Protein 8Z1Y (pdb70)

Solvent-accessible surface area: 65391 Å² total; per-residue (Å²): 218,197,214,37,38,59,84,135,85,12,44,65,20,6,4,80,74,2,6,20,36,1,38,92,7,25,8,33,13,10,19,24,40,3,11,25,30,6,10,33,87,137,26,30,61,102,18,29,51,80,78,16,33,100,74,72,75,170,61,19,19,96,118,28,14,167,22,22,131,132,71,88,23,21,96,1,37,27,18,25,34,71,0,134,87,2,2,45,43,9,29,30,0,4,59,13,2,7,76,28,0,15,113,58,0,38,66,58,0,23,68,34,0,13,73,0,4,46,98,93,48,39,152,69,6,107,68,14,17,28,121,6,3,46,12,12,2,26,14,30,40,40,57,0,10,94,18,0,40,77,20,0,36,135,135,105,128,11,27,1,4,8,29,6,31,13,118,56,20,12,100,112,109,55,105,61,55,23,42,20,38,80,2,3,61,107,70,23,120,155,35,6,86,123,38,3,60,26,12,8,78,6,4,8,46,1,7,0,14,43,0,25,0,4,0,0,9,0,0,10,8,8,0,28,49,12,35,39,46,18,26,0,58,11,1,88,8,11,24,13,87,83,127,61,1,14,99,25,3,0,16,58,30,0,46,8,19,0,14,0,2,38,1,1,17,36,1,56,5,8,17,43,6,45,35,0,1,23,0,1,3,1,7,1,0,0,27,22,4,27,37,5,2,60,70,2,2,11,19,2,1,10,0,0,2,21,25,2,0,36,54,0,4,75,39,5,63,100,8,62,84,61,1,6,63,16,16,8,80,42,121,143,62,94,126,115,97,67,108,136,81,20,69,103,56,40,3,113,148,26,158,15,0,37,72,0,52,96,36,19,82,96,16,98,103,44,7,102,85,0,87,203,72,21,62,70,84,18,36,87,19,56,61,144,22,43,41,16,19,0,31,157,70,171,76,23,60,142,53,13,67,29,0,0,7,1,0,0,6,4,1,38,1,5,18,16,40,0,1,98,42,0,18,101,6,0,51,74,5,21,74,65,0,49,81,61,0,11,69,54,0,0,49,0,3,51,106,21,51,115,58,16,79,82,19,18,29,58,0,6,18,47,14,2,10,15,41,10,0,15,2,9,4,14,23,43,97,127,26,92,64,51,29,13,4,11,60,1,4,3,59,40,23,5,0,22,2,0,5,1,0,6,0,13,0,29,41,14,41,63,77,63,2,8,16,4,9,98,2,2,20,10,46,36,143,50,2,7,70,75,3,0,48,34,22,0,39,10,9,1,16,1,19,23,8,1,8,5,1,43,1,0,23,47,0,5,32,7,5,62,25,14,11,25,16,85,23,16,58,11,0,6,0,20,12,0,9,36,6,22,55,4,19,64,34,15,88,18,3,2,31,27,0,6,71,16,0,40,77,0,0,25,24,45,3,41,44,6,18,0,66,17,9,2,70,10,2,41,60,42,87,3,2,39,1,20,86,0,1,0,18,60,32,87,124,96,44,22,43,96,10,0,3,117,0,42,16,36,0,113,90,14,27,0,0,0,0,1,1,8,6,31,1,8,12,24,27,0,1,22,0,6,14,28,13,29,76,175,39,11,81,52,96,25,105,76,0,54,4,52,71,63,24,1,80,187,46,56,102,142,98,30,122,110,25,7,8,56,40,7,3,15,1,9,33,17,1,66,32,2,1,3,46,3,27,31,0,3,72,4,0,25,10,0,3,95,59,39,63,55,25,101,150,85,68,47,134,115,65,0,37,43,1,1,82,61,0,2,3,15,30,20,72,24,16,6,40,5,28,4,65,67,11,40,7,4,3,0,4,0,1,2,0,0,9,4,9,0,7,118,9,79,0,0,0,0,2,12,1,10,21,3,1,1,4,9,6,11,20,41,0,12,72,18,0,46,82,24,16,138,148,74,94,4,0,0,0,2,0,6,11,33,4,8,11,0,13,87,8,11,89,44,0,0,0,0,1,13,1,14,3,10,0,20,7,76,2,149,22,0,22,161,11,17,24,3,6,0,0,19,10,2,18,121,2,20,15,63,133,36,139,94,85,98,108,10,55,44,10,118,33,63,24,19,8,69,94,86,77,27,104,10,22,8,4,15,101,15,27,85,49,22,59,101,114,14,123,72,76,101,4,76,54,64,124,33,121,81,46,14,47,0,34,17,29,72,37,2,64,107,86,13,158,74,209,110,12,11,0,42,0,61,78,0,79,28,29,53,78,23,75,154,26,50,175,24,121,117,129,71,16,61,13,2,34,4,19,44,5,74,4,77,155,28,86,0,2,0,0,1,2,24,2,26,2,9,12,32,9,7,0,73,0,0,0,28,21,48,120,23,78,23,32,85,0,63,12,89,34,81,28,9,41,137,136,51,103,133,15,44,157,97,11,23,41,50,0,5,15,0,21,40,22,8,26,28,2,2,7,30,52,34,46,0,1,92,10,0,18,18,0,3,81,56,37,56,118,49,46,153,120,84,34,98,119,73,0,34,54,14,1,62,101,0,10,7,27,82,30,7,33,86,41,24,0,36,53,17,30,10,2,17,31,8,5,0,1,0,0,24,1,5,1,19,79,2,22,0,0,0,0,5,8,0,4,24,7,0,2,4,4,5,16,0,58,0,0,25,11,0,11,58,16,18,131,146,71,15,1,0,0,1,0,1,4,16,38,4,32,0,0,72,7,2,1,36,46,0,2,0,2,6,20,2,53,3,13,0,31,4,59,21,84,46,0,34,116,77,30,60,3,5,2,0,49,3,3,24,16,12,33,25,92,17,63,100,118,65,83,161,147,42,72,114,27,89,42,144,43,14,11,9,13,101,47,38,105,8,21,18,6,18,42,32,26,143,78,143,81,48,43,16,60,145,110,82,8,131,51,115,81,50,64,42,7,48,0,4,17,34,5,1,73,113,86,118,132,36,0,6,3,0,4,70,19,8,7,5,15,9,0,0,1,0,7,30,26,31,35,0,9,9,0,0,0,10,6,0,1,4,19,0,0,44,36,84,52,13,41,30,101,41,60,59,0,0,0,63,114,66,94,73,37,184,89,13,86,29,13,21,0,62,1,51,140,34,0,98,5,2,73,38,179,85,14,160,38,126,64,84,5,31,0,38,0,0,28,52,2,1,36,5,3,76,50,66,158,14,71,6,28,135,18,10,44,13,18,0,5,24,0,41,23,35,16,0,46,108,1,1,50,92,24,86,84,79,70,83,46,8,0,38,0,38,4,79,99,38,14,28,5,0,34,12,5,0,5,6,7,1,0,0,0,8,1,54,35,1,5,58,23,8,83,175,58,58,53,30,75,54,3,4,59,50,11,0,0,0,0,3,2,21,42,89,42,62,52,34,16,15,6,0,74,0,75,2,21,95,31,34,68,28,107,90,3,116,0,73,29,0,2,2,3,1,0,30,20,21,20,0,1,7,0,1,0,47,63,69,34,0,20,0,0,1,86,14,11,24,8,4,9,63,67,2,121,124,32,166,40,8,59,26,44,97,45,62,2,3,3,0,1,1,0,0,0,2,31,134,68,164,27,0,71,38,46,54,1,4,35,0,0,5,28,1,2,33,14,95,15,0,20,138,1,8,2,49,51,9,7,63,51,2,46,3,0,0,0,55,76,9,60,7,40,8,96,126,19,142,32,22,94,98,48,23,122,99,0,105,58,30,5,128,127,29,38,45,136,172,20,28,82,2,38,0,8,0,1,14,33,112,63,49,4,1,25,39,2,35,10,0,0,9,0,0,35,13,3,0,58,133,13,39,1,130,8,107,4,25,22,27,7,26,0,10,0,0,86,74,0,24,118,14,92,0,34,0,0,0,0,1,10,46,2,13,3,0,7,0,17,5,0,0,12,34,0,1,4,54,64,3,29,131,70,8,3,0,2,0,47,6,56,75,120,63,0,13,101,30,0,97,59,0,53,44,40,128,71,93,111,96,11,34,103,21,0,76,94,0,0,53,24,5,27,79,40,5,2,7,0,15,2,0,4,10,24,22,16,11,0,0,41,108,84,5,102,48,16,66,9,10,7,7,20,32,9,40,6,34,78,2,24,19,133

InterPro domains:
  IPR000515 ABC transporter type 1, transmembrane domain MetI-like [PF00528] (114-337)
  IPR000515 ABC transporter type 1, transmembrane domain MetI-like [PS50928] (96-328)
  IPR000515 ABC transporter type 1, transmembrane domain MetI-like [cd06261] (96-326)
  IPR035906 MetI-like superfamily [G3DSA:1.10.3720.10] (88-330)
  IPR035906 MetI-like superfamily [SSF161098] (89-322)
  IPR045621 ABC transporter type 1, GsiC-like, N-terminal domain [PF19300] (1-83)

GO terms:
  GO:0005886 plasma membrane (C, IDA)

Sequence (1773 aa):
LRRLGLVIPTFIGITLLTFAFVHMIPGDPVMIMAGERGISPERHAQLLAELGLDKPMWQQYLHYIWGVMHGDLGISMKSRIPVWEEFVPRFQATLELGVCAMIFATAVGIPVGVLAAVKRGSIFDHTAVGLALTGYSMPIFWWGMMLIMLVSVHWNLTPVSGRVSDMVFLDDSNPLTGFMLIDTAIWGEDGNFIDAVAHMILPAIVLGTIPLAVIVRMTRSSMLEVLGEDYIRTARAKGLTRMRVIIVHALRNAMLPVVTVIGLQVGTLLAGAILTETIFSWPGLGRWLIDALQRRDYPVVQGGVLLVATMIILVNLLVDLLYGVVNPRIRSAPVPMTPLQEFWHYFKRNKGAVVGLVYVVIVLFIAIFANWIAPYNPAEQFRDALLAPPAWQEGGSMAHLLGTDDVGRDVLSRLMYGARLSLLVGCLVVVLSLIMGVILGLIAGYFGGLVDNIIMRVVDIMLALPSLLLALVLVAIFGPSIGNAALALTFVALPHYVRLTRAAVLVEVNRDYVTASRVAGAGAMRQMFINIFPNCLAPLIVQASLGFSNAILDMAALGFLGMGAQPPTPEWGTMLSDVLQFAQSAWWVVTFPGLAILLTVALFNLMGDGLRDALDPKLKALLNVDKLSVHFGDESAPFRAVDRISYSVKQGEVVGIVGESGSGKSVSSLAIMGLIDYPGRVMAEKLEFNGQDLQRISEKERRNLVGAEVAMIFQDPMTSLNPCYTVGFQIMEAIKVHQGGNKSTRRQRAIDLLNQVGIPDPASRLDVYPHQLSGGMSQRVMIAMAIACRPKLLIADQPTTALDVTIQAQIIELLLELQQKENMALVLITHDLALVAEAAHKIIVMYAGQVVETGDAHAIFHAPRHPYTQALLRALPEFAQDKERLASLPGVVPGKYDRPNGCLLNPRCPYATDRCRAEEPALNMLADGRQSKCHYPLDDAGRPQQPLLQAIDLKKHYPVKKGMFAPERLVKALDGVSFNLERGKTLAVVGESGCGKSTLGRLLTMIEMPTGGELYYQGQDLLKHDPQAQKLRRQKIQIVFQNPYGSLNPRKKVGQILEEPLLINTSLSKEQRREKALSMMAKVGLKTEHYDRYPHMFSGGQRQRIAIARGLMLDPDVVIADQPVSALDVSVRAQVLNLMMDLQQELGLSYVFISHDLSVVEHIADEVMVMYLGRCVEKGTKDQIFNNPRHPYTQALLSATPRLNPDDRRERIKLSGELPSPLNPPPGCAFNARCRRRFGPCTQLQPQLKDYGGQLVACFAVDQDEKTLVYCSEGSPEGFNPQLFTSGTTYDASSVPLYNRLVEFKIGTTEVIPGLAEKWEVSEDGKTYTFHLRKGVKWHDNKEFKPTRELNADDVVFSFDRQKNAQNPYHKVSGGSYEYFEGMGLPELISEVKKVDDNTVQFVLTRPEAPFLADLAMDFASILSKEYADAMMKAGTPEKLDLNPIGTGPFQLQQYQKDSRIRYKAFDGYWGTKPQIDTLVFSITPDASVRYAKLQKNECQVMPYPNPADIARMKQDKSINLMEMPGLNVGYLSYNVQKKPLDDVKVRQALTYAVNKDAIIKAVYQGAGVSAKNLIPPTMWGYNDDVQDYTYDPEKAKALLKEAGLEKGFSIDLWAMPVQRPYNPNARRMAEMIQADWAKVGVQAKIVTYEWGEYLKRAKDGEHQTVMMGWTGDNGDPDNFFATLFSCAASEQGSNYSKWCYKPFEDLIQPARATDDHNKRVELYKQAQVVMHDQAPALIIAHSTVFEPVRKEVKGYVVDPLGKHHFENVSIE

Foldseek 3Di:
DDDLPPVVVLLCVLQVVLLVVLVVDDDDLVRVVCPPHDDDPVVVVVVCVVVPNVDDSVVVSCVQVVCVVVPALDAFPVPRHGLVVLAPLFLLLLCLLLVLLLCVLCVPLQVLLLVLQVVPPDPSVCVSLVVLVVLQPDDLLVVLVVCLCPCCVPVVNAPRADQFDPPADFDPVPPAPNNQCVRCVVGNDPCRNVRRVRLSVSLSCNLSSNSNSVSSNQLNVLLNVQCPDPVLVVCVVVVDDPCCSRVPPRSLRSCLVNLVSSLVSSLCSQAPSVSSCVRRVGSHLNVVLVVCSVSVSSSNVSVVSVVSVVVSSVSVVVSLVVSCVSPVVSD/DDDDDADLVRLLVVLLVVQVLQVVLVVVVVVLVCLQVCLVVPPLDDFVDAPQVFALQAACPDVSHNPSAHRGAHRRHGRLRSLVSPQSHLLVVLLVLLLVLLLVLLLVLLLQLQQPDDPSVVVSLVVLVVLCVDDLLNQLVVLCVVPNADQVSNSVSSNSNLNSQSSVLSNVQSNVVCPDVVLVVVVVVPDDSCCSRPVPRVLRRCLVSLVSSLVSSLCSQQVLLVCLVDDHHDDPSRHHLSNQLSVCVVCCVPSPSSNVPSVVSSVSNSSSSNSSSVSSCSSSDPVND/DQWWFFQKWKFADDPVQTWTLAGGATDDWDQLFEEEEAEDDSQNQQVVVCLLLVNDDDRMDIDGPATDGRPDRLPPDDPVVSNVVCLLAEFEQDDFLLVVDDQPAFLLVLQLVLLCVHPNDDPVVSLVLQLVQCVLLPPPDRVVRSRDGSVPDDRLSSLSSRLSSRVSSVHQEYEYAASCPPHDPVSSVSSLVSVNVSSVPSRHYYYHYHNPLVSCLVRGQKYFYTASNYTFKIDGSVPCQQAHFGQRSVQSNQQDCVNDDDPDDGGHQPDDFDTSPRQADADRCQVRGPPHDVCRSHHHADQDQDPNRMTGRDPRTDDSVGHD/DAAQKKWAQFWAWDWDAPDPPGDTFIFRQASEGIDGHHFLFEEEEEEDDSQNLVVVLCCQLVVDPTPDTFMDGVNHTPNDDDPVCCLPVNLQEFEQDDQCLVVFDQPDALLCLLLVSCVSNHPDDPVRSSVLSQVLCVLLPHHPVRRGDGSVPDDSQVSLSSSLSNRPRRLHQEYEYAQSPVSDDPVSSVSSLVVVNVSSVPSRHYYHHYHHQVVVCLPNHQKYWYGDNNYTFKIAGSCCLQVPNDRVSSVLSSLPHDDDDPVPHDDHPPFDFDQAGSRQQAAAARCQRRDPLDDDCRNHHHFFFDQPPPITGRDVVVVVVD/DEAEEAAQWDAPFAQLQQDDDQSNCQQHFFFFFWFQWADDFADLDIAGIQFNDWDADPQQFKIKGFGDPQQAKDDDPQDDDPDHDWLVQLQCLVCLLQPPPDPNCCPPHNRSPLCVVVPVNQFFPDWDRPDGGMIMTGTPAHFQCVSLVSRFRSNTGFDPVVQVSCVVVVHNNCCTHQDMYRGQWHWDDDDDRAKTKIAGDPSHPPQRFQHRIYMHGHDNDLVVSVVCCVVVVHFKYFDRPLVCVVVLVVDPQWDKDWDQFFKFKWKFAACVDPQNVDLLLLLLLQLLAALVVCCCPFVVVQWDWDAFATGPPFFLDQPVDDHSHHDLPSSLVSCVVVVQNQEDEFEGEFECDADLHGRGRVVVQVRSQVSVVSSRYHYDYHYDHPVVLLVVLLVLVHRMYIDMDQARSRACLSTCVCAADVVVNVVSNPSLNDHDPLLCVLSVVLGRDNPVVSVSVSSNSNRVVCSSSNSINTRTGGIIIMIGGPQKPQFGHHSSRHGHRRRIHGD

B-factor: mean 113.59, std 14.84, range [30.0, 185.63]

Organism: Escherichia coli (strain K12) (NCBI:txid83333)

Radius of gyration: 43.97 Å; Cα contacts (8 Å, |Δi|>4): 3605; chains: 5; bounding box: 71×75×145 Å

Secondary structure (DSSP, 8-state):
--TTS-HHHHHHHHHHHHHHHHHHSS--HHHHHHTTS---HHHHHHHHHHHTTTS-HHHHHHHHHHHHHTT---B-TTTSSBHHHHHHHHHHHHHHHHHHHHHHHHHHHHHHHHHHHHTTTSHHHHHHHHHHHHHHHS-HHHHHHHHIIIIIIIS--S--SSSS-TT----TTS---S-HHHHHHHH--TTHHHHHHHTTHHHHHHHHHHHHHHHHHHHHHHHHHHTTSHHHHHHHHTT--HHHIIIIIIHHHHHHHHHHHHHHHHHHHHH--HHHHHHTT---HHHHHHHHHHHT-HHHHHHHHHHHHHHHHHHHHHHHHHHHHH-GGG-/-PPPPPPHHHHHHHHHHT-HHHHHHHHHHHHHHHHHHTHHHH-SS-TT---GGGTT---TTSTT--TTSTT-B-TT--BHHHHHHHHHHHHHHHHHHHHHHHHHHHHHHHHHHHHH-HHHHHHHHHHHHHHHHS-HHHHHHHHHHHH-S-HHHHHHHHHHHHHHHHHHHHHHHHHHHTTSHHHHHHHHHT--HHIIIIIIIGGGSHHHHHHHHHHHHHHHHHHHHHHHTTT-SS-TTS--HHHHHHTTTTSSSSSTHHHHHHHHHHHHHHHHHHHHHHHHHHHH-GGG-/--EEEEEEEEEES-TTS-EEEEEEEEEEE-TT-EEEEEE-TTSSHHHHHHHTTT---TTEEEE-SEEEETTEETTTS-HHHHHHHHHHHEEEE-S-HHHHS-TTS-HHHHHHHHHHHHT---HHHHHHHHHHHHHHTT-S-HHHHTT--GGGS-HHHHHHHHHHHHHHT--SEEEEESTTTT--HHHHHHHHHHHHHHHHHH--EEEEE-S-HHHHHHH-SEEEEEETTEEEEEEEHHHHTTS-SSHHHHHHHTTSGGGS-TTPPPP--SS----SSSPPSS-TTTTT-TT--TTTTTS----EEPTTS-EE-SSSPPPTTS--/---SEEEEEEEEEEEE-SSTTS--EEEEEEE---EEE-TT-EEEEEE-TTSSHHHHHHHHTTSS--SEEEEEETTEETTS--HHHHHHHHHHEEEE-SSGGGGS-TTS-HHHHHHHHHHHH----HHHHHHHHHHHHHHTT--TTTTT--TTSS-HHHHHHHHHHHHHTT--SEEEEESTTTTS-HHHHHHHHHHHHHHHHHH--EEEEE-S-HHHHHHH-SEEEEEETTEEEEEEEHHHHHHS--SHHHHHHHTT---SSTTT--------SPPPPTTSPPSS-TTTTT-SS--GGGGTS----B-TTT-EE--HHHHHH-/-EEEE--SS--S-S-GGG---HHHHHHHTTTT--BSEEEPTTSS-EEESSEEEEEE-TTS-EEEEEEPTT-B---BTTB--SSB--HHHHHHHHHHHH-TTSTTTTGGG---HHHHHTTHHHHEEEEEEEETTEEEEEESS--TTHHHHTTSGGGB---HHHHHHHHHTT-TTHHHHS---SSSEEEEEEETTTEEEEEE-TT-SSPPPSSSEEEEE----HHHHHHHHHTTS-SB-S---GGGHHHHHT-TTEEEEEEE-SEEEEEEE-TTSTTTTSHHHHHHHHHT--HHHHHHHTSTT-EEE-SSSS-TTSTT--TTS----S-HHHHHHHHHHTT-TT-EEEEEE--SS--SS-S-HHHHHHHHHHHHHTTTEEEEEE---HHHHHHHHHTT--SEEEEEEE-SSS-THHHHHHHHSHHHHHHT--TT----HHHHHHHTHHHH---HHHHHHHHHHHHHHHHHH--EEEEEEEEEEEEEETTEES----TTS----TT-EE-

Structure (mmCIF, N/CA/C/O backbone):
data_8Z1Y
#
_entry.id   8Z1Y
#
loop_
_entity.id
_entity.type
_entity.pdbx_description
1 polymer 'Dipeptide transport system permease protein DppB'
2 polymer 'Dipeptide transport system permease protein DppC'
3 polymer 'Dipeptide transport ATP-binding protein DppD'
4 polymer 'Dipeptide transport ATP-binding protein DppF'
5 polymer 'Dipeptide-binding protein'
6 non-polymer 'PHOSPHOTHIOPHOSPHORIC ACID-ADENYLATE ESTER'
7 non-polymer 'IRON/SULFUR CLUSTER'
#
loop_
_atom_site.group_PDB
_atom_site.id
_atom_site.type_symbol
_atom_site.label_atom_id
_atom_site.label_alt_id
_atom_site.label_comp_id
_atom_site.label_asym_id
_atom_site.label_entity_id
_atom_site.label_seq_id
_atom_site.pdbx_PDB_ins_code
_atom_site.Cartn_x
_atom_site.Cartn_y
_atom_site.Cartn_z
_atom_site.occupancy
_atom_site.B_iso_or_equiv
_atom_site.auth_seq_id
_atom_site.auth_comp_id
_atom_site.auth_asym_id
_atom_site.auth_atom_id
_atom_site.pdbx_PDB_model_num
ATOM 1 N N . LEU A 1 6 ? 213.585 228.154 197.871 1.00 170.90 6 LEU A N 1
ATOM 2 C CA . LEU A 1 6 ? 213.635 227.040 198.657 1.00 172.41 6 LEU A CA 1
ATOM 3 C C . LEU A 1 6 ? 212.419 226.165 198.523 1.00 170.34 6 LEU A C 1
ATOM 4 O O . LEU A 1 6 ? 211.320 226.701 198.378 1.00 167.15 6 LEU A O 1
ATOM 9 N N . ARG A 1 7 ? 212.543 224.833 198.631 1.00 158.87 7 ARG A N 1
ATOM 10 C CA . ARG A 1 7 ? 211.420 223.877 198.513 1.00 156.07 7 ARG A CA 1
ATOM 11 C C . ARG A 1 7 ? 211.532 222.713 199.513 1.00 153.41 7 ARG A C 1
ATOM 12 O O . ARG A 1 7 ? 212.625 222.344 199.934 1.00 149.66 7 ARG A O 1
ATOM 20 N N . ARG A 1 8 ? 210.389 222.138 199.907 1.00 156.02 8 ARG A N 1
ATOM 21 C CA . ARG A 1 8 ? 210.252 221.164 201.016 1.00 157.30 8 ARG A CA 1
ATOM 22 C C . ARG A 1 8 ? 210.659 219.717 200.689 1.00 155.48 8 ARG A C 1
ATOM 23 O O . ARG A 1 8 ? 210.720 218.897 201.603 1.00 152.42 8 ARG A O 1
ATOM 31 N N . LEU A 1 9 ? 210.936 219.381 199.425 1.00 140.02 9 LEU A N 1
ATOM 32 C CA . LEU A 1 9 ? 211.166 217.999 198.984 1.00 135.59 9 LEU A CA 1
ATOM 33 C C . LEU A 1 9 ? 212.409 217.335 199.612 1.00 137.23 9 LEU A C 1
ATOM 34 O O . LEU A 1 9 ? 212.389 216.129 199.848 1.00 137.57 9 LEU A O 1
ATOM 39 N N . GLY A 1 10 ? 213.482 218.085 199.870 1.00 130.71 10 GLY A N 1
ATOM 40 C CA . GLY A 1 10 ? 214.770 217.549 200.333 1.00 126.52 10 GLY A CA 1
ATOM 41 C C . GLY A 1 10 ? 215.539 216.781 199.255 1.00 127.82 10 GLY A C 1
ATOM 42 O O . GLY A 1 10 ? 214.949 216.294 198.295 1.00 126.25 10 GLY A O 1
ATOM 43 N N . LEU A 1 11 ? 216.864 216.673 199.386 1.00 120.89 11 LEU A N 1
ATOM 44 C CA . LEU A 1 11 ? 217.763 215.986 198.441 1.00 116.24 11 LEU A CA 1
ATOM 45 C C . LEU A 1 11 ? 217.559 216.392 196.968 1.00 116.35 11 LEU A C 1
ATOM 46 O O . LEU A 1 11 ? 217.619 215.541 196.073 1.00 121.00 11 LEU A O 1
ATOM 51 N N . VAL A 1 12 ? 217.275 217.666 196.690 1.00 111.96 12 VAL A N 1
ATOM 52 C CA . VAL A 1 12 ? 216.751 218.103 195.384 1.00 110.41 12 VAL A CA 1
ATOM 53 C C . VAL A 1 12 ? 217.721 217.845 194.232 1.00 108.14 12 VAL A C 1
ATOM 54 O O . VAL A 1 12 ? 217.322 217.265 193.223 1.00 115.36 12 VAL A O 1
ATOM 58 N N . ILE A 1 13 ? 219.003 218.156 194.392 1.00 104.84 13 ILE A N 1
ATOM 59 C CA . ILE A 1 13 ? 220.028 217.879 193.370 1.00 111.61 13 ILE A CA 1
ATOM 60 C C . ILE A 1 13 ? 220.241 216.369 193.139 1.00 113.14 13 ILE A C 1
ATOM 61 O O . ILE A 1 13 ? 220.045 215.932 192.001 1.00 119.18 13 ILE A O 1
ATOM 66 N N . PRO A 1 14 ? 220.565 215.521 194.138 1.00 109.94 14 PRO A N 1
ATOM 67 C CA . PRO A 1 14 ? 220.693 214.083 193.911 1.00 106.32 14 PRO A CA 1
ATOM 68 C C . PRO A 1 14 ? 219.437 213.404 193.354 1.00 107.14 14 PRO A C 1
ATOM 69 O O . PRO A 1 14 ? 219.547 212.503 192.528 1.00 113.96 14 PRO A O 1
ATOM 73 N N . THR A 1 15 ? 218.248 213.858 193.745 1.00 102.85 15 THR A N 1
ATOM 74 C CA . THR A 1 15 ? 216.972 213.349 193.231 1.00 101.09 15 THR A CA 1
ATOM 75 C C . THR A 1 15 ? 216.864 213.587 191.736 1.00 111.91 15 THR A C 1
ATOM 76 O O . THR A 1 15 ? 216.588 212.663 190.975 1.00 119.23 15 THR A O 1
ATOM 80 N N . PHE A 1 16 ? 217.099 214.826 191.301 1.00 109.11 16 PHE A N 1
ATOM 81 C CA . PHE A 1 16 ? 217.041 215.236 189.905 1.00 102.97 16 PHE A CA 1
ATOM 82 C C . PHE A 1 16 ? 218.059 214.475 189.057 1.00 106.02 16 PHE A C 1
ATOM 83 O O . PHE A 1 16 ? 217.690 213.885 188.042 1.00 117.49 16 PHE A O 1
ATOM 91 N N . ILE A 1 17 ? 219.316 214.405 189.493 1.00 105.50 17 ILE A N 1
ATOM 92 C CA . ILE A 1 17 ? 220.371 213.659 188.806 1.00 101.64 17 ILE A CA 1
ATOM 93 C C . ILE A 1 17 ? 220.040 212.168 188.747 1.00 103.97 17 ILE A C 1
ATOM 94 O O . ILE A 1 17 ? 220.225 211.556 187.708 1.00 111.90 17 ILE A O 1
ATOM 99 N N . GLY A 1 18 ? 219.471 211.576 189.792 1.00 108.81 18 GLY A N 1
ATOM 100 C CA . GLY A 1 18 ? 219.044 210.181 189.802 1.00 108.67 18 GLY A CA 1
ATOM 101 C C . GLY A 1 18 ? 217.900 209.894 188.844 1.00 113.46 18 GLY A C 1
ATOM 102 O O . GLY A 1 18 ? 218.066 209.066 187.955 1.00 122.50 18 GLY A O 1
ATOM 103 N N . ILE A 1 19 ? 216.761 210.591 188.951 1.00 109.09 19 ILE A N 1
ATOM 104 C CA . ILE A 1 19 ? 215.632 210.413 188.027 1.00 107.42 19 ILE A CA 1
ATOM 105 C C . ILE A 1 19 ? 216.087 210.554 186.579 1.00 113.64 19 ILE A C 1
ATOM 106 O O . ILE A 1 19 ? 215.820 209.689 185.741 1.00 111.13 19 ILE A O 1
ATOM 111 N N . THR A 1 20 ? 216.759 211.662 186.276 1.00 112.26 20 THR A N 1
ATOM 112 C CA . THR A 1 20 ? 217.107 212.002 184.903 1.00 103.95 20 THR A CA 1
ATOM 113 C C . THR A 1 20 ? 218.215 211.119 184.358 1.00 109.84 20 THR A C 1
ATOM 114 O O . THR A 1 20 ? 218.040 210.599 183.262 1.00 121.95 20 THR A O 1
ATOM 118 N N . LEU A 1 21 ? 219.297 210.832 185.089 1.00 104.56 21 LEU A N 1
ATOM 119 C CA . LEU A 1 21 ? 220.362 209.972 184.575 1.00 107.42 21 LEU A CA 1
ATOM 120 C C . LEU A 1 21 ? 219.906 208.528 184.411 1.00 111.49 21 LEU A C 1
ATOM 121 O O . LEU A 1 21 ? 220.256 207.901 183.417 1.00 111.81 21 LEU A O 1
ATOM 126 N N . LEU A 1 22 ? 219.089 207.998 185.323 1.00 120.66 22 LEU A N 1
ATOM 127 C CA . LEU A 1 22 ? 218.515 206.665 185.157 1.00 120.76 22 LEU A CA 1
ATOM 128 C C . LEU A 1 22 ? 217.576 206.609 183.957 1.00 122.69 22 LEU A C 1
ATOM 129 O O . LEU A 1 22 ? 217.783 205.778 183.078 1.00 130.34 22 LEU A O 1
ATOM 134 N N . THR A 1 23 ? 216.597 207.510 183.856 1.00 115.40 23 THR A N 1
ATOM 135 C CA . THR A 1 23 ? 215.668 207.507 182.716 1.00 115.27 23 THR A CA 1
ATOM 136 C C . THR A 1 23 ? 216.396 207.701 181.388 1.00 115.78 23 THR A C 1
ATOM 137 O O . THR A 1 23 ? 216.123 206.978 180.437 1.00 118.35 23 THR A O 1
ATOM 141 N N . PHE A 1 24 ? 217.362 208.621 181.319 1.00 104.85 24 PHE A N 1
ATOM 142 C CA . PHE A 1 24 ? 218.173 208.848 180.131 1.00 103.16 24 PHE A CA 1
ATOM 143 C C . PHE A 1 24 ? 218.961 207.597 179.743 1.00 110.06 24 PHE A C 1
ATOM 144 O O . PHE A 1 24 ? 218.862 207.147 178.602 1.00 120.35 24 PHE A O 1
ATOM 152 N N . ALA A 1 25 ? 219.718 207.004 180.668 1.00 108.60 25 ALA A N 1
ATOM 153 C CA . ALA A 1 25 ? 220.529 205.830 180.372 1.00 112.00 25 ALA A CA 1
ATOM 154 C C . ALA A 1 25 ? 219.666 204.625 180.007 1.00 113.20 25 ALA A C 1
ATOM 155 O O . ALA A 1 25 ? 220.008 203.880 179.097 1.00 116.63 25 ALA A O 1
ATOM 157 N N . PHE A 1 26 ? 218.517 204.457 180.655 1.00 115.80 26 PHE A N 1
ATOM 158 C CA . PHE A 1 26 ? 217.562 203.414 180.337 1.00 113.91 26 PHE A CA 1
ATOM 159 C C . PHE A 1 26 ? 216.995 203.550 178.926 1.00 118.81 26 PHE A C 1
ATOM 160 O O . PHE A 1 26 ? 217.163 202.618 178.145 1.00 123.82 26 PHE A O 1
ATOM 168 N N . VAL A 1 27 ? 216.407 204.684 178.529 1.00 109.24 27 VAL A N 1
ATOM 169 C CA . VAL A 1 27 ? 215.855 204.780 177.171 1.00 106.21 27 VAL A CA 1
ATOM 170 C C . VAL A 1 27 ? 216.926 204.681 176.091 1.00 104.72 27 VAL A C 1
ATOM 171 O O . VAL A 1 27 ? 216.649 204.155 175.019 1.00 109.14 27 VAL A O 1
ATOM 175 N N . HIS A 1 28 ? 218.160 205.094 176.369 1.00 103.36 28 HIS A N 1
ATOM 176 C CA . HIS A 1 28 ? 219.276 204.961 175.442 1.00 102.94 28 HIS A CA 1
ATOM 177 C C . HIS A 1 28 ? 219.982 203.597 175.478 1.00 110.15 28 HIS A C 1
ATOM 178 O O . HIS A 1 28 ? 220.821 203.341 174.618 1.00 109.60 28 HIS A O 1
ATOM 185 N N . MET A 1 29 ? 219.646 202.695 176.405 1.00 125.49 29 MET A N 1
ATOM 186 C CA . MET A 1 29 ? 220.078 201.289 176.355 1.00 121.50 29 MET A CA 1
ATOM 187 C C . MET A 1 29 ? 219.147 200.411 175.514 1.00 122.59 29 MET A C 1
ATOM 188 O O . MET A 1 29 ? 219.591 199.375 175.020 1.00 126.17 29 MET A O 1
ATOM 193 N N . ILE A 1 30 ? 217.867 200.769 175.371 1.00 116.22 30 ILE A N 1
ATOM 194 C CA . ILE A 1 30 ? 216.925 199.978 174.575 1.00 116.79 30 ILE A CA 1
ATOM 195 C C . ILE A 1 30 ? 217.393 199.993 173.109 1.00 120.98 30 ILE A C 1
ATOM 196 O O . ILE A 1 30 ? 217.592 201.083 172.570 1.00 117.69 30 ILE A O 1
ATOM 201 N N . PRO A 1 31 ? 217.553 198.840 172.434 1.00 120.67 31 PRO A N 1
ATOM 202 C CA . PRO A 1 31 ? 217.892 198.799 171.022 1.00 114.80 31 PRO A CA 1
ATOM 203 C C . PRO A 1 31 ? 216.867 199.515 170.142 1.00 115.29 31 PRO A C 1
ATOM 204 O O . PRO A 1 31 ? 215.680 199.592 170.462 1.00 116.15 31 PRO A O 1
ATOM 208 N N . GLY A 1 32 ? 217.328 200.012 169.002 1.00 115.59 32 GLY A N 1
ATOM 209 C CA . GLY A 1 32 ? 216.528 200.806 168.072 1.00 115.37 32 GLY A CA 1
ATOM 210 C C . GLY A 1 32 ? 216.664 202.312 168.281 1.00 116.03 32 GLY A C 1
ATOM 211 O O . GLY A 1 32 ? 217.278 202.784 169.228 1.00 120.50 32 GLY A O 1
ATOM 212 N N . ASP A 1 33 ? 216.085 203.073 167.364 1.00 123.21 33 ASP A N 1
ATOM 213 C CA . ASP A 1 33 ? 216.162 204.531 167.268 1.00 120.19 33 ASP A CA 1
ATOM 214 C C . ASP A 1 33 ? 214.819 205.072 166.747 1.00 123.72 33 ASP A C 1
ATOM 215 O O . ASP A 1 33 ? 214.113 204.354 166.031 1.00 133.18 33 ASP A O 1
ATOM 220 N N . PRO A 1 34 ? 214.440 206.328 167.021 1.00 102.75 34 PRO A N 1
ATOM 221 C CA . PRO A 1 34 ? 213.151 206.857 166.579 1.00 110.44 34 PRO A CA 1
ATOM 222 C C . PRO A 1 34 ? 213.029 206.935 165.056 1.00 114.79 34 PRO A C 1
ATOM 223 O O . PRO A 1 34 ? 211.954 206.724 164.504 1.00 115.87 34 PRO A O 1
ATOM 227 N N . VAL A 1 35 ? 214.147 207.162 164.365 1.00 116.92 35 VAL A N 1
ATOM 228 C CA . VAL A 1 35 ? 214.234 207.189 162.902 1.00 112.75 35 VAL A CA 1
ATOM 229 C C . VAL A 1 35 ? 213.969 205.805 162.300 1.00 116.46 35 VAL A C 1
ATOM 230 O O . VAL A 1 35 ? 213.159 205.656 161.392 1.00 121.37 35 VAL A O 1
ATOM 234 N N . MET A 1 36 ? 214.589 204.772 162.866 1.00 118.33 36 MET A N 1
ATOM 235 C CA . MET A 1 36 ? 214.437 203.370 162.476 1.00 116.29 36 MET A CA 1
ATOM 236 C C . MET A 1 36 ? 212.983 202.902 162.564 1.00 117.64 36 MET A C 1
ATOM 237 O O . MET A 1 36 ? 212.485 202.237 161.662 1.00 122.78 36 MET A O 1
ATOM 242 N N . ILE A 1 37 ? 212.288 203.268 163.637 1.00 113.32 37 ILE A N 1
ATOM 243 C CA . ILE A 1 37 ? 210.891 202.900 163.877 1.00 114.35 37 ILE A CA 1
ATOM 244 C C . ILE A 1 37 ? 209.927 203.745 163.033 1.00 115.57 37 ILE A C 1
ATOM 245 O O . ILE A 1 37 ? 208.950 203.212 162.513 1.00 121.60 37 ILE A O 1
ATOM 250 N N . MET A 1 38 ? 210.206 205.034 162.812 1.00 123.10 38 MET A N 1
ATOM 251 C CA . MET A 1 38 ? 209.450 205.898 161.891 1.00 123.12 38 MET A CA 1
ATOM 252 C C . MET A 1 38 ? 209.449 205.349 160.456 1.00 124.09 38 MET A C 1
ATOM 253 O O . MET A 1 38 ? 208.421 205.391 159.783 1.00 122.53 38 MET A O 1
ATOM 258 N N . ALA A 1 39 ? 210.584 204.803 160.004 1.00 121.01 39 ALA A N 1
ATOM 259 C CA . ALA A 1 39 ? 210.732 204.136 158.714 1.00 120.36 39 ALA A CA 1
ATOM 260 C C . ALA A 1 39 ? 209.962 202.806 158.613 1.00 122.64 39 ALA A C 1
ATOM 261 O O . ALA A 1 39 ? 209.536 202.428 157.525 1.00 122.06 39 ALA A O 1
ATOM 263 N N . GLY A 1 40 ? 209.742 202.102 159.723 1.00 114.70 40 GLY A N 1
ATOM 264 C CA . GLY A 1 40 ? 208.952 200.872 159.762 1.00 109.64 40 GLY A CA 1
ATOM 265 C C . GLY A 1 40 ? 209.606 199.718 159.004 1.00 111.16 40 GLY A C 1
ATOM 266 O O . GLY A 1 40 ? 210.826 199.544 159.045 1.00 110.65 40 GLY A O 1
ATOM 267 N N . GLU A 1 41 ? 208.797 198.923 158.302 1.00 114.17 41 GLU A N 1
ATOM 268 C CA . GLU A 1 41 ? 209.254 197.806 157.472 1.00 112.40 41 GLU A CA 1
ATOM 269 C C . GLU A 1 41 ? 210.121 198.261 156.291 1.00 112.64 41 GLU A C 1
ATOM 270 O O . GLU A 1 41 ? 210.947 197.484 155.814 1.00 108.73 41 GLU A O 1
ATOM 276 N N . ARG A 1 42 ? 209.969 199.511 155.831 1.00 117.90 42 ARG A N 1
ATOM 277 C CA . ARG A 1 42 ? 210.834 200.117 154.808 1.00 111.18 42 ARG A CA 1
ATOM 278 C C . ARG A 1 42 ? 212.258 200.254 155.325 1.00 112.23 42 ARG A C 1
ATOM 279 O O . ARG A 1 42 ? 212.518 200.304 156.528 1.00 114.93 42 ARG A O 1
ATOM 287 N N . GLY A 1 43 ? 213.203 200.374 154.416 1.00 118.53 43 GLY A N 1
ATOM 288 C CA . GLY A 1 43 ? 214.564 200.724 154.781 1.00 123.35 43 GLY A CA 1
ATOM 289 C C . GLY A 1 43 ? 214.737 202.230 154.977 1.00 124.02 43 GLY A C 1
ATOM 290 O O . GLY A 1 43 ? 214.081 203.025 154.312 1.00 129.14 43 GLY A O 1
ATOM 291 N N . ILE A 1 44 ? 215.667 202.618 155.848 1.00 124.91 44 ILE A N 1
ATOM 292 C CA . ILE A 1 44 ? 216.346 203.916 155.757 1.00 123.90 44 ILE A CA 1
ATOM 293 C C . ILE A 1 44 ? 217.792 203.651 155.349 1.00 126.68 44 ILE A C 1
ATOM 294 O O . ILE A 1 44 ? 218.464 202.818 155.953 1.00 128.59 44 ILE A O 1
ATOM 299 N N . SER A 1 45 ? 218.272 204.307 154.296 1.00 125.62 45 SER A N 1
ATOM 300 C CA . SER A 1 45 ? 219.637 204.118 153.812 1.00 130.16 45 SER A CA 1
ATOM 301 C C . SER A 1 45 ? 220.662 204.526 154.876 1.00 130.29 45 SER A C 1
ATOM 302 O O . SER A 1 45 ? 220.417 205.486 155.616 1.00 130.53 45 SER A O 1
ATOM 305 N N . PRO A 1 46 ? 221.812 203.840 154.991 1.00 130.50 46 PRO A N 1
ATOM 306 C CA . PRO A 1 46 ? 222.802 204.134 156.020 1.00 126.17 46 PRO A CA 1
ATOM 307 C C . PRO A 1 46 ? 223.212 205.607 156.091 1.00 127.35 46 PRO A C 1
ATOM 308 O O . PRO A 1 46 ? 223.350 206.160 157.183 1.00 132.42 46 PRO A O 1
ATOM 312 N N . GLU A 1 47 ? 223.355 206.271 154.940 1.00 133.12 47 GLU A N 1
ATOM 313 C CA . GLU A 1 47 ? 223.813 207.660 154.882 1.00 133.50 47 GLU A CA 1
ATOM 314 C C . GLU A 1 47 ? 222.762 208.632 155.421 1.00 131.37 47 GLU A C 1
ATOM 315 O O . GLU A 1 47 ? 223.104 209.610 156.087 1.00 134.24 47 GLU A O 1
ATOM 321 N N . ARG A 1 48 ? 221.477 208.340 155.207 1.00 116.54 48 ARG A N 1
ATOM 322 C CA . ARG A 1 48 ? 220.376 209.139 155.744 1.00 115.73 48 ARG A CA 1
ATOM 323 C C . ARG A 1 48 ? 220.079 208.830 157.205 1.00 115.07 48 ARG A C 1
ATOM 324 O O . ARG A 1 48 ? 219.706 209.730 157.949 1.00 119.24 48 ARG A O 1
ATOM 332 N N . HIS A 1 49 ? 220.307 207.600 157.659 1.00 120.44 49 HIS A N 1
ATOM 333 C CA . HIS A 1 49 ? 220.181 207.251 159.075 1.00 119.02 49 HIS A CA 1
ATOM 334 C C . HIS A 1 49 ? 221.217 207.994 159.929 1.00 124.45 49 HIS A C 1
ATOM 335 O O . HIS A 1 49 ? 220.859 208.642 160.911 1.00 133.86 49 HIS A O 1
ATOM 342 N N . ALA A 1 50 ? 222.483 207.997 159.508 1.00 121.57 50 ALA A N 1
ATOM 343 C CA . ALA A 1 50 ? 223.538 208.765 160.168 1.00 116.47 50 ALA A CA 1
ATOM 344 C C . ALA A 1 50 ? 223.251 210.278 160.191 1.00 115.78 50 ALA A C 1
ATOM 345 O O . ALA A 1 50 ? 223.428 210.919 161.223 1.00 119.20 50 ALA A O 1
ATOM 347 N N . GLN A 1 51 ? 222.754 210.845 159.088 1.00 112.00 51 GLN A N 1
ATOM 348 C CA . GLN A 1 51 ? 222.353 212.251 159.009 1.00 111.40 51 GLN A CA 1
ATOM 349 C C . GLN A 1 51 ? 221.258 212.601 160.020 1.00 108.40 51 GLN A C 1
ATOM 350 O O . GLN A 1 51 ? 221.407 213.562 160.772 1.00 115.28 51 GLN A O 1
ATOM 356 N N . LEU A 1 52 ? 220.158 211.850 160.054 1.00 110.96 52 LEU A N 1
ATOM 357 C CA . LEU A 1 52 ? 219.014 212.169 160.905 1.00 112.24 52 LEU A CA 1
ATOM 358 C C . LEU A 1 52 ? 219.324 211.948 162.391 1.00 116.40 52 LEU A C 1
ATOM 359 O O . LEU A 1 52 ? 218.863 212.726 163.221 1.00 117.89 52 LEU A O 1
ATOM 364 N N . LEU A 1 53 ? 220.155 210.968 162.751 1.00 124.37 53 LEU A N 1
ATOM 365 C CA . LEU A 1 53 ? 220.632 210.831 164.128 1.00 118.45 53 LEU A CA 1
ATOM 366 C C . LEU A 1 53 ? 221.500 212.025 164.536 1.00 121.03 53 LEU A C 1
ATOM 367 O O . LEU A 1 53 ? 221.268 212.609 165.590 1.00 127.04 53 LEU A O 1
ATOM 372 N N . ALA A 1 54 ? 222.452 212.442 163.701 1.00 117.29 54 ALA A N 1
ATOM 373 C CA . ALA A 1 54 ? 223.275 213.617 163.965 1.00 117.70 54 ALA A CA 1
ATOM 374 C C . ALA A 1 54 ? 222.466 214.928 164.041 1.00 117.52 54 ALA A C 1
ATOM 375 O O . ALA A 1 54 ? 222.786 215.805 164.839 1.00 115.13 54 ALA A O 1
ATOM 377 N N . GLU A 1 55 ? 221.392 215.068 163.266 1.00 125.10 55 GLU A N 1
ATOM 378 C CA . GLU A 1 55 ? 220.472 216.207 163.316 1.00 120.43 55 GLU A CA 1
ATOM 379 C C . GLU A 1 55 ? 219.632 216.260 164.601 1.00 121.28 55 GLU A C 1
ATOM 380 O O . GLU A 1 55 ? 219.439 217.336 165.164 1.00 121.11 55 GLU A O 1
ATOM 386 N N . LEU A 1 56 ? 219.161 215.116 165.105 1.00 124.87 56 LEU A N 1
ATOM 387 C CA . LEU A 1 56 ? 218.477 215.021 166.403 1.00 125.73 56 LEU A CA 1
ATOM 388 C C . LEU A 1 56 ? 219.452 215.113 167.593 1.00 123.84 56 LEU A C 1
ATOM 389 O O . LEU A 1 56 ? 219.046 215.468 168.695 1.00 119.49 56 LEU A O 1
ATOM 394 N N . GLY A 1 57 ? 220.734 214.800 167.384 1.00 123.95 57 GLY A N 1
ATOM 395 C CA . GLY A 1 57 ? 221.800 214.872 168.386 1.00 118.11 57 GLY A CA 1
ATOM 396 C C . GLY A 1 57 ? 222.247 213.526 168.950 1.00 121.74 57 GLY A C 1
ATOM 397 O O . GLY A 1 57 ? 222.962 213.491 169.948 1.00 129.14 57 GLY A O 1
ATOM 398 N N . LEU A 1 58 ? 221.820 212.424 168.340 1.00 116.49 58 LEU A N 1
ATOM 399 C CA . LEU A 1 58 ? 221.954 211.053 168.826 1.00 117.11 58 LEU A CA 1
ATOM 400 C C . LEU A 1 58 ? 223.303 210.386 168.496 1.00 118.68 58 LEU A C 1
ATOM 401 O O . LEU A 1 58 ? 223.553 209.278 168.961 1.00 119.82 58 LEU A O 1
ATOM 406 N N . ASP A 1 59 ? 224.190 211.007 167.716 1.00 123.67 59 ASP A N 1
ATOM 407 C CA . ASP A 1 59 ? 225.513 210.446 167.393 1.00 124.58 59 ASP A CA 1
ATOM 408 C C . ASP A 1 59 ? 226.576 210.699 168.480 1.00 129.33 59 ASP A C 1
ATOM 409 O O . ASP A 1 59 ? 227.581 209.990 168.545 1.00 129.67 59 ASP A O 1
ATOM 414 N N . LYS A 1 60 ? 226.361 211.698 169.339 1.00 133.45 60 LYS A N 1
ATOM 415 C CA . LYS A 1 60 ? 227.233 212.095 170.456 1.00 128.12 60 LYS A CA 1
ATOM 416 C C . LYS A 1 60 ? 227.268 211.033 171.562 1.00 129.08 60 LYS A C 1
ATOM 417 O O . LYS A 1 60 ? 226.286 210.310 171.730 1.00 128.60 60 LYS A O 1
ATOM 423 N N . PRO A 1 61 ? 228.327 210.937 172.377 1.00 125.81 61 PRO A N 1
ATOM 424 C CA . PRO A 1 61 ? 228.381 209.963 173.459 1.00 126.05 61 PRO A CA 1
ATOM 425 C C . PRO A 1 61 ? 227.365 210.291 174.550 1.00 125.10 61 PRO A C 1
ATOM 426 O O . PRO A 1 61 ? 227.016 211.457 174.754 1.00 128.01 61 PRO A O 1
ATOM 430 N N . MET A 1 62 ? 226.883 209.279 175.273 1.00 126.58 62 MET A N 1
ATOM 431 C CA . MET A 1 62 ? 225.778 209.438 176.229 1.00 130.91 62 MET A CA 1
ATOM 432 C C . MET A 1 62 ? 226.056 210.452 177.348 1.00 134.50 62 MET A C 1
ATOM 433 O O . MET A 1 62 ? 225.126 211.120 177.792 1.00 137.75 62 MET A O 1
ATOM 438 N N . TRP A 1 63 ? 227.311 210.652 177.764 1.00 131.26 63 TRP A N 1
ATOM 439 C CA . TRP A 1 63 ? 227.652 211.695 178.734 1.00 131.70 63 TRP A CA 1
ATOM 440 C C . TRP A 1 63 ? 227.384 213.105 178.199 1.00 131.89 63 TRP A C 1
ATOM 441 O O . TRP A 1 63 ? 226.845 213.942 178.922 1.00 130.06 63 TRP A O 1
ATOM 452 N N . GLN A 1 64 ? 227.695 213.380 176.931 1.00 129.09 64 GLN A N 1
ATOM 453 C CA . GLN A 1 64 ? 227.459 214.693 176.337 1.00 127.04 64 GLN A CA 1
ATOM 454 C C . GLN A 1 64 ? 225.966 214.920 176.138 1.00 126.10 64 GLN A C 1
ATOM 455 O O . GLN A 1 64 ? 225.438 215.963 176.514 1.00 127.08 64 GLN A O 1
ATOM 461 N N . GLN A 1 65 ? 225.257 213.910 175.636 1.00 116.68 65 GLN A N 1
ATOM 462 C CA . GLN A 1 65 ? 223.813 213.981 175.440 1.00 117.13 65 GLN A CA 1
ATOM 463 C C . GLN A 1 65 ? 223.052 214.214 176.747 1.00 115.74 65 GLN A C 1
ATOM 464 O O . GLN A 1 65 ? 222.112 215.004 176.778 1.00 119.37 65 GLN A O 1
ATOM 470 N N . TYR A 1 66 ? 223.466 213.570 177.837 1.00 112.15 66 TYR A N 1
ATOM 471 C CA . TYR A 1 66 ? 222.867 213.788 179.145 1.00 113.67 66 TYR A CA 1
ATOM 472 C C . TYR A 1 66 ? 223.091 215.209 179.644 1.00 116.08 66 TYR A C 1
ATOM 473 O O . TYR A 1 66 ? 222.126 215.866 180.035 1.00 116.34 66 TYR A O 1
ATOM 482 N N . LEU A 1 67 ? 224.327 215.721 179.586 1.00 116.52 67 LEU A N 1
ATOM 483 C CA . LEU A 1 67 ? 224.616 217.091 179.998 1.00 111.43 67 LEU A CA 1
ATOM 484 C C . LEU A 1 67 ? 223.828 218.106 179.178 1.00 111.76 67 LEU A C 1
ATOM 485 O O . LEU A 1 67 ? 223.249 219.014 179.756 1.00 113.01 67 LEU A O 1
ATOM 490 N N . HIS A 1 68 ? 223.727 217.940 177.863 1.00 118.76 68 HIS A N 1
ATOM 491 C CA . HIS A 1 68 ? 222.890 218.801 177.035 1.00 117.53 68 HIS A CA 1
ATOM 492 C C . HIS A 1 68 ? 221.418 218.758 177.447 1.00 116.84 68 HIS A C 1
ATOM 493 O O . HIS A 1 68 ? 220.777 219.804 177.513 1.00 118.28 68 HIS A O 1
ATOM 500 N N . TYR A 1 69 ? 220.873 217.583 177.765 1.00 102.36 69 TYR A N 1
ATOM 501 C CA . TYR A 1 69 ? 219.492 217.473 178.213 1.00 103.47 69 TYR A CA 1
ATOM 502 C C . TYR A 1 69 ? 219.272 218.178 179.549 1.00 111.46 69 TYR A C 1
ATOM 503 O O . TYR A 1 69 ? 218.416 219.060 179.635 1.00 118.39 69 TYR A O 1
ATOM 512 N N . ILE A 1 70 ? 220.042 217.858 180.593 1.00 111.06 70 ILE A N 1
ATOM 513 C CA . ILE A 1 70 ? 219.813 218.466 181.909 1.00 106.60 70 ILE A CA 1
ATOM 514 C C . ILE A 1 70 ? 220.164 219.948 181.943 1.00 110.08 70 ILE A C 1
ATOM 515 O O . ILE A 1 70 ? 219.523 220.693 182.677 1.00 111.75 70 ILE A O 1
ATOM 520 N N . TRP A 1 71 ? 221.095 220.419 181.108 1.00 119.92 71 TRP A N 1
ATOM 521 C CA . TRP A 1 71 ? 221.351 221.846 180.924 1.00 119.06 71 TRP A CA 1
ATOM 522 C C . TRP A 1 71 ? 220.098 222.554 180.410 1.00 119.39 71 TRP A C 1
ATOM 523 O O . TRP A 1 71 ? 219.662 223.550 180.985 1.00 120.89 71 TRP A O 1
ATOM 534 N N . GLY A 1 72 ? 219.439 221.994 179.399 1.00 114.88 72 GLY A N 1
ATOM 535 C CA . GLY A 1 72 ? 218.154 222.487 178.919 1.00 113.59 72 GLY A CA 1
ATOM 536 C C . GLY A 1 72 ? 217.075 222.485 180.003 1.00 114.61 72 GLY A C 1
ATOM 537 O O . GLY A 1 72 ? 216.416 223.505 180.200 1.00 116.58 72 GLY A O 1
ATOM 538 N N . VAL A 1 73 ? 216.925 221.389 180.754 1.00 115.21 73 VAL A N 1
ATOM 539 C CA . VAL A 1 73 ? 215.888 221.292 181.800 1.00 116.20 73 VAL A CA 1
ATOM 540 C C . VAL A 1 73 ? 216.141 222.263 182.951 1.00 119.47 73 VAL A C 1
ATOM 541 O O . VAL A 1 73 ? 215.199 222.891 183.436 1.00 121.51 73 VAL A O 1
ATOM 545 N N . MET A 1 74 ? 217.394 222.477 183.354 1.00 121.62 74 MET A N 1
ATOM 546 C CA . MET A 1 74 ? 217.743 223.473 184.366 1.00 121.93 74 MET A CA 1
ATOM 547 C C . MET A 1 74 ? 217.401 224.899 183.939 1.00 121.43 74 MET A C 1
ATOM 548 O O . MET A 1 74 ? 216.977 225.701 184.769 1.00 118.63 74 MET A O 1
ATOM 553 N N . HIS A 1 75 ? 217.523 225.220 182.652 1.00 124.18 75 HIS A N 1
ATOM 554 C CA . HIS A 1 75 ? 217.096 226.496 182.076 1.00 121.18 75 HIS A CA 1
ATOM 555 C C . HIS A 1 75 ? 215.608 226.531 181.680 1.00 121.94 75 HIS A C 1
ATOM 556 O O . HIS A 1 75 ? 215.169 227.461 181.010 1.00 120.56 75 HIS A O 1
ATOM 563 N N . GLY A 1 76 ? 214.806 225.552 182.105 1.00 117.71 76 GLY A N 1
ATOM 564 C CA . GLY A 1 76 ? 213.351 225.540 181.968 1.00 113.78 76 GLY A CA 1
ATOM 565 C C . GLY A 1 76 ? 212.786 224.855 180.724 1.00 118.10 76 GLY A C 1
ATOM 566 O O . GLY A 1 76 ? 211.594 224.996 180.468 1.00 117.72 76 GLY A O 1
ATOM 567 N N . ASP A 1 77 ? 213.578 224.121 179.940 1.00 129.51 77 ASP A N 1
ATOM 568 C CA . ASP A 1 77 ? 213.140 223.488 178.687 1.00 129.49 77 ASP A CA 1
ATOM 569 C C . ASP A 1 77 ? 213.152 221.949 178.756 1.00 127.74 77 ASP A C 1
ATOM 570 O O . ASP A 1 77 ? 214.213 221.334 178.845 1.00 126.82 77 ASP A O 1
ATOM 575 N N . LEU A 1 78 ? 211.976 221.316 178.673 1.00 111.26 78 LEU A N 1
ATOM 576 C CA . LEU A 1 78 ? 211.835 219.855 178.606 1.00 109.98 78 LEU A CA 1
ATOM 577 C C . LEU A 1 78 ? 212.086 219.254 177.211 1.00 112.91 78 LEU A C 1
ATOM 578 O O . LEU A 1 78 ? 212.171 218.032 177.089 1.00 113.37 78 LEU A O 1
ATOM 583 N N . GLY A 1 79 ? 212.214 220.067 176.164 1.00 112.07 79 GLY A N 1
ATOM 584 C CA . GLY A 1 79 ? 212.441 219.620 174.790 1.00 110.07 79 GLY A CA 1
ATOM 585 C C . GLY A 1 79 ? 211.170 219.490 173.955 1.00 112.12 79 GLY A C 1
ATOM 586 O O . GLY A 1 79 ? 210.063 219.801 174.401 1.00 109.96 79 GLY A O 1
ATOM 587 N N . ILE A 1 80 ? 211.338 219.030 172.716 1.00 110.92 80 ILE A N 1
ATOM 588 C CA . ILE A 1 80 ? 210.280 218.869 171.711 1.00 108.62 80 ILE A CA 1
ATOM 589 C C . ILE A 1 80 ? 209.969 217.387 171.517 1.00 111.46 80 ILE A C 1
ATOM 590 O O . ILE A 1 80 ? 210.871 216.588 171.305 1.00 117.62 80 ILE A O 1
ATOM 595 N N . SER A 1 81 ? 208.691 217.008 171.571 1.00 104.89 81 SER A N 1
ATOM 596 C CA . SER A 1 81 ? 208.250 215.638 171.299 1.00 101.74 81 SER A CA 1
ATOM 597 C C . SER A 1 81 ? 208.530 215.246 169.851 1.00 107.78 81 SER A C 1
ATOM 598 O O . SER A 1 81 ? 208.124 215.934 168.907 1.00 113.55 81 SER A O 1
ATOM 601 N N . MET A 1 82 ? 209.210 214.126 169.644 1.00 111.06 82 MET A N 1
ATOM 602 C CA . MET A 1 82 ? 209.577 213.630 168.318 1.00 110.23 82 MET A CA 1
ATOM 603 C C . MET A 1 82 ? 208.380 213.075 167.536 1.00 108.91 82 MET A C 1
ATOM 604 O O . MET A 1 82 ? 208.398 213.112 166.308 1.00 110.03 82 MET A O 1
ATOM 609 N N . LYS A 1 83 ? 207.311 212.636 168.212 1.00 105.43 83 LYS A N 1
ATOM 610 C CA . LYS A 1 83 ? 206.019 212.313 167.591 1.00 102.57 83 LYS A CA 1
ATOM 611 C C . LYS A 1 83 ? 205.268 213.575 167.164 1.00 108.64 83 LYS A C 1
ATOM 612 O O . LYS A 1 83 ? 205.047 213.760 165.977 1.00 117.43 83 LYS A O 1
ATOM 618 N N . SER A 1 84 ? 204.873 214.440 168.102 1.00 107.36 84 SER A N 1
ATOM 619 C CA . SER A 1 84 ? 203.915 215.522 167.839 1.00 101.04 84 SER A CA 1
ATOM 620 C C . SER A 1 84 ? 204.532 216.814 167.299 1.00 104.06 84 SER A C 1
ATOM 621 O O . SER A 1 84 ? 203.788 217.667 166.816 1.00 110.25 84 SER A O 1
ATOM 624 N N . ARG A 1 85 ? 205.857 217.017 167.409 1.00 107.39 85 ARG A N 1
ATOM 625 C CA . ARG A 1 85 ? 206.581 218.267 167.068 1.00 105.93 85 ARG A CA 1
ATOM 626 C C . ARG A 1 85 ? 206.145 219.493 167.884 1.00 108.07 85 ARG A C 1
ATOM 627 O O . ARG A 1 85 ? 206.331 220.633 167.473 1.00 108.89 85 ARG A O 1
ATOM 635 N N . ILE A 1 86 ? 205.589 219.247 169.067 1.00 116.77 86 ILE A N 1
ATOM 636 C CA . ILE A 1 86 ? 205.103 220.233 170.039 1.00 113.99 86 ILE A CA 1
ATOM 637 C C . ILE A 1 86 ? 205.924 220.070 171.324 1.00 111.89 86 ILE A C 1
ATOM 638 O O . ILE A 1 86 ? 206.331 218.941 171.619 1.00 114.67 86 ILE A O 1
ATOM 643 N N . PRO A 1 87 ? 206.226 221.133 172.089 1.00 109.56 87 PRO A N 1
ATOM 644 C CA . PRO A 1 87 ? 206.989 221.015 173.320 1.00 108.48 87 PRO A CA 1
ATOM 645 C C . PRO A 1 87 ? 206.397 219.991 174.283 1.00 111.71 87 PRO A C 1
ATOM 646 O O . PRO A 1 87 ? 205.177 219.902 174.424 1.00 110.78 87 PRO A O 1
ATOM 650 N N . VAL A 1 88 ? 207.241 219.233 174.984 1.00 108.37 88 VAL A N 1
ATOM 651 C CA . VAL A 1 88 ? 206.797 218.150 175.878 1.00 100.39 88 VAL A CA 1
ATOM 652 C C . VAL A 1 88 ? 205.832 218.648 176.949 1.00 97.46 88 VAL A C 1
ATOM 653 O O . VAL A 1 88 ? 204.914 217.926 177.320 1.00 105.89 88 VAL A O 1
ATOM 657 N N . TRP A 1 89 ? 205.964 219.891 177.407 1.00 95.56 89 TRP A N 1
ATOM 658 C CA . TRP A 1 89 ? 205.068 220.475 178.402 1.00 96.59 89 TRP A CA 1
ATOM 659 C C . TRP A 1 89 ? 203.649 220.703 177.890 1.00 98.41 89 TRP A C 1
ATOM 660 O O . TRP A 1 89 ? 202.680 220.321 178.540 1.00 107.91 89 TRP A O 1
ATOM 671 N N . GLU A 1 90 ? 203.513 221.288 176.708 1.00 106.73 90 GLU A N 1
ATOM 672 C CA . GLU A 1 90 ? 202.225 221.538 176.059 1.00 116.28 90 GLU A CA 1
ATOM 673 C C . GLU A 1 90 ? 201.538 220.223 175.649 1.00 116.61 90 GLU A C 1
ATOM 674 O O . GLU A 1 90 ? 200.317 220.159 175.550 1.00 108.27 90 GLU A O 1
ATOM 680 N N . GLU A 1 91 ? 202.299 219.146 175.450 1.00 114.93 91 GLU A N 1
ATOM 681 C CA . GLU A 1 91 ? 201.773 217.785 175.344 1.00 107.78 91 GLU A CA 1
ATOM 682 C C . GLU A 1 91 ? 201.378 217.182 176.698 1.00 107.49 91 GLU A C 1
ATOM 683 O O . GLU A 1 91 ? 200.356 216.511 176.770 1.00 108.59 91 GLU A O 1
ATOM 689 N N . PHE A 1 92 ? 202.144 217.407 177.763 1.00 102.28 92 PHE A N 1
ATOM 690 C CA . PHE A 1 92 ? 201.905 216.854 179.096 1.00 93.99 92 PHE A CA 1
ATOM 691 C C . PHE A 1 92 ? 200.624 217.367 179.738 1.00 94.94 92 PHE A C 1
ATOM 692 O O . PHE A 1 92 ? 199.796 216.580 180.192 1.00 105.68 92 PHE A O 1
ATOM 700 N N . VAL A 1 93 ? 200.437 218.684 179.792 1.00 94.31 93 VAL A N 1
ATOM 701 C CA . VAL A 1 93 ? 199.413 219.301 180.634 1.00 91.09 93 VAL A CA 1
ATOM 702 C C . VAL A 1 93 ? 197.990 218.805 180.340 1.00 97.36 93 VAL A C 1
ATOM 703 O O . VAL A 1 93 ? 197.341 218.345 181.284 1.00 108.83 93 VAL A O 1
ATOM 707 N N . PRO A 1 94 ? 197.482 218.793 179.089 1.00 96.76 94 PRO A N 1
ATOM 708 C CA . PRO A 1 94 ? 196.129 218.315 178.799 1.00 97.91 94 PRO A CA 1
ATOM 709 C C . PRO A 1 94 ? 195.860 216.869 179.222 1.00 99.46 94 PRO A C 1
ATOM 710 O O . PRO A 1 94 ? 194.728 216.501 179.511 1.00 100.97 94 PRO A O 1
ATOM 714 N N . ARG A 1 95 ? 196.908 216.047 179.264 1.00 100.91 95 ARG A N 1
ATOM 715 C CA . ARG A 1 95 ? 196.875 214.625 179.594 1.00 94.31 95 ARG A CA 1
ATOM 716 C C . ARG A 1 95 ? 196.987 214.380 181.089 1.00 98.68 95 ARG A C 1
ATOM 717 O O . ARG A 1 95 ? 196.212 213.607 181.640 1.00 109.03 95 ARG A O 1
ATOM 725 N N . PHE A 1 96 ? 197.869 215.106 181.771 1.00 102.02 96 PHE A N 1
ATOM 726 C CA . PHE A 1 96 ? 197.929 215.131 183.230 1.00 102.12 96 PHE A CA 1
ATOM 727 C C . PHE A 1 96 ? 196.598 215.547 183.845 1.00 102.39 96 PHE A C 1
ATOM 728 O O . PHE A 1 96 ? 196.135 214.904 184.781 1.00 115.04 96 PHE A O 1
ATOM 736 N N . GLN A 1 97 ? 195.934 216.547 183.278 1.00 97.94 97 GLN A N 1
ATOM 737 C CA . GLN A 1 97 ? 194.626 216.971 183.746 1.00 103.72 97 GLN A CA 1
ATOM 738 C C . GLN A 1 97 ? 193.566 215.875 183.623 1.00 107.38 97 GLN A C 1
ATOM 739 O O . GLN A 1 97 ? 192.885 215.570 184.599 1.00 113.24 97 GLN A O 1
ATOM 745 N N . ALA A 1 98 ? 193.460 215.212 182.473 1.00 103.37 98 ALA A N 1
ATOM 746 C CA . ALA A 1 98 ? 192.539 214.095 182.285 1.00 98.43 98 ALA A CA 1
ATOM 747 C C . ALA A 1 98 ? 192.879 212.892 183.181 1.00 101.94 98 ALA A C 1
ATOM 748 O O . ALA A 1 98 ? 191.975 212.244 183.707 1.00 111.76 98 ALA A O 1
ATOM 750 N N . THR A 1 99 ? 194.158 212.590 183.393 1.00 107.33 99 THR A N 1
ATOM 751 C CA . THR A 1 99 ? 194.620 211.571 184.340 1.00 104.24 99 THR A CA 1
ATOM 752 C C . THR A 1 99 ? 194.316 211.907 185.799 1.00 104.58 99 THR A C 1
ATOM 753 O O . THR A 1 99 ? 193.838 211.024 186.505 1.00 112.73 99 THR A O 1
ATOM 757 N N . LEU A 1 100 ? 194.512 213.142 186.275 1.00 111.73 100 LEU A N 1
ATOM 758 C CA . LEU A 1 100 ? 194.075 213.520 187.618 1.00 104.84 100 LEU A CA 1
ATOM 759 C C . LEU A 1 100 ? 192.573 213.365 187.778 1.00 102.04 100 LEU A C 1
ATOM 760 O O . LEU A 1 100 ? 192.131 212.767 188.753 1.00 112.87 100 LEU A O 1
ATOM 765 N N . GLU A 1 101 ? 191.781 213.880 186.849 1.00 104.38 101 GLU A N 1
ATOM 766 C CA . GLU A 1 101 ? 190.324 213.845 186.932 1.00 108.97 101 GLU A CA 1
ATOM 767 C C . GLU A 1 101 ? 189.778 212.421 187.080 1.00 109.84 101 GLU A C 1
ATOM 768 O O . GLU A 1 101 ? 188.883 212.175 187.885 1.00 117.05 101 GLU A O 1
ATOM 774 N N . LEU A 1 102 ? 190.358 211.465 186.350 1.00 105.63 102 LEU A N 1
ATOM 775 C CA . LEU A 1 102 ? 190.025 210.052 186.467 1.00 100.88 102 LEU A CA 1
ATOM 776 C C . LEU A 1 102 ? 190.599 209.403 187.731 1.00 105.73 102 LEU A C 1
ATOM 777 O O . LEU A 1 102 ? 189.871 208.710 188.434 1.00 108.60 102 LEU A O 1
ATOM 782 N N . GLY A 1 103 ? 191.873 209.625 188.053 1.00 111.42 103 GLY A N 1
ATOM 783 C CA . GLY A 1 103 ? 192.516 209.065 189.243 1.00 104.85 103 GLY A CA 1
ATOM 784 C C . GLY A 1 103 ? 191.877 209.527 190.553 1.00 102.99 103 GLY A C 1
ATOM 785 O O . GLY A 1 103 ? 191.711 208.727 191.467 1.00 109.50 103 GLY A O 1
ATOM 786 N N . VAL A 1 104 ? 191.414 210.772 190.620 1.00 109.06 104 VAL A N 1
ATOM 787 C CA . VAL A 1 104 ? 190.621 211.317 191.728 1.00 105.20 104 VAL A CA 1
ATOM 788 C C . VAL A 1 104 ? 189.236 210.691 191.802 1.00 108.61 104 VAL A C 1
ATOM 789 O O . VAL A 1 104 ? 188.859 210.229 192.875 1.00 113.99 104 VAL A O 1
ATOM 793 N N . CYS A 1 105 ? 188.486 210.573 190.703 1.00 118.32 105 CYS A N 1
ATOM 794 C CA . CYS A 1 105 ? 187.187 209.896 190.739 1.00 116.13 105 CYS A CA 1
ATOM 795 C C . CYS A 1 105 ? 187.305 208.412 191.100 1.00 117.36 105 CYS A C 1
ATOM 796 O O . CYS A 1 105 ? 186.535 207.914 191.912 1.00 120.79 105 CYS A O 1
ATOM 799 N N . ALA A 1 106 ? 188.301 207.711 190.568 1.00 112.62 106 ALA A N 1
ATOM 800 C CA . ALA A 1 106 ? 188.591 206.339 190.931 1.00 105.47 106 ALA A CA 1
ATOM 801 C C . ALA A 1 106 ? 188.935 206.189 192.413 1.00 114.06 106 ALA A C 1
ATOM 802 O O . ALA A 1 106 ? 188.438 205.267 193.047 1.00 124.65 106 ALA A O 1
ATOM 804 N N . MET A 1 107 ? 189.736 207.092 192.990 1.00 119.27 107 MET A N 1
ATOM 805 C CA . MET A 1 107 ? 190.081 207.058 194.412 1.00 110.98 107 MET A CA 1
ATOM 806 C C . MET A 1 107 ? 188.955 207.487 195.335 1.00 110.30 107 MET A C 1
ATOM 807 O O . MET A 1 107 ? 188.797 206.889 196.393 1.00 114.47 107 MET A O 1
ATOM 812 N N . ILE A 1 108 ? 188.143 208.466 194.949 1.00 107.89 108 ILE A N 1
ATOM 813 C CA . ILE A 1 108 ? 186.933 208.823 195.677 1.00 107.48 108 ILE A CA 1
ATOM 814 C C . ILE A 1 108 ? 185.988 207.637 195.674 1.00 109.08 108 ILE A C 1
ATOM 815 O O . ILE A 1 108 ? 185.576 207.232 196.756 1.00 114.29 108 ILE A O 1
ATOM 820 N N . PHE A 1 109 ? 185.699 206.971 194.552 1.00 113.57 109 PHE A N 1
ATOM 821 C CA . PHE A 1 109 ? 184.915 205.723 194.572 1.00 109.80 109 PHE A CA 1
ATOM 822 C C . PHE A 1 109 ? 185.588 204.623 195.406 1.00 106.82 109 PHE A C 1
ATOM 823 O O . PHE A 1 109 ? 184.967 204.067 196.309 1.00 114.52 109 PHE A O 1
ATOM 831 N N . ALA A 1 110 ? 186.855 204.311 195.143 1.00 104.89 110 ALA A N 1
ATOM 832 C CA . ALA A 1 110 ? 187.540 203.213 195.807 1.00 103.25 110 ALA A CA 1
ATOM 833 C C . ALA A 1 110 ? 187.691 203.427 197.310 1.00 111.07 110 ALA A C 1
ATOM 834 O O . ALA A 1 110 ? 187.679 202.451 198.055 1.00 113.89 110 ALA A O 1
ATOM 836 N N . THR A 1 111 ? 187.775 204.674 197.792 1.00 118.56 111 THR A N 1
ATOM 837 C CA . THR A 1 111 ? 187.840 204.926 199.242 1.00 112.88 111 THR A CA 1
ATOM 838 C C . THR A 1 111 ? 186.441 205.008 199.851 1.00 111.65 111 THR A C 1
ATOM 839 O O . THR A 1 111 ? 186.209 204.409 200.895 1.00 118.94 111 THR A O 1
ATOM 843 N N . ALA A 1 112 ? 185.468 205.659 199.211 1.00 107.25 112 ALA A N 1
ATOM 844 C CA . ALA A 1 112 ? 184.137 205.789 199.656 1.00 107.58 112 ALA A CA 1
ATOM 845 C C . ALA A 1 112 ? 183.416 204.471 199.716 1.00 110.25 112 ALA A C 1
ATOM 846 O O . ALA A 1 112 ? 182.443 204.305 200.459 1.00 113.08 112 ALA A O 1
ATOM 848 N N . VAL A 1 113 ? 183.813 203.459 198.935 1.00 117.17 113 VAL A N 1
ATOM 849 C CA . VAL A 1 113 ? 183.290 202.087 199.063 1.00 113.32 113 VAL A CA 1
ATOM 850 C C . VAL A 1 113 ? 184.213 201.223 199.916 1.00 111.60 113 VAL A C 1
ATOM 851 O O . VAL A 1 113 ? 183.755 200.526 200.818 1.00 117.38 113 VAL A O 1
ATOM 855 N N . GLY A 1 114 ? 185.521 201.292 199.702 1.00 107.14 114 GLY A N 1
ATOM 856 C CA . GLY A 1 114 ? 186.483 200.418 200.361 1.00 109.69 114 GLY A CA 1
ATOM 857 C C . GLY A 1 114 ? 186.716 200.658 201.852 1.00 109.24 114 GLY A C 1
ATOM 858 O O . GLY A 1 114 ? 187.077 199.710 202.541 1.00 111.85 114 GLY A O 1
ATOM 859 N N . ILE A 1 115 ? 186.469 201.861 202.382 1.00 111.48 115 ILE A N 1
ATOM 860 C CA . ILE A 1 115 ? 186.495 202.092 203.832 1.00 111.95 115 ILE A CA 1
ATOM 861 C C . ILE A 1 115 ? 185.257 201.486 204.512 1.00 113.36 115 ILE A C 1
ATOM 862 O O . ILE A 1 115 ? 185.458 200.586 205.330 1.00 116.14 115 ILE A O 1
ATOM 867 N N . PRO A 1 116 ? 183.992 201.807 204.199 1.00 108.23 116 PRO A N 1
ATOM 868 C CA . PRO A 1 116 ? 182.860 201.129 204.831 1.00 110.15 116 PRO A CA 1
ATOM 869 C C . PRO A 1 116 ? 182.890 199.602 204.730 1.00 107.24 116 PRO A C 1
ATOM 870 O O . PRO A 1 116 ? 182.670 198.900 205.714 1.00 108.49 116 PRO A O 1
ATOM 874 N N . VAL A 1 117 ? 183.175 199.064 203.545 1.00 114.47 117 VAL A N 1
ATOM 875 C CA . VAL A 1 117 ? 183.078 197.624 203.284 1.00 113.22 117 VAL A CA 1
ATOM 876 C C . VAL A 1 117 ? 184.151 196.835 204.022 1.00 111.14 117 VAL A C 1
ATOM 877 O O . VAL A 1 117 ? 183.851 195.802 204.616 1.00 122.32 117 VAL A O 1
ATOM 881 N N . GLY A 1 118 ? 185.389 197.319 204.073 1.00 101.52 118 GLY A N 1
ATOM 882 C CA . GLY A 1 118 ? 186.458 196.623 204.789 1.00 99.98 118 GLY A CA 1
ATOM 883 C C . GLY A 1 118 ? 186.399 196.781 206.308 1.00 108.66 118 GLY A C 1
ATOM 884 O O . GLY A 1 118 ? 186.884 195.918 207.028 1.00 111.97 118 GLY A O 1
ATOM 885 N N . VAL A 1 119 ? 185.752 197.829 206.823 1.00 117.17 119 VAL A N 1
ATOM 886 C CA . VAL A 1 119 ? 185.365 197.934 208.242 1.00 113.88 119 VAL A CA 1
ATOM 887 C C . VAL A 1 119 ? 184.292 196.906 208.596 1.00 112.51 119 VAL A C 1
ATOM 888 O O . VAL A 1 119 ? 184.489 196.133 209.528 1.00 117.39 119 VAL A O 1
ATOM 892 N N . LEU A 1 120 ? 183.195 196.817 207.837 1.00 111.12 120 LEU A N 1
ATOM 893 C CA . LEU A 1 120 ? 182.143 195.822 208.070 1.00 105.84 120 LEU A CA 1
ATOM 894 C C . LEU A 1 120 ? 182.669 194.391 207.992 1.00 103.12 120 LEU A C 1
ATOM 895 O O . LEU A 1 120 ? 182.313 193.573 208.832 1.00 112.35 120 LEU A O 1
ATOM 900 N N . ALA A 1 121 ? 183.552 194.075 207.052 1.00 105.37 121 ALA A N 1
ATOM 901 C CA . ALA A 1 121 ? 184.161 192.756 206.954 1.00 107.16 121 ALA A CA 1
ATOM 902 C C . ALA A 1 121 ? 185.017 192.378 208.185 1.00 111.30 121 ALA A C 1
ATOM 903 O O . ALA A 1 121 ? 185.140 191.196 208.491 1.00 125.16 121 ALA A O 1
ATOM 905 N N . ALA A 1 122 ? 185.567 193.344 208.934 1.00 105.32 122 ALA A N 1
ATOM 906 C CA . ALA A 1 122 ? 186.253 193.085 210.203 1.00 105.34 122 ALA A CA 1
ATOM 907 C C . ALA A 1 122 ? 185.285 193.001 211.396 1.00 111.78 122 ALA A C 1
ATOM 908 O O . ALA A 1 122 ? 185.411 192.135 212.254 1.00 107.66 122 ALA A O 1
ATOM 910 N N . VAL A 1 123 ? 184.278 193.872 211.438 1.00 121.59 123 VAL A N 1
ATOM 911 C CA . VAL A 1 123 ? 183.222 193.871 212.458 1.00 110.31 123 VAL A CA 1
ATOM 912 C C . VAL A 1 123 ? 182.389 192.584 212.417 1.00 114.77 123 VAL A C 1
ATOM 913 O O . VAL A 1 123 ? 182.006 192.070 213.468 1.00 119.73 123 VAL A O 1
ATOM 917 N N . LYS A 1 124 ? 182.136 192.035 211.225 1.00 122.21 124 LYS A N 1
ATOM 918 C CA . LYS A 1 124 ? 181.331 190.833 210.969 1.00 115.49 124 LYS A CA 1
ATOM 919 C C . LYS A 1 124 ? 182.194 189.660 210.487 1.00 117.02 124 LYS A C 1
ATOM 920 O O . LYS A 1 124 ? 181.845 188.988 209.518 1.00 120.25 124 LYS A O 1
ATOM 926 N N . ARG A 1 125 ? 183.344 189.410 211.112 1.00 125.76 125 ARG A N 1
ATOM 927 C CA . ARG A 1 125 ? 184.329 188.415 210.656 1.00 127.98 125 ARG A CA 1
ATOM 928 C C . ARG A 1 125 ? 183.740 187.009 210.514 1.00 131.05 125 ARG A C 1
ATOM 929 O O . ARG A 1 125 ? 183.048 186.527 211.409 1.00 130.99 125 ARG A O 1
ATOM 937 N N . GLY A 1 126 ? 184.020 186.347 209.395 1.00 125.48 126 GLY A N 1
ATOM 938 C CA . GLY A 1 126 ? 183.548 185.004 209.053 1.00 122.35 126 GLY A CA 1
ATOM 939 C C . GLY A 1 126 ? 182.132 184.931 208.474 1.00 124.83 126 GLY A C 1
ATOM 940 O O . GLY A 1 126 ? 181.708 183.857 208.053 1.00 123.97 126 GLY A O 1
ATOM 941 N N . SER A 1 127 ? 181.394 186.040 208.439 1.00 131.89 127 SER A N 1
ATOM 942 C CA . SER A 1 127 ? 180.030 186.124 207.927 1.00 132.35 127 SER A CA 1
ATOM 943 C C . SER A 1 127 ? 179.951 185.942 206.409 1.00 132.54 127 SER A C 1
ATOM 944 O O . SER A 1 127 ? 180.935 186.120 205.693 1.00 133.78 127 SER A O 1
ATOM 947 N N . ILE A 1 128 ? 178.749 185.694 205.887 1.00 129.37 128 ILE A N 1
ATOM 948 C CA . ILE A 1 128 ? 178.464 185.722 204.445 1.00 130.41 128 ILE A CA 1
ATOM 949 C C . ILE A 1 128 ? 178.895 187.067 203.841 1.00 129.03 128 ILE A C 1
ATOM 950 O O . ILE A 1 128 ? 179.433 187.096 202.736 1.00 128.72 128 ILE A O 1
ATOM 955 N N . PHE A 1 129 ? 178.735 188.173 204.577 1.00 121.48 129 PHE A N 1
ATOM 956 C CA . PHE A 1 129 ? 179.198 189.490 204.150 1.00 124.37 129 PHE A CA 1
ATOM 957 C C . PHE A 1 129 ? 180.718 189.552 203.982 1.00 121.86 129 PHE A C 1
ATOM 958 O O . PHE A 1 129 ? 181.187 190.013 202.955 1.00 124.73 129 PHE A O 1
ATOM 966 N N . ASP A 1 130 ? 181.492 189.091 204.959 1.00 126.63 130 ASP A N 1
ATOM 967 C CA . ASP A 1 130 ? 182.958 189.072 204.911 1.00 131.57 130 ASP A CA 1
ATOM 968 C C . ASP A 1 130 ? 183.469 188.322 203.673 1.00 129.95 130 ASP A C 1
ATOM 969 O O . ASP A 1 130 ? 184.193 188.873 202.845 1.00 131.69 130 ASP A O 1
ATOM 974 N N . HIS A 1 131 ? 182.999 187.090 203.468 1.00 119.33 131 HIS A N 1
ATOM 975 C CA . HIS A 1 131 ? 183.397 186.281 202.315 1.00 120.11 131 HIS A CA 1
ATOM 976 C C . HIS A 1 131 ? 182.896 186.840 200.985 1.00 122.89 131 HIS A C 1
ATOM 977 O O . HIS A 1 131 ? 183.625 186.796 200.001 1.00 118.92 131 HIS A O 1
ATOM 984 N N . THR A 1 132 ? 181.689 187.402 200.926 1.00 124.38 132 THR A N 1
ATOM 985 C CA . THR A 1 132 ? 181.172 188.023 199.698 1.00 120.16 132 THR A CA 1
ATOM 986 C C . THR A 1 132 ? 181.932 189.297 199.356 1.00 121.03 132 THR A C 1
ATOM 987 O O . THR A 1 132 ? 182.440 189.420 198.246 1.00 122.74 132 THR A O 1
ATOM 991 N N . ALA A 1 133 ? 182.082 190.230 200.292 1.00 119.94 133 ALA A N 1
ATOM 992 C CA . ALA A 1 133 ? 182.790 191.479 200.066 1.00 116.64 133 ALA A CA 1
ATOM 993 C C . ALA A 1 133 ? 184.250 191.253 199.661 1.00 117.56 133 ALA A C 1
ATOM 994 O O . ALA A 1 133 ? 184.705 191.832 198.676 1.00 127.72 133 ALA A O 1
ATOM 996 N N . VAL A 1 134 ? 184.975 190.386 200.363 1.00 115.35 134 VAL A N 1
ATOM 997 C CA . VAL A 1 134 ? 186.353 190.068 199.993 1.00 117.90 134 VAL A CA 1
ATOM 998 C C . VAL A 1 134 ? 186.435 189.240 198.710 1.00 120.76 134 VAL A C 1
ATOM 999 O O . VAL A 1 134 ? 187.342 189.487 197.915 1.00 122.55 134 VAL A O 1
ATOM 1003 N N . GLY A 1 135 ? 185.497 188.333 198.407 1.00 111.61 135 GLY A N 1
ATOM 1004 C CA . GLY A 1 135 ? 185.474 187.659 197.209 1.00 110.24 135 GLY A CA 1
ATOM 1005 C C . GLY A 1 135 ? 185.226 188.460 196.002 1.00 113.43 135 GLY A C 1
ATOM 1006 O O . GLY A 1 135 ? 185.902 188.353 194.980 1.00 114.54 135 GLY A O 1
ATOM 1007 N N . LEU A 1 136 ? 184.278 189.338 196.047 1.00 112.83 136 LEU A N 1
ATOM 1008 C CA . LEU A 1 136 ? 183.972 190.305 195.064 1.00 109.91 136 LEU A CA 1
ATOM 1009 C C . LEU A 1 136 ? 185.144 191.212 194.798 1.00 113.66 136 LEU A C 1
ATOM 1010 O O . LEU A 1 136 ? 185.508 191.525 193.656 1.00 119.99 136 LEU A O 1
ATOM 1015 N N . ALA A 1 137 ? 185.810 191.675 195.853 1.00 115.71 137 ALA A N 1
ATOM 1016 C CA . ALA A 1 137 ? 186.985 192.529 195.735 1.00 110.68 137 ALA A CA 1
ATOM 1017 C C . ALA A 1 137 ? 188.144 191.820 195.032 1.00 115.18 137 ALA A C 1
ATOM 1018 O O . ALA A 1 137 ? 188.673 192.326 194.042 1.00 122.12 137 ALA A O 1
ATOM 1020 N N . LEU A 1 138 ? 188.509 190.610 195.460 1.00 115.56 138 LEU A N 1
ATOM 1021 C CA . LEU A 1 138 ? 189.563 189.827 194.807 1.00 115.18 138 LEU A CA 1
ATOM 1022 C C . LEU A 1 138 ? 189.194 189.337 193.397 1.00 118.10 138 LEU A C 1
ATOM 1023 O O . LEU A 1 138 ? 190.085 189.143 192.573 1.00 126.30 138 LEU A O 1
ATOM 1028 N N . THR A 1 139 ? 187.908 189.214 193.069 1.00 114.90 139 THR A N 1
ATOM 1029 C CA . THR A 1 139 ? 187.450 188.981 191.694 1.00 116.36 139 THR A CA 1
ATOM 1030 C C . THR A 1 139 ? 187.808 190.152 190.802 1.00 118.52 139 THR A C 1
ATOM 1031 O O . THR A 1 139 ? 188.547 189.981 189.834 1.00 122.60 139 THR A O 1
ATOM 1035 N N . GLY A 1 140 ? 187.393 191.367 191.157 1.00 109.37 140 GLY A N 1
ATOM 1036 C CA . GLY A 1 140 ? 187.763 192.557 190.397 1.00 107.93 140 GLY A CA 1
ATOM 1037 C C . GLY A 1 140 ? 189.275 192.787 190.327 1.00 109.96 140 GLY A C 1
ATOM 1038 O O . GLY A 1 140 ? 189.787 193.255 189.318 1.00 114.96 140 GLY A O 1
ATOM 1039 N N . TYR A 1 141 ? 190.028 192.401 191.357 1.00 118.96 141 TYR A N 1
ATOM 1040 C CA . TYR A 1 141 ? 191.485 192.524 191.410 1.00 120.39 141 TYR A CA 1
ATOM 1041 C C . TYR A 1 141 ? 192.258 191.553 190.493 1.00 125.98 141 TYR A C 1
ATOM 1042 O O . TYR A 1 141 ? 193.431 191.782 190.196 1.00 130.57 141 TYR A O 1
ATOM 1051 N N . SER A 1 142 ? 191.644 190.447 190.076 1.00 122.34 142 SER A N 1
ATOM 1052 C CA . SER A 1 142 ? 192.308 189.359 189.340 1.00 119.90 142 SER A CA 1
ATOM 1053 C C . SER A 1 142 ? 191.726 189.102 187.950 1.00 125.68 142 SER A C 1
ATOM 1054 O O . SER A 1 142 ? 192.219 188.240 187.223 1.00 131.15 142 SER A O 1
ATOM 1057 N N . MET A 1 143 ? 190.740 189.887 187.520 1.00 125.75 143 MET A N 1
ATOM 1058 C CA . MET A 1 143 ? 190.411 190.043 186.107 1.00 124.38 143 MET A CA 1
ATOM 1059 C C . MET A 1 143 ? 191.367 191.031 185.434 1.00 128.53 143 MET A C 1
ATOM 1060 O O . MET A 1 143 ? 191.582 192.114 185.981 1.00 132.72 143 MET A O 1
ATOM 1065 N N . PRO A 1 144 ? 191.897 190.744 184.233 1.00 123.16 144 PRO A N 1
ATOM 1066 C CA . PRO A 1 144 ? 192.479 191.761 183.374 1.00 123.25 144 PRO A CA 1
ATOM 1067 C C . PRO A 1 144 ? 191.490 192.897 183.106 1.00 121.71 144 PRO A C 1
ATOM 1068 O O . PRO A 1 144 ? 190.302 192.664 182.887 1.00 122.65 144 PRO A O 1
ATOM 1072 N N . ILE A 1 145 ? 191.988 194.134 183.068 1.00 121.79 145 ILE A N 1
ATOM 1073 C CA . ILE A 1 145 ? 191.161 195.338 182.892 1.00 122.00 145 ILE A CA 1
ATOM 1074 C C . ILE A 1 145 ? 190.416 195.327 181.554 1.00 120.02 145 ILE A C 1
ATOM 1075 O O . ILE A 1 145 ? 189.282 195.786 181.491 1.00 118.14 145 ILE A O 1
ATOM 1080 N N . PHE A 1 146 ? 190.997 194.741 180.502 1.00 126.80 146 PHE A N 1
ATOM 1081 C CA . PHE A 1 146 ? 190.345 194.588 179.204 1.00 126.46 146 PHE A CA 1
ATOM 1082 C C . PHE A 1 146 ? 189.074 193.741 179.281 1.00 127.14 146 PHE A C 1
ATOM 1083 O O . PHE A 1 146 ? 188.039 194.144 178.760 1.00 130.44 146 PHE A O 1
ATOM 1091 N N . TRP A 1 147 ? 189.117 192.600 179.970 1.00 116.72 147 TRP A N 1
ATOM 1092 C CA . TRP A 1 147 ? 187.952 191.733 180.130 1.00 112.61 147 TRP A CA 1
ATOM 1093 C C . TRP A 1 147 ? 186.909 192.366 181.047 1.00 111.59 147 TRP A C 1
ATOM 1094 O O . TRP A 1 147 ? 185.740 192.462 180.677 1.00 115.60 147 TRP A O 1
ATOM 1105 N N . TRP A 1 148 ? 187.325 192.863 182.210 1.00 113.36 148 TRP A N 1
ATOM 1106 C CA . TRP A 1 148 ? 186.432 193.517 183.171 1.00 120.03 148 TRP A CA 1
ATOM 1107 C C . TRP A 1 148 ? 185.761 194.763 182.584 1.00 115.26 148 TRP A C 1
ATOM 1108 O O . TRP A 1 148 ? 184.550 194.931 182.697 1.00 115.81 148 TRP A O 1
ATOM 1119 N N . GLY A 1 149 ? 186.508 195.591 181.859 1.00 111.87 149 GLY A N 1
ATOM 1120 C CA . GLY A 1 149 ? 185.995 196.778 181.191 1.00 112.82 149 GLY A CA 1
ATOM 1121 C C . GLY A 1 149 ? 185.012 196.457 180.078 1.00 117.77 149 GLY A C 1
ATOM 1122 O O . GLY A 1 149 ? 183.941 197.056 180.029 1.00 122.71 149 GLY A O 1
ATOM 1123 N N . MET A 1 150 ? 185.303 195.472 179.227 1.00 117.58 150 MET A N 1
ATOM 1124 C CA . MET A 1 150 ? 184.345 195.024 178.220 1.00 111.18 150 MET A CA 1
ATOM 1125 C C . MET A 1 150 ? 183.115 194.352 178.824 1.00 113.35 150 MET A C 1
ATOM 1126 O O . MET A 1 150 ? 182.029 194.577 178.310 1.00 111.67 150 MET A O 1
ATOM 1131 N N . MET A 1 151 ? 183.204 193.609 179.928 1.00 119.45 151 MET A N 1
ATOM 1132 C CA . MET A 1 151 ? 182.007 193.128 180.615 1.00 116.07 151 MET A CA 1
ATOM 1133 C C . MET A 1 151 ? 181.111 194.278 181.069 1.00 116.47 151 MET A C 1
ATOM 1134 O O . MET A 1 151 ? 179.910 194.238 180.807 1.00 120.51 151 MET A O 1
ATOM 1139 N N . LEU A 1 152 ? 181.659 195.321 181.697 1.00 112.74 152 LEU A N 1
ATOM 1140 C CA . LEU A 1 152 ? 180.877 196.496 182.081 1.00 113.12 152 LEU A CA 1
ATOM 1141 C C . LEU A 1 152 ? 180.319 197.252 180.874 1.00 112.16 152 LEU A C 1
ATOM 1142 O O . LEU A 1 152 ? 179.155 197.620 180.896 1.00 110.84 152 LEU A O 1
ATOM 1147 N N . ILE A 1 153 ? 181.099 197.475 179.812 1.00 110.53 153 ILE A N 1
ATOM 1148 C CA . ILE A 1 153 ? 180.619 198.139 178.595 1.00 102.73 153 ILE A CA 1
ATOM 1149 C C . ILE A 1 153 ? 179.476 197.343 177.974 1.00 107.47 153 ILE A C 1
ATOM 1150 O O . ILE A 1 153 ? 178.432 197.911 177.671 1.00 109.85 153 ILE A O 1
ATOM 1155 N N . MET A 1 154 ? 179.634 196.032 177.799 1.00 113.65 154 MET A N 1
ATOM 1156 C CA . MET A 1 154 ? 178.627 195.193 177.159 1.00 108.14 154 MET A CA 1
ATOM 1157 C C . MET A 1 154 ? 177.366 195.052 178.003 1.00 108.68 154 MET A C 1
ATOM 1158 O O . MET A 1 154 ? 176.268 195.101 177.460 1.00 115.27 154 MET A O 1
ATOM 1163 N N . LEU A 1 155 ? 177.482 194.925 179.322 1.00 105.97 155 LEU A N 1
ATOM 1164 C CA . LEU A 1 155 ? 176.332 194.863 180.208 1.00 108.87 155 LEU A CA 1
ATOM 1165 C C . LEU A 1 155 ? 175.652 196.229 180.392 1.00 113.71 155 LEU A C 1
ATOM 1166 O O . LEU A 1 155 ? 174.478 196.394 180.082 1.00 113.70 155 LEU A O 1
ATOM 1171 N N . VAL A 1 156 ? 176.366 197.220 180.919 1.00 116.55 156 VAL A N 1
ATOM 1172 C CA . VAL A 1 156 ? 175.771 198.475 181.388 1.00 117.46 156 VAL A CA 1
ATOM 1173 C C . VAL A 1 156 ? 175.522 199.444 180.239 1.00 116.50 156 VAL A C 1
ATOM 1174 O O . VAL A 1 156 ? 174.435 200.012 180.145 1.00 118.21 156 VAL A O 1
ATOM 1178 N N . SER A 1 157 ? 176.489 199.616 179.332 1.00 113.66 157 SER A N 1
ATOM 1179 C CA . SER A 1 157 ? 176.343 200.554 178.223 1.00 111.81 157 SER A CA 1
ATOM 1180 C C . SER A 1 157 ? 175.551 199.951 177.076 1.00 114.26 157 SER A C 1
ATOM 1181 O O . SER A 1 157 ? 174.570 200.548 176.649 1.00 120.16 157 SER A O 1
ATOM 1184 N N . VAL A 1 158 ? 175.928 198.781 176.564 1.00 114.62 158 VAL A N 1
ATOM 1185 C CA . VAL A 1 158 ? 175.299 198.210 175.364 1.00 115.30 158 VAL A CA 1
ATOM 1186 C C . VAL A 1 158 ? 173.975 197.506 175.657 1.00 115.65 158 VAL A C 1
ATOM 1187 O O . VAL A 1 158 ? 172.983 197.820 175.007 1.00 117.47 158 VAL A O 1
ATOM 1191 N N . HIS A 1 159 ? 173.904 196.582 176.621 1.00 121.92 159 HIS A N 1
ATOM 1192 C CA . HIS A 1 159 ? 172.666 195.858 176.927 1.00 117.14 159 HIS A CA 1
ATOM 1193 C C . HIS A 1 159 ? 171.664 196.694 177.712 1.00 123.04 159 HIS A C 1
ATOM 1194 O O . HIS A 1 159 ? 170.547 196.895 177.247 1.00 127.36 159 HIS A O 1
ATOM 1201 N N . TRP A 1 160 ? 172.034 197.211 178.883 1.00 120.77 160 TRP A N 1
ATOM 1202 C CA . TRP A 1 160 ? 171.110 197.965 179.735 1.00 123.00 160 TRP A CA 1
ATOM 1203 C C . TRP A 1 160 ? 170.846 199.407 179.281 1.00 128.12 160 TRP A C 1
ATOM 1204 O O . TRP A 1 160 ? 169.872 199.999 179.743 1.00 126.70 160 TRP A O 1
ATOM 1215 N N . ASN A 1 161 ? 171.665 199.987 178.395 1.00 132.56 161 ASN A N 1
ATOM 1216 C CA . ASN A 1 161 ? 171.543 201.377 177.931 1.00 132.21 161 ASN A CA 1
ATOM 1217 C C . ASN A 1 161 ? 171.605 202.416 179.072 1.00 133.97 161 ASN A C 1
ATOM 1218 O O . ASN A 1 161 ? 170.970 203.466 179.007 1.00 134.35 161 ASN A O 1
ATOM 1223 N N . LEU A 1 162 ? 172.356 202.135 180.143 1.00 126.53 162 LEU A N 1
ATOM 1224 C CA . LEU A 1 162 ? 172.467 203.009 181.319 1.00 125.89 162 LEU A CA 1
ATOM 1225 C C . LEU A 1 162 ? 173.620 204.007 181.244 1.00 129.78 162 LEU A C 1
ATOM 1226 O O . LEU A 1 162 ? 173.583 205.035 181.918 1.00 133.27 162 LEU A O 1
ATOM 1231 N N . THR A 1 163 ? 174.633 203.748 180.430 1.00 122.54 163 THR A N 1
ATOM 1232 C CA . THR A 1 163 ? 175.847 204.568 180.336 1.00 118.09 163 THR A CA 1
ATOM 1233 C C . THR A 1 163 ? 176.328 204.729 178.896 1.00 114.31 163 THR A C 1
ATOM 1234 O O . THR A 1 163 ? 176.038 203.886 178.047 1.00 121.73 163 THR A O 1
ATOM 1238 N N . PRO A 1 164 ? 177.112 205.779 178.602 1.00 102.41 164 PRO A N 1
ATOM 1239 C CA . PRO A 1 164 ? 177.877 205.875 177.372 1.00 105.47 164 PRO A CA 1
ATOM 1240 C C . PRO A 1 164 ? 179.020 204.853 177.336 1.00 102.94 164 PRO A C 1
ATOM 1241 O O . PRO A 1 164 ? 179.448 204.351 178.371 1.00 97.07 164 PRO A O 1
ATOM 1245 N N . VAL A 1 165 ? 179.496 204.475 176.155 1.00 104.67 165 VAL A N 1
ATOM 1246 C CA . VAL A 1 165 ? 180.431 203.352 175.983 1.00 102.12 165 VAL A CA 1
ATOM 1247 C C . VAL A 1 165 ? 181.857 203.714 176.363 1.00 107.93 165 VAL A C 1
ATOM 1248 O O . VAL A 1 165 ? 182.436 203.082 177.236 1.00 111.42 165 VAL A O 1
ATOM 1252 N N . SER A 1 166 ? 182.461 204.685 175.685 1.00 105.97 166 SER A N 1
ATOM 1253 C CA . SER A 1 166 ? 183.888 204.987 175.801 1.00 107.11 166 SER A CA 1
ATOM 1254 C C . SER A 1 166 ? 184.164 206.397 175.277 1.00 107.55 166 SER A C 1
ATOM 1255 O O . SER A 1 166 ? 183.501 206.844 174.340 1.00 103.33 166 SER A O 1
ATOM 1258 N N . GLY A 1 167 ? 185.133 207.100 175.859 1.00 104.31 167 GLY A N 1
ATOM 1259 C CA . GLY A 1 167 ? 185.434 208.506 175.595 1.00 95.33 167 GLY A CA 1
ATOM 1260 C C . GLY A 1 167 ? 185.290 209.380 176.838 1.00 100.28 167 GLY A C 1
ATOM 1261 O O . GLY A 1 167 ? 184.803 208.931 177.871 1.00 109.72 167 GLY A O 1
ATOM 1262 N N . ARG A 1 168 ? 185.717 210.640 176.742 1.00 103.23 168 ARG A N 1
ATOM 1263 C CA . ARG A 1 168 ? 185.704 211.607 177.852 1.00 100.66 168 ARG A CA 1
ATOM 1264 C C . ARG A 1 168 ? 184.399 212.398 177.975 1.00 96.64 168 ARG A C 1
ATOM 1265 O O . ARG A 1 168 ? 183.954 212.629 179.088 1.00 100.63 168 ARG A O 1
ATOM 1273 N N . VAL A 1 169 ? 183.787 212.795 176.859 1.00 108.22 169 VAL A N 1
ATOM 1274 C CA . VAL A 1 169 ? 182.478 213.470 176.736 1.00 107.99 169 VAL A CA 1
ATOM 1275 C C . VAL A 1 169 ? 181.809 213.048 175.414 1.00 110.43 169 VAL A C 1
ATOM 1276 O O . VAL A 1 169 ? 182.499 212.556 174.524 1.00 114.05 169 VAL A O 1
ATOM 1280 N N . SER A 1 170 ? 180.493 213.199 175.258 1.00 107.05 170 SER A N 1
ATOM 1281 C CA . SER A 1 170 ? 179.747 212.813 174.056 1.00 105.23 170 SER A CA 1
ATOM 1282 C C . SER A 1 170 ? 180.356 213.375 172.782 1.00 110.30 170 SER A C 1
ATOM 1283 O O . SER A 1 170 ? 180.595 214.578 172.665 1.00 118.28 170 SER A O 1
ATOM 1286 N N . ASP A 1 171 ? 180.621 212.501 171.813 1.00 116.60 171 ASP A N 1
ATOM 1287 C CA . ASP A 1 171 ? 181.526 212.800 170.700 1.00 109.23 171 ASP A CA 1
ATOM 1288 C C . ASP A 1 171 ? 181.093 213.980 169.839 1.00 109.20 171 ASP A C 1
ATOM 1289 O O . ASP A 1 171 ? 181.950 214.729 169.387 1.00 119.99 171 ASP A O 1
ATOM 1294 N N . MET A 1 172 ? 179.794 214.202 169.667 1.00 111.42 172 MET A N 1
ATOM 1295 C CA . MET A 1 172 ? 179.260 215.313 168.886 1.00 118.48 172 MET A CA 1
ATOM 1296 C C . MET A 1 172 ? 178.821 216.528 169.717 1.00 118.10 172 MET A C 1
ATOM 1297 O O . MET A 1 172 ? 178.237 217.457 169.164 1.00 120.62 172 MET A O 1
ATOM 1302 N N . VAL A 1 173 ? 179.115 216.565 171.020 1.00 109.31 173 VAL A N 1
ATOM 1303 C CA . VAL A 1 173 ? 178.899 217.737 171.892 1.00 112.31 173 VAL A CA 1
ATOM 1304 C C . VAL A 1 173 ? 180.242 218.371 172.287 1.00 115.21 173 VAL A C 1
ATOM 1305 O O . VAL A 1 173 ? 181.053 217.737 172.960 1.00 115.37 173 VAL A O 1
ATOM 1309 N N . PHE A 1 174 ? 180.487 219.623 171.883 1.00 112.14 174 PHE A N 1
ATOM 1310 C CA . PHE A 1 174 ? 181.770 220.333 172.034 1.00 110.59 174 PHE A CA 1
ATOM 1311 C C . PHE A 1 174 ? 181.615 221.656 172.788 1.00 114.01 174 PHE A C 1
ATOM 1312 O O . PHE A 1 174 ? 180.686 222.413 172.521 1.00 114.82 174 PHE A O 1
ATOM 1320 N N . LEU A 1 175 ? 182.554 221.964 173.688 1.00 130.97 175 LEU A N 1
ATOM 1321 C CA . LEU A 1 175 ? 182.646 223.267 174.354 1.00 129.37 175 LEU A CA 1
ATOM 1322 C C . LEU A 1 175 ? 183.266 224.324 173.437 1.00 131.95 175 LEU A C 1
ATOM 1323 O O . LEU A 1 175 ? 184.108 224.019 172.591 1.00 131.92 175 LEU A O 1
ATOM 1328 N N . ASP A 1 176 ? 182.880 225.581 173.636 1.00 146.83 176 ASP A N 1
ATOM 1329 C CA . ASP A 1 176 ? 183.512 226.721 172.979 1.00 148.08 176 ASP A CA 1
ATOM 1330 C C . ASP A 1 176 ? 184.893 227.007 173.567 1.00 145.64 176 ASP A C 1
ATOM 1331 O O . ASP A 1 176 ? 185.053 227.126 174.779 1.00 146.52 176 ASP A O 1
ATOM 1336 N N . ASP A 1 177 ? 185.893 227.182 172.707 1.00 144.64 177 ASP A N 1
ATOM 1337 C CA . ASP A 1 177 ? 187.257 227.537 173.112 1.00 146.07 177 ASP A CA 1
ATOM 1338 C C . ASP A 1 177 ? 187.409 229.026 173.491 1.00 145.79 177 ASP A C 1
ATOM 1339 O O . ASP A 1 177 ? 188.485 229.462 173.897 1.00 143.86 177 ASP A O 1
ATOM 1344 N N . SER A 1 178 ? 186.354 229.837 173.327 1.00 147.97 178 SER A N 1
ATOM 1345 C CA . SER A 1 178 ? 186.352 231.261 173.682 1.00 150.50 178 SER A CA 1
ATOM 1346 C C . SER A 1 178 ? 186.150 231.518 175.176 1.00 150.02 178 SER A C 1
ATOM 1347 O O . SER A 1 178 ? 186.639 232.522 175.693 1.00 148.66 178 SER A O 1
ATOM 1350 N N . ASN A 1 179 ? 185.479 230.618 175.896 1.00 140.36 179 ASN A N 1
ATOM 1351 C CA . ASN A 1 179 ? 185.459 230.610 177.357 1.00 137.80 179 ASN A CA 1
ATOM 1352 C C . ASN A 1 179 ? 186.828 230.177 177.914 1.00 137.25 179 ASN A C 1
ATOM 1353 O O . ASN A 1 179 ? 187.544 229.424 177.260 1.00 136.97 179 ASN A O 1
ATOM 1358 N N . PRO A 1 180 ? 187.227 230.619 179.113 1.00 137.89 180 PRO A N 1
ATOM 1359 C CA . PRO A 1 180 ? 188.540 230.332 179.678 1.00 139.83 180 PRO A CA 1
ATOM 1360 C C . PRO A 1 180 ? 188.638 228.913 180.255 1.00 138.29 180 PRO A C 1
ATOM 1361 O O . PRO A 1 180 ? 188.818 228.739 181.465 1.00 137.44 180 PRO A O 1
ATOM 1365 N N . LEU A 1 181 ? 188.498 227.884 179.415 1.00 133.30 181 LEU A N 1
ATOM 1366 C CA . LEU A 1 181 ? 188.446 226.481 179.842 1.00 130.34 181 LEU A CA 1
ATOM 1367 C C . LEU A 1 181 ? 189.683 226.091 180.656 1.00 128.90 181 LEU A C 1
ATOM 1368 O O . LEU A 1 181 ? 190.796 226.485 180.320 1.00 126.92 181 LEU A O 1
ATOM 1373 N N . THR A 1 182 ? 189.506 225.296 181.711 1.00 137.53 182 THR A N 1
ATOM 1374 C CA . THR A 1 182 ? 190.606 224.825 182.557 1.00 140.34 182 THR A CA 1
ATOM 1375 C C . THR A 1 182 ? 191.168 223.484 182.093 1.00 137.13 182 THR A C 1
ATOM 1376 O O . THR A 1 182 ? 192.347 223.216 182.301 1.00 137.92 182 THR A O 1
ATOM 1380 N N . GLY A 1 183 ? 190.380 222.671 181.390 1.00 126.00 183 GLY A N 1
ATOM 1381 C CA . GLY A 1 183 ? 190.818 221.396 180.810 1.00 126.22 183 GLY A CA 1
ATOM 1382 C C . GLY A 1 183 ? 190.444 220.164 181.641 1.00 127.60 183 GLY A C 1
ATOM 1383 O O . GLY A 1 183 ? 190.863 219.046 181.339 1.00 125.27 183 GLY A O 1
ATOM 1384 N N . PHE A 1 184 ? 189.629 220.358 182.676 1.00 127.76 184 PHE A N 1
ATOM 1385 C CA . PHE A 1 184 ? 188.968 219.304 183.433 1.00 124.77 184 PHE A CA 1
ATOM 1386 C C . PHE A 1 184 ? 187.487 219.312 183.045 1.00 124.05 184 PHE A C 1
ATOM 1387 O O . PHE A 1 184 ? 186.788 220.265 183.368 1.00 127.12 184 PHE A O 1
ATOM 1395 N N . MET A 1 185 ? 186.980 218.289 182.348 1.00 123.70 185 MET A N 1
ATOM 1396 C CA . MET A 1 185 ? 185.633 218.350 181.772 1.00 124.68 185 MET A CA 1
ATOM 1397 C C . MET A 1 185 ? 184.527 218.483 182.819 1.00 124.07 185 MET A C 1
ATOM 1398 O O . MET A 1 185 ? 183.531 219.145 182.547 1.00 123.98 185 MET A O 1
ATOM 1403 N N . LEU A 1 186 ? 184.684 217.920 184.019 1.00 124.12 186 LEU A N 1
ATOM 1404 C CA . LEU A 1 186 ? 183.721 218.079 185.110 1.00 123.70 186 LEU A CA 1
ATOM 1405 C C . LEU A 1 186 ? 183.649 219.529 185.602 1.00 128.43 186 LEU A C 1
ATOM 1406 O O . LEU A 1 186 ? 182.592 219.970 186.037 1.00 127.34 186 LEU A O 1
ATOM 1411 N N . ILE A 1 187 ? 184.749 220.283 185.527 1.00 128.10 187 ILE A N 1
ATOM 1412 C CA . ILE A 1 187 ? 184.770 221.713 185.847 1.00 120.98 187 ILE A CA 1
ATOM 1413 C C . ILE A 1 187 ? 184.267 222.500 184.636 1.00 121.64 187 ILE A C 1
ATOM 1414 O O . ILE A 1 187 ? 183.300 223.248 184.737 1.00 122.91 187 ILE A O 1
ATOM 1419 N N . ASP A 1 188 ? 184.874 222.276 183.470 1.00 126.99 188 ASP A N 1
ATOM 1420 C CA . ASP A 1 188 ? 184.590 222.987 182.232 1.00 128.39 188 ASP A CA 1
ATOM 1421 C C . ASP A 1 188 ? 183.108 222.945 181.867 1.00 127.80 188 ASP A C 1
ATOM 1422 O O . ASP A 1 188 ? 182.510 223.976 181.576 1.00 130.88 188 ASP A O 1
ATOM 1427 N N . THR A 1 189 ? 182.483 221.769 181.911 1.00 127.49 189 THR A N 1
ATOM 1428 C CA . THR A 1 189 ? 181.075 221.603 181.539 1.00 129.24 189 THR A CA 1
ATOM 1429 C C . THR A 1 189 ? 180.117 222.089 182.614 1.00 129.54 189 THR A C 1
ATOM 1430 O O . THR A 1 189 ? 179.036 222.555 182.277 1.00 127.26 189 THR A O 1
ATOM 1434 N N . ALA A 1 190 ? 180.503 222.052 183.890 1.00 130.16 190 ALA A N 1
ATOM 1435 C CA . ALA A 1 190 ? 179.705 222.584 184.985 1.00 126.37 190 ALA A CA 1
ATOM 1436 C C . ALA A 1 190 ? 179.587 224.106 184.923 1.00 128.32 190 ALA A C 1
ATOM 1437 O O . ALA A 1 190 ? 178.514 224.646 185.184 1.00 126.40 190 ALA A O 1
ATOM 1439 N N . ILE A 1 191 ? 180.677 224.802 184.576 1.00 127.65 191 ILE A N 1
ATOM 1440 C CA . ILE A 1 191 ? 180.714 226.264 184.499 1.00 125.41 191 ILE A CA 1
ATOM 1441 C C . ILE A 1 191 ? 180.224 226.759 183.131 1.00 128.75 191 ILE A C 1
ATOM 1442 O O . ILE A 1 191 ? 179.338 227.609 183.087 1.00 130.17 191 ILE A O 1
ATOM 1447 N N . TRP A 1 192 ? 180.770 226.237 182.023 1.00 130.68 192 TRP A N 1
ATOM 1448 C CA . TRP A 1 192 ? 180.572 226.775 180.664 1.00 128.24 192 TRP A CA 1
ATOM 1449 C C . TRP A 1 192 ? 179.779 225.879 179.705 1.00 127.22 192 TRP A C 1
ATOM 1450 O O . TRP A 1 192 ? 179.555 226.271 178.559 1.00 127.30 192 TRP A O 1
ATOM 1461 N N . GLY A 1 193 ? 179.322 224.701 180.121 1.00 137.02 193 GLY A N 1
ATOM 1462 C CA . GLY A 1 193 ? 178.475 223.836 179.298 1.00 139.63 193 GLY A CA 1
ATOM 1463 C C . GLY A 1 193 ? 177.006 224.273 179.251 1.00 140.46 193 GLY A C 1
ATOM 1464 O O . GLY A 1 193 ? 176.510 224.944 180.156 1.00 139.95 193 GLY A O 1
ATOM 1465 N N . GLU A 1 194 ? 176.289 223.878 178.204 1.00 149.16 194 GLU A N 1
ATOM 1466 C CA . GLU A 1 194 ? 174.844 224.058 178.078 1.00 146.16 194 GLU A CA 1
ATOM 1467 C C . GLU A 1 194 ? 174.065 223.046 178.933 1.00 144.05 194 GLU A C 1
ATOM 1468 O O . GLU A 1 194 ? 174.638 222.233 179.662 1.00 144.67 194 GLU A O 1
ATOM 1474 N N . ASP A 1 195 ? 172.735 223.058 178.827 1.00 141.53 195 ASP A N 1
ATOM 1475 C CA . ASP A 1 195 ? 171.845 222.122 179.518 1.00 145.52 195 ASP A CA 1
ATOM 1476 C C . ASP A 1 195 ? 172.237 220.657 179.256 1.00 145.21 195 ASP A C 1
ATOM 1477 O O . ASP A 1 195 ? 172.413 220.237 178.114 1.00 141.01 195 ASP A O 1
ATOM 1482 N N . GLY A 1 196 ? 172.389 219.865 180.313 1.00 129.66 196 GLY A N 1
ATOM 1483 C CA . GLY A 1 196 ? 172.722 218.442 180.245 1.00 123.23 196 GLY A CA 1
ATOM 1484 C C . GLY A 1 196 ? 174.192 218.118 179.983 1.00 121.10 196 GLY A C 1
ATOM 1485 O O . GLY A 1 196 ? 174.596 216.965 180.125 1.00 121.76 196 GLY A O 1
ATOM 1486 N N . ASN A 1 197 ? 175.029 219.097 179.662 1.00 123.23 197 ASN A N 1
ATOM 1487 C CA . ASN A 1 197 ? 176.423 218.853 179.293 1.00 123.65 197 ASN A CA 1
ATOM 1488 C C . ASN A 1 197 ? 177.267 218.353 180.491 1.00 122.70 197 ASN A C 1
ATOM 1489 O O . ASN A 1 197 ? 178.136 217.503 180.331 1.00 127.33 197 ASN A O 1
ATOM 1494 N N . PHE A 1 198 ? 176.978 218.790 181.724 1.00 121.22 198 PHE A N 1
ATOM 1495 C CA . PHE A 1 198 ? 177.643 218.264 182.927 1.00 122.57 198 PHE A CA 1
ATOM 1496 C C . PHE A 1 198 ? 177.220 216.832 183.248 1.00 119.68 198 PHE A C 1
ATOM 1497 O O . PHE A 1 198 ? 178.058 215.993 183.574 1.00 121.36 198 PHE A O 1
ATOM 1505 N N . ILE A 1 199 ? 175.923 216.535 183.127 1.00 119.64 199 ILE A N 1
ATOM 1506 C CA . ILE A 1 199 ? 175.376 215.195 183.366 1.00 120.75 199 ILE A CA 1
ATOM 1507 C C . ILE A 1 199 ? 176.038 214.199 182.414 1.00 117.21 199 ILE A C 1
ATOM 1508 O O . ILE A 1 199 ? 176.438 213.113 182.823 1.00 114.93 199 ILE A O 1
ATOM 1513 N N . ASP A 1 200 ? 176.251 214.595 181.160 1.00 116.69 200 ASP A N 1
ATOM 1514 C CA . ASP A 1 200 ? 177.007 213.824 180.181 1.00 115.80 200 ASP A CA 1
ATOM 1515 C C . ASP A 1 200 ? 178.481 213.623 180.573 1.00 114.68 200 ASP A C 1
ATOM 1516 O O . ASP A 1 200 ? 178.991 212.510 180.485 1.00 117.96 200 ASP A O 1
ATOM 1521 N N . ALA A 1 201 ? 179.167 214.641 181.079 1.00 112.64 201 ALA A N 1
ATOM 1522 C CA . ALA A 1 201 ? 180.558 214.525 181.504 1.00 110.06 201 ALA A CA 1
ATOM 1523 C C . ALA A 1 201 ? 180.754 213.611 182.712 1.00 110.08 201 ALA A C 1
ATOM 1524 O O . ALA A 1 201 ? 181.741 212.879 182.750 1.00 115.98 201 ALA A O 1
ATOM 1526 N N . VAL A 1 202 ? 179.830 213.598 183.680 1.00 112.52 202 VAL A N 1
ATOM 1527 C CA . VAL A 1 202 ? 179.860 212.614 184.778 1.00 115.37 202 VAL A CA 1
ATOM 1528 C C . VAL A 1 202 ? 179.396 211.234 184.317 1.00 112.66 202 VAL A C 1
ATOM 1529 O O . VAL A 1 202 ? 179.989 210.246 184.736 1.00 109.31 202 VAL A O 1
ATOM 1533 N N . ALA A 1 203 ? 178.438 211.114 183.393 1.00 101.28 203 ALA A N 1
ATOM 1534 C CA . ALA A 1 203 ? 178.022 209.822 182.852 1.00 97.98 203 ALA A CA 1
ATOM 1535 C C . ALA A 1 203 ? 179.156 209.065 182.147 1.00 98.62 203 ALA A C 1
ATOM 1536 O O . ALA A 1 203 ? 179.252 207.847 182.246 1.00 100.31 203 ALA A O 1
ATOM 1538 N N . HIS A 1 204 ? 180.074 209.774 181.497 1.00 99.20 204 HIS A N 1
ATOM 1539 C CA . HIS A 1 204 ? 181.290 209.191 180.931 1.00 96.04 204 HIS A CA 1
ATOM 1540 C C . HIS A 1 204 ? 182.355 208.848 181.970 1.00 97.96 204 HIS A C 1
ATOM 1541 O O . HIS A 1 204 ? 183.274 208.108 181.651 1.00 101.02 204 HIS A O 1
ATOM 1548 N N . MET A 1 205 ? 182.248 209.323 183.210 1.00 107.99 205 MET A N 1
ATOM 1549 C CA . MET A 1 205 ? 183.212 209.034 184.270 1.00 106.09 205 MET A CA 1
ATOM 1550 C C . MET A 1 205 ? 182.917 207.735 185.028 1.00 102.04 205 MET A C 1
ATOM 1551 O O . MET A 1 205 ? 183.843 207.122 185.554 1.00 105.15 205 MET A O 1
ATOM 1556 N N . ILE A 1 206 ? 181.656 207.282 185.072 1.00 102.11 206 ILE A N 1
ATOM 1557 C CA . ILE A 1 206 ? 181.210 206.173 185.931 1.00 103.91 206 ILE A CA 1
ATOM 1558 C C . ILE A 1 206 ? 182.001 204.900 185.661 1.00 100.92 206 ILE A C 1
ATOM 1559 O O . ILE A 1 206 ? 182.674 204.401 186.559 1.00 105.29 206 ILE A O 1
ATOM 1564 N N . LEU A 1 207 ? 181.963 204.365 184.442 1.00 103.61 207 LEU A N 1
ATOM 1565 C CA . LEU A 1 207 ? 182.625 203.098 184.146 1.00 101.25 207 LEU A CA 1
ATOM 1566 C C . LEU A 1 207 ? 184.152 203.172 184.232 1.00 96.28 207 LEU A C 1
ATOM 1567 O O . LEU A 1 207 ? 184.726 202.288 184.866 1.00 97.25 207 LEU A O 1
ATOM 1572 N N . PRO A 1 208 ? 184.845 204.201 183.716 1.00 94.91 208 PRO A N 1
ATOM 1573 C CA . PRO A 1 208 ? 186.275 204.367 183.931 1.00 96.59 208 PRO A CA 1
ATOM 1574 C C . PRO A 1 208 ? 186.675 204.403 185.405 1.00 103.60 208 PRO A C 1
ATOM 1575 O O . PRO A 1 208 ? 187.628 203.738 185.796 1.00 101.74 208 PRO A O 1
ATOM 1579 N N . ALA A 1 209 ? 185.944 205.141 186.245 1.00 115.81 209 ALA A N 1
ATOM 1580 C CA . ALA A 1 209 ? 186.219 205.233 187.669 1.00 106.78 209 ALA A CA 1
ATOM 1581 C C . ALA A 1 209 ? 185.992 203.902 188.382 1.00 104.98 209 ALA A C 1
ATOM 1582 O O . ALA A 1 209 ? 186.813 203.512 189.209 1.00 112.91 209 ALA A O 1
ATOM 1584 N N . ILE A 1 210 ? 184.929 203.170 188.046 1.00 101.57 210 ILE A N 1
ATOM 1585 C CA . ILE A 1 210 ? 184.704 201.821 188.553 1.00 99.21 210 ILE A CA 1
ATOM 1586 C C . ILE A 1 210 ? 185.857 200.904 188.163 1.00 97.86 210 ILE A C 1
ATOM 1587 O O . ILE A 1 210 ? 186.441 200.250 189.024 1.00 105.21 210 ILE A O 1
ATOM 1592 N N . VAL A 1 211 ? 186.243 200.854 186.893 1.00 104.34 211 VAL A N 1
ATOM 1593 C CA . VAL A 1 211 ? 187.268 199.916 186.423 1.00 101.71 211 VAL A CA 1
ATOM 1594 C C . VAL A 1 211 ? 188.641 200.255 186.979 1.00 99.88 211 VAL A C 1
ATOM 1595 O O . VAL A 1 211 ? 189.335 199.368 187.462 1.00 98.90 211 VAL A O 1
ATOM 1599 N N . LEU A 1 212 ? 189.039 201.522 186.979 1.00 109.06 212 LEU A N 1
ATOM 1600 C CA . LEU A 1 212 ? 190.343 201.923 187.496 1.00 107.91 212 LEU A CA 1
ATOM 1601 C C . LEU A 1 212 ? 190.384 201.876 189.023 1.00 113.44 212 LEU A C 1
ATOM 1602 O O . LEU A 1 212 ? 191.408 201.524 189.588 1.00 114.23 212 LEU A O 1
ATOM 1607 N N . GLY A 1 213 ? 189.271 202.182 189.693 1.00 119.33 213 GLY A N 1
ATOM 1608 C CA . GLY A 1 213 ? 189.131 202.129 191.145 1.00 113.80 213 GLY A CA 1
ATOM 1609 C C . GLY A 1 213 ? 188.939 200.723 191.708 1.00 109.66 213 GLY A C 1
ATOM 1610 O O . GLY A 1 213 ? 189.160 200.518 192.894 1.00 118.69 213 GLY A O 1
ATOM 1611 N N . THR A 1 214 ? 188.607 199.729 190.888 1.00 117.19 214 THR A N 1
ATOM 1612 C CA . THR A 1 214 ? 188.514 198.329 191.316 1.00 112.89 214 THR A CA 1
ATOM 1613 C C . THR A 1 214 ? 189.840 197.806 191.840 1.00 113.87 214 THR A C 1
ATOM 1614 O O . THR A 1 214 ? 189.862 197.149 192.878 1.00 120.66 214 THR A O 1
ATOM 1618 N N . ILE A 1 215 ? 190.959 198.101 191.182 1.00 113.90 215 ILE A N 1
ATOM 1619 C CA . ILE A 1 215 ? 192.256 197.603 191.644 1.00 115.54 215 ILE A CA 1
ATOM 1620 C C . ILE A 1 215 ? 192.744 198.275 192.952 1.00 115.48 215 ILE A C 1
ATOM 1621 O O . ILE A 1 215 ? 193.195 197.535 193.815 1.00 112.22 215 ILE A O 1
ATOM 1626 N N . PRO A 1 216 ? 192.538 199.584 193.242 1.00 118.86 216 PRO A N 1
ATOM 1627 C CA . PRO A 1 216 ? 192.619 200.137 194.595 1.00 115.41 216 PRO A CA 1
ATOM 1628 C C . PRO A 1 216 ? 191.610 199.590 195.613 1.00 113.88 216 PRO A C 1
ATOM 1629 O O . PRO A 1 216 ? 191.982 199.374 196.762 1.00 121.33 216 PRO A O 1
ATOM 1633 N N . LEU A 1 217 ? 190.346 199.368 195.239 1.00 113.30 217 LEU A N 1
ATOM 1634 C CA . LEU A 1 217 ? 189.284 198.965 196.164 1.00 107.28 217 LEU A CA 1
ATOM 1635 C C . LEU A 1 217 ? 189.615 197.676 196.897 1.00 107.42 217 LEU A C 1
ATOM 1636 O O . LEU A 1 217 ? 189.419 197.614 198.102 1.00 115.99 217 LEU A O 1
ATOM 1641 N N . ALA A 1 218 ? 190.187 196.674 196.239 1.00 108.11 218 ALA A N 1
ATOM 1642 C CA . ALA A 1 218 ? 190.563 195.443 196.916 1.00 106.42 218 ALA A CA 1
ATOM 1643 C C . ALA A 1 218 ? 191.729 195.622 197.886 1.00 113.03 218 ALA A C 1
ATOM 1644 O O . ALA A 1 218 ? 191.718 195.022 198.962 1.00 123.57 218 ALA A O 1
ATOM 1646 N N . VAL A 1 219 ? 192.697 196.485 197.574 1.00 116.56 219 VAL A N 1
ATOM 1647 C CA . VAL A 1 219 ? 193.790 196.808 198.501 1.00 114.24 219 VAL A CA 1
ATOM 1648 C C . VAL A 1 219 ? 193.250 197.565 199.709 1.00 113.92 219 VAL A C 1
ATOM 1649 O O . VAL A 1 219 ? 193.557 197.202 200.835 1.00 119.21 219 VAL A O 1
ATOM 1653 N N . ILE A 1 220 ? 192.395 198.569 199.512 1.00 103.86 220 ILE A N 1
ATOM 1654 C CA . ILE A 1 220 ? 191.792 199.343 200.597 1.00 102.77 220 ILE A CA 1
ATOM 1655 C C . ILE A 1 220 ? 190.901 198.450 201.465 1.00 108.43 220 ILE A C 1
ATOM 1656 O O . ILE A 1 220 ? 191.084 198.448 202.681 1.00 117.74 220 ILE A O 1
ATOM 1661 N N . VAL A 1 221 ? 190.012 197.631 200.879 1.00 104.80 221 VAL A N 1
ATOM 1662 C CA . VAL A 1 221 ? 189.159 196.676 201.615 1.00 98.93 221 VAL A CA 1
ATOM 1663 C C . VAL A 1 221 ? 189.992 195.695 202.420 1.00 99.14 221 VAL A C 1
ATOM 1664 O O . VAL A 1 221 ? 189.772 195.578 203.620 1.00 110.19 221 VAL A O 1
ATOM 1668 N N . ARG A 1 222 ? 190.972 195.011 201.829 1.00 108.54 222 ARG A N 1
ATOM 1669 C CA . ARG A 1 222 ? 191.778 194.061 202.599 1.00 107.44 222 ARG A CA 1
ATOM 1670 C C . ARG A 1 222 ? 192.674 194.720 203.633 1.00 114.41 222 ARG A C 1
ATOM 1671 O O . ARG A 1 222 ? 192.762 194.227 204.755 1.00 118.59 222 ARG A O 1
ATOM 1679 N N . MET A 1 223 ? 193.328 195.824 203.299 1.00 115.11 223 MET A N 1
ATOM 1680 C CA . MET A 1 223 ? 194.243 196.497 204.217 1.00 112.26 223 MET A CA 1
ATOM 1681 C C . MET A 1 223 ? 193.505 197.107 205.396 1.00 117.85 223 MET A C 1
ATOM 1682 O O . MET A 1 223 ? 193.972 196.987 206.531 1.00 123.71 223 MET A O 1
ATOM 1687 N N . THR A 1 224 ? 192.336 197.716 205.177 1.00 110.40 224 THR A N 1
ATOM 1688 C CA . THR A 1 224 ? 191.544 198.246 206.286 1.00 107.91 224 THR A CA 1
ATOM 1689 C C . THR A 1 224 ? 191.015 197.128 207.172 1.00 108.62 224 THR A C 1
ATOM 1690 O O . THR A 1 224 ? 191.112 197.227 208.392 1.00 116.99 224 THR A O 1
ATOM 1694 N N . ARG A 1 225 ? 190.579 195.998 206.595 1.00 116.47 225 ARG A N 1
ATOM 1695 C CA . ARG A 1 225 ? 190.097 194.837 207.351 1.00 115.12 225 ARG A CA 1
ATOM 1696 C C . ARG A 1 225 ? 191.191 194.213 208.210 1.00 112.40 225 ARG A C 1
ATOM 1697 O O . ARG A 1 225 ? 190.990 194.012 209.400 1.00 123.67 225 ARG A O 1
ATOM 1705 N N . SER A 1 226 ? 192.372 193.959 207.650 1.00 104.89 226 SER A N 1
ATOM 1706 C CA . SER A 1 226 ? 193.521 193.423 208.386 1.00 108.94 226 SER A CA 1
ATOM 1707 C C . SER A 1 226 ? 193.940 194.349 209.525 1.00 118.25 226 SER A C 1
ATOM 1708 O O . SER A 1 226 ? 194.066 193.922 210.673 1.00 122.04 226 SER A O 1
ATOM 1711 N N . SER A 1 227 ? 194.053 195.650 209.256 1.00 115.62 227 SER A N 1
ATOM 1712 C CA . SER A 1 227 ? 194.404 196.637 210.275 1.00 112.49 227 SER A CA 1
ATOM 1713 C C . SER A 1 227 ? 193.345 196.743 211.377 1.00 113.02 227 SER A C 1
ATOM 1714 O O . SER A 1 227 ? 193.687 196.847 212.551 1.00 117.75 227 SER A O 1
ATOM 1717 N N . MET A 1 228 ? 192.058 196.654 211.048 1.00 106.62 228 MET A N 1
ATOM 1718 C CA . MET A 1 228 ? 190.972 196.612 212.030 1.00 105.70 228 MET A CA 1
ATOM 1719 C C . MET A 1 228 ? 191.052 195.405 212.957 1.00 106.49 228 MET A C 1
ATOM 1720 O O . MET A 1 228 ? 190.857 195.553 214.159 1.00 113.73 228 MET A O 1
ATOM 1725 N N . LEU A 1 229 ? 191.350 194.218 212.442 1.00 110.59 229 LEU A N 1
ATOM 1726 C CA . LEU A 1 229 ? 191.458 193.019 213.264 1.00 110.31 229 LEU A CA 1
ATOM 1727 C C . LEU A 1 229 ? 192.646 193.071 214.235 1.00 112.51 229 LEU A C 1
ATOM 1728 O O . LEU A 1 229 ? 192.560 192.510 215.324 1.00 116.73 229 LEU A O 1
ATOM 1733 N N . GLU A 1 230 ? 193.727 193.776 213.904 1.00 122.04 230 GLU A N 1
ATOM 1734 C CA . GLU A 1 230 ? 194.822 194.045 214.848 1.00 121.76 230 GLU A CA 1
ATOM 1735 C C . GLU A 1 230 ? 194.418 195.027 215.956 1.00 117.03 230 GLU A C 1
ATOM 1736 O O . GLU A 1 230 ? 194.917 194.930 217.069 1.00 113.37 230 GLU A O 1
ATOM 1742 N N . VAL A 1 231 ? 193.510 195.964 215.672 1.00 115.62 231 VAL A N 1
ATOM 1743 C CA . VAL A 1 231 ? 193.086 197.033 216.583 1.00 111.28 231 VAL A CA 1
ATOM 1744 C C . VAL A 1 231 ? 191.936 196.637 217.508 1.00 109.22 231 VAL A C 1
ATOM 1745 O O . VAL A 1 231 ? 191.964 196.967 218.692 1.00 109.98 231 VAL A O 1
ATOM 1749 N N . LEU A 1 232 ? 190.913 195.935 217.016 1.00 112.49 232 LEU A N 1
ATOM 1750 C CA . LEU A 1 232 ? 189.680 195.662 217.762 1.00 110.25 232 LEU A CA 1
ATOM 1751 C C . LEU A 1 232 ? 189.876 194.835 219.047 1.00 112.76 232 LEU A C 1
ATOM 1752 O O . LEU A 1 232 ? 188.979 194.790 219.883 1.00 115.70 232 LEU A O 1
ATOM 1757 N N . GLY A 1 233 ? 191.026 194.193 219.228 1.00 113.92 233 GLY A N 1
ATOM 1758 C CA . GLY A 1 233 ? 191.381 193.462 220.444 1.00 111.01 233 GLY A CA 1
ATOM 1759 C C . GLY A 1 233 ? 192.235 194.241 221.446 1.00 115.70 233 GLY A C 1
ATOM 1760 O O . GLY A 1 233 ? 192.736 193.637 222.396 1.00 119.56 233 GLY A O 1
ATOM 1761 N N . GLU A 1 234 ? 192.502 195.528 221.231 1.00 123.86 234 GLU A N 1
ATOM 1762 C CA . GLU A 1 234 ? 193.384 196.328 222.093 1.00 121.08 234 GLU A CA 1
ATOM 1763 C C . GLU A 1 234 ? 192.666 196.931 223.298 1.00 117.10 234 GLU A C 1
ATOM 1764 O O . GLU A 1 234 ? 191.471 197.224 223.263 1.00 120.79 234 GLU A O 1
ATOM 1770 N N . ASP A 1 235 ? 193.411 197.152 224.384 1.00 109.31 235 ASP A N 1
ATOM 1771 C CA . ASP A 1 235 ? 192.855 197.513 225.684 1.00 112.97 235 ASP A CA 1
ATOM 1772 C C . ASP A 1 235 ? 192.084 198.837 225.674 1.00 109.97 235 ASP A C 1
ATOM 1773 O O . ASP A 1 235 ? 191.117 198.988 226.411 1.00 113.55 235 ASP A O 1
ATOM 1778 N N . TYR A 1 236 ? 192.406 199.781 224.794 1.00 102.75 236 TYR A N 1
ATOM 1779 C CA . TYR A 1 236 ? 191.643 201.027 224.673 1.00 103.16 236 TYR A CA 1
ATOM 1780 C C . TYR A 1 236 ? 190.308 200.864 223.945 1.00 102.92 236 TYR A C 1
ATOM 1781 O O . TYR A 1 236 ? 189.389 201.641 224.189 1.00 103.99 236 TYR A O 1
ATOM 1790 N N . ILE A 1 237 ? 190.145 199.833 223.117 1.00 111.47 237 ILE A N 1
ATOM 1791 C CA . ILE A 1 237 ? 188.841 199.475 222.537 1.00 112.85 237 ILE A CA 1
ATOM 1792 C C . ILE A 1 237 ? 187.956 198.835 223.605 1.00 112.22 237 ILE A C 1
ATOM 1793 O O . ILE A 1 237 ? 186.765 199.135 223.657 1.00 117.57 237 ILE A O 1
ATOM 1798 N N . ARG A 1 238 ? 188.525 198.059 224.535 1.00 108.69 238 ARG A N 1
ATOM 1799 C CA . ARG A 1 238 ? 187.823 197.623 225.756 1.00 103.84 238 ARG A CA 1
ATOM 1800 C C . ARG A 1 238 ? 187.317 198.821 226.559 1.00 102.73 238 ARG A C 1
ATOM 1801 O O . ARG A 1 238 ? 186.149 198.849 226.930 1.00 106.18 238 ARG A O 1
ATOM 1809 N N . THR A 1 239 ? 188.142 199.850 226.758 1.00 99.03 239 THR A N 1
ATOM 1810 C CA . THR A 1 239 ? 187.726 201.086 227.434 1.00 104.09 239 THR A CA 1
ATOM 1811 C C . THR A 1 239 ? 186.597 201.786 226.697 1.00 102.87 239 THR A C 1
ATOM 1812 O O . THR A 1 239 ? 185.640 202.200 227.331 1.00 106.85 239 THR A O 1
ATOM 1816 N N . ALA A 1 240 ? 186.634 201.885 225.372 1.00 100.39 240 ALA A N 1
ATOM 1817 C CA . ALA A 1 240 ? 185.581 202.535 224.601 1.00 96.91 240 ALA A CA 1
ATOM 1818 C C . ALA A 1 240 ? 184.251 201.769 224.667 1.00 102.30 240 ALA A C 1
ATOM 1819 O O . ALA A 1 240 ? 183.201 202.384 224.805 1.00 106.64 240 ALA A O 1
ATOM 1821 N N . ARG A 1 241 ? 184.280 200.428 224.666 1.00 112.81 241 ARG A N 1
ATOM 1822 C CA . ARG A 1 241 ? 183.106 199.577 224.933 1.00 106.42 241 ARG A CA 1
ATOM 1823 C C . ARG A 1 241 ? 182.546 199.805 226.339 1.00 108.08 241 ARG A C 1
ATOM 1824 O O . ARG A 1 241 ? 181.340 199.909 226.507 1.00 107.30 241 ARG A O 1
ATOM 1832 N N . ALA A 1 242 ? 183.413 199.917 227.342 1.00 101.36 242 ALA A N 1
ATOM 1833 C CA . ALA A 1 242 ? 183.045 200.121 228.745 1.00 97.73 242 ALA A CA 1
ATOM 1834 C C . ALA A 1 242 ? 182.541 201.532 229.081 1.00 100.17 242 ALA A C 1
ATOM 1835 O O . ALA A 1 242 ? 181.774 201.697 230.022 1.00 104.14 242 ALA A O 1
ATOM 1837 N N . LYS A 1 243 ? 182.936 202.545 228.308 1.00 108.19 243 LYS A N 1
ATOM 1838 C CA . LYS A 1 243 ? 182.546 203.959 228.480 1.00 105.66 243 LYS A CA 1
ATOM 1839 C C . LYS A 1 243 ? 181.107 204.276 228.051 1.00 102.92 243 LYS A C 1
ATOM 1840 O O . LYS A 1 243 ? 180.656 205.408 228.161 1.00 104.83 243 LYS A O 1
ATOM 1846 N N . GLY A 1 244 ? 180.371 203.293 227.553 1.00 107.93 244 GLY A N 1
ATOM 1847 C CA . GLY A 1 244 ? 178.959 203.389 227.178 1.00 110.43 244 GLY A CA 1
ATOM 1848 C C . GLY A 1 244 ? 178.695 203.906 225.770 1.00 112.31 244 GLY A C 1
ATOM 1849 O O . GLY A 1 244 ? 177.544 204.156 225.420 1.00 114.18 244 GLY A O 1
ATOM 1850 N N . LEU A 1 245 ? 179.736 204.070 224.957 1.00 114.57 245 LEU A N 1
ATOM 1851 C CA . LEU A 1 245 ? 179.644 204.527 223.573 1.00 111.22 245 LEU A CA 1
ATOM 1852 C C . LEU A 1 245 ? 178.886 203.518 222.705 1.00 113.52 245 LEU A C 1
ATOM 1853 O O . LEU A 1 245 ? 179.046 202.307 222.855 1.00 116.10 245 LEU A O 1
ATOM 1858 N N . THR A 1 246 ? 178.093 204.000 221.751 1.00 122.79 246 THR A N 1
ATOM 1859 C CA . THR A 1 246 ? 177.472 203.146 220.729 1.00 123.80 246 THR A CA 1
ATOM 1860 C C . THR A 1 246 ? 178.525 202.467 219.858 1.00 124.20 246 THR A C 1
ATOM 1861 O O . THR A 1 246 ? 179.597 203.032 219.622 1.00 132.69 246 THR A O 1
ATOM 1865 N N . ARG A 1 247 ? 178.252 201.266 219.345 1.00 120.80 247 ARG A N 1
ATOM 1866 C CA . ARG A 1 247 ? 179.210 200.467 218.565 1.00 121.49 247 ARG A CA 1
ATOM 1867 C C . ARG A 1 247 ? 179.763 201.217 217.358 1.00 125.77 247 ARG A C 1
ATOM 1868 O O . ARG A 1 247 ? 180.959 201.133 217.102 1.00 127.67 247 ARG A O 1
ATOM 1876 N N . MET A 1 248 ? 178.950 202.042 216.697 1.00 125.16 248 MET A N 1
ATOM 1877 C CA . MET A 1 248 ? 179.411 202.917 215.616 1.00 122.87 248 MET A CA 1
ATOM 1878 C C . MET A 1 248 ? 180.564 203.835 216.035 1.00 124.48 248 MET A C 1
ATOM 1879 O O . MET A 1 248 ? 181.507 204.000 215.267 1.00 124.02 248 MET A O 1
ATOM 1884 N N . ARG A 1 249 ? 180.576 204.389 217.254 1.00 114.96 249 ARG A N 1
ATOM 1885 C CA . ARG A 1 249 ? 181.686 205.221 217.733 1.00 113.72 249 ARG A CA 1
ATOM 1886 C C . ARG A 1 249 ? 182.920 204.409 218.086 1.00 107.41 249 ARG A C 1
ATOM 1887 O O . ARG A 1 249 ? 184.020 204.796 217.721 1.00 111.21 249 ARG A O 1
ATOM 1895 N N . VAL A 1 250 ? 182.773 203.256 218.707 1.00 103.20 250 VAL A N 1
ATOM 1896 C CA . VAL A 1 250 ? 183.907 202.362 218.974 1.00 102.75 250 VAL A CA 1
ATOM 1897 C C . VAL A 1 250 ? 184.578 201.936 217.670 1.00 106.63 250 VAL A C 1
ATOM 1898 O O . VAL A 1 250 ? 185.800 201.894 217.588 1.00 113.06 250 VAL A O 1
ATOM 1902 N N . ILE A 1 251 ? 183.801 201.693 216.622 1.00 119.38 251 ILE A N 1
ATOM 1903 C CA . ILE A 1 251 ? 184.292 201.307 215.298 1.00 116.93 251 ILE A CA 1
ATOM 1904 C C . ILE A 1 251 ? 184.900 202.504 214.548 1.00 118.61 251 ILE A C 1
ATOM 1905 O O . ILE A 1 251 ? 186.070 202.466 214.188 1.00 115.00 251 ILE A O 1
ATOM 1910 N N . ILE A 1 252 ? 184.135 203.574 214.325 1.00 117.33 252 ILE A N 1
ATOM 1911 C CA . ILE A 1 252 ? 184.510 204.700 213.454 1.00 113.83 252 ILE A CA 1
ATOM 1912 C C . ILE A 1 252 ? 185.481 205.665 214.140 1.00 114.73 252 ILE A C 1
ATOM 1913 O O . ILE A 1 252 ? 186.411 206.160 213.510 1.00 118.77 252 ILE A O 1
ATOM 1918 N N . VAL A 1 253 ? 185.277 205.965 215.420 1.00 106.19 253 VAL A N 1
ATOM 1919 C CA . VAL A 1 253 ? 186.117 206.912 216.158 1.00 98.91 253 VAL A CA 1
ATOM 1920 C C . VAL A 1 253 ? 187.320 206.199 216.749 1.00 99.23 253 VAL A C 1
ATOM 1921 O O . VAL A 1 253 ? 188.448 206.610 216.498 1.00 109.07 253 VAL A O 1
ATOM 1925 N N . HIS A 1 254 ? 187.128 205.123 217.506 1.00 92.82 254 HIS A N 1
ATOM 1926 C CA . HIS A 1 254 ? 188.218 204.519 218.275 1.00 96.95 254 HIS A CA 1
ATOM 1927 C C . HIS A 1 254 ? 189.074 203.549 217.474 1.00 103.04 254 HIS A C 1
ATOM 1928 O O . HIS A 1 254 ? 190.288 203.722 217.413 1.00 117.60 254 HIS A O 1
ATOM 1935 N N . ALA A 1 255 ? 188.483 202.538 216.848 1.00 104.67 255 ALA A N 1
ATOM 1936 C CA . ALA A 1 255 ? 189.240 201.534 216.119 1.00 109.68 255 ALA A CA 1
ATOM 1937 C C . ALA A 1 255 ? 189.777 202.054 214.782 1.00 111.86 255 ALA A C 1
ATOM 1938 O O . ALA A 1 255 ? 190.979 201.982 214.536 1.00 114.42 255 ALA A O 1
ATOM 1940 N N . LEU A 1 256 ? 188.931 202.639 213.931 1.00 106.49 256 LEU A N 1
ATOM 1941 C CA . LEU A 1 256 ? 189.323 203.022 212.579 1.00 107.27 256 LEU A CA 1
ATOM 1942 C C . LEU A 1 256 ? 190.470 204.037 212.560 1.00 108.49 256 LEU A C 1
ATOM 1943 O O . LEU A 1 256 ? 191.400 203.880 211.777 1.00 114.82 256 LEU A O 1
ATOM 1948 N N . ARG A 1 257 ? 190.484 205.003 213.477 1.00 99.62 257 ARG A N 1
ATOM 1949 C CA . ARG A 1 257 ? 191.582 205.967 213.661 1.00 101.98 257 ARG A CA 1
ATOM 1950 C C . ARG A 1 257 ? 192.946 205.302 213.850 1.00 106.82 257 ARG A C 1
ATOM 1951 O O . ARG A 1 257 ? 193.935 205.803 213.334 1.00 112.17 257 ARG A O 1
ATOM 1959 N N . ASN A 1 258 ? 193.015 204.172 214.540 1.00 100.91 258 ASN A N 1
ATOM 1960 C CA . ASN A 1 258 ? 194.244 203.410 214.741 1.00 99.52 258 ASN A CA 1
ATOM 1961 C C . ASN A 1 258 ? 194.541 202.443 213.582 1.00 96.00 258 ASN A C 1
ATOM 1962 O O . ASN A 1 258 ? 195.690 202.065 213.374 1.00 89.91 258 ASN A O 1
ATOM 1967 N N . ALA A 1 259 ? 193.526 202.051 212.807 1.00 113.27 259 ALA A N 1
ATOM 1968 C CA . ALA A 1 259 ? 193.663 201.228 211.613 1.00 114.15 259 ALA A CA 1
ATOM 1969 C C . ALA A 1 259 ? 194.087 202.019 210.362 1.00 116.22 259 ALA A C 1
ATOM 1970 O O . ALA A 1 259 ? 194.584 201.421 209.411 1.00 116.66 259 ALA A O 1
ATOM 1972 N N . MET A 1 260 ? 193.902 203.341 210.324 1.00 120.59 260 MET A N 1
ATOM 1973 C CA . MET A 1 260 ? 194.101 204.150 209.120 1.00 117.24 260 MET A CA 1
ATOM 1974 C C . MET A 1 260 ? 195.542 204.227 208.614 1.00 115.25 260 MET A C 1
ATOM 1975 O O . MET A 1 260 ? 195.745 204.545 207.451 1.00 123.00 260 MET A O 1
ATOM 1980 N N . LEU A 1 261 ? 196.561 203.940 209.411 1.00 109.35 261 LEU A N 1
ATOM 1981 C CA . LEU A 1 261 ? 197.950 204.201 209.024 1.00 113.39 261 LEU A CA 1
ATOM 1982 C C . LEU A 1 261 ? 198.452 203.342 207.840 1.00 119.53 261 LEU A C 1
ATOM 1983 O O . LEU A 1 261 ? 199.003 203.903 206.885 1.00 129.73 261 LEU A O 1
ATOM 1988 N N . PRO A 1 262 ? 198.275 202.007 207.808 1.00 108.16 262 PRO A N 1
ATOM 1989 C CA . PRO A 1 262 ? 198.494 201.229 206.591 1.00 110.08 262 PRO A CA 1
ATOM 1990 C C . PRO A 1 262 ? 197.513 201.594 205.470 1.00 113.77 262 PRO A C 1
ATOM 1991 O O . PRO A 1 262 ? 197.867 201.521 204.298 1.00 117.29 262 PRO A O 1
ATOM 1995 N N . VAL A 1 263 ? 196.299 202.040 205.790 1.00 113.72 263 VAL A N 1
ATOM 1996 C CA . VAL A 1 263 ? 195.285 202.414 204.794 1.00 107.52 263 VAL A CA 1
ATOM 1997 C C . VAL A 1 263 ? 195.655 203.670 203.999 1.00 111.85 263 VAL A C 1
ATOM 1998 O O . VAL A 1 263 ? 195.677 203.636 202.774 1.00 118.92 263 VAL A O 1
ATOM 2002 N N . VAL A 1 264 ? 196.062 204.752 204.673 1.00 106.72 264 VAL A N 1
ATOM 2003 C CA . VAL A 1 264 ? 196.605 205.955 204.017 1.00 104.50 264 VAL A CA 1
ATOM 2004 C C . VAL A 1 264 ? 197.939 205.690 203.327 1.00 102.07 264 VAL A C 1
ATOM 2005 O O . VAL A 1 264 ? 198.257 206.350 202.342 1.00 111.52 264 VAL A O 1
ATOM 2009 N N . THR A 1 265 ? 198.693 204.679 203.753 1.00 98.21 265 THR A N 1
ATOM 2010 C CA . THR A 1 265 ? 199.873 204.204 203.015 1.00 104.08 265 THR A CA 1
ATOM 2011 C C . THR A 1 265 ? 199.507 203.584 201.666 1.00 107.78 265 THR A C 1
ATOM 2012 O O . THR A 1 265 ? 200.097 203.954 200.651 1.00 107.40 265 THR A O 1
ATOM 2016 N N . VAL A 1 266 ? 198.506 202.700 201.603 1.00 114.72 266 VAL A N 1
ATOM 2017 C CA . VAL A 1 266 ? 198.059 202.098 200.336 1.00 109.57 266 VAL A CA 1
ATOM 2018 C C . VAL A 1 266 ? 197.328 203.085 199.445 1.00 111.18 266 VAL A C 1
ATOM 2019 O O . VAL A 1 266 ? 197.538 203.037 198.237 1.00 118.88 266 VAL A O 1
ATOM 2023 N N . ILE A 1 267 ? 196.558 204.030 199.981 1.00 104.45 267 ILE A N 1
ATOM 2024 C CA . ILE A 1 267 ? 195.965 205.111 199.186 1.00 102.60 267 ILE A CA 1
ATOM 2025 C C . ILE A 1 267 ? 197.066 205.920 198.483 1.00 107.13 267 ILE A C 1
ATOM 2026 O O . ILE A 1 267 ? 196.982 206.152 197.281 1.00 111.87 267 ILE A O 1
ATOM 2031 N N . GLY A 1 268 ? 198.143 206.280 199.181 1.00 107.06 268 GLY A N 1
ATOM 2032 C CA . GLY A 1 268 ? 199.279 206.995 198.598 1.00 103.71 268 GLY A CA 1
ATOM 2033 C C . GLY A 1 268 ? 200.017 206.204 197.518 1.00 104.83 268 GLY A C 1
ATOM 2034 O O . GLY A 1 268 ? 200.236 206.717 196.423 1.00 113.48 268 GLY A O 1
ATOM 2035 N N . LEU A 1 269 ? 200.350 204.937 197.777 1.00 103.52 269 LEU A N 1
ATOM 2036 C CA . LEU A 1 269 ? 200.954 204.041 196.780 1.00 101.33 269 LEU A CA 1
ATOM 2037 C C . LEU A 1 269 ? 200.073 203.873 195.538 1.00 103.83 269 LEU A C 1
ATOM 2038 O O . LEU A 1 269 ? 200.553 203.972 194.411 1.00 110.28 269 LEU A O 1
ATOM 2043 N N . GLN A 1 270 ? 198.776 203.669 195.721 1.00 120.11 270 GLN A N 1
ATOM 2044 C CA . GLN A 1 270 ? 197.840 203.482 194.628 1.00 119.90 270 GLN A CA 1
ATOM 2045 C C . GLN A 1 270 ? 197.618 204.774 193.838 1.00 118.33 270 GLN A C 1
ATOM 2046 O O . GLN A 1 270 ? 197.560 204.702 192.618 1.00 127.87 270 GLN A O 1
ATOM 2052 N N . VAL A 1 271 ? 197.613 205.962 194.451 1.00 111.02 271 VAL A N 1
ATOM 2053 C CA . VAL A 1 271 ? 197.648 207.230 193.690 1.00 112.02 271 VAL A CA 1
ATOM 2054 C C . VAL A 1 271 ? 198.882 207.313 192.791 1.00 111.59 271 VAL A C 1
ATOM 2055 O O . VAL A 1 271 ? 198.762 207.746 191.650 1.00 112.94 271 VAL A O 1
ATOM 2059 N N . GLY A 1 272 ? 200.040 206.823 193.223 1.00 119.18 272 GLY A N 1
ATOM 2060 C CA . GLY A 1 272 ? 201.219 206.725 192.362 1.00 115.29 272 GLY A CA 1
ATOM 2061 C C . GLY A 1 272 ? 200.993 205.885 191.099 1.00 116.45 272 GLY A C 1
ATOM 2062 O O . GLY A 1 272 ? 201.310 206.321 189.994 1.00 118.33 272 GLY A O 1
ATOM 2063 N N . THR A 1 273 ? 200.361 204.722 191.232 1.00 125.63 273 THR A N 1
ATOM 2064 C CA . THR A 1 273 ? 199.951 203.877 190.099 1.00 127.71 273 THR A CA 1
ATOM 2065 C C . THR A 1 273 ? 198.934 204.558 189.184 1.00 125.94 273 THR A C 1
ATOM 2066 O O . THR A 1 273 ? 199.030 204.458 187.969 1.00 126.43 273 THR A O 1
ATOM 2070 N N . LEU A 1 274 ? 197.969 205.288 189.741 1.00 122.89 274 LEU A N 1
ATOM 2071 C CA . LEU A 1 274 ? 196.905 205.949 188.988 1.00 118.39 274 LEU A CA 1
ATOM 2072 C C . LEU A 1 274 ? 197.391 207.111 188.123 1.00 124.24 274 LEU A C 1
ATOM 2073 O O . LEU A 1 274 ? 196.740 207.423 187.127 1.00 125.96 274 LEU A O 1
ATOM 2078 N N . LEU A 1 275 ? 198.518 207.751 188.452 1.00 126.32 275 LEU A N 1
ATOM 2079 C CA . LEU A 1 275 ? 199.166 208.718 187.558 1.00 125.91 275 LEU A CA 1
ATOM 2080 C C . LEU A 1 275 ? 199.931 208.024 186.421 1.00 131.26 275 LEU A C 1
ATOM 2081 O O . LEU A 1 275 ? 199.700 208.296 185.247 1.00 130.22 275 LEU A O 1
ATOM 2086 N N . ALA A 1 276 ? 200.849 207.119 186.754 1.00 132.59 276 ALA A N 1
ATOM 2087 C CA . ALA A 1 276 ? 201.766 206.522 185.788 1.00 128.18 276 ALA A CA 1
ATOM 2088 C C . ALA A 1 276 ? 201.138 205.447 184.872 1.00 129.42 276 ALA A C 1
ATOM 2089 O O . ALA A 1 276 ? 201.504 205.349 183.706 1.00 125.74 276 ALA A O 1
ATOM 2091 N N . GLY A 1 277 ? 200.260 204.597 185.407 1.00 137.24 277 GLY A N 1
ATOM 2092 C CA . GLY A 1 277 ? 200.035 203.231 184.907 1.00 135.11 277 GLY A CA 1
ATOM 2093 C C . GLY A 1 277 ? 198.612 202.871 184.478 1.00 135.37 277 GLY A C 1
ATOM 2094 O O . GLY A 1 277 ? 198.309 201.687 184.325 1.00 135.37 277 GLY A O 1
ATOM 2095 N N . ALA A 1 278 ? 197.733 203.840 184.261 1.00 123.06 278 ALA A N 1
ATOM 2096 C CA . ALA A 1 278 ? 196.332 203.606 183.913 1.00 120.84 278 ALA A CA 1
ATOM 2097 C C . ALA A 1 278 ? 196.085 203.084 182.475 1.00 120.31 278 ALA A C 1
ATOM 2098 O O . ALA A 1 278 ? 194.930 203.001 182.051 1.00 121.11 278 ALA A O 1
ATOM 2100 N N . ILE A 1 279 ? 197.120 202.730 181.701 1.00 111.96 279 ILE A N 1
ATOM 2101 C CA . ILE A 1 279 ? 197.055 202.488 180.251 1.00 109.87 279 ILE A CA 1
ATOM 2102 C C . ILE A 1 279 ? 195.937 201.556 179.779 1.00 115.40 279 ILE A C 1
ATOM 2103 O O . ILE A 1 279 ? 195.301 201.834 178.762 1.00 116.44 279 ILE A O 1
ATOM 2108 N N . LEU A 1 280 ? 195.674 200.452 180.479 1.00 116.47 280 LEU A N 1
ATOM 2109 C CA . LEU A 1 280 ? 194.662 199.500 180.045 1.00 111.16 280 LEU A CA 1
ATOM 2110 C C . LEU A 1 280 ? 193.269 200.128 180.112 1.00 111.39 280 LEU A C 1
ATOM 2111 O O . LEU A 1 280 ? 192.494 200.008 179.163 1.00 122.86 280 LEU A O 1
ATOM 2116 N N . THR A 1 281 ? 192.964 200.872 181.169 1.00 93.17 281 THR A N 1
ATOM 2117 C CA . THR A 1 281 ? 191.689 201.589 181.295 1.00 94.39 281 THR A CA 1
ATOM 2118 C C . THR A 1 281 ? 191.613 202.722 180.290 1.00 100.55 281 THR A C 1
ATOM 2119 O O . THR A 1 281 ? 190.595 202.894 179.633 1.00 109.80 281 THR A O 1
ATOM 2123 N N . GLU A 1 282 ? 192.702 203.460 180.099 1.00 108.68 282 GLU A N 1
ATOM 2124 C CA . GLU A 1 282 ? 192.755 204.529 179.109 1.00 109.68 282 GLU A CA 1
ATOM 2125 C C . GLU A 1 282 ? 192.546 204.017 177.681 1.00 113.03 282 GLU A C 1
ATOM 2126 O O . GLU A 1 282 ? 191.938 204.710 176.872 1.00 115.35 282 GLU A O 1
ATOM 2132 N N . THR A 1 283 ? 193.008 202.808 177.366 1.00 104.20 283 THR A N 1
ATOM 2133 C CA . THR A 1 283 ? 192.794 202.167 176.069 1.00 100.42 283 THR A CA 1
ATOM 2134 C C . THR A 1 283 ? 191.338 201.767 175.885 1.00 100.80 283 THR A C 1
ATOM 2135 O O . THR A 1 283 ? 190.719 202.146 174.899 1.00 109.72 283 THR A O 1
ATOM 2139 N N . ILE A 1 284 ? 190.740 201.061 176.844 1.00 101.20 284 ILE A N 1
ATOM 2140 C CA . ILE A 1 284 ? 189.345 200.624 176.751 1.00 102.66 284 ILE A CA 1
ATOM 2141 C C . ILE A 1 284 ? 188.404 201.820 176.716 1.00 106.30 284 ILE A C 1
ATOM 2142 O O . ILE A 1 284 ? 187.559 201.942 175.831 1.00 112.69 284 ILE A O 1
ATOM 2147 N N . PHE A 1 285 ? 188.546 202.749 177.652 1.00 97.05 285 PHE A N 1
ATOM 2148 C CA . PHE A 1 285 ? 187.638 203.875 177.787 1.00 92.39 285 PHE A CA 1
ATOM 2149 C C . PHE A 1 285 ? 188.061 205.106 176.985 1.00 99.79 285 PHE A C 1
ATOM 2150 O O . PHE A 1 285 ? 187.503 206.181 177.180 1.00 103.69 285 PHE A O 1
ATOM 2158 N N . SER A 1 286 ? 188.996 204.955 176.044 1.00 99.06 286 SER A N 1
ATOM 2159 C CA . SER A 1 286 ? 189.405 206.003 175.103 1.00 93.19 286 SER A CA 1
ATOM 2160 C C . SER A 1 286 ? 189.788 207.306 175.798 1.00 98.58 286 SER A C 1
ATOM 2161 O O . SER A 1 286 ? 189.460 208.404 175.352 1.00 101.47 286 SER A O 1
ATOM 2164 N N . TRP A 1 287 ? 190.454 207.188 176.939 1.00 99.86 287 TRP A N 1
ATOM 2165 C CA . TRP A 1 287 ? 190.749 208.308 177.818 1.00 98.89 287 TRP A CA 1
ATOM 2166 C C . TRP A 1 287 ? 192.064 208.971 177.379 1.00 100.49 287 TRP A C 1
ATOM 2167 O O . TRP A 1 287 ? 193.042 208.254 177.141 1.00 107.95 287 TRP A O 1
ATOM 2178 N N . PRO A 1 288 ? 192.141 210.300 177.212 1.00 86.66 288 PRO A N 1
ATOM 2179 C CA . PRO A 1 288 ? 193.344 211.010 176.793 1.00 87.09 288 PRO A CA 1
ATOM 2180 C C . PRO A 1 288 ? 194.339 211.232 177.942 1.00 92.77 288 PRO A C 1
ATOM 2181 O O . PRO A 1 288 ? 194.651 212.364 178.289 1.00 104.19 288 PRO A O 1
ATOM 2185 N N . GLY A 1 289 ? 194.823 210.168 178.572 1.00 96.09 289 GLY A N 1
ATOM 2186 C CA . GLY A 1 289 ? 195.663 210.244 179.768 1.00 95.82 289 GLY A CA 1
ATOM 2187 C C . GLY A 1 289 ? 197.158 210.070 179.525 1.00 94.32 289 GLY A C 1
ATOM 2188 O O . GLY A 1 289 ? 197.603 209.916 178.392 1.00 101.00 289 GLY A O 1
ATOM 2189 N N . LEU A 1 290 ? 197.958 210.133 180.582 1.00 97.84 290 LEU A N 1
ATOM 2190 C CA . LEU A 1 290 ? 199.417 210.008 180.507 1.00 103.91 290 LEU A CA 1
ATOM 2191 C C . LEU A 1 290 ? 199.898 208.593 180.193 1.00 109.56 290 LEU A C 1
ATOM 2192 O O . LEU A 1 290 ? 201.000 208.462 179.668 1.00 112.26 290 LEU A O 1
ATOM 2197 N N . GLY A 1 291 ? 199.142 207.541 180.488 1.00 106.02 291 GLY A N 1
ATOM 2198 C CA . GLY A 1 291 ? 199.597 206.164 180.306 1.00 105.85 291 GLY A CA 1
ATOM 2199 C C . GLY A 1 291 ? 199.742 205.785 178.839 1.00 102.45 291 GLY A C 1
ATOM 2200 O O . GLY A 1 291 ? 200.808 205.328 178.433 1.00 102.57 291 GLY A O 1
ATOM 2201 N N . ARG A 1 292 ? 198.719 206.030 178.017 1.00 100.93 292 ARG A N 1
ATOM 2202 C CA . ARG A 1 292 ? 198.816 205.857 176.565 1.00 99.38 292 ARG A CA 1
ATOM 2203 C C . ARG A 1 292 ? 199.955 206.677 175.984 1.00 103.08 292 ARG A C 1
ATOM 2204 O O . ARG A 1 292 ? 200.761 206.151 175.223 1.00 105.83 292 ARG A O 1
ATOM 2212 N N . TRP A 1 293 ? 200.059 207.939 176.387 1.00 103.98 293 TRP A N 1
ATOM 2213 C CA . TRP A 1 293 ? 201.106 208.849 175.924 1.00 98.61 293 TRP A CA 1
ATOM 2214 C C . TRP A 1 293 ? 202.522 208.343 176.220 1.00 103.74 293 TRP A C 1
ATOM 2215 O O . TRP A 1 293 ? 203.334 208.258 175.301 1.00 114.46 293 TRP A O 1
ATOM 2226 N N . LEU A 1 294 ? 202.835 207.949 177.455 1.00 102.53 294 LEU A N 1
ATOM 2227 C CA . LEU A 1 294 ? 204.177 207.477 177.814 1.00 103.24 294 LEU A CA 1
ATOM 2228 C C . LEU A 1 294 ? 204.551 206.159 177.144 1.00 106.51 294 LEU A C 1
ATOM 2229 O O . LEU A 1 294 ? 205.688 205.998 176.710 1.00 107.24 294 LEU A O 1
ATOM 2234 N N . ILE A 1 295 ? 203.632 205.201 177.046 1.00 111.33 295 ILE A N 1
ATOM 2235 C CA . ILE A 1 295 ? 203.929 203.902 176.435 1.00 107.10 295 ILE A CA 1
ATOM 2236 C C . ILE A 1 295 ? 204.071 204.025 174.917 1.00 112.44 295 ILE A C 1
ATOM 2237 O O . ILE A 1 295 ? 204.993 203.448 174.355 1.00 120.20 295 ILE A O 1
ATOM 2242 N N . ASP A 1 296 ? 203.256 204.842 174.247 1.00 110.10 296 ASP A N 1
ATOM 2243 C CA . ASP A 1 296 ? 203.454 205.171 172.834 1.00 107.07 296 ASP A CA 1
ATOM 2244 C C . ASP A 1 296 ? 204.805 205.861 172.604 1.00 99.49 296 ASP A C 1
ATOM 2245 O O . ASP A 1 296 ? 205.541 205.503 171.690 1.00 103.94 296 ASP A O 1
ATOM 2250 N N . ALA A 1 297 ? 205.203 206.786 173.476 1.00 100.60 297 ALA A N 1
ATOM 2251 C CA . ALA A 1 297 ? 206.506 207.419 173.396 1.00 103.73 297 ALA A CA 1
ATOM 2252 C C . ALA A 1 297 ? 207.652 206.424 173.549 1.00 105.36 297 ALA A C 1
ATOM 2253 O O . ALA A 1 297 ? 208.600 206.441 172.764 1.00 112.75 297 ALA A O 1
ATOM 2255 N N . LEU A 1 298 ? 207.569 205.526 174.522 1.00 110.24 298 LEU A N 1
ATOM 2256 C CA . LEU A 1 298 ? 208.551 204.484 174.767 1.00 110.23 298 LEU A CA 1
ATOM 2257 C C . LEU A 1 298 ? 208.658 203.516 173.581 1.00 107.08 298 LEU A C 1
ATOM 2258 O O . LEU A 1 298 ? 209.763 203.203 173.139 1.00 105.33 298 LEU A O 1
ATOM 2263 N N . GLN A 1 299 ? 207.537 203.122 172.985 1.00 111.03 299 GLN A N 1
ATOM 2264 C CA . GLN A 1 299 ? 207.485 202.295 171.778 1.00 107.15 299 GLN A CA 1
ATOM 2265 C C . GLN A 1 299 ? 208.030 203.003 170.531 1.00 110.00 299 GLN A C 1
ATOM 2266 O O . GLN A 1 299 ? 208.667 202.367 169.699 1.00 109.72 299 GLN A O 1
ATOM 2272 N N . ARG A 1 300 ? 207.812 204.313 170.377 1.00 111.57 300 ARG A N 1
ATOM 2273 C CA . ARG A 1 300 ? 208.336 205.138 169.270 1.00 104.88 300 ARG A CA 1
ATOM 2274 C C . ARG A 1 300 ? 209.753 205.670 169.480 1.00 109.88 300 ARG A C 1
ATOM 2275 O O . ARG A 1 300 ? 210.291 206.301 168.578 1.00 110.67 300 ARG A O 1
ATOM 2283 N N . ARG A 1 301 ? 210.349 205.462 170.655 1.00 109.41 301 ARG A N 1
ATOM 2284 C CA . ARG A 1 301 ? 211.600 206.089 171.099 1.00 102.63 301 ARG A CA 1
ATOM 2285 C C . ARG A 1 301 ? 211.545 207.623 171.056 1.00 105.65 301 ARG A C 1
ATOM 2286 O O . ARG A 1 301 ? 212.520 208.280 170.712 1.00 116.73 301 ARG A O 1
ATOM 2294 N N . ASP A 1 302 ? 210.408 208.208 171.418 1.00 101.86 302 ASP A N 1
ATOM 2295 C CA . ASP A 1 302 ? 210.251 209.648 171.606 1.00 104.42 302 ASP A CA 1
ATOM 2296 C C . ASP A 1 302 ? 210.909 210.048 172.928 1.00 110.43 302 ASP A C 1
ATOM 2297 O O . ASP A 1 302 ? 210.257 210.222 173.959 1.00 117.47 302 ASP A O 1
ATOM 2302 N N . TYR A 1 303 ? 212.242 210.073 172.918 1.00 96.09 303 TYR A N 1
ATOM 2303 C CA . TYR A 1 303 ? 213.061 210.177 174.109 1.00 90.95 303 TYR A CA 1
ATOM 2304 C C . TYR A 1 303 ? 212.697 211.378 174.990 1.00 96.52 303 TYR A C 1
ATOM 2305 O O . TYR A 1 303 ? 212.568 211.183 176.202 1.00 105.86 303 TYR A O 1
ATOM 2314 N N . PRO A 1 304 ? 212.448 212.591 174.456 1.00 89.20 304 PRO A N 1
ATOM 2315 C CA . PRO A 1 304 ? 211.987 213.718 175.243 1.00 92.10 304 PRO A CA 1
ATOM 2316 C C . PRO A 1 304 ? 210.706 213.461 176.030 1.00 89.52 304 PRO A C 1
ATOM 2317 O O . PRO A 1 304 ? 210.632 213.854 177.191 1.00 104.40 304 PRO A O 1
ATOM 2321 N N . VAL A 1 305 ? 209.707 212.782 175.468 1.00 89.91 305 VAL A N 1
ATOM 2322 C CA . VAL A 1 305 ? 208.471 212.467 176.195 1.00 92.40 305 VAL A CA 1
ATOM 2323 C C . VAL A 1 305 ? 208.692 211.423 177.279 1.00 96.44 305 VAL A C 1
ATOM 2324 O O . VAL A 1 305 ? 208.166 211.584 178.374 1.00 102.00 305 VAL A O 1
ATOM 2328 N N . VAL A 1 306 ? 209.492 210.385 177.049 1.00 109.51 306 VAL A N 1
ATOM 2329 C CA . VAL A 1 306 ? 209.793 209.417 178.114 1.00 114.24 306 VAL A CA 1
ATOM 2330 C C . VAL A 1 306 ? 210.575 210.079 179.247 1.00 107.61 306 VAL A C 1
ATOM 2331 O O . VAL A 1 306 ? 210.201 209.950 180.408 1.00 111.30 306 VAL A O 1
ATOM 2335 N N . GLN A 1 307 ? 211.616 210.850 178.937 1.00 97.82 307 GLN A N 1
ATOM 2336 C CA . GLN A 1 307 ? 212.409 211.563 179.938 1.00 99.07 307 GLN A CA 1
ATOM 2337 C C . GLN A 1 307 ? 211.597 212.610 180.709 1.00 101.55 307 GLN A C 1
ATOM 2338 O O . GLN A 1 307 ? 211.575 212.596 181.937 1.00 100.72 307 GLN A O 1
ATOM 2344 N N . GLY A 1 308 ? 210.894 213.498 180.010 1.00 107.39 308 GLY A N 1
ATOM 2345 C CA . GLY A 1 308 ? 210.125 214.563 180.640 1.00 104.52 308 GLY A CA 1
ATOM 2346 C C . GLY A 1 308 ? 208.873 214.069 181.350 1.00 106.14 308 GLY A C 1
ATOM 2347 O O . GLY A 1 308 ? 208.586 214.514 182.456 1.00 112.29 308 GLY A O 1
ATOM 2348 N N . GLY A 1 309 ? 208.164 213.092 180.788 1.00 102.42 309 GLY A N 1
ATOM 2349 C CA . GLY A 1 309 ? 207.012 212.466 181.428 1.00 101.91 309 GLY A CA 1
ATOM 2350 C C . GLY A 1 309 ? 207.376 211.679 182.683 1.00 108.56 309 GLY A C 1
ATOM 2351 O O . GLY A 1 309 ? 206.692 211.827 183.684 1.00 116.07 309 GLY A O 1
ATOM 2352 N N . VAL A 1 310 ? 208.473 210.914 182.697 1.00 114.33 310 VAL A N 1
ATOM 2353 C CA . VAL A 1 310 ? 208.949 210.239 183.916 1.00 109.40 310 VAL A CA 1
ATOM 2354 C C . VAL A 1 310 ? 209.356 211.243 184.988 1.00 108.65 310 VAL A C 1
ATOM 2355 O O . VAL A 1 310 ? 208.966 211.066 186.130 1.00 114.23 310 VAL A O 1
ATOM 2359 N N . LEU A 1 311 ? 210.052 212.330 184.660 1.00 101.64 311 LEU A N 1
ATOM 2360 C CA . LEU A 1 311 ? 210.380 213.389 185.613 1.00 100.96 311 LEU A CA 1
ATOM 2361 C C . LEU A 1 311 ? 209.136 214.077 186.190 1.00 102.41 311 LEU A C 1
ATOM 2362 O O . LEU A 1 311 ? 209.021 214.216 187.408 1.00 112.43 311 LEU A O 1
ATOM 2367 N N . LEU A 1 312 ? 208.170 214.464 185.362 1.00 94.38 312 LEU A N 1
ATOM 2368 C CA . LEU A 1 312 ? 206.925 215.064 185.838 1.00 94.27 312 LEU A CA 1
ATOM 2369 C C . LEU A 1 312 ? 205.946 214.071 186.479 1.00 101.69 312 LEU A C 1
ATOM 2370 O O . LEU A 1 312 ? 205.036 214.494 187.179 1.00 107.91 312 LEU A O 1
ATOM 2375 N N . VAL A 1 313 ? 206.100 212.762 186.303 1.00 106.67 313 VAL A N 1
ATOM 2376 C CA . VAL A 1 313 ? 205.362 211.754 187.089 1.00 106.91 313 VAL A CA 1
ATOM 2377 C C . VAL A 1 313 ? 206.096 211.433 188.387 1.00 107.54 313 VAL A C 1
ATOM 2378 O O . VAL A 1 313 ? 205.460 211.326 189.436 1.00 111.07 313 VAL A O 1
ATOM 2382 N N . ALA A 1 314 ? 207.427 211.405 188.387 1.00 107.02 314 ALA A N 1
ATOM 2383 C CA . ALA A 1 314 ? 208.266 211.226 189.506 1.00 105.28 314 ALA A CA 1
ATOM 2384 C C . ALA A 1 314 ? 208.071 212.316 190.521 1.00 104.79 314 ALA A C 1
ATOM 2385 O O . ALA A 1 314 ? 207.963 212.086 191.730 1.00 116.17 314 ALA A O 1
ATOM 2387 N N . THR A 1 315 ? 207.992 213.581 190.098 1.00 105.40 315 THR A N 1
ATOM 2388 C CA . THR A 1 315 ? 207.778 214.694 191.036 1.00 109.04 315 THR A CA 1
ATOM 2389 C C . THR A 1 315 ? 206.416 214.616 191.734 1.00 108.08 315 THR A C 1
ATOM 2390 O O . THR A 1 315 ? 206.326 214.814 192.944 1.00 113.35 315 THR A O 1
ATOM 2394 N N . MET A 1 316 ? 205.353 214.231 191.028 1.00 111.85 316 MET A N 1
ATOM 2395 C CA . MET A 1 316 ? 204.013 214.113 191.607 1.00 112.94 316 MET A CA 1
ATOM 2396 C C . MET A 1 316 ? 203.924 212.929 192.572 1.00 115.60 316 MET A C 1
ATOM 2397 O O . MET A 1 316 ? 203.310 213.032 193.627 1.00 116.43 316 MET A O 1
ATOM 2402 N N . ILE A 1 317 ? 204.614 211.825 192.284 1.00 118.18 317 ILE A N 1
ATOM 2403 C CA . ILE A 1 317 ? 204.777 210.690 193.201 1.00 114.91 317 ILE A CA 1
ATOM 2404 C C . ILE A 1 317 ? 205.560 211.087 194.459 1.00 114.63 317 ILE A C 1
ATOM 2405 O O . ILE A 1 317 ? 205.087 210.807 195.558 1.00 118.04 317 ILE A O 1
ATOM 2410 N N . ILE A 1 318 ? 206.701 211.775 194.346 1.00 104.73 318 ILE A N 1
ATOM 2411 C CA . ILE A 1 318 ? 207.447 212.300 195.503 1.00 99.71 318 ILE A CA 1
ATOM 2412 C C . ILE A 1 318 ? 206.557 213.196 196.373 1.00 105.38 318 ILE A C 1
ATOM 2413 O O . ILE A 1 318 ? 206.494 213.010 197.583 1.00 116.32 318 ILE A O 1
ATOM 2418 N N . LEU A 1 319 ? 205.804 214.124 195.781 1.00 115.62 319 LEU A N 1
ATOM 2419 C CA . LEU A 1 319 ? 204.891 214.992 196.520 1.00 113.50 319 LEU A CA 1
ATOM 2420 C C . LEU A 1 319 ? 203.733 214.250 197.189 1.00 118.62 319 LEU A C 1
ATOM 2421 O O . LEU A 1 319 ? 203.428 214.557 198.336 1.00 127.39 319 LEU A O 1
ATOM 2426 N N . VAL A 1 320 ? 203.102 213.259 196.556 1.00 114.67 320 VAL A N 1
ATOM 2427 C CA . VAL A 1 320 ? 202.048 212.458 197.218 1.00 110.58 320 VAL A CA 1
ATOM 2428 C C . VAL A 1 320 ? 202.612 211.635 198.373 1.00 111.33 320 VAL A C 1
ATOM 2429 O O . VAL A 1 320 ? 202.010 211.584 199.441 1.00 114.43 320 VAL A O 1
ATOM 2433 N N . ASN A 1 321 ? 203.789 211.042 198.215 1.00 118.80 321 ASN A N 1
ATOM 2434 C CA . ASN A 1 321 ? 204.432 210.300 199.287 1.00 115.84 321 ASN A CA 1
ATOM 2435 C C . ASN A 1 321 ? 204.862 211.212 200.447 1.00 114.25 321 ASN A C 1
ATOM 2436 O O . ASN A 1 321 ? 204.707 210.835 201.605 1.00 126.01 321 ASN A O 1
ATOM 2441 N N . LEU A 1 322 ? 205.293 212.440 200.168 1.00 114.27 322 LEU A N 1
ATOM 2442 C CA . LEU A 1 322 ? 205.591 213.474 201.163 1.00 114.46 322 LEU A CA 1
ATOM 2443 C C . LEU A 1 322 ? 204.334 213.965 201.893 1.00 111.73 322 LEU A C 1
ATOM 2444 O O . LEU A 1 322 ? 204.363 214.162 203.104 1.00 116.17 322 LEU A O 1
ATOM 2449 N N . LEU A 1 323 ? 203.210 214.116 201.196 1.00 106.10 323 LEU A N 1
ATOM 2450 C CA . LEU A 1 323 ? 201.933 214.461 201.808 1.00 108.51 323 LEU A CA 1
ATOM 2451 C C . LEU A 1 323 ? 201.409 213.362 202.726 1.00 117.74 323 LEU A C 1
ATOM 2452 O O . LEU A 1 323 ? 200.985 213.672 203.833 1.00 125.09 323 LEU A O 1
ATOM 2457 N N . VAL A 1 324 ? 201.424 212.081 202.326 1.00 115.17 324 VAL A N 1
ATOM 2458 C CA . VAL A 1 324 ? 200.951 211.024 203.235 1.00 109.87 324 VAL A CA 1
ATOM 2459 C C . VAL A 1 324 ? 201.912 210.786 204.394 1.00 109.61 324 VAL A C 1
ATOM 2460 O O . VAL A 1 324 ? 201.465 210.443 205.482 1.00 117.28 324 VAL A O 1
ATOM 2464 N N . ASP A 1 325 ? 203.209 211.036 204.229 1.00 110.33 325 ASP A N 1
ATOM 2465 C CA . ASP A 1 325 ? 204.160 211.026 205.340 1.00 111.96 325 ASP A CA 1
ATOM 2466 C C . ASP A 1 325 ? 203.871 212.149 206.344 1.00 113.95 325 ASP A C 1
ATOM 2467 O O . ASP A 1 325 ? 203.928 211.931 207.551 1.00 115.42 325 ASP A O 1
ATOM 2472 N N . LEU A 1 326 ? 203.450 213.326 205.881 1.00 111.51 326 LEU A N 1
ATOM 2473 C CA . LEU A 1 326 ? 202.894 214.385 206.723 1.00 109.64 326 LEU A CA 1
ATOM 2474 C C . LEU A 1 326 ? 201.560 213.966 207.357 1.00 107.15 326 LEU A C 1
ATOM 2475 O O . LEU A 1 326 ? 201.326 214.239 208.531 1.00 114.71 326 LEU A O 1
ATOM 2480 N N . LEU A 1 327 ? 200.707 213.249 206.633 1.00 104.73 327 LEU A N 1
ATOM 2481 C CA . LEU A 1 327 ? 199.397 212.780 207.082 1.00 108.25 327 LEU A CA 1
ATOM 2482 C C . LEU A 1 327 ? 199.468 211.674 208.145 1.00 109.44 327 LEU A C 1
ATOM 2483 O O . LEU A 1 327 ? 198.567 211.581 208.977 1.00 110.74 327 LEU A O 1
ATOM 2488 N N . TYR A 1 328 ? 200.547 210.893 208.216 1.00 109.68 328 TYR A N 1
ATOM 2489 C CA . TYR A 1 328 ? 200.771 209.946 209.312 1.00 107.65 328 TYR A CA 1
ATOM 2490 C C . TYR A 1 328 ? 200.704 210.608 210.686 1.00 113.67 328 TYR A C 1
ATOM 2491 O O . TYR A 1 328 ? 200.102 210.060 211.600 1.00 118.93 328 TYR A O 1
ATOM 2500 N N . GLY A 1 329 ? 201.273 211.798 210.847 1.00 121.61 329 GLY A N 1
ATOM 2501 C CA . GLY A 1 329 ? 201.242 212.535 212.102 1.00 120.54 329 GLY A CA 1
ATOM 2502 C C . GLY A 1 329 ? 199.881 213.125 212.460 1.00 117.48 329 GLY A C 1
ATOM 2503 O O . GLY A 1 329 ? 199.674 213.487 213.614 1.00 125.61 329 GLY A O 1
ATOM 2504 N N . VAL A 1 330 ? 198.940 213.209 211.526 1.00 108.21 330 VAL A N 1
ATOM 2505 C CA . VAL A 1 330 ? 197.540 213.536 211.812 1.00 112.94 330 VAL A CA 1
ATOM 2506 C C . VAL A 1 330 ? 196.798 212.294 212.296 1.00 115.29 330 VAL A C 1
ATOM 2507 O O . VAL A 1 330 ? 196.074 212.337 213.288 1.00 110.92 330 VAL A O 1
ATOM 2511 N N . VAL A 1 331 ? 197.029 211.154 211.642 1.00 122.29 331 VAL A N 1
ATOM 2512 C CA . VAL A 1 331 ? 196.454 209.855 212.026 1.00 120.30 331 VAL A CA 1
ATOM 2513 C C . VAL A 1 331 ? 196.977 209.383 213.380 1.00 119.24 331 VAL A C 1
ATOM 2514 O O . VAL A 1 331 ? 196.178 209.142 214.279 1.00 121.69 331 VAL A O 1
ATOM 2518 N N . ASN A 1 332 ? 198.294 209.307 213.563 1.00 117.17 332 ASN A N 1
ATOM 2519 C CA . ASN A 1 332 ? 198.951 208.881 214.791 1.00 116.81 332 ASN A CA 1
ATOM 2520 C C . ASN A 1 332 ? 199.892 209.966 215.344 1.00 118.16 332 ASN A C 1
ATOM 2521 O O . ASN A 1 332 ? 201.066 210.018 214.966 1.00 124.13 332 ASN A O 1
ATOM 2526 N N . PRO A 1 333 ? 199.416 210.816 216.270 1.00 114.12 333 PRO A N 1
ATOM 2527 C CA . PRO A 1 333 ? 200.189 211.879 216.902 1.00 119.48 333 PRO A CA 1
ATOM 2528 C C . PRO A 1 333 ? 201.546 211.478 217.475 1.00 122.23 333 PRO A C 1
ATOM 2529 O O . PRO A 1 333 ? 202.440 212.316 217.521 1.00 122.41 333 PRO A O 1
ATOM 2533 N N . ARG A 1 334 ? 201.751 210.215 217.861 1.00 128.98 334 ARG A N 1
ATOM 2534 C CA . ARG A 1 334 ? 203.036 209.689 218.344 1.00 127.12 334 ARG A CA 1
ATOM 2535 C C . ARG A 1 334 ? 204.169 209.839 217.324 1.00 126.78 334 ARG A C 1
ATOM 2536 O O . ARG A 1 334 ? 205.325 209.942 217.716 1.00 125.73 334 ARG A O 1
ATOM 2544 N N . ILE A 1 335 ? 203.858 209.857 216.026 1.00 125.70 335 ILE A N 1
ATOM 2545 C CA . ILE A 1 335 ? 204.837 209.933 214.927 1.00 127.63 335 ILE A CA 1
ATOM 2546 C C . ILE A 1 335 ? 205.405 211.355 214.740 1.00 130.15 335 ILE A C 1
ATOM 2547 O O . ILE A 1 335 ? 206.493 211.516 214.194 1.00 130.91 335 ILE A O 1
ATOM 2552 N N . ARG A 1 336 ? 204.713 212.407 215.200 1.00 145.68 336 ARG A N 1
ATOM 2553 C CA . ARG A 1 336 ? 205.153 213.802 215.026 1.00 146.97 336 ARG A CA 1
ATOM 2554 C C . ARG A 1 336 ? 206.447 214.096 215.801 1.00 146.34 336 ARG A C 1
ATOM 2555 O O . ARG A 1 336 ? 206.409 214.392 216.994 1.00 144.03 336 ARG A O 1
ATOM 2563 N N . SER B 2 11 ? 198.878 166.447 234.153 1.00 137.80 11 SER B N 1
ATOM 2564 C CA . SER B 2 11 ? 200.191 166.840 233.990 1.00 138.59 11 SER B CA 1
ATOM 2565 C C . SER B 2 11 ? 200.366 167.849 232.884 1.00 141.07 11 SER B C 1
ATOM 2566 O O . SER B 2 11 ? 199.463 168.008 232.064 1.00 140.88 11 SER B O 1
ATOM 2569 N N . ALA B 2 12 ? 201.464 168.512 232.776 1.00 140.70 12 ALA B N 1
ATOM 2570 C CA . ALA B 2 12 ? 201.794 169.456 231.787 1.00 140.80 12 ALA B CA 1
ATOM 2571 C C . ALA B 2 12 ? 201.756 168.830 230.415 1.00 143.23 12 ALA B C 1
ATOM 2572 O O . ALA B 2 12 ? 202.226 167.694 230.278 1.00 141.63 12 ALA B O 1
ATOM 2574 N N . PRO B 2 13 ? 201.250 169.497 229.381 1.00 154.29 13 PRO B N 1
ATOM 2575 C CA . PRO B 2 13 ? 201.252 168.942 228.047 1.00 151.50 13 PRO B CA 1
ATOM 2576 C C . PRO B 2 13 ? 202.619 168.851 227.433 1.00 153.69 13 PRO B C 1
ATOM 2577 O O . PRO B 2 13 ? 203.569 169.471 227.914 1.00 152.19 13 PRO B O 1
ATOM 2581 N N . VAL B 2 14 ? 202.779 168.139 226.373 1.00 168.78 14 VAL B N 1
ATOM 2582 C CA . VAL B 2 14 ? 203.964 168.012 225.602 1.00 170.36 14 VAL B CA 1
ATOM 2583 C C . VAL B 2 14 ? 204.397 169.368 225.111 1.00 170.67 14 VAL B C 1
ATOM 2584 O O . VAL B 2 14 ? 203.534 170.090 224.573 1.00 169.98 14 VAL B O 1
ATOM 2588 N N . PRO B 2 15 ? 205.655 169.790 225.231 1.00 166.55 15 PRO B N 1
ATOM 2589 C CA . PRO B 2 15 ? 206.077 171.044 224.637 1.00 164.73 15 PRO B CA 1
ATOM 2590 C C . PRO B 2 15 ? 205.809 171.123 223.161 1.00 165.74 15 PRO B C 1
ATOM 2591 O O . PRO B 2 15 ? 206.071 170.150 222.450 1.00 163.78 15 PRO B O 1
ATOM 2595 N N . MET B 2 16 ? 205.322 172.197 222.641 1.00 163.85 16 MET B N 1
ATOM 2596 C CA . MET B 2 16 ? 204.980 172.466 221.299 1.00 162.38 16 MET B CA 1
ATOM 2597 C C . MET B 2 16 ? 206.054 173.214 220.559 1.00 163.62 16 MET B C 1
ATOM 2598 O O . MET B 2 16 ? 206.396 174.326 220.971 1.00 162.64 16 MET B O 1
ATOM 2603 N N . THR B 2 17 ? 206.602 172.717 219.504 1.00 161.38 17 THR B N 1
ATOM 2604 C CA . THR B 2 17 ? 207.490 173.357 218.626 1.00 160.36 17 THR B CA 1
ATOM 2605 C C . THR B 2 17 ? 206.804 174.501 217.924 1.00 160.64 17 THR B C 1
ATOM 2606 O O . THR B 2 17 ? 205.593 174.424 217.702 1.00 159.46 17 THR B O 1
ATOM 2610 N N . PRO B 2 18 ? 207.520 175.556 217.533 1.00 162.24 18 PRO B N 1
ATOM 2611 C CA . PRO B 2 18 ? 206.878 176.652 216.829 1.00 162.81 18 PRO B CA 1
ATOM 2612 C C . PRO B 2 18 ? 206.024 176.264 215.659 1.00 161.76 18 PRO B C 1
ATOM 2613 O O . PRO B 2 18 ? 204.935 176.809 215.435 1.00 161.49 18 PRO B O 1
ATOM 2617 N N . LEU B 2 19 ? 206.443 175.336 214.864 1.00 154.29 19 LEU B N 1
ATOM 2618 C CA . LEU B 2 19 ? 205.745 174.782 213.768 1.00 153.69 19 LEU B CA 1
ATOM 2619 C C . LEU B 2 19 ? 204.433 174.173 214.187 1.00 151.89 19 LEU B C 1
ATOM 2620 O O . LEU B 2 19 ? 203.390 174.341 213.546 1.00 151.61 19 LEU B O 1
ATOM 2625 N N . GLN B 2 20 ? 204.415 173.423 215.241 1.00 150.39 20 GLN B N 1
ATOM 2626 C CA . GLN B 2 20 ? 203.285 172.792 215.804 1.00 151.41 20 GLN B CA 1
ATOM 2627 C C . GLN B 2 20 ? 202.224 173.777 216.215 1.00 152.53 20 GLN B C 1
ATOM 2628 O O . GLN B 2 20 ? 201.039 173.634 215.899 1.00 152.05 20 GLN B O 1
ATOM 2634 N N . GLU B 2 21 ? 202.662 174.815 216.933 1.00 142.03 21 GLU B N 1
ATOM 2635 C CA . GLU B 2 21 ? 201.820 175.936 217.346 1.00 141.73 21 GLU B CA 1
ATOM 2636 C C . GLU B 2 21 ? 201.264 176.668 216.122 1.00 142.98 21 GLU B C 1
ATOM 2637 O O . GLU B 2 21 ? 200.052 176.836 216.003 1.00 145.03 21 GLU B O 1
ATOM 2643 N N . PHE B 2 22 ? 202.120 177.017 215.159 1.00 134.09 22 PHE B N 1
ATOM 2644 C CA . PHE B 2 22 ? 201.719 177.631 213.899 1.00 131.76 22 PHE B CA 1
ATOM 2645 C C . PHE B 2 22 ? 200.628 176.811 213.209 1.00 131.51 22 PHE B C 1
ATOM 2646 O O . PHE B 2 22 ? 199.585 177.357 212.858 1.00 131.18 22 PHE B O 1
ATOM 2654 N N . TRP B 2 23 ? 200.806 175.501 213.069 1.00 127.89 23 TRP B N 1
ATOM 2655 C CA . TRP B 2 23 ? 199.819 174.666 212.397 1.00 127.22 23 TRP B CA 1
ATOM 2656 C C . TRP B 2 23 ? 198.514 174.529 213.175 1.00 127.66 23 TRP B C 1
ATOM 2657 O O . TRP B 2 23 ? 197.433 174.631 212.601 1.00 129.60 23 TRP B O 1
ATOM 2668 N N . HIS B 2 24 ? 198.581 174.341 214.487 1.00 125.23 24 HIS B N 1
ATOM 2669 C CA . HIS B 2 24 ? 197.516 174.193 215.401 1.00 127.92 24 HIS B CA 1
ATOM 2670 C C . HIS B 2 24 ? 196.550 175.344 215.337 1.00 128.79 24 HIS B C 1
ATOM 2671 O O . HIS B 2 24 ? 195.325 175.182 215.280 1.00 131.66 24 HIS B O 1
ATOM 2678 N N . TYR B 2 25 ? 197.105 176.560 215.340 1.00 124.29 25 TYR B N 1
ATOM 2679 C CA . TYR B 2 25 ? 196.344 177.800 215.250 1.00 126.70 25 TYR B CA 1
ATOM 2680 C C . TYR B 2 25 ? 195.973 178.180 213.807 1.00 126.86 25 TYR B C 1
ATOM 2681 O O . TYR B 2 25 ? 194.989 178.885 213.607 1.00 128.76 25 TYR B O 1
ATOM 2690 N N . PHE B 2 26 ? 196.657 177.652 212.789 1.00 123.52 26 PHE B N 1
ATOM 2691 C CA . PHE B 2 26 ? 196.237 177.728 211.388 1.00 122.95 26 PHE B CA 1
ATOM 2692 C C . PHE B 2 26 ? 194.984 176.877 211.091 1.00 121.54 26 PHE B C 1
ATOM 2693 O O . PHE B 2 26 ? 194.155 177.289 210.288 1.00 119.89 26 PHE B O 1
ATOM 2701 N N . LYS B 2 27 ? 194.761 175.744 211.774 1.00 123.19 27 LYS B N 1
ATOM 2702 C CA . LYS B 2 27 ? 193.671 174.854 211.670 1.00 118.97 27 LYS B CA 1
ATOM 2703 C C . LYS B 2 27 ? 192.345 175.547 211.826 1.00 123.36 27 LYS B C 1
ATOM 2704 O O . LYS B 2 27 ? 191.399 175.352 211.057 1.00 129.92 27 LYS B O 1
ATOM 2710 N N . ARG B 2 28 ? 192.243 176.338 212.899 1.00 126.25 28 ARG B N 1
ATOM 2711 C CA . ARG B 2 28 ? 191.000 176.948 213.400 1.00 127.87 28 ARG B CA 1
ATOM 2712 C C . ARG B 2 28 ? 190.243 177.751 212.341 1.00 130.26 28 ARG B C 1
ATOM 2713 O O . ARG B 2 28 ? 189.027 177.897 212.432 1.00 131.70 28 ARG B O 1
ATOM 2721 N N . ASN B 2 29 ? 190.951 178.264 211.348 1.00 129.76 29 ASN B N 1
ATOM 2722 C CA . ASN B 2 29 ? 190.394 178.932 210.191 1.00 128.90 29 ASN B CA 1
ATOM 2723 C C . ASN B 2 29 ? 190.075 177.900 209.076 1.00 129.14 29 ASN B C 1
ATOM 2724 O O . ASN B 2 29 ? 190.971 177.493 208.341 1.00 129.41 29 ASN B O 1
ATOM 2729 N N . LYS B 2 30 ? 188.807 177.472 208.918 1.00 125.56 30 LYS B N 1
ATOM 2730 C CA . LYS B 2 30 ? 188.440 176.440 207.942 1.00 126.60 30 LYS B CA 1
ATOM 2731 C C . LYS B 2 30 ? 188.796 176.859 206.511 1.00 129.63 30 LYS B C 1
ATOM 2732 O O . LYS B 2 30 ? 189.234 176.034 205.711 1.00 132.99 30 LYS B O 1
ATOM 2738 N N . GLY B 2 31 ? 188.687 178.146 206.200 1.00 122.94 31 GLY B N 1
ATOM 2739 C CA . GLY B 2 31 ? 189.102 178.705 204.917 1.00 121.50 31 GLY B CA 1
ATOM 2740 C C . GLY B 2 31 ? 190.597 178.563 204.652 1.00 119.12 31 GLY B C 1
ATOM 2741 O O . GLY B 2 31 ? 190.981 178.183 203.550 1.00 130.03 31 GLY B O 1
ATOM 2742 N N . ALA B 2 32 ? 191.452 178.803 205.639 1.00 109.89 32 ALA B N 1
ATOM 2743 C CA . ALA B 2 32 ? 192.899 178.742 205.452 1.00 111.76 32 ALA B CA 1
ATOM 2744 C C . ALA B 2 32 ? 193.409 177.351 205.061 1.00 111.24 32 ALA B C 1
ATOM 2745 O O . ALA B 2 32 ? 194.333 177.249 204.258 1.00 122.08 32 ALA B O 1
ATOM 2747 N N . VAL B 2 33 ? 192.800 176.273 205.566 1.00 116.42 33 VAL B N 1
ATOM 2748 C CA . VAL B 2 33 ? 193.160 174.901 205.165 1.00 118.37 33 VAL B CA 1
ATOM 2749 C C . VAL B 2 33 ? 192.522 174.466 203.844 1.00 123.05 33 VAL B C 1
ATOM 2750 O O . VAL B 2 33 ? 193.183 173.771 203.075 1.00 127.31 33 VAL B O 1
ATOM 2754 N N . VAL B 2 34 ? 191.322 174.938 203.486 1.00 114.89 34 VAL B N 1
ATOM 2755 C CA . VAL B 2 34 ? 190.804 174.836 202.109 1.00 106.85 34 VAL B CA 1
ATOM 2756 C C . VAL B 2 34 ? 191.754 175.514 201.119 1.00 107.49 34 VAL B C 1
ATOM 2757 O O . VAL B 2 34 ? 192.045 174.969 200.055 1.00 112.27 34 VAL B O 1
ATOM 2761 N N . GLY B 2 35 ? 192.313 176.666 201.491 1.00 110.34 35 GLY B N 1
ATOM 2762 C CA . GLY B 2 35 ? 193.325 177.368 200.719 1.00 102.08 35 GLY B CA 1
ATOM 2763 C C . GLY B 2 35 ? 194.605 176.570 200.526 1.00 106.52 35 GLY B C 1
ATOM 2764 O O . GLY B 2 35 ? 195.014 176.354 199.390 1.00 121.23 35 GLY B O 1
ATOM 2765 N N . LEU B 2 36 ? 195.224 176.071 201.599 1.00 116.58 36 LEU B N 1
ATOM 2766 C CA . LEU B 2 36 ? 196.446 175.274 201.476 1.00 117.21 36 LEU B CA 1
ATOM 2767 C C . LEU B 2 36 ? 196.220 173.983 200.684 1.00 119.56 36 LEU B C 1
ATOM 2768 O O . LEU B 2 36 ? 197.068 173.617 199.876 1.00 123.27 36 LEU B O 1
ATOM 2773 N N . VAL B 2 37 ? 195.074 173.316 200.853 1.00 116.42 37 VAL B N 1
ATOM 2774 C CA . VAL B 2 37 ? 194.730 172.121 200.070 1.00 112.94 37 VAL B CA 1
ATOM 2775 C C . VAL B 2 37 ? 194.685 172.430 198.577 1.00 121.47 37 VAL B C 1
ATOM 2776 O O . VAL B 2 37 ? 195.316 171.717 197.803 1.00 126.76 37 VAL B O 1
ATOM 2780 N N . TYR B 2 38 ? 194.052 173.526 198.153 1.00 118.22 38 TYR B N 1
ATOM 2781 C CA . TYR B 2 38 ? 194.099 173.943 196.753 1.00 111.32 38 TYR B CA 1
ATOM 2782 C C . TYR B 2 38 ? 195.516 174.246 196.286 1.00 107.77 38 TYR B C 1
ATOM 2783 O O . TYR B 2 38 ? 195.902 173.792 195.217 1.00 113.45 38 TYR B O 1
ATOM 2792 N N . VAL B 2 39 ? 196.305 174.995 197.050 1.00 107.14 39 VAL B N 1
ATOM 2793 C CA . VAL B 2 39 ? 197.666 175.372 196.647 1.00 107.12 39 VAL B CA 1
ATOM 2794 C C . VAL B 2 39 ? 198.538 174.136 196.462 1.00 108.33 39 VAL B C 1
ATOM 2795 O O . VAL B 2 39 ? 199.260 174.047 195.474 1.00 114.32 39 VAL B O 1
ATOM 2799 N N . VAL B 2 40 ? 198.418 173.133 197.331 1.00 111.92 40 VAL B N 1
ATOM 2800 C CA . VAL B 2 40 ? 199.099 171.849 197.140 1.00 112.55 40 VAL B CA 1
ATOM 2801 C C . VAL B 2 40 ? 198.512 171.057 195.962 1.00 121.13 40 VAL B C 1
ATOM 2802 O O . VAL B 2 40 ? 199.274 170.432 195.229 1.00 121.94 40 VAL B O 1
ATOM 2806 N N . ILE B 2 41 ? 197.201 171.115 195.696 1.00 125.58 41 ILE B N 1
ATOM 2807 C CA . ILE B 2 41 ? 196.582 170.517 194.503 1.00 121.98 41 ILE B CA 1
ATOM 2808 C C . ILE B 2 41 ? 197.085 171.155 193.202 1.00 120.98 41 ILE B C 1
ATOM 2809 O O . ILE B 2 41 ? 197.541 170.415 192.332 1.00 124.46 41 ILE B O 1
ATOM 2814 N N . VAL B 2 42 ? 197.080 172.484 193.027 1.00 110.94 42 VAL B N 1
ATOM 2815 C CA . VAL B 2 42 ? 197.646 173.088 191.809 1.00 106.48 42 VAL B CA 1
ATOM 2816 C C . VAL B 2 42 ? 199.138 172.862 191.690 1.00 105.77 42 VAL B C 1
ATOM 2817 O O . VAL B 2 42 ? 199.621 172.689 190.578 1.00 119.37 42 VAL B O 1
ATOM 2821 N N . LEU B 2 43 ? 199.881 172.796 192.787 1.00 113.18 43 LEU B N 1
ATOM 2822 C CA . LEU B 2 43 ? 201.305 172.482 192.751 1.00 116.99 43 LEU B CA 1
ATOM 2823 C C . LEU B 2 43 ? 201.548 171.030 192.334 1.00 116.07 43 LEU B C 1
ATOM 2824 O O . LEU B 2 43 ? 202.420 170.780 191.505 1.00 121.17 43 LEU B O 1
ATOM 2829 N N . PHE B 2 44 ? 200.759 170.079 192.836 1.00 119.65 44 PHE B N 1
ATOM 2830 C CA . PHE B 2 44 ? 200.813 168.678 192.414 1.00 122.06 44 PHE B CA 1
ATOM 2831 C C . PHE B 2 44 ? 200.471 168.528 190.928 1.00 126.74 44 PHE B C 1
ATOM 2832 O O . PHE B 2 44 ? 201.211 167.906 190.170 1.00 129.12 44 PHE B O 1
ATOM 2840 N N . ILE B 2 45 ? 199.412 169.198 190.476 1.00 122.10 45 ILE B N 1
ATOM 2841 C CA . ILE B 2 45 ? 199.021 169.280 189.067 1.00 115.85 45 ILE B CA 1
ATOM 2842 C C . ILE B 2 45 ? 200.138 169.876 188.206 1.00 111.09 45 ILE B C 1
ATOM 2843 O O . ILE B 2 45 ? 200.407 169.360 187.126 1.00 119.48 45 ILE B O 1
ATOM 2848 N N . ALA B 2 46 ? 200.818 170.919 188.669 1.00 110.80 46 ALA B N 1
ATOM 2849 C CA . ALA B 2 46 ? 201.906 171.575 187.962 1.00 113.79 46 ALA B CA 1
ATOM 2850 C C . ALA B 2 46 ? 203.140 170.683 187.814 1.00 118.07 46 ALA B C 1
ATOM 2851 O O . ALA B 2 46 ? 203.608 170.448 186.696 1.00 128.52 46 ALA B O 1
ATOM 2853 N N . ILE B 2 47 ? 203.694 170.184 188.919 1.00 122.49 47 ILE B N 1
ATOM 2854 C CA . ILE B 2 47 ? 204.949 169.433 188.893 1.00 124.53 47 ILE B CA 1
ATOM 2855 C C . ILE B 2 47 ? 204.787 168.121 188.124 1.00 124.21 47 ILE B C 1
ATOM 2856 O O . ILE B 2 47 ? 205.647 167.779 187.318 1.00 123.90 47 ILE B O 1
ATOM 2861 N N . PHE B 2 48 ? 203.643 167.448 188.272 1.00 124.01 48 PHE B N 1
ATOM 2862 C CA . PHE B 2 48 ? 203.332 166.189 187.596 1.00 125.83 48 PHE B CA 1
ATOM 2863 C C . PHE B 2 48 ? 202.448 166.320 186.345 1.00 127.54 48 PHE B C 1
ATOM 2864 O O . PHE B 2 48 ? 201.874 165.324 185.905 1.00 127.70 48 PHE B O 1
ATOM 2872 N N . ALA B 2 49 ? 202.344 167.493 185.709 1.00 120.22 49 ALA B N 1
ATOM 2873 C CA . ALA B 2 49 ? 201.464 167.701 184.558 1.00 117.23 49 ALA B CA 1
ATOM 2874 C C . ALA B 2 49 ? 201.664 166.681 183.435 1.00 123.69 49 ALA B C 1
ATOM 2875 O O . ALA B 2 49 ? 200.691 166.202 182.862 1.00 126.79 49 ALA B O 1
ATOM 2877 N N . ASN B 2 50 ? 202.899 166.284 183.149 1.00 125.08 50 ASN B N 1
ATOM 2878 C CA . ASN B 2 50 ? 203.220 165.328 182.096 1.00 124.17 50 ASN B CA 1
ATOM 2879 C C . ASN B 2 50 ? 202.702 163.905 182.340 1.00 123.35 50 ASN B C 1
ATOM 2880 O O . ASN B 2 50 ? 202.693 163.097 181.412 1.00 122.63 50 ASN B O 1
ATOM 2885 N N . TRP B 2 51 ? 202.245 163.583 183.549 1.00 125.27 51 TRP B N 1
ATOM 2886 C CA . TRP B 2 51 ? 201.644 162.299 183.918 1.00 126.53 51 TRP B CA 1
ATOM 2887 C C . TRP B 2 51 ? 200.118 162.367 184.052 1.00 126.68 51 TRP B C 1
ATOM 2888 O O . TRP B 2 51 ? 199.485 161.337 184.270 1.00 120.14 51 TRP B O 1
ATOM 2899 N N . ILE B 2 52 ? 199.515 163.559 183.964 1.00 124.14 52 ILE B N 1
ATOM 2900 C CA . ILE B 2 52 ? 198.110 163.826 184.317 1.00 123.20 52 ILE B CA 1
ATOM 2901 C C . ILE B 2 52 ? 197.350 164.497 183.171 1.00 127.00 52 ILE B C 1
ATOM 2902 O O . ILE B 2 52 ? 196.174 164.201 182.958 1.00 130.16 52 ILE B O 1
ATOM 2907 N N . ALA B 2 53 ? 197.981 165.398 182.417 1.00 110.94 53 ALA B N 1
ATOM 2908 C CA . ALA B 2 53 ? 197.341 166.172 181.359 1.00 105.91 53 ALA B CA 1
ATOM 2909 C C . ALA B 2 53 ? 196.860 165.282 180.206 1.00 113.24 53 ALA B C 1
ATOM 2910 O O . ALA B 2 53 ? 197.600 164.390 179.792 1.00 114.20 53 ALA B O 1
ATOM 2912 N N . PRO B 2 54 ? 195.661 165.508 179.648 1.00 110.91 54 PRO B N 1
ATOM 2913 C CA . PRO B 2 54 ? 195.155 164.710 178.545 1.00 108.41 54 PRO B CA 1
ATOM 2914 C C . PRO B 2 54 ? 196.079 164.659 177.323 1.00 108.56 54 PRO B C 1
ATOM 2915 O O . PRO B 2 54 ? 196.188 163.613 176.684 1.00 108.33 54 PRO B O 1
ATOM 2919 N N . TYR B 2 55 ? 196.753 165.769 176.998 1.00 111.59 55 TYR B N 1
ATOM 2920 C CA . TYR B 2 55 ? 197.549 165.937 175.784 1.00 106.24 55 TYR B CA 1
ATOM 2921 C C . TYR B 2 55 ? 198.856 166.695 176.020 1.00 111.14 55 TYR B C 1
ATOM 2922 O O . TYR B 2 55 ? 199.018 167.435 176.989 1.00 115.48 55 TYR B O 1
ATOM 2931 N N . ASN B 2 56 ? 199.789 166.567 175.086 1.00 117.84 56 ASN B N 1
ATOM 2932 C CA . ASN B 2 56 ? 200.957 167.436 174.999 1.00 119.20 56 ASN B CA 1
ATOM 2933 C C . ASN B 2 56 ? 200.505 168.869 174.666 1.00 122.34 56 ASN B C 1
ATOM 2934 O O . ASN B 2 56 ? 199.831 169.053 173.651 1.00 126.29 56 ASN B O 1
ATOM 2939 N N . PRO B 2 57 ? 200.834 169.911 175.452 1.00 109.80 57 PRO B N 1
ATOM 2940 C CA . PRO B 2 57 ? 200.583 171.280 175.043 1.00 107.51 57 PRO B CA 1
ATOM 2941 C C . PRO B 2 57 ? 201.485 171.620 173.842 1.00 111.23 57 PRO B C 1
ATOM 2942 O O . PRO B 2 57 ? 202.569 171.064 173.677 1.00 112.99 57 PRO B O 1
ATOM 2946 N N . ALA B 2 58 ? 201.021 172.523 172.985 1.00 110.16 58 ALA B N 1
ATOM 2947 C CA . ALA B 2 58 ? 201.591 172.764 171.657 1.00 112.51 58 ALA B CA 1
ATOM 2948 C C . ALA B 2 58 ? 201.429 171.602 170.652 1.00 112.20 58 ALA B C 1
ATOM 2949 O O . ALA B 2 58 ? 202.126 171.571 169.641 1.00 116.55 58 ALA B O 1
ATOM 2951 N N . GLU B 2 59 ? 200.458 170.707 170.857 1.00 114.61 59 GLU B N 1
ATOM 2952 C CA . GLU B 2 59 ? 199.880 169.892 169.788 1.00 114.50 59 GLU B CA 1
ATOM 2953 C C . GLU B 2 59 ? 198.493 170.413 169.461 1.00 115.98 59 GLU B C 1
ATOM 2954 O O . GLU B 2 59 ? 197.675 170.614 170.352 1.00 118.39 59 GLU B O 1
ATOM 2960 N N . GLN B 2 60 ? 198.247 170.686 168.180 1.00 107.26 60 GLN B N 1
ATOM 2961 C CA . GLN B 2 60 ? 197.069 171.393 167.689 1.00 100.46 60 GLN B CA 1
ATOM 2962 C C . GLN B 2 60 ? 196.117 170.413 167.023 1.00 106.25 60 GLN B C 1
ATOM 2963 O O . GLN B 2 60 ? 196.480 169.743 166.058 1.00 113.79 60 GLN B O 1
ATOM 2969 N N . PHE B 2 61 ? 194.880 170.354 167.482 1.00 110.44 61 PHE B N 1
ATOM 2970 C CA . PHE B 2 61 ? 193.846 169.523 166.886 1.00 114.72 61 PHE B CA 1
ATOM 2971 C C . PHE B 2 61 ? 193.082 170.378 165.870 1.00 116.92 61 PHE B C 1
ATOM 2972 O O . PHE B 2 61 ? 192.087 171.031 166.181 1.00 114.62 61 PHE B O 1
ATOM 2980 N N . ARG B 2 62 ? 193.634 170.455 164.650 1.00 115.85 62 ARG B N 1
ATOM 2981 C CA . ARG B 2 62 ? 193.277 171.414 163.583 1.00 117.74 62 ARG B CA 1
ATOM 2982 C C . ARG B 2 62 ? 191.838 171.301 163.093 1.00 121.00 62 ARG B C 1
ATOM 2983 O O . ARG B 2 62 ? 191.291 172.266 162.574 1.00 123.09 62 ARG B O 1
ATOM 2991 N N . ASP B 2 63 ? 191.220 170.138 163.247 1.00 130.32 63 ASP B N 1
ATOM 2992 C CA . ASP B 2 63 ? 189.814 169.895 162.934 1.00 131.27 63 ASP B CA 1
ATOM 2993 C C . ASP B 2 63 ? 188.853 170.465 163.987 1.00 131.21 63 ASP B C 1
ATOM 2994 O O . ASP B 2 63 ? 187.645 170.484 163.768 1.00 131.97 63 ASP B O 1
ATOM 2999 N N . ALA B 2 64 ? 189.367 170.938 165.122 1.00 123.13 64 ALA B N 1
ATOM 3000 C CA . ALA B 2 64 ? 188.605 171.304 166.308 1.00 121.78 64 ALA B CA 1
ATOM 3001 C C . ALA B 2 64 ? 188.942 172.709 166.833 1.00 123.74 64 ALA B C 1
ATOM 3002 O O . ALA B 2 64 ? 188.908 172.936 168.034 1.00 127.96 64 ALA B O 1
ATOM 3004 N N . LEU B 2 65 ? 189.267 173.674 165.963 1.00 115.59 65 LEU B N 1
ATOM 3005 C CA . LEU B 2 65 ? 189.508 175.063 166.362 1.00 114.49 65 LEU B CA 1
ATOM 3006 C C . LEU B 2 65 ? 188.291 175.628 167.108 1.00 115.27 65 LEU B C 1
ATOM 3007 O O . LEU B 2 65 ? 187.172 175.522 166.600 1.00 118.66 65 LEU B O 1
ATOM 3012 N N . LEU B 2 66 ? 188.483 176.240 168.277 1.00 113.27 66 LEU B N 1
ATOM 3013 C CA . LEU B 2 66 ? 187.394 176.741 169.112 1.00 115.73 66 LEU B CA 1
ATOM 3014 C C . LEU B 2 66 ? 186.281 175.701 169.352 1.00 121.93 66 LEU B C 1
ATOM 3015 O O . LEU B 2 66 ? 185.104 176.052 169.432 1.00 124.33 66 LEU B O 1
ATOM 3020 N N . ALA B 2 67 ? 186.619 174.417 169.485 1.00 117.31 67 ALA B N 1
ATOM 3021 C CA . ALA B 2 67 ? 185.687 173.438 170.026 1.00 113.10 67 ALA B CA 1
ATOM 3022 C C . ALA B 2 67 ? 185.349 173.810 171.475 1.00 115.95 67 ALA B C 1
ATOM 3023 O O . ALA B 2 67 ? 186.284 173.972 172.262 1.00 116.64 67 ALA B O 1
ATOM 3025 N N . PRO B 2 68 ? 184.071 173.973 171.839 1.00 120.15 68 PRO B N 1
ATOM 3026 C CA . PRO B 2 68 ? 183.677 174.429 173.162 1.00 120.69 68 PRO B CA 1
ATOM 3027 C C . PRO B 2 68 ? 183.803 173.322 174.219 1.00 123.58 68 PRO B C 1
ATOM 3028 O O . PRO B 2 68 ? 184.103 172.178 173.864 1.00 125.33 68 PRO B O 1
ATOM 3032 N N . PRO B 2 69 ? 183.578 173.611 175.514 1.00 118.52 69 PRO B N 1
ATOM 3033 C CA . PRO B 2 69 ? 183.545 172.610 176.569 1.00 115.23 69 PRO B CA 1
ATOM 3034 C C . PRO B 2 69 ? 182.638 171.410 176.284 1.00 122.96 69 PRO B C 1
ATOM 3035 O O . PRO B 2 69 ? 181.649 171.514 175.560 1.00 123.54 69 PRO B O 1
ATOM 3039 N N . ALA B 2 70 ? 182.933 170.272 176.914 1.00 121.22 70 ALA B N 1
ATOM 3040 C CA . ALA B 2 70 ? 182.273 168.997 176.650 1.00 117.75 70 ALA B CA 1
ATOM 3041 C C . ALA B 2 70 ? 180.756 168.997 176.876 1.00 117.61 70 ALA B C 1
ATOM 3042 O O . ALA B 2 70 ? 180.054 168.153 176.322 1.00 116.52 70 ALA B O 1
ATOM 3044 N N . TRP B 2 71 ? 180.237 169.931 177.666 1.00 121.27 71 TRP B N 1
ATOM 3045 C CA . TRP B 2 71 ? 178.815 170.102 177.949 1.00 123.40 71 TRP B CA 1
ATOM 3046 C C . TRP B 2 71 ? 178.063 171.089 177.035 1.00 126.86 71 TRP B C 1
ATOM 3047 O O . TRP B 2 71 ? 176.857 171.270 177.199 1.00 125.07 71 TRP B O 1
ATOM 3058 N N . GLN B 2 72 ? 178.731 171.751 176.088 1.00 142.21 72 GLN B N 1
ATOM 3059 C CA . GLN B 2 72 ? 178.107 172.686 175.145 1.00 142.85 72 GLN B CA 1
ATOM 3060 C C . GLN B 2 72 ? 177.696 171.995 173.836 1.00 144.19 72 GLN B C 1
ATOM 3061 O O . GLN B 2 72 ? 178.295 171.004 173.429 1.00 141.34 72 GLN B O 1
ATOM 3067 N N . GLU B 2 73 ? 176.716 172.545 173.117 1.00 165.04 73 GLU B N 1
ATOM 3068 C CA . GLU B 2 73 ? 176.373 172.091 171.765 1.00 165.84 73 GLU B CA 1
ATOM 3069 C C . GLU B 2 73 ? 177.560 172.262 170.803 1.00 166.70 73 GLU B C 1
ATOM 3070 O O . GLU B 2 73 ? 178.245 173.284 170.806 1.00 165.92 73 GLU B O 1
ATOM 3076 N N . GLY B 2 74 ? 177.853 171.232 170.011 1.00 154.14 74 GLY B N 1
ATOM 3077 C CA . GLY B 2 74 ? 179.068 171.156 169.185 1.00 155.40 74 GLY B CA 1
ATOM 3078 C C . GLY B 2 74 ? 180.363 170.842 169.955 1.00 155.25 74 GLY B C 1
ATOM 3079 O O . GLY B 2 74 ? 181.412 170.668 169.341 1.00 154.13 74 GLY B O 1
ATOM 3080 N N . GLY B 2 75 ? 180.313 170.747 171.282 1.00 141.72 75 GLY B N 1
ATOM 3081 C CA . GLY B 2 75 ? 181.429 170.299 172.100 1.00 137.10 75 GLY B CA 1
ATOM 3082 C C . GLY B 2 75 ? 181.607 168.790 172.041 1.00 138.40 75 GLY B C 1
ATOM 3083 O O . GLY B 2 75 ? 180.765 168.069 171.505 1.00 136.62 75 GLY B O 1
ATOM 3084 N N . SER B 2 76 ? 182.705 168.286 172.590 1.00 136.17 76 SER B N 1
ATOM 3085 C CA . SER B 2 76 ? 183.009 166.859 172.607 1.00 134.68 76 SER B CA 1
ATOM 3086 C C . SER B 2 76 ? 183.793 166.481 173.852 1.00 133.71 76 SER B C 1
ATOM 3087 O O . SER B 2 76 ? 184.635 167.242 174.328 1.00 134.10 76 SER B O 1
ATOM 3090 N N . MET B 2 77 ? 183.598 165.265 174.357 1.00 136.98 77 MET B N 1
ATOM 3091 C CA . MET B 2 77 ? 184.306 164.772 175.542 1.00 137.57 77 MET B CA 1
ATOM 3092 C C . MET B 2 77 ? 185.813 164.611 175.310 1.00 134.45 77 MET B C 1
ATOM 3093 O O . MET B 2 77 ? 186.568 164.417 176.257 1.00 132.59 77 MET B O 1
ATOM 3098 N N . ALA B 2 78 ? 186.287 164.736 174.071 1.00 126.70 78 ALA B N 1
ATOM 3099 C CA . ALA B 2 78 ? 187.713 164.707 173.754 1.00 128.99 78 ALA B CA 1
ATOM 3100 C C . ALA B 2 78 ? 188.487 165.893 174.359 1.00 130.95 78 ALA B C 1
ATOM 3101 O O . ALA B 2 78 ? 189.698 165.790 174.550 1.00 127.07 78 ALA B O 1
ATOM 3103 N N . HIS B 2 79 ? 187.803 167.009 174.643 1.00 126.97 79 HIS B N 1
ATOM 3104 C CA . HIS B 2 79 ? 188.367 168.263 175.135 1.00 118.46 79 HIS B CA 1
ATOM 3105 C C . HIS B 2 79 ? 187.462 168.844 176.225 1.00 121.38 79 HIS B C 1
ATOM 3106 O O . HIS B 2 79 ? 186.536 169.597 175.936 1.00 121.03 79 HIS B O 1
ATOM 3113 N N . LEU B 2 80 ? 187.719 168.506 177.490 1.00 121.67 80 LEU B N 1
ATOM 3114 C CA . LEU B 2 80 ? 186.804 168.785 178.598 1.00 123.87 80 LEU B CA 1
ATOM 3115 C C . LEU B 2 80 ? 186.488 170.274 178.726 1.00 124.50 80 LEU B C 1
ATOM 3116 O O . LEU B 2 80 ? 185.325 170.662 178.752 1.00 123.26 80 LEU B O 1
ATOM 3121 N N . LEU B 2 81 ? 187.513 171.122 178.744 1.00 122.85 81 LEU B N 1
ATOM 3122 C CA . LEU B 2 81 ? 187.402 172.583 178.779 1.00 121.01 81 LEU B CA 1
ATOM 3123 C C . LEU B 2 81 ? 187.502 173.216 177.383 1.00 119.82 81 LEU B C 1
ATOM 3124 O O . LEU B 2 81 ? 187.826 174.394 177.250 1.00 121.51 81 LEU B O 1
ATOM 3129 N N . GLY B 2 82 ? 187.226 172.454 176.328 1.00 118.36 82 GLY B N 1
ATOM 3130 C CA . GLY B 2 82 ? 187.281 172.941 174.958 1.00 116.50 82 GLY B CA 1
ATOM 3131 C C . GLY B 2 82 ? 188.696 173.224 174.488 1.00 110.97 82 GLY B C 1
ATOM 3132 O O . GLY B 2 82 ? 189.667 172.676 175.000 1.00 109.63 82 GLY B O 1
ATOM 3133 N N . THR B 2 83 ? 188.832 174.072 173.481 1.00 106.38 83 THR B N 1
ATOM 3134 C CA . THR B 2 83 ? 190.109 174.376 172.819 1.00 110.29 83 THR B CA 1
ATOM 3135 C C . THR B 2 83 ? 190.284 175.857 172.532 1.00 111.74 83 THR B C 1
ATOM 3136 O O . THR B 2 83 ? 189.310 176.606 172.516 1.00 114.65 83 THR B O 1
ATOM 3140 N N . ASP B 2 84 ? 191.526 176.290 172.321 1.00 119.05 84 ASP B N 1
ATOM 3141 C CA . ASP B 2 84 ? 191.858 177.646 171.884 1.00 119.49 84 ASP B CA 1
ATOM 3142 C C . ASP B 2 84 ? 191.689 177.840 170.362 1.00 119.01 84 ASP B C 1
ATOM 3143 O O . ASP B 2 84 ? 191.252 176.948 169.633 1.00 120.41 84 ASP B O 1
ATOM 3148 N N . ASP B 2 85 ? 191.993 179.037 169.861 1.00 113.65 85 ASP B N 1
ATOM 3149 C CA . ASP B 2 85 ? 191.802 179.404 168.454 1.00 117.49 85 ASP B CA 1
ATOM 3150 C C . ASP B 2 85 ? 192.792 178.748 167.487 1.00 118.11 85 ASP B C 1
ATOM 3151 O O . ASP B 2 85 ? 192.585 178.813 166.277 1.00 117.06 85 ASP B O 1
ATOM 3156 N N . VAL B 2 86 ? 193.829 178.085 167.996 1.00 108.69 86 VAL B N 1
ATOM 3157 C CA . VAL B 2 86 ? 194.714 177.221 167.219 1.00 103.78 86 VAL B CA 1
ATOM 3158 C C . VAL B 2 86 ? 194.455 175.735 167.483 1.00 106.43 86 VAL B C 1
ATOM 3159 O O . VAL B 2 86 ? 195.155 174.880 166.954 1.00 109.29 86 VAL B O 1
ATOM 3163 N N . GLY B 2 87 ? 193.411 175.390 168.237 1.00 109.93 87 GLY B N 1
ATOM 3164 C CA . GLY B 2 87 ? 192.926 174.027 168.397 1.00 112.78 87 GLY B CA 1
ATOM 3165 C C . GLY B 2 87 ? 193.628 173.214 169.474 1.00 118.69 87 GLY B C 1
ATOM 3166 O O . GLY B 2 87 ? 193.545 171.989 169.449 1.00 118.43 87 GLY B O 1
ATOM 3167 N N . ARG B 2 88 ? 194.362 173.835 170.398 1.00 110.63 88 ARG B N 1
ATOM 3168 C CA . ARG B 2 88 ? 195.031 173.144 171.511 1.00 106.20 88 ARG B CA 1
ATOM 3169 C C . ARG B 2 88 ? 194.085 172.968 172.686 1.00 109.31 88 ARG B C 1
ATOM 3170 O O . ARG B 2 88 ? 193.203 173.793 172.902 1.00 112.56 88 ARG B O 1
ATOM 3178 N N . ASP B 2 89 ? 194.283 171.917 173.471 1.00 109.47 89 ASP B N 1
ATOM 3179 C CA . ASP B 2 89 ? 193.430 171.609 174.616 1.00 105.82 89 ASP B CA 1
ATOM 3180 C C . ASP B 2 89 ? 193.637 172.623 175.741 1.00 106.10 89 ASP B C 1
ATOM 3181 O O . ASP B 2 89 ? 194.740 172.738 176.271 1.00 109.24 89 ASP B O 1
ATOM 3186 N N . VAL B 2 90 ? 192.585 173.343 176.140 1.00 102.31 90 VAL B N 1
ATOM 3187 C CA . VAL B 2 90 ? 192.676 174.351 177.201 1.00 99.32 90 VAL B CA 1
ATOM 3188 C C . VAL B 2 90 ? 193.100 173.721 178.527 1.00 105.40 90 VAL B C 1
ATOM 3189 O O . VAL B 2 90 ? 193.891 174.313 179.254 1.00 112.99 90 VAL B O 1
ATOM 3193 N N . LEU B 2 91 ? 192.647 172.502 178.836 1.00 108.55 91 LEU B N 1
ATOM 3194 C CA . LEU B 2 91 ? 192.979 171.834 180.091 1.00 108.45 91 LEU B CA 1
ATOM 3195 C C . LEU B 2 91 ? 194.461 171.484 180.167 1.00 107.38 91 LEU B C 1
ATOM 3196 O O . LEU B 2 91 ? 195.123 171.843 181.141 1.00 112.47 91 LEU B O 1
ATOM 3201 N N . SER B 2 92 ? 195.025 170.868 179.128 1.00 100.68 92 SER B N 1
ATOM 3202 C CA . SER B 2 92 ? 196.452 170.538 179.092 1.00 103.13 92 SER B CA 1
ATOM 3203 C C . SER B 2 92 ? 197.316 171.791 179.198 1.00 112.79 92 SER B C 1
ATOM 3204 O O . SER B 2 92 ? 198.291 171.804 179.952 1.00 110.78 92 SER B O 1
ATOM 3207 N N . ARG B 2 93 ? 196.930 172.894 178.544 1.00 115.51 93 ARG B N 1
ATOM 3208 C CA . ARG B 2 93 ? 197.631 174.174 178.674 1.00 106.83 93 ARG B CA 1
ATOM 3209 C C . ARG B 2 93 ? 197.501 174.793 180.060 1.00 111.51 93 ARG B C 1
ATOM 3210 O O . ARG B 2 93 ? 198.482 175.344 180.534 1.00 118.51 93 ARG B O 1
ATOM 3218 N N . LEU B 2 94 ? 196.376 174.663 180.760 1.00 107.73 94 LEU B N 1
ATOM 3219 C CA . LEU B 2 94 ? 196.257 175.148 182.141 1.00 103.88 94 LEU B CA 1
ATOM 3220 C C . LEU B 2 94 ? 197.185 174.423 183.103 1.00 105.87 94 LEU B C 1
ATOM 3221 O O . LEU B 2 94 ? 197.804 175.063 183.950 1.00 105.94 94 LEU B O 1
ATOM 3226 N N . MET B 2 95 ? 197.315 173.109 182.975 1.00 110.84 95 MET B N 1
ATOM 3227 C CA . MET B 2 95 ? 198.071 172.304 183.925 1.00 109.48 95 MET B CA 1
ATOM 3228 C C . MET B 2 95 ? 199.576 172.458 183.755 1.00 108.13 95 MET B C 1
ATOM 3229 O O . MET B 2 95 ? 200.280 172.668 184.731 1.00 110.95 95 MET B O 1
ATOM 3234 N N . TYR B 2 96 ? 200.082 172.471 182.524 1.00 104.08 96 TYR B N 1
ATOM 3235 C CA . TYR B 2 96 ? 201.458 172.892 182.275 1.00 103.27 96 TYR B CA 1
ATOM 3236 C C . TYR B 2 96 ? 201.640 174.393 182.537 1.00 105.81 96 TYR B C 1
ATOM 3237 O O . TYR B 2 96 ? 202.673 174.807 183.048 1.00 112.31 96 TYR B O 1
ATOM 3246 N N . GLY B 2 97 ? 200.624 175.220 182.309 1.00 105.24 97 GLY B N 1
ATOM 3247 C CA . GLY B 2 97 ? 200.640 176.651 182.629 1.00 104.89 97 GLY B CA 1
ATOM 3248 C C . GLY B 2 97 ? 200.763 176.973 184.114 1.00 108.31 97 GLY B C 1
ATOM 3249 O O . GLY B 2 97 ? 201.272 178.036 184.465 1.00 115.07 97 GLY B O 1
ATOM 3250 N N . ALA B 2 98 ? 200.388 176.047 184.996 1.00 114.77 98 ALA B N 1
ATOM 3251 C CA . ALA B 2 98 ? 200.614 176.162 186.432 1.00 110.11 98 ALA B CA 1
ATOM 3252 C C . ALA B 2 98 ? 202.104 176.170 186.798 1.00 109.57 98 ALA B C 1
ATOM 3253 O O . ALA B 2 98 ? 202.465 176.742 187.820 1.00 122.31 98 ALA B O 1
ATOM 3255 N N . ARG B 2 99 ? 202.988 175.610 185.965 1.00 99.91 99 ARG B N 1
ATOM 3256 C CA . ARG B 2 99 ? 204.433 175.554 186.208 1.00 98.82 99 ARG B CA 1
ATOM 3257 C C . ARG B 2 99 ? 205.053 176.941 186.252 1.00 101.98 99 ARG B C 1
ATOM 3258 O O . ARG B 2 99 ? 205.547 177.361 187.294 1.00 112.39 99 ARG B O 1
ATOM 3266 N N . LEU B 2 100 ? 205.011 177.682 185.145 1.00 111.63 100 LEU B N 1
ATOM 3267 C CA . LEU B 2 100 ? 205.621 179.009 185.093 1.00 110.66 100 LEU B CA 1
ATOM 3268 C C . LEU B 2 100 ? 204.844 180.029 185.915 1.00 110.54 100 LEU B C 1
ATOM 3269 O O . LEU B 2 100 ? 205.471 180.855 186.568 1.00 119.15 100 LEU B O 1
ATOM 3274 N N . SER B 2 101 ? 203.515 179.972 185.936 1.00 110.42 101 SER B N 1
ATOM 3275 C CA . SER B 2 101 ? 202.712 180.959 186.657 1.00 111.95 101 SER B CA 1
ATOM 3276 C C . SER B 2 101 ? 202.944 180.883 188.162 1.00 117.27 101 SER B C 1
ATOM 3277 O O . SER B 2 101 ? 203.286 181.892 188.772 1.00 121.29 101 SER B O 1
ATOM 3280 N N . LEU B 2 102 ? 202.886 179.704 188.788 1.00 120.17 102 LEU B N 1
ATOM 3281 C CA . LEU B 2 102 ? 203.226 179.570 190.203 1.00 117.43 102 LEU B CA 1
ATOM 3282 C C . LEU B 2 102 ? 204.676 179.975 190.473 1.00 119.69 102 LEU B C 1
ATOM 3283 O O . LEU B 2 102 ? 204.923 180.670 191.452 1.00 126.84 102 LEU B O 1
ATOM 3288 N N . LEU B 2 103 ? 205.625 179.600 189.619 1.00 116.09 103 LEU B N 1
ATOM 3289 C CA . LEU B 2 103 ? 207.032 179.928 189.823 1.00 117.46 103 LEU B CA 1
ATOM 3290 C C . LEU B 2 103 ? 207.307 181.432 189.761 1.00 113.73 103 LEU B C 1
ATOM 3291 O O . LEU B 2 103 ? 207.868 181.967 190.714 1.00 118.53 103 LEU B O 1
ATOM 3296 N N . VAL B 2 104 ? 206.893 182.148 188.711 1.00 117.87 104 VAL B N 1
ATOM 3297 C CA . VAL B 2 104 ? 207.103 183.604 188.648 1.00 116.21 104 VAL B CA 1
ATOM 3298 C C . VAL B 2 104 ? 206.263 184.341 189.685 1.00 114.85 104 VAL B C 1
ATOM 3299 O O . VAL B 2 104 ? 206.766 185.287 190.289 1.00 123.31 104 VAL B O 1
ATOM 3303 N N . GLY B 2 105 ? 205.050 183.888 189.988 1.00 113.55 105 GLY B N 1
ATOM 3304 C CA . GLY B 2 105 ? 204.248 184.442 191.071 1.00 112.76 105 GLY B CA 1
ATOM 3305 C C . GLY B 2 105 ? 204.942 184.331 192.423 1.00 117.48 105 GLY B C 1
ATOM 3306 O O . GLY B 2 105 ? 205.074 185.326 193.127 1.00 121.09 105 GLY B O 1
ATOM 3307 N N . CYS B 2 106 ? 205.463 183.156 192.768 1.00 123.68 106 CYS B N 1
ATOM 3308 C CA . CYS B 2 106 ? 206.189 182.955 194.011 1.00 123.33 106 CYS B CA 1
ATOM 3309 C C . CYS B 2 106 ? 207.537 183.674 194.046 1.00 126.31 106 CYS B C 1
ATOM 3310 O O . CYS B 2 106 ? 207.804 184.339 195.034 1.00 131.19 106 CYS B O 1
ATOM 3313 N N . LEU B 2 107 ? 208.377 183.628 193.011 1.00 120.54 107 LEU B N 1
ATOM 3314 C CA . LEU B 2 107 ? 209.657 184.348 193.015 1.00 115.70 107 LEU B CA 1
ATOM 3315 C C . LEU B 2 107 ? 209.478 185.866 193.086 1.00 112.47 107 LEU B C 1
ATOM 3316 O O . LEU B 2 107 ? 210.187 186.509 193.857 1.00 124.33 107 LEU B O 1
ATOM 3321 N N . VAL B 2 108 ? 208.535 186.453 192.351 1.00 113.01 108 VAL B N 1
ATOM 3322 C CA . VAL B 2 108 ? 208.240 187.886 192.440 1.00 115.98 108 VAL B CA 1
ATOM 3323 C C . VAL B 2 108 ? 207.815 188.261 193.853 1.00 119.84 108 VAL B C 1
ATOM 3324 O O . VAL B 2 108 ? 208.387 189.188 194.423 1.00 128.02 108 VAL B O 1
ATOM 3328 N N . VAL B 2 109 ? 206.865 187.543 194.466 1.00 115.21 109 VAL B N 1
ATOM 3329 C CA . VAL B 2 109 ? 206.429 187.809 195.849 1.00 113.17 109 VAL B CA 1
ATOM 3330 C C . VAL B 2 109 ? 207.538 187.545 196.863 1.00 112.99 109 VAL B C 1
ATOM 3331 O O . VAL B 2 109 ? 207.770 188.387 197.720 1.00 115.47 109 VAL B O 1
ATOM 3335 N N . VAL B 2 110 ? 208.279 186.442 196.759 1.00 111.63 110 VAL B N 1
ATOM 3336 C CA . VAL B 2 110 ? 209.384 186.136 197.677 1.00 106.91 110 VAL B CA 1
ATOM 3337 C C . VAL B 2 110 ? 210.476 187.194 197.628 1.00 109.80 110 VAL B C 1
ATOM 3338 O O . VAL B 2 110 ? 210.802 187.774 198.659 1.00 121.95 110 VAL B O 1
ATOM 3342 N N . LEU B 2 111 ? 211.046 187.505 196.460 1.00 111.25 111 LEU B N 1
ATOM 3343 C CA . LEU B 2 111 ? 212.159 188.453 196.380 1.00 110.59 111 LEU B CA 1
ATOM 3344 C C . LEU B 2 111 ? 211.745 189.883 196.719 1.00 114.22 111 LEU B C 1
ATOM 3345 O O . LEU B 2 111 ? 212.477 190.578 197.417 1.00 120.66 111 LEU B O 1
ATOM 3350 N N . SER B 2 112 ? 210.577 190.335 196.269 1.00 113.92 112 SER B N 1
ATOM 3351 C CA . SER B 2 112 ? 210.091 191.676 196.601 1.00 111.63 112 SER B CA 1
ATOM 3352 C C . SER B 2 112 ? 209.763 191.826 198.083 1.00 115.97 112 SER B C 1
ATOM 3353 O O . SER B 2 112 ? 210.077 192.865 198.658 1.00 123.10 112 SER B O 1
ATOM 3356 N N . LEU B 2 113 ? 209.222 190.795 198.737 1.00 113.98 113 LEU B N 1
ATOM 3357 C CA . LEU B 2 113 ? 209.015 190.789 200.180 1.00 110.49 113 LEU B CA 1
ATOM 3358 C C . LEU B 2 113 ? 210.336 190.789 200.947 1.00 110.58 113 LEU B C 1
ATOM 3359 O O . LEU B 2 113 ? 210.488 191.591 201.859 1.00 114.65 113 LEU B O 1
ATOM 3364 N N . ILE B 2 114 ? 211.323 189.979 200.561 1.00 108.66 114 ILE B N 1
ATOM 3365 C CA . ILE B 2 114 ? 212.644 189.960 201.200 1.00 108.82 114 ILE B CA 1
ATOM 3366 C C . ILE B 2 114 ? 213.312 191.335 201.152 1.00 111.03 114 ILE B C 1
ATOM 3367 O O . ILE B 2 114 ? 213.631 191.906 202.197 1.00 119.35 114 ILE B O 1
ATOM 3372 N N . MET B 2 115 ? 213.503 191.902 199.959 1.00 123.23 115 MET B N 1
ATOM 3373 C CA . MET B 2 115 ? 214.159 193.204 199.827 1.00 122.93 115 MET B CA 1
ATOM 3374 C C . MET B 2 115 ? 213.325 194.325 200.453 1.00 121.80 115 MET B C 1
ATOM 3375 O O . MET B 2 115 ? 213.878 195.211 201.097 1.00 125.16 115 MET B O 1
ATOM 3380 N N . GLY B 2 116 ? 212.002 194.267 200.339 1.00 111.02 116 GLY B N 1
ATOM 3381 C CA . GLY B 2 116 ? 211.100 195.257 200.909 1.00 108.32 116 GLY B CA 1
ATOM 3382 C C . GLY B 2 116 ? 211.108 195.278 202.429 1.00 113.22 116 GLY B C 1
ATOM 3383 O O . GLY B 2 116 ? 211.155 196.352 203.025 1.00 123.01 116 GLY B O 1
ATOM 3384 N N . VAL B 2 117 ? 211.144 194.112 203.068 1.00 107.89 117 VAL B N 1
ATOM 3385 C CA . VAL B 2 117 ? 211.335 193.974 204.511 1.00 103.11 117 VAL B CA 1
ATOM 3386 C C . VAL B 2 117 ? 212.687 194.536 204.937 1.00 107.81 117 VAL B C 1
ATOM 3387 O O . VAL B 2 117 ? 212.723 195.357 205.845 1.00 118.78 117 VAL B O 1
ATOM 3391 N N . ILE B 2 118 ? 213.793 194.182 204.276 1.00 98.23 118 ILE B N 1
ATOM 3392 C CA . ILE B 2 118 ? 215.128 194.668 204.646 1.00 94.35 118 ILE B CA 1
ATOM 3393 C C . ILE B 2 118 ? 215.214 196.193 204.539 1.00 96.51 118 ILE B C 1
ATOM 3394 O O . ILE B 2 118 ? 215.552 196.863 205.515 1.00 106.42 118 ILE B O 1
ATOM 3399 N N . LEU B 2 119 ? 214.867 196.771 203.387 1.00 104.74 119 LEU B N 1
ATOM 3400 C CA . LEU B 2 119 ? 214.928 198.216 203.163 1.00 101.18 119 LEU B CA 1
ATOM 3401 C C . LEU B 2 119 ? 213.934 198.964 204.046 1.00 100.53 119 LEU B C 1
ATOM 3402 O O . LEU B 2 119 ? 214.269 200.021 204.577 1.00 110.52 119 LEU B O 1
ATOM 3407 N N . GLY B 2 120 ? 212.725 198.447 204.231 1.00 101.42 120 GLY B N 1
ATOM 3408 C CA . GLY B 2 120 ? 211.699 199.095 205.041 1.00 98.25 120 GLY B CA 1
ATOM 3409 C C . GLY B 2 120 ? 211.971 199.040 206.539 1.00 102.23 120 GLY B C 1
ATOM 3410 O O . GLY B 2 120 ? 211.679 200.006 207.242 1.00 105.16 120 GLY B O 1
ATOM 3411 N N . LEU B 2 121 ? 212.593 197.969 207.033 1.00 105.09 121 LEU B N 1
ATOM 3412 C CA . LEU B 2 121 ? 213.129 197.901 208.387 1.00 104.27 121 LEU B CA 1
ATOM 3413 C C . LEU B 2 121 ? 214.271 198.896 208.590 1.00 109.31 121 LEU B C 1
ATOM 3414 O O . LEU B 2 121 ? 214.197 199.697 209.517 1.00 117.70 121 LEU B O 1
ATOM 3419 N N . ILE B 2 122 ? 215.280 198.913 207.720 1.00 103.80 122 ILE B N 1
ATOM 3420 C CA . ILE B 2 122 ? 216.401 199.867 207.783 1.00 96.23 122 ILE B CA 1
ATOM 3421 C C . ILE B 2 122 ? 215.908 201.312 207.753 1.00 96.61 122 ILE B C 1
ATOM 3422 O O . ILE B 2 122 ? 216.304 202.114 208.588 1.00 106.45 122 ILE B O 1
ATOM 3427 N N . ALA B 2 123 ? 214.994 201.656 206.849 1.00 100.30 123 ALA B N 1
ATOM 3428 C CA . ALA B 2 123 ? 214.417 202.987 206.772 1.00 101.48 123 ALA B CA 1
ATOM 3429 C C . ALA B 2 123 ? 213.666 203.392 208.046 1.00 105.39 123 ALA B C 1
ATOM 3430 O O . ALA B 2 123 ? 213.924 204.457 208.595 1.00 110.29 123 ALA B O 1
ATOM 3432 N N . GLY B 2 124 ? 212.751 202.557 208.542 1.00 100.42 124 GLY B N 1
ATOM 3433 C CA . GLY B 2 124 ? 211.932 202.889 209.702 1.00 94.85 124 GLY B CA 1
ATOM 3434 C C . GLY B 2 124 ? 212.704 202.856 211.011 1.00 102.95 124 GLY B C 1
ATOM 3435 O O . GLY B 2 124 ? 212.470 203.694 211.879 1.00 105.75 124 GLY B O 1
ATOM 3436 N N . TYR B 2 125 ? 213.634 201.920 211.163 1.00 103.94 125 TYR B N 1
ATOM 3437 C CA . TYR B 2 125 ? 214.442 201.832 212.363 1.00 100.77 125 TYR B CA 1
ATOM 3438 C C . TYR B 2 125 ? 215.429 202.987 212.463 1.00 104.37 125 TYR B C 1
ATOM 3439 O O . TYR B 2 125 ? 215.485 203.644 213.501 1.00 105.85 125 TYR B O 1
ATOM 3448 N N . PHE B 2 126 ? 216.210 203.258 211.409 1.00 99.07 126 PHE B N 1
ATOM 3449 C CA . PHE B 2 126 ? 217.259 204.269 211.508 1.00 96.62 126 PHE B CA 1
ATOM 3450 C C . PHE B 2 126 ? 216.745 205.695 211.307 1.00 100.77 126 PHE B C 1
ATOM 3451 O O . PHE B 2 126 ? 217.205 206.582 212.026 1.00 103.29 126 PHE B O 1
ATOM 3459 N N . GLY B 2 127 ? 215.751 205.905 210.459 1.00 113.11 127 GLY B N 1
ATOM 3460 C CA . GLY B 2 127 ? 215.202 207.229 210.257 1.00 111.19 127 GLY B CA 1
ATOM 3461 C C . GLY B 2 127 ? 216.227 208.168 209.630 1.00 117.20 127 GLY B C 1
ATOM 3462 O O . GLY B 2 127 ? 217.327 207.783 209.232 1.00 116.88 127 GLY B O 1
ATOM 3463 N N . GLY B 2 128 ? 215.860 209.434 209.523 1.00 125.09 128 GLY B N 1
ATOM 3464 C CA . GLY B 2 128 ? 216.673 210.456 209.087 1.00 119.39 128 GLY B CA 1
ATOM 3465 C C . GLY B 2 128 ? 217.154 210.365 207.700 1.00 123.42 128 GLY B C 1
ATOM 3466 O O . GLY B 2 128 ? 216.361 210.077 206.796 1.00 126.94 128 GLY B O 1
ATOM 3467 N N . LEU B 2 129 ? 218.452 210.573 207.469 1.00 120.59 129 LEU B N 1
ATOM 3468 C CA . LEU B 2 129 ? 219.026 210.597 206.123 1.00 122.22 129 LEU B CA 1
ATOM 3469 C C . LEU B 2 129 ? 218.821 209.278 205.374 1.00 124.89 129 LEU B C 1
ATOM 3470 O O . LEU B 2 129 ? 218.487 209.286 204.192 1.00 125.07 129 LEU B O 1
ATOM 3475 N N . VAL B 2 130 ? 218.955 208.142 206.057 1.00 114.30 130 VAL B N 1
ATOM 3476 C CA . VAL B 2 130 ? 218.728 206.836 205.570 1.00 110.74 130 VAL B CA 1
ATOM 3477 C C . VAL B 2 130 ? 217.317 206.691 205.069 1.00 111.86 130 VAL B C 1
ATOM 3478 O O . VAL B 2 130 ? 217.038 206.219 203.958 1.00 122.41 130 VAL B O 1
ATOM 3482 N N . ASP B 2 131 ? 216.355 207.054 205.904 1.00 109.33 131 ASP B N 1
ATOM 3483 C CA . ASP B 2 131 ? 214.944 207.025 205.541 1.00 116.43 131 ASP B CA 1
ATOM 3484 C C . ASP B 2 131 ? 214.689 207.886 204.297 1.00 123.06 131 ASP B C 1
ATOM 3485 O O . ASP B 2 131 ? 214.118 207.421 203.315 1.00 126.88 131 ASP B O 1
ATOM 3490 N N . ASN B 2 132 ? 215.211 209.115 204.261 1.00 114.61 132 ASN B N 1
ATOM 3491 C CA . ASN B 2 132 ? 214.995 210.016 203.131 1.00 109.50 132 ASN B CA 1
ATOM 3492 C C . ASN B 2 132 ? 215.556 209.440 201.831 1.00 111.58 132 ASN B C 1
ATOM 3493 O O . ASN B 2 132 ? 214.867 209.459 200.815 1.00 118.37 132 ASN B O 1
ATOM 3498 N N . ILE B 2 133 ? 216.769 208.888 201.852 1.00 103.44 133 ILE B N 1
ATOM 3499 C CA . ILE B 2 133 ? 217.393 208.244 200.694 1.00 101.88 133 ILE B CA 1
ATOM 3500 C C . ILE B 2 133 ? 216.547 207.077 200.195 1.00 106.34 133 ILE B C 1
ATOM 3501 O O . ILE B 2 133 ? 216.260 206.995 199.003 1.00 112.90 133 ILE B O 1
ATOM 3506 N N . ILE B 2 134 ? 216.107 206.179 201.076 1.00 106.34 134 ILE B N 1
ATOM 3507 C CA . ILE B 2 134 ? 215.382 205.005 200.767 1.00 102.90 134 ILE B CA 1
ATOM 3508 C C . ILE B 2 134 ? 214.030 205.328 200.185 1.00 102.98 134 ILE B C 1
ATOM 3509 O O . ILE B 2 134 ? 213.583 204.770 199.174 1.00 109.39 134 ILE B O 1
ATOM 3514 N N . MET B 2 135 ? 213.325 206.251 200.841 1.00 106.55 135 MET B N 1
ATOM 3515 C CA . MET B 2 135 ? 212.034 206.734 200.391 1.00 111.82 135 MET B CA 1
ATOM 3516 C C . MET B 2 135 ? 212.141 207.457 199.050 1.00 116.62 135 MET B C 1
ATOM 3517 O O . MET B 2 135 ? 211.280 207.303 198.191 1.00 126.07 135 MET B O 1
ATOM 3522 N N . ARG B 2 136 ? 213.228 208.189 198.793 1.00 112.44 136 ARG B N 1
ATOM 3523 C CA . ARG B 2 136 ? 213.434 208.822 197.493 1.00 105.81 136 ARG B CA 1
ATOM 3524 C C . ARG B 2 136 ? 213.673 207.805 196.385 1.00 107.48 136 ARG B C 1
ATOM 3525 O O . ARG B 2 136 ? 213.143 207.954 195.290 1.00 112.68 136 ARG B O 1
ATOM 3533 N N . VAL B 2 137 ? 214.402 206.738 196.669 1.00 105.54 137 VAL B N 1
ATOM 3534 C CA . VAL B 2 137 ? 214.701 205.646 195.823 1.00 104.08 137 VAL B CA 1
ATOM 3535 C C . VAL B 2 137 ? 213.448 204.923 195.405 1.00 110.32 137 VAL B C 1
ATOM 3536 O O . VAL B 2 137 ? 213.207 204.619 194.230 1.00 114.55 137 VAL B O 1
ATOM 3540 N N . VAL B 2 138 ? 212.572 204.593 196.359 1.00 117.85 138 VAL B N 1
ATOM 3541 C CA . VAL B 2 138 ? 211.328 203.892 196.020 1.00 115.36 138 VAL B CA 1
ATOM 3542 C C . VAL B 2 138 ? 210.294 204.785 195.341 1.00 114.22 138 VAL B C 1
ATOM 3543 O O . VAL B 2 138 ? 209.535 204.287 194.514 1.00 119.83 138 VAL B O 1
ATOM 3547 N N . ASP B 2 139 ? 210.306 206.098 195.569 1.00 118.10 139 ASP B N 1
ATOM 3548 C CA . ASP B 2 139 ? 209.547 207.036 194.737 1.00 120.19 139 ASP B CA 1
ATOM 3549 C C . ASP B 2 139 ? 210.033 207.029 193.277 1.00 124.96 139 ASP B C 1
ATOM 3550 O O . ASP B 2 139 ? 209.220 207.028 192.355 1.00 123.57 139 ASP B O 1
ATOM 3555 N N . ILE B 2 140 ? 211.344 206.979 193.019 1.00 120.99 140 ILE B N 1
ATOM 3556 C CA . ILE B 2 140 ? 211.890 206.855 191.654 1.00 113.97 140 ILE B CA 1
ATOM 3557 C C . ILE B 2 140 ? 211.456 205.528 191.025 1.00 117.23 140 ILE B C 1
ATOM 3558 O O . ILE B 2 140 ? 211.029 205.494 189.872 1.00 121.90 140 ILE B O 1
ATOM 3563 N N . MET B 2 141 ? 211.496 204.431 191.778 1.00 121.16 141 MET B N 1
ATOM 3564 C CA . MET B 2 141 ? 211.018 203.130 191.296 1.00 119.65 141 MET B CA 1
ATOM 3565 C C . MET B 2 141 ? 209.517 203.079 191.008 1.00 119.94 141 MET B C 1
ATOM 3566 O O . MET B 2 141 ? 209.112 202.397 190.074 1.00 123.52 141 MET B O 1
ATOM 3571 N N . LEU B 2 142 ? 208.676 203.801 191.744 1.00 117.17 142 LEU B N 1
ATOM 3572 C CA . LEU B 2 142 ? 207.254 203.938 191.419 1.00 114.99 142 LEU B CA 1
ATOM 3573 C C . LEU B 2 142 ? 207.040 204.747 190.136 1.00 122.44 142 LEU B C 1
ATOM 3574 O O . LEU B 2 142 ? 206.056 204.526 189.434 1.00 123.13 142 LEU B O 1
ATOM 3579 N N . ALA B 2 143 ? 207.935 205.688 189.830 1.00 126.65 143 ALA B N 1
ATOM 3580 C CA . ALA B 2 143 ? 207.799 206.555 188.675 1.00 119.90 143 ALA B CA 1
ATOM 3581 C C . ALA B 2 143 ? 208.142 205.874 187.352 1.00 118.28 143 ALA B C 1
ATOM 3582 O O . ALA B 2 143 ? 207.496 206.157 186.347 1.00 115.92 143 ALA B O 1
ATOM 3584 N N . LEU B 2 144 ? 209.170 205.021 187.326 1.00 122.32 144 LEU B N 1
ATOM 3585 C CA . LEU B 2 144 ? 209.600 204.289 186.134 1.00 123.21 144 LEU B CA 1
ATOM 3586 C C . LEU B 2 144 ? 208.493 203.331 185.664 1.00 125.45 144 LEU B C 1
ATOM 3587 O O . LEU B 2 144 ? 208.074 202.476 186.448 1.00 126.94 144 LEU B O 1
ATOM 3592 N N . PRO B 2 145 ? 208.014 203.414 184.410 1.00 128.17 145 PRO B N 1
ATOM 3593 C CA . PRO B 2 145 ? 207.075 202.443 183.880 1.00 126.85 145 PRO B CA 1
ATOM 3594 C C . PRO B 2 145 ? 207.651 201.029 183.914 1.00 127.22 145 PRO B C 1
ATOM 3595 O O . PRO B 2 145 ? 208.841 200.814 183.675 1.00 125.34 145 PRO B O 1
ATOM 3599 N N . SER B 2 146 ? 206.794 200.040 184.131 1.00 124.16 146 SER B N 1
ATOM 3600 C CA . SER B 2 146 ? 207.176 198.627 184.117 1.00 124.13 146 SER B CA 1
ATOM 3601 C C . SER B 2 146 ? 207.720 198.199 182.754 1.00 127.75 146 SER B C 1
ATOM 3602 O O . SER B 2 146 ? 208.684 197.437 182.703 1.00 129.60 146 SER B O 1
ATOM 3605 N N . LEU B 2 147 ? 207.163 198.689 181.640 1.00 122.07 147 LEU B N 1
ATOM 3606 C CA . LEU B 2 147 ? 207.649 198.334 180.307 1.00 119.07 147 LEU B CA 1
ATOM 3607 C C . LEU B 2 147 ? 209.089 198.803 180.091 1.00 119.45 147 LEU B C 1
ATOM 3608 O O . LEU B 2 147 ? 209.892 198.088 179.508 1.00 123.24 147 LEU B O 1
ATOM 3613 N N . LEU B 2 148 ? 209.459 199.969 180.636 1.00 112.91 148 LEU B N 1
ATOM 3614 C CA . LEU B 2 148 ? 210.806 200.535 180.531 1.00 118.01 148 LEU B CA 1
ATOM 3615 C C . LEU B 2 148 ? 211.812 199.661 181.266 1.00 119.60 148 LEU B C 1
ATOM 3616 O O . LEU B 2 148 ? 212.835 199.296 180.695 1.00 122.21 148 LEU B O 1
ATOM 3621 N N . LEU B 2 149 ? 211.501 199.269 182.502 1.00 122.68 149 LEU B N 1
ATOM 3622 C CA . LEU B 2 149 ? 212.340 198.325 183.246 1.00 123.06 149 LEU B CA 1
ATOM 3623 C C . LEU B 2 149 ? 212.466 196.994 182.503 1.00 124.27 149 LEU B C 1
ATOM 3624 O O . LEU B 2 149 ? 213.567 196.459 182.404 1.00 122.41 149 LEU B O 1
ATOM 3629 N N . ALA B 2 150 ? 211.383 196.453 181.947 1.00 127.48 150 ALA B N 1
ATOM 3630 C CA . ALA B 2 150 ? 211.429 195.200 181.207 1.00 125.65 150 ALA B CA 1
ATOM 3631 C C . ALA B 2 150 ? 212.346 195.281 179.976 1.00 127.73 150 ALA B C 1
ATOM 3632 O O . ALA B 2 150 ? 213.228 194.445 179.812 1.00 127.63 150 ALA B O 1
ATOM 3634 N N . LEU B 2 151 ? 212.188 196.311 179.142 1.00 124.66 151 LEU B N 1
ATOM 3635 C CA . LEU B 2 151 ? 213.026 196.516 177.962 1.00 120.07 151 LEU B CA 1
ATOM 3636 C C . LEU B 2 151 ? 214.494 196.703 178.338 1.00 118.86 151 LEU B C 1
ATOM 3637 O O . LEU B 2 151 ? 215.369 196.151 177.676 1.00 123.19 151 LEU B O 1
ATOM 3642 N N . VAL B 2 152 ? 214.787 197.432 179.413 1.00 119.71 152 VAL B N 1
ATOM 3643 C CA . VAL B 2 152 ? 216.162 197.591 179.889 1.00 124.50 152 VAL B CA 1
ATOM 3644 C C . VAL B 2 152 ? 216.746 196.258 180.338 1.00 129.92 152 VAL B C 1
ATOM 3645 O O . VAL B 2 152 ? 217.861 195.926 179.941 1.00 127.58 152 VAL B O 1
ATOM 3649 N N . LEU B 2 153 ? 216.014 195.456 181.125 1.00 134.32 153 LEU B N 1
ATOM 3650 C CA . LEU B 2 153 ? 216.536 194.173 181.602 1.00 130.04 153 LEU B CA 1
ATOM 3651 C C . LEU B 2 153 ? 216.791 193.207 180.439 1.00 128.57 153 LEU B C 1
ATOM 3652 O O . LEU B 2 153 ? 217.812 192.527 180.420 1.00 128.99 153 LEU B O 1
ATOM 3657 N N . VAL B 2 154 ? 215.927 193.191 179.423 1.00 126.03 154 VAL B N 1
ATOM 3658 C CA . VAL B 2 154 ? 216.143 192.392 178.207 1.00 128.39 154 VAL B CA 1
ATOM 3659 C C . VAL B 2 154 ? 217.419 192.817 177.482 1.00 129.78 154 VAL B C 1
ATOM 3660 O O . VAL B 2 154 ? 218.169 191.962 177.026 1.00 132.41 154 VAL B O 1
ATOM 3664 N N . ALA B 2 155 ? 217.717 194.116 177.414 1.00 132.62 155 ALA B N 1
ATOM 3665 C CA . ALA B 2 155 ? 218.930 194.615 176.772 1.00 128.62 155 ALA B CA 1
ATOM 3666 C C . ALA B 2 155 ? 220.215 194.242 177.526 1.00 129.26 155 ALA B C 1
ATOM 3667 O O . ALA B 2 155 ? 221.256 194.052 176.896 1.00 126.13 155 ALA B O 1
ATOM 3669 N N . ILE B 2 156 ? 220.165 194.114 178.855 1.00 139.00 156 ILE B N 1
ATOM 3670 C CA . ILE B 2 156 ? 221.321 193.740 179.692 1.00 138.53 156 ILE B CA 1
ATOM 3671 C C . ILE B 2 156 ? 221.542 192.218 179.721 1.00 138.08 156 ILE B C 1
ATOM 3672 O O . ILE B 2 156 ? 222.684 191.772 179.626 1.00 132.81 156 ILE B O 1
ATOM 3677 N N . PHE B 2 157 ? 220.472 191.419 179.834 1.00 147.39 157 PHE B N 1
ATOM 3678 C CA . PHE B 2 157 ? 220.538 189.979 180.146 1.00 146.52 157 PHE B CA 1
ATOM 3679 C C . PHE B 2 157 ? 219.985 189.031 179.068 1.00 146.66 157 PHE B C 1
ATOM 3680 O O . PHE B 2 157 ? 220.071 187.814 179.230 1.00 147.16 157 PHE B O 1
ATOM 3688 N N . GLY B 2 158 ? 219.428 189.527 177.968 1.00 143.40 158 GLY B N 1
ATOM 3689 C CA . GLY B 2 158 ? 218.825 188.711 176.908 1.00 140.74 158 GLY B CA 1
ATOM 3690 C C . GLY B 2 158 ? 217.390 188.261 177.209 1.00 140.56 158 GLY B C 1
ATOM 3691 O O . GLY B 2 158 ? 216.885 188.465 178.312 1.00 146.23 158 GLY B O 1
ATOM 3692 N N . PRO B 2 159 ? 216.674 187.673 176.243 1.00 142.42 159 PRO B N 1
ATOM 3693 C CA . PRO B 2 159 ? 215.287 187.274 176.428 1.00 145.36 159 PRO B CA 1
ATOM 3694 C C . PRO B 2 159 ? 215.188 186.027 177.321 1.00 144.40 159 PRO B C 1
ATOM 3695 O O . PRO B 2 159 ? 215.650 184.944 176.955 1.00 144.66 159 PRO B O 1
ATOM 3699 N N . SER B 2 160 ? 214.598 186.176 178.508 1.00 143.65 160 SER B N 1
ATOM 3700 C CA . SER B 2 160 ? 214.393 185.102 179.490 1.00 144.01 160 SER B CA 1
ATOM 3701 C C . SER B 2 160 ? 213.190 185.389 180.386 1.00 144.28 160 SER B C 1
ATOM 3702 O O . SER B 2 160 ? 212.896 186.551 180.673 1.00 144.12 160 SER B O 1
ATOM 3705 N N . ILE B 2 161 ? 212.538 184.335 180.882 1.00 139.07 161 ILE B N 1
ATOM 3706 C CA . ILE B 2 161 ? 211.414 184.412 181.829 1.00 138.67 161 ILE B CA 1
ATOM 3707 C C . ILE B 2 161 ? 211.806 185.157 183.117 1.00 136.21 161 ILE B C 1
ATOM 3708 O O . ILE B 2 161 ? 211.006 185.904 183.681 1.00 132.18 161 ILE B O 1
ATOM 3713 N N . GLY B 2 162 ? 213.069 185.040 183.541 1.00 138.46 162 GLY B N 1
ATOM 3714 C CA . GLY B 2 162 ? 213.593 185.710 184.735 1.00 137.43 162 GLY B CA 1
ATOM 3715 C C . GLY B 2 162 ? 213.659 187.233 184.614 1.00 137.40 162 GLY B C 1
ATOM 3716 O O . GLY B 2 162 ? 213.514 187.934 185.611 1.00 139.13 162 GLY B O 1
ATOM 3717 N N . ASN B 2 163 ? 213.806 187.777 183.408 1.00 137.20 163 ASN B N 1
ATOM 3718 C CA . ASN B 2 163 ? 213.886 189.223 183.212 1.00 139.39 163 ASN B CA 1
ATOM 3719 C C . ASN B 2 163 ? 212.526 189.916 183.295 1.00 139.06 163 ASN B C 1
ATOM 3720 O O . ASN B 2 163 ? 212.454 191.052 183.758 1.00 142.09 163 ASN B O 1
ATOM 3725 N N . ALA B 2 164 ? 211.431 189.212 183.006 1.00 132.46 164 ALA B N 1
ATOM 3726 C CA . ALA B 2 164 ? 210.098 189.663 183.388 1.00 132.81 164 ALA B CA 1
ATOM 3727 C C . ALA B 2 164 ? 209.891 189.574 184.910 1.00 135.77 164 ALA B C 1
ATOM 3728 O O . ALA B 2 164 ? 209.410 190.526 185.514 1.00 138.16 164 ALA B O 1
ATOM 3730 N N . ALA B 2 165 ? 210.332 188.498 185.567 1.00 130.51 165 ALA B N 1
ATOM 3731 C CA . ALA B 2 165 ? 210.276 188.396 187.024 1.00 127.40 165 ALA B CA 1
ATOM 3732 C C . ALA B 2 165 ? 211.062 189.517 187.732 1.00 129.01 165 ALA B C 1
ATOM 3733 O O . ALA B 2 165 ? 210.580 190.053 188.728 1.00 131.17 165 ALA B O 1
ATOM 3735 N N . LEU B 2 166 ? 212.227 189.940 187.235 1.00 127.19 166 LEU B N 1
ATOM 3736 C CA . LEU B 2 166 ? 212.950 191.074 187.816 1.00 122.95 166 LEU B CA 1
ATOM 3737 C C . LEU B 2 166 ? 212.226 192.399 187.578 1.00 125.63 166 LEU B C 1
ATOM 3738 O O . LEU B 2 166 ? 212.090 193.176 188.518 1.00 129.72 166 LEU B O 1
ATOM 3743 N N . ALA B 2 167 ? 211.697 192.655 186.384 1.00 126.98 167 ALA B N 1
ATOM 3744 C CA . ALA B 2 167 ? 210.932 193.870 186.121 1.00 125.86 167 ALA B CA 1
ATOM 3745 C C . ALA B 2 167 ? 209.705 193.977 187.034 1.00 124.60 167 ALA B C 1
ATOM 3746 O O . ALA B 2 167 ? 209.441 195.027 187.615 1.00 128.77 167 ALA B O 1
ATOM 3748 N N . LEU B 2 168 ? 208.989 192.868 187.218 1.00 124.71 168 LEU B N 1
ATOM 3749 C CA . LEU B 2 168 ? 207.849 192.754 188.124 1.00 128.78 168 LEU B CA 1
ATOM 3750 C C . LEU B 2 168 ? 208.257 192.868 189.602 1.00 131.11 168 LEU B C 1
ATOM 3751 O O . LEU B 2 168 ? 207.555 193.492 190.391 1.00 132.75 168 LEU B O 1
ATOM 3756 N N . THR B 2 169 ? 209.424 192.351 189.980 1.00 125.33 169 THR B N 1
ATOM 3757 C CA . THR B 2 169 ? 209.994 192.517 191.322 1.00 122.87 169 THR B CA 1
ATOM 3758 C C . THR B 2 169 ? 210.236 193.983 191.664 1.00 121.37 169 THR B C 1
ATOM 3759 O O . THR B 2 169 ? 209.780 194.432 192.714 1.00 127.62 169 THR B O 1
ATOM 3763 N N . PHE B 2 170 ? 210.914 194.755 190.811 1.00 123.47 170 PHE B N 1
ATOM 3764 C CA . PHE B 2 170 ? 211.234 196.155 191.111 1.00 125.43 170 PHE B CA 1
ATOM 3765 C C . PHE B 2 170 ? 210.020 197.086 191.095 1.00 123.26 170 PHE B C 1
ATOM 3766 O O . PHE B 2 170 ? 209.985 198.019 191.888 1.00 126.12 170 PHE B O 1
ATOM 3774 N N . VAL B 2 171 ? 208.995 196.850 190.277 1.00 126.92 171 VAL B N 1
ATOM 3775 C CA . VAL B 2 171 ? 207.759 197.654 190.360 1.00 125.57 171 VAL B CA 1
ATOM 3776 C C . VAL B 2 171 ? 206.904 197.307 191.587 1.00 128.53 171 VAL B C 1
ATOM 3777 O O . VAL B 2 171 ? 206.192 198.167 192.098 1.00 130.08 171 VAL B O 1
ATOM 3781 N N . ALA B 2 172 ? 206.993 196.083 192.121 1.00 119.18 172 ALA B N 1
ATOM 3782 C CA . ALA B 2 172 ? 206.298 195.680 193.348 1.00 117.76 172 ALA B CA 1
ATOM 3783 C C . ALA B 2 172 ? 207.023 196.117 194.637 1.00 120.52 172 ALA B C 1
ATOM 3784 O O . ALA B 2 172 ? 206.379 196.454 195.628 1.00 120.46 172 ALA B O 1
ATOM 3786 N N . LEU B 2 173 ? 208.358 196.161 194.632 1.00 119.47 173 LEU B N 1
ATOM 3787 C CA . LEU B 2 173 ? 209.210 196.446 195.791 1.00 112.44 173 LEU B CA 1
ATOM 3788 C C . LEU B 2 173 ? 208.836 197.701 196.610 1.00 111.11 173 LEU B C 1
ATOM 3789 O O . LEU B 2 173 ? 208.790 197.586 197.837 1.00 113.74 173 LEU B O 1
ATOM 3794 N N . PRO B 2 174 ? 208.490 198.860 196.019 1.00 111.60 174 PRO B N 1
ATOM 3795 C CA . PRO B 2 174 ? 208.041 200.033 196.757 1.00 110.61 174 PRO B CA 1
ATOM 3796 C C . PRO B 2 174 ? 206.906 199.794 197.743 1.00 111.00 174 PRO B C 1
ATOM 3797 O O . PRO B 2 174 ? 206.913 200.366 198.832 1.00 120.00 174 PRO B O 1
ATOM 3801 N N . HIS B 2 175 ? 205.940 198.950 197.394 1.00 106.93 175 HIS B N 1
ATOM 3802 C CA . HIS B 2 175 ? 204.760 198.692 198.210 1.00 109.88 175 HIS B CA 1
ATOM 3803 C C . HIS B 2 175 ? 205.141 198.005 199.515 1.00 112.21 175 HIS B C 1
ATOM 3804 O O . HIS B 2 175 ? 204.713 198.423 200.587 1.00 113.01 175 HIS B O 1
ATOM 3811 N N . TYR B 2 176 ? 206.031 197.020 199.443 1.00 117.63 176 TYR B N 1
ATOM 3812 C CA . TYR B 2 176 ? 206.589 196.357 200.609 1.00 109.51 176 TYR B CA 1
ATOM 3813 C C . TYR B 2 176 ? 207.481 197.285 201.426 1.00 109.86 176 TYR B C 1
ATOM 3814 O O . TYR B 2 176 ? 207.310 197.343 202.639 1.00 116.29 176 TYR B O 1
ATOM 3823 N N . VAL B 2 177 ? 208.378 198.056 200.801 1.00 98.52 177 VAL B N 1
ATOM 3824 C CA . VAL B 2 177 ? 209.241 199.004 201.525 1.00 93.72 177 VAL B CA 1
ATOM 3825 C C . VAL B 2 177 ? 208.418 199.994 202.335 1.00 100.52 177 VAL B C 1
ATOM 3826 O O . VAL B 2 177 ? 208.631 200.126 203.539 1.00 110.17 177 VAL B O 1
ATOM 3830 N N . ARG B 2 178 ? 207.435 200.655 201.722 1.00 104.10 178 ARG B N 1
ATOM 3831 C CA . ARG B 2 178 ? 206.628 201.665 202.405 1.00 104.32 178 ARG B CA 1
ATOM 3832 C C . ARG B 2 178 ? 205.681 201.111 203.457 1.00 108.35 178 ARG B C 1
ATOM 3833 O O . ARG B 2 178 ? 205.643 201.666 204.551 1.00 119.67 178 ARG B O 1
ATOM 3841 N N . LEU B 2 179 ? 204.973 200.009 203.203 1.00 104.19 179 LEU B N 1
ATOM 3842 C CA . LEU B 2 179 ? 204.142 199.368 204.238 1.00 106.00 179 LEU B CA 1
ATOM 3843 C C . LEU B 2 179 ? 204.979 198.883 205.416 1.00 103.44 179 LEU B C 1
ATOM 3844 O O . LEU B 2 179 ? 204.570 199.046 206.563 1.00 106.49 179 LEU B O 1
ATOM 3849 N N . THR B 2 180 ? 206.173 198.356 205.164 1.00 101.76 180 THR B N 1
ATOM 3850 C CA . THR B 2 180 ? 207.060 197.915 206.242 1.00 99.49 180 THR B CA 1
ATOM 3851 C C . THR B 2 180 ? 207.490 199.097 207.092 1.00 106.13 180 THR B C 1
ATOM 3852 O O . THR B 2 180 ? 207.389 199.042 208.316 1.00 115.21 180 THR B O 1
ATOM 3856 N N . ARG B 2 181 ? 207.920 200.200 206.463 1.00 110.17 181 ARG B N 1
ATOM 3857 C CA . ARG B 2 181 ? 208.346 201.402 207.180 1.00 101.99 181 ARG B CA 1
ATOM 3858 C C . ARG B 2 181 ? 207.209 201.979 208.023 1.00 99.17 181 ARG B C 1
ATOM 3859 O O . ARG B 2 181 ? 207.433 202.317 209.179 1.00 109.43 181 ARG B O 1
ATOM 3867 N N . ALA B 2 182 ? 205.996 202.053 207.484 1.00 90.58 182 ALA B N 1
ATOM 3868 C CA . ALA B 2 182 ? 204.836 202.591 208.183 1.00 95.51 182 ALA B CA 1
ATOM 3869 C C . ALA B 2 182 ? 204.520 201.817 209.476 1.00 106.12 182 ALA B C 1
ATOM 3870 O O . ALA B 2 182 ? 204.233 202.427 210.502 1.00 108.04 182 ALA B O 1
ATOM 3872 N N . ALA B 2 183 ? 204.642 200.485 209.468 1.00 114.91 183 ALA B N 1
ATOM 3873 C CA . ALA B 2 183 ? 204.550 199.672 210.673 1.00 110.90 183 ALA B CA 1
ATOM 3874 C C . ALA B 2 183 ? 205.730 199.922 211.628 1.00 109.75 183 ALA B C 1
ATOM 3875 O O . ALA B 2 183 ? 205.525 200.218 212.802 1.00 113.89 183 ALA B O 1
ATOM 3877 N N . VAL B 2 184 ? 206.971 199.889 211.136 1.00 104.34 184 VAL B N 1
ATOM 3878 C CA . VAL B 2 184 ? 208.173 200.088 211.960 1.00 98.56 184 VAL B CA 1
ATOM 3879 C C . VAL B 2 184 ? 208.208 201.451 212.649 1.00 103.38 184 VAL B C 1
ATOM 3880 O O . VAL B 2 184 ? 208.665 201.538 213.780 1.00 112.07 184 VAL B O 1
ATOM 3884 N N . LEU B 2 185 ? 207.661 202.509 212.049 1.00 105.00 185 LEU B N 1
ATOM 3885 C CA . LEU B 2 185 ? 207.542 203.829 212.686 1.00 102.38 185 LEU B CA 1
ATOM 3886 C C . LEU B 2 185 ? 206.627 203.845 213.917 1.00 104.68 185 LEU B C 1
ATOM 3887 O O . LEU B 2 185 ? 206.916 204.558 214.878 1.00 110.66 185 LEU B O 1
ATOM 3892 N N . VAL B 2 186 ? 205.557 203.048 213.946 1.00 115.34 186 VAL B N 1
ATOM 3893 C CA . VAL B 2 186 ? 204.747 202.877 215.162 1.00 116.80 186 VAL B CA 1
ATOM 3894 C C . VAL B 2 186 ? 205.526 202.107 216.222 1.00 114.37 186 VAL B C 1
ATOM 3895 O O . VAL B 2 186 ? 205.571 202.516 217.376 1.00 114.03 186 VAL B O 1
ATOM 3899 N N . GLU B 2 187 ? 206.180 201.015 215.845 1.00 121.01 187 GLU B N 1
ATOM 3900 C CA . GLU B 2 187 ? 206.838 200.125 216.797 1.00 113.71 187 GLU B CA 1
ATOM 3901 C C . GLU B 2 187 ? 208.094 200.706 217.439 1.00 115.42 187 GLU B C 1
ATOM 3902 O O . GLU B 2 187 ? 208.276 200.558 218.644 1.00 121.52 187 GLU B O 1
ATOM 3908 N N . VAL B 2 188 ? 208.954 201.403 216.696 1.00 109.33 188 VAL B N 1
ATOM 3909 C CA . VAL B 2 188 ? 210.259 201.878 217.188 1.00 109.22 188 VAL B CA 1
ATOM 3910 C C . VAL B 2 188 ? 210.148 202.848 218.376 1.00 114.28 188 VAL B C 1
ATOM 3911 O O . VAL B 2 188 ? 211.078 202.982 219.167 1.00 110.32 188 VAL B O 1
ATOM 3915 N N . ASN B 2 189 ? 208.987 203.487 218.533 1.00 127.70 189 ASN B N 1
ATOM 3916 C CA . ASN B 2 189 ? 208.666 204.391 219.628 1.00 125.83 189 ASN B CA 1
ATOM 3917 C C . ASN B 2 189 ? 208.151 203.689 220.901 1.00 124.23 189 ASN B C 1
ATOM 3918 O O . ASN B 2 189 ? 208.051 204.337 221.943 1.00 123.98 189 ASN B O 1
ATOM 3923 N N . ARG B 2 190 ? 207.766 202.405 220.841 1.00 124.05 190 ARG B N 1
ATOM 3924 C CA . ARG B 2 190 ? 207.099 201.680 221.940 1.00 118.33 190 ARG B CA 1
ATOM 3925 C C . ARG B 2 190 ? 208.096 201.153 222.961 1.00 117.21 190 ARG B C 1
ATOM 3926 O O . ARG B 2 190 ? 209.234 200.824 222.636 1.00 120.06 190 ARG B O 1
ATOM 3934 N N . ASP B 2 191 ? 207.651 201.015 224.206 1.00 109.92 191 ASP B N 1
ATOM 3935 C CA . ASP B 2 191 ? 208.539 200.737 225.333 1.00 109.52 191 ASP B CA 1
ATOM 3936 C C . ASP B 2 191 ? 209.247 199.389 225.246 1.00 109.84 191 ASP B C 1
ATOM 3937 O O . ASP B 2 191 ? 210.315 199.239 225.828 1.00 110.45 191 ASP B O 1
ATOM 3942 N N . TYR B 2 192 ? 208.729 198.401 224.516 1.00 106.34 192 TYR B N 1
ATOM 3943 C CA . TYR B 2 192 ? 209.403 197.107 224.383 1.00 100.80 192 TYR B CA 1
ATOM 3944 C C . TYR B 2 192 ? 210.650 197.185 223.507 1.00 98.61 192 TYR B C 1
ATOM 3945 O O . TYR B 2 192 ? 211.609 196.458 223.761 1.00 105.86 192 TYR B O 1
ATOM 3954 N N . VAL B 2 193 ? 210.691 198.092 222.530 1.00 94.12 193 VAL B N 1
ATOM 3955 C CA . VAL B 2 193 ? 211.897 198.373 221.741 1.00 97.26 193 VAL B CA 1
ATOM 3956 C C . VAL B 2 193 ? 212.937 199.022 222.635 1.00 103.25 193 VAL B C 1
ATOM 3957 O O . VAL B 2 193 ? 214.078 198.569 222.667 1.00 104.91 193 VAL B O 1
ATOM 3961 N N . THR B 2 194 ? 212.535 199.994 223.455 1.00 102.76 194 THR B N 1
ATOM 3962 C CA . THR B 2 194 ? 213.393 200.613 224.472 1.00 96.34 194 THR B CA 1
ATOM 3963 C C . THR B 2 194 ? 213.914 199.595 225.477 1.00 97.19 194 THR B C 1
ATOM 3964 O O . THR B 2 194 ? 215.108 199.549 225.734 1.00 103.17 194 THR B O 1
ATOM 3968 N N . ALA B 2 195 ? 213.064 198.733 226.027 1.00 100.07 195 ALA B N 1
ATOM 3969 C CA . ALA B 2 195 ? 213.474 197.753 227.023 1.00 94.12 195 ALA B CA 1
ATOM 3970 C C . ALA B 2 195 ? 214.461 196.730 226.460 1.00 98.59 195 ALA B C 1
ATOM 3971 O O . ALA B 2 195 ? 215.420 196.346 227.124 1.00 101.38 195 ALA B O 1
ATOM 3973 N N . SER B 2 196 ? 214.288 196.354 225.196 1.00 95.97 196 SER B N 1
ATOM 3974 C CA . SER B 2 196 ? 215.218 195.484 224.472 1.00 87.64 196 SER B CA 1
ATOM 3975 C C . SER B 2 196 ? 216.544 196.184 224.173 1.00 90.67 196 SER B C 1
ATOM 3976 O O . SER B 2 196 ? 217.607 195.573 224.272 1.00 98.69 196 SER B O 1
ATOM 3979 N N . ARG B 2 197 ? 216.517 197.490 223.874 1.00 95.40 197 ARG B N 1
ATOM 3980 C CA . ARG B 2 197 ? 217.719 198.324 223.728 1.00 100.01 197 ARG B CA 1
ATOM 3981 C C . ARG B 2 197 ? 218.508 198.355 225.031 1.00 99.32 197 ARG B C 1
ATOM 3982 O O . ARG B 2 197 ? 219.705 198.123 225.007 1.00 93.88 197 ARG B O 1
ATOM 3990 N N . VAL B 2 198 ? 217.831 198.567 226.162 1.00 98.85 198 VAL B N 1
ATOM 3991 C CA . VAL B 2 198 ? 218.426 198.558 227.506 1.00 95.34 198 VAL B CA 1
ATOM 3992 C C . VAL B 2 198 ? 219.014 197.195 227.859 1.00 97.11 198 VAL B C 1
ATOM 3993 O O . VAL B 2 198 ? 220.086 197.136 228.448 1.00 102.32 198 VAL B O 1
ATOM 3997 N N . ALA B 2 199 ? 218.393 196.090 227.449 1.00 108.90 199 ALA B N 1
ATOM 3998 C CA . ALA B 2 199 ? 218.985 194.760 227.590 1.00 106.17 199 ALA B CA 1
ATOM 3999 C C . ALA B 2 199 ? 220.277 194.573 226.771 1.00 102.33 199 ALA B C 1
ATOM 4000 O O . ALA B 2 199 ? 221.069 193.689 227.091 1.00 100.97 199 ALA B O 1
ATOM 4002 N N . GLY B 2 200 ? 220.529 195.392 225.740 1.00 106.34 200 GLY B N 1
ATOM 4003 C CA . GLY B 2 200 ? 221.622 195.354 224.904 1.00 105.49 200 GLY B CA 1
ATOM 4004 C C . GLY B 2 200 ? 221.520 194.916 223.503 1.00 110.51 200 GLY B C 1
ATOM 4005 O O . GLY B 2 200 ? 222.517 194.587 222.852 1.00 113.87 200 GLY B O 1
ATOM 4006 N N . ALA B 2 201 ? 220.310 194.868 222.946 1.00 108.71 201 ALA B N 1
ATOM 4007 C CA . ALA B 2 201 ? 220.099 194.480 221.562 1.00 104.22 201 ALA B CA 1
ATOM 4008 C C . ALA B 2 201 ? 220.695 195.496 220.570 1.00 107.24 201 ALA B C 1
ATOM 4009 O O . ALA B 2 201 ? 220.350 196.678 220.576 1.00 106.93 201 ALA B O 1
ATOM 4011 N N . GLY B 2 202 ? 221.561 195.021 219.672 1.00 115.46 202 GLY B N 1
ATOM 4012 C CA . GLY B 2 202 ? 222.057 195.785 218.530 1.00 109.53 202 GLY B CA 1
ATOM 4013 C C . GLY B 2 202 ? 221.025 195.948 217.419 1.00 110.74 202 GLY B C 1
ATOM 4014 O O . GLY B 2 202 ? 219.967 195.316 217.433 1.00 121.31 202 GLY B O 1
ATOM 4015 N N . ALA B 2 203 ? 221.331 196.778 216.426 1.00 106.55 203 ALA B N 1
ATOM 4016 C CA . ALA B 2 203 ? 220.387 197.201 215.393 1.00 110.94 203 ALA B CA 1
ATOM 4017 C C . ALA B 2 203 ? 219.717 196.045 214.635 1.00 112.18 203 ALA B C 1
ATOM 4018 O O . ALA B 2 203 ? 218.505 196.054 214.437 1.00 114.47 203 ALA B O 1
ATOM 4020 N N . MET B 2 204 ? 220.478 195.017 214.256 1.00 117.80 204 MET B N 1
ATOM 4021 C CA . MET B 2 204 ? 219.938 193.853 213.554 1.00 119.26 204 MET B CA 1
ATOM 4022 C C . MET B 2 204 ? 218.930 193.075 214.400 1.00 121.10 204 MET B C 1
ATOM 4023 O O . MET B 2 204 ? 217.829 192.798 213.930 1.00 118.33 204 MET B O 1
ATOM 4028 N N . ARG B 2 205 ? 219.244 192.779 215.667 1.00 107.80 205 ARG B N 1
ATOM 4029 C CA . ARG B 2 205 ? 218.307 192.145 216.601 1.00 97.64 205 ARG B CA 1
ATOM 4030 C C . ARG B 2 205 ? 217.071 192.998 216.825 1.00 101.63 205 ARG B C 1
ATOM 4031 O O . ARG B 2 205 ? 215.960 192.476 216.805 1.00 114.71 205 ARG B O 1
ATOM 4039 N N . GLN B 2 206 ? 217.232 194.303 216.983 1.00 104.65 206 GLN B N 1
ATOM 4040 C CA . GLN B 2 206 ? 216.101 195.207 217.170 1.00 108.31 206 GLN B CA 1
ATOM 4041 C C . GLN B 2 206 ? 215.128 195.151 216.003 1.00 113.87 206 GLN B C 1
ATOM 4042 O O . GLN B 2 206 ? 213.945 194.910 216.224 1.00 115.76 206 GLN B O 1
ATOM 4048 N N . MET B 2 207 ? 215.577 195.324 214.763 1.00 120.94 207 MET B N 1
ATOM 4049 C CA . MET B 2 207 ? 214.639 195.334 213.640 1.00 119.08 207 MET B CA 1
ATOM 4050 C C . MET B 2 207 ? 214.194 193.926 213.221 1.00 114.91 207 MET B C 1
ATOM 4051 O O . MET B 2 207 ? 212.995 193.684 213.142 1.00 113.56 207 MET B O 1
ATOM 4056 N N . PHE B 2 208 ? 215.094 192.963 213.031 1.00 109.17 208 PHE B N 1
ATOM 4057 C CA . PHE B 2 208 ? 214.726 191.645 212.495 1.00 111.08 208 PHE B CA 1
ATOM 4058 C C . PHE B 2 208 ? 214.090 190.687 213.514 1.00 111.62 208 PHE B C 1
ATOM 4059 O O . PHE B 2 208 ? 213.203 189.925 213.141 1.00 112.29 208 PHE B O 1
ATOM 4067 N N . ILE B 2 209 ? 214.518 190.690 214.784 1.00 105.49 209 ILE B N 1
ATOM 4068 C CA . ILE B 2 209 ? 214.044 189.735 215.800 1.00 95.98 209 ILE B CA 1
ATOM 4069 C C . ILE B 2 209 ? 212.951 190.346 216.683 1.00 98.45 209 ILE B C 1
ATOM 4070 O O . ILE B 2 209 ? 212.004 189.641 217.025 1.00 110.79 209 ILE B O 1
ATOM 4075 N N . ASN B 2 210 ? 213.031 191.633 217.040 1.00 98.10 210 ASN B N 1
ATOM 4076 C CA . ASN B 2 210 ? 212.076 192.277 217.944 1.00 102.91 210 ASN B CA 1
ATOM 4077 C C . ASN B 2 210 ? 210.962 193.083 217.264 1.00 102.01 210 ASN B C 1
ATOM 4078 O O . ASN B 2 210 ? 209.801 192.909 217.626 1.00 105.98 210 ASN B O 1
ATOM 4083 N N . ILE B 2 211 ? 211.254 193.937 216.288 1.00 99.23 211 ILE B N 1
ATOM 4084 C CA . ILE B 2 211 ? 210.232 194.794 215.657 1.00 104.78 211 ILE B CA 1
ATOM 4085 C C . ILE B 2 211 ? 209.472 194.068 214.546 1.00 106.47 211 ILE B C 1
ATOM 4086 O O . ILE B 2 211 ? 208.249 194.145 214.496 1.00 108.47 211 ILE B O 1
ATOM 4091 N N . PHE B 2 212 ? 210.151 193.320 213.681 1.00 108.91 212 PHE B N 1
ATOM 4092 C CA . PHE B 2 212 ? 209.529 192.693 212.516 1.00 108.79 212 PHE B CA 1
ATOM 4093 C C . PHE B 2 212 ? 208.295 191.817 212.812 1.00 109.78 212 PHE B C 1
ATOM 4094 O O . PHE B 2 212 ? 207.308 191.981 212.098 1.00 110.43 212 PHE B O 1
ATOM 4102 N N . PRO B 2 213 ? 208.244 190.963 213.859 1.00 104.58 213 PRO B N 1
ATOM 4103 C CA . PRO B 2 213 ? 207.048 190.197 214.180 1.00 99.50 213 PRO B CA 1
ATOM 4104 C C . PRO B 2 213 ? 205.773 191.023 214.343 1.00 105.37 213 PRO B C 1
ATOM 4105 O O . PRO B 2 213 ? 204.673 190.499 214.190 1.00 103.94 213 PRO B O 1
ATOM 4109 N N . ASN B 2 214 ? 205.896 192.308 214.677 1.00 107.74 214 ASN B N 1
ATOM 4110 C CA . ASN B 2 214 ? 204.782 193.227 214.889 1.00 107.04 214 ASN B CA 1
ATOM 4111 C C . ASN B 2 214 ? 204.350 193.962 213.608 1.00 110.44 214 ASN B C 1
ATOM 4112 O O . ASN B 2 214 ? 203.393 194.730 213.637 1.00 110.92 214 ASN B O 1
ATOM 4117 N N . CYS B 2 215 ? 205.035 193.739 212.481 1.00 121.59 215 CYS B N 1
ATOM 4118 C CA . CYS B 2 215 ? 204.834 194.442 211.207 1.00 120.68 215 CYS B CA 1
ATOM 4119 C C . CYS B 2 215 ? 204.102 193.626 210.122 1.00 120.23 215 CYS B C 1
ATOM 4120 O O . CYS B 2 215 ? 203.909 194.115 209.010 1.00 125.11 215 CYS B O 1
ATOM 4123 N N . LEU B 2 216 ? 203.757 192.366 210.389 1.00 108.12 216 LEU B N 1
ATOM 4124 C CA . LEU B 2 216 ? 203.389 191.396 209.357 1.00 112.09 216 LEU B CA 1
ATOM 4125 C C . LEU B 2 216 ? 201.968 191.544 208.801 1.00 110.46 216 LEU B C 1
ATOM 4126 O O . LEU B 2 216 ? 201.732 191.167 207.661 1.00 120.62 216 LEU B O 1
ATOM 4131 N N . ALA B 2 217 ? 201.023 192.133 209.528 1.00 105.40 217 ALA B N 1
ATOM 4132 C CA . ALA B 2 217 ? 199.622 192.257 209.135 1.00 112.31 217 ALA B CA 1
ATOM 4133 C C . ALA B 2 217 ? 199.384 192.974 207.790 1.00 117.49 217 ALA B C 1
ATOM 4134 O O . ALA B 2 217 ? 198.579 192.470 206.999 1.00 124.88 217 ALA B O 1
ATOM 4136 N N . PRO B 2 218 ? 200.071 194.088 207.459 1.00 113.92 218 PRO B N 1
ATOM 4137 C CA . PRO B 2 218 ? 200.017 194.665 206.119 1.00 114.81 218 PRO B CA 1
ATOM 4138 C C . PRO B 2 218 ? 200.807 193.882 205.065 1.00 115.65 218 PRO B C 1
ATOM 4139 O O . PRO B 2 218 ? 200.389 193.803 203.916 1.00 116.08 218 PRO B O 1
ATOM 4143 N N . LEU B 2 219 ? 201.935 193.275 205.426 1.00 115.12 219 LEU B N 1
ATOM 4144 C CA . LEU B 2 219 ? 202.775 192.505 204.506 1.00 110.58 219 LEU B CA 1
ATOM 4145 C C . LEU B 2 219 ? 202.098 191.206 204.063 1.00 115.40 219 LEU B C 1
ATOM 4146 O O . LEU B 2 219 ? 202.203 190.837 202.901 1.00 126.97 219 LEU B O 1
ATOM 4151 N N . ILE B 2 220 ? 201.339 190.550 204.940 1.00 116.16 220 ILE B N 1
ATOM 4152 C CA . ILE B 2 220 ? 200.482 189.406 204.608 1.00 109.41 220 ILE B CA 1
ATOM 4153 C C . ILE B 2 220 ? 199.403 189.816 203.597 1.00 110.56 220 ILE B C 1
ATOM 4154 O O . ILE B 2 220 ? 199.170 189.094 202.625 1.00 118.28 220 ILE B O 1
ATOM 4159 N N . VAL B 2 221 ? 198.781 190.990 203.744 1.00 115.20 221 VAL B N 1
ATOM 4160 C CA . VAL B 2 221 ? 197.855 191.528 202.731 1.00 117.30 221 VAL B CA 1
ATOM 4161 C C . VAL B 2 221 ? 198.560 191.771 201.400 1.00 117.65 221 VAL B C 1
ATOM 4162 O O . VAL B 2 221 ? 198.113 191.274 200.368 1.00 116.31 221 VAL B O 1
ATOM 4166 N N . GLN B 2 222 ? 199.696 192.470 201.398 1.00 130.08 222 GLN B N 1
ATOM 4167 C CA . GLN B 2 222 ? 200.430 192.780 200.180 1.00 122.95 222 GLN B CA 1
ATOM 4168 C C . GLN B 2 222 ? 200.955 191.528 199.462 1.00 125.76 222 GLN B C 1
ATOM 4169 O O . GLN B 2 222 ? 200.763 191.409 198.255 1.00 130.37 222 GLN B O 1
ATOM 4175 N N . ALA B 2 223 ? 201.539 190.556 200.164 1.00 112.16 223 ALA B N 1
ATOM 4176 C CA . ALA B 2 223 ? 201.996 189.306 199.563 1.00 106.26 223 ALA B CA 1
ATOM 4177 C C . ALA B 2 223 ? 200.848 188.473 198.976 1.00 109.07 223 ALA B C 1
ATOM 4178 O O . ALA B 2 223 ? 201.004 187.843 197.937 1.00 112.53 223 ALA B O 1
ATOM 4180 N N . SER B 2 224 ? 199.674 188.501 199.600 1.00 124.69 224 SER B N 1
ATOM 4181 C CA . SER B 2 224 ? 198.486 187.805 199.102 1.00 124.37 224 SER B CA 1
ATOM 4182 C C . SER B 2 224 ? 197.910 188.428 197.834 1.00 120.16 224 SER B C 1
ATOM 4183 O O . SER B 2 224 ? 197.410 187.718 196.970 1.00 121.37 224 SER B O 1
ATOM 4186 N N . LEU B 2 225 ? 197.977 189.752 197.691 1.00 123.31 225 LEU B N 1
ATOM 4187 C CA . LEU B 2 225 ? 197.600 190.469 196.471 1.00 118.89 225 LEU B CA 1
ATOM 4188 C C . LEU B 2 225 ? 198.684 190.368 195.387 1.00 122.68 225 LEU B C 1
ATOM 4189 O O . LEU B 2 225 ? 198.377 190.228 194.206 1.00 128.14 225 LEU B O 1
ATOM 4194 N N . GLY B 2 226 ? 199.953 190.362 195.776 1.00 128.09 226 GLY B N 1
ATOM 4195 C CA . GLY B 2 226 ? 201.111 190.359 194.884 1.00 127.17 226 GLY B CA 1
ATOM 4196 C C . GLY B 2 226 ? 201.233 189.149 193.966 1.00 124.81 226 GLY B C 1
ATOM 4197 O O . GLY B 2 226 ? 201.830 189.271 192.902 1.00 122.74 226 GLY B O 1
ATOM 4198 N N . PHE B 2 227 ? 200.606 188.014 194.283 1.00 131.85 227 PHE B N 1
ATOM 4199 C CA . PHE B 2 227 ? 200.485 186.906 193.330 1.00 133.13 227 PHE B CA 1
ATOM 4200 C C . PHE B 2 227 ? 199.652 187.277 192.091 1.00 134.03 227 PHE B C 1
ATOM 4201 O O . PHE B 2 227 ? 200.051 186.963 190.974 1.00 136.55 227 PHE B O 1
ATOM 4209 N N . SER B 2 228 ? 198.532 187.992 192.246 1.00 131.62 228 SER B N 1
ATOM 4210 C CA . SER B 2 228 ? 197.682 188.407 191.119 1.00 132.89 228 SER B CA 1
ATOM 4211 C C . SER B 2 228 ? 198.442 189.285 190.129 1.00 132.35 228 SER B C 1
ATOM 4212 O O . SER B 2 228 ? 198.476 188.995 188.935 1.00 131.92 228 SER B O 1
ATOM 4215 N N . ASN B 2 229 ? 199.121 190.328 190.612 1.00 130.27 229 ASN B N 1
ATOM 4216 C CA . ASN B 2 229 ? 199.924 191.219 189.778 1.00 131.73 229 ASN B CA 1
ATOM 4217 C C . ASN B 2 229 ? 201.055 190.490 189.054 1.00 131.90 229 ASN B C 1
ATOM 4218 O O . ASN B 2 229 ? 201.253 190.715 187.866 1.00 131.64 229 ASN B O 1
ATOM 4223 N N . ALA B 2 230 ? 201.767 189.579 189.709 1.00 129.89 230 ALA B N 1
ATOM 4224 C CA . ALA B 2 230 ? 202.852 188.847 189.074 1.00 125.59 230 ALA B CA 1
ATOM 4225 C C . ALA B 2 230 ? 202.395 187.981 187.887 1.00 129.92 230 ALA B C 1
ATOM 4226 O O . ALA B 2 230 ? 203.227 187.616 187.063 1.00 133.16 230 ALA B O 1
ATOM 4228 N N . ILE B 2 231 ? 201.096 187.676 187.762 1.00 134.65 231 ILE B N 1
ATOM 4229 C CA . ILE B 2 231 ? 200.497 187.058 186.573 1.00 130.32 231 ILE B CA 1
ATOM 4230 C C . ILE B 2 231 ? 199.844 188.085 185.643 1.00 130.00 231 ILE B C 1
ATOM 4231 O O . ILE B 2 231 ? 200.094 188.068 184.445 1.00 130.47 231 ILE B O 1
ATOM 4236 N N . LEU B 2 232 ? 199.021 189.007 186.137 1.00 135.28 232 LEU B N 1
ATOM 4237 C CA . LEU B 2 232 ? 198.317 189.964 185.280 1.00 136.63 232 LEU B CA 1
ATOM 4238 C C . LEU B 2 232 ? 199.232 191.034 184.666 1.00 136.48 232 LEU B C 1
ATOM 4239 O O . LEU B 2 232 ? 199.020 191.444 183.529 1.00 138.50 232 LEU B O 1
ATOM 4244 N N . ASP B 2 233 ? 200.282 191.469 185.352 1.00 142.56 233 ASP B N 1
ATOM 4245 C CA . ASP B 2 233 ? 201.286 192.363 184.781 1.00 144.61 233 ASP B CA 1
ATOM 4246 C C . ASP B 2 233 ? 202.292 191.606 183.892 1.00 144.42 233 ASP B C 1
ATOM 4247 O O . ASP B 2 233 ? 202.787 192.161 182.923 1.00 149.05 233 ASP B O 1
ATOM 4252 N N . MET B 2 234 ? 202.510 190.309 184.119 1.00 132.15 234 MET B N 1
ATOM 4253 C CA . MET B 2 234 ? 203.141 189.419 183.138 1.00 132.55 234 MET B CA 1
ATOM 4254 C C . MET B 2 234 ? 202.274 189.259 181.877 1.00 134.61 234 MET B C 1
ATOM 4255 O O . MET B 2 234 ? 202.787 189.259 180.765 1.00 130.22 234 MET B O 1
ATOM 4260 N N . ALA B 2 235 ? 200.946 189.210 182.015 1.00 141.63 235 ALA B N 1
ATOM 4261 C CA . ALA B 2 235 ? 200.007 189.262 180.895 1.00 140.72 235 ALA B CA 1
ATOM 4262 C C . ALA B 2 235 ? 200.067 190.615 180.154 1.00 140.28 235 ALA B C 1
ATOM 4263 O O . ALA B 2 235 ? 200.069 190.640 178.927 1.00 138.84 235 ALA B O 1
ATOM 4265 N N . ALA B 2 236 ? 200.170 191.736 180.881 1.00 142.39 236 ALA B N 1
ATOM 4266 C CA . ALA B 2 236 ? 200.314 193.071 180.296 1.00 138.07 236 ALA B CA 1
ATOM 4267 C C . ALA B 2 236 ? 201.652 193.260 179.554 1.00 138.67 236 ALA B C 1
ATOM 4268 O O . ALA B 2 236 ? 201.668 193.809 178.463 1.00 138.93 236 ALA B O 1
ATOM 4270 N N . LEU B 2 237 ? 202.767 192.744 180.087 1.00 138.23 237 LEU B N 1
ATOM 4271 C CA . LEU B 2 237 ? 204.021 192.636 179.332 1.00 134.01 237 LEU B CA 1
ATOM 4272 C C . LEU B 2 237 ? 203.884 191.679 178.149 1.00 136.21 237 LEU B C 1
ATOM 4273 O O . LEU B 2 237 ? 204.442 191.951 177.085 1.00 137.20 237 LEU B O 1
ATOM 4278 N N . GLY B 2 238 ? 203.077 190.625 178.286 1.00 151.10 238 GLY B N 1
ATOM 4279 C CA . GLY B 2 238 ? 202.776 189.631 177.252 1.00 152.74 238 GLY B CA 1
ATOM 4280 C C . GLY B 2 238 ? 202.042 190.160 176.011 1.00 152.85 238 GLY B C 1
ATOM 4281 O O . GLY B 2 238 ? 202.065 189.499 174.969 1.00 149.93 238 GLY B O 1
ATOM 4282 N N . PHE B 2 239 ? 201.460 191.364 176.057 1.00 151.69 239 PHE B N 1
ATOM 4283 C CA . PHE B 2 239 ? 201.008 192.077 174.852 1.00 149.08 239 PHE B CA 1
ATOM 4284 C C . PHE B 2 239 ? 202.172 192.519 173.949 1.00 149.37 239 PHE B C 1
ATOM 4285 O O . PHE B 2 239 ? 201.949 192.901 172.796 1.00 150.30 239 PHE B O 1
ATOM 4293 N N . LEU B 2 240 ? 203.409 192.476 174.448 1.00 136.64 240 LEU B N 1
ATOM 4294 C CA . LEU B 2 240 ? 204.644 192.822 173.749 1.00 136.06 240 LEU B CA 1
ATOM 4295 C C . LEU B 2 240 ? 205.658 191.663 173.883 1.00 137.93 240 LEU B C 1
ATOM 4296 O O . LEU B 2 240 ? 205.326 190.575 174.333 1.00 134.75 240 LEU B O 1
ATOM 4301 N N . GLY B 2 241 ? 206.905 191.876 173.457 1.00 139.39 241 GLY B N 1
ATOM 4302 C CA . GLY B 2 241 ? 207.942 190.831 173.349 1.00 139.50 241 GLY B CA 1
ATOM 4303 C C . GLY B 2 241 ? 208.555 190.318 174.662 1.00 139.44 241 GLY B C 1
ATOM 4304 O O . GLY B 2 241 ? 209.694 189.859 174.655 1.00 137.75 241 GLY B O 1
ATOM 4305 N N . MET B 2 242 ? 207.846 190.426 175.786 1.00 145.20 242 MET B N 1
ATOM 4306 C CA . MET B 2 242 ? 208.302 190.004 177.118 1.00 146.09 242 MET B CA 1
ATOM 4307 C C . MET B 2 242 ? 207.305 189.017 177.743 1.00 141.72 242 MET B C 1
ATOM 4308 O O . MET B 2 242 ? 206.123 189.316 177.867 1.00 137.04 242 MET B O 1
ATOM 4313 N N . GLY B 2 243 ? 207.790 187.835 178.114 1.00 142.26 243 GLY B N 1
ATOM 4314 C CA . GLY B 2 243 ? 206.982 186.711 178.589 1.00 143.99 243 GLY B CA 1
ATOM 4315 C C . GLY B 2 243 ? 207.671 185.366 178.332 1.00 146.68 243 GLY B C 1
ATOM 4316 O O . GLY B 2 243 ? 208.872 185.311 178.070 1.00 146.81 243 GLY B O 1
ATOM 4317 N N . ALA B 2 244 ? 206.909 184.276 178.405 1.00 140.47 244 ALA B N 1
ATOM 4318 C CA . ALA B 2 244 ? 207.390 182.924 178.105 1.00 139.11 244 ALA B CA 1
ATOM 4319 C C . ALA B 2 244 ? 207.665 182.698 176.600 1.00 140.34 244 ALA B C 1
ATOM 4320 O O . ALA B 2 244 ? 207.102 183.379 175.740 1.00 135.75 244 ALA B O 1
ATOM 4322 N N . GLN B 2 245 ? 208.498 181.705 176.266 1.00 149.39 245 GLN B N 1
ATOM 4323 C CA . GLN B 2 245 ? 208.737 181.279 174.879 1.00 149.56 245 GLN B CA 1
ATOM 4324 C C . GLN B 2 245 ? 207.423 180.751 174.259 1.00 151.21 245 GLN B C 1
ATOM 4325 O O . GLN B 2 245 ? 206.856 179.810 174.826 1.00 152.32 245 GLN B O 1
ATOM 4331 N N . PRO B 2 246 ? 206.911 181.301 173.139 1.00 130.00 246 PRO B N 1
ATOM 4332 C CA . PRO B 2 246 ? 205.480 181.277 172.818 1.00 129.23 246 PRO B CA 1
ATOM 4333 C C . PRO B 2 246 ? 204.675 179.963 172.920 1.00 130.17 246 PRO B C 1
ATOM 4334 O O . PRO B 2 246 ? 203.552 180.029 173.420 1.00 126.75 246 PRO B O 1
ATOM 4338 N N . PRO B 2 247 ? 205.165 178.772 172.516 1.00 127.20 247 PRO B N 1
ATOM 4339 C CA . PRO B 2 247 ? 204.368 177.552 172.644 1.00 123.93 247 PRO B CA 1
ATOM 4340 C C . PRO B 2 247 ? 204.193 177.095 174.097 1.00 128.20 247 PRO B C 1
ATOM 4341 O O . PRO B 2 247 ? 203.187 176.461 174.418 1.00 125.35 247 PRO B O 1
ATOM 4345 N N . THR B 2 248 ? 205.144 177.406 174.987 1.00 132.90 248 THR B N 1
ATOM 4346 C CA . THR B 2 248 ? 205.092 176.994 176.400 1.00 128.98 248 THR B CA 1
ATOM 4347 C C . THR B 2 248 ? 204.011 177.781 177.146 1.00 128.27 248 THR B C 1
ATOM 4348 O O . THR B 2 248 ? 203.958 179.006 177.023 1.00 125.37 248 THR B O 1
ATOM 4352 N N . PRO B 2 249 ? 203.101 177.120 177.879 1.00 114.30 249 PRO B N 1
ATOM 4353 C CA . PRO B 2 249 ? 201.978 177.798 178.508 1.00 113.21 249 PRO B CA 1
ATOM 4354 C C . PRO B 2 249 ? 202.372 178.549 179.775 1.00 116.94 249 PRO B C 1
ATOM 4355 O O . PRO B 2 249 ? 203.212 178.111 180.559 1.00 117.24 249 PRO B O 1
ATOM 4359 N N . GLU B 2 250 ? 201.687 179.654 180.010 1.00 120.93 250 GLU B N 1
ATOM 4360 C CA . GLU B 2 250 ? 201.649 180.399 181.261 1.00 116.28 250 GLU B CA 1
ATOM 4361 C C . GLU B 2 250 ? 200.248 181.024 181.342 1.00 115.02 250 GLU B C 1
ATOM 4362 O O . GLU B 2 250 ? 199.663 181.356 180.313 1.00 119.44 250 GLU B O 1
ATOM 4368 N N . TRP B 2 251 ? 199.642 181.131 182.519 1.00 112.12 251 TRP B N 1
ATOM 4369 C CA . TRP B 2 251 ? 198.240 181.551 182.645 1.00 115.35 251 TRP B CA 1
ATOM 4370 C C . TRP B 2 251 ? 197.992 182.992 182.200 1.00 114.17 251 TRP B C 1
ATOM 4371 O O . TRP B 2 251 ? 196.979 183.267 181.567 1.00 118.56 251 TRP B O 1
ATOM 4382 N N . GLY B 2 252 ? 198.892 183.917 182.504 1.00 123.94 252 GLY B N 1
ATOM 4383 C CA . GLY B 2 252 ? 198.777 185.312 182.113 1.00 122.94 252 GLY B CA 1
ATOM 4384 C C . GLY B 2 252 ? 198.945 185.501 180.612 1.00 123.02 252 GLY B C 1
ATOM 4385 O O . GLY B 2 252 ? 198.103 186.134 179.976 1.00 122.81 252 GLY B O 1
ATOM 4386 N N . THR B 2 253 ? 199.971 184.902 180.004 1.00 122.30 253 THR B N 1
ATOM 4387 C CA . THR B 2 253 ? 200.124 184.934 178.547 1.00 119.04 253 THR B CA 1
ATOM 4388 C C . THR B 2 253 ? 198.935 184.289 177.847 1.00 118.07 253 THR B C 1
ATOM 4389 O O . THR B 2 253 ? 198.306 184.954 177.029 1.00 122.25 253 THR B O 1
ATOM 4393 N N . MET B 2 254 ? 198.529 183.068 178.207 1.00 114.38 254 MET B N 1
ATOM 4394 C CA . MET B 2 254 ? 197.418 182.408 177.525 1.00 115.38 254 MET B CA 1
ATOM 4395 C C . MET B 2 254 ? 196.063 183.073 177.758 1.00 112.44 254 MET B C 1
ATOM 4396 O O . MET B 2 254 ? 195.148 182.819 176.987 1.00 117.54 254 MET B O 1
ATOM 4401 N N . LEU B 2 255 ? 195.915 183.943 178.757 1.00 118.87 255 LEU B N 1
ATOM 4402 C CA . LEU B 2 255 ? 194.763 184.834 178.873 1.00 119.20 255 LEU B CA 1
ATOM 4403 C C . LEU B 2 255 ? 194.912 186.045 177.947 1.00 119.49 255 LEU B C 1
ATOM 4404 O O . LEU B 2 255 ? 194.011 186.325 177.166 1.00 120.65 255 LEU B O 1
ATOM 4409 N N . SER B 2 256 ? 196.060 186.728 177.954 1.00 131.14 256 SER B N 1
ATOM 4410 C CA . SER B 2 256 ? 196.320 187.907 177.110 1.00 130.08 256 SER B CA 1
ATOM 4411 C C . SER B 2 256 ? 196.206 187.633 175.609 1.00 132.53 256 SER B C 1
ATOM 4412 O O . SER B 2 256 ? 195.758 188.492 174.856 1.00 132.91 256 SER B O 1
ATOM 4415 N N . ASP B 2 257 ? 196.564 186.430 175.167 1.00 136.39 257 ASP B N 1
ATOM 4416 C CA . ASP B 2 257 ? 196.518 186.006 173.771 1.00 134.90 257 ASP B CA 1
ATOM 4417 C C . ASP B 2 257 ? 195.100 185.935 173.186 1.00 131.05 257 ASP B C 1
ATOM 4418 O O . ASP B 2 257 ? 194.937 185.956 171.966 1.00 132.96 257 ASP B O 1
ATOM 4423 N N . VAL B 2 258 ? 194.071 185.820 174.027 1.00 113.01 258 VAL B N 1
ATOM 4424 C CA . VAL B 2 258 ? 192.728 185.404 173.606 1.00 116.24 258 VAL B CA 1
ATOM 4425 C C . 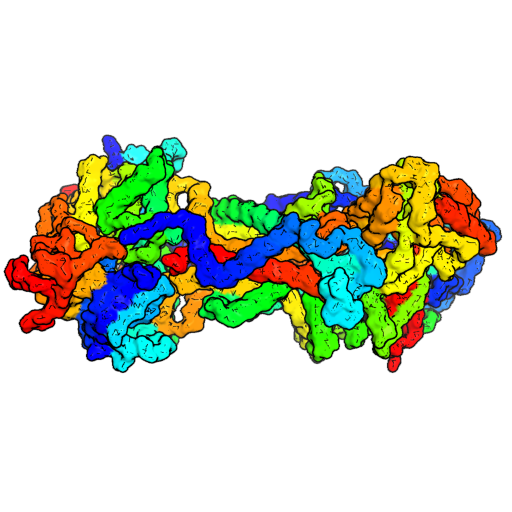VAL B 2 258 ? 191.622 186.356 174.045 1.00 116.64 258 VAL B C 1
ATOM 4426 O O . VAL B 2 258 ? 190.453 186.057 173.853 1.00 123.32 258 VAL B O 1
ATOM 4430 N N . LEU B 2 259 ? 191.949 187.529 174.583 1.00 118.04 259 LEU B N 1
ATOM 4431 C CA . LEU B 2 259 ? 190.963 188.506 175.063 1.00 117.20 259 LEU B CA 1
ATOM 4432 C C . LEU B 2 259 ? 190.009 189.021 173.974 1.00 119.28 259 LEU B C 1
ATOM 4433 O O . LEU B 2 259 ? 188.912 189.474 174.291 1.00 120.83 259 LEU B O 1
ATOM 4438 N N . GLN B 2 260 ? 190.371 188.930 172.691 1.00 126.68 260 GLN B N 1
ATOM 4439 C CA . GLN B 2 260 ? 189.459 189.206 171.576 1.00 127.00 260 GLN B CA 1
ATOM 4440 C C . GLN B 2 260 ? 188.365 188.136 171.388 1.00 125.10 260 GLN B C 1
ATOM 4441 O O . GLN B 2 260 ? 187.346 188.417 170.765 1.00 124.26 260 GLN B O 1
ATOM 4447 N N . PHE B 2 261 ? 188.538 186.938 171.944 1.00 116.54 261 PHE B N 1
ATOM 4448 C CA . PHE B 2 261 ? 187.534 185.892 172.073 1.00 114.67 261 PHE B CA 1
ATOM 4449 C C . PHE B 2 261 ? 186.820 185.992 173.431 1.00 118.02 261 PHE B C 1
ATOM 4450 O O . PHE B 2 261 ? 186.968 185.141 174.302 1.00 120.78 261 PHE B O 1
ATOM 4458 N N . ALA B 2 262 ? 186.084 187.081 173.650 1.00 122.17 262 ALA B N 1
ATOM 4459 C CA . ALA B 2 262 ? 185.325 187.283 174.879 1.00 123.05 262 ALA B CA 1
ATOM 4460 C C . ALA B 2 262 ? 183.818 187.143 174.641 1.00 123.57 262 ALA B C 1
ATOM 4461 O O . ALA B 2 262 ? 183.150 186.370 175.326 1.00 126.55 262 ALA B O 1
ATOM 4463 N N . GLN B 2 263 ? 183.267 187.866 173.665 1.00 114.48 263 GLN B N 1
ATOM 4464 C CA . GLN B 2 263 ? 181.843 187.794 173.324 1.00 117.04 263 GLN B CA 1
ATOM 4465 C C . GLN B 2 263 ? 181.524 186.555 172.487 1.00 117.77 263 GLN B C 1
ATOM 4466 O O . GLN B 2 263 ? 180.414 186.035 172.548 1.00 118.16 263 GLN B O 1
ATOM 4472 N N . SER B 2 264 ? 182.508 186.070 171.734 1.00 130.14 264 SER B N 1
ATOM 4473 C CA . SER B 2 264 ? 182.531 184.750 171.108 1.00 132.57 264 SER B CA 1
ATOM 4474 C C . SER B 2 264 ? 183.599 183.894 171.783 1.00 130.78 264 SER B C 1
ATOM 4475 O O . SER B 2 264 ? 184.618 184.408 172.240 1.00 133.87 264 SER B O 1
ATOM 4478 N N . ALA B 2 265 ? 183.353 182.593 171.900 1.00 113.84 265 ALA B N 1
ATOM 4479 C CA . ALA B 2 265 ? 184.251 181.628 172.526 1.00 116.86 265 ALA B CA 1
ATOM 4480 C C . ALA B 2 265 ? 184.651 181.920 173.987 1.00 122.38 265 ALA B C 1
ATOM 4481 O O . ALA B 2 265 ? 185.825 181.981 174.323 1.00 122.05 265 ALA B O 1
ATOM 4483 N N . TRP B 2 266 ? 183.676 182.038 174.894 1.00 126.18 266 TRP B N 1
ATOM 4484 C CA . TRP B 2 266 ? 183.852 182.475 176.289 1.00 124.52 266 TRP B CA 1
ATOM 4485 C C . TRP B 2 266 ? 184.844 181.667 177.142 1.00 120.85 266 TRP B C 1
ATOM 4486 O O . TRP B 2 266 ? 185.369 182.182 178.129 1.00 120.96 266 TRP B O 1
ATOM 4497 N N . TRP B 2 267 ? 185.102 180.401 176.830 1.00 116.96 267 TRP B N 1
ATOM 4498 C CA . TRP B 2 267 ? 185.889 179.521 177.692 1.00 118.42 267 TRP B CA 1
ATOM 4499 C C . TRP B 2 267 ? 187.376 179.849 177.692 1.00 120.38 267 TRP B C 1
ATOM 4500 O O . TRP B 2 267 ? 188.014 179.722 178.735 1.00 126.45 267 TRP B O 1
ATOM 4511 N N . VAL B 2 268 ? 187.932 180.291 176.564 1.00 116.59 268 VAL B N 1
ATOM 4512 C CA . VAL B 2 268 ? 189.379 180.517 176.432 1.00 116.62 268 VAL B CA 1
ATOM 4513 C C . VAL B 2 268 ? 189.873 181.624 177.369 1.00 119.62 268 VAL B C 1
ATOM 4514 O O . VAL B 2 268 ? 190.969 181.509 177.904 1.00 120.68 268 VAL B O 1
ATOM 4518 N N . VAL B 2 269 ? 189.050 182.649 177.633 1.00 126.86 269 VAL B N 1
ATOM 4519 C CA . VAL B 2 269 ? 189.303 183.647 178.680 1.00 122.76 269 VAL B CA 1
ATOM 4520 C C . VAL B 2 269 ? 188.882 183.147 180.063 1.00 121.43 269 VAL B C 1
ATOM 4521 O O . VAL B 2 269 ? 189.584 183.364 181.050 1.00 123.21 269 VAL B O 1
ATOM 4525 N N . THR B 2 270 ? 187.753 182.442 180.166 1.00 113.05 270 THR B N 1
ATOM 4526 C CA . THR B 2 270 ? 187.145 182.118 181.457 1.00 113.07 270 THR B CA 1
ATOM 4527 C C . THR B 2 270 ? 187.946 181.118 182.273 1.00 110.59 270 THR B C 1
ATOM 4528 O O . THR B 2 270 ? 188.071 181.314 183.476 1.00 115.51 270 THR B O 1
ATOM 4532 N N . PHE B 2 271 ? 188.546 180.079 181.691 1.00 107.48 271 PHE B N 1
ATOM 4533 C CA . PHE B 2 271 ? 189.254 179.084 182.499 1.00 104.14 271 PHE B CA 1
ATOM 4534 C C . PHE B 2 271 ? 190.626 179.519 183.025 1.00 110.25 271 PHE B C 1
ATOM 4535 O O . PHE B 2 271 ? 190.874 179.304 184.212 1.00 121.61 271 PHE B O 1
ATOM 4543 N N . PRO B 2 272 ? 191.497 180.203 182.265 1.00 109.43 272 PRO B N 1
ATOM 4544 C CA . PRO B 2 272 ? 192.643 180.902 182.849 1.00 111.67 272 PRO B CA 1
ATOM 4545 C C . PRO B 2 272 ? 192.233 181.960 183.886 1.00 114.84 272 PRO B C 1
ATOM 4546 O O . PRO B 2 272 ? 192.873 182.073 184.925 1.00 115.40 272 PRO B O 1
ATOM 4550 N N . GLY B 2 273 ? 191.120 182.668 183.665 1.00 111.92 273 GLY B N 1
ATOM 4551 C CA . GLY B 2 273 ? 190.506 183.552 184.647 1.00 102.24 273 GLY B CA 1
ATOM 4552 C C . GLY B 2 273 ? 190.163 182.855 185.956 1.00 110.10 273 GLY B C 1
ATOM 4553 O O . GLY B 2 273 ? 190.607 183.299 187.009 1.00 119.69 273 GLY B O 1
ATOM 4554 N N . LEU B 2 274 ? 189.472 181.711 185.928 1.00 112.65 274 LEU B N 1
ATOM 4555 C CA . LEU B 2 274 ? 189.228 180.897 187.118 1.00 106.30 274 LEU B CA 1
ATOM 4556 C C . LEU B 2 274 ? 190.512 180.370 187.750 1.00 104.10 274 LEU B C 1
ATOM 4557 O O . LEU B 2 274 ? 190.625 180.410 188.968 1.00 115.12 274 LEU B O 1
ATOM 4562 N N . ALA B 2 275 ? 191.497 179.908 186.988 1.00 92.83 275 ALA B N 1
ATOM 4563 C CA . ALA B 2 275 ? 192.731 179.392 187.556 1.00 95.85 275 ALA B CA 1
ATOM 4564 C C . ALA B 2 275 ? 193.494 180.456 188.350 1.00 105.60 275 ALA B C 1
ATOM 4565 O O . ALA B 2 275 ? 193.958 180.191 189.460 1.00 114.62 275 ALA B O 1
ATOM 4567 N N . ILE B 2 276 ? 193.571 181.684 187.838 1.00 111.54 276 ILE B N 1
ATOM 4568 C CA . ILE B 2 276 ? 194.151 182.816 188.567 1.00 102.52 276 ILE B CA 1
ATOM 4569 C C . ILE B 2 276 ? 193.239 183.204 189.729 1.00 109.87 276 ILE B C 1
ATOM 4570 O O . ILE B 2 276 ? 193.718 183.271 190.855 1.00 113.34 276 ILE B O 1
ATOM 4575 N N . LEU B 2 277 ? 191.938 183.414 189.512 1.00 110.87 277 LEU B N 1
ATOM 4576 C CA . LEU B 2 277 ? 191.000 183.891 190.526 1.00 104.57 277 LEU B CA 1
ATOM 4577 C C . LEU B 2 277 ? 190.975 182.971 191.727 1.00 107.60 277 LEU B C 1
ATOM 4578 O O . LEU B 2 277 ? 191.134 183.427 192.855 1.00 118.42 277 LEU B O 1
ATOM 4583 N N . LEU B 2 278 ? 190.879 181.658 191.523 1.00 102.39 278 LEU B N 1
ATOM 4584 C CA . LEU B 2 278 ? 190.917 180.701 192.619 1.00 103.94 278 LEU B CA 1
ATOM 4585 C C . LEU B 2 278 ? 192.265 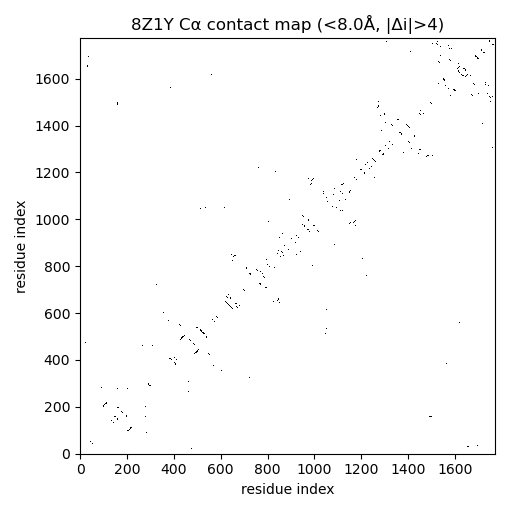180.747 193.329 1.00 107.18 278 LEU B C 1
ATOM 4586 O O . LEU B 2 278 ? 192.303 180.866 194.547 1.00 115.78 278 LEU B O 1
ATOM 4591 N N . THR B 2 279 ? 193.389 180.747 192.609 1.00 113.45 279 THR B N 1
ATOM 4592 C CA . THR B 2 279 ? 194.727 180.816 193.230 1.00 114.42 279 THR B CA 1
ATOM 4593 C C . THR B 2 279 ? 194.987 182.122 193.980 1.00 110.50 279 THR B C 1
ATOM 4594 O O . THR B 2 279 ? 195.688 182.124 194.975 1.00 114.89 279 THR B O 1
ATOM 4598 N N . VAL B 2 280 ? 194.360 183.228 193.590 1.00 111.16 280 VAL B N 1
ATOM 4599 C CA . VAL B 2 280 ? 194.364 184.488 194.336 1.00 114.90 280 VAL B CA 1
ATOM 4600 C C . VAL B 2 280 ? 193.436 184.426 195.553 1.00 118.41 280 VAL B C 1
ATOM 4601 O O . VAL B 2 280 ? 193.896 184.708 196.657 1.00 128.92 280 VAL B O 1
ATOM 4605 N N . ALA B 2 281 ? 192.160 184.044 195.420 1.00 106.07 281 ALA B N 1
ATOM 4606 C CA . ALA B 2 281 ? 191.207 183.940 196.456 1.00 105.42 281 ALA B CA 1
ATOM 4607 C C . ALA B 2 281 ? 191.694 183.058 197.570 1.00 106.80 281 ALA B C 1
ATOM 4608 O O . ALA B 2 281 ? 191.626 183.379 198.764 1.00 116.04 281 ALA B O 1
ATOM 4610 N N . LEU B 2 282 ? 192.363 181.952 197.220 1.00 108.62 282 LEU B N 1
ATOM 4611 C CA . LEU B 2 282 ? 192.865 180.941 198.146 1.00 113.75 282 LEU B CA 1
ATOM 4612 C C . LEU B 2 282 ? 194.283 181.190 198.704 1.00 113.14 282 LEU B C 1
ATOM 4613 O O . LEU B 2 282 ? 194.530 180.778 199.835 1.00 126.07 282 LEU B O 1
ATOM 4618 N N . PHE B 2 283 ? 195.172 181.973 198.071 1.00 116.12 283 PHE B N 1
ATOM 4619 C CA . PHE B 2 283 ? 196.292 182.606 198.805 1.00 117.46 283 PHE B CA 1
ATOM 4620 C C . PHE B 2 283 ? 195.802 183.654 199.812 1.00 117.09 283 PHE B C 1
ATOM 4621 O O . PHE B 2 283 ? 196.361 183.749 200.899 1.00 125.62 283 PHE B O 1
ATOM 4629 N N . ASN B 2 284 ? 194.736 184.403 199.526 1.00 115.61 284 ASN B N 1
ATOM 4630 C CA . ASN B 2 284 ? 194.189 185.335 200.510 1.00 111.95 284 ASN B CA 1
ATOM 4631 C C . ASN B 2 284 ? 193.573 184.623 201.718 1.00 119.47 284 ASN B C 1
ATOM 4632 O O . ASN B 2 284 ? 193.779 185.063 202.845 1.00 128.11 284 ASN B O 1
ATOM 4637 N N . LEU B 2 285 ? 192.927 183.463 201.531 1.00 111.76 285 LEU B N 1
ATOM 4638 C CA . LEU B 2 285 ? 192.521 182.604 202.651 1.00 109.00 285 LEU B CA 1
ATOM 4639 C C . LEU B 2 285 ? 193.706 182.076 203.459 1.00 106.10 285 LEU B C 1
ATOM 4640 O O . LEU B 2 285 ? 193.641 182.097 204.683 1.00 115.62 285 LEU B O 1
ATOM 4645 N N . MET B 2 286 ? 194.810 181.652 202.842 1.00 111.30 286 MET B N 1
ATOM 4646 C CA . MET B 2 286 ? 196.003 181.301 203.612 1.00 110.63 286 MET B CA 1
ATOM 4647 C C . MET B 2 286 ? 196.560 182.481 204.398 1.00 119.02 286 MET B C 1
ATOM 4648 O O . MET B 2 286 ? 197.009 182.296 205.527 1.00 125.29 286 MET B O 1
ATOM 4653 N N . GLY B 2 287 ? 196.532 183.688 203.836 1.00 122.16 287 GLY B N 1
ATOM 4654 C CA . GLY B 2 287 ? 196.994 184.896 204.510 1.00 117.05 287 GLY B CA 1
ATOM 4655 C C . GLY B 2 287 ? 196.235 185.183 205.801 1.00 117.82 287 GLY B C 1
ATOM 4656 O O . GLY B 2 287 ? 196.855 185.429 206.831 1.00 126.24 287 GLY B O 1
ATOM 4657 N N . ASP B 2 288 ? 194.912 185.049 205.806 1.00 117.66 288 ASP B N 1
ATOM 4658 C CA . ASP B 2 288 ? 194.128 185.164 207.038 1.00 120.48 288 ASP B CA 1
ATOM 4659 C C . ASP B 2 288 ? 194.544 184.133 208.102 1.00 119.01 288 ASP B C 1
ATOM 4660 O O . ASP B 2 288 ? 194.693 184.474 209.273 1.00 122.46 288 ASP B O 1
ATOM 4665 N N . GLY B 2 289 ? 194.809 182.892 207.702 1.00 115.90 289 GLY B N 1
ATOM 4666 C CA . GLY B 2 289 ? 195.290 181.849 208.604 1.00 114.42 289 GLY B CA 1
ATOM 4667 C C . GLY B 2 289 ? 196.679 182.118 209.158 1.00 119.48 289 GLY B C 1
ATOM 4668 O O . GLY B 2 289 ? 196.936 181.875 210.332 1.00 131.18 289 GLY B O 1
ATOM 4669 N N . LEU B 2 290 ? 197.577 182.671 208.348 1.00 120.49 290 LEU B N 1
ATOM 4670 C CA . LEU B 2 290 ? 198.915 183.086 208.776 1.00 120.70 290 LEU B CA 1
ATOM 4671 C C . LEU B 2 290 ? 198.866 184.278 209.737 1.00 119.29 290 LEU B C 1
ATOM 4672 O O . LEU B 2 290 ? 199.615 184.290 210.711 1.00 119.79 290 LEU B O 1
ATOM 4677 N N . ARG B 2 291 ? 197.954 185.236 209.541 1.00 113.52 291 ARG B N 1
ATOM 4678 C CA . ARG B 2 291 ? 197.706 186.315 210.501 1.00 109.01 291 ARG B CA 1
ATOM 4679 C C . ARG B 2 291 ? 197.231 185.744 211.832 1.00 111.61 291 ARG B C 1
ATOM 4680 O O . ARG B 2 291 ? 197.833 186.011 212.864 1.00 118.79 291 ARG B O 1
ATOM 4688 N N . ASP B 2 292 ? 196.201 184.906 211.809 1.00 126.17 292 ASP B N 1
ATOM 4689 C CA . ASP B 2 292 ? 195.647 184.263 213.001 1.00 127.58 292 ASP B CA 1
ATOM 4690 C C . ASP B 2 292 ? 196.660 183.395 213.740 1.00 125.66 292 ASP B C 1
ATOM 4691 O O . ASP B 2 292 ? 196.678 183.394 214.963 1.00 128.72 292 ASP B O 1
ATOM 4696 N N . ALA B 2 293 ? 197.520 182.662 213.048 1.00 123.11 293 ALA B N 1
ATOM 4697 C CA . ALA B 2 293 ? 198.513 181.813 213.697 1.00 119.15 293 ALA B CA 1
ATOM 4698 C C . ALA B 2 293 ? 199.625 182.599 214.390 1.00 119.82 293 ALA B C 1
ATOM 4699 O O . ALA B 2 293 ? 200.195 182.129 215.377 1.00 121.88 293 ALA B O 1
ATOM 4701 N N . LEU B 2 294 ? 199.947 183.795 213.895 1.00 128.71 294 LEU B N 1
ATOM 4702 C CA . LEU B 2 294 ? 200.925 184.698 214.494 1.00 128.50 294 LEU B CA 1
ATOM 4703 C C . LEU B 2 294 ? 200.314 185.664 215.523 1.00 129.34 294 LEU B C 1
ATOM 4704 O O . LEU B 2 294 ? 201.043 186.211 216.340 1.00 132.61 294 LEU B O 1
ATOM 4709 N N . ASP B 2 295 ? 198.998 185.852 215.537 1.00 125.58 295 ASP B N 1
ATOM 4710 C CA . ASP B 2 295 ? 198.285 186.693 216.496 1.00 124.17 295 ASP B CA 1
ATOM 4711 C C . ASP B 2 295 ? 198.273 186.091 217.916 1.00 123.13 295 ASP B C 1
ATOM 4712 O O . ASP B 2 295 ? 197.669 185.036 218.131 1.00 121.25 295 ASP B O 1
ATOM 4717 N N . PRO B 2 296 ? 198.895 186.731 218.930 1.00 115.40 296 PRO B N 1
ATOM 4718 C CA . PRO B 2 296 ? 198.933 186.205 220.287 1.00 109.37 296 PRO B CA 1
ATOM 4719 C C . PRO B 2 296 ? 197.563 186.274 220.975 1.00 108.02 296 PRO B C 1
ATOM 4720 O O . PRO B 2 296 ? 197.247 185.396 221.772 1.00 109.37 296 PRO B O 1
ATOM 4724 N N . LYS B 2 297 ? 196.691 187.235 220.637 1.00 112.19 297 LYS B N 1
ATOM 4725 C CA . LYS B 2 297 ? 195.374 187.387 221.285 1.00 110.72 297 LYS B CA 1
ATOM 4726 C C . LYS B 2 297 ? 194.427 186.225 220.985 1.00 115.12 297 LYS B C 1
ATOM 4727 O O . LYS B 2 297 ? 193.447 186.037 221.696 1.00 114.81 297 LYS B O 1
ATOM 4733 N N . LEU B 2 298 ? 194.711 185.446 219.943 1.00 123.44 298 LEU B N 1
ATOM 4734 C CA . LEU B 2 298 ? 193.989 184.217 219.587 1.00 120.81 298 LEU B CA 1
ATOM 4735 C C . LEU B 2 298 ? 194.545 182.959 220.275 1.00 120.36 298 LEU B C 1
ATOM 4736 O O . LEU B 2 298 ? 193.882 181.925 220.269 1.00 118.68 298 LEU B O 1
ATOM 4741 N N . LYS B 2 299 ? 195.722 183.011 220.901 1.00 119.87 299 LYS B N 1
ATOM 4742 C CA . LYS B 2 299 ? 196.297 181.870 221.626 1.00 116.77 299 LYS B CA 1
ATOM 4743 C C . LYS B 2 299 ? 195.492 181.599 222.897 1.00 112.76 299 LYS B C 1
ATOM 4744 O O . LYS B 2 299 ? 195.755 180.632 223.613 1.00 112.92 299 LYS B O 1
ATOM 4750 N N . ALA C 3 2 ? 169.383 193.903 246.180 1.00 121.61 2 ALA C N 1
ATOM 4751 C CA . ALA C 3 2 ? 170.729 194.483 245.978 1.00 121.47 2 ALA C CA 1
ATOM 4752 C C . ALA C 3 2 ? 170.829 195.171 244.616 1.00 121.15 2 ALA C C 1
ATOM 4753 O O . ALA C 3 2 ? 169.997 194.929 243.744 1.00 116.81 2 ALA C O 1
ATOM 4755 N N . LEU C 3 3 ? 171.839 196.019 244.405 1.00 122.57 3 LEU C N 1
ATOM 4756 C CA . LEU C 3 3 ? 172.092 196.667 243.114 1.00 120.04 3 LEU C CA 1
ATOM 4757 C C . LEU C 3 3 ? 172.787 195.704 242.159 1.00 122.19 3 LEU C C 1
ATOM 4758 O O . LEU C 3 3 ? 172.263 195.436 241.084 1.00 129.14 3 LEU C O 1
ATOM 4763 N N . LEU C 3 4 ? 173.948 195.192 242.557 1.00 109.18 4 LEU C N 1
ATOM 4764 C CA . LEU C 3 4 ? 174.692 194.141 241.879 1.00 103.88 4 LEU C CA 1
ATOM 4765 C C . LEU C 3 4 ? 174.604 192.882 242.721 1.00 102.97 4 LEU C C 1
ATOM 4766 O O . LEU C 3 4 ? 174.830 192.932 243.929 1.00 117.99 4 LEU C O 1
ATOM 4771 N N . ASN C 3 5 ? 174.292 191.750 242.105 1.00 101.40 5 ASN C N 1
ATOM 4772 C CA . ASN C 3 5 ? 174.145 190.472 242.784 1.00 106.33 5 ASN C CA 1
ATOM 4773 C C . ASN C 3 5 ? 174.772 189.369 241.933 1.00 105.07 5 ASN C C 1
ATOM 4774 O O . ASN C 3 5 ? 174.230 188.971 240.904 1.00 109.93 5 ASN C O 1
ATOM 4779 N N . VAL C 3 6 ? 175.958 188.926 242.332 1.00 105.95 6 VAL C N 1
ATOM 4780 C CA . VAL C 3 6 ? 176.790 187.952 241.630 1.00 95.85 6 VAL C CA 1
ATOM 4781 C C . VAL C 3 6 ? 176.721 186.647 242.401 1.00 100.22 6 VAL C C 1
ATOM 4782 O O . VAL C 3 6 ? 177.008 186.630 243.594 1.00 110.34 6 VAL C O 1
ATOM 4786 N N . ASP C 3 7 ? 176.377 185.536 241.753 1.00 116.08 7 ASP C N 1
ATOM 4787 C CA . ASP C 3 7 ? 176.309 184.235 242.421 1.00 119.96 7 ASP C CA 1
ATOM 4788 C C . ASP C 3 7 ? 176.826 183.090 241.547 1.00 118.31 7 ASP C C 1
ATOM 4789 O O . ASP C 3 7 ? 176.385 182.891 240.417 1.00 122.38 7 ASP C O 1
ATOM 4794 N N . LYS C 3 8 ? 177.755 182.311 242.100 1.00 112.63 8 LYS C N 1
ATOM 4795 C CA . LYS C 3 8 ? 178.509 181.234 241.449 1.00 109.38 8 LYS C CA 1
ATOM 4796 C C . LYS C 3 8 ? 179.278 181.678 240.203 1.00 110.22 8 LYS C C 1
ATOM 4797 O O . LYS C 3 8 ? 179.520 180.866 239.317 1.00 107.70 8 LYS C O 1
ATOM 4803 N N . LEU C 3 9 ? 179.705 182.937 240.134 1.00 103.07 9 LEU C N 1
ATOM 4804 C CA . LEU C 3 9 ? 180.511 183.442 239.027 1.00 104.05 9 LEU C CA 1
ATOM 4805 C C . LEU C 3 9 ? 181.803 182.649 238.886 1.00 105.78 9 LEU C C 1
ATOM 4806 O O . LEU C 3 9 ? 182.556 182.467 239.844 1.00 113.56 9 LEU C O 1
ATOM 4811 N N . SER C 3 10 ? 182.087 182.212 237.672 1.00 99.49 10 SER C N 1
ATOM 4812 C CA . SER C 3 10 ? 183.339 181.581 237.315 1.00 97.99 10 SER C CA 1
ATOM 4813 C C . SER C 3 10 ? 183.818 182.000 235.933 1.00 91.44 10 SER C C 1
ATOM 4814 O O . SER C 3 10 ? 183.015 182.225 235.034 1.00 92.04 10 SER C O 1
ATOM 4817 N N . VAL C 3 11 ? 185.131 182.140 235.784 1.00 94.95 11 VAL C N 1
ATOM 4818 C CA . VAL C 3 11 ? 185.797 182.503 234.539 1.00 97.34 11 VAL C CA 1
ATOM 4819 C C . VAL C 3 11 ? 186.942 181.534 234.296 1.00 103.81 11 VAL C C 1
ATOM 4820 O O . VAL C 3 11 ? 187.758 181.287 235.184 1.00 106.13 11 VAL C O 1
ATOM 4824 N N . HIS C 3 12 ? 186.983 180.976 233.098 1.00 107.63 12 HIS C N 1
ATOM 4825 C CA . HIS C 3 12 ? 187.916 179.943 232.678 1.00 94.46 12 HIS C CA 1
ATOM 4826 C C . HIS C 3 12 ? 188.741 180.442 231.503 1.00 96.47 12 HIS C C 1
ATOM 4827 O O . HIS C 3 12 ? 188.195 181.046 230.586 1.00 104.73 12 HIS C O 1
ATOM 4834 N N . PHE C 3 13 ? 190.041 180.173 231.511 1.00 105.80 13 PHE C N 1
ATOM 4835 C CA . PHE C 3 13 ? 190.959 180.448 230.406 1.00 112.17 13 PHE C CA 1
ATOM 4836 C C . PHE C 3 13 ? 191.609 179.153 229.957 1.00 111.40 13 PHE C C 1
ATOM 4837 O O . PHE C 3 13 ? 191.960 178.304 230.761 1.00 110.65 13 PHE C O 1
ATOM 4845 N N . GLY C 3 14 ? 191.783 178.990 228.663 1.00 123.63 14 GLY C N 1
ATOM 4846 C CA . GLY C 3 14 ? 192.174 177.852 228.004 1.00 125.28 14 GLY C CA 1
ATOM 4847 C C . GLY C 3 14 ? 191.117 176.978 227.465 1.00 130.58 14 GLY C C 1
ATOM 4848 O O . GLY C 3 14 ? 189.934 177.263 227.648 1.00 127.09 14 GLY C O 1
ATOM 4849 N N . ASP C 3 15 ? 191.423 175.922 226.794 1.00 152.21 15 ASP C N 1
ATOM 4850 C CA . ASP C 3 15 ? 190.536 174.980 226.238 1.00 151.69 15 ASP C CA 1
ATOM 4851 C C . ASP C 3 15 ? 189.626 174.410 227.294 1.00 146.26 15 ASP C C 1
ATOM 4852 O O . ASP C 3 15 ? 190.041 174.264 228.446 1.00 144.66 15 ASP C O 1
ATOM 4857 N N . GLU C 3 16 ? 188.424 174.051 226.987 1.00 136.89 16 GLU C N 1
ATOM 4858 C CA . GLU C 3 16 ? 187.437 173.501 227.832 1.00 137.97 16 GLU C CA 1
ATOM 4859 C C . GLU C 3 16 ? 187.888 172.249 228.537 1.00 142.59 16 GLU C C 1
ATOM 4860 O O . GLU C 3 16 ? 187.354 171.890 229.591 1.00 146.19 16 GLU C O 1
ATOM 4866 N N . SER C 3 17 ? 188.827 171.528 228.019 1.00 143.53 17 SER C N 1
ATOM 4867 C CA . SER C 3 17 ? 189.358 170.308 228.492 1.00 143.44 17 SER C CA 1
ATOM 4868 C C . SER C 3 17 ? 190.168 170.431 229.755 1.00 144.46 17 SER C C 1
ATOM 4869 O O . SER C 3 17 ? 190.255 169.488 230.549 1.00 142.05 17 SER C O 1
ATOM 4872 N N . ALA C 3 18 ? 190.806 171.530 229.997 1.00 139.01 18 ALA C N 1
ATOM 4873 C CA . ALA C 3 18 ? 191.697 171.850 231.055 1.00 134.13 18 ALA C CA 1
ATOM 4874 C C . ALA C 3 18 ? 191.631 173.295 231.463 1.00 135.45 18 ALA C C 1
ATOM 4875 O O . ALA C 3 18 ? 192.643 174.003 231.409 1.00 132.88 18 ALA C O 1
ATOM 4877 N N . PRO C 3 19 ? 190.459 173.795 231.848 1.00 125.42 19 PRO C N 1
ATOM 4878 C CA . PRO C 3 19 ? 190.292 175.210 232.104 1.00 119.89 19 PRO C CA 1
ATOM 4879 C C . PRO C 3 19 ? 191.160 175.733 233.212 1.00 123.44 19 PRO C C 1
ATOM 4880 O O . PRO C 3 19 ? 191.390 175.011 234.184 1.00 127.52 19 PRO C O 1
ATOM 4884 N N . PHE C 3 20 ? 191.694 176.947 233.118 1.00 117.72 20 PHE C N 1
ATOM 4885 C CA . PHE C 3 20 ? 192.348 177.652 234.220 1.00 113.81 20 PHE C CA 1
ATOM 4886 C C . PHE C 3 20 ? 191.291 178.500 234.914 1.00 116.51 20 PHE C C 1
ATOM 4887 O O . PHE C 3 20 ? 190.751 179.435 234.321 1.00 121.64 20 PHE C O 1
ATOM 4895 N N . ARG C 3 21 ? 190.955 178.151 236.149 1.00 108.74 21 ARG C N 1
ATOM 4896 C CA . ARG C 3 21 ? 189.896 178.749 236.959 1.00 111.03 21 ARG C CA 1
ATOM 4897 C C . ARG C 3 21 ? 190.356 180.069 237.562 1.00 110.16 21 ARG C C 1
ATOM 4898 O O . ARG C 3 21 ? 190.661 180.149 238.746 1.00 117.20 21 ARG C O 1
ATOM 4906 N N . ALA C 3 22 ? 190.446 181.116 236.753 1.00 94.28 22 ALA C N 1
ATOM 4907 C CA . ALA C 3 22 ? 190.861 182.435 237.209 1.00 97.21 22 ALA C CA 1
ATOM 4908 C C . ALA C 3 22 ? 189.878 183.046 238.213 1.00 102.12 22 ALA C C 1
ATOM 4909 O O . ALA C 3 22 ? 190.272 183.820 239.076 1.00 112.37 22 ALA C O 1
ATOM 4911 N N . VAL C 3 23 ? 188.610 182.679 238.099 1.00 96.83 23 VAL C N 1
ATOM 4912 C CA . VAL C 3 23 ? 187.518 183.017 239.007 1.00 92.99 23 VAL C CA 1
ATOM 4913 C C . VAL C 3 23 ? 186.679 181.749 239.167 1.00 93.33 23 VAL C C 1
ATOM 4914 O O . VAL C 3 23 ? 186.383 181.065 238.186 1.00 104.03 23 VAL C O 1
ATOM 4918 N N . ASP C 3 24 ? 186.288 181.399 240.381 1.00 98.90 24 ASP C N 1
ATOM 4919 C CA . ASP C 3 24 ? 185.933 180.016 240.752 1.00 99.85 24 ASP C CA 1
ATOM 4920 C C . ASP C 3 24 ? 184.849 179.974 241.840 1.00 103.80 24 ASP C C 1
ATOM 4921 O O . ASP C 3 24 ? 185.154 179.996 243.028 1.00 105.33 24 ASP C O 1
ATOM 4926 N N . ARG C 3 25 ? 183.572 179.963 241.449 1.00 110.72 25 ARG C N 1
ATOM 4927 C CA . ARG C 3 25 ? 182.398 180.085 242.341 1.00 114.50 25 ARG C CA 1
ATOM 4928 C C . ARG C 3 25 ? 182.461 181.318 243.270 1.00 116.52 25 ARG C C 1
ATOM 4929 O O . ARG C 3 25 ? 182.052 181.263 244.427 1.00 116.63 25 ARG C O 1
ATOM 4937 N N . ILE C 3 26 ? 182.923 182.460 242.756 1.00 102.23 26 ILE C N 1
ATOM 4938 C CA . ILE C 3 26 ? 182.803 183.760 243.431 1.00 96.70 26 ILE C CA 1
ATOM 4939 C C . ILE C 3 26 ? 181.318 184.096 243.610 1.00 96.12 26 ILE C C 1
ATOM 4940 O O . ILE C 3 26 ? 180.504 183.868 242.720 1.00 107.06 26 ILE C O 1
ATOM 4945 N N . SER C 3 27 ? 180.939 184.652 244.752 1.00 99.10 27 SER C N 1
ATOM 4946 C CA . SER C 3 27 ? 179.574 185.091 245.034 1.00 104.32 27 SER C CA 1
ATOM 4947 C C . SER C 3 27 ? 179.617 186.308 245.955 1.00 106.67 27 SER C C 1
ATOM 4948 O O . SER C 3 27 ? 180.195 186.224 247.037 1.00 111.50 27 SER C O 1
ATOM 4951 N N . TYR C 3 28 ? 179.068 187.448 245.535 1.00 91.56 28 TYR C N 1
ATOM 4952 C CA . TYR C 3 28 ? 179.008 188.670 246.341 1.00 97.66 28 TYR C CA 1
ATOM 4953 C C . TYR C 3 28 ? 177.944 189.634 245.831 1.00 95.90 28 TYR C C 1
ATOM 4954 O O . TYR C 3 28 ? 177.460 189.519 244.710 1.00 104.02 28 TYR C O 1
ATOM 4963 N N . SER C 3 29 ? 177.577 190.616 246.642 1.00 99.14 29 SER C N 1
ATOM 4964 C CA . SER C 3 29 ? 176.587 191.620 246.286 1.00 102.82 29 SER C CA 1
ATOM 4965 C C . SER C 3 29 ? 177.002 193.000 246.769 1.00 98.84 29 SER C C 1
ATOM 4966 O O . SER C 3 29 ? 177.791 193.137 247.704 1.00 107.31 29 SER C O 1
ATOM 4969 N N . VAL C 3 30 ? 176.482 194.027 246.109 1.00 95.51 30 VAL C N 1
ATOM 4970 C CA . VAL C 3 30 ? 176.715 195.431 246.425 1.00 102.58 30 VAL C CA 1
ATOM 4971 C C . VAL C 3 30 ? 175.372 196.148 246.403 1.00 101.64 30 VAL C C 1
ATOM 4972 O O . VAL C 3 30 ? 174.600 195.979 245.457 1.00 113.01 30 VAL C O 1
ATOM 4976 N N . LYS C 3 31 ? 175.049 196.920 247.433 1.00 104.76 31 LYS C N 1
ATOM 4977 C CA . LYS C 3 31 ? 173.857 197.768 247.512 1.00 114.09 31 LYS C CA 1
ATOM 4978 C C . LYS C 3 31 ? 174.161 199.173 246.996 1.00 120.55 31 LYS C C 1
ATOM 4979 O O . LYS C 3 31 ? 175.319 199.579 246.932 1.00 126.45 31 LYS C O 1
ATOM 4985 N N . GLN C 3 32 ? 173.140 199.949 246.658 1.00 126.68 32 GLN C N 1
ATOM 4986 C CA . GLN C 3 32 ? 173.314 201.375 246.415 1.00 124.35 32 GLN C CA 1
ATOM 4987 C C . GLN C 3 32 ? 173.984 202.018 247.639 1.00 126.28 32 GLN C C 1
ATOM 4988 O O . GLN C 3 32 ? 173.671 201.676 248.780 1.00 125.13 32 GLN C O 1
ATOM 4994 N N . GLY C 3 33 ? 174.959 202.891 247.415 1.00 123.34 33 GLY C N 1
ATOM 4995 C CA . GLY C 3 33 ? 175.700 203.566 248.477 1.00 121.96 33 GLY C CA 1
ATOM 4996 C C . GLY C 3 33 ? 176.750 202.740 249.230 1.00 122.69 33 GLY C C 1
ATOM 4997 O O . GLY C 3 33 ? 177.418 203.304 250.092 1.00 123.24 33 GLY C O 1
ATOM 4998 N N . GLU C 3 34 ? 176.945 201.447 248.958 1.00 117.39 34 GLU C N 1
ATOM 4999 C CA . GLU C 3 34 ? 178.014 200.670 249.612 1.00 112.52 34 GLU C CA 1
ATOM 5000 C C . GLU C 3 34 ? 179.392 200.869 248.991 1.00 113.92 34 GLU C C 1
ATOM 5001 O O . GLU C 3 34 ? 179.525 201.028 247.780 1.00 118.98 34 GLU C O 1
ATOM 5007 N N . VAL C 3 35 ? 180.436 200.752 249.809 1.00 102.43 35 VAL C N 1
ATOM 5008 C CA . VAL C 3 35 ? 181.813 200.603 249.347 1.00 96.81 35 VAL C CA 1
ATOM 5009 C C . VAL C 3 35 ? 182.301 199.204 249.697 1.00 102.94 35 VAL C C 1
ATOM 5010 O O . VAL C 3 35 ? 182.365 198.850 250.875 1.00 104.72 35 VAL C O 1
ATOM 5014 N N . VAL C 3 36 ? 182.685 198.415 248.696 1.00 98.62 36 VAL C N 1
ATOM 5015 C CA . VAL C 3 36 ? 183.187 197.049 248.859 1.00 88.96 36 VAL C CA 1
ATOM 5016 C C . VAL C 3 36 ? 184.648 196.985 248.465 1.00 89.09 36 VAL C C 1
ATOM 5017 O O . VAL C 3 36 ? 185.011 197.299 247.338 1.00 95.66 36 VAL C O 1
ATOM 5021 N N . GLY C 3 37 ? 185.507 196.588 249.384 1.00 89.50 37 GLY C N 1
ATOM 5022 C CA . GLY C 3 37 ? 186.916 196.381 249.111 1.00 89.17 37 GLY C CA 1
ATOM 5023 C C . GLY C 3 37 ? 187.176 194.974 248.616 1.00 89.00 37 GLY C C 1
ATOM 5024 O O . GLY C 3 37 ? 186.573 194.038 249.131 1.00 103.07 37 GLY C O 1
ATOM 5025 N N . ILE C 3 38 ? 188.092 194.780 247.675 1.00 80.58 38 ILE C N 1
ATOM 5026 C CA . ILE C 3 38 ? 188.559 193.453 247.275 1.00 81.46 38 ILE C CA 1
ATOM 5027 C C . ILE C 3 38 ? 190.068 193.379 247.457 1.00 79.21 38 ILE C C 1
ATOM 5028 O O . ILE C 3 38 ? 190.808 194.171 246.881 1.00 90.32 38 ILE C O 1
ATOM 5033 N N . VAL C 3 39 ? 190.532 192.410 248.234 1.00 90.11 39 VAL C N 1
ATOM 5034 C CA . VAL C 3 39 ? 191.918 192.258 248.696 1.00 86.66 39 VAL C CA 1
ATOM 5035 C C . VAL C 3 39 ? 192.403 190.853 248.377 1.00 93.59 39 VAL C C 1
ATOM 5036 O O . VAL C 3 39 ? 191.606 189.925 248.387 1.00 114.43 39 VAL C O 1
ATOM 5040 N N . GLY C 3 40 ? 193.677 190.649 248.065 1.00 82.00 40 GLY C N 1
ATOM 5041 C CA . GLY C 3 40 ? 194.193 189.315 247.761 1.00 98.89 40 GLY C CA 1
ATOM 5042 C C . GLY C 3 40 ? 195.402 189.280 246.851 1.00 94.53 40 GLY C C 1
ATOM 5043 O O . GLY C 3 40 ? 195.761 190.277 246.231 1.00 102.89 40 GLY C O 1
ATOM 5044 N N . GLU C 3 41 ? 196.016 188.114 246.735 1.00 93.88 41 GLU C N 1
ATOM 5045 C CA . GLU C 3 41 ? 197.272 187.925 246.027 1.00 97.90 41 GLU C CA 1
ATOM 5046 C C . GLU C 3 41 ? 197.173 188.263 244.539 1.00 101.13 41 GLU C C 1
ATOM 5047 O O . GLU C 3 41 ? 196.168 187.986 243.882 1.00 106.70 41 GLU C O 1
ATOM 5053 N N . SER C 3 42 ? 198.229 188.842 243.990 1.00 94.91 42 SER C N 1
ATOM 5054 C CA . SER C 3 42 ? 198.387 189.103 242.569 1.00 94.37 42 SER C CA 1
ATOM 5055 C C . SER C 3 42 ? 198.185 187.825 241.745 1.00 101.69 42 SER C C 1
ATOM 5056 O O . SER C 3 42 ? 198.930 186.856 241.853 1.00 103.29 42 SER C O 1
ATOM 5059 N N . GLY C 3 43 ? 197.127 187.813 240.933 1.00 100.51 43 GLY C N 1
ATOM 5060 C CA . GLY C 3 43 ? 196.677 186.667 240.152 1.00 97.53 43 GLY C CA 1
ATOM 5061 C C . GLY C 3 43 ? 195.425 185.959 240.681 1.00 99.78 43 GLY C C 1
ATOM 5062 O O . GLY C 3 43 ? 195.022 184.957 240.093 1.00 105.31 43 GLY C O 1
ATOM 5063 N N . SER C 3 44 ? 194.790 186.451 241.745 1.00 92.91 44 SER C N 1
ATOM 5064 C CA . SER C 3 44 ? 193.643 185.809 242.396 1.00 89.14 44 SER C CA 1
ATOM 5065 C C . SER C 3 44 ? 192.271 185.964 241.739 1.00 94.26 44 SER C C 1
ATOM 5066 O O . SER C 3 44 ? 191.330 185.342 242.218 1.00 100.93 44 SER C O 1
ATOM 5069 N N . GLY C 3 45 ? 192.119 186.737 240.673 1.00 90.00 45 GLY C N 1
ATOM 5070 C CA . GLY C 3 45 ? 190.869 186.841 239.913 1.00 92.77 45 GLY C CA 1
ATOM 5071 C C . GLY C 3 45 ? 190.130 188.171 240.004 1.00 99.40 45 GLY C C 1
ATOM 5072 O O . GLY C 3 45 ? 189.010 188.285 239.512 1.00 104.98 45 GLY C O 1
ATOM 5073 N N . LYS C 3 46 ? 190.707 189.187 240.634 1.00 92.42 46 LYS C N 1
ATOM 5074 C CA . LYS C 3 46 ? 190.035 190.437 240.989 1.00 84.56 46 LYS C CA 1
ATOM 5075 C C . LYS C 3 46 ? 189.701 191.285 239.755 1.00 87.02 46 LYS C C 1
ATOM 5076 O O . LYS C 3 46 ? 188.574 191.760 239.613 1.00 93.93 46 LYS C O 1
ATOM 5082 N N . SER C 3 47 ? 190.633 191.423 238.818 1.00 92.61 47 SER C N 1
ATOM 5083 C CA . SER C 3 47 ? 190.399 192.112 237.545 1.00 88.15 47 SER C CA 1
ATOM 5084 C C . SER C 3 47 ? 189.449 191.310 236.669 1.00 90.20 47 SER C C 1
ATOM 5085 O O . SER C 3 47 ? 188.491 191.849 236.130 1.00 93.28 47 SER C O 1
ATOM 5088 N N . VAL C 3 48 ? 189.673 190.002 236.537 1.00 101.82 48 VAL C N 1
ATOM 5089 C CA . VAL C 3 48 ? 188.872 189.124 235.679 1.00 96.32 48 VAL C CA 1
ATOM 5090 C C . VAL C 3 48 ? 187.432 189.025 236.152 1.00 95.49 48 VAL C C 1
ATOM 5091 O O . VAL C 3 48 ? 186.523 189.086 235.329 1.00 108.61 48 VAL C O 1
ATOM 5095 N N . SER C 3 49 ? 187.184 188.980 237.455 1.00 89.51 49 SER C N 1
ATOM 5096 C CA . SER C 3 49 ? 185.847 189.117 238.033 1.00 96.29 49 SER C CA 1
ATOM 5097 C C . SER C 3 49 ? 185.176 190.427 237.613 1.00 99.25 49 SER C C 1
ATOM 5098 O O . SER C 3 49 ? 184.055 190.416 237.112 1.00 105.12 49 SER C O 1
ATOM 5101 N N . SER C 3 50 ? 185.888 191.546 237.725 1.00 98.66 50 SER C N 1
ATOM 5102 C CA . SER C 3 50 ? 185.396 192.872 237.348 1.00 95.39 50 SER C CA 1
ATOM 5103 C C . SER C 3 50 ? 185.059 192.982 235.861 1.00 101.88 50 SER C C 1
ATOM 5104 O O . SER C 3 50 ? 184.050 193.568 235.486 1.00 107.72 50 SER C O 1
ATOM 5107 N N . LEU C 3 51 ? 185.885 192.391 234.997 1.00 104.86 51 LEU C N 1
ATOM 5108 C CA . LEU C 3 51 ? 185.660 192.345 233.558 1.00 104.59 51 LEU C CA 1
ATOM 5109 C C . LEU C 3 51 ? 184.469 191.450 233.206 1.00 100.20 51 LEU C C 1
ATOM 5110 O O . LEU C 3 51 ? 183.657 191.814 232.361 1.00 103.62 51 LEU C O 1
ATOM 5115 N N . ALA C 3 52 ? 184.316 190.311 233.877 1.00 102.05 52 ALA C N 1
ATOM 5116 C CA . ALA C 3 52 ? 183.200 189.400 233.690 1.00 97.44 52 ALA C CA 1
ATOM 5117 C C . ALA C 3 52 ? 181.856 190.028 234.054 1.00 98.35 52 ALA C C 1
ATOM 5118 O O . ALA C 3 52 ? 180.916 189.917 233.276 1.00 102.35 52 ALA C O 1
ATOM 5120 N N . ILE C 3 53 ? 181.750 190.768 235.160 1.00 104.12 53 ILE C N 1
ATOM 5121 C CA . ILE C 3 53 ? 180.492 191.446 235.522 1.00 103.75 53 ILE C CA 1
ATOM 5122 C C . ILE C 3 53 ? 180.097 192.575 234.557 1.00 104.18 53 ILE C C 1
ATOM 5123 O O . ILE C 3 53 ? 178.981 193.074 234.641 1.00 109.22 53 ILE C O 1
ATOM 5128 N N . MET C 3 54 ? 180.968 192.952 233.614 1.00 114.01 54 MET C N 1
ATOM 5129 C CA . MET C 3 54 ? 180.700 193.920 232.537 1.00 116.89 54 MET C CA 1
ATOM 5130 C C . MET C 3 54 ? 180.679 193.319 231.118 1.00 118.75 54 MET C C 1
ATOM 5131 O O . MET C 3 54 ? 180.329 194.007 230.166 1.00 111.31 54 MET C O 1
ATOM 5136 N N . GLY C 3 55 ? 181.035 192.047 230.949 1.00 118.39 55 GLY C N 1
ATOM 5137 C CA . GLY C 3 55 ? 181.083 191.352 229.655 1.00 108.13 55 GLY C CA 1
ATOM 5138 C C . GLY C 3 55 ? 182.334 191.608 228.808 1.00 106.90 55 GLY C C 1
ATOM 5139 O O . GLY C 3 55 ? 182.311 191.385 227.600 1.00 112.47 55 GLY C O 1
ATOM 5140 N N . LEU C 3 56 ? 183.411 192.101 229.418 1.00 108.05 56 LEU C N 1
ATOM 5141 C CA . LEU C 3 56 ? 184.631 192.556 228.742 1.00 110.10 56 LEU C CA 1
ATOM 5142 C C . LEU C 3 56 ? 185.711 191.468 228.589 1.00 110.71 56 LEU C C 1
ATOM 5143 O O . LEU C 3 56 ? 186.787 191.746 228.070 1.00 111.29 56 LEU C O 1
ATOM 5148 N N . ILE C 3 57 ? 185.446 190.232 229.013 1.00 117.28 57 ILE C N 1
ATOM 5149 C CA . ILE C 3 57 ? 186.289 189.063 228.721 1.00 116.10 57 ILE C CA 1
ATOM 5150 C C . ILE C 3 57 ? 186.141 188.666 227.242 1.00 123.07 57 ILE C C 1
ATOM 5151 O O . ILE C 3 57 ? 185.028 188.571 226.722 1.00 126.76 57 ILE C O 1
ATOM 5156 N N . ASP C 3 58 ? 187.260 188.472 226.546 1.00 145.25 58 ASP C N 1
ATOM 5157 C CA . ASP C 3 58 ? 187.351 188.199 225.110 1.00 147.13 58 ASP C CA 1
ATOM 5158 C C . ASP C 3 58 ? 187.524 186.697 224.810 1.00 144.30 58 ASP C C 1
ATOM 5159 O O . ASP C 3 58 ? 187.649 185.888 225.722 1.00 143.78 58 ASP C O 1
ATOM 5164 N N . TYR C 3 59 ? 187.506 186.316 223.528 1.00 147.97 59 TYR C N 1
ATOM 5165 C CA . TYR C 3 59 ? 187.320 184.935 223.059 1.00 149.60 59 TYR C CA 1
ATOM 5166 C C . TYR C 3 59 ? 188.064 183.829 223.827 1.00 149.91 59 TYR C C 1
ATOM 5167 O O . TYR C 3 59 ? 187.429 182.807 224.117 1.00 150.91 59 TYR C O 1
ATOM 5176 N N . PRO C 3 60 ? 189.363 183.935 224.165 1.00 135.17 60 PRO C N 1
ATOM 5177 C CA . PRO C 3 60 ? 190.044 182.874 224.911 1.00 133.13 60 PRO C CA 1
ATOM 5178 C C . PRO C 3 60 ? 189.466 182.580 226.311 1.00 133.89 60 PRO C C 1
ATOM 5179 O O . PRO C 3 60 ? 189.843 181.561 226.889 1.00 130.91 60 PRO C O 1
ATOM 5183 N N . GLY C 3 61 ? 188.601 183.440 226.872 1.00 123.23 61 GLY C N 1
ATOM 5184 C CA . GLY C 3 61 ? 187.989 183.256 228.171 1.00 118.63 61 GLY C CA 1
ATOM 5185 C C . GLY C 3 61 ? 186.500 182.982 228.082 1.00 117.73 61 GLY C C 1
ATOM 5186 O O . GLY C 3 61 ? 185.820 183.397 227.152 1.00 121.90 61 GLY C O 1
ATOM 5187 N N . ARG C 3 62 ? 185.977 182.272 229.080 1.00 109.18 62 ARG C N 1
ATOM 5188 C CA . ARG C 3 62 ? 184.572 181.869 229.176 1.00 106.70 62 ARG C CA 1
ATOM 5189 C C . ARG C 3 62 ? 184.016 182.195 230.546 1.00 111.50 62 ARG C C 1
ATOM 5190 O O . ARG C 3 62 ? 184.629 181.842 231.540 1.00 117.47 62 ARG C O 1
ATOM 5198 N N . VAL C 3 63 ? 182.880 182.877 230.598 1.00 115.84 63 VAL C N 1
ATOM 5199 C CA . VAL C 3 63 ? 182.201 183.353 231.808 1.00 113.48 63 VAL C CA 1
ATOM 5200 C C . VAL C 3 63 ? 180.917 182.557 232.043 1.00 113.38 63 VAL C C 1
ATOM 5201 O O . VAL C 3 63 ? 180.150 182.328 231.111 1.00 115.00 63 VAL C O 1
ATOM 5205 N N . MET C 3 64 ? 180.652 182.167 233.288 1.00 113.38 64 MET C N 1
ATOM 5206 C CA . MET C 3 64 ? 179.426 181.479 233.698 1.00 115.85 64 MET C CA 1
ATOM 5207 C C . MET C 3 64 ? 179.010 181.872 235.120 1.00 115.68 64 MET C C 1
ATOM 5208 O O . MET C 3 64 ? 179.858 182.246 235.923 1.00 116.50 64 MET C O 1
ATOM 5213 N N . ALA C 3 65 ? 177.722 181.798 235.445 1.00 113.92 65 ALA C N 1
ATOM 5214 C CA . ALA C 3 65 ? 177.177 182.081 236.775 1.00 110.91 65 ALA C CA 1
ATOM 5215 C C . ALA C 3 65 ? 175.818 181.390 236.987 1.00 112.67 65 ALA C C 1
ATOM 5216 O O . ALA C 3 65 ? 175.169 180.996 236.024 1.00 117.04 65 ALA C O 1
ATOM 5218 N N . GLU C 3 66 ? 175.346 181.265 238.230 1.00 124.05 66 GLU C N 1
ATOM 5219 C CA . GLU C 3 66 ? 173.935 180.966 238.490 1.00 127.64 66 GLU C CA 1
ATOM 5220 C C . GLU C 3 66 ? 173.078 182.219 238.320 1.00 130.53 66 GLU C C 1
ATOM 5221 O O . GLU C 3 66 ? 172.009 182.160 237.714 1.00 133.73 66 GLU C O 1
ATOM 5227 N N . LYS C 3 67 ? 173.544 183.353 238.854 1.00 123.35 67 LYS C N 1
ATOM 5228 C CA . LYS C 3 67 ? 172.926 184.676 238.724 1.00 122.94 67 LYS C CA 1
ATOM 5229 C C . LYS C 3 67 ? 174.019 185.706 238.491 1.00 124.35 67 LYS C C 1
ATOM 5230 O O . LYS C 3 67 ? 175.076 185.627 239.117 1.00 133.45 67 LYS C O 1
ATOM 5236 N N . LEU C 3 68 ? 173.769 186.694 237.647 1.00 112.13 68 LEU C N 1
ATOM 5237 C CA . LEU C 3 68 ? 174.674 187.811 237.426 1.00 110.18 68 LEU C CA 1
ATOM 5238 C C . LEU C 3 68 ? 173.834 189.033 237.089 1.00 120.27 68 LEU C C 1
ATOM 5239 O O . LEU C 3 68 ? 173.715 189.428 235.934 1.00 137.20 68 LEU C O 1
ATOM 5244 N N . GLU C 3 69 ? 173.188 189.605 238.102 1.00 115.65 69 GLU C N 1
ATOM 5245 C CA . GLU C 3 69 ? 172.136 190.599 237.887 1.00 122.01 69 GLU C CA 1
ATOM 5246 C C . GLU C 3 69 ? 172.489 191.985 238.413 1.00 115.74 69 GLU C C 1
ATOM 5247 O O . GLU C 3 69 ? 173.159 192.137 239.432 1.00 121.33 69 GLU C O 1
ATOM 5253 N N . PHE C 3 70 ? 172.012 192.995 237.694 1.00 114.86 70 PHE C N 1
ATOM 5254 C CA . PHE C 3 70 ? 172.271 194.399 237.932 1.00 115.02 70 PHE C CA 1
ATOM 5255 C C . PHE C 3 70 ? 170.987 195.210 237.774 1.00 116.99 70 PHE C C 1
ATOM 5256 O O . PHE C 3 70 ? 170.336 195.159 236.732 1.00 123.83 70 PHE C O 1
ATOM 5264 N N . ASN C 3 71 ? 170.620 195.975 238.793 1.00 120.84 71 ASN C N 1
ATOM 5265 C CA . ASN C 3 71 ? 169.484 196.901 238.792 1.00 123.41 71 ASN C CA 1
ATOM 5266 C C . ASN C 3 71 ? 168.151 196.280 238.315 1.00 124.50 71 ASN C C 1
ATOM 5267 O O . ASN C 3 71 ? 167.355 196.917 237.626 1.00 123.48 71 ASN C O 1
ATOM 5272 N N . GLY C 3 72 ? 167.912 195.012 238.667 1.00 117.75 72 GLY C N 1
ATOM 5273 C CA . GLY C 3 72 ? 166.720 194.239 238.318 1.00 117.56 72 GLY C CA 1
ATOM 5274 C C . GLY C 3 72 ? 166.827 193.371 237.058 1.00 120.51 72 GLY C C 1
ATOM 5275 O O . GLY C 3 72 ? 165.957 192.533 236.841 1.00 115.72 72 GLY C O 1
ATOM 5276 N N . GLN C 3 73 ? 167.903 193.455 236.269 1.00 137.55 73 GLN C N 1
ATOM 5277 C CA . GLN C 3 73 ? 168.118 192.639 235.066 1.00 133.57 73 GLN C CA 1
ATOM 5278 C C . GLN C 3 73 ? 169.204 191.575 235.265 1.00 132.02 73 GLN C C 1
ATOM 5279 O O . GLN C 3 73 ? 170.336 191.905 235.599 1.00 138.44 73 GLN C O 1
ATOM 5285 N N . ASP C 3 74 ? 168.898 190.298 235.023 1.00 137.48 74 ASP C N 1
ATOM 5286 C CA . ASP C 3 74 ? 169.873 189.202 235.045 1.00 137.94 74 ASP C CA 1
ATOM 5287 C C . ASP C 3 74 ? 170.608 189.135 233.708 1.00 137.30 74 ASP C C 1
ATOM 5288 O O . ASP C 3 74 ? 170.042 188.754 232.683 1.00 140.93 74 ASP C O 1
ATOM 5293 N N . LEU C 3 75 ? 171.862 189.573 233.691 1.00 132.51 75 LEU C N 1
ATOM 5294 C CA . LEU C 3 75 ? 172.536 190.073 232.493 1.00 135.90 75 LEU C CA 1
ATOM 5295 C C . LEU C 3 75 ? 172.801 189.015 231.416 1.00 136.58 75 LEU C C 1
ATOM 5296 O O . LEU C 3 75 ? 173.097 189.364 230.276 1.00 139.84 75 LEU C O 1
ATOM 5301 N N . GLN C 3 76 ? 172.695 187.732 231.747 1.00 138.11 76 GLN C N 1
ATOM 5302 C CA . GLN C 3 76 ? 172.895 186.624 230.809 1.00 143.09 76 GLN C CA 1
ATOM 5303 C C . GLN C 3 76 ? 171.647 186.238 229.996 1.00 140.31 76 GLN C C 1
ATOM 5304 O O . GLN C 3 76 ? 171.770 185.655 228.919 1.00 131.23 76 GLN C O 1
ATOM 5310 N N . ARG C 3 77 ? 170.443 186.527 230.496 1.00 158.36 77 ARG C N 1
ATOM 5311 C CA . ARG C 3 77 ? 169.178 186.139 229.862 1.00 156.47 77 ARG C CA 1
ATOM 5312 C C . ARG C 3 77 ? 168.716 187.149 228.818 1.00 156.14 77 ARG C C 1
ATOM 5313 O O . ARG C 3 77 ? 168.159 186.764 227.792 1.00 155.51 77 ARG C O 1
ATOM 5321 N N . ILE C 3 78 ? 168.936 188.435 229.081 1.00 148.59 78 ILE C N 1
ATOM 5322 C CA . ILE C 3 78 ? 168.594 189.530 228.168 1.00 150.76 78 ILE C CA 1
ATOM 5323 C C . ILE C 3 78 ? 169.548 189.584 226.964 1.00 152.56 78 ILE C C 1
ATOM 5324 O O . ILE C 3 78 ? 170.658 189.053 227.008 1.00 151.76 78 ILE C O 1
ATOM 5329 N N . SER C 3 79 ? 169.123 190.211 225.866 1.00 156.41 79 SER C N 1
ATOM 5330 C CA . SER C 3 79 ? 169.939 190.344 224.652 1.00 154.45 79 SER C CA 1
ATOM 5331 C C . SER C 3 79 ? 171.221 191.128 224.930 1.00 157.86 79 SER C C 1
ATOM 5332 O O . SER C 3 79 ? 171.211 192.069 225.722 1.00 157.70 79 SER C O 1
ATOM 5335 N N . GLU C 3 80 ? 172.324 190.816 224.246 1.00 152.82 80 GLU C N 1
ATOM 5336 C CA . GLU C 3 80 ? 173.584 191.552 224.398 1.00 151.53 80 GLU C CA 1
ATOM 5337 C C . GLU C 3 80 ? 173.432 193.052 224.107 1.00 151.17 80 GLU C C 1
ATOM 5338 O O . GLU C 3 80 ? 174.097 193.866 224.746 1.00 152.98 80 GLU C O 1
ATOM 5344 N N . LYS C 3 81 ? 172.502 193.443 223.234 1.00 156.37 81 LYS C N 1
ATOM 5345 C CA . LYS C 3 81 ? 172.146 194.851 222.981 1.00 156.26 81 LYS C CA 1
ATOM 5346 C C . LYS C 3 81 ? 171.594 195.540 224.225 1.00 158.47 81 LYS C C 1
ATOM 5347 O O . LYS C 3 81 ? 171.938 196.681 224.522 1.00 158.81 81 LYS C O 1
ATOM 5353 N N . GLU C 3 82 ? 170.748 194.828 224.961 1.00 157.18 82 GLU C N 1
ATOM 5354 C CA . GLU C 3 82 ? 170.048 195.313 226.149 1.00 158.95 82 GLU C CA 1
ATOM 5355 C C . GLU C 3 82 ? 170.932 195.253 227.404 1.00 160.22 82 GLU C C 1
ATOM 5356 O O . GLU C 3 82 ? 170.880 196.138 228.251 1.00 159.79 82 GLU C O 1
ATOM 5362 N N . ARG C 3 83 ? 171.838 194.274 227.484 1.00 143.83 83 ARG C N 1
ATOM 5363 C CA . ARG C 3 83 ? 172.954 194.242 228.436 1.00 141.34 83 ARG C CA 1
ATOM 5364 C C . ARG C 3 83 ? 173.885 195.431 228.238 1.00 139.85 83 ARG C C 1
ATOM 5365 O O . ARG C 3 83 ? 174.188 196.128 229.199 1.00 140.63 83 ARG C O 1
ATOM 5373 N N . ARG C 3 84 ? 174.320 195.693 227.004 1.00 144.56 84 ARG C N 1
ATOM 5374 C CA . ARG C 3 84 ? 175.225 196.793 226.656 1.00 143.41 84 ARG C CA 1
ATOM 5375 C C . ARG C 3 84 ? 174.654 198.143 227.049 1.00 145.04 84 ARG C C 1
ATOM 5376 O O . ARG C 3 84 ? 175.314 198.889 227.767 1.00 148.19 84 ARG C O 1
ATOM 5384 N N . ASN C 3 85 ? 173.436 198.465 226.622 1.00 150.15 85 ASN C N 1
ATOM 5385 C CA . ASN C 3 85 ? 172.855 199.776 226.911 1.00 153.66 85 ASN C CA 1
ATOM 5386 C C . ASN C 3 85 ? 172.366 199.937 228.363 1.00 153.33 85 ASN C C 1
ATOM 5387 O O . ASN C 3 85 ? 172.137 201.069 228.786 1.00 150.96 85 ASN C O 1
ATOM 5392 N N . LEU C 3 86 ? 172.294 198.862 229.158 1.00 139.85 86 LEU C N 1
ATOM 5393 C CA . LEU C 3 86 ? 172.202 198.923 230.620 1.00 138.61 86 LEU C CA 1
ATOM 5394 C C . LEU C 3 86 ? 173.567 199.167 231.272 1.00 136.53 86 LEU C C 1
ATOM 5395 O O . LEU C 3 86 ? 173.767 200.179 231.939 1.00 135.34 86 LEU C O 1
ATOM 5400 N N . VAL C 3 87 ? 174.527 198.266 231.073 1.00 126.10 87 VAL C N 1
ATOM 5401 C CA . VAL C 3 87 ? 175.824 198.293 231.762 1.00 122.70 87 VAL C CA 1
ATOM 5402 C C . VAL C 3 87 ? 176.667 199.509 231.380 1.00 120.64 87 VAL C C 1
ATOM 5403 O O . VAL C 3 87 ? 177.254 200.126 232.253 1.00 128.35 87 VAL C O 1
ATOM 5407 N N . GLY C 3 88 ? 176.709 199.935 230.123 1.00 115.80 88 GLY C N 1
ATOM 5408 C CA . GLY C 3 88 ? 177.446 201.125 229.736 1.00 122.82 88 GLY C CA 1
ATOM 5409 C C . GLY C 3 88 ? 176.840 202.423 230.271 1.00 128.33 88 GLY C C 1
ATOM 5410 O O . GLY C 3 88 ? 177.584 203.348 230.578 1.00 127.54 88 GLY C O 1
ATOM 5411 N N . ALA C 3 89 ? 175.515 202.512 230.399 1.00 130.57 89 ALA C N 1
ATOM 5412 C CA . ALA C 3 89 ? 174.832 203.694 230.925 1.00 129.99 89 ALA C CA 1
ATOM 5413 C C . ALA C 3 89 ? 174.895 203.793 232.453 1.00 128.52 89 ALA C C 1
ATOM 5414 O O . ALA C 3 89 ? 174.907 204.892 233.005 1.00 127.97 89 ALA C O 1
ATOM 5416 N N . GLU C 3 90 ? 174.934 202.658 233.149 1.00 124.09 90 GLU C N 1
ATOM 5417 C CA . GLU C 3 90 ? 174.853 202.593 234.607 1.00 121.59 90 GLU C CA 1
ATOM 5418 C C . GLU C 3 90 ? 176.118 202.055 235.285 1.00 118.17 90 GLU C C 1
ATOM 5419 O O . GLU C 3 90 ? 176.128 201.998 236.514 1.00 117.23 90 GLU C O 1
ATOM 5425 N N . VAL C 3 91 ? 177.169 201.593 234.614 1.00 103.71 91 VAL C N 1
ATOM 5426 C CA . VAL C 3 91 ? 178.386 201.028 235.241 1.00 91.88 91 VAL C CA 1
ATOM 5427 C C . VAL C 3 91 ? 179.635 201.649 234.628 1.00 104.73 91 VAL C C 1
ATOM 5428 O O . VAL C 3 91 ? 179.659 201.956 233.438 1.00 106.20 91 VAL C O 1
ATOM 5432 N N . ALA C 3 92 ? 180.692 201.833 235.417 1.00 94.88 92 ALA C N 1
ATOM 5433 C CA . ALA C 3 92 ? 181.975 202.333 234.940 1.00 93.58 92 ALA C CA 1
ATOM 5434 C C . ALA C 3 92 ? 183.134 201.562 235.562 1.00 87.36 92 ALA C C 1
ATOM 5435 O O . ALA C 3 92 ? 183.010 201.043 236.669 1.00 94.37 92 ALA C O 1
ATOM 5437 N N . MET C 3 93 ? 184.271 201.492 234.876 1.00 89.56 93 MET C N 1
ATOM 5438 C CA . MET C 3 93 ? 185.473 200.841 235.378 1.00 94.79 93 MET C CA 1
ATOM 5439 C C . MET C 3 93 ? 186.728 201.678 235.160 1.00 102.23 93 MET C C 1
ATOM 5440 O O . MET C 3 93 ? 186.960 202.213 234.078 1.00 113.68 93 MET C O 1
ATOM 5445 N N . ILE C 3 94 ? 187.568 201.744 236.189 1.00 96.31 94 ILE C N 1
ATOM 5446 C CA . ILE C 3 94 ? 188.944 202.225 236.132 1.00 85.41 94 ILE C CA 1
ATOM 5447 C C . ILE C 3 94 ? 189.825 200.995 235.967 1.00 96.99 94 ILE C C 1
ATOM 5448 O O . ILE C 3 94 ? 190.008 200.238 236.914 1.00 105.17 94 ILE C O 1
ATOM 5453 N N . PHE C 3 95 ? 190.302 200.737 234.758 1.00 98.63 95 PHE C N 1
ATOM 5454 C CA . PHE C 3 95 ? 191.169 199.602 234.458 1.00 97.87 95 PHE C CA 1
ATOM 5455 C C . PHE C 3 95 ? 192.565 199.776 235.062 1.00 101.65 95 PHE C C 1
ATOM 5456 O O . PHE C 3 95 ? 192.985 200.882 235.388 1.00 102.11 95 PHE C O 1
ATOM 5464 N N . GLN C 3 96 ? 193.289 198.674 235.217 1.00 96.60 96 GLN C N 1
ATOM 5465 C CA . GLN C 3 96 ? 194.495 198.620 236.035 1.00 96.15 96 GLN C CA 1
ATOM 5466 C C . GLN C 3 96 ? 195.683 199.388 235.453 1.00 106.39 96 GLN C C 1
ATOM 5467 O O . GLN C 3 96 ? 196.357 200.109 236.186 1.00 110.74 96 GLN C O 1
ATOM 5473 N N . ASP C 3 97 ? 195.968 199.229 234.159 1.00 119.63 97 ASP C N 1
ATOM 5474 C CA . ASP C 3 97 ? 197.067 199.931 233.493 1.00 119.24 97 ASP C CA 1
ATOM 5475 C C . ASP C 3 97 ? 196.517 201.103 232.665 1.00 119.65 97 ASP C C 1
ATOM 5476 O O . ASP C 3 97 ? 195.807 200.875 231.681 1.00 121.38 97 ASP C O 1
ATOM 5481 N N . PRO C 3 98 ? 196.807 202.362 233.031 1.00 102.12 98 PRO C N 1
ATOM 5482 C CA . PRO C 3 98 ? 196.274 203.507 232.320 1.00 96.80 98 PRO C CA 1
ATOM 5483 C C . PRO C 3 98 ? 196.943 203.739 230.964 1.00 104.41 98 PRO C C 1
ATOM 5484 O O . PRO C 3 98 ? 196.299 204.235 230.045 1.00 109.45 98 PRO C O 1
ATOM 5488 N N . MET C 3 99 ? 198.202 203.346 230.782 1.00 112.69 99 MET C N 1
ATOM 5489 C CA . MET C 3 99 ? 198.942 203.632 229.555 1.00 112.57 99 MET C CA 1
ATOM 5490 C C . MET C 3 99 ? 198.363 202.894 228.349 1.00 110.82 99 MET C C 1
ATOM 5491 O O . MET C 3 99 ? 198.382 203.410 227.234 1.00 110.27 99 MET C O 1
ATOM 5496 N N . THR C 3 100 ? 197.826 201.695 228.571 1.00 108.65 100 THR C N 1
ATOM 5497 C CA . THR C 3 100 ? 197.185 200.884 227.541 1.00 110.87 100 THR C CA 1
ATOM 5498 C C . THR C 3 100 ? 195.676 201.086 227.492 1.00 105.39 100 THR C C 1
ATOM 5499 O O . THR C 3 100 ? 195.059 200.742 226.491 1.00 109.83 100 THR C O 1
ATOM 5503 N N . SER C 3 101 ? 195.059 201.643 228.530 1.00 99.14 101 SER C N 1
ATOM 5504 C CA . SER C 3 101 ? 193.606 201.801 228.593 1.00 101.19 101 SER C CA 1
ATOM 5505 C C . SER C 3 101 ? 193.088 203.073 227.932 1.00 107.20 101 SER C C 1
ATOM 5506 O O . SER C 3 101 ? 191.945 203.089 227.489 1.00 110.82 101 SER C O 1
ATOM 5509 N N . LEU C 3 102 ? 193.890 204.133 227.837 1.00 99.49 102 LEU C N 1
ATOM 5510 C CA . LEU C 3 102 ? 193.565 205.337 227.066 1.00 95.16 102 LEU C CA 1
ATOM 5511 C C . LEU C 3 102 ? 193.911 205.140 225.580 1.00 99.54 102 LEU C C 1
ATOM 5512 O O . LEU C 3 102 ? 194.933 204.550 225.256 1.00 100.14 102 LEU C O 1
ATOM 5517 N N . ASN C 3 103 ? 193.101 205.679 224.666 1.00 97.30 103 ASN C N 1
ATOM 5518 C CA . ASN C 3 103 ? 193.334 205.588 223.221 1.00 96.57 103 ASN C CA 1
ATOM 5519 C C . ASN C 3 103 ? 194.568 206.409 222.823 1.00 100.92 103 ASN C C 1
ATOM 5520 O O . ASN C 3 103 ? 194.568 207.609 223.096 1.00 99.68 103 ASN C O 1
ATOM 5525 N N . PRO C 3 104 ? 195.609 205.843 222.192 1.00 98.23 104 PRO C N 1
ATOM 5526 C CA . PRO C 3 104 ? 196.835 206.574 221.890 1.00 97.50 104 PRO C CA 1
ATOM 5527 C C . PRO C 3 104 ? 196.659 207.826 221.026 1.00 100.47 104 PRO C C 1
ATOM 5528 O O . PRO C 3 104 ? 197.474 208.737 221.106 1.00 112.30 104 PRO C O 1
ATOM 5532 N N . CYS C 3 105 ? 195.631 207.862 220.176 1.00 100.00 105 CYS C N 1
ATOM 5533 C CA . CYS C 3 105 ? 195.517 208.822 219.084 1.00 103.73 105 CYS C CA 1
ATOM 5534 C C . CYS C 3 105 ? 194.564 209.996 219.332 1.00 106.47 105 CYS C C 1
ATOM 5535 O O . CYS C 3 105 ? 194.386 210.819 218.438 1.00 110.93 105 CYS C O 1
ATOM 5538 N N . TYR C 3 106 ? 193.981 210.129 220.518 1.00 100.14 106 TYR C N 1
ATOM 5539 C CA . TYR C 3 106 ? 193.109 211.253 220.863 1.00 100.38 106 TYR C CA 1
ATOM 5540 C C . TYR C 3 106 ? 193.615 211.995 222.093 1.00 105.99 106 TYR C C 1
ATOM 5541 O O . TYR C 3 106 ? 194.207 211.403 222.991 1.00 112.43 106 TYR C O 1
ATOM 5550 N N . THR C 3 107 ? 193.368 213.298 222.158 1.00 108.23 107 THR C N 1
ATOM 5551 C CA . THR C 3 107 ? 193.719 214.126 223.309 1.00 105.34 107 THR C CA 1
ATOM 5552 C C . THR C 3 107 ? 192.892 213.756 224.534 1.00 108.70 107 THR C C 1
ATOM 5553 O O . THR C 3 107 ? 191.781 213.235 224.427 1.00 114.38 107 THR C O 1
ATOM 5557 N N . VAL C 3 108 ? 193.419 214.033 225.723 1.00 97.87 108 VAL C N 1
ATOM 5558 C CA . VAL C 3 108 ? 192.744 213.782 227.001 1.00 94.82 108 VAL C CA 1
ATOM 5559 C C . VAL C 3 108 ? 191.353 214.387 227.040 1.00 94.34 108 VAL C C 1
ATOM 5560 O O . VAL C 3 108 ? 190.395 213.732 227.437 1.00 100.85 108 VAL C O 1
ATOM 5564 N N . GLY C 3 109 ? 191.219 215.622 226.584 1.00 95.80 109 GLY C N 1
ATOM 5565 C CA . GLY C 3 109 ? 189.952 216.327 226.564 1.00 103.89 109 GLY C CA 1
ATOM 5566 C C . GLY C 3 109 ? 188.923 215.646 225.686 1.00 104.32 109 GLY C C 1
ATOM 5567 O O . GLY C 3 109 ? 187.795 215.469 226.124 1.00 109.47 109 GLY C O 1
ATOM 5568 N N . PHE C 3 110 ? 189.297 215.162 224.502 1.00 100.50 110 PHE C N 1
ATOM 5569 C CA . PHE C 3 110 ? 188.376 214.415 223.649 1.00 100.12 110 PHE C CA 1
ATOM 5570 C C . PHE C 3 110 ? 187.846 213.178 224.376 1.00 103.99 110 PHE C C 1
ATOM 5571 O O . PHE C 3 110 ? 186.642 212.938 224.416 1.00 108.23 110 PHE C O 1
ATOM 5579 N N . GLN C 3 111 ? 188.740 212.424 225.018 1.00 102.81 111 GLN C N 1
ATOM 5580 C CA . GLN C 3 111 ? 188.391 211.172 225.678 1.00 97.07 111 GLN C CA 1
ATOM 5581 C C . GLN C 3 111 ? 187.502 211.372 226.910 1.00 95.45 111 GLN C C 1
ATOM 5582 O O . GLN C 3 111 ? 186.624 210.541 227.138 1.00 105.92 111 GLN C O 1
ATOM 5588 N N . ILE C 3 112 ? 187.656 212.468 227.659 1.00 95.78 112 ILE C N 1
ATOM 5589 C CA . ILE C 3 112 ? 186.759 212.847 228.765 1.00 93.43 112 ILE C CA 1
ATOM 5590 C C . ILE C 3 112 ? 185.435 213.403 228.239 1.00 98.52 112 ILE C C 1
ATOM 5591 O O . ILE C 3 112 ? 184.371 213.011 228.711 1.00 102.56 112 ILE C O 1
ATOM 5596 N N . MET C 3 113 ? 185.454 214.297 227.254 1.00 101.56 113 MET C N 1
ATOM 5597 C CA . MET C 3 113 ? 184.262 214.977 226.745 1.00 103.98 113 MET C CA 1
ATOM 5598 C C . MET C 3 113 ? 183.292 214.043 226.012 1.00 106.60 113 MET C C 1
ATOM 5599 O O . MET C 3 113 ? 182.091 214.297 226.030 1.00 105.41 113 MET C O 1
ATOM 5604 N N . GLU C 3 114 ? 183.763 212.923 225.457 1.00 111.16 114 GLU C N 1
ATOM 5605 C CA . GLU C 3 114 ? 182.906 211.809 225.032 1.00 108.90 114 GLU C CA 1
ATOM 5606 C C . GLU C 3 114 ? 182.024 211.287 226.166 1.00 113.61 114 GLU C C 1
ATOM 5607 O O . GLU C 3 114 ? 180.817 211.144 225.990 1.00 116.84 114 GLU C O 1
ATOM 5613 N N . ALA C 3 115 ? 182.603 211.038 227.345 1.00 105.24 115 ALA C N 1
ATOM 5614 C CA . ALA C 3 115 ? 181.876 210.537 228.500 1.00 98.63 115 ALA C CA 1
ATOM 5615 C C . ALA C 3 115 ? 180.839 211.555 228.984 1.00 104.68 115 ALA C C 1
ATOM 5616 O O . ALA C 3 115 ? 179.684 211.205 229.214 1.00 113.95 115 ALA C O 1
ATOM 5618 N N . ILE C 3 116 ? 181.186 212.841 229.023 1.00 107.61 116 ILE C N 1
ATOM 5619 C CA . ILE C 3 116 ? 180.215 213.893 229.339 1.00 108.78 116 ILE C CA 1
ATOM 5620 C C . ILE C 3 116 ? 179.087 213.941 228.297 1.00 117.23 116 ILE C C 1
ATOM 5621 O O . ILE C 3 116 ? 177.929 214.119 228.668 1.00 118.72 116 ILE C O 1
ATOM 5626 N N . LYS C 3 117 ? 179.365 213.744 227.001 1.00 120.32 117 LYS C N 1
ATOM 5627 C CA . LYS C 3 117 ? 178.323 213.774 225.961 1.00 119.18 117 LYS C CA 1
ATOM 5628 C C . LYS C 3 117 ? 177.353 212.605 226.081 1.00 119.98 117 LYS C C 1
ATOM 5629 O O . LYS C 3 117 ? 176.147 212.804 225.987 1.00 119.81 117 LYS C O 1
ATOM 5635 N N . VAL C 3 118 ? 177.865 211.396 226.301 1.00 120.61 118 VAL C N 1
ATOM 5636 C CA . VAL C 3 118 ? 177.034 210.187 226.410 1.00 120.80 118 VAL C CA 1
ATOM 5637 C C . VAL C 3 118 ? 176.143 210.248 227.647 1.00 120.61 118 VAL C C 1
ATOM 5638 O O . VAL C 3 118 ? 174.953 209.946 227.565 1.00 122.40 118 VAL C O 1
ATOM 5642 N N . HIS C 3 119 ? 176.700 210.655 228.789 1.00 114.94 119 HIS C N 1
ATOM 5643 C CA . HIS C 3 119 ? 176.050 210.488 230.090 1.00 114.76 119 HIS C CA 1
ATOM 5644 C C . HIS C 3 119 ? 175.400 211.745 230.669 1.00 117.66 119 HIS C C 1
ATOM 5645 O O . HIS C 3 119 ? 174.579 211.629 231.577 1.00 116.85 119 HIS C O 1
ATOM 5652 N N . GLN C 3 120 ? 175.726 212.939 230.167 1.00 123.40 120 GLN C N 1
ATOM 5653 C CA . GLN C 3 120 ? 175.218 214.213 230.696 1.00 121.79 120 GLN C CA 1
ATOM 5654 C C . GLN C 3 120 ? 174.609 215.117 229.613 1.00 124.23 120 GLN C C 1
ATOM 5655 O O . GLN C 3 120 ? 173.598 215.769 229.857 1.00 121.90 120 GLN C O 1
ATOM 5661 N N . GLY C 3 121 ? 175.156 215.116 228.397 1.00 137.44 121 GLY C N 1
ATOM 5662 C CA . GLY C 3 121 ? 174.492 215.639 227.194 1.00 136.23 121 GLY C CA 1
ATOM 5663 C C . GLY C 3 121 ? 174.669 217.131 226.887 1.00 137.20 121 GLY C C 1
ATOM 5664 O O . GLY C 3 121 ? 173.959 217.663 226.032 1.00 136.47 121 GLY C O 1
ATOM 5665 N N . GLY C 3 122 ? 175.587 217.828 227.556 1.00 136.09 122 GLY C N 1
ATOM 5666 C CA . GLY C 3 122 ? 175.800 219.268 227.356 1.00 135.52 122 GLY C CA 1
ATOM 5667 C C . GLY C 3 122 ? 176.415 219.661 226.006 1.00 136.28 122 GLY C C 1
ATOM 5668 O O . GLY C 3 122 ? 177.022 218.844 225.308 1.00 136.02 122 GLY C O 1
ATOM 5669 N N . ASN C 3 123 ? 176.305 220.944 225.649 1.00 136.87 123 ASN C N 1
ATOM 5670 C CA . ASN C 3 123 ? 176.981 221.530 224.485 1.00 135.52 123 ASN C CA 1
ATOM 5671 C C . ASN C 3 123 ? 178.516 221.574 224.645 1.00 139.15 123 ASN C C 1
ATOM 5672 O O . ASN C 3 123 ? 179.054 221.334 225.726 1.00 145.34 123 ASN C O 1
ATOM 5677 N N . LYS C 3 124 ? 179.258 221.862 223.566 1.00 132.62 124 LYS C N 1
ATOM 5678 C CA . LYS C 3 124 ? 180.731 221.742 223.536 1.00 135.25 124 LYS C CA 1
ATOM 5679 C C . LYS C 3 124 ? 181.461 222.625 224.555 1.00 135.64 124 LYS C C 1
ATOM 5680 O O . LYS C 3 124 ? 182.415 222.166 225.178 1.00 130.40 124 LYS C O 1
ATOM 5686 N N . SER C 3 125 ? 181.000 223.849 224.795 1.00 136.04 125 SER C N 1
ATOM 5687 C CA . SER C 3 125 ? 181.567 224.732 225.824 1.00 136.36 125 SER C CA 1
ATOM 5688 C C . SER C 3 125 ? 181.271 224.240 227.244 1.00 137.55 125 SER C C 1
ATOM 5689 O O . SER C 3 125 ? 182.167 224.256 228.086 1.00 138.76 125 SER C O 1
ATOM 5692 N N . THR C 3 126 ? 180.083 223.687 227.510 1.00 132.64 126 THR C N 1
ATOM 5693 C CA . THR C 3 126 ? 179.782 223.008 228.784 1.00 131.10 126 THR C CA 1
ATOM 5694 C C . THR C 3 126 ? 180.635 221.762 228.975 1.00 129.71 126 THR C C 1
ATOM 5695 O O . THR C 3 126 ? 181.172 221.549 230.060 1.00 133.34 126 THR C O 1
ATOM 5699 N N . ARG C 3 127 ? 180.837 220.960 227.923 1.00 122.09 127 ARG C N 1
ATOM 5700 C CA . ARG C 3 127 ? 181.709 219.780 227.961 1.00 120.00 127 ARG C CA 1
ATOM 5701 C C . ARG C 3 127 ? 183.153 220.132 228.284 1.00 121.07 127 ARG C C 1
ATOM 5702 O O . ARG C 3 127 ? 183.735 219.456 229.127 1.00 124.40 127 ARG C O 1
ATOM 5710 N N . ARG C 3 128 ? 183.725 221.199 227.720 1.00 117.29 128 ARG C N 1
ATOM 5711 C CA . ARG C 3 128 ? 185.055 221.668 228.140 1.00 118.35 128 ARG C CA 1
ATOM 5712 C C . ARG C 3 128 ? 185.054 222.113 229.597 1.00 116.81 128 ARG C C 1
ATOM 5713 O O . ARG C 3 128 ? 185.900 221.656 230.350 1.00 116.31 128 ARG C O 1
ATOM 5721 N N . GLN C 3 129 ? 184.105 222.940 230.031 1.00 121.22 129 GLN C N 1
ATOM 5722 C CA . GLN C 3 129 ? 184.093 223.426 231.410 1.00 120.29 129 GLN C CA 1
ATOM 5723 C C . GLN C 3 129 ? 183.965 222.285 232.430 1.00 123.01 129 GLN C C 1
ATOM 5724 O O . GLN C 3 129 ? 184.723 222.271 233.401 1.00 127.84 129 GLN C O 1
ATOM 5730 N N . ARG C 3 130 ? 183.101 221.283 232.204 1.00 116.89 130 ARG C N 1
ATOM 5731 C CA . ARG C 3 130 ? 183.004 220.124 233.104 1.00 115.93 130 ARG C CA 1
ATOM 5732 C C . ARG C 3 130 ? 184.231 219.218 233.038 1.00 118.80 130 ARG C C 1
ATOM 5733 O O . ARG C 3 130 ? 184.598 218.632 234.054 1.00 120.83 130 ARG C O 1
ATOM 5741 N N . ALA C 3 131 ? 184.929 219.136 231.911 1.00 111.52 131 ALA C N 1
ATOM 5742 C CA . ALA C 3 131 ? 186.204 218.432 231.858 1.00 107.27 131 ALA C CA 1
ATOM 5743 C C . ALA C 3 131 ? 187.311 219.149 232.659 1.00 116.74 131 ALA C C 1
ATOM 5744 O O . ALA C 3 131 ? 188.063 218.485 233.365 1.00 119.61 131 ALA C O 1
ATOM 5746 N N . ILE C 3 132 ? 187.386 220.486 232.628 1.00 116.86 132 ILE C N 1
ATOM 5747 C CA . ILE C 3 132 ? 188.285 221.269 233.497 1.00 108.19 132 ILE C CA 1
ATOM 5748 C C . ILE C 3 132 ? 187.932 221.072 234.969 1.00 109.56 132 ILE C C 1
ATOM 5749 O O . ILE C 3 132 ? 188.819 220.836 235.782 1.00 116.94 132 ILE C O 1
ATOM 5754 N N . ASP C 3 133 ? 186.649 221.122 235.320 1.00 115.73 133 ASP C N 1
ATOM 5755 C CA . ASP C 3 133 ? 186.156 220.862 236.674 1.00 115.93 133 ASP C CA 1
ATOM 5756 C C . ASP C 3 133 ? 186.582 219.470 237.181 1.00 116.29 133 ASP C C 1
ATOM 5757 O O . ASP C 3 133 ? 187.171 219.353 238.253 1.00 118.47 133 ASP C O 1
ATOM 5762 N N . LEU C 3 134 ? 186.422 218.418 236.374 1.00 104.25 134 LEU C N 1
ATOM 5763 C CA . LEU C 3 134 ? 186.899 217.080 236.725 1.00 99.27 134 LEU C CA 1
ATOM 5764 C C . LEU C 3 134 ? 188.421 216.972 236.803 1.00 97.83 134 LEU C C 1
ATOM 5765 O O . LEU C 3 134 ? 188.927 216.374 237.747 1.00 112.10 134 LEU C O 1
ATOM 5770 N N . LEU C 3 135 ? 189.173 217.551 235.870 1.00 93.48 135 LEU C N 1
ATOM 5771 C CA . LEU C 3 135 ? 190.634 217.563 235.936 1.00 97.31 135 LEU C CA 1
ATOM 5772 C C . LEU C 3 135 ? 191.165 218.355 237.145 1.00 99.28 135 LEU C C 1
ATOM 5773 O O . LEU C 3 135 ? 192.184 217.971 237.712 1.00 99.61 135 LEU C O 1
ATOM 5778 N N . ASN C 3 136 ? 190.465 219.398 237.600 1.00 107.67 136 ASN C N 1
ATOM 5779 C CA . ASN C 3 136 ? 190.728 220.060 238.878 1.00 105.73 136 ASN C CA 1
ATOM 5780 C C . ASN C 3 136 ? 190.410 219.148 240.071 1.00 110.79 136 ASN C C 1
ATOM 5781 O O . ASN C 3 136 ? 191.229 219.050 240.981 1.00 109.59 136 ASN C O 1
ATOM 5786 N N . GLN C 3 137 ? 189.270 218.446 240.072 1.00 106.19 137 GLN C N 1
ATOM 5787 C CA . GLN C 3 137 ? 188.924 217.492 241.127 1.00 99.96 137 GLN C CA 1
ATOM 5788 C C . GLN C 3 137 ? 189.969 216.389 241.257 1.00 101.97 137 GLN C C 1
ATOM 5789 O O . GLN C 3 137 ? 190.359 216.071 242.379 1.00 101.33 137 GLN C O 1
ATOM 5795 N N . VAL C 3 138 ? 190.501 215.844 240.164 1.00 97.69 138 VAL C N 1
ATOM 5796 C CA . VAL C 3 138 ? 191.604 214.868 240.225 1.00 93.57 138 VAL C CA 1
ATOM 5797 C C . VAL C 3 138 ? 192.995 215.504 240.286 1.00 94.06 138 VAL C C 1
ATOM 5798 O O . VAL C 3 138 ? 193.995 214.803 240.194 1.00 95.09 138 VAL C O 1
ATOM 5802 N N . GLY C 3 139 ? 193.115 216.816 240.447 1.00 98.20 139 GLY C N 1
ATOM 5803 C CA . GLY C 3 139 ? 194.385 217.490 240.727 1.00 98.12 139 GLY C CA 1
ATOM 5804 C C . GLY C 3 139 ? 195.431 217.421 239.618 1.00 103.11 139 GLY C C 1
ATOM 5805 O O . GLY C 3 139 ? 196.619 217.313 239.910 1.00 104.24 139 GLY C O 1
ATOM 5806 N N . ILE C 3 140 ? 195.034 217.460 238.343 1.00 102.91 140 ILE C N 1
ATOM 5807 C CA . ILE C 3 140 ? 195.977 217.601 237.222 1.00 97.59 140 ILE C CA 1
ATOM 5808 C C . ILE C 3 140 ? 196.591 219.023 237.239 1.00 108.83 140 ILE C C 1
ATOM 5809 O O . ILE C 3 140 ? 195.842 219.990 237.372 1.00 111.83 140 ILE C O 1
ATOM 5814 N N . PRO C 3 141 ? 197.927 219.189 237.117 1.00 114.63 141 PRO C N 1
ATOM 5815 C CA . PRO C 3 141 ? 198.618 220.453 237.378 1.00 116.44 141 PRO C CA 1
ATOM 5816 C C . PRO C 3 141 ? 198.159 221.694 236.610 1.00 119.02 141 PRO C C 1
ATOM 5817 O O . PRO C 3 141 ? 198.242 222.803 237.127 1.00 123.75 141 PRO C O 1
ATOM 5821 N N . ASP C 3 142 ? 197.706 221.532 235.370 1.00 117.09 142 ASP C N 1
ATOM 5822 C CA . ASP C 3 142 ? 197.340 222.644 234.491 1.00 118.85 142 ASP C CA 1
ATOM 5823 C C . ASP C 3 142 ? 196.273 222.197 233.483 1.00 121.95 142 ASP C C 1
ATOM 5824 O O . ASP C 3 142 ? 196.597 221.772 232.374 1.00 126.16 142 ASP C O 1
ATOM 5829 N N . PRO C 3 143 ? 194.991 222.162 233.867 1.00 109.06 143 PRO C N 1
ATOM 5830 C CA . PRO C 3 143 ? 194.015 221.380 233.135 1.00 107.36 143 PRO C CA 1
ATOM 5831 C C . PRO C 3 143 ? 193.684 221.964 231.762 1.00 112.83 143 PRO C C 1
ATOM 5832 O O . PRO C 3 143 ? 193.504 221.214 230.809 1.00 118.00 143 PRO C O 1
ATOM 5836 N N . ALA C 3 144 ? 193.652 223.288 231.614 1.00 106.72 144 ALA C N 1
ATOM 5837 C CA . ALA C 3 144 ? 193.280 223.930 230.358 1.00 102.81 144 ALA C CA 1
ATOM 5838 C C . ALA C 3 144 ? 194.302 223.717 229.246 1.00 103.56 144 ALA C C 1
ATOM 5839 O O . ALA C 3 144 ? 193.923 223.682 228.079 1.00 103.36 144 ALA C O 1
ATOM 5841 N N . SER C 3 145 ? 195.577 223.524 229.570 1.00 116.44 145 SER C N 1
ATOM 5842 C CA . SER C 3 145 ? 196.585 223.119 228.588 1.00 118.63 145 SER C CA 1
ATOM 5843 C C . SER C 3 145 ? 196.637 221.602 228.422 1.00 113.14 145 SER C C 1
ATOM 5844 O O . SER C 3 145 ? 196.835 221.116 227.311 1.00 110.91 145 SER C O 1
ATOM 5847 N N . ARG C 3 146 ? 196.406 220.841 229.495 1.00 108.07 146 ARG C N 1
ATOM 5848 C CA . ARG C 3 146 ? 196.560 219.377 229.529 1.00 107.78 146 ARG C CA 1
ATOM 5849 C C . ARG C 3 146 ? 195.321 218.593 229.107 1.00 105.89 146 ARG C C 1
ATOM 5850 O O . ARG C 3 146 ? 195.412 217.382 228.951 1.00 109.78 146 ARG C O 1
ATOM 5858 N N . LEU C 3 147 ? 194.206 219.256 228.783 1.00 112.22 147 LEU C N 1
ATOM 5859 C CA . LEU C 3 147 ? 193.190 218.687 227.891 1.00 107.56 147 LEU C CA 1
ATOM 5860 C C . LEU C 3 147 ? 193.788 218.335 226.522 1.00 106.83 147 LEU C C 1
ATOM 5861 O O . LEU C 3 147 ? 193.477 217.285 225.971 1.00 118.06 147 LEU C O 1
ATOM 5866 N N . ASP C 3 148 ? 194.645 219.196 225.974 1.00 106.21 148 ASP C N 1
ATOM 5867 C CA . ASP C 3 148 ? 195.173 219.110 224.606 1.00 113.70 148 ASP C CA 1
ATOM 5868 C C . ASP C 3 148 ? 196.450 218.265 224.507 1.00 115.05 148 ASP C C 1
ATOM 5869 O O . ASP C 3 148 ? 197.303 218.505 223.658 1.00 119.73 148 ASP C O 1
ATOM 5874 N N . VAL C 3 149 ? 196.588 217.272 225.378 1.00 99.64 149 VAL C N 1
ATOM 5875 C CA . VAL C 3 149 ? 197.772 216.424 225.531 1.00 104.86 149 VAL C CA 1
ATOM 5876 C C . VAL C 3 149 ? 197.411 214.976 225.231 1.00 101.85 149 VAL C C 1
ATOM 5877 O O . VAL C 3 149 ? 196.299 214.538 225.525 1.00 95.75 149 VAL C O 1
ATOM 5881 N N . TYR C 3 150 ? 198.315 214.233 224.605 1.00 105.92 150 TYR C N 1
ATOM 5882 C CA . TYR C 3 150 ? 198.131 212.823 224.271 1.00 99.87 150 TYR C CA 1
ATOM 5883 C C . TYR C 3 150 ? 198.600 211.901 225.404 1.00 95.03 150 TYR C C 1
ATOM 5884 O O . TYR C 3 150 ? 199.545 212.248 226.111 1.00 99.67 150 TYR C O 1
ATOM 5893 N N . PRO C 3 151 ? 198.013 210.710 225.601 1.00 89.21 151 PRO C N 1
ATOM 5894 C CA . PRO C 3 151 ? 198.379 209.826 226.695 1.00 95.39 151 PRO C CA 1
ATOM 5895 C C . PRO C 3 151 ? 199.869 209.513 226.829 1.00 95.59 151 PRO C C 1
ATOM 5896 O O . PRO C 3 151 ? 200.354 209.391 227.949 1.00 101.23 151 PRO C O 1
ATOM 5900 N N . HIS C 3 152 ? 200.631 209.416 225.738 1.00 101.81 152 HIS C N 1
ATOM 5901 C CA . HIS C 3 152 ? 202.069 209.132 225.813 1.00 107.17 152 HIS C CA 1
ATOM 5902 C C . HIS C 3 152 ? 202.886 210.285 226.397 1.00 108.79 152 HIS C C 1
ATOM 5903 O O . HIS C 3 152 ? 203.999 210.077 226.867 1.00 102.42 152 HIS C O 1
ATOM 5910 N N . GLN C 3 153 ? 202.336 211.496 226.382 1.00 110.36 153 GLN C N 1
ATOM 5911 C CA . GLN C 3 153 ? 202.906 212.690 226.990 1.00 99.60 153 GLN C CA 1
ATOM 5912 C C . GLN C 3 153 ? 202.552 212.801 228.474 1.00 100.48 153 GLN C C 1
ATOM 5913 O O . GLN C 3 153 ? 203.185 213.567 229.192 1.00 107.00 153 GLN C O 1
ATOM 5919 N N . LEU C 3 154 ? 201.567 212.059 228.977 1.00 111.26 154 LEU C N 1
ATOM 5920 C CA . LEU C 3 154 ? 201.235 211.998 230.397 1.00 104.75 154 LEU C CA 1
ATOM 5921 C C . LEU C 3 154 ? 202.206 211.092 231.158 1.00 103.35 154 LEU C C 1
ATOM 5922 O O . LEU C 3 154 ? 202.736 210.118 230.629 1.00 105.98 154 LEU C O 1
ATOM 5927 N N . SER C 3 155 ? 202.401 211.376 232.440 1.00 94.71 155 SER C N 1
ATOM 5928 C CA . SER C 3 155 ? 202.979 210.422 233.385 1.00 96.68 155 SER C CA 1
ATOM 5929 C C . SER C 3 155 ? 201.958 209.352 233.790 1.00 100.93 155 SER C C 1
ATOM 5930 O O . SER C 3 155 ? 200.750 209.574 233.678 1.00 104.74 155 SER C O 1
ATOM 5933 N N . GLY C 3 156 ? 202.410 208.206 234.300 1.00 97.49 156 GLY C N 1
ATOM 5934 C CA . GLY C 3 156 ? 201.531 207.097 234.689 1.00 91.01 156 GLY C CA 1
ATOM 5935 C C . GLY C 3 156 ? 200.472 207.465 235.720 1.00 86.02 156 GLY C C 1
ATOM 5936 O O . GLY C 3 156 ? 199.318 207.067 235.595 1.00 97.20 156 GLY C O 1
ATOM 5937 N N . GLY C 3 157 ? 200.803 208.299 236.694 1.00 81.28 157 GLY C N 1
ATOM 5938 C CA . GLY C 3 157 ? 199.832 208.803 237.655 1.00 82.52 157 GLY C CA 1
ATOM 5939 C C . GLY C 3 157 ? 198.928 209.899 237.123 1.00 81.78 157 GLY C C 1
ATOM 5940 O O . GLY C 3 157 ? 197.872 210.132 237.696 1.00 94.84 157 GLY C O 1
ATOM 5941 N N . MET C 3 158 ? 199.255 210.559 236.017 1.00 83.68 158 MET C N 1
ATOM 5942 C CA . MET C 3 158 ? 198.321 211.464 235.345 1.00 81.22 158 MET C CA 1
ATOM 5943 C C . MET C 3 158 ? 197.339 210.725 234.460 1.00 90.13 158 MET C C 1
ATOM 5944 O O . MET C 3 158 ? 196.147 211.003 234.522 1.00 96.07 158 MET C O 1
ATOM 5949 N N . SER C 3 159 ? 197.788 209.765 233.656 1.00 102.88 159 SER C N 1
ATOM 5950 C CA . SER C 3 159 ? 196.891 208.957 232.820 1.00 97.78 159 SER C CA 1
ATOM 5951 C C . SER C 3 159 ? 195.912 208.154 233.676 1.00 93.97 159 SER C C 1
ATOM 5952 O O . SER C 3 159 ? 194.736 208.056 233.333 1.00 96.46 159 SER C O 1
ATOM 5955 N N . GLN C 3 160 ? 196.336 207.695 234.853 1.00 84.68 160 GLN C N 1
ATOM 5956 C CA . GLN C 3 160 ? 195.460 207.088 235.850 1.00 77.39 160 GLN C CA 1
ATOM 5957 C C . GLN C 3 160 ? 194.362 208.036 236.338 1.00 86.72 160 GLN C C 1
ATOM 5958 O O . GLN C 3 160 ? 193.195 207.658 236.433 1.00 103.54 160 GLN C O 1
ATOM 5964 N N . ARG C 3 161 ? 194.699 209.297 236.609 1.00 86.52 161 ARG C N 1
ATOM 5965 C CA . ARG C 3 161 ? 193.737 210.316 237.042 1.00 80.55 161 ARG C CA 1
ATOM 5966 C C . ARG C 3 161 ? 192.845 210.819 235.927 1.00 86.10 161 ARG C C 1
ATOM 5967 O O . ARG C 3 161 ? 191.678 211.075 236.192 1.00 94.74 161 ARG C O 1
ATOM 5975 N N . VAL C 3 162 ? 193.304 210.838 234.682 1.00 89.70 162 VAL C N 1
ATOM 5976 C CA . VAL C 3 162 ? 192.435 211.037 233.516 1.00 94.52 162 VAL C CA 1
ATOM 5977 C C . VAL C 3 162 ? 191.360 209.957 233.440 1.00 95.59 162 VAL C C 1
ATOM 5978 O O . VAL C 3 162 ? 190.200 210.290 233.213 1.00 94.23 162 VAL C O 1
ATOM 5982 N N . MET C 3 163 ? 191.671 208.683 233.690 1.00 107.73 163 MET C N 1
ATOM 5983 C CA . MET C 3 163 ? 190.632 207.651 233.694 1.00 99.66 163 MET C CA 1
ATOM 5984 C C . MET C 3 163 ? 189.775 207.580 234.956 1.00 87.06 163 MET C C 1
ATOM 5985 O O . MET C 3 163 ? 188.620 207.186 234.851 1.00 97.48 163 MET C O 1
ATOM 5990 N N . ILE C 3 164 ? 190.235 208.058 236.110 1.00 80.47 164 ILE C N 1
ATOM 5991 C CA . ILE C 3 164 ? 189.333 208.345 237.237 1.00 84.52 164 ILE C CA 1
ATOM 5992 C C . ILE C 3 164 ? 188.336 209.445 236.848 1.00 85.08 164 ILE C C 1
ATOM 5993 O O . ILE C 3 164 ? 187.137 209.267 237.016 1.00 85.31 164 ILE C O 1
ATOM 5998 N N . ALA C 3 165 ? 188.796 210.542 236.241 1.00 96.97 165 ALA C N 1
ATOM 5999 C CA . ALA C 3 165 ? 187.948 211.630 235.771 1.00 91.41 165 ALA C CA 1
ATOM 6000 C C . ALA C 3 165 ? 186.945 211.159 234.721 1.00 91.81 165 ALA C C 1
ATOM 6001 O O . ALA C 3 165 ? 185.770 211.490 234.784 1.00 101.35 165 ALA C O 1
ATOM 6003 N N . MET C 3 166 ? 187.381 210.336 233.780 1.00 103.36 166 MET C N 1
ATOM 6004 C CA . MET C 3 166 ? 186.555 209.744 232.730 1.00 103.60 166 MET C CA 1
ATOM 6005 C C . MET C 3 166 ? 185.520 208.745 233.264 1.00 103.65 166 MET C C 1
ATOM 6006 O O . MET C 3 166 ? 184.425 208.651 232.724 1.00 98.42 166 MET C O 1
ATOM 6011 N N . ALA C 3 167 ? 185.816 208.025 234.351 1.00 104.39 167 ALA C N 1
ATOM 6012 C CA . ALA C 3 167 ? 184.856 207.182 235.053 1.00 88.00 167 ALA C CA 1
ATOM 6013 C C . ALA C 3 167 ? 183.833 208.013 235.844 1.00 95.91 167 ALA C C 1
ATOM 6014 O O . ALA C 3 167 ? 182.634 207.771 235.737 1.00 104.26 167 ALA C O 1
ATOM 6016 N N . ILE C 3 168 ? 184.257 209.046 236.570 1.00 97.90 168 ILE C N 1
ATOM 6017 C CA . ILE C 3 168 ? 183.356 209.978 237.268 1.00 89.76 168 ILE C CA 1
ATOM 6018 C C . ILE C 3 168 ? 182.486 210.748 236.267 1.00 97.44 168 ILE C C 1
ATOM 6019 O O . ILE C 3 168 ? 181.304 210.960 236.517 1.00 98.81 168 ILE C O 1
ATOM 6024 N N . ALA C 3 169 ? 183.018 211.103 235.095 1.00 101.50 169 ALA C N 1
ATOM 6025 C CA . ALA C 3 169 ? 182.282 211.733 233.999 1.00 97.30 169 ALA C CA 1
ATOM 6026 C C . ALA C 3 169 ? 181.078 210.917 233.528 1.00 100.24 169 ALA C C 1
ATOM 6027 O O . ALA C 3 169 ? 180.086 211.497 233.087 1.00 99.59 169 ALA C O 1
ATOM 6029 N N . CYS C 3 170 ? 181.126 209.587 233.640 1.00 112.06 170 CYS C N 1
ATOM 6030 C CA . CYS C 3 170 ? 180.015 208.713 233.276 1.00 110.88 170 CYS C CA 1
ATOM 6031 C C . CYS C 3 170 ? 178.804 208.849 234.217 1.00 109.08 170 CYS C C 1
ATOM 6032 O O . CYS C 3 170 ? 177.749 208.290 233.936 1.00 112.56 170 CYS C O 1
ATOM 6035 N N . ARG C 3 171 ? 178.947 209.560 235.344 1.00 117.87 171 ARG C N 1
ATOM 6036 C CA . ARG C 3 171 ? 177.963 209.679 236.428 1.00 118.67 171 ARG C CA 1
ATOM 6037 C C . ARG C 3 171 ? 177.311 208.322 236.794 1.00 123.27 171 ARG C C 1
ATOM 6038 O O . ARG C 3 171 ? 176.084 208.211 236.799 1.00 123.63 171 ARG C O 1
ATOM 6046 N N . PRO C 3 172 ? 178.087 207.245 237.049 1.00 107.77 172 PRO C N 1
ATOM 6047 C CA . PRO C 3 172 ? 177.595 205.867 237.104 1.00 102.76 172 PRO C CA 1
ATOM 6048 C C . PRO C 3 172 ? 176.797 205.524 238.374 1.00 105.80 172 PRO C C 1
ATOM 6049 O O . PRO C 3 172 ? 176.880 206.232 239.377 1.00 109.86 172 PRO C O 1
ATOM 6053 N N . LYS C 3 173 ? 176.063 204.397 238.367 1.00 118.02 173 LYS C N 1
ATOM 6054 C CA . LYS C 3 173 ? 175.417 203.821 239.568 1.00 115.52 173 LYS C CA 1
ATOM 6055 C C . LYS C 3 173 ? 176.319 202.876 240.351 1.00 108.55 173 LYS C C 1
ATOM 6056 O O . LYS C 3 173 ? 176.186 202.795 241.567 1.00 107.81 173 LYS C O 1
ATOM 6062 N N . LEU C 3 174 ? 177.235 202.181 239.687 1.00 102.79 174 LEU C N 1
ATOM 6063 C CA . LEU C 3 174 ? 178.275 201.361 240.301 1.00 100.35 174 LEU C CA 1
ATOM 6064 C C . LEU C 3 174 ? 179.611 201.630 239.623 1.00 105.48 174 LEU C C 1
ATOM 6065 O O . LEU C 3 174 ? 179.689 201.647 238.397 1.00 111.51 174 LEU C O 1
ATOM 6070 N N . LEU C 3 175 ? 180.662 201.826 240.407 1.00 95.76 175 LEU C N 1
ATOM 6071 C CA . LEU C 3 175 ? 182.014 202.062 239.929 1.00 88.28 175 LEU C CA 1
ATOM 6072 C C . LEU C 3 175 ? 182.942 200.953 240.394 1.00 93.61 175 LEU C C 1
ATOM 6073 O O . LEU C 3 175 ? 183.059 200.710 241.594 1.00 98.57 175 LEU C O 1
ATOM 6078 N N . ILE C 3 176 ? 183.638 200.307 239.470 1.00 94.94 176 ILE C N 1
ATOM 6079 C CA . ILE C 3 176 ? 184.686 199.356 239.809 1.00 88.46 176 ILE C CA 1
ATOM 6080 C C . ILE C 3 176 ? 186.033 200.024 239.615 1.00 92.92 176 ILE C C 1
ATOM 6081 O O . ILE C 3 176 ? 186.353 200.526 238.541 1.00 98.90 176 ILE C O 1
ATOM 6086 N N . ALA C 3 177 ? 186.838 200.050 240.662 1.00 89.86 177 ALA C N 1
ATOM 6087 C CA . ALA C 3 177 ? 188.085 200.771 240.701 1.00 85.19 177 ALA C CA 1
ATOM 6088 C C . ALA C 3 177 ? 189.236 199.784 240.875 1.00 86.74 177 ALA C C 1
ATOM 6089 O O . ALA C 3 177 ? 189.456 199.263 241.964 1.00 102.54 177 ALA C O 1
ATOM 6091 N N . ASP C 3 178 ? 189.958 199.487 239.806 1.00 86.43 178 ASP C N 1
ATOM 6092 C CA . ASP C 3 178 ? 191.000 198.470 239.813 1.00 91.39 178 ASP C CA 1
ATOM 6093 C C . ASP C 3 178 ? 192.371 199.060 240.125 1.00 89.66 178 ASP C C 1
ATOM 6094 O O . ASP C 3 178 ? 193.048 199.623 239.270 1.00 97.75 178 ASP C O 1
ATOM 6099 N N . GLN C 3 179 ? 192.753 198.984 241.394 1.00 95.55 179 GLN C N 1
ATOM 6100 C CA . GLN C 3 179 ? 193.947 199.589 241.964 1.00 95.54 179 GLN C CA 1
ATOM 6101 C C . GLN C 3 179 ? 194.065 201.081 241.597 1.00 97.80 179 GLN C C 1
ATOM 6102 O O . GLN C 3 179 ? 195.067 201.505 241.012 1.00 99.15 179 GLN C O 1
ATOM 6108 N N . PRO C 3 180 ? 193.072 201.912 241.979 1.00 92.15 180 PRO C N 1
ATOM 6109 C CA . PRO C 3 180 ? 192.918 203.292 241.514 1.00 95.30 180 PRO C CA 1
ATOM 6110 C C . PRO C 3 180 ? 193.992 204.248 242.035 1.00 99.08 180 PRO C C 1
ATOM 6111 O O . PRO C 3 180 ? 193.997 205.422 241.683 1.00 107.49 180 PRO C O 1
ATOM 6115 N N . THR C 3 181 ? 194.923 203.775 242.862 1.00 101.02 181 THR C N 1
ATOM 6116 C CA . THR C 3 181 ? 195.969 204.582 243.497 1.00 99.45 181 THR C CA 1
ATOM 6117 C C . THR C 3 181 ? 197.378 204.044 243.237 1.00 96.23 181 THR C C 1
ATOM 6118 O O . THR C 3 181 ? 198.322 204.520 243.841 1.00 103.17 181 THR C O 1
ATOM 6122 N N . THR C 3 182 ? 197.558 203.122 242.285 1.00 84.63 182 THR C N 1
ATOM 6123 C CA . THR C 3 182 ? 198.856 202.485 241.975 1.00 93.25 182 THR C CA 1
ATOM 6124 C C . THR C 3 182 ? 199.986 203.488 241.695 1.00 98.16 182 THR C C 1
ATOM 6125 O O . THR C 3 182 ? 200.981 203.517 242.408 1.00 96.88 182 THR C O 1
ATOM 6129 N N . ALA C 3 183 ? 199.852 204.331 240.665 1.00 99.56 183 ALA C N 1
ATOM 6130 C CA . ALA C 3 183 ? 200.868 205.314 240.278 1.00 90.23 183 ALA C CA 1
ATOM 6131 C C . ALA C 3 183 ? 200.678 206.691 240.943 1.00 95.43 183 ALA C C 1
ATOM 6132 O O . ALA C 3 183 ? 201.106 207.701 240.401 1.00 103.26 183 ALA C O 1
ATOM 6134 N N . LEU C 3 184 ? 200.037 206.777 242.110 1.00 102.55 184 LEU C N 1
ATOM 6135 C CA . LEU C 3 184 ? 199.757 208.038 242.811 1.00 94.96 184 LEU C CA 1
ATOM 6136 C C . LEU C 3 184 ? 200.558 208.190 244.099 1.00 103.41 184 LEU C C 1
ATOM 6137 O O . LEU C 3 184 ? 200.634 207.253 244.884 1.00 105.42 184 LEU C O 1
ATOM 6142 N N . ASP C 3 185 ? 201.124 209.374 244.335 1.00 104.92 185 ASP C N 1
ATOM 6143 C CA . ASP C 3 185 ? 201.738 209.719 245.624 1.00 100.88 185 ASP C CA 1
ATOM 6144 C C . ASP C 3 185 ? 200.707 209.713 246.755 1.00 103.30 185 ASP C C 1
ATOM 6145 O O . ASP C 3 185 ? 199.509 209.855 246.516 1.00 105.70 185 ASP C O 1
ATOM 6150 N N . VAL C 3 186 ? 201.152 209.561 248.006 1.00 91.85 186 VAL C N 1
ATOM 6151 C CA . VAL C 3 186 ? 200.223 209.437 249.135 1.00 98.61 186 VAL C CA 1
ATOM 6152 C C . VAL C 3 186 ? 199.283 210.633 249.302 1.00 100.88 186 VAL C C 1
ATOM 6153 O O . VAL C 3 186 ? 198.175 210.459 249.802 1.00 108.09 186 VAL C O 1
ATOM 6157 N N . THR C 3 187 ? 199.655 211.835 248.861 1.00 101.48 187 THR C N 1
ATOM 6158 C CA . THR C 3 187 ? 198.809 213.026 248.989 1.00 106.28 187 THR C CA 1
ATOM 6159 C C . THR C 3 187 ? 197.702 213.039 247.948 1.00 108.12 187 THR C C 1
ATOM 6160 O O . THR C 3 187 ? 196.536 213.193 248.307 1.00 117.14 187 THR C O 1
ATOM 6164 N N . ILE C 3 188 ? 198.009 212.808 246.673 1.00 99.16 188 ILE C N 1
ATOM 6165 C CA . ILE C 3 188 ? 196.976 212.748 245.636 1.00 103.02 188 ILE C CA 1
ATOM 6166 C C . ILE C 3 188 ? 196.143 211.467 245.738 1.00 104.14 188 ILE C C 1
ATOM 6167 O O . ILE C 3 188 ? 194.950 211.490 245.461 1.00 109.42 188 ILE C O 1
ATOM 6172 N N . GLN C 3 189 ? 196.713 210.370 246.239 1.00 101.70 189 GLN C N 1
ATOM 6173 C CA . GLN C 3 189 ? 195.985 209.154 246.605 1.00 99.23 189 GLN C CA 1
ATOM 6174 C C . GLN C 3 189 ? 194.875 209.449 247.608 1.00 92.61 189 GLN C C 1
ATOM 6175 O O . GLN C 3 189 ? 193.735 209.059 247.386 1.00 100.74 189 GLN C O 1
ATOM 6181 N N . ALA C 3 190 ? 195.171 210.181 248.677 1.00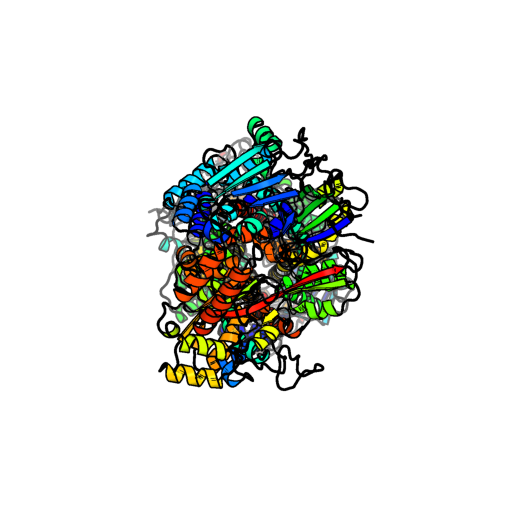 97.33 190 ALA C N 1
ATOM 6182 C CA . ALA C 3 190 ? 194.176 210.592 249.651 1.00 95.18 190 ALA C CA 1
ATOM 6183 C C . ALA C 3 190 ? 193.113 211.529 249.058 1.00 99.46 190 ALA C C 1
ATOM 6184 O O . ALA C 3 190 ? 191.937 211.377 249.370 1.00 100.63 190 ALA C O 1
ATOM 6186 N N . GLN C 3 191 ? 193.477 212.447 248.155 1.00 102.12 191 GLN C N 1
ATOM 6187 C CA . GLN C 3 191 ? 192.499 213.281 247.439 1.00 102.50 191 GLN C CA 1
ATOM 6188 C C . GLN C 3 191 ? 191.528 212.458 246.592 1.00 104.56 191 GLN C C 1
ATOM 6189 O O . GLN C 3 191 ? 190.331 212.723 246.615 1.00 104.31 191 GLN C O 1
ATOM 6195 N N . ILE C 3 192 ? 192.023 211.461 245.851 1.00 102.35 192 ILE C N 1
ATOM 6196 C CA . ILE C 3 192 ? 191.191 210.592 245.015 1.00 97.39 192 ILE C CA 1
ATOM 6197 C C . ILE C 3 192 ? 190.207 209.784 245.853 1.00 97.66 192 ILE C C 1
ATOM 6198 O O . ILE C 3 192 ? 189.030 209.736 245.516 1.00 102.73 192 ILE C O 1
ATOM 6203 N N . ILE C 3 193 ? 190.642 209.174 246.957 1.00 97.64 193 ILE C N 1
ATOM 6204 C CA . ILE C 3 193 ? 189.720 208.439 247.825 1.00 89.23 193 ILE C CA 1
ATOM 6205 C C . ILE C 3 193 ? 188.697 209.375 248.461 1.00 93.31 193 ILE C C 1
ATOM 6206 O O . ILE C 3 193 ? 187.511 209.062 248.458 1.00 98.83 193 ILE C O 1
ATOM 6211 N N . GLU C 3 194 ? 189.089 210.555 248.935 1.00 110.97 194 GLU C N 1
ATOM 6212 C CA . GLU C 3 194 ? 188.132 211.525 249.475 1.00 110.22 194 GLU C CA 1
ATOM 6213 C C . GLU C 3 194 ? 187.124 212.010 248.411 1.00 115.34 194 GLU C C 1
ATOM 6214 O O . GLU C 3 194 ? 185.952 212.203 248.722 1.00 114.38 194 GLU C O 1
ATOM 6220 N N . LEU C 3 195 ? 187.536 212.115 247.139 1.00 106.45 195 LEU C N 1
ATOM 6221 C CA . LEU C 3 195 ? 186.679 212.410 245.989 1.00 105.43 195 LEU C CA 1
ATOM 6222 C C . LEU C 3 195 ? 185.693 211.276 245.681 1.00 104.60 195 LEU C C 1
ATOM 6223 O O . LEU C 3 195 ? 184.496 211.521 245.546 1.00 108.41 195 LEU C O 1
ATOM 6228 N N . LEU C 3 196 ? 186.162 210.030 245.596 1.00 105.69 196 LEU C N 1
ATOM 6229 C CA . LEU C 3 196 ? 185.308 208.866 245.346 1.00 102.36 196 LEU C CA 1
ATOM 6230 C C . LEU C 3 196 ? 184.284 208.643 246.462 1.00 100.11 196 LEU C C 1
ATOM 6231 O O . LEU C 3 196 ? 183.146 208.267 246.190 1.00 105.20 196 LEU C O 1
ATOM 6236 N N . LEU C 3 197 ? 184.655 208.890 247.714 1.00 100.97 197 LEU C N 1
ATOM 6237 C CA . LEU C 3 197 ? 183.747 208.766 248.843 1.00 101.22 197 LEU C CA 1
ATOM 6238 C C . LEU C 3 197 ? 182.757 209.935 248.935 1.00 104.32 197 LEU C C 1
ATOM 6239 O O . LEU C 3 197 ? 181.590 209.697 249.227 1.00 111.95 197 LEU C O 1
ATOM 6244 N N . GLU C 3 198 ? 183.120 211.189 248.646 1.00 106.49 198 GLU C N 1
ATOM 6245 C CA . GLU C 3 198 ? 182.099 212.244 248.607 1.00 109.03 198 GLU C CA 1
ATOM 6246 C C . GLU C 3 198 ? 181.113 212.037 247.453 1.00 110.74 198 GLU C C 1
ATOM 6247 O O . GLU C 3 198 ? 179.938 212.373 247.578 1.00 114.53 198 GLU C O 1
ATOM 6253 N N . LEU C 3 199 ? 181.553 211.414 246.358 1.00 116.57 199 LEU C N 1
ATOM 6254 C CA . LEU C 3 199 ? 180.703 211.019 245.236 1.00 118.76 199 LEU C CA 1
ATOM 6255 C C . LEU C 3 199 ? 179.722 209.907 245.634 1.00 117.36 199 LEU C C 1
ATOM 6256 O O . LEU C 3 199 ? 178.525 210.024 245.394 1.00 116.42 199 LEU C O 1
ATOM 6261 N N . GLN C 3 200 ? 180.197 208.869 246.322 1.00 115.51 200 GLN C N 1
ATOM 6262 C CA . GLN C 3 200 ? 179.367 207.806 246.893 1.00 109.18 200 GLN C CA 1
ATOM 6263 C C . GLN C 3 200 ? 178.372 208.324 247.938 1.00 110.19 200 GLN C C 1
ATOM 6264 O O . GLN C 3 200 ? 177.219 207.905 247.932 1.00 115.57 200 GLN C O 1
ATOM 6270 N N . GLN C 3 201 ? 178.760 209.264 248.797 1.00 123.44 201 GLN C N 1
ATOM 6271 C CA . GLN C 3 201 ? 177.875 209.867 249.795 1.00 125.22 201 GLN C CA 1
ATOM 6272 C C . GLN C 3 201 ? 176.792 210.780 249.189 1.00 126.55 201 GLN C C 1
ATOM 6273 O O . GLN C 3 201 ? 175.648 210.737 249.636 1.00 121.33 201 GLN C O 1
ATOM 6279 N N . LYS C 3 202 ? 177.115 211.605 248.184 1.00 130.73 202 LYS C N 1
ATOM 6280 C CA . LYS C 3 202 ? 176.171 212.565 247.582 1.00 128.92 202 LYS C CA 1
ATOM 6281 C C . LYS C 3 202 ? 175.271 211.979 246.497 1.00 130.62 202 LYS C C 1
ATOM 6282 O O . LYS C 3 202 ? 174.081 212.268 246.485 1.00 128.98 202 LYS C O 1
ATOM 6288 N N . GLU C 3 203 ? 175.803 211.165 245.588 1.00 135.54 203 GLU C N 1
ATOM 6289 C CA . GLU C 3 203 ? 175.041 210.585 244.470 1.00 135.29 203 GLU C CA 1
ATOM 6290 C C . GLU C 3 203 ? 174.549 209.153 244.727 1.00 133.67 203 GLU C C 1
ATOM 6291 O O . GLU C 3 203 ? 173.957 208.527 243.852 1.00 133.81 203 GLU C O 1
ATOM 6297 N N . ASN C 3 204 ? 174.763 208.628 245.934 1.00 122.68 204 ASN C N 1
ATOM 6298 C CA . ASN C 3 204 ? 174.320 207.310 246.390 1.00 124.48 204 ASN C CA 1
ATOM 6299 C C . ASN C 3 204 ? 174.835 206.141 245.534 1.00 125.13 204 ASN C C 1
ATOM 6300 O O . ASN C 3 204 ? 174.220 205.075 245.493 1.00 126.94 204 ASN C O 1
ATOM 6305 N N . MET C 3 205 ? 175.971 206.300 244.849 1.00 118.27 205 MET C N 1
ATOM 6306 C CA . MET C 3 205 ? 176.558 205.243 244.023 1.00 115.07 205 MET C CA 1
ATOM 6307 C C . MET C 3 205 ? 177.254 204.146 244.831 1.00 113.77 205 MET C C 1
ATOM 6308 O O . MET C 3 205 ? 177.717 204.372 245.946 1.00 115.92 205 MET C O 1
ATOM 6313 N N . ALA C 3 206 ? 177.368 202.964 244.245 1.00 113.37 206 ALA C N 1
ATOM 6314 C CA . ALA C 3 206 ? 178.154 201.854 244.758 1.00 110.20 206 ALA C CA 1
ATOM 6315 C C . ALA C 3 206 ? 179.604 201.932 244.285 1.00 112.46 206 ALA C C 1
ATOM 6316 O O . ALA C 3 206 ? 179.865 202.342 243.153 1.00 118.92 206 ALA C O 1
ATOM 6318 N N . LEU C 3 207 ? 180.548 201.489 245.103 1.00 97.47 207 LEU C N 1
ATOM 6319 C CA . LEU C 3 207 ? 181.973 201.490 244.779 1.00 97.84 207 LEU C CA 1
ATOM 6320 C C . LEU C 3 207 ? 182.610 200.136 245.095 1.00 97.05 207 LEU C C 1
ATOM 6321 O O . LEU C 3 207 ? 182.358 199.560 246.142 1.00 106.96 207 LEU C O 1
ATOM 6326 N N . VAL C 3 208 ? 183.461 199.632 244.205 1.00 98.91 208 VAL C N 1
ATOM 6327 C CA . VAL C 3 208 ? 184.228 198.393 244.376 1.00 92.70 208 VAL C CA 1
ATOM 6328 C C . VAL C 3 208 ? 185.722 198.705 244.281 1.00 93.18 208 VAL C C 1
ATOM 6329 O O . VAL C 3 208 ? 186.253 198.854 243.184 1.00 93.55 208 VAL C O 1
ATOM 6333 N N . LEU C 3 209 ? 186.399 198.870 245.417 1.00 95.61 209 LEU C N 1
ATOM 6334 C CA . LEU C 3 209 ? 187.824 199.200 245.496 1.00 89.62 209 LEU C CA 1
ATOM 6335 C C . LEU C 3 209 ? 188.661 197.925 245.496 1.00 93.17 209 LEU C C 1
ATOM 6336 O O . LEU C 3 209 ? 188.844 197.296 246.536 1.00 108.79 209 LEU C O 1
ATOM 6341 N N . ILE C 3 210 ? 189.214 197.540 244.358 1.00 77.57 210 ILE C N 1
ATOM 6342 C CA . ILE C 3 210 ? 190.220 196.484 244.316 1.00 77.55 210 ILE C CA 1
ATOM 6343 C C . ILE C 3 210 ? 191.552 197.128 244.647 1.00 89.56 210 ILE C C 1
ATOM 6344 O O . ILE C 3 210 ? 192.013 197.973 243.889 1.00 107.97 210 ILE C O 1
ATOM 6349 N N . THR C 3 211 ? 192.194 196.788 245.759 1.00 82.62 211 THR C N 1
ATOM 6350 C CA . THR C 3 211 ? 193.487 197.390 246.111 1.00 92.19 211 THR C CA 1
ATOM 6351 C C . THR C 3 211 ? 194.376 196.489 246.956 1.00 88.46 211 THR C C 1
ATOM 6352 O O . THR C 3 211 ? 193.908 195.691 247.759 1.00 88.54 211 THR C O 1
ATOM 6356 N N . HIS C 3 212 ? 195.683 196.619 246.766 1.00 98.41 212 HIS C N 1
ATOM 6357 C CA . HIS C 3 212 ? 196.705 195.977 247.584 1.00 98.34 212 HIS C CA 1
ATOM 6358 C C . HIS C 3 212 ? 197.080 196.800 248.825 1.00 100.11 212 HIS C C 1
ATOM 6359 O O . HIS C 3 212 ? 197.823 196.325 249.677 1.00 98.66 212 HIS C O 1
ATOM 6366 N N . ASP C 3 213 ? 196.587 198.034 248.942 1.00 107.79 213 ASP C N 1
ATOM 6367 C CA . ASP C 3 213 ? 196.842 198.926 250.076 1.00 104.78 213 ASP C CA 1
ATOM 6368 C C . ASP C 3 213 ? 195.814 198.691 251.196 1.00 106.61 213 ASP C C 1
ATOM 6369 O O . ASP C 3 213 ? 194.744 199.300 251.235 1.00 105.93 213 ASP C O 1
ATOM 6374 N N . LEU C 3 214 ? 196.133 197.758 252.097 1.00 110.29 214 LEU C N 1
ATOM 6375 C CA . LEU C 3 214 ? 195.253 197.299 253.173 1.00 107.08 214 LEU C CA 1
ATOM 6376 C C . LEU C 3 214 ? 194.785 198.439 254.086 1.00 110.18 214 LEU C C 1
ATOM 6377 O O . LEU C 3 214 ? 193.623 198.495 254.473 1.00 114.20 214 LEU C O 1
ATOM 6382 N N . ALA C 3 215 ? 195.673 199.380 254.403 1.00 117.58 215 ALA C N 1
ATOM 6383 C CA . ALA C 3 215 ? 195.358 200.533 255.232 1.00 116.36 215 ALA C CA 1
ATOM 6384 C C . ALA C 3 215 ? 194.312 201.453 254.589 1.00 115.90 215 ALA C C 1
ATOM 6385 O O . ALA C 3 215 ? 193.406 201.939 255.260 1.00 115.99 215 ALA C O 1
ATOM 6387 N N . LEU C 3 216 ? 194.394 201.662 253.276 1.00 110.07 216 LEU C N 1
ATOM 6388 C CA . LEU C 3 216 ? 193.474 202.520 252.539 1.00 104.00 216 LEU C CA 1
ATOM 6389 C C . LEU C 3 216 ? 192.068 201.930 252.480 1.00 107.08 216 LEU C C 1
ATOM 6390 O O . LEU C 3 216 ? 191.084 202.625 252.716 1.00 113.91 216 LEU C O 1
ATOM 6395 N N . VAL C 3 217 ? 191.953 200.634 252.185 1.00 103.15 217 VAL C N 1
ATOM 6396 C CA . VAL C 3 217 ? 190.653 199.962 252.094 1.00 101.55 217 VAL C CA 1
ATOM 6397 C C . VAL C 3 217 ? 190.020 199.749 253.465 1.00 104.62 217 VAL C C 1
ATOM 6398 O O . VAL C 3 217 ? 188.802 199.815 253.573 1.00 110.50 217 VAL C O 1
ATOM 6402 N N . ALA C 3 218 ? 190.807 199.614 254.533 1.00 110.73 218 ALA C N 1
ATOM 6403 C CA . ALA C 3 218 ? 190.314 199.627 255.903 1.00 106.93 218 ALA C CA 1
ATOM 6404 C C . ALA C 3 218 ? 189.662 200.964 256.292 1.00 111.37 218 ALA C C 1
ATOM 6405 O O . ALA C 3 218 ? 188.642 200.983 256.971 1.00 110.02 218 ALA C O 1
ATOM 6407 N N . GLU C 3 219 ? 190.248 202.091 255.883 1.00 127.76 219 GLU C N 1
ATOM 6408 C CA . GLU C 3 219 ? 189.668 203.414 256.091 1.00 126.27 219 GLU C CA 1
ATOM 6409 C C . GLU C 3 219 ? 188.406 203.611 255.258 1.00 123.89 219 GLU C C 1
ATOM 6410 O O . GLU C 3 219 ? 187.419 204.153 255.752 1.00 125.47 219 GLU C O 1
ATOM 6416 N N . ALA C 3 220 ? 188.423 203.202 253.983 1.00 95.31 220 ALA C N 1
ATOM 6417 C CA . ALA C 3 220 ? 187.409 203.563 252.994 1.00 97.35 220 ALA C CA 1
ATOM 6418 C C . ALA C 3 220 ? 186.189 202.629 252.916 1.00 100.15 220 ALA C C 1
ATOM 6419 O O . ALA C 3 220 ? 185.074 203.102 252.714 1.00 102.56 220 ALA C O 1
ATOM 6421 N N . ALA C 3 221 ? 186.369 201.313 253.019 1.00 101.34 221 ALA C N 1
ATOM 6422 C CA . ALA C 3 221 ? 185.315 200.345 252.732 1.00 96.60 221 ALA C CA 1
ATOM 6423 C C . ALA C 3 221 ? 184.291 200.173 253.862 1.00 97.47 221 ALA C C 1
ATOM 6424 O O . ALA C 3 221 ? 184.556 200.446 255.032 1.00 102.36 221 ALA C O 1
ATOM 6426 N N . HIS C 3 222 ? 183.107 199.679 253.510 1.00 102.70 222 HIS C N 1
ATOM 6427 C CA . HIS C 3 222 ? 182.090 199.177 254.443 1.00 102.54 222 HIS C CA 1
ATOM 6428 C C . HIS C 3 222 ? 182.215 197.667 254.647 1.00 104.56 222 HIS C C 1
ATOM 6429 O O . HIS C 3 222 ? 182.272 197.195 255.778 1.00 108.57 222 HIS C O 1
ATOM 6436 N N . LYS C 3 223 ? 182.338 196.918 253.545 1.00 95.71 223 LYS C N 1
ATOM 6437 C CA . LYS C 3 223 ? 182.566 195.469 253.490 1.00 94.69 223 LYS C CA 1
ATOM 6438 C C . LYS C 3 223 ? 183.840 195.167 252.715 1.00 93.35 223 LYS C C 1
ATOM 6439 O O . LYS C 3 223 ? 184.134 195.846 251.740 1.00 109.31 223 LYS C O 1
ATOM 6445 N N . ILE C 3 224 ? 184.587 194.153 253.125 1.00 82.48 224 ILE C N 1
ATOM 6446 C CA . ILE C 3 224 ? 185.786 193.672 252.442 1.00 88.31 224 ILE C CA 1
ATOM 6447 C C . ILE C 3 224 ? 185.614 192.201 252.079 1.00 90.39 224 ILE C C 1
ATOM 6448 O O . ILE C 3 224 ? 185.177 191.410 252.907 1.00 100.08 224 ILE C O 1
ATOM 6453 N N . ILE C 3 225 ? 185.975 191.852 250.843 1.00 93.89 225 ILE C N 1
ATOM 6454 C CA . ILE C 3 225 ? 186.069 190.499 250.294 1.00 95.04 225 ILE C CA 1
ATOM 6455 C C . ILE C 3 225 ? 187.547 190.180 250.131 1.00 89.30 225 ILE C C 1
ATOM 6456 O O . ILE C 3 225 ? 188.247 190.840 249.370 1.00 100.89 225 ILE C O 1
ATOM 6461 N N . VAL C 3 226 ? 188.041 189.156 250.804 1.00 84.16 226 VAL C N 1
ATOM 6462 C CA . VAL C 3 226 ? 189.414 188.691 250.627 1.00 86.52 226 VAL C CA 1
ATOM 6463 C C . VAL C 3 226 ? 189.385 187.515 249.682 1.00 82.01 226 VAL C C 1
ATOM 6464 O O . VAL C 3 226 ? 188.590 186.595 249.855 1.00 98.03 226 VAL C O 1
ATOM 6468 N N . MET C 3 227 ? 190.275 187.489 248.699 1.00 93.47 227 MET C N 1
ATOM 6469 C CA . MET C 3 227 ? 190.262 186.555 247.580 1.00 98.24 227 MET C CA 1
ATOM 6470 C C . MET C 3 227 ? 191.609 185.859 247.423 1.00 92.52 227 MET C C 1
ATOM 6471 O O . MET C 3 227 ? 192.647 186.500 247.484 1.00 107.72 227 MET C O 1
ATOM 6476 N N . TYR C 3 228 ? 191.620 184.554 247.192 1.00 85.00 228 TYR C N 1
ATOM 6477 C CA . TYR C 3 228 ? 192.836 183.802 246.910 1.00 87.71 228 TYR C CA 1
ATOM 6478 C C . TYR C 3 228 ? 192.605 182.697 245.885 1.00 94.24 228 TYR C C 1
ATOM 6479 O O . TYR C 3 228 ? 191.602 181.988 245.949 1.00 103.61 228 TYR C O 1
ATOM 6488 N N . ALA C 3 229 ? 193.534 182.550 244.935 1.00 89.71 229 ALA C N 1
ATOM 6489 C CA . ALA C 3 229 ? 193.567 181.486 243.935 1.00 85.13 229 ALA C CA 1
ATOM 6490 C C . ALA C 3 229 ? 192.242 181.255 243.179 1.00 89.05 229 ALA C C 1
ATOM 6491 O O . ALA C 3 229 ? 191.953 180.151 242.728 1.00 95.50 229 ALA C O 1
ATOM 6493 N N . GLY C 3 230 ? 191.433 182.298 243.017 1.00 89.44 230 GLY C N 1
ATOM 6494 C CA . GLY C 3 230 ? 190.171 182.274 242.280 1.00 91.43 230 GLY C CA 1
ATOM 6495 C C . GLY C 3 230 ? 188.925 182.231 243.151 1.00 100.66 230 GLY C C 1
ATOM 6496 O O . GLY C 3 230 ? 187.824 182.348 242.613 1.00 115.55 230 GLY C O 1
ATOM 6497 N N . GLN C 3 231 ? 189.051 182.098 244.467 1.00 94.82 231 GLN C N 1
ATOM 6498 C CA . GLN C 3 231 ? 187.943 181.929 245.406 1.00 91.96 231 GLN C CA 1
ATOM 6499 C C . GLN C 3 231 ? 187.873 183.083 246.407 1.00 96.32 231 GLN C C 1
ATOM 6500 O O . GLN C 3 231 ? 188.913 183.593 246.823 1.00 114.63 231 GLN C O 1
ATOM 6506 N N . VAL C 3 232 ? 186.679 183.482 246.855 1.00 87.57 232 VAL C N 1
ATOM 6507 C CA . VAL C 3 232 ? 186.577 184.275 248.084 1.00 97.11 232 VAL C CA 1
ATOM 6508 C C . VAL C 3 232 ? 187.015 183.401 249.254 1.00 95.51 232 VAL C C 1
ATOM 6509 O O . VAL C 3 232 ? 186.625 182.245 249.345 1.00 97.67 232 VAL C O 1
ATOM 6513 N N . VAL C 3 233 ? 187.825 183.935 250.156 1.00 89.75 233 VAL C N 1
ATOM 6514 C CA . VAL C 3 233 ? 188.293 183.234 251.344 1.00 83.16 233 VAL C CA 1
ATOM 6515 C C . VAL C 3 233 ? 187.821 183.879 252.640 1.00 96.88 233 VAL C C 1
ATOM 6516 O O . VAL C 3 233 ? 187.645 183.182 253.629 1.00 109.79 233 VAL C O 1
ATOM 6520 N N . GLU C 3 234 ? 187.514 185.172 252.652 1.00 100.41 234 GLU C N 1
ATOM 6521 C CA . GLU C 3 234 ? 186.909 185.835 253.803 1.00 95.86 234 GLU C CA 1
ATOM 6522 C C . GLU C 3 234 ? 185.992 186.952 253.321 1.00 100.19 234 GLU C C 1
ATOM 6523 O O . GLU C 3 234 ? 186.189 187.491 252.235 1.00 108.13 234 GLU C O 1
ATOM 6529 N N . THR C 3 235 ? 184.956 187.300 254.067 1.00 104.69 235 THR C N 1
ATOM 6530 C CA . THR C 3 235 ? 184.043 188.401 253.732 1.00 106.27 235 THR C CA 1
ATOM 6531 C C . THR C 3 235 ? 183.401 188.965 254.989 1.00 105.71 235 THR C C 1
ATOM 6532 O O . THR C 3 235 ? 182.837 188.200 255.769 1.00 115.68 235 THR C O 1
ATOM 6536 N N . GLY C 3 236 ? 183.459 190.277 255.207 1.00 110.06 236 GLY C N 1
ATOM 6537 C CA . GLY C 3 236 ? 182.855 190.919 256.378 1.00 109.05 236 GLY C CA 1
ATOM 6538 C C . GLY C 3 236 ? 183.134 192.414 256.491 1.00 114.09 236 GLY C C 1
ATOM 6539 O O . GLY C 3 236 ? 183.699 193.015 255.581 1.00 121.22 236 GLY C O 1
ATOM 6540 N N . ASP C 3 237 ? 182.723 193.032 257.597 1.00 128.94 237 ASP C N 1
ATOM 6541 C CA . ASP C 3 237 ? 182.835 194.475 257.814 1.00 130.21 237 ASP C CA 1
ATOM 6542 C C . ASP C 3 237 ? 184.293 194.949 257.835 1.00 129.05 237 ASP C C 1
ATOM 6543 O O . ASP C 3 237 ? 185.144 194.355 258.492 1.00 129.32 237 ASP C O 1
ATOM 6548 N N . ALA C 3 238 ? 184.597 196.047 257.142 1.00 119.88 238 ALA C N 1
ATOM 6549 C CA . ALA C 3 238 ? 185.967 196.499 256.914 1.00 116.95 238 ALA C CA 1
ATOM 6550 C C . ALA C 3 238 ? 186.729 196.783 258.209 1.00 119.37 238 ALA C C 1
ATOM 6551 O O . ALA C 3 238 ? 187.886 196.395 258.347 1.00 117.75 238 ALA C O 1
ATOM 6553 N N . HIS C 3 239 ? 186.080 197.416 259.188 1.00 137.94 239 HIS C N 1
ATOM 6554 C CA . HIS C 3 239 ? 186.663 197.691 260.501 1.00 137.67 239 HIS C CA 1
ATOM 6555 C C . HIS C 3 239 ? 186.872 196.436 261.361 1.00 138.22 239 HIS C C 1
ATOM 6556 O O . HIS C 3 239 ? 187.596 196.497 262.349 1.00 134.31 239 HIS C O 1
ATOM 6563 N N . ALA C 3 240 ? 186.252 195.303 261.015 1.00 130.29 240 ALA C N 1
ATOM 6564 C CA . ALA C 3 240 ? 186.442 194.029 261.694 1.00 127.87 240 ALA C CA 1
ATOM 6565 C C . ALA C 3 240 ? 187.554 193.182 261.063 1.00 124.54 240 ALA C C 1
ATOM 6566 O O . ALA C 3 240 ? 188.384 192.639 261.788 1.00 124.10 240 ALA C O 1
ATOM 6568 N N . ILE C 3 241 ? 187.605 193.058 259.734 1.00 115.72 241 ILE C N 1
ATOM 6569 C CA . ILE C 3 241 ? 188.425 192.051 259.029 1.00 114.17 241 ILE C CA 1
ATOM 6570 C C . ILE C 3 241 ? 189.900 192.090 259.426 1.00 113.28 241 ILE C C 1
ATOM 6571 O O . ILE C 3 241 ? 190.495 191.045 259.668 1.00 121.48 241 ILE C O 1
ATOM 6576 N N . PHE C 3 242 ? 190.497 193.269 259.537 1.00 113.57 242 PHE C N 1
ATOM 6577 C CA . PHE C 3 242 ? 191.920 193.416 259.844 1.00 117.11 242 PHE C CA 1
ATOM 6578 C C . PHE C 3 242 ? 192.238 193.515 261.340 1.00 116.90 242 PHE C C 1
ATOM 6579 O O . PHE C 3 242 ? 193.392 193.386 261.737 1.00 115.71 242 PHE C O 1
ATOM 6587 N N . HIS C 3 243 ? 191.230 193.744 262.179 1.00 130.70 243 HIS C N 1
ATOM 6588 C CA . HIS C 3 243 ? 191.359 193.805 263.631 1.00 133.62 243 HIS C CA 1
ATOM 6589 C C . HIS C 3 243 ? 191.542 192.395 264.205 1.00 135.30 243 HIS C C 1
ATOM 6590 O O . HIS C 3 243 ? 192.511 192.132 264.913 1.00 136.45 243 HIS C O 1
ATOM 6597 N N . ALA C 3 244 ? 190.668 191.465 263.820 1.00 120.35 244 ALA C N 1
ATOM 6598 C CA . ALA C 3 244 ? 190.770 190.045 264.126 1.00 120.42 244 ALA C CA 1
ATOM 6599 C C . ALA C 3 244 ? 190.271 189.234 262.916 1.00 124.15 244 ALA C C 1
ATOM 6600 O O . ALA C 3 244 ? 189.061 189.197 262.692 1.00 120.26 244 ALA C O 1
ATOM 6602 N N . PRO C 3 245 ? 191.152 188.637 262.091 1.00 123.27 245 PRO C N 1
ATOM 6603 C CA . PRO C 3 245 ? 190.785 187.961 260.848 1.00 115.33 245 PRO C CA 1
ATOM 6604 C C . PRO C 3 245 ? 190.252 186.542 261.084 1.00 115.71 245 PRO C C 1
ATOM 6605 O O . PRO C 3 245 ? 190.653 185.884 262.041 1.00 115.74 245 PRO C O 1
ATOM 6609 N N . ARG C 3 246 ? 189.369 186.039 260.209 1.00 115.51 246 ARG C N 1
ATOM 6610 C CA . ARG C 3 246 ? 188.749 184.703 260.292 1.00 113.95 246 ARG C CA 1
ATOM 6611 C C . ARG C 3 246 ? 189.392 183.649 259.405 1.00 114.02 246 ARG C C 1
ATOM 6612 O O . ARG C 3 246 ? 188.970 182.494 259.449 1.00 119.42 246 ARG C O 1
ATOM 6620 N N . HIS C 3 247 ? 190.377 183.991 258.591 1.00 95.19 247 HIS C N 1
ATOM 6621 C CA . HIS C 3 247 ? 190.991 183.052 257.653 1.00 90.40 247 HIS C CA 1
ATOM 6622 C C . HIS C 3 247 ? 192.519 183.104 257.731 1.00 91.29 247 HIS C C 1
ATOM 6623 O O . HIS C 3 247 ? 193.086 184.200 257.766 1.00 98.01 247 HIS C O 1
ATOM 6630 N N . PRO C 3 248 ? 193.220 181.961 257.749 1.00 87.76 248 PRO C N 1
ATOM 6631 C CA . PRO C 3 248 ? 194.678 181.913 257.763 1.00 90.58 248 PRO C CA 1
ATOM 6632 C C . PRO C 3 248 ? 195.373 182.675 256.634 1.00 92.64 248 PRO C C 1
ATOM 6633 O O . PRO C 3 248 ? 196.483 183.164 256.825 1.00 96.33 248 PRO C O 1
ATOM 6637 N N . TYR C 3 249 ? 194.743 182.842 255.471 1.00 106.30 249 TYR C N 1
ATOM 6638 C CA . TYR C 3 249 ? 195.272 183.694 254.409 1.00 101.60 249 TYR C CA 1
ATOM 6639 C C . TYR C 3 249 ? 195.289 185.169 254.811 1.00 106.88 249 TYR C C 1
ATOM 6640 O O . TYR C 3 249 ? 196.338 185.805 254.753 1.00 109.64 249 TYR C O 1
ATOM 6649 N N . THR C 3 250 ? 194.160 185.719 255.269 1.00 105.26 250 THR C N 1
ATOM 6650 C CA . THR C 3 250 ? 194.065 187.110 255.716 1.00 90.56 250 THR C CA 1
ATOM 6651 C C . THR C 3 250 ? 195.046 187.394 256.844 1.00 98.71 250 THR C C 1
ATOM 6652 O O . THR C 3 250 ? 195.702 188.430 256.852 1.00 112.70 250 THR C O 1
ATOM 6656 N N . GLN C 3 251 ? 195.223 186.452 257.768 1.00 104.31 251 GLN C N 1
ATOM 6657 C CA . GLN C 3 251 ? 196.238 186.551 258.807 1.00 109.12 251 GLN C CA 1
ATOM 6658 C C . GLN C 3 251 ? 197.650 186.652 258.221 1.00 106.49 251 GLN C C 1
ATOM 6659 O O . GLN C 3 251 ? 198.398 187.570 258.557 1.00 105.78 251 GLN C O 1
ATOM 6665 N N . ALA C 3 252 ? 198.031 185.743 257.331 1.00 107.76 252 ALA C N 1
ATOM 6666 C CA . ALA C 3 252 ? 199.378 185.707 256.772 1.00 106.98 252 ALA C CA 1
ATOM 6667 C C . ALA C 3 252 ? 199.662 186.861 255.808 1.00 103.49 252 ALA C C 1
ATOM 6668 O O . ALA C 3 252 ? 200.812 187.267 255.660 1.00 104.59 252 ALA C O 1
ATOM 6670 N N . LEU C 3 253 ? 198.627 187.437 255.202 1.00 103.33 253 LEU C N 1
ATOM 6671 C CA . LEU C 3 253 ? 198.710 188.663 254.425 1.00 102.77 253 LEU C CA 1
ATOM 6672 C C . LEU C 3 253 ? 199.059 189.856 255.321 1.00 104.10 253 LEU C C 1
ATOM 6673 O O . LEU C 3 253 ? 200.033 190.553 255.061 1.00 108.95 253 LEU C O 1
ATOM 6678 N N . LEU C 3 254 ? 198.340 190.057 256.428 1.00 109.58 254 LEU C N 1
ATOM 6679 C CA . LEU C 3 254 ? 198.607 191.156 257.358 1.00 111.38 254 LEU C CA 1
ATOM 6680 C C . LEU C 3 254 ? 199.971 191.039 258.044 1.00 111.15 254 LEU C C 1
ATOM 6681 O O . LEU C 3 254 ? 200.643 192.047 258.240 1.00 116.09 254 LEU C O 1
ATOM 6686 N N . ARG C 3 255 ? 200.450 189.829 258.336 1.00 114.97 255 ARG C N 1
ATOM 6687 C CA . ARG C 3 255 ? 201.809 189.601 258.852 1.00 114.81 255 ARG C CA 1
ATOM 6688 C C . ARG C 3 255 ? 202.914 190.133 257.942 1.00 111.32 255 ARG C C 1
ATOM 6689 O O . ARG C 3 255 ? 204.007 190.393 258.432 1.00 111.87 255 ARG C O 1
ATOM 6697 N N . ALA C 3 256 ? 202.678 190.293 256.644 1.00 104.85 256 ALA C N 1
ATOM 6698 C CA . ALA C 3 256 ? 203.701 190.697 255.683 1.00 109.53 256 ALA C CA 1
ATOM 6699 C C . ALA C 3 256 ? 203.995 192.208 255.657 1.00 116.58 256 ALA C C 1
ATOM 6700 O O . ALA C 3 256 ? 204.966 192.637 255.037 1.00 117.41 256 ALA C O 1
ATOM 6702 N N . LEU C 3 257 ? 203.164 193.038 256.296 1.00 125.11 257 LEU C N 1
ATOM 6703 C CA . LEU C 3 257 ? 203.305 194.492 256.287 1.00 126.80 257 LEU C CA 1
ATOM 6704 C C . LEU C 3 257 ? 204.633 194.956 256.926 1.00 126.04 257 LEU C C 1
ATOM 6705 O O . LEU C 3 257 ? 205.004 194.441 257.984 1.00 124.16 257 LEU C O 1
ATOM 6710 N N . PRO C 3 258 ? 205.325 195.973 256.364 1.00 126.40 258 PRO C N 1
ATOM 6711 C CA . PRO C 3 258 ? 206.554 196.534 256.932 1.00 125.53 258 PRO C CA 1
ATOM 6712 C C . PRO C 3 258 ? 206.428 197.045 258.370 1.00 130.55 258 PRO C C 1
ATOM 6713 O O . PRO C 3 258 ? 207.424 197.142 259.083 1.00 131.37 258 PRO C O 1
ATOM 6717 N N . GLU C 3 259 ? 205.208 197.337 258.822 1.00 145.70 259 GLU C N 1
ATOM 6718 C CA . GLU C 3 259 ? 204.902 197.755 260.193 1.00 145.29 259 GLU C CA 1
ATOM 6719 C C . GLU C 3 259 ? 205.414 196.778 261.267 1.00 143.05 259 GLU C C 1
ATOM 6720 O O . GLU C 3 259 ? 205.713 197.193 262.383 1.00 137.67 259 GLU C O 1
ATOM 6726 N N . PHE C 3 260 ? 205.535 195.488 260.950 1.00 147.09 260 PHE C N 1
ATOM 6727 C CA . PHE C 3 260 ? 205.935 194.436 261.886 1.00 149.75 260 PHE C CA 1
ATOM 6728 C C . PHE C 3 260 ? 207.399 193.980 261.724 1.00 149.60 260 PHE C C 1
ATOM 6729 O O . PHE C 3 260 ? 207.770 192.919 262.230 1.00 149.15 260 PHE C O 1
ATOM 6737 N N . ALA C 3 261 ? 208.242 194.747 261.023 1.00 147.97 261 ALA C N 1
ATOM 6738 C CA . ALA C 3 261 ? 209.633 194.389 260.734 1.00 147.71 261 ALA C CA 1
ATOM 6739 C C . ALA C 3 261 ? 210.634 195.484 261.131 1.00 145.63 261 ALA C C 1
ATOM 6740 O O . ALA C 3 261 ? 210.314 196.670 261.160 1.00 144.13 261 ALA C O 1
ATOM 6742 N N . GLN C 3 262 ? 211.863 195.072 261.456 1.00 150.64 262 GLN C N 1
ATOM 6743 C CA . GLN C 3 262 ? 212.948 195.965 261.875 1.00 149.50 262 GLN C CA 1
ATOM 6744 C C . GLN C 3 262 ? 213.574 196.720 260.691 1.00 149.18 262 GLN C C 1
ATOM 6745 O O . GLN C 3 262 ? 213.392 196.354 259.532 1.00 151.46 262 GLN C O 1
ATOM 6751 N N . ASP C 3 263 ? 214.341 197.769 260.998 1.00 151.04 263 ASP C N 1
ATOM 6752 C CA . ASP C 3 263 ? 214.699 198.901 260.123 1.00 151.30 263 ASP C CA 1
ATOM 6753 C C . ASP C 3 263 ? 215.266 198.562 258.727 1.00 151.09 263 ASP C C 1
ATOM 6754 O O . ASP C 3 263 ? 215.111 199.348 257.795 1.00 150.72 263 ASP C O 1
ATOM 6759 N N . LYS C 3 264 ? 215.926 197.409 258.572 1.00 139.76 264 LYS C N 1
ATOM 6760 C CA . LYS C 3 264 ? 216.546 196.911 257.326 1.00 136.44 264 LYS C CA 1
ATOM 6761 C C . LYS C 3 264 ? 216.278 195.412 257.082 1.00 138.90 264 LYS C C 1
ATOM 6762 O O . LYS C 3 264 ? 216.874 194.818 256.188 1.00 138.57 264 LYS C O 1
ATOM 6768 N N . GLU C 3 265 ? 215.467 194.762 257.920 1.00 148.36 265 GLU C N 1
ATOM 6769 C CA . GLU C 3 265 ? 215.340 193.297 257.995 1.00 143.73 265 GLU C CA 1
ATOM 6770 C C . GLU C 3 265 ? 214.413 192.672 256.945 1.00 143.60 265 GLU C C 1
ATOM 6771 O O . GLU C 3 265 ? 213.660 193.361 256.255 1.00 146.09 265 GLU C O 1
ATOM 6777 N N . ARG C 3 266 ? 214.462 191.344 256.808 1.00 123.23 266 ARG C N 1
ATOM 6778 C CA . ARG C 3 266 ? 213.659 190.596 255.834 1.00 123.57 266 ARG C CA 1
ATOM 6779 C C . ARG C 3 266 ? 212.201 190.543 256.267 1.00 118.77 266 ARG C C 1
ATOM 6780 O O . ARG C 3 266 ? 211.900 190.216 257.408 1.00 118.96 266 ARG C O 1
ATOM 6788 N N . LEU C 3 267 ? 211.294 190.868 255.356 1.00 106.06 267 LEU C N 1
ATOM 6789 C CA . LEU C 3 267 ? 209.851 190.897 255.585 1.00 107.61 267 LEU C CA 1
ATOM 6790 C C . LEU C 3 267 ? 209.271 189.478 255.625 1.00 112.96 267 LEU C C 1
ATOM 6791 O O . LEU C 3 267 ? 209.785 188.579 254.957 1.00 115.93 267 LEU C O 1
ATOM 6796 N N . ALA C 3 268 ? 208.191 189.278 256.376 1.00 115.72 268 ALA C N 1
ATOM 6797 C CA . ALA C 3 268 ? 207.451 188.018 256.406 1.00 113.20 268 ALA C CA 1
ATOM 6798 C C . ALA C 3 268 ? 206.552 187.845 255.169 1.00 114.22 268 ALA C C 1
ATOM 6799 O O . ALA C 3 268 ? 206.149 188.815 254.534 1.00 120.97 268 ALA C O 1
ATOM 6801 N N . SER C 3 269 ? 206.218 186.605 254.830 1.00 115.29 269 SER C N 1
ATOM 6802 C CA . SER C 3 269 ? 205.389 186.234 253.678 1.00 120.92 269 SER C CA 1
ATOM 6803 C C . SER C 3 269 ? 204.890 184.793 253.837 1.00 121.44 269 SER C C 1
ATOM 6804 O O . SER C 3 269 ? 205.415 184.043 254.663 1.00 118.56 269 SER C O 1
ATOM 6807 N N . LEU C 3 270 ? 203.894 184.367 253.054 1.00 111.75 270 LEU C N 1
ATOM 6808 C CA . LEU C 3 270 ? 203.574 182.940 252.951 1.00 109.28 270 LEU C CA 1
ATOM 6809 C C . LEU C 3 270 ? 204.726 182.206 252.239 1.00 112.43 270 LEU C C 1
ATOM 6810 O O . LEU C 3 270 ? 205.067 182.586 251.119 1.00 114.59 270 LEU C O 1
ATOM 6815 N N . PRO C 3 271 ? 205.316 181.154 252.823 1.00 111.20 271 PRO C N 1
ATOM 6816 C CA . PRO C 3 271 ? 206.475 180.464 252.269 1.00 111.17 271 PRO C CA 1
ATOM 6817 C C . PRO C 3 271 ? 206.097 179.466 251.158 1.00 115.01 271 PRO C C 1
ATOM 6818 O O . PRO C 3 271 ? 206.278 178.256 251.297 1.00 120.18 271 PRO C O 1
ATOM 6822 N N . GLY C 3 272 ? 205.561 179.949 250.038 1.00 112.44 272 GLY C N 1
ATOM 6823 C CA . GLY C 3 272 ? 205.280 179.118 248.861 1.00 109.79 272 GLY C CA 1
ATOM 6824 C C . GLY C 3 272 ? 204.737 179.901 247.667 1.00 114.27 272 GLY C C 1
ATOM 6825 O O . GLY C 3 272 ? 204.662 181.127 247.711 1.00 120.47 272 GLY C O 1
ATOM 6826 N N . VAL C 3 273 ? 204.324 179.191 246.616 1.00 104.01 273 VAL C N 1
ATOM 6827 C CA . VAL C 3 273 ? 203.812 179.758 245.358 1.00 104.61 273 VAL C CA 1
ATOM 6828 C C . VAL C 3 273 ? 202.386 179.293 245.060 1.00 101.67 273 VAL C C 1
ATOM 6829 O O . VAL C 3 273 ? 201.966 178.221 245.481 1.00 101.66 273 VAL C O 1
ATOM 6833 N N . VAL C 3 274 ? 201.615 180.126 244.366 1.00 102.93 274 VAL C N 1
ATOM 6834 C CA . VAL C 3 274 ? 200.190 179.932 244.057 1.00 104.82 274 VAL C CA 1
ATOM 6835 C C . VAL C 3 274 ? 199.932 178.677 243.199 1.00 104.95 274 VAL C C 1
ATOM 6836 O O . VAL C 3 274 ? 200.772 178.334 242.356 1.00 107.66 274 VAL C O 1
ATOM 6840 N N . PRO C 3 275 ? 198.787 177.984 243.352 1.00 107.78 275 PRO C N 1
ATOM 6841 C CA . PRO C 3 275 ? 198.413 176.892 242.462 1.00 102.15 275 PRO C CA 1
ATOM 6842 C C . PRO C 3 275 ? 198.087 177.387 241.048 1.00 110.32 275 PRO C C 1
ATOM 6843 O O . PRO C 3 275 ? 197.359 178.360 240.872 1.00 116.35 275 PRO C O 1
ATOM 6847 N N . GLY C 3 276 ? 198.625 176.714 240.035 1.00 112.53 276 GLY C N 1
ATOM 6848 C CA . GLY C 3 276 ? 198.400 177.003 238.617 1.00 111.83 276 GLY C CA 1
ATOM 6849 C C . GLY C 3 276 ? 197.403 176.044 237.965 1.00 113.95 276 GLY C C 1
ATOM 6850 O O . GLY C 3 276 ? 196.498 175.531 238.617 1.00 119.24 276 GLY C O 1
ATOM 6851 N N . LYS C 3 277 ? 197.558 175.778 236.666 1.00 110.59 277 LYS C N 1
ATOM 6852 C CA . LYS C 3 277 ? 196.697 174.838 235.927 1.00 111.38 277 LYS C CA 1
ATOM 6853 C C . LYS C 3 277 ? 196.950 173.384 236.327 1.00 112.09 277 LYS C C 1
ATOM 6854 O O . LYS C 3 277 ? 196.005 172.601 236.394 1.00 107.20 277 LYS C O 1
ATOM 6860 N N . TYR C 3 278 ? 198.213 173.017 236.576 1.00 116.02 278 TYR C N 1
ATOM 6861 C CA . TYR C 3 278 ? 198.642 171.621 236.699 1.00 117.05 278 TYR C CA 1
ATOM 6862 C C . TYR C 3 278 ? 198.809 171.102 238.129 1.00 117.69 278 TYR C C 1
ATOM 6863 O O . TYR C 3 278 ? 198.766 169.893 238.330 1.00 121.77 278 TYR C O 1
ATOM 6872 N N . ASP C 3 279 ? 198.990 171.963 239.123 1.00 119.02 279 ASP C N 1
ATOM 6873 C CA . ASP C 3 279 ? 199.301 171.588 240.513 1.00 120.49 279 ASP C CA 1
ATOM 6874 C C . ASP C 3 279 ? 198.227 172.025 241.524 1.00 120.06 279 ASP C C 1
ATOM 6875 O O . ASP C 3 279 ? 198.497 172.128 242.721 1.00 120.04 279 ASP C O 1
ATOM 6880 N N . ARG C 3 280 ? 196.992 172.267 241.072 1.00 107.98 280 ARG C N 1
ATOM 6881 C CA . ARG C 3 280 ? 195.865 172.698 241.900 1.00 104.53 280 ARG C CA 1
ATOM 6882 C C . ARG C 3 280 ? 195.479 171.641 242.937 1.00 106.41 280 ARG C C 1
ATOM 6883 O O . ARG C 3 280 ? 195.167 170.518 242.536 1.00 110.39 280 ARG C O 1
ATOM 6891 N N . PRO C 3 281 ? 195.468 171.957 244.248 1.00 108.82 281 PRO C N 1
ATOM 6892 C CA . PRO C 3 281 ? 195.076 171.013 245.278 1.00 112.53 281 PRO C CA 1
ATOM 6893 C C . PRO C 3 281 ? 193.675 170.454 245.076 1.00 113.70 281 PRO C C 1
ATOM 6894 O O . PRO C 3 281 ? 192.769 171.159 244.637 1.00 115.42 281 PRO C O 1
ATOM 6898 N N . ASN C 3 282 ? 193.473 169.204 245.478 1.00 125.39 282 ASN C N 1
ATOM 6899 C CA . ASN C 3 282 ? 192.157 168.750 245.900 1.00 128.85 282 ASN C CA 1
ATOM 6900 C C . ASN C 3 282 ? 191.843 169.385 247.264 1.00 129.49 282 ASN C C 1
ATOM 6901 O O . ASN C 3 282 ? 192.746 169.632 248.059 1.00 124.13 282 ASN C O 1
ATOM 6906 N N . GLY C 3 283 ? 190.578 169.663 247.560 1.00 124.68 283 GLY C N 1
ATOM 6907 C CA . GLY C 3 283 ? 190.207 170.345 248.799 1.00 118.78 283 GLY C CA 1
ATOM 6908 C C . GLY C 3 283 ? 190.565 171.836 248.822 1.00 120.79 283 GLY C C 1
ATOM 6909 O O . GLY C 3 283 ? 190.324 172.555 247.856 1.00 121.05 283 GLY C O 1
ATOM 6910 N N . CYS C 3 284 ? 191.084 172.338 249.944 1.00 112.37 284 CYS C N 1
ATOM 6911 C CA . CYS C 3 284 ? 191.419 173.757 250.104 1.00 110.70 284 CYS C CA 1
ATOM 6912 C C . CYS C 3 284 ? 192.595 174.202 249.217 1.00 108.89 284 CYS C C 1
ATOM 6913 O O . CYS C 3 284 ? 193.626 173.536 249.144 1.00 112.56 284 CYS C O 1
ATOM 6916 N N . LEU C 3 285 ? 192.491 175.360 248.569 1.00 96.52 285 LEU C N 1
ATOM 6917 C CA . LEU C 3 285 ? 193.547 175.852 247.681 1.00 95.07 285 LEU C CA 1
ATOM 6918 C C . LEU C 3 285 ? 194.795 176.335 248.429 1.00 98.76 285 LEU C C 1
ATOM 6919 O O . LEU C 3 285 ? 195.869 176.385 247.838 1.00 102.26 285 LEU C O 1
ATOM 6924 N N . LEU C 3 286 ? 194.708 176.681 249.714 1.00 102.23 286 LEU C N 1
ATOM 6925 C CA . LEU C 3 286 ? 195.852 177.146 250.513 1.00 98.13 286 LEU C CA 1
ATOM 6926 C C . LEU C 3 286 ? 196.689 176.002 251.122 1.00 100.50 286 LEU C C 1
ATOM 6927 O O . LEU C 3 286 ? 197.725 176.262 251.726 1.00 95.21 286 LEU C O 1
ATOM 6932 N N . ASN C 3 287 ? 196.278 174.739 250.947 1.00 111.62 287 ASN C N 1
ATOM 6933 C CA . ASN C 3 287 ? 196.874 173.545 251.569 1.00 102.96 287 ASN C CA 1
ATOM 6934 C C . ASN C 3 287 ? 198.397 173.580 251.711 1.00 102.68 287 ASN C C 1
ATOM 6935 O O . ASN C 3 287 ? 198.882 173.442 252.834 1.00 103.12 287 ASN C O 1
ATOM 6940 N N . PRO C 3 288 ? 199.188 173.742 250.634 1.00 102.64 288 PRO C N 1
ATOM 6941 C CA . PRO C 3 288 ? 200.638 173.602 250.739 1.00 105.51 288 PRO C CA 1
ATOM 6942 C C . PRO C 3 288 ? 201.333 174.760 251.466 1.00 104.10 288 PRO C C 1
ATOM 6943 O O . PRO C 3 288 ? 202.488 174.616 251.855 1.00 99.65 288 PRO C O 1
ATOM 6947 N N . ARG C 3 289 ? 200.658 175.905 251.648 1.00 107.05 289 ARG C N 1
ATOM 6948 C CA . ARG C 3 289 ? 201.202 177.131 252.266 1.00 105.34 289 ARG C CA 1
ATOM 6949 C C . ARG C 3 289 ? 200.732 177.353 253.705 1.00 106.57 289 ARG C C 1
ATOM 6950 O O . ARG C 3 289 ? 201.406 178.036 254.470 1.00 107.68 289 ARG C O 1
ATOM 6958 N N . CYS C 3 290 ? 199.569 176.824 254.069 1.00 108.36 290 CYS C N 1
ATOM 6959 C CA . CYS C 3 290 ? 198.885 177.113 255.325 1.00 106.29 290 CYS C CA 1
ATOM 6960 C C . CYS C 3 290 ? 199.591 176.511 256.556 1.00 107.45 290 CYS C C 1
ATOM 6961 O O . CYS C 3 290 ? 199.841 175.302 256.569 1.00 111.02 290 CYS C O 1
ATOM 6964 N N . PRO C 3 291 ? 199.876 177.283 257.625 1.00 101.12 291 PRO C N 1
ATOM 6965 C CA . PRO C 3 291 ? 200.501 176.753 258.837 1.00 101.30 291 PRO C CA 1
ATOM 6966 C C . PRO C 3 291 ? 199.626 175.766 259.626 1.00 104.20 291 PRO C C 1
ATOM 6967 O O . PRO C 3 291 ? 200.145 175.001 260.434 1.00 104.24 291 PRO C O 1
ATOM 6971 N N . TYR C 3 292 ? 198.310 175.782 259.419 1.00 110.52 292 TYR C N 1
ATOM 6972 C CA . TYR C 3 292 ? 197.328 175.036 260.205 1.00 109.17 292 TYR C CA 1
ATOM 6973 C C . TYR C 3 292 ? 196.668 173.878 259.444 1.00 113.04 292 TYR C C 1
ATOM 6974 O O . TYR C 3 292 ? 195.628 173.378 259.864 1.00 116.97 292 TYR C O 1
ATOM 6983 N N . ALA C 3 293 ? 197.235 173.448 258.316 1.00 113.54 293 ALA C N 1
ATOM 6984 C CA . ALA C 3 293 ? 196.614 172.494 257.405 1.00 112.98 293 ALA C CA 1
ATOM 6985 C C . ALA C 3 293 ? 196.426 171.104 258.031 1.00 113.44 293 ALA C C 1
ATOM 6986 O O . ALA C 3 293 ? 197.396 170.375 258.249 1.00 113.68 293 ALA C O 1
ATOM 6988 N N . THR C 3 294 ? 195.180 170.723 258.304 1.00 124.82 294 THR C N 1
ATOM 6989 C CA . THR C 3 294 ? 194.802 169.376 258.752 1.00 123.96 294 THR C CA 1
ATOM 6990 C C . THR C 3 294 ? 194.664 168.453 257.544 1.00 123.37 294 THR C C 1
ATOM 6991 O O . THR C 3 294 ? 194.417 168.910 256.430 1.00 129.39 294 THR C O 1
ATOM 6995 N N . ASP C 3 295 ? 194.719 167.137 257.722 1.00 121.39 295 ASP C N 1
ATOM 6996 C CA . ASP C 3 295 ? 194.418 166.207 256.628 1.00 124.86 295 ASP C CA 1
ATOM 6997 C C . ASP C 3 295 ? 192.990 166.348 256.072 1.00 123.64 295 ASP C C 1
ATOM 6998 O O . ASP C 3 295 ? 192.753 165.984 254.923 1.00 122.16 295 ASP C O 1
ATOM 7003 N N . ARG C 3 296 ? 192.046 166.950 256.813 1.00 114.06 296 ARG C N 1
ATOM 7004 C CA . ARG C 3 296 ? 190.733 167.334 256.273 1.00 115.45 296 ARG C CA 1
ATOM 7005 C C . ARG C 3 296 ? 190.852 168.381 255.167 1.00 120.58 296 ARG C C 1
ATOM 7006 O O . ARG C 3 296 ? 190.136 168.328 254.176 1.00 118.19 296 ARG C O 1
ATOM 7014 N N . CYS C 3 297 ? 191.795 169.307 255.285 1.00 125.74 297 CYS C N 1
ATOM 7015 C CA . CYS C 3 297 ? 192.068 170.331 254.287 1.00 119.49 297 CYS C CA 1
ATOM 7016 C C . CYS C 3 297 ? 192.600 169.730 252.987 1.00 120.67 297 CYS C C 1
ATOM 7017 O O . CYS C 3 297 ? 192.136 170.091 251.907 1.00 129.24 297 CYS C O 1
ATOM 7020 N N . ARG C 3 298 ? 193.510 168.759 253.102 1.00 113.63 298 ARG C N 1
ATOM 7021 C CA . ARG C 3 298 ? 194.071 167.938 252.020 1.00 111.88 298 ARG C CA 1
ATOM 7022 C C . ARG C 3 298 ? 193.066 166.947 251.420 1.00 116.68 298 ARG C C 1
ATOM 7023 O O . ARG C 3 298 ? 193.456 166.111 250.607 1.00 118.63 298 ARG C O 1
ATOM 7031 N N . ALA C 3 299 ? 191.790 167.009 251.806 1.00 114.49 299 ALA C N 1
ATOM 7032 C CA . ALA C 3 299 ? 190.745 166.084 251.391 1.00 110.45 299 ALA C CA 1
ATOM 7033 C C . ALA C 3 299 ? 189.442 166.755 250.958 1.00 112.41 299 ALA C C 1
ATOM 7034 O O . ALA C 3 299 ? 188.779 166.246 250.061 1.00 111.94 299 ALA C O 1
ATOM 7036 N N . GLU C 3 300 ? 189.042 167.838 251.604 1.00 127.77 300 GLU C N 1
ATOM 7037 C CA . GLU C 3 300 ? 187.702 168.402 251.486 1.00 129.26 300 GLU C CA 1
ATOM 7038 C C . GLU C 3 300 ? 187.780 169.888 251.156 1.00 126.72 300 GLU C C 1
ATOM 7039 O O . GLU C 3 300 ? 188.537 170.631 251.774 1.00 125.20 300 GLU C O 1
ATOM 7045 N N . GLU C 3 301 ? 186.989 170.348 250.191 1.00 120.13 301 GLU C N 1
ATOM 7046 C CA . GLU C 3 301 ? 186.896 171.764 249.842 1.00 116.75 301 GLU C CA 1
ATOM 7047 C C . GLU C 3 301 ? 186.117 172.507 250.938 1.00 117.77 301 GLU C C 1
ATOM 7048 O O . GLU C 3 301 ? 184.928 172.236 251.115 1.00 121.88 301 GLU C O 1
ATOM 7054 N N . PRO C 3 302 ? 186.729 173.435 251.693 1.00 105.69 302 PRO C N 1
ATOM 7055 C CA . PRO C 3 302 ? 186.026 174.125 252.757 1.00 109.59 302 PRO C CA 1
ATOM 7056 C C . PRO C 3 302 ? 184.929 175.000 252.180 1.00 107.00 302 PRO C C 1
ATOM 7057 O O . PRO C 3 302 ? 185.140 175.708 251.193 1.00 114.06 302 PRO C O 1
ATOM 7061 N N . ALA C 3 303 ? 183.756 174.964 252.787 1.00 107.71 303 ALA C N 1
ATOM 7062 C CA . ALA C 3 303 ? 182.653 175.829 252.416 1.00 115.01 303 ALA C CA 1
ATOM 7063 C C . ALA C 3 303 ? 182.888 177.259 252.910 1.00 117.92 303 ALA C C 1
ATOM 7064 O O . ALA C 3 303 ? 183.622 177.480 253.871 1.00 119.25 303 ALA C O 1
ATOM 7066 N N . LEU C 3 304 ? 182.228 178.234 252.286 1.00 113.14 304 LEU C N 1
ATOM 7067 C CA . LEU C 3 304 ? 182.219 179.629 252.718 1.00 110.09 304 LEU C CA 1
ATOM 7068 C C . LEU C 3 304 ? 181.351 179.771 253.974 1.00 110.08 304 LEU C C 1
ATOM 7069 O O . LEU C 3 304 ? 180.182 180.142 253.906 1.00 113.51 304 LEU C O 1
ATOM 7074 N N . ASN C 3 305 ? 181.906 179.378 255.118 1.00 105.40 305 ASN C N 1
ATOM 7075 C CA . ASN C 3 305 ? 181.178 179.163 256.357 1.00 106.81 305 ASN C CA 1
ATOM 7076 C C . ASN C 3 305 ? 180.735 180.483 257.004 1.00 110.18 305 ASN C C 1
ATOM 7077 O O . ASN C 3 305 ? 181.564 181.337 257.308 1.00 122.04 305 ASN C O 1
ATOM 7082 N N . MET C 3 306 ? 179.430 180.655 257.205 1.00 118.51 306 MET C N 1
ATOM 7083 C CA . MET C 3 306 ? 178.794 181.815 257.835 1.00 122.99 306 MET C CA 1
ATOM 7084 C C . MET C 3 306 ? 178.930 181.783 259.362 1.00 122.69 306 MET C C 1
ATOM 7085 O O . MET C 3 306 ? 178.499 180.820 259.995 1.00 126.58 306 MET C O 1
ATOM 7090 N N . LEU C 3 307 ? 179.508 182.817 259.969 1.00 125.01 307 LEU C N 1
ATOM 7091 C CA . LEU C 3 307 ? 179.777 182.876 261.408 1.00 128.31 307 LEU C CA 1
ATOM 7092 C C . LEU C 3 307 ? 178.762 183.758 262.152 1.00 131.88 307 LEU C C 1
ATOM 7093 O O . LEU C 3 307 ? 177.973 184.479 261.537 1.00 134.70 307 LEU C O 1
ATOM 7098 N N . ALA C 3 308 ? 178.756 183.695 263.486 1.00 141.37 308 ALA C N 1
ATOM 7099 C CA . ALA C 3 308 ? 177.738 184.340 264.318 1.00 140.35 308 ALA C CA 1
ATOM 7100 C C . ALA C 3 308 ? 177.704 185.874 264.188 1.00 141.95 308 ALA C C 1
ATOM 7101 O O . ALA C 3 308 ? 176.644 186.484 264.294 1.00 142.22 308 ALA C O 1
ATOM 7103 N N . ASP C 3 309 ? 178.849 186.498 263.918 1.00 147.97 309 ASP C N 1
ATOM 7104 C CA . ASP C 3 309 ? 179.042 187.933 263.688 1.00 149.31 309 ASP C CA 1
ATOM 7105 C C . ASP C 3 309 ? 178.795 188.361 262.226 1.00 148.52 309 ASP C C 1
ATOM 7106 O O . ASP C 3 309 ? 179.298 189.386 261.770 1.00 147.26 309 ASP C O 1
ATOM 7111 N N . GLY C 3 310 ? 178.032 187.579 261.458 1.00 137.18 310 GLY C N 1
ATOM 7112 C CA . GLY C 3 310 ? 177.626 187.856 260.072 1.00 138.90 310 GLY C CA 1
ATOM 7113 C C . GLY C 3 310 ? 178.711 187.655 258.997 1.00 142.07 310 GLY C C 1
ATOM 7114 O O . GLY C 3 310 ? 178.397 187.491 257.820 1.00 143.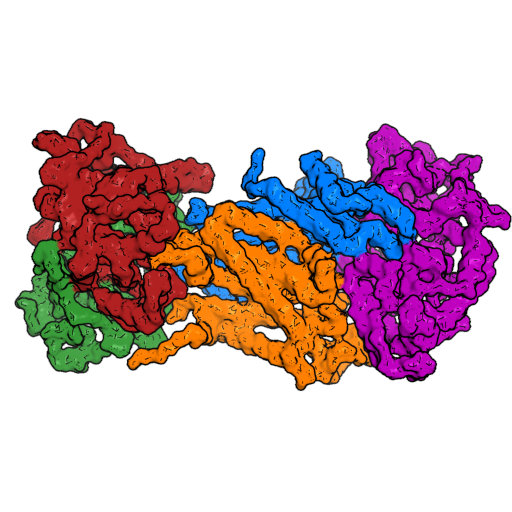83 310 GLY C O 1
ATOM 7115 N N . ARG C 3 311 ? 179.986 187.658 259.376 1.00 119.39 311 ARG C N 1
ATOM 7116 C CA . ARG C 3 311 ? 181.125 187.456 258.481 1.00 118.16 311 ARG C CA 1
ATOM 7117 C C . ARG C 3 311 ? 181.350 185.991 258.131 1.00 117.04 311 ARG C C 1
ATOM 7118 O O . ARG C 3 311 ? 180.878 185.090 258.814 1.00 123.13 311 ARG C O 1
ATOM 7126 N N . GLN C 3 312 ? 182.046 185.755 257.029 1.00 115.09 312 GLN C N 1
ATOM 7127 C CA . GLN C 3 312 ? 182.180 184.462 256.373 1.00 110.39 312 GLN C CA 1
ATOM 7128 C C . GLN C 3 312 ? 183.643 184.108 256.191 1.00 107.92 312 GLN C C 1
ATOM 7129 O O . GLN C 3 312 ? 184.442 184.976 255.856 1.00 116.52 312 GLN C O 1
ATOM 7135 N N . SER C 3 313 ? 184.011 182.846 256.357 1.00 92.69 313 SER C N 1
ATOM 7136 C CA . SER C 3 313 ? 185.367 182.361 256.117 1.00 94.93 313 SER C CA 1
ATOM 7137 C C . SER C 3 313 ? 185.368 181.023 255.404 1.00 100.87 313 SER C C 1
ATOM 7138 O O . SER C 3 313 ? 184.696 180.089 255.833 1.00 102.41 313 SER C O 1
ATOM 7141 N N . LYS C 3 314 ? 186.129 180.905 254.313 1.00 107.36 314 LYS C N 1
ATOM 7142 C CA . LYS C 3 314 ? 186.264 179.673 253.532 1.00 100.70 314 LYS C CA 1
ATOM 7143 C C . LYS C 3 314 ? 187.350 178.797 254.129 1.00 102.99 314 LYS C C 1
ATOM 7144 O O . LYS C 3 314 ? 188.371 178.535 253.503 1.00 101.99 314 LYS C O 1
ATOM 7150 N N . CYS C 3 315 ? 187.138 178.399 255.377 1.00 100.65 315 CYS C N 1
ATOM 7151 C CA . CYS C 3 315 ? 188.048 177.599 256.179 1.00 93.38 315 CYS C CA 1
ATOM 7152 C C . CYS C 3 315 ? 187.270 176.554 256.984 1.00 98.91 315 CYS C C 1
ATOM 7153 O O . CYS C 3 315 ? 186.221 176.854 257.546 1.00 102.55 315 CYS C O 1
ATOM 7156 N N . HIS C 3 316 ? 187.795 175.332 257.103 1.00 115.07 316 HIS C N 1
ATOM 7157 C CA . HIS C 3 316 ? 187.268 174.310 258.021 1.00 116.19 316 HIS C CA 1
ATOM 7158 C C . HIS C 3 316 ? 187.400 174.729 259.480 1.00 112.95 316 HIS C C 1
ATOM 7159 O O . HIS C 3 316 ? 186.624 174.293 260.330 1.00 118.13 316 HIS C O 1
ATOM 7166 N N . TYR C 3 317 ? 188.371 175.592 259.774 1.00 108.07 317 TYR C N 1
ATOM 7167 C CA . TYR C 3 317 ? 188.695 176.082 261.105 1.00 110.40 317 TYR C CA 1
ATOM 7168 C C . TYR C 3 317 ? 188.743 177.617 261.102 1.00 114.98 317 TYR C C 1
ATOM 7169 O O . TYR C 3 317 ? 189.827 178.193 261.059 1.00 116.43 317 TYR C O 1
ATOM 7178 N N . PRO C 3 318 ? 187.598 178.312 261.069 1.00 120.48 318 PRO C N 1
ATOM 7179 C CA . PRO C 3 318 ? 187.577 179.760 261.041 1.00 116.37 318 PRO C CA 1
ATOM 7180 C C . PRO C 3 318 ? 188.278 180.296 262.291 1.00 115.95 318 PRO C C 1
ATOM 7181 O O . PRO C 3 318 ? 187.925 179.918 263.408 1.00 121.52 318 PRO C O 1
ATOM 7185 N N . LEU C 3 319 ? 189.302 181.136 262.111 1.00 115.32 319 LEU C N 1
ATOM 7186 C CA . LEU C 3 319 ? 190.124 181.633 263.211 1.00 120.76 319 LEU C CA 1
ATOM 7187 C C . LEU C 3 319 ? 189.300 182.414 264.239 1.00 120.82 319 LEU C C 1
ATOM 7188 O O . LEU C 3 319 ? 188.376 183.153 263.911 1.00 120.79 319 LEU C O 1
ATOM 7193 N N . ASP C 3 320 ? 189.666 182.295 265.494 1.00 130.35 320 ASP C N 1
ATOM 7194 C CA . ASP C 3 320 ? 189.167 182.940 266.638 1.00 132.27 320 ASP C CA 1
ATOM 7195 C C . ASP C 3 320 ? 189.694 184.349 266.752 1.00 133.10 320 ASP C C 1
ATOM 7196 O O . ASP C 3 320 ? 190.628 184.730 266.040 1.00 133.45 320 ASP C O 1
ATOM 7201 N N . ASP C 3 321 ? 189.193 185.148 267.634 1.00 133.21 321 ASP C N 1
ATOM 7202 C CA . ASP C 3 321 ? 189.661 186.436 267.968 1.00 134.47 321 ASP C CA 1
ATOM 7203 C C . ASP C 3 321 ? 191.103 186.434 268.397 1.00 132.73 321 ASP C C 1
ATOM 7204 O O . ASP C 3 321 ? 191.799 187.451 268.305 1.00 124.85 321 ASP C O 1
ATOM 7209 N N . ALA C 3 322 ? 191.609 185.355 268.898 1.00 139.90 322 ALA C N 1
ATOM 7210 C CA . ALA C 3 322 ? 192.929 185.108 269.328 1.00 137.87 322 ALA C CA 1
ATOM 7211 C C . ALA C 3 322 ? 193.917 184.884 268.215 1.00 136.53 322 ALA C C 1
ATOM 7212 O O . ALA C 3 322 ? 195.129 184.859 268.451 1.00 135.08 322 ALA C O 1
ATOM 7214 N N . GLY C 3 323 ? 193.474 184.640 266.981 1.00 129.45 323 GLY C N 1
ATOM 7215 C CA . GLY C 3 323 ? 194.346 184.321 265.847 1.00 126.99 323 GLY C CA 1
ATOM 7216 C C . GLY C 3 323 ? 194.813 182.863 265.743 1.00 128.33 323 GLY C C 1
ATOM 7217 O O . GLY C 3 323 ? 195.878 182.622 265.183 1.00 123.31 323 GLY C O 1
ATOM 7218 N N . ARG C 3 324 ? 194.050 181.888 266.243 1.00 141.38 324 ARG C N 1
ATOM 7219 C CA . ARG C 3 324 ? 194.325 180.444 266.150 1.00 141.88 324 ARG C CA 1
ATOM 7220 C C . ARG C 3 324 ? 193.078 179.677 265.666 1.00 139.18 324 ARG C C 1
ATOM 7221 O O . ARG C 3 324 ? 191.961 180.181 265.767 1.00 138.54 324 ARG C O 1
ATOM 7229 N N . PRO C 3 325 ? 193.220 178.460 265.119 1.00 118.25 325 PRO C N 1
ATOM 7230 C CA . PRO C 3 325 ? 192.097 177.653 264.649 1.00 115.14 325 PRO C CA 1
ATOM 7231 C C . PRO C 3 325 ? 190.955 177.514 265.669 1.00 113.18 325 PRO C C 1
ATOM 7232 O O . PRO C 3 325 ? 189.978 176.787 265.462 1.00 103.07 325 PRO C O 1
ATOM 7236 N N . GLN D 4 9 ? 238.013 207.761 244.901 1.00 147.03 9 GLN D N 1
ATOM 7237 C CA . GLN D 4 9 ? 237.341 207.166 243.730 1.00 150.60 9 GLN D CA 1
ATOM 7238 C C . GLN D 4 9 ? 235.968 207.797 243.533 1.00 149.66 9 GLN D C 1
ATOM 7239 O O . GLN D 4 9 ? 235.346 208.234 244.498 1.00 149.40 9 GLN D O 1
ATOM 7245 N N . GLN D 4 10 ? 235.538 207.941 242.285 1.00 138.00 10 GLN D N 1
ATOM 7246 C CA . GLN D 4 10 ? 234.250 208.531 241.954 1.00 135.72 10 GLN D CA 1
ATOM 7247 C C . GLN D 4 10 ? 233.113 207.595 242.384 1.00 135.86 10 GLN D C 1
ATOM 7248 O O . GLN D 4 10 ? 233.317 206.381 242.426 1.00 135.37 10 GLN D O 1
ATOM 7254 N N . PRO D 4 11 ? 231.915 208.107 242.682 1.00 121.24 11 PRO D N 1
ATOM 7255 C CA . PRO D 4 11 ? 230.742 207.286 242.923 1.00 118.62 11 PRO D CA 1
ATOM 7256 C C . PRO D 4 11 ? 230.443 206.310 241.786 1.00 118.95 11 PRO D C 1
ATOM 7257 O O . PRO D 4 11 ? 230.829 206.521 240.635 1.00 121.75 11 PRO D O 1
ATOM 7261 N N . LEU D 4 12 ? 229.681 205.266 242.091 1.00 108.51 12 LEU D N 1
ATOM 7262 C CA . LEU D 4 12 ? 229.197 204.314 241.102 1.00 108.78 12 LEU D CA 1
ATOM 7263 C C . LEU D 4 12 ? 228.298 204.989 240.057 1.00 111.88 12 LEU D C 1
ATOM 7264 O O . LEU D 4 12 ? 228.454 204.734 238.864 1.00 116.58 12 LEU D O 1
ATOM 7269 N N . LEU D 4 13 ? 227.418 205.893 240.486 1.00 102.97 13 LEU D N 1
ATOM 7270 C CA . LEU D 4 13 ? 226.757 206.880 239.637 1.00 97.77 13 LEU D CA 1
ATOM 7271 C C . LEU D 4 13 ? 226.852 208.247 240.289 1.00 98.89 13 LEU D C 1
ATOM 7272 O O . LEU D 4 13 ? 226.694 208.389 241.498 1.00 101.30 13 LEU D O 1
ATOM 7277 N N . GLN D 4 14 ? 227.062 209.258 239.468 1.00 102.20 14 GLN D N 1
ATOM 7278 C CA . GLN D 4 14 ? 227.142 210.646 239.864 1.00 99.22 14 GLN D CA 1
ATOM 7279 C C . GLN D 4 14 ? 226.427 211.490 238.818 1.00 101.12 14 GLN D C 1
ATOM 7280 O O . GLN D 4 14 ? 226.925 211.669 237.708 1.00 107.63 14 GLN D O 1
ATOM 7286 N N . ALA D 4 15 ? 225.248 211.994 239.157 1.00 89.51 15 ALA D N 1
ATOM 7287 C CA . ALA D 4 15 ? 224.555 212.988 238.352 1.00 94.39 15 ALA D CA 1
ATOM 7288 C C . ALA D 4 15 ? 224.957 214.388 238.805 1.00 102.50 15 ALA D C 1
ATOM 7289 O O . ALA D 4 15 ? 225.202 214.603 239.992 1.00 107.08 15 ALA D O 1
ATOM 7291 N N . ILE D 4 16 ? 224.992 215.365 237.901 1.00 111.37 16 ILE D N 1
ATOM 7292 C CA . ILE D 4 16 ? 225.270 216.771 238.217 1.00 110.06 16 ILE D CA 1
ATOM 7293 C C . ILE D 4 16 ? 224.321 217.645 237.404 1.00 110.16 16 ILE D C 1
ATOM 7294 O O . ILE D 4 16 ? 224.412 217.693 236.184 1.00 111.41 16 ILE D O 1
ATOM 7299 N N . ASP D 4 17 ? 223.400 218.330 238.069 1.00 104.17 17 ASP D N 1
ATOM 7300 C CA . ASP D 4 17 ? 222.464 219.285 237.463 1.00 108.02 17 ASP D CA 1
ATOM 7301 C C . ASP D 4 17 ? 221.691 218.768 236.234 1.00 109.75 17 ASP D C 1
ATOM 7302 O O . ASP D 4 17 ? 221.432 219.536 235.314 1.00 111.52 17 ASP D O 1
ATOM 7307 N N . LEU D 4 18 ? 221.308 217.484 236.208 1.00 99.02 18 LEU D N 1
ATOM 7308 C CA . LEU D 4 18 ? 220.582 216.893 235.082 1.00 97.19 18 LEU D CA 1
ATOM 7309 C C . LEU D 4 18 ? 219.255 217.599 234.837 1.00 94.04 18 LEU D C 1
ATOM 7310 O O . LEU D 4 18 ? 218.396 217.656 235.710 1.00 96.29 18 LEU D O 1
ATOM 7315 N N . LYS D 4 19 ? 219.052 218.063 233.605 1.00 92.27 19 LYS D N 1
ATOM 7316 C CA . LYS D 4 19 ? 217.814 218.676 233.127 1.00 89.60 19 LYS D CA 1
ATOM 7317 C C . LYS D 4 19 ? 217.234 217.878 231.976 1.00 92.14 19 LYS D C 1
ATOM 7318 O O . LYS D 4 19 ? 217.967 217.300 231.179 1.00 102.41 19 LYS D O 1
ATOM 7324 N N . LYS D 4 20 ? 215.912 217.872 231.854 1.00 86.18 20 LYS D N 1
ATOM 7325 C CA . LYS D 4 20 ? 215.196 217.356 230.691 1.00 94.18 20 LYS D CA 1
ATOM 7326 C C . LYS D 4 20 ? 213.898 218.115 230.487 1.00 92.31 20 LYS D C 1
ATOM 7327 O O . LYS D 4 20 ? 213.100 218.277 231.405 1.00 94.97 20 LYS D O 1
ATOM 7333 N N . HIS D 4 21 ? 213.686 218.568 229.264 1.00 96.13 21 HIS D N 1
ATOM 7334 C CA . HIS D 4 21 ? 212.552 219.372 228.853 1.00 94.76 21 HIS D CA 1
ATOM 7335 C C . HIS D 4 21 ? 211.946 218.776 227.588 1.00 98.58 21 HIS D C 1
ATOM 7336 O O . HIS D 4 21 ? 212.684 218.346 226.704 1.00 102.33 21 HIS D O 1
ATOM 7343 N N . TYR D 4 22 ? 210.624 218.736 227.488 1.00 101.58 22 TYR D N 1
ATOM 7344 C CA . TYR D 4 22 ? 209.930 218.109 226.368 1.00 105.47 22 TYR D CA 1
ATOM 7345 C C . TYR D 4 22 ? 209.153 219.127 225.544 1.00 109.59 22 TYR D C 1
ATOM 7346 O O . TYR D 4 22 ? 208.320 219.838 226.103 1.00 113.74 22 TYR D O 1
ATOM 7355 N N . PRO D 4 23 ? 209.356 219.202 224.226 1.00 113.90 23 PRO D N 1
ATOM 7356 C CA . PRO D 4 23 ? 208.440 219.867 223.320 1.00 112.88 23 PRO D CA 1
ATOM 7357 C C . PRO D 4 23 ? 206.998 219.364 223.425 1.00 114.39 23 PRO D C 1
ATOM 7358 O O . PRO D 4 23 ? 206.743 218.159 223.425 1.00 114.29 23 PRO D O 1
ATOM 7362 N N . VAL D 4 24 ? 206.050 220.292 223.438 1.00 126.84 24 VAL D N 1
ATOM 7363 C CA . VAL D 4 24 ? 204.609 220.071 223.316 1.00 126.05 24 VAL D CA 1
ATOM 7364 C C . VAL D 4 24 ? 204.045 221.044 222.286 1.00 130.39 24 VAL D C 1
ATOM 7365 O O . VAL D 4 24 ? 204.363 222.231 222.306 1.00 136.40 24 VAL D O 1
ATOM 7369 N N . LYS D 4 25 ? 203.195 220.558 221.380 1.00 141.23 25 LYS D N 1
ATOM 7370 C CA . LYS D 4 25 ? 202.507 221.362 220.364 1.00 139.87 25 LYS D CA 1
ATOM 7371 C C . LYS D 4 25 ? 201.009 221.077 220.399 1.00 141.93 25 LYS D C 1
ATOM 7372 O O . LYS D 4 25 ? 200.598 219.921 220.309 1.00 143.04 25 LYS D O 1
ATOM 7378 N N . LYS D 4 26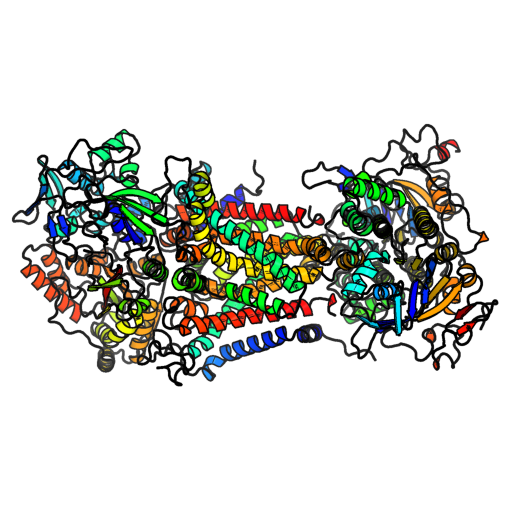 ? 200.181 222.118 220.482 1.00 148.23 26 LYS D N 1
ATOM 7379 C CA . LYS D 4 26 ? 198.706 222.013 220.548 1.00 152.36 26 LYS D CA 1
ATOM 7380 C C . LYS D 4 26 ? 198.073 221.472 219.256 1.00 152.09 26 LYS D C 1
ATOM 7381 O O . LYS D 4 26 ? 196.967 220.941 219.269 1.00 148.24 26 LYS D O 1
ATOM 7387 N N . GLY D 4 27 ? 198.792 221.573 218.144 1.00 157.25 27 GLY D N 1
ATOM 7388 C CA . GLY D 4 27 ? 198.446 221.066 216.815 1.00 153.96 27 GLY D CA 1
ATOM 7389 C C . GLY D 4 27 ? 199.685 221.082 215.918 1.00 157.66 27 GLY D C 1
ATOM 7390 O O . GLY D 4 27 ? 200.694 221.688 216.279 1.00 159.24 27 GLY D O 1
ATOM 7391 N N . MET D 4 28 ? 199.651 220.425 214.757 1.00 166.30 28 MET D N 1
ATOM 7392 C CA . MET D 4 28 ? 200.858 220.233 213.928 1.00 165.98 28 MET D CA 1
ATOM 7393 C C . MET D 4 28 ? 201.544 221.535 213.462 1.00 164.20 28 MET D C 1
ATOM 7394 O O . MET D 4 28 ? 202.761 221.544 213.279 1.00 161.82 28 MET D O 1
ATOM 7399 N N . PHE D 4 29 ? 200.802 222.643 213.340 1.00 171.34 29 PHE D N 1
ATOM 7400 C CA . PHE D 4 29 ? 201.325 223.970 212.978 1.00 172.60 29 PHE D CA 1
ATOM 7401 C C . PHE D 4 29 ? 201.369 224.976 214.147 1.00 171.71 29 PHE D C 1
ATOM 7402 O O . PHE D 4 29 ? 201.703 226.145 213.950 1.00 169.95 29 PHE D O 1
ATOM 7410 N N . ALA D 4 30 ? 201.017 224.559 215.365 1.00 158.90 30 ALA D N 1
ATOM 7411 C CA . ALA D 4 30 ? 200.988 225.418 216.555 1.00 159.64 30 ALA D CA 1
ATOM 7412 C C . ALA D 4 30 ? 202.397 225.699 217.121 1.00 159.90 30 ALA D C 1
ATOM 7413 O O . ALA D 4 30 ? 203.319 224.930 216.838 1.00 157.48 30 ALA D O 1
ATOM 7415 N N . PRO D 4 31 ? 202.593 226.750 217.942 1.00 156.23 31 PRO D N 1
ATOM 7416 C CA . PRO D 4 31 ? 203.902 227.088 218.493 1.00 155.17 31 PRO D CA 1
ATOM 7417 C C . PRO D 4 31 ? 204.400 226.047 219.499 1.00 153.54 31 PRO D C 1
ATOM 7418 O O . PRO D 4 31 ? 203.672 225.615 220.388 1.00 150.79 31 PRO D O 1
ATOM 7422 N N . GLU D 4 32 ? 205.650 225.642 219.362 1.00 145.42 32 GLU D N 1
ATOM 7423 C CA . GLU D 4 32 ? 206.264 224.588 220.169 1.00 144.40 32 GLU D CA 1
ATOM 7424 C C . GLU D 4 32 ? 206.622 225.089 221.564 1.00 144.08 32 GLU D C 1
ATOM 7425 O O . GLU D 4 32 ? 207.606 225.802 221.757 1.00 141.63 32 GLU D O 1
ATOM 7431 N N . ARG D 4 33 ? 205.796 224.735 222.547 1.00 130.90 33 ARG D N 1
ATOM 7432 C CA . ARG D 4 33 ? 206.007 225.043 223.961 1.00 125.13 33 ARG D CA 1
ATOM 7433 C C . ARG D 4 33 ? 206.844 223.956 224.619 1.00 124.81 33 ARG D C 1
ATOM 7434 O O . ARG D 4 33 ? 206.905 222.829 224.151 1.00 122.30 33 ARG D O 1
ATOM 7442 N N . LEU D 4 34 ? 207.535 224.291 225.691 1.00 121.77 34 LEU D N 1
ATOM 7443 C CA . LEU D 4 34 ? 208.524 223.563 226.396 1.00 121.41 34 LEU D CA 1
ATOM 7444 C C . LEU D 4 34 ? 208.034 223.124 227.752 1.00 119.81 34 LEU D C 1
ATOM 7445 O O . LEU D 4 34 ? 207.751 223.992 228.583 1.00 118.82 34 LEU D O 1
ATOM 7450 N N . VAL D 4 35 ? 207.971 221.825 228.064 1.00 114.13 35 VAL D N 1
ATOM 7451 C CA . VAL D 4 35 ? 207.581 221.283 229.382 1.00 108.88 35 VAL D CA 1
ATOM 7452 C C . VAL D 4 35 ? 208.806 221.043 230.243 1.00 108.15 35 VAL D C 1
ATOM 7453 O O . VAL D 4 35 ? 209.663 220.244 229.876 1.00 117.25 35 VAL D O 1
ATOM 7457 N N . LYS D 4 36 ? 208.890 221.685 231.405 1.00 108.37 36 LYS D N 1
ATOM 7458 C CA . LYS D 4 36 ? 210.021 221.610 232.341 1.00 110.89 36 LYS D CA 1
ATOM 7459 C C . LYS D 4 36 ? 209.951 220.355 233.221 1.00 114.28 36 LYS D C 1
ATOM 7460 O O . LYS D 4 36 ? 209.785 220.435 234.435 1.00 115.14 36 LYS D O 1
ATOM 7466 N N . ALA D 4 37 ? 210.034 219.180 232.604 1.00 107.72 37 ALA D N 1
ATOM 7467 C CA . ALA D 4 37 ? 209.840 217.891 233.269 1.00 104.99 37 ALA D CA 1
ATOM 7468 C C . ALA D 4 37 ? 210.889 217.556 234.329 1.00 103.58 37 ALA D C 1
ATOM 7469 O O . ALA D 4 37 ? 210.568 216.899 235.315 1.00 105.43 37 ALA D O 1
ATOM 7471 N N . LEU D 4 38 ? 212.116 218.026 234.162 1.00 101.16 38 LEU D N 1
ATOM 7472 C CA . LEU D 4 38 ? 213.175 217.913 235.148 1.00 92.20 38 LEU D CA 1
ATOM 7473 C C . LEU D 4 38 ? 214.109 219.125 235.021 1.00 96.92 38 LEU D C 1
ATOM 7474 O O . LEU D 4 38 ? 214.851 219.241 234.056 1.00 109.65 38 LEU D O 1
ATOM 7479 N N . ASP D 4 39 ? 214.094 220.040 235.985 1.00 99.43 39 ASP D N 1
ATOM 7480 C CA . ASP D 4 39 ? 215.078 221.126 236.147 1.00 103.18 39 ASP D CA 1
ATOM 7481 C C . ASP D 4 39 ? 216.101 220.717 237.221 1.00 102.40 39 ASP D C 1
ATOM 7482 O O . ASP D 4 39 ? 216.483 221.501 238.087 1.00 93.50 39 ASP D O 1
ATOM 7487 N N . GLY D 4 40 ? 216.451 219.432 237.210 1.00 115.70 40 GLY D N 1
ATOM 7488 C CA . GLY D 4 40 ? 216.890 218.633 238.355 1.00 117.08 40 GLY D CA 1
ATOM 7489 C C . GLY D 4 40 ? 218.244 218.945 238.979 1.00 110.33 40 GLY D C 1
ATOM 7490 O O . GLY D 4 40 ? 218.825 220.009 238.796 1.00 101.29 40 GLY D O 1
ATOM 7491 N N . VAL D 4 41 ? 218.725 217.986 239.772 1.00 110.68 41 VAL D N 1
ATOM 7492 C CA . VAL D 4 41 ? 219.849 218.175 240.698 1.00 120.48 41 VAL D CA 1
ATOM 7493 C C . VAL D 4 41 ? 220.827 217.018 240.650 1.00 113.83 41 VAL D C 1
ATOM 7494 O O . VAL D 4 41 ? 220.533 215.956 240.116 1.00 95.57 41 VAL D O 1
ATOM 7498 N N . SER D 4 42 ? 221.997 217.240 241.238 1.00 123.27 42 SER D N 1
ATOM 7499 C CA . SER D 4 42 ? 223.009 216.220 241.461 1.00 122.50 42 SER D CA 1
ATOM 7500 C C . SER D 4 42 ? 222.548 215.126 242.425 1.00 116.29 42 SER D C 1
ATOM 7501 O O . SER D 4 42 ? 221.751 215.377 243.326 1.00 113.50 42 SER D O 1
ATOM 7504 N N . PHE D 4 43 ? 223.128 213.933 242.307 1.00 97.61 43 PHE D N 1
ATOM 7505 C CA . PHE D 4 43 ? 223.225 212.978 243.408 1.00 94.29 43 PHE D CA 1
ATOM 7506 C C . PHE D 4 43 ? 224.467 212.105 243.255 1.00 98.40 43 PHE D C 1
ATOM 7507 O O . PHE D 4 43 ? 224.941 211.904 242.139 1.00 102.17 43 PHE D O 1
ATOM 7515 N N . ASN D 4 44 ? 224.951 211.539 244.356 1.00 98.24 44 ASN D N 1
ATOM 7516 C CA . ASN D 4 44 ? 225.946 210.471 244.370 1.00 100.19 44 ASN D CA 1
ATOM 7517 C C . ASN D 4 44 ? 225.282 209.156 244.779 1.00 94.51 44 ASN D C 1
ATOM 7518 O O . ASN D 4 44 ? 224.536 209.119 245.755 1.00 97.64 44 ASN D O 1
ATOM 7523 N N . LEU D 4 45 ? 225.585 208.071 244.082 1.00 95.09 45 LEU D N 1
ATOM 7524 C CA . LEU D 4 45 ? 225.182 206.713 244.426 1.00 105.99 45 LEU D CA 1
ATOM 7525 C C . LEU D 4 45 ? 226.436 205.852 244.538 1.00 105.71 45 LEU D C 1
ATOM 7526 O O . LEU D 4 45 ? 227.213 205.765 243.591 1.00 106.52 45 LEU D O 1
ATOM 7531 N N . GLU D 4 46 ? 226.656 205.235 245.688 1.00 109.86 46 GLU D N 1
ATOM 7532 C CA . GLU D 4 46 ? 227.781 204.339 245.953 1.00 111.23 46 GLU D CA 1
ATOM 7533 C C . GLU D 4 46 ? 227.375 202.870 245.760 1.00 114.75 46 GLU D C 1
ATOM 7534 O O . GLU D 4 46 ? 226.189 202.565 245.655 1.00 120.89 46 GLU D O 1
ATOM 7540 N N . ARG D 4 47 ? 228.337 201.939 245.708 1.00 120.52 47 ARG D N 1
ATOM 7541 C CA . ARG D 4 47 ? 228.051 200.501 245.608 1.00 124.79 47 ARG D CA 1
ATOM 7542 C C . ARG D 4 47 ? 227.384 199.942 246.864 1.00 124.95 47 ARG D C 1
ATOM 7543 O O . ARG D 4 47 ? 227.670 200.378 247.978 1.00 121.12 47 ARG D O 1
ATOM 7551 N N . GLY D 4 48 ? 226.512 198.954 246.700 1.00 118.91 48 GLY D N 1
ATOM 7552 C CA . GLY D 4 48 ? 225.810 198.285 247.793 1.00 113.01 48 GLY D CA 1
ATOM 7553 C C . GLY D 4 48 ? 224.787 199.148 248.530 1.00 113.31 48 GLY D C 1
ATOM 7554 O O . GLY D 4 48 ? 224.566 198.915 249.718 1.00 118.37 48 GLY D O 1
ATOM 7555 N N . LYS D 4 49 ? 224.194 200.156 247.878 1.00 108.40 49 LYS D N 1
ATOM 7556 C CA . LYS D 4 49 ? 223.395 201.204 248.540 1.00 107.93 49 LYS D CA 1
ATOM 7557 C C . LYS D 4 49 ? 222.118 201.581 247.772 1.00 108.71 49 LYS D C 1
ATOM 7558 O O . LYS D 4 49 ? 222.103 201.561 246.545 1.00 110.50 49 LYS D O 1
ATOM 7564 N N . THR D 4 50 ? 221.044 201.918 248.475 1.00 101.43 50 THR D N 1
ATOM 7565 C CA . THR D 4 50 ? 219.754 202.291 247.874 1.00 98.28 50 THR D CA 1
ATOM 7566 C C . THR D 4 50 ? 219.458 203.771 248.055 1.00 101.65 50 THR D C 1
ATOM 7567 O O . THR D 4 50 ? 219.384 204.262 249.182 1.00 104.24 50 THR D O 1
ATOM 7571 N N . LEU D 4 51 ? 219.210 204.464 246.946 1.00 97.49 51 LEU D N 1
ATOM 7572 C CA . LEU D 4 51 ? 218.727 205.838 246.892 1.00 91.84 51 LEU D CA 1
ATOM 7573 C C . LEU D 4 51 ? 217.262 205.836 246.461 1.00 94.47 51 LEU D C 1
ATOM 7574 O O . LEU D 4 51 ? 216.954 205.579 245.304 1.00 100.41 51 LEU D O 1
ATOM 7579 N N . ALA D 4 52 ? 216.339 206.089 247.376 1.00 94.12 52 ALA D N 1
ATOM 7580 C CA . ALA D 4 52 ? 214.930 206.187 247.030 1.00 94.04 52 ALA D CA 1
ATOM 7581 C C . ALA D 4 52 ? 214.554 207.588 246.543 1.00 96.79 52 ALA D C 1
ATOM 7582 O O . ALA D 4 52 ? 215.026 208.582 247.091 1.00 101.14 52 ALA D O 1
ATOM 7584 N N . VAL D 4 53 ? 213.681 207.673 245.546 1.00 96.18 53 VAL D N 1
ATOM 7585 C CA . VAL D 4 53 ? 213.184 208.933 244.994 1.00 85.86 53 VAL D CA 1
ATOM 7586 C C . VAL D 4 53 ? 211.684 208.990 245.207 1.00 90.90 53 VAL D C 1
ATOM 7587 O O . VAL D 4 53 ? 210.952 208.125 244.732 1.00 97.47 53 VAL D O 1
ATOM 7591 N N . VAL D 4 54 ? 211.210 210.005 245.924 1.00 91.15 54 VAL D N 1
ATOM 7592 C CA . VAL D 4 54 ? 209.806 210.180 246.331 1.00 83.76 54 VAL D CA 1
ATOM 7593 C C . VAL D 4 54 ? 209.294 211.562 245.936 1.00 87.66 54 VAL D C 1
ATOM 7594 O O . VAL D 4 54 ? 210.077 212.502 245.850 1.00 102.15 54 VAL D O 1
ATOM 7598 N N . GLY D 4 55 ? 208.005 211.736 245.678 1.00 83.59 55 GLY D N 1
ATOM 7599 C CA . GLY D 4 55 ? 207.461 213.045 245.342 1.00 94.02 55 GLY D CA 1
ATOM 7600 C C . GLY D 4 55 ? 206.189 212.989 244.524 1.00 93.81 55 GLY D C 1
ATOM 7601 O O . GLY D 4 55 ? 205.756 211.912 244.126 1.00 95.87 55 GLY D O 1
ATOM 7602 N N . GLU D 4 56 ? 205.630 214.145 244.212 1.00 101.93 56 GLU D N 1
ATOM 7603 C CA . GLU D 4 56 ? 204.347 214.335 243.529 1.00 101.98 56 GLU D CA 1
ATOM 7604 C C . GLU D 4 56 ? 204.226 213.533 242.216 1.00 103.98 56 GLU D C 1
ATOM 7605 O O . GLU D 4 56 ? 205.207 213.326 241.501 1.00 108.06 56 GLU D O 1
ATOM 7611 N N . SER D 4 57 ? 203.027 213.089 241.855 1.00 97.94 57 SER D N 1
ATOM 7612 C CA . SER D 4 57 ? 202.753 212.497 240.551 1.00 95.91 57 SER D CA 1
ATOM 7613 C C . SER D 4 57 ? 202.974 213.516 239.430 1.00 100.43 57 SER D C 1
ATOM 7614 O O . SER D 4 57 ? 202.370 214.583 239.408 1.00 103.20 57 SER D O 1
ATOM 7617 N N . GLY D 4 58 ? 203.852 213.199 238.480 1.00 93.70 58 GLY D N 1
ATOM 7618 C CA . GLY D 4 58 ? 204.244 214.118 237.414 1.00 86.74 58 GLY D CA 1
ATOM 7619 C C . GLY D 4 58 ? 205.418 215.041 237.735 1.00 93.77 58 GLY D C 1
ATOM 7620 O O . GLY D 4 58 ? 205.637 215.991 236.984 1.00 105.24 58 GLY D O 1
ATOM 7621 N N . CYS D 4 59 ? 206.203 214.798 238.793 1.00 91.36 59 CYS D N 1
ATOM 7622 C CA . CYS D 4 59 ? 207.319 215.673 239.172 1.00 91.13 59 CYS D CA 1
ATOM 7623 C C . CYS D 4 59 ? 208.692 215.316 238.579 1.00 90.07 59 CYS D C 1
ATOM 7624 O O . CYS D 4 59 ? 209.686 215.911 238.986 1.00 101.27 59 CYS D O 1
ATOM 7627 N N . GLY D 4 60 ? 208.805 214.358 237.660 1.00 89.29 60 GLY D N 1
ATOM 7628 C CA . GLY D 4 60 ? 210.040 214.104 236.907 1.00 88.44 60 GLY D CA 1
ATOM 7629 C C . GLY D 4 60 ? 210.811 212.830 237.237 1.00 90.03 60 GLY D C 1
ATOM 7630 O O . GLY D 4 60 ? 211.883 212.613 236.684 1.00 97.53 60 GLY D O 1
ATOM 7631 N N . LYS D 4 61 ? 210.313 211.951 238.107 1.00 86.13 61 LYS D N 1
ATOM 7632 C CA . LYS D 4 61 ? 211.068 210.788 238.604 1.00 88.46 61 LYS D CA 1
ATOM 7633 C C . LYS D 4 61 ? 211.397 209.741 237.532 1.00 93.86 61 LYS D C 1
ATOM 7634 O O . LYS D 4 61 ? 212.532 209.295 237.422 1.00 93.06 61 LYS D O 1
ATOM 7640 N N . SER D 4 62 ? 210.431 209.368 236.704 1.00 97.99 62 SER D N 1
ATOM 7641 C CA . SER D 4 62 ? 210.600 208.449 235.580 1.00 93.07 62 SER D CA 1
ATOM 7642 C C . SER D 4 62 ? 211.436 209.077 234.472 1.00 97.47 62 SER D C 1
ATOM 7643 O O . SER D 4 62 ? 212.286 208.413 233.880 1.00 104.18 62 SER D O 1
ATOM 7646 N N . THR D 4 63 ? 211.296 210.387 234.254 1.00 98.80 63 THR D N 1
ATOM 7647 C CA . THR D 4 63 ? 212.220 211.164 233.423 1.00 95.68 63 THR D CA 1
ATOM 7648 C C . THR D 4 63 ? 213.656 211.042 233.909 1.00 90.46 63 THR D C 1
ATOM 7649 O O . THR D 4 63 ? 214.513 210.667 233.119 1.00 103.95 63 THR D O 1
ATOM 7653 N N . LEU D 4 64 ? 213.949 211.239 235.192 1.00 75.36 64 LEU D N 1
ATOM 7654 C CA . LEU D 4 64 ? 215.287 211.010 235.732 1.00 87.82 64 LEU D CA 1
ATOM 7655 C C . LEU D 4 64 ? 215.749 209.572 235.477 1.00 89.62 64 LEU D C 1
ATOM 7656 O O . LEU D 4 64 ? 216.845 209.362 234.967 1.00 93.80 64 LEU D O 1
ATOM 7661 N N . GLY D 4 65 ? 214.909 208.576 235.749 1.00 88.18 65 GLY D N 1
ATOM 7662 C CA . GLY D 4 65 ? 215.236 207.171 235.510 1.00 87.56 65 GLY D CA 1
ATOM 7663 C C . GLY D 4 65 ? 215.629 206.859 234.069 1.00 86.50 65 GLY D C 1
ATOM 7664 O O . GLY D 4 65 ? 216.610 206.149 233.836 1.00 93.84 65 GLY D O 1
ATOM 7665 N N . ARG D 4 66 ? 214.947 207.444 233.091 1.00 92.33 66 ARG D N 1
ATOM 7666 C CA . ARG D 4 66 ? 215.316 207.379 231.673 1.00 88.55 66 ARG D CA 1
ATOM 7667 C C . ARG D 4 66 ? 216.669 208.000 231.356 1.00 88.42 66 ARG D C 1
ATOM 7668 O O . ARG D 4 66 ? 217.392 207.427 230.546 1.00 96.76 66 ARG D O 1
ATOM 7676 N N . LEU D 4 67 ? 217.053 209.101 231.994 1.00 98.32 67 LEU D N 1
ATOM 7677 C CA . LEU D 4 67 ? 218.383 209.692 231.816 1.00 91.11 67 LEU D CA 1
ATOM 7678 C C . LEU D 4 67 ? 219.469 208.774 232.380 1.00 96.64 67 LEU D C 1
ATOM 7679 O O . LEU D 4 67 ? 220.416 208.440 231.674 1.00 99.43 67 LEU D O 1
ATOM 7684 N N . LEU D 4 68 ? 219.300 208.284 233.608 1.00 99.20 68 LEU D N 1
ATOM 7685 C CA . LEU D 4 68 ? 220.268 207.403 234.273 1.00 93.01 68 LEU D CA 1
ATOM 7686 C C . LEU D 4 68 ? 220.476 206.085 233.521 1.00 95.86 68 LEU D C 1
ATOM 7687 O O . LEU D 4 68 ? 221.589 205.584 233.438 1.00 96.13 68 LEU D O 1
ATOM 7692 N N . THR D 4 69 ? 219.402 205.536 232.952 1.00 102.07 69 THR D N 1
ATOM 7693 C CA . THR D 4 69 ? 219.411 204.310 232.138 1.00 91.97 69 THR D CA 1
ATOM 7694 C C . THR D 4 69 ? 219.970 204.537 230.728 1.00 99.16 69 THR D C 1
ATOM 7695 O O . THR D 4 69 ? 220.217 203.567 230.018 1.00 104.23 69 THR D O 1
ATOM 7699 N N . MET D 4 70 ? 220.192 205.784 230.303 1.00 107.10 70 MET D N 1
ATOM 7700 C CA . MET D 4 70 ? 220.587 206.172 228.949 1.00 102.61 70 MET D CA 1
ATOM 7701 C C . MET D 4 70 ? 219.523 205.856 227.887 1.00 101.11 70 MET D C 1
ATOM 7702 O O . MET D 4 70 ? 219.837 205.574 226.738 1.00 106.95 70 MET D O 1
ATOM 7707 N N . ILE D 4 71 ? 218.247 205.891 228.263 1.00 97.97 71 ILE D N 1
ATOM 7708 C CA . ILE D 4 71 ? 217.123 205.799 227.322 1.00 100.74 71 ILE D CA 1
ATOM 7709 C C . ILE D 4 71 ? 216.998 207.103 226.527 1.00 104.57 71 ILE D C 1
ATOM 7710 O O . ILE D 4 71 ? 216.761 207.067 225.320 1.00 103.87 71 ILE D O 1
ATOM 7715 N N . GLU D 4 72 ? 217.191 208.244 227.191 1.00 110.87 72 GLU D N 1
ATOM 7716 C CA . GLU D 4 72 ? 217.151 209.585 226.604 1.00 108.13 72 GLU D CA 1
ATOM 7717 C C . GLU D 4 72 ? 218.416 210.370 226.954 1.00 110.18 72 GLU D C 1
ATOM 7718 O O . GLU D 4 72 ? 218.963 210.222 228.042 1.00 110.22 72 GLU D O 1
ATOM 7724 N N . MET D 4 73 ? 218.862 211.248 226.054 1.00 122.03 73 MET D N 1
ATOM 7725 C CA . MET D 4 73 ? 219.845 212.290 226.361 1.00 121.81 73 MET D CA 1
ATOM 7726 C C . MET D 4 73 ? 219.200 213.443 227.150 1.00 120.56 73 MET D C 1
ATOM 7727 O O . MET D 4 73 ? 218.074 213.839 226.821 1.00 121.58 73 MET D O 1
ATOM 7732 N N . PRO D 4 74 ? 219.879 214.026 228.151 1.00 102.59 74 PRO D N 1
ATOM 7733 C CA . PRO D 4 74 ? 219.400 215.196 228.876 1.00 103.77 74 PRO D CA 1
ATOM 7734 C C . PRO D 4 74 ? 219.488 216.485 228.046 1.00 105.66 74 PRO D C 1
ATOM 7735 O O . PRO D 4 74 ? 220.312 216.590 227.138 1.00 112.85 74 PRO D O 1
ATOM 7739 N N . THR D 4 75 ? 218.671 217.493 228.373 1.00 96.37 75 THR D N 1
ATOM 7740 C CA . THR D 4 75 ? 218.822 218.861 227.837 1.00 97.43 75 THR D CA 1
ATOM 7741 C C . THR D 4 75 ? 219.876 219.683 228.592 1.00 95.28 75 THR D C 1
ATOM 7742 O O . THR D 4 75 ? 220.205 220.793 228.179 1.00 93.47 75 THR D O 1
ATOM 7746 N N . GLY D 4 76 ? 220.465 219.151 229.660 1.00 96.19 76 GLY D N 1
ATOM 7747 C CA . GLY D 4 76 ? 221.635 219.722 230.315 1.00 95.22 76 GLY D CA 1
ATOM 7748 C C . GLY D 4 76 ? 222.103 218.891 231.499 1.00 97.94 76 GLY D C 1
ATOM 7749 O O . GLY D 4 76 ? 221.418 217.962 231.918 1.00 104.06 76 GLY D O 1
ATOM 7750 N N . GLY D 4 77 ? 223.240 219.246 232.075 1.00 98.75 77 GLY D N 1
ATOM 7751 C CA . GLY D 4 77 ? 223.838 218.519 233.188 1.00 94.87 77 GLY D CA 1
ATOM 7752 C C . GLY D 4 77 ? 224.724 217.367 232.739 1.00 100.09 77 GLY D C 1
ATOM 7753 O O . GLY D 4 77 ? 224.864 217.106 231.548 1.00 103.66 77 GLY D O 1
ATOM 7754 N N . GLU D 4 78 ? 225.359 216.704 233.694 1.00 111.75 78 GLU D N 1
ATOM 7755 C CA . GLU D 4 78 ? 226.372 215.671 233.492 1.00 114.40 78 GLU D CA 1
ATOM 7756 C C . GLU D 4 78 ? 225.982 214.380 234.210 1.00 114.41 78 GLU D C 1
ATOM 7757 O O . GLU D 4 78 ? 225.298 214.405 235.234 1.00 116.02 78 GLU D O 1
ATOM 7763 N N . LEU D 4 79 ? 226.454 213.247 233.699 1.00 103.89 79 LEU D N 1
ATOM 7764 C CA . LEU D 4 79 ? 226.138 211.929 234.223 1.00 99.62 79 LEU D CA 1
ATOM 7765 C C . LEU D 4 79 ? 227.324 210.998 234.063 1.00 98.17 79 LEU D C 1
ATOM 7766 O O . LEU D 4 79 ? 227.643 210.544 232.966 1.00 110.52 79 LEU D O 1
ATOM 7771 N N . TYR D 4 80 ? 227.969 210.697 235.177 1.00 96.13 80 TYR D N 1
ATOM 7772 C CA . TYR D 4 80 ? 229.118 209.814 235.237 1.00 106.06 80 TYR D CA 1
ATOM 7773 C C . TYR D 4 80 ? 228.746 208.485 235.887 1.00 107.99 80 TYR D C 1
ATOM 7774 O O . TYR D 4 80 ? 228.168 208.463 236.969 1.00 111.61 80 TYR D O 1
ATOM 7783 N N . TYR D 4 81 ? 229.191 207.369 235.309 1.00 112.37 81 TYR D N 1
ATOM 7784 C CA . TYR D 4 81 ? 229.246 206.044 235.942 1.00 112.35 81 TYR D CA 1
ATOM 7785 C C . TYR D 4 81 ? 230.694 205.679 236.227 1.00 109.53 81 TYR D C 1
ATOM 7786 O O . TYR D 4 81 ? 231.504 205.635 235.315 1.00 111.55 81 TYR D O 1
ATOM 7795 N N . GLN D 4 82 ? 231.054 205.446 237.481 1.00 110.96 82 GLN D N 1
ATOM 7796 C CA . GLN D 4 82 ? 232.430 205.153 237.910 1.00 113.37 82 GLN D CA 1
ATOM 7797 C C . GLN D 4 82 ? 233.486 206.125 237.353 1.00 115.33 82 GLN D C 1
ATOM 7798 O O . GLN D 4 82 ? 234.632 205.741 237.120 1.00 116.82 82 GLN D O 1
ATOM 7804 N N . GLY D 4 83 ? 233.130 207.386 237.101 1.00 116.51 83 GLY D N 1
ATOM 7805 C CA . GLY D 4 83 ? 234.063 208.326 236.477 1.00 114.29 83 GLY D CA 1
ATOM 7806 C C . GLY D 4 83 ? 234.136 208.251 234.948 1.00 115.92 83 GLY D C 1
ATOM 7807 O O . GLY D 4 83 ? 235.062 208.802 234.363 1.00 114.66 83 GLY D O 1
ATOM 7808 N N . GLN D 4 84 ? 233.204 207.573 234.290 1.00 124.78 84 GLN D N 1
ATOM 7809 C CA . GLN D 4 84 ? 233.067 207.498 232.843 1.00 121.77 84 GLN D CA 1
ATOM 7810 C C . GLN D 4 84 ? 231.782 208.224 232.426 1.00 119.92 84 GLN D C 1
ATOM 7811 O O . GLN D 4 84 ? 230.697 207.907 232.904 1.00 121.66 84 GLN D O 1
ATOM 7817 N N . ASP D 4 85 ? 231.889 209.209 231.552 1.00 118.40 85 ASP D N 1
ATOM 7818 C CA . ASP D 4 85 ? 230.854 209.987 230.997 1.00 121.17 85 ASP D CA 1
ATOM 7819 C C . ASP D 4 85 ? 229.891 209.119 230.236 1.00 122.38 85 ASP D C 1
ATOM 7820 O O . ASP D 4 85 ? 230.313 208.482 229.265 1.00 130.85 85 ASP D O 1
ATOM 7825 N N . LEU D 4 86 ? 228.629 209.012 230.641 1.00 112.17 86 LEU D N 1
ATOM 7826 C CA . LEU D 4 86 ? 227.627 208.229 229.918 1.00 112.01 86 LEU D CA 1
ATOM 7827 C C . LEU D 4 86 ? 227.018 208.990 228.733 1.00 111.82 86 LEU D C 1
ATOM 7828 O O . LEU D 4 86 ? 226.366 208.382 227.884 1.00 120.34 86 LEU D O 1
ATOM 7833 N N . LEU D 4 87 ? 227.205 210.308 228.659 1.00 107.23 87 LEU D N 1
ATOM 7834 C CA . LEU D 4 87 ? 226.587 211.182 227.659 1.00 111.98 87 LEU D CA 1
ATOM 7835 C C . LEU D 4 87 ? 227.433 211.382 226.381 1.00 118.31 87 LEU D C 1
ATOM 7836 O O . LEU D 4 87 ? 227.057 212.160 225.508 1.00 116.69 87 LEU D O 1
ATOM 7841 N N . LYS D 4 88 ? 228.549 210.657 226.242 1.00 136.50 88 LYS D N 1
ATOM 7842 C CA . LYS D 4 88 ? 229.299 210.486 224.986 1.00 134.70 88 LYS D CA 1
ATOM 7843 C C . LYS D 4 88 ? 229.610 209.020 224.717 1.00 137.24 88 LYS D C 1
ATOM 7844 O O . LYS D 4 88 ? 229.903 208.257 225.636 1.00 135.57 88 LYS D O 1
ATOM 7850 N N . HIS D 4 89 ? 229.487 208.615 223.455 1.00 153.57 89 HIS D N 1
ATOM 7851 C CA . HIS D 4 89 ? 229.628 207.222 223.038 1.00 151.67 89 HIS D CA 1
ATOM 7852 C C . HIS D 4 89 ? 231.093 206.799 222.971 1.00 150.42 89 HIS D C 1
ATOM 7853 O O . HIS D 4 89 ? 231.952 207.559 222.528 1.00 148.29 89 HIS D O 1
ATOM 7860 N N . ASP D 4 90 ? 231.383 205.571 223.387 1.00 147.58 90 ASP D N 1
ATOM 7861 C CA . ASP D 4 90 ? 232.694 204.947 223.279 1.00 148.11 90 ASP D CA 1
ATOM 7862 C C . ASP D 4 90 ? 232.517 203.445 222.999 1.00 147.02 90 ASP D C 1
ATOM 7863 O O . ASP D 4 90 ? 232.135 202.707 223.913 1.00 145.63 90 ASP D O 1
ATOM 7868 N N . PRO D 4 91 ? 232.752 202.949 221.768 1.00 149.62 91 PRO D N 1
ATOM 7869 C CA . PRO D 4 91 ? 232.363 201.596 221.383 1.00 151.02 91 PRO D CA 1
ATOM 7870 C C . PRO D 4 91 ? 233.071 200.491 222.170 1.00 150.62 91 PRO D C 1
ATOM 7871 O O . PRO D 4 91 ? 232.484 199.435 222.392 1.00 150.20 91 PRO D O 1
ATOM 7875 N N . GLN D 4 92 ? 234.301 200.711 222.633 1.00 148.77 92 GLN D N 1
ATOM 7876 C CA . GLN D 4 92 ? 235.014 199.730 223.466 1.00 148.26 92 GLN D CA 1
ATOM 7877 C C . GLN D 4 92 ? 234.432 199.607 224.888 1.00 149.88 92 GLN D C 1
ATOM 7878 O O . GLN D 4 92 ? 234.537 198.543 225.495 1.00 147.28 92 GLN D O 1
ATOM 7884 N N . ALA D 4 93 ? 233.784 200.658 225.408 1.00 144.24 93 ALA D N 1
ATOM 7885 C CA . ALA D 4 93 ? 233.140 200.661 226.723 1.00 141.29 93 ALA D CA 1
ATOM 7886 C C . ALA D 4 93 ? 231.655 200.281 226.673 1.00 141.38 93 ALA D C 1
ATOM 7887 O O . ALA D 4 93 ? 231.168 199.575 227.556 1.00 145.07 93 ALA D O 1
ATOM 7889 N N . GLN D 4 94 ? 230.910 200.742 225.664 1.00 133.73 94 GLN D N 1
ATOM 7890 C CA . GLN D 4 94 ? 229.443 200.732 225.696 1.00 133.88 94 GLN D CA 1
ATOM 7891 C C . GLN D 4 94 ? 228.821 199.339 225.833 1.00 134.60 94 GLN D C 1
ATOM 7892 O O . GLN D 4 94 ? 227.805 199.192 226.509 1.00 137.49 94 GLN D O 1
ATOM 7898 N N . LYS D 4 95 ? 229.460 198.297 225.299 1.00 139.43 95 LYS D N 1
ATOM 7899 C CA . LYS D 4 95 ? 229.039 196.899 225.466 1.00 143.02 95 LYS D CA 1
ATOM 7900 C C . LYS D 4 95 ? 228.963 196.462 226.929 1.00 139.56 95 LYS D C 1
ATOM 7901 O O . LYS D 4 95 ? 228.030 195.760 227.302 1.00 135.11 95 LYS D O 1
ATOM 7907 N N . LEU D 4 96 ? 229.902 196.901 227.768 1.00 124.57 96 LEU D N 1
ATOM 7908 C CA . LEU D 4 96 ? 229.915 196.623 229.206 1.00 125.97 96 LEU D CA 1
ATOM 7909 C C . LEU D 4 96 ? 229.001 197.585 229.973 1.00 125.59 96 LEU D C 1
ATOM 7910 O O . LEU D 4 96 ? 228.185 197.151 230.780 1.00 129.96 96 LEU D O 1
ATOM 7915 N N . ARG D 4 97 ? 229.069 198.891 229.693 1.00 116.76 97 ARG D N 1
ATOM 7916 C CA . ARG D 4 97 ? 228.237 199.891 230.375 1.00 112.09 97 ARG D CA 1
ATOM 7917 C C . ARG D 4 97 ? 226.748 199.633 230.194 1.00 116.01 97 ARG D C 1
ATOM 7918 O O . ARG D 4 97 ? 225.980 199.879 231.119 1.00 120.82 97 ARG D O 1
ATOM 7926 N N . ARG D 4 98 ? 226.337 199.058 229.066 1.00 103.96 98 ARG D N 1
ATOM 7927 C CA . ARG D 4 98 ? 224.938 198.737 228.795 1.00 102.34 98 ARG D CA 1
ATOM 7928 C C . ARG D 4 98 ? 224.383 197.640 229.695 1.00 100.92 98 ARG D C 1
ATOM 7929 O O . ARG D 4 98 ? 223.289 197.813 230.218 1.00 102.26 98 ARG D O 1
ATOM 7937 N N . GLN D 4 99 ? 225.107 196.548 229.929 1.00 104.16 99 GLN D N 1
ATOM 7938 C CA . GLN D 4 99 ? 224.663 195.489 230.844 1.00 100.57 99 GLN D CA 1
ATOM 7939 C C . GLN D 4 99 ? 224.778 195.889 232.313 1.00 94.86 99 GLN D C 1
ATOM 7940 O O . GLN D 4 99 ? 224.026 195.388 233.142 1.00 102.12 99 GLN D O 1
ATOM 7946 N N . LYS D 4 100 ? 225.688 196.803 232.661 1.00 105.28 100 LYS D N 1
ATOM 7947 C CA . LYS D 4 100 ? 225.919 197.237 234.044 1.00 108.29 100 LYS D CA 1
ATOM 7948 C C . LYS D 4 100 ? 224.915 198.244 234.603 1.00 105.12 100 LYS D C 1
ATOM 7949 O O . LYS D 4 100 ? 224.833 198.352 235.820 1.00 105.51 100 LYS D O 1
ATOM 7955 N N . ILE D 4 101 ? 224.131 198.925 233.782 1.00 96.28 101 ILE D N 1
ATOM 7956 C CA . ILE D 4 101 ? 223.026 199.788 234.222 1.00 91.84 101 ILE D CA 1
ATOM 7957 C C . ILE D 4 101 ? 221.717 199.298 233.608 1.00 95.95 101 ILE D C 1
ATOM 7958 O O . ILE D 4 101 ? 221.614 199.223 232.384 1.00 100.33 101 ILE D O 1
ATOM 7963 N N . GLN D 4 102 ? 220.712 198.975 234.419 1.00 95.12 102 GLN D N 1
ATOM 7964 C CA . GLN D 4 102 ? 219.465 198.326 233.997 1.00 94.03 102 GLN D CA 1
ATOM 7965 C C . GLN D 4 102 ? 218.236 198.985 234.622 1.00 97.11 102 GLN D C 1
ATOM 7966 O O . GLN D 4 102 ? 218.356 199.767 235.559 1.00 106.92 102 GLN D O 1
ATOM 7972 N N . ILE D 4 103 ? 217.043 198.703 234.101 1.00 88.55 103 ILE D N 1
ATOM 7973 C CA . ILE D 4 103 ? 215.789 199.343 234.520 1.00 90.46 103 ILE D CA 1
ATOM 7974 C C . ILE D 4 103 ? 214.692 198.315 234.800 1.00 91.14 103 ILE D C 1
ATOM 7975 O O . ILE D 4 103 ? 214.634 197.263 234.167 1.00 94.50 103 ILE D O 1
ATOM 7980 N N . VAL D 4 104 ? 213.786 198.637 235.719 1.00 101.21 104 VAL D N 1
ATOM 7981 C CA . VAL D 4 104 ? 212.478 197.996 235.859 1.00 103.26 104 VAL D CA 1
ATOM 7982 C C . VAL D 4 104 ? 211.446 199.046 235.478 1.00 107.48 104 VAL D C 1
ATOM 7983 O O . VAL D 4 104 ? 211.361 200.087 236.125 1.00 108.20 104 VAL D O 1
ATOM 7987 N N . PHE D 4 105 ? 210.703 198.823 234.401 1.00 96.80 105 PHE D N 1
ATOM 7988 C CA . PHE D 4 105 ? 209.776 199.812 233.854 1.00 98.35 105 PHE D CA 1
ATOM 7989 C C . PHE D 4 105 ? 208.535 200.023 234.714 1.00 96.95 105 PHE D C 1
ATOM 7990 O O . PHE D 4 105 ? 207.930 199.071 235.198 1.00 96.11 105 PHE D O 1
ATOM 7998 N N . GLN D 4 106 ? 208.081 201.268 234.803 1.00 102.41 106 GLN D N 1
ATOM 7999 C CA . GLN D 4 106 ? 206.760 201.604 235.315 1.00 105.00 106 GLN D CA 1
ATOM 8000 C C . GLN D 4 106 ? 205.695 201.268 234.272 1.00 112.84 106 GLN D C 1
ATOM 8001 O O . GLN D 4 106 ? 205.912 201.496 233.083 1.00 112.11 106 GLN D O 1
ATOM 8007 N N . ASN D 4 107 ? 204.538 200.760 234.712 1.00 116.61 107 ASN D N 1
ATOM 8008 C CA . ASN D 4 107 ? 203.467 200.268 233.843 1.00 113.24 107 ASN D CA 1
ATOM 8009 C C . ASN D 4 107 ? 204.024 199.335 232.753 1.00 110.02 107 ASN D C 1
ATOM 8010 O O . ASN D 4 107 ? 203.984 199.655 231.565 1.00 96.56 107 ASN D O 1
ATOM 8015 N N . PRO D 4 108 ? 204.625 198.190 233.130 1.00 107.80 108 PRO D N 1
ATOM 8016 C CA . PRO D 4 108 ? 205.511 197.434 232.262 1.00 102.35 108 PRO D CA 1
ATOM 8017 C C . PRO D 4 108 ? 204.847 196.651 231.133 1.00 100.70 108 PRO D C 1
ATOM 8018 O O . PRO D 4 108 ? 205.577 196.115 230.309 1.00 104.51 108 PRO D O 1
ATOM 8022 N N . TYR D 4 109 ? 203.522 196.583 231.025 1.00 100.37 109 TYR D N 1
ATOM 8023 C CA . TYR D 4 109 ? 202.827 195.853 229.960 1.00 100.63 109 TYR D CA 1
ATOM 8024 C C . TYR D 4 109 ? 203.261 196.310 228.566 1.00 100.54 109 TYR D C 1
ATOM 8025 O O . TYR D 4 109 ? 203.629 195.482 227.737 1.00 108.76 109 TYR D O 1
ATOM 8034 N N . GLY D 4 110 ? 203.345 197.620 228.333 1.00 95.71 110 GLY D N 1
ATOM 8035 C CA . GLY D 4 110 ? 203.846 198.156 227.068 1.00 100.22 110 GLY D CA 1
ATOM 8036 C C . GLY D 4 110 ? 205.333 197.896 226.832 1.00 99.66 110 GLY D C 1
ATOM 8037 O O . GLY D 4 110 ? 205.805 197.991 225.705 1.00 103.53 110 GLY D O 1
ATOM 8038 N N . SER D 4 111 ? 206.084 197.555 227.882 1.00 97.83 111 SER D N 1
ATOM 8039 C CA . SER D 4 111 ? 207.500 197.210 227.802 1.00 99.33 111 SER D CA 1
ATOM 8040 C C . SER D 4 111 ? 207.770 195.735 227.520 1.00 100.11 111 SER D C 1
ATOM 8041 O O . SER D 4 111 ? 208.921 195.354 227.329 1.00 103.52 111 SER D O 1
ATOM 8044 N N . LEU D 4 112 ? 206.736 194.892 227.475 1.00 92.44 112 LEU D N 1
ATOM 8045 C CA . LEU D 4 112 ? 206.829 193.476 227.134 1.00 92.86 112 LEU D CA 1
ATOM 8046 C C . LEU D 4 112 ? 206.348 193.301 225.690 1.00 95.83 112 LEU D C 1
ATOM 8047 O O . LEU D 4 112 ? 205.236 193.690 225.358 1.00 99.45 112 LEU D O 1
ATOM 8052 N N . ASN D 4 113 ? 207.179 192.729 224.816 1.00 95.57 113 ASN D N 1
ATOM 8053 C CA . ASN D 4 113 ? 206.853 192.590 223.396 1.00 90.75 113 ASN D CA 1
ATOM 8054 C C . ASN D 4 113 ? 205.674 191.627 223.229 1.00 96.48 113 ASN D C 1
ATOM 8055 O O . ASN D 4 113 ? 205.818 190.463 223.598 1.00 106.38 113 ASN D O 1
ATOM 8060 N N . PRO D 4 114 ? 204.518 192.029 222.677 1.00 102.39 114 PRO D N 1
ATOM 8061 C CA . PRO D 4 114 ? 203.343 191.170 222.686 1.00 101.39 114 PRO D CA 1
ATOM 8062 C C . PRO D 4 114 ? 203.495 189.892 221.855 1.00 104.63 114 PRO D C 1
ATOM 8063 O O . PRO D 4 114 ? 202.833 188.896 222.132 1.00 117.12 114 PRO D O 1
ATOM 8067 N N . ARG D 4 115 ? 204.379 189.889 220.857 1.00 104.82 115 ARG D N 1
ATOM 8068 C CA . ARG D 4 115 ? 204.668 188.744 219.987 1.00 105.96 115 ARG D CA 1
ATOM 8069 C C . ARG D 4 115 ? 205.725 187.805 220.566 1.00 105.64 115 ARG D C 1
ATOM 8070 O O . ARG D 4 115 ? 206.128 186.868 219.884 1.00 104.99 115 ARG D O 1
ATOM 8078 N N . LYS D 4 116 ? 206.180 188.012 221.803 1.00 102.11 116 LYS D N 1
ATOM 8079 C CA . LYS D 4 116 ? 207.178 187.163 222.479 1.00 104.85 116 LYS D CA 1
ATOM 8080 C C . LYS D 4 116 ? 206.593 186.446 223.688 1.00 102.79 116 LYS D C 1
ATOM 8081 O O . LYS D 4 116 ? 205.717 186.963 224.372 1.00 110.54 116 LYS D O 1
ATOM 8087 N N . LYS D 4 117 ? 207.095 185.250 223.963 1.00 105.42 117 LYS D N 1
ATOM 8088 C CA . LYS D 4 117 ? 206.812 184.509 225.191 1.00 105.33 117 LYS D CA 1
ATOM 8089 C C . LYS D 4 117 ? 207.705 185.014 226.320 1.00 108.86 117 LYS D C 1
ATOM 8090 O O . LYS D 4 117 ? 208.809 185.495 226.070 1.00 114.03 117 LYS D O 1
ATOM 8096 N N . VAL D 4 118 ? 207.280 184.869 227.568 1.00 100.51 118 VAL D N 1
ATOM 8097 C CA . VAL D 4 118 ? 208.034 185.341 228.740 1.00 100.07 118 VAL D CA 1
ATOM 8098 C C . VAL D 4 118 ? 209.429 184.744 228.841 1.00 97.33 118 VAL D C 1
ATOM 8099 O O . VAL D 4 118 ? 210.371 185.462 229.155 1.00 105.39 118 VAL D O 1
ATOM 8103 N N . GLY D 4 119 ? 209.615 183.486 228.472 1.00 94.48 119 GLY D N 1
ATOM 8104 C CA . GLY D 4 119 ? 210.941 182.884 228.404 1.00 98.92 119 GLY D CA 1
ATOM 8105 C C . GLY D 4 119 ? 211.869 183.608 227.436 1.00 105.13 119 GLY D C 1
ATOM 8106 O O . GLY D 4 119 ? 213.007 183.894 227.780 1.00 109.57 119 GLY D O 1
ATOM 8107 N N . GLN D 4 120 ? 211.387 184.012 226.263 1.00 114.45 120 GLN D N 1
ATOM 8108 C CA . GLN D 4 120 ? 212.185 184.767 225.291 1.00 105.98 120 GLN D CA 1
ATOM 8109 C C . GLN D 4 120 ? 212.551 186.169 225.801 1.00 106.60 120 GLN D C 1
ATOM 8110 O O . GLN D 4 120 ? 213.676 186.618 225.602 1.00 107.91 120 GLN D O 1
ATOM 8116 N N . ILE D 4 121 ? 211.632 186.843 226.500 1.00 101.05 121 ILE D N 1
ATOM 8117 C CA . ILE D 4 121 ? 211.859 188.154 227.115 1.00 94.80 121 ILE D CA 1
ATOM 8118 C C . ILE D 4 121 ? 212.959 188.073 228.177 1.00 94.70 121 ILE D C 1
ATOM 8119 O O . ILE D 4 121 ? 213.832 188.933 228.230 1.00 90.13 121 ILE D O 1
ATOM 8124 N N . LEU D 4 122 ? 212.950 187.040 229.017 1.00 105.51 122 LEU D N 1
ATOM 8125 C CA . LEU D 4 122 ? 213.913 186.843 230.102 1.00 104.39 122 LEU D CA 1
ATOM 8126 C C . LEU D 4 122 ? 215.243 186.249 229.629 1.00 106.19 122 LEU D C 1
ATOM 8127 O O . LEU D 4 122 ? 216.278 186.557 230.206 1.00 109.84 122 LEU D O 1
ATOM 8132 N N . GLU D 4 123 ? 215.255 185.424 228.588 1.00 109.63 123 GLU D N 1
ATOM 8133 C CA . GLU D 4 123 ? 216.488 184.904 227.996 1.00 107.34 123 GLU D CA 1
ATOM 8134 C C . GLU D 4 123 ? 217.248 185.925 227.144 1.00 115.00 123 GLU D C 1
ATOM 8135 O O . GLU D 4 123 ? 218.465 185.818 227.049 1.00 119.69 123 GLU D O 1
ATOM 8141 N N . GLU D 4 124 ? 216.587 186.907 226.525 1.00 115.86 124 GLU D N 1
ATOM 8142 C CA . GLU D 4 124 ? 217.247 187.890 225.656 1.00 113.24 124 GLU D CA 1
ATOM 8143 C C . GLU D 4 124 ? 218.419 188.622 226.330 1.00 116.51 124 GLU D C 1
ATOM 8144 O O . GLU D 4 124 ? 219.510 188.615 225.754 1.00 121.76 124 GLU D O 1
ATOM 8150 N N . PRO D 4 125 ? 218.300 189.187 227.548 1.00 106.84 125 PRO D N 1
ATOM 8151 C CA . PRO D 4 125 ? 219.447 189.705 228.276 1.00 100.66 125 PRO D CA 1
ATOM 8152 C C . PRO D 4 125 ? 220.625 188.733 228.335 1.00 100.96 125 PRO D C 1
ATOM 8153 O O . PRO D 4 125 ? 221.758 189.123 228.056 1.00 105.33 125 PRO D O 1
ATOM 8157 N N . LEU D 4 126 ? 220.383 187.461 228.646 1.00 108.83 126 LEU D N 1
ATOM 8158 C CA . LEU D 4 126 ? 221.432 186.444 228.740 1.00 108.42 126 LEU D CA 1
ATOM 8159 C C . LEU D 4 126 ? 222.028 186.121 227.371 1.00 110.74 126 LEU D C 1
ATOM 8160 O O . LEU D 4 126 ? 223.240 185.994 227.246 1.00 118.66 126 LEU D O 1
ATOM 8165 N N . LEU D 4 127 ? 221.208 186.006 226.334 1.00 114.94 127 LEU D N 1
ATOM 8166 C CA . LEU D 4 127 ? 221.621 185.624 224.986 1.00 114.49 127 LEU D CA 1
ATOM 8167 C C . LEU D 4 127 ? 222.554 186.655 224.349 1.00 112.31 127 LEU D C 1
ATOM 8168 O O . LEU D 4 127 ? 223.481 186.292 223.633 1.00 109.65 127 LEU D O 1
ATOM 8173 N N . ILE D 4 128 ? 222.327 187.938 224.625 1.00 116.02 128 ILE D N 1
ATOM 8174 C CA . ILE D 4 128 ? 223.157 189.044 224.132 1.00 115.05 128 ILE D CA 1
ATOM 8175 C C . ILE D 4 128 ? 224.499 189.101 224.868 1.00 117.75 128 ILE D C 1
ATOM 8176 O O . ILE D 4 128 ? 225.540 189.284 224.245 1.00 118.62 128 ILE D O 1
ATOM 8181 N N . ASN D 4 129 ? 224.483 188.966 226.194 1.00 117.95 129 ASN D N 1
ATOM 8182 C CA . ASN D 4 129 ? 225.591 189.347 227.067 1.00 114.17 129 ASN D CA 1
ATOM 8183 C C . ASN D 4 129 ? 226.411 188.184 227.658 1.00 114.73 129 ASN D C 1
ATOM 8184 O O . ASN D 4 129 ? 227.377 188.436 228.373 1.00 119.48 129 ASN D O 1
ATOM 8189 N N . THR D 4 130 ? 226.053 186.919 227.425 1.00 125.28 130 THR D N 1
ATOM 8190 C CA . THR D 4 130 ? 226.647 185.754 228.110 1.00 126.29 130 THR D CA 1
ATOM 8191 C C . THR D 4 130 ? 226.914 184.574 227.171 1.00 130.54 130 THR D C 1
ATOM 8192 O O . THR D 4 130 ? 226.378 184.503 226.067 1.00 130.33 130 THR D O 1
ATOM 8196 N N . SER D 4 131 ? 227.729 183.614 227.611 1.00 134.66 131 SER D N 1
ATOM 8197 C CA . SER D 4 131 ? 228.030 182.359 226.902 1.00 134.62 131 SER D CA 1
ATOM 8198 C C . SER D 4 131 ? 226.999 181.220 227.081 1.00 135.60 131 SER D C 1
ATOM 8199 O O . SER D 4 131 ? 227.218 180.116 226.580 1.00 135.19 131 SER D O 1
ATOM 8202 N N . LEU D 4 132 ? 225.932 181.447 227.848 1.00 129.50 132 LEU D N 1
ATOM 8203 C CA . LEU D 4 132 ? 225.042 180.390 228.315 1.00 128.64 132 LEU D CA 1
ATOM 8204 C C . LEU D 4 132 ? 224.322 179.684 227.155 1.00 129.83 132 LEU D C 1
ATOM 8205 O O . LEU D 4 132 ? 223.636 180.316 226.346 1.00 126.76 132 LEU D O 1
ATOM 8210 N N . SER D 4 133 ? 224.460 178.358 227.107 1.00 129.26 133 SER D N 1
ATOM 8211 C CA . SER D 4 133 ? 223.747 177.466 226.199 1.00 126.81 133 SER D CA 1
ATOM 8212 C C . SER D 4 133 ? 222.244 177.459 226.480 1.00 129.54 133 SER D C 1
ATOM 8213 O O . SER D 4 133 ? 221.791 177.958 227.511 1.00 137.32 133 SER D O 1
ATOM 8216 N N . LYS D 4 134 ? 221.434 176.906 225.571 1.00 132.02 134 LYS D N 1
ATOM 8217 C CA . LYS D 4 134 ? 219.964 177.007 225.630 1.00 132.79 134 LYS D CA 1
ATOM 8218 C C . LYS D 4 134 ? 219.394 176.492 226.948 1.00 136.27 134 LYS D C 1
ATOM 8219 O O . LYS D 4 134 ? 218.598 177.178 227.589 1.00 138.25 134 LYS D O 1
ATOM 8225 N N . GLU D 4 135 ? 219.848 175.331 227.407 1.00 143.72 135 GLU D N 1
ATOM 8226 C CA . GLU D 4 135 ? 219.425 174.764 228.688 1.00 144.31 135 GLU D CA 1
ATOM 8227 C C . GLU D 4 135 ? 219.856 175.623 229.886 1.00 143.22 135 GLU D C 1
ATOM 8228 O O . GLU D 4 135 ? 219.097 175.746 230.843 1.00 143.13 135 GLU D O 1
ATOM 8234 N N . GLN D 4 136 ? 221.010 176.288 229.829 1.00 130.47 136 GLN D N 1
ATOM 8235 C CA . GLN D 4 136 ? 221.480 177.157 230.907 1.00 128.64 136 GLN D CA 1
ATOM 8236 C C . GLN D 4 136 ? 220.736 178.495 230.952 1.00 131.50 136 GLN D C 1
ATOM 8237 O O . GLN D 4 136 ? 220.480 179.018 232.033 1.00 133.59 136 GLN D O 1
ATOM 8243 N N . ARG D 4 137 ? 220.316 179.044 229.808 1.00 127.51 137 ARG D N 1
ATOM 8244 C CA . ARG D 4 137 ? 219.462 180.241 229.788 1.00 118.87 137 ARG D CA 1
ATOM 8245 C C . ARG D 4 137 ? 218.052 179.961 230.273 1.00 119.06 137 ARG D C 1
ATOM 8246 O O . ARG D 4 137 ? 217.522 180.748 231.051 1.00 120.83 137 ARG D O 1
ATOM 8254 N N . ARG D 4 138 ? 217.458 178.831 229.886 1.00 115.59 138 ARG D N 1
ATOM 8255 C CA . ARG D 4 138 ? 216.170 178.379 230.427 1.00 115.92 138 ARG D CA 1
ATOM 8256 C C . ARG D 4 138 ? 216.238 178.146 231.931 1.00 119.85 138 ARG D C 1
ATOM 8257 O O . ARG D 4 138 ? 215.361 178.602 232.656 1.00 124.77 138 ARG D O 1
ATOM 8265 N N . GLU D 4 139 ? 217.312 177.537 232.416 1.00 124.19 139 GLU D N 1
ATOM 8266 C CA . GLU D 4 139 ? 217.585 177.387 233.844 1.00 123.26 139 GLU D CA 1
ATOM 8267 C C . GLU D 4 139 ? 217.641 178.737 234.569 1.00 123.52 139 GLU D C 1
ATOM 8268 O O . GLU D 4 139 ? 216.921 178.923 235.546 1.00 123.11 139 GLU D O 1
ATOM 8274 N N . LYS D 4 140 ? 218.407 179.716 234.077 1.00 116.29 140 LYS D N 1
ATOM 8275 C CA . LYS D 4 140 ? 218.424 181.069 234.651 1.00 114.69 140 LYS D CA 1
ATOM 8276 C C . LYS D 4 140 ? 217.056 181.748 234.617 1.00 114.95 140 LYS D C 1
ATOM 8277 O O . LYS D 4 140 ? 216.647 182.319 235.622 1.00 114.77 140 LYS D O 1
ATOM 8283 N N . ALA D 4 141 ? 216.326 181.668 233.513 1.00 114.17 141 ALA D N 1
ATOM 8284 C CA . ALA D 4 141 ? 215.018 182.287 233.376 1.00 109.55 141 ALA D CA 1
ATOM 8285 C C . ALA D 4 141 ? 214.000 181.720 234.369 1.00 113.62 141 ALA D C 1
ATOM 8286 O O . ALA D 4 141 ? 213.322 182.479 235.062 1.00 120.37 141 ALA D O 1
ATOM 8288 N N . LEU D 4 142 ? 213.917 180.393 234.494 1.00 114.10 142 LEU D N 1
ATOM 8289 C CA . LEU D 4 142 ? 213.046 179.718 235.460 1.00 111.86 142 LEU D CA 1
ATOM 8290 C C . LEU D 4 142 ? 213.495 179.949 236.904 1.00 117.24 142 LEU D C 1
ATOM 8291 O O . LEU D 4 142 ? 212.658 180.166 237.776 1.00 122.11 142 LEU D O 1
ATOM 8296 N N . SER D 4 143 ? 214.801 179.960 237.165 1.00 117.46 143 SER D N 1
ATOM 8297 C CA . SER D 4 143 ? 215.367 180.276 238.478 1.00 115.46 143 SER D CA 1
ATOM 8298 C C . SER D 4 143 ? 215.013 181.693 238.938 1.00 116.15 143 SER D C 1
ATOM 8299 O O . SER D 4 143 ? 214.464 181.878 240.023 1.00 119.89 143 SER D O 1
ATOM 8302 N N . MET D 4 144 ? 215.204 182.703 238.089 1.00 110.69 144 MET D N 1
ATOM 8303 C CA . MET D 4 144 ? 214.787 184.073 238.387 1.00 113.41 144 MET D CA 1
ATOM 8304 C C . MET D 4 144 ? 213.265 184.199 238.540 1.00 111.93 144 MET D C 1
ATOM 8305 O O . MET D 4 144 ? 212.800 184.841 239.476 1.00 119.11 144 MET D O 1
ATOM 8310 N N . MET D 4 145 ? 212.470 183.524 237.706 1.00 100.15 145 MET D N 1
ATOM 8311 C CA . MET D 4 145 ? 211.012 183.485 237.849 1.00 100.19 145 MET D CA 1
ATOM 8312 C C . MET D 4 145 ? 210.563 182.874 239.174 1.00 105.39 145 MET D C 1
ATOM 8313 O O . MET D 4 145 ? 209.677 183.426 239.825 1.00 112.98 145 MET D O 1
ATOM 8318 N N . ALA D 4 146 ? 211.182 181.781 239.616 1.00 105.17 146 ALA D N 1
ATOM 8319 C CA . ALA D 4 146 ? 210.888 181.164 240.901 1.00 106.01 146 ALA D CA 1
ATOM 8320 C C . ALA D 4 146 ? 211.163 182.124 242.062 1.00 110.31 146 ALA D C 1
ATOM 8321 O O . ALA D 4 146 ? 210.332 182.258 242.957 1.00 111.95 146 ALA D O 1
ATOM 8323 N N . LYS D 4 147 ? 212.284 182.854 242.020 1.00 110.57 147 LYS D N 1
ATOM 8324 C CA . LYS D 4 147 ? 212.686 183.825 243.050 1.00 106.06 147 LYS D CA 1
ATOM 8325 C C . LYS D 4 147 ? 211.751 185.033 243.159 1.00 105.33 147 LYS D C 1
ATOM 8326 O O . LYS D 4 147 ? 211.794 185.718 244.172 1.00 105.63 147 LYS D O 1
ATOM 8332 N N . VAL D 4 148 ? 210.854 185.256 242.197 1.00 101.37 148 VAL D N 1
ATOM 8333 C CA . VAL D 4 148 ? 209.757 186.245 242.279 1.00 101.05 148 VAL D CA 1
ATOM 8334 C C . VAL D 4 148 ? 208.359 185.611 242.336 1.00 99.85 148 VAL D C 1
ATOM 8335 O O . VAL D 4 148 ? 207.355 186.306 242.274 1.00 107.77 148 VAL D O 1
ATOM 8339 N N . GLY D 4 149 ? 208.229 184.296 242.474 1.00 93.94 149 GLY D N 1
ATOM 8340 C CA . GLY D 4 149 ? 206.924 183.649 242.649 1.00 95.13 149 GLY D CA 1
ATOM 8341 C C . GLY D 4 149 ? 206.115 183.443 241.369 1.00 100.47 149 GLY D C 1
ATOM 8342 O O . GLY D 4 149 ? 204.901 183.286 241.430 1.00 100.14 149 GLY D O 1
ATOM 8343 N N . LEU D 4 150 ? 206.766 183.458 240.208 1.00 105.08 150 LEU D N 1
ATOM 8344 C CA . LEU D 4 150 ? 206.220 182.916 238.964 1.00 102.71 150 LEU D CA 1
ATOM 8345 C C . LEU D 4 150 ? 206.527 181.400 238.878 1.00 110.45 150 LEU D C 1
ATOM 8346 O O . LEU D 4 150 ? 207.012 180.799 239.838 1.00 107.41 150 LEU D O 1
ATOM 8351 N N . LYS D 4 151 ? 206.186 180.753 237.756 1.00 119.99 151 LYS D N 1
ATOM 8352 C CA . LYS D 4 151 ? 206.080 179.290 237.611 1.00 111.89 151 LYS D CA 1
ATOM 8353 C C . LYS D 4 151 ? 206.587 178.829 236.248 1.00 107.31 151 LYS D C 1
ATOM 8354 O O . LYS D 4 151 ? 206.530 179.582 235.283 1.00 108.26 151 LYS D O 1
ATOM 8360 N N . THR D 4 152 ? 206.970 177.565 236.128 1.00 106.15 152 THR D N 1
ATOM 8361 C CA . THR D 4 152 ? 207.407 176.959 234.858 1.00 107.83 152 THR D CA 1
ATOM 8362 C C . THR D 4 152 ? 206.323 176.962 233.775 1.00 108.30 152 THR D C 1
ATOM 8363 O O . THR D 4 152 ? 206.642 177.044 232.597 1.00 111.93 152 THR D O 1
ATOM 8367 N N . GLU D 4 153 ? 205.035 176.974 234.129 1.00 111.94 153 GLU D N 1
ATOM 8368 C CA . GLU D 4 153 ? 203.950 177.149 233.148 1.00 110.24 153 GLU D CA 1
ATOM 8369 C C . GLU D 4 153 ? 203.851 178.570 232.563 1.00 117.11 153 GLU D C 1
ATOM 8370 O O . GLU D 4 153 ? 203.293 178.749 231.486 1.00 114.88 153 GLU D O 1
ATOM 8376 N N . HIS D 4 154 ? 204.401 179.587 233.237 1.00 112.75 154 HIS D N 1
ATOM 8377 C CA . HIS D 4 154 ? 204.364 180.978 232.775 1.00 105.04 154 HIS D CA 1
ATOM 8378 C C . HIS D 4 154 ? 205.429 181.291 231.723 1.00 103.89 154 HIS D C 1
ATOM 8379 O O . HIS D 4 154 ? 205.246 182.219 230.945 1.00 104.32 154 HIS D O 1
ATOM 8386 N N . TYR D 4 155 ? 206.505 180.510 231.635 1.00 107.24 155 TYR D N 1
ATOM 8387 C CA . TYR D 4 155 ? 207.574 180.671 230.640 1.00 102.41 155 TYR D CA 1
ATOM 8388 C C . TYR D 4 155 ? 207.052 180.638 229.197 1.00 104.93 155 TYR D C 1
ATOM 8389 O O . TYR D 4 155 ? 207.563 181.355 228.339 1.00 113.63 155 TYR D O 1
ATOM 8398 N N . ASP D 4 156 ? 205.999 179.861 228.938 1.00 103.45 156 ASP D N 1
ATOM 8399 C CA . ASP D 4 156 ? 205.364 179.705 227.627 1.00 100.68 156 ASP D CA 1
ATOM 8400 C C . ASP D 4 156 ? 204.326 180.779 227.272 1.00 101.71 156 ASP D C 1
ATOM 8401 O O . ASP D 4 156 ? 203.825 180.783 226.149 1.00 109.45 156 ASP D O 1
ATOM 8406 N N . ARG D 4 157 ? 203.950 181.674 228.186 1.00 98.26 157 ARG D N 1
ATOM 8407 C CA . ARG D 4 157 ? 202.863 182.634 227.960 1.00 98.61 157 ARG D CA 1
ATOM 8408 C C . ARG D 4 157 ? 203.309 183.903 227.252 1.00 94.80 157 ARG D C 1
ATOM 8409 O O . ARG D 4 157 ? 204.425 184.377 227.437 1.00 103.43 157 ARG D O 1
ATOM 8417 N N . TYR D 4 158 ? 202.386 184.501 226.509 1.00 94.79 158 TYR D N 1
ATOM 8418 C CA . TYR D 4 158 ? 202.486 185.848 225.954 1.00 100.39 158 TYR D CA 1
ATOM 8419 C C . TYR D 4 158 ? 202.090 186.877 227.026 1.00 102.25 158 TYR D C 1
ATOM 8420 O O . TYR D 4 158 ? 201.293 186.562 227.908 1.00 106.87 158 TYR D O 1
ATOM 8429 N N . PRO D 4 159 ? 202.607 188.115 227.020 1.00 88.86 159 PRO D N 1
ATOM 8430 C CA . PRO D 4 159 ? 202.459 189.004 228.164 1.00 92.97 159 PRO D CA 1
ATOM 8431 C C . PRO D 4 159 ? 201.033 189.482 228.466 1.00 89.68 159 PRO D C 1
ATOM 8432 O O . PRO D 4 159 ? 200.767 189.915 229.582 1.00 108.11 159 PRO D O 1
ATOM 8436 N N . HIS D 4 160 ? 200.086 189.387 227.539 1.00 83.17 160 HIS D N 1
ATOM 8437 C CA . HIS D 4 160 ? 198.695 189.788 227.790 1.00 92.38 160 HIS D CA 1
ATOM 8438 C C . HIS D 4 160 ? 197.898 188.762 228.605 1.00 93.40 160 HIS D C 1
ATOM 8439 O O . HIS D 4 160 ? 196.879 189.107 229.190 1.00 91.72 160 HIS D O 1
ATOM 8446 N N . MET D 4 161 ? 198.365 187.513 228.682 1.00 100.75 161 MET D N 1
ATOM 8447 C CA . MET D 4 161 ? 197.765 186.417 229.451 1.00 94.78 161 MET D CA 1
ATOM 8448 C C . MET D 4 161 ? 198.373 186.319 230.862 1.00 98.00 161 MET D C 1
ATOM 8449 O O . MET D 4 161 ? 198.796 185.264 231.328 1.00 96.63 161 MET D O 1
ATOM 8454 N N . PHE D 4 162 ? 198.381 187.462 231.553 1.00 95.54 162 PHE D N 1
ATOM 8455 C CA . PHE D 4 162 ? 198.821 187.685 232.935 1.00 93.17 162 PHE D CA 1
ATOM 8456 C C . PHE D 4 162 ? 197.990 188.780 233.605 1.00 94.06 162 PHE D C 1
ATOM 8457 O O . PHE D 4 162 ? 197.373 189.594 232.927 1.00 95.78 162 PHE D O 1
ATOM 8465 N N . SER D 4 163 ? 198.031 188.853 234.933 1.00 95.08 163 SER D N 1
ATOM 8466 C CA . SER D 4 163 ? 197.622 190.018 235.724 1.00 86.50 163 SER D CA 1
ATOM 8467 C C . SER D 4 163 ? 198.739 191.072 235.827 1.00 93.32 163 SER D C 1
ATOM 8468 O O . SER D 4 163 ? 199.917 190.764 235.627 1.00 103.19 163 SER D O 1
ATOM 8471 N N . GLY D 4 164 ? 198.414 192.323 236.158 1.00 94.77 164 GLY D N 1
ATOM 8472 C CA . GLY D 4 164 ? 199.392 193.419 236.228 1.00 97.10 164 GLY D CA 1
ATOM 8473 C C . GLY D 4 164 ? 200.548 193.181 237.203 1.00 87.43 164 GLY D C 1
ATOM 8474 O O . GLY D 4 164 ? 201.698 193.473 236.880 1.00 91.22 164 GLY D O 1
ATOM 8475 N N . GLY D 4 165 ? 200.297 192.557 238.345 1.00 87.10 165 GLY D N 1
ATOM 8476 C CA . GLY D 4 165 ? 201.319 192.200 239.324 1.00 86.65 165 GLY D CA 1
ATOM 8477 C C . GLY D 4 165 ? 202.217 191.062 238.876 1.00 85.37 165 GLY D C 1
ATOM 8478 O O . GLY D 4 165 ? 203.348 190.944 239.338 1.00 102.03 165 GLY D O 1
ATOM 8479 N N . GLN D 4 166 ? 201.790 190.237 237.926 1.00 89.17 166 GLN D N 1
ATOM 8480 C CA . GLN D 4 166 ? 202.682 189.280 237.266 1.00 86.78 166 GLN D CA 1
ATOM 8481 C C . GLN D 4 166 ? 203.540 189.958 236.199 1.00 91.58 166 GLN D C 1
ATOM 8482 O O . GLN D 4 166 ? 204.728 189.667 236.107 1.00 100.57 166 GLN D O 1
ATOM 8488 N N . ARG D 4 167 ? 203.007 190.939 235.462 1.00 88.58 167 ARG D N 1
ATOM 8489 C CA . ARG D 4 167 ? 203.798 191.766 234.536 1.00 84.33 167 ARG D CA 1
ATOM 8490 C C . ARG D 4 167 ? 204.867 192.594 235.255 1.00 87.28 167 ARG D C 1
ATOM 8491 O O . ARG D 4 167 ? 205.988 192.659 234.762 1.00 93.89 167 ARG D O 1
ATOM 8499 N N . GLN D 4 168 ? 204.583 193.137 236.446 1.00 94.05 168 GLN D N 1
ATOM 8500 C CA . GLN D 4 168 ? 205.595 193.744 237.325 1.00 92.65 168 GLN D CA 1
ATOM 8501 C C . GLN D 4 168 ? 206.761 192.793 237.569 1.00 92.94 168 GLN D C 1
ATOM 8502 O O . GLN D 4 168 ? 207.918 193.144 237.363 1.00 96.29 168 GLN D O 1
ATOM 8508 N N . ARG D 4 169 ? 206.468 191.553 237.946 1.00 93.06 169 ARG D N 1
ATOM 8509 C CA . ARG D 4 169 ? 207.474 190.536 238.239 1.00 85.89 169 ARG D CA 1
ATOM 8510 C C . ARG D 4 169 ? 208.255 190.062 237.024 1.00 88.56 169 ARG D C 1
ATOM 8511 O O . ARG D 4 169 ? 209.439 189.790 237.162 1.00 103.10 169 ARG D O 1
ATOM 8519 N N . ILE D 4 170 ? 207.665 190.037 235.833 1.00 84.37 170 ILE D N 1
ATOM 8520 C CA . ILE D 4 170 ? 208.391 189.766 234.583 1.00 86.27 170 ILE D CA 1
ATOM 8521 C C . ILE D 4 170 ? 209.383 190.906 234.299 1.00 94.67 170 ILE D C 1
ATOM 8522 O O . ILE D 4 170 ? 210.540 190.647 233.966 1.00 99.27 170 ILE D O 1
ATOM 8527 N N . ALA D 4 171 ? 208.987 192.165 234.517 1.00 96.56 171 ALA D N 1
ATOM 8528 C CA . ALA D 4 171 ? 209.884 193.314 234.406 1.00 90.72 171 ALA D CA 1
ATOM 8529 C C . ALA D 4 171 ? 210.997 193.345 235.469 1.00 88.45 171 ALA D C 1
ATOM 8530 O O . ALA D 4 171 ? 212.136 193.667 235.138 1.00 94.76 171 ALA D O 1
ATOM 8532 N N . ILE D 4 172 ? 210.718 192.960 236.717 1.00 89.83 172 ILE D N 1
ATOM 8533 C CA . ILE D 4 172 ? 211.740 192.774 237.757 1.00 91.41 172 ILE D CA 1
ATOM 8534 C C . ILE D 4 172 ? 212.727 191.679 237.354 1.00 92.89 172 ILE D C 1
ATOM 8535 O O . ILE D 4 172 ? 213.931 191.906 237.389 1.00 99.03 172 ILE D O 1
ATOM 8540 N N . ALA D 4 173 ? 212.249 190.513 236.928 1.00 92.36 173 ALA D N 1
ATOM 8541 C CA . ALA D 4 173 ? 213.100 189.398 236.538 1.00 89.36 173 ALA D CA 1
ATOM 8542 C C . ALA D 4 173 ? 214.081 189.805 235.445 1.00 87.95 173 ALA D C 1
ATOM 8543 O O . ALA D 4 173 ? 215.280 189.577 235.581 1.00 94.78 173 ALA D O 1
ATOM 8545 N N . ARG D 4 174 ? 213.596 190.468 234.391 1.00 94.91 174 ARG D N 1
ATOM 8546 C CA . ARG D 4 174 ? 214.415 190.988 233.288 1.00 102.75 174 ARG D CA 1
ATOM 8547 C C . ARG D 4 174 ? 215.467 191.994 233.759 1.00 103.60 174 ARG D C 1
ATOM 8548 O O . ARG D 4 174 ? 216.599 191.939 233.295 1.00 106.11 174 ARG D O 1
ATOM 8556 N N . GLY D 4 175 ? 215.133 192.874 234.697 1.00 101.58 175 GLY D N 1
ATOM 8557 C CA . GLY D 4 175 ? 216.062 193.864 235.242 1.00 97.84 175 GLY D CA 1
ATOM 8558 C C . GLY D 4 175 ? 217.178 193.281 236.108 1.00 98.62 175 GLY D C 1
ATOM 8559 O O . GLY D 4 175 ? 218.329 193.666 235.966 1.00 100.31 175 GLY D O 1
ATOM 8560 N N . LEU D 4 176 ? 216.865 192.325 236.983 1.00 102.94 176 LEU D N 1
ATOM 8561 C CA . LEU D 4 176 ? 217.826 191.696 237.899 1.00 99.65 176 LEU D CA 1
ATOM 8562 C C . LEU D 4 176 ? 218.710 190.628 237.232 1.00 100.91 176 LEU D C 1
ATOM 8563 O O . LEU D 4 176 ? 219.653 190.144 237.848 1.00 98.01 176 LEU D O 1
ATOM 8568 N N . MET D 4 177 ? 218.419 190.240 235.991 1.00 107.70 177 MET D N 1
ATOM 8569 C CA . MET D 4 177 ? 218.944 189.038 235.331 1.00 106.06 177 MET D CA 1
ATOM 8570 C C . MET D 4 177 ? 220.475 188.966 235.176 1.00 110.98 177 MET D C 1
ATOM 8571 O O . MET D 4 177 ? 221.042 187.877 235.227 1.00 112.07 177 MET D O 1
ATOM 8576 N N . LEU D 4 178 ? 221.139 190.102 234.954 1.00 114.43 178 LEU D N 1
ATOM 8577 C CA . LEU D 4 178 ? 222.499 190.190 234.400 1.00 113.92 178 LEU D CA 1
ATOM 8578 C C . LEU D 4 178 ? 223.660 190.288 235.408 1.00 117.00 178 LEU D C 1
ATOM 8579 O O . LEU D 4 178 ? 224.807 190.349 234.972 1.00 118.83 178 LEU D O 1
ATOM 8584 N N . ASP D 4 179 ? 223.399 190.368 236.716 1.00 132.11 179 ASP D N 1
ATOM 8585 C CA . ASP D 4 179 ? 224.349 190.923 237.699 1.00 132.08 179 ASP D CA 1
ATOM 8586 C C . ASP D 4 179 ? 224.803 192.369 237.337 1.00 132.82 179 ASP D C 1
ATOM 8587 O O . ASP D 4 179 ? 225.989 192.615 237.086 1.00 129.95 179 ASP D O 1
ATOM 8592 N N . PRO D 4 180 ? 223.865 193.343 237.235 1.00 112.10 180 PRO D N 1
ATOM 8593 C CA . PRO D 4 180 ? 224.172 194.750 237.005 1.00 106.13 180 PRO D CA 1
ATOM 8594 C C . PRO D 4 180 ? 224.781 195.422 238.244 1.00 111.73 180 PRO D C 1
ATOM 8595 O O . PRO D 4 180 ? 224.672 194.909 239.355 1.00 122.96 180 PRO D O 1
ATOM 8599 N N . ASP D 4 181 ? 225.393 196.598 238.079 1.00 109.57 181 ASP D N 1
ATOM 8600 C CA . ASP D 4 181 ? 225.852 197.414 239.209 1.00 109.51 181 ASP D CA 1
ATOM 8601 C C . ASP D 4 181 ? 224.772 198.361 239.737 1.00 104.91 181 ASP D C 1
ATOM 8602 O O . ASP D 4 181 ? 224.708 198.596 240.941 1.00 105.01 181 ASP D O 1
ATOM 8607 N N . VAL D 4 182 ? 223.921 198.902 238.866 1.00 98.10 182 VAL D N 1
ATOM 8608 C CA . VAL D 4 182 ? 222.802 199.768 239.249 1.00 95.27 182 VAL D CA 1
ATOM 8609 C C . VAL D 4 182 ? 221.512 199.312 238.592 1.00 98.44 182 VAL D C 1
ATOM 8610 O O . VAL D 4 182 ? 221.482 199.080 237.385 1.00 104.76 182 VAL D O 1
ATOM 8614 N N . VAL D 4 183 ? 220.428 199.253 239.360 1.00 90.23 183 VAL D N 1
ATOM 8615 C CA . VAL D 4 183 ? 219.073 199.075 238.844 1.00 90.01 183 VAL D CA 1
ATOM 8616 C C . VAL D 4 183 ? 218.212 200.290 239.159 1.00 93.18 183 VAL D C 1
ATOM 8617 O O . VAL D 4 183 ? 218.062 200.695 240.309 1.00 103.77 183 VAL D O 1
ATOM 8621 N N . ILE D 4 184 ? 217.630 200.874 238.119 1.00 92.27 184 ILE D N 1
ATOM 8622 C CA . ILE D 4 184 ? 216.657 201.955 238.214 1.00 93.29 184 ILE D CA 1
ATOM 8623 C C . ILE D 4 184 ? 215.271 201.323 238.325 1.00 95.05 184 ILE D C 1
ATOM 8624 O O . ILE D 4 184 ? 214.745 200.782 237.355 1.00 103.02 184 ILE D O 1
ATOM 8629 N N . ALA D 4 185 ? 214.688 201.315 239.514 1.00 91.30 185 ALA D N 1
ATOM 8630 C CA . ALA D 4 185 ? 213.443 200.634 239.808 1.00 89.88 185 ALA D CA 1
ATOM 8631 C C . ALA D 4 185 ? 212.281 201.634 239.805 1.00 95.25 185 ALA D C 1
ATOM 8632 O O . ALA D 4 185 ? 212.102 202.378 240.766 1.00 99.46 185 ALA D O 1
ATOM 8634 N N . ASP D 4 186 ? 211.499 201.691 238.727 1.00 95.47 186 ASP D N 1
ATOM 8635 C CA . ASP D 4 186 ? 210.429 202.676 238.538 1.00 102.58 186 ASP D CA 1
ATOM 8636 C C . ASP D 4 186 ? 209.070 202.104 238.963 1.00 96.49 186 ASP D C 1
ATOM 8637 O O . ASP D 4 186 ? 208.466 201.311 238.245 1.00 101.58 186 ASP D O 1
ATOM 8642 N N . GLN D 4 187 ? 208.606 202.467 240.163 1.00 95.64 187 GLN D N 1
ATOM 8643 C CA . GLN D 4 187 ? 207.402 201.937 240.810 1.00 91.51 187 GLN D CA 1
ATOM 8644 C C . GLN D 4 187 ? 207.362 200.394 240.836 1.00 94.66 187 GLN D C 1
ATOM 8645 O O . GLN D 4 187 ? 206.375 199.793 240.398 1.00 101.64 187 GLN D O 1
ATOM 8651 N N . PRO D 4 188 ? 208.398 199.700 241.341 1.00 94.47 188 PRO D N 1
ATOM 8652 C CA . PRO D 4 188 ? 208.622 198.286 241.047 1.00 99.84 188 PRO D CA 1
ATOM 8653 C C . PRO D 4 188 ? 207.682 197.310 241.764 1.00 102.23 188 PRO D C 1
ATOM 8654 O O . PRO D 4 188 ? 207.609 196.147 241.389 1.00 102.95 188 PRO D O 1
ATOM 8658 N N . VAL D 4 189 ? 206.977 197.744 242.815 1.00 97.22 189 VAL D N 1
ATOM 8659 C CA . VAL D 4 189 ? 206.163 196.861 243.669 1.00 93.33 189 VAL D CA 1
ATOM 8660 C C . VAL D 4 189 ? 204.721 197.325 243.851 1.00 93.28 189 VAL D C 1
ATOM 8661 O O . VAL D 4 189 ? 204.000 196.769 244.672 1.00 99.42 189 VAL D O 1
ATOM 8665 N N . SER D 4 190 ? 204.251 198.322 243.099 1.00 94.47 190 SER D N 1
ATOM 8666 C CA . SER D 4 190 ? 202.972 198.981 243.392 1.00 93.22 190 SER D CA 1
ATOM 8667 C C . SER D 4 190 ? 201.729 198.145 243.058 1.00 97.87 190 SER D C 1
ATOM 8668 O O . SER D 4 190 ? 200.725 198.200 243.765 1.00 97.76 190 SER D O 1
ATOM 8671 N N . ALA D 4 191 ? 201.797 197.302 242.027 1.00 106.39 191 ALA D N 1
ATOM 8672 C CA . ALA D 4 191 ? 200.724 196.367 241.672 1.00 105.24 191 ALA D CA 1
ATOM 8673 C C . ALA D 4 191 ? 200.894 194.973 242.318 1.00 105.67 191 ALA D C 1
ATOM 8674 O O . ALA D 4 191 ? 200.359 193.991 241.810 1.00 113.52 191 ALA D O 1
ATOM 8676 N N . LEU D 4 192 ? 201.649 194.857 243.421 1.00 94.89 192 LEU D N 1
ATOM 8677 C CA . LEU D 4 192 ? 201.840 193.618 244.178 1.00 89.75 192 LEU D CA 1
ATOM 8678 C C . LEU D 4 192 ? 201.138 193.693 245.531 1.00 94.81 192 LEU D C 1
ATOM 8679 O O . LEU D 4 192 ? 201.190 194.715 246.215 1.00 101.81 192 LEU D O 1
ATOM 8684 N N . ASP D 4 193 ? 200.534 192.581 245.934 1.00 100.38 193 ASP D N 1
ATOM 8685 C CA . ASP D 4 193 ? 200.030 192.363 247.286 1.00 96.57 193 ASP D CA 1
ATOM 8686 C C . ASP D 4 193 ? 201.180 192.324 248.290 1.00 97.51 193 ASP D C 1
ATOM 8687 O O . ASP D 4 193 ? 202.339 192.125 247.929 1.00 103.69 193 ASP D O 1
ATOM 8692 N N . VAL D 4 194 ? 200.875 192.486 249.572 1.00 93.00 194 VAL D N 1
ATOM 8693 C CA . VAL D 4 194 ? 201.908 192.637 250.598 1.00 98.72 194 VAL D CA 1
ATOM 8694 C C . VAL D 4 194 ? 202.791 191.401 250.792 1.00 105.25 194 VAL D C 1
ATOM 8695 O O . VAL D 4 194 ? 203.964 191.551 251.117 1.00 118.00 194 VAL D O 1
ATOM 8699 N N . SER D 4 195 ? 202.299 190.187 250.526 1.00 97.90 195 SER D N 1
ATOM 8700 C CA . SER D 4 195 ? 203.114 188.971 250.609 1.00 100.32 195 SER D CA 1
ATOM 8701 C C . SER D 4 195 ? 204.062 188.822 249.420 1.00 105.14 195 SER D C 1
ATOM 8702 O O . SER D 4 195 ? 205.227 188.475 249.602 1.00 111.30 195 SER D O 1
ATOM 8705 N N . VAL D 4 196 ? 203.621 189.115 248.195 1.00 101.48 196 VAL D N 1
ATOM 8706 C CA . VAL D 4 196 ? 204.490 189.084 247.011 1.00 99.14 196 VAL D CA 1
ATOM 8707 C C . VAL D 4 196 ? 205.468 190.255 247.002 1.00 99.94 196 VAL D C 1
ATOM 8708 O O . VAL D 4 196 ? 206.640 190.082 246.673 1.00 105.70 196 VAL D O 1
ATOM 8712 N N . ARG D 4 197 ? 205.036 191.438 247.445 1.00 99.56 197 ARG D N 1
ATOM 8713 C CA . ARG D 4 197 ? 205.896 192.595 247.710 1.00 96.54 197 ARG D CA 1
ATOM 8714 C C . ARG D 4 197 ? 207.021 192.225 248.658 1.00 92.62 197 ARG D C 1
ATOM 8715 O O . ARG D 4 197 ? 208.172 192.508 248.356 1.00 97.61 197 ARG D O 1
ATOM 8723 N N . ALA D 4 198 ? 206.723 191.539 249.757 1.00 99.12 198 ALA D N 1
ATOM 8724 C CA . ALA D 4 198 ? 207.730 191.071 250.695 1.00 103.13 198 ALA D CA 1
ATOM 8725 C C . ALA D 4 198 ? 208.728 190.117 250.035 1.00 100.14 198 ALA D C 1
ATOM 8726 O O . ALA D 4 198 ? 209.927 190.269 250.232 1.00 112.06 198 ALA D O 1
ATOM 8728 N N . GLN D 4 199 ? 208.274 189.188 249.197 1.00 101.59 199 GLN D N 1
ATOM 8729 C CA . GLN D 4 199 ? 209.156 188.284 248.462 1.00 105.03 199 GLN D CA 1
ATOM 8730 C C . GLN D 4 199 ? 210.103 189.033 247.512 1.00 105.97 199 GLN D C 1
ATOM 8731 O O . GLN D 4 199 ? 211.310 188.796 247.529 1.00 109.63 199 GLN D O 1
ATOM 8737 N N . VAL D 4 200 ? 209.585 189.976 246.722 1.00 100.33 200 VAL D N 1
ATOM 8738 C CA . VAL D 4 200 ? 210.380 190.799 245.803 1.00 98.19 200 VAL D CA 1
ATOM 8739 C C . VAL D 4 200 ? 211.367 191.689 246.556 1.00 100.22 200 VAL D C 1
ATOM 8740 O O . VAL D 4 200 ? 212.544 191.709 246.208 1.00 98.18 200 VAL D O 1
ATOM 8744 N N . LEU D 4 201 ? 210.944 192.413 247.596 1.00 101.96 201 LEU D N 1
ATOM 8745 C CA . LEU D 4 201 ? 211.851 193.286 248.353 1.00 92.65 201 LEU D CA 1
ATOM 8746 C C . LEU D 4 201 ? 212.945 192.477 249.042 1.00 97.25 201 LEU D C 1
ATOM 8747 O O . LEU D 4 201 ? 214.100 192.887 249.014 1.00 109.24 201 LEU D O 1
ATOM 8752 N N . ASN D 4 202 ? 212.628 191.307 249.598 1.00 97.80 202 ASN D N 1
ATOM 8753 C CA . ASN D 4 202 ? 213.629 190.401 250.145 1.00 96.81 202 ASN D CA 1
ATOM 8754 C C . ASN D 4 202 ? 214.628 189.959 249.078 1.00 101.06 202 ASN D C 1
ATOM 8755 O O . ASN D 4 202 ? 215.821 189.906 249.365 1.00 115.02 202 ASN D O 1
ATOM 8760 N N . LEU D 4 203 ? 214.205 189.694 247.841 1.00 99.91 203 LEU D N 1
ATOM 8761 C CA . LEU D 4 203 ? 215.137 189.410 246.749 1.00 106.86 203 LEU D CA 1
ATOM 8762 C C . LEU D 4 203 ? 216.043 190.611 246.451 1.00 110.77 203 LEU D C 1
ATOM 8763 O O . LEU D 4 203 ? 217.255 190.448 246.360 1.00 112.99 203 LEU D O 1
ATOM 8768 N N . MET D 4 204 ? 215.490 191.819 246.329 1.00 100.95 204 MET D N 1
ATOM 8769 C CA . MET D 4 204 ? 216.288 193.008 246.037 1.00 94.89 204 MET D CA 1
ATOM 8770 C C . MET D 4 204 ? 217.336 193.287 247.127 1.00 99.19 204 MET D C 1
ATOM 8771 O O . MET D 4 204 ? 218.492 193.573 246.825 1.00 101.34 204 MET D O 1
ATOM 8776 N N . MET D 4 205 ? 216.967 193.150 248.398 1.00 109.55 205 MET D N 1
ATOM 8777 C CA . MET D 4 205 ? 217.888 193.296 249.519 1.00 104.42 205 MET D CA 1
ATOM 8778 C C . MET D 4 205 ? 218.926 192.171 249.580 1.00 110.03 205 MET D C 1
ATOM 8779 O O . MET D 4 205 ? 220.089 192.441 249.857 1.00 115.96 205 MET D O 1
ATOM 8784 N N . ASP D 4 206 ? 218.568 190.926 249.269 1.00 112.62 206 ASP D N 1
ATOM 8785 C CA . ASP D 4 206 ? 219.540 189.834 249.161 1.00 110.90 206 ASP D CA 1
ATOM 8786 C C . ASP D 4 206 ? 220.565 190.080 248.056 1.00 113.76 206 ASP D C 1
ATOM 8787 O O . ASP D 4 206 ? 221.759 189.888 248.275 1.00 117.52 206 ASP D O 1
ATOM 8792 N N . LEU D 4 207 ? 220.148 190.558 246.883 1.00 113.25 207 LEU D N 1
ATOM 8793 C CA . LEU D 4 207 ? 221.087 190.928 245.825 1.00 114.71 207 LEU D CA 1
ATOM 8794 C C . LEU D 4 207 ? 221.957 192.131 246.211 1.00 118.61 207 LEU D C 1
ATOM 8795 O O . LEU D 4 207 ? 223.155 192.117 245.938 1.00 118.37 207 LEU D O 1
ATOM 8800 N N . GLN D 4 208 ? 221.422 193.151 246.885 1.00 115.53 208 GLN D N 1
ATOM 8801 C CA . GLN D 4 208 ? 222.238 194.268 247.371 1.00 108.95 208 GLN D CA 1
ATOM 8802 C C . GLN D 4 208 ? 223.348 193.790 248.320 1.00 107.26 208 GLN D C 1
ATOM 8803 O O . GLN D 4 208 ? 224.473 194.274 248.232 1.00 109.99 208 GLN D O 1
ATOM 8809 N N . GLN D 4 209 ? 223.071 192.826 249.196 1.00 122.55 209 GLN D N 1
ATOM 8810 C CA . GLN D 4 209 ? 224.054 192.277 250.129 1.00 125.25 209 GLN D CA 1
ATOM 8811 C C . GLN D 4 209 ? 225.049 191.312 249.473 1.00 125.98 209 GLN D C 1
ATOM 8812 O O . GLN D 4 209 ? 226.239 191.369 249.767 1.00 127.02 209 GLN D O 1
ATOM 8818 N N . GLU D 4 210 ? 224.602 190.427 248.584 1.00 126.01 210 GLU D N 1
ATOM 8819 C CA . GLU D 4 210 ? 225.455 189.402 247.971 1.00 127.13 210 GLU D CA 1
ATOM 8820 C C . GLU D 4 210 ? 226.288 189.933 246.795 1.00 127.17 210 GLU D C 1
ATOM 8821 O O . GLU D 4 210 ? 227.487 189.665 246.724 1.00 125.17 210 GLU D O 1
ATOM 8827 N N . LEU D 4 211 ? 225.683 190.679 245.867 1.00 122.23 211 LEU D N 1
ATOM 8828 C CA . LEU D 4 211 ? 226.330 191.133 244.627 1.00 121.17 211 LEU D CA 1
ATOM 8829 C C . LEU D 4 211 ? 226.968 192.521 244.759 1.00 120.69 211 LEU D C 1
ATOM 8830 O O . LEU D 4 211 ? 227.886 192.852 244.013 1.00 122.34 211 LEU D O 1
ATOM 8835 N N . GLY D 4 212 ? 226.470 193.364 245.666 1.00 119.59 212 GLY D N 1
ATOM 8836 C CA . GLY D 4 212 ? 226.812 194.787 245.741 1.00 116.75 212 GLY D CA 1
ATOM 8837 C C . GLY D 4 212 ? 225.949 195.696 244.859 1.00 116.17 212 GLY D C 1
ATOM 8838 O O . GLY D 4 212 ? 226.275 196.862 244.677 1.00 118.02 212 GLY D O 1
ATOM 8839 N N . LEU D 4 213 ? 224.858 195.181 244.302 1.00 110.05 213 LEU D N 1
ATOM 8840 C CA . LEU D 4 213 ? 223.924 195.901 243.445 1.00 108.51 213 LEU D CA 1
ATOM 8841 C C . LEU D 4 213 ? 223.300 197.093 244.182 1.00 112.33 213 LEU D C 1
ATOM 8842 O O . LEU D 4 213 ? 222.660 196.920 245.216 1.00 112.82 213 LEU D O 1
ATOM 8847 N N . SER D 4 214 ? 223.451 198.297 243.633 1.00 110.11 214 SER D N 1
ATOM 8848 C CA . SER D 4 214 ? 222.781 199.509 244.102 1.00 103.82 214 SER D CA 1
ATOM 8849 C C . SER D 4 214 ? 221.468 199.778 243.379 1.00 101.51 214 SER D C 1
ATOM 8850 O O . SER D 4 214 ? 221.259 199.355 242.244 1.00 107.63 214 SER D O 1
ATOM 8853 N N . TYR D 4 215 ? 220.587 200.542 244.009 1.00 91.34 215 TYR D N 1
ATOM 8854 C CA . TYR D 4 215 ? 219.266 200.858 243.475 1.00 97.40 215 TYR D CA 1
ATOM 8855 C C . TYR D 4 215 ? 219.026 202.356 243.437 1.00 99.95 215 TYR D C 1
ATOM 8856 O O . TYR D 4 215 ? 219.345 203.062 244.395 1.00 103.77 215 TYR D O 1
ATOM 8865 N N . VAL D 4 216 ? 218.355 202.822 242.387 1.00 98.90 216 VAL D N 1
ATOM 8866 C CA . VAL D 4 216 ? 217.574 204.062 242.433 1.00 98.00 216 VAL D CA 1
ATOM 8867 C C . VAL D 4 216 ? 216.111 203.652 242.462 1.00 96.35 216 VAL D C 1
ATOM 8868 O O . VAL D 4 216 ? 215.614 203.070 241.505 1.00 96.57 216 VAL D O 1
ATOM 8872 N N . PHE D 4 217 ? 215.429 203.875 243.577 1.00 95.43 217 PHE D N 1
ATOM 8873 C CA . PHE D 4 217 ? 214.167 203.222 243.904 1.00 98.11 217 PHE D CA 1
ATOM 8874 C C . PHE D 4 217 ? 213.029 204.241 243.919 1.00 99.14 217 PHE D C 1
ATOM 8875 O O . PHE D 4 217 ? 212.807 204.948 244.898 1.00 105.66 217 PHE D O 1
ATOM 8883 N N . ILE D 4 218 ? 212.336 204.385 242.800 1.00 95.21 218 ILE D N 1
ATOM 8884 C CA . ILE D 4 218 ? 211.276 205.375 242.630 1.00 93.84 218 ILE D CA 1
ATOM 8885 C C . ILE D 4 218 ? 209.982 204.773 243.156 1.00 90.71 218 ILE D C 1
ATOM 8886 O O . ILE D 4 218 ? 209.477 203.813 242.579 1.00 93.88 218 ILE D O 1
ATOM 8891 N N . SER D 4 219 ? 209.435 205.312 244.241 1.00 96.55 219 SER D N 1
ATOM 8892 C CA . SER D 4 219 ? 208.227 204.777 244.864 1.00 99.02 219 SER D CA 1
ATOM 8893 C C . SER D 4 219 ? 207.321 205.861 245.411 1.00 100.27 219 SER D C 1
ATOM 8894 O O . SER D 4 219 ? 207.772 206.807 246.047 1.00 106.17 219 SER D O 1
ATOM 8897 N N . HIS D 4 220 ? 206.025 205.693 245.207 1.00 100.13 220 HIS D N 1
ATOM 8898 C CA . HIS D 4 220 ? 205.001 206.460 245.893 1.00 97.15 220 HIS D CA 1
ATOM 8899 C C . HIS D 4 220 ? 204.547 205.848 247.220 1.00 102.46 220 HIS D C 1
ATOM 8900 O O . HIS D 4 220 ? 203.907 206.539 248.009 1.00 108.19 220 HIS D O 1
ATOM 8907 N N . ASP D 4 221 ? 204.796 204.562 247.475 1.00 107.14 221 ASP D N 1
ATOM 8908 C CA . ASP D 4 221 ? 204.425 203.937 248.745 1.00 108.94 221 ASP D CA 1
ATOM 8909 C C . ASP D 4 221 ? 205.533 204.160 249.767 1.00 114.95 221 ASP D C 1
ATOM 8910 O O . ASP D 4 221 ? 206.585 203.512 249.729 1.00 113.06 221 ASP D O 1
ATOM 8915 N N . LEU D 4 222 ? 205.307 205.115 250.672 1.00 113.59 222 LEU D N 1
ATOM 8916 C CA . LEU D 4 222 ? 206.325 205.528 251.636 1.00 107.97 222 LEU D CA 1
ATOM 8917 C C . LEU D 4 222 ? 206.662 204.438 252.650 1.00 108.20 222 LEU D C 1
ATOM 8918 O O . LEU D 4 222 ? 207.781 204.391 253.145 1.00 113.04 222 LEU D O 1
ATOM 8923 N N . SER D 4 223 ? 205.748 203.507 252.931 1.00 110.86 223 SER D N 1
ATOM 8924 C CA . SER D 4 223 ? 205.995 202.416 253.886 1.00 112.71 223 SER D CA 1
ATOM 8925 C C . SER D 4 223 ? 207.094 201.458 253.418 1.00 112.14 223 SER D C 1
ATOM 8926 O O . SER D 4 223 ? 207.793 200.864 254.232 1.00 112.18 223 SER D O 1
ATOM 8929 N N . VAL D 4 224 ? 207.280 201.321 252.102 1.00 98.12 224 VAL D N 1
ATOM 8930 C CA . VAL D 4 224 ? 208.364 200.543 251.493 1.00 93.27 224 VAL D CA 1
ATOM 8931 C C . VAL D 4 224 ? 209.664 201.324 251.510 1.00 100.38 224 VAL D C 1
ATOM 8932 O O . VAL D 4 224 ? 210.694 200.762 251.869 1.00 108.62 224 VAL D O 1
ATOM 8936 N N . VAL D 4 225 ? 209.648 202.620 251.182 1.00 93.76 225 VAL D N 1
ATOM 8937 C CA . VAL D 4 225 ? 210.844 203.486 251.195 1.00 90.21 225 VAL D CA 1
ATOM 8938 C C . VAL D 4 225 ? 211.434 203.601 252.589 1.00 97.41 225 VAL D C 1
ATOM 8939 O O . VAL D 4 225 ? 212.641 203.478 252.759 1.00 99.76 225 VAL D O 1
ATOM 8943 N N . GLU D 4 226 ? 210.590 203.727 253.605 1.00 106.22 226 GLU D N 1
ATOM 8944 C CA . GLU D 4 226 ? 210.955 203.713 255.020 1.00 96.64 226 GLU D CA 1
ATOM 8945 C C . GLU D 4 226 ? 211.642 202.405 255.463 1.00 99.98 226 GLU D C 1
ATOM 8946 O O . GLU D 4 226 ? 212.169 202.334 256.571 1.00 106.18 226 GLU D O 1
ATOM 8952 N N . HIS D 4 227 ? 211.696 201.382 254.610 1.00 119.57 227 HIS D N 1
ATOM 8953 C CA . HIS D 4 227 ? 212.260 200.063 254.886 1.00 121.74 227 HIS D CA 1
ATOM 8954 C C . HIS D 4 227 ? 213.488 199.758 254.029 1.00 119.09 227 HIS D C 1
ATOM 8955 O O . HIS D 4 227 ? 214.533 199.382 254.549 1.00 121.83 227 HIS D O 1
ATOM 8962 N N . ILE D 4 228 ? 213.402 199.925 252.707 1.00 106.15 228 ILE D N 1
ATOM 8963 C CA . ILE D 4 228 ? 214.479 199.531 251.794 1.00 102.05 228 ILE D CA 1
ATOM 8964 C C . ILE D 4 228 ? 215.590 200.581 251.650 1.00 103.31 228 ILE D C 1
ATOM 8965 O O . ILE D 4 228 ? 216.739 200.211 251.413 1.00 103.79 228 ILE D O 1
ATOM 8970 N N . ALA D 4 229 ? 215.313 201.875 251.836 1.00 103.48 229 ALA D N 1
ATOM 8971 C CA . ALA D 4 229 ? 216.260 202.949 251.526 1.00 99.38 229 ALA D CA 1
ATOM 8972 C C . ALA D 4 229 ? 217.475 203.057 252.455 1.00 96.92 229 ALA D C 1
ATOM 8973 O O . ALA D 4 229 ? 217.438 202.624 253.602 1.00 101.52 229 ALA D O 1
ATOM 8975 N N . ASP D 4 230 ? 218.549 203.678 251.961 1.00 97.72 230 ASP D N 1
ATOM 8976 C CA . ASP D 4 230 ? 219.731 204.101 252.729 1.00 99.20 230 ASP D CA 1
ATOM 8977 C C . ASP D 4 230 ? 219.899 205.629 252.654 1.00 98.74 230 ASP D C 1
ATOM 8978 O O . ASP D 4 230 ? 220.133 206.284 253.663 1.00 105.91 230 ASP D O 1
ATOM 8983 N N . GLU D 4 231 ? 219.654 206.214 251.480 1.00 96.78 231 GLU D N 1
ATOM 8984 C CA . GLU D 4 231 ? 219.411 207.640 251.262 1.00 99.18 231 GLU D CA 1
ATOM 8985 C C . GLU D 4 231 ? 218.057 207.858 250.582 1.00 100.75 231 GLU D C 1
ATOM 8986 O O . GLU D 4 231 ? 217.579 207.001 249.840 1.00 107.10 231 GLU D O 1
ATOM 8992 N N . VAL D 4 232 ? 217.418 208.998 250.829 1.00 93.98 232 VAL D N 1
ATOM 8993 C CA . VAL D 4 232 ? 216.117 209.359 250.257 1.00 95.46 232 VAL D CA 1
ATOM 8994 C C . VAL D 4 232 ? 216.184 210.768 249.694 1.00 92.03 232 VAL D C 1
ATOM 8995 O O . VAL D 4 232 ? 216.736 211.667 250.320 1.00 100.34 232 VAL D O 1
ATOM 8999 N N . MET D 4 233 ? 215.601 210.959 248.515 1.00 97.66 233 MET D N 1
ATOM 9000 C CA . MET D 4 233 ? 215.534 212.208 247.783 1.00 94.82 233 MET D CA 1
ATOM 9001 C C . MET D 4 233 ? 214.081 212.551 247.484 1.00 96.77 233 MET D C 1
ATOM 9002 O O . MET D 4 233 ? 213.352 211.735 246.933 1.00 107.36 233 MET D O 1
ATOM 9007 N N . VAL D 4 234 ? 213.651 213.755 247.833 1.00 83.09 234 VAL D N 1
ATOM 9008 C CA . VAL D 4 234 ? 212.286 214.239 247.641 1.00 84.28 234 VAL D CA 1
ATOM 9009 C C . VAL D 4 234 ? 212.254 215.200 246.476 1.00 85.43 234 VAL D C 1
ATOM 9010 O O . VAL D 4 234 ? 213.103 216.085 246.374 1.00 93.41 234 VAL D O 1
ATOM 9014 N N . MET D 4 235 ? 211.277 215.038 245.597 1.00 91.10 235 MET D N 1
ATOM 9015 C CA . MET D 4 235 ? 211.116 215.836 244.397 1.00 90.33 235 MET D CA 1
ATOM 9016 C C . MET D 4 235 ? 209.780 216.560 244.370 1.00 90.34 235 MET D C 1
ATOM 9017 O O . MET D 4 235 ? 208.751 216.023 244.773 1.00 100.77 235 MET D O 1
ATOM 9022 N N . TYR D 4 236 ? 209.784 217.763 243.817 1.00 94.11 236 TYR D N 1
ATOM 9023 C CA . TYR D 4 236 ? 208.593 218.505 243.455 1.00 94.19 236 TYR D CA 1
ATOM 9024 C C . TYR D 4 236 ? 208.834 219.330 242.186 1.00 99.72 236 TYR D C 1
ATOM 9025 O O . TYR D 4 236 ? 209.895 219.925 242.027 1.00 111.27 236 TYR D O 1
ATOM 9034 N N . LEU D 4 237 ? 207.856 219.359 241.275 1.00 96.16 237 LEU D N 1
ATOM 9035 C CA . LEU D 4 237 ? 207.877 220.115 240.016 1.00 98.75 237 LEU D CA 1
ATOM 9036 C C . LEU D 4 237 ? 209.226 220.067 239.270 1.00 103.23 237 LEU D C 1
ATOM 9037 O O . LEU D 4 237 ? 209.817 221.089 238.932 1.00 102.87 237 LEU D O 1
ATOM 9042 N N . GLY D 4 238 ? 209.754 218.867 239.041 1.00 100.81 238 GLY D N 1
ATOM 9043 C CA . GLY D 4 238 ? 210.985 218.669 238.279 1.00 104.38 238 GLY D CA 1
ATOM 9044 C C . GLY D 4 238 ? 212.265 218.906 239.065 1.00 99.61 238 GLY D C 1
ATOM 9045 O O . GLY D 4 238 ? 213.346 218.683 238.529 1.00 106.35 238 GLY D O 1
ATOM 9046 N N . ARG D 4 239 ? 212.208 219.370 240.313 1.00 99.45 239 ARG D N 1
ATOM 9047 C CA . ARG D 4 239 ? 213.390 219.702 241.119 1.00 99.84 239 ARG D CA 1
ATOM 9048 C C . ARG D 4 239 ? 213.390 218.956 242.439 1.00 108.15 239 ARG D C 1
ATOM 9049 O O . ARG D 4 239 ? 212.357 218.550 242.953 1.00 115.94 239 ARG D O 1
ATOM 9057 N N . CYS D 4 240 ? 214.566 218.753 243.000 1.00 101.31 240 CYS D N 1
ATOM 9058 C CA . CYS D 4 240 ? 214.705 218.177 244.324 1.00 97.16 240 CYS D CA 1
ATOM 9059 C C . CYS D 4 240 ? 214.529 219.241 245.405 1.00 94.77 240 CYS D C 1
ATOM 9060 O O . CYS D 4 240 ? 214.996 220.369 245.255 1.00 99.37 240 CYS D O 1
ATOM 9063 N N . VAL D 4 241 ? 213.856 218.877 246.495 1.00 94.17 241 VAL D N 1
ATOM 9064 C CA . VAL D 4 241 ? 213.505 219.780 247.590 1.00 84.79 241 VAL D CA 1
ATOM 9065 C C . VAL D 4 241 ? 214.136 219.395 248.929 1.00 86.46 241 VAL D C 1
ATOM 9066 O O . VAL D 4 241 ? 214.417 220.264 249.752 1.00 104.83 241 VAL D O 1
ATOM 9070 N N . GLU D 4 242 ? 214.434 218.118 249.147 1.00 92.81 242 GLU D N 1
ATOM 9071 C CA . GLU D 4 242 ? 215.121 217.611 250.333 1.00 91.29 242 GLU D CA 1
ATOM 9072 C C . GLU D 4 242 ? 215.865 216.311 250.015 1.00 91.02 242 GLU D C 1
ATOM 9073 O O . GLU D 4 242 ? 215.370 215.503 249.235 1.00 102.51 242 GLU D O 1
ATOM 9079 N N . LYS D 4 243 ? 217.029 216.076 250.613 1.00 100.16 243 LYS D N 1
ATOM 9080 C CA . LYS D 4 243 ? 217.791 214.831 250.505 1.00 99.79 243 LYS D CA 1
ATOM 9081 C C . LYS D 4 243 ? 218.518 214.525 251.808 1.00 103.84 243 LYS D C 1
ATOM 9082 O O . LYS D 4 243 ? 219.150 215.409 252.371 1.00 113.23 243 LYS D O 1
ATOM 9088 N N . GLY D 4 244 ? 218.500 213.286 252.272 1.00 114.99 244 GLY D N 1
ATOM 9089 C CA . GLY D 4 244 ? 219.245 212.868 253.458 1.00 115.84 244 GLY D CA 1
ATOM 9090 C C . GLY D 4 244 ? 219.265 211.358 253.640 1.00 117.77 244 GLY D C 1
ATOM 9091 O O . GLY D 4 244 ? 218.740 210.613 252.812 1.00 122.74 244 GLY D O 1
ATOM 9092 N N . THR D 4 245 ? 219.856 210.882 254.731 1.00 116.17 245 THR D N 1
ATOM 9093 C CA . THR D 4 245 ? 219.700 209.482 255.135 1.00 114.98 245 THR D CA 1
ATOM 9094 C C . THR D 4 245 ? 218.268 209.212 255.586 1.00 113.28 245 THR D C 1
ATOM 9095 O O . THR D 4 245 ? 217.538 210.121 255.973 1.00 116.93 245 THR D O 1
ATOM 9099 N N . LYS D 4 246 ? 217.818 207.961 255.503 1.00 112.67 246 LYS D N 1
ATOM 9100 C CA . LYS D 4 246 ? 216.415 207.600 255.730 1.00 111.19 246 LYS D CA 1
ATOM 9101 C C . LYS D 4 246 ? 215.903 208.004 257.109 1.00 117.21 246 LYS D C 1
ATOM 9102 O O . LYS D 4 246 ? 214.763 208.433 257.240 1.00 118.67 246 LYS D O 1
ATOM 9108 N N . ASP D 4 247 ? 216.731 207.898 258.134 1.00 125.24 247 ASP D N 1
ATOM 9109 C CA . ASP D 4 247 ? 216.403 208.380 259.469 1.00 125.05 247 ASP D CA 1
ATOM 9110 C C . ASP D 4 247 ? 216.174 209.897 259.471 1.00 119.38 247 ASP D C 1
ATOM 9111 O O . ASP D 4 247 ? 215.137 210.351 259.939 1.00 118.72 247 ASP D O 1
ATOM 9116 N N . GLN D 4 248 ? 217.070 210.686 258.879 1.00 112.25 248 GLN D N 1
ATOM 9117 C CA . GLN D 4 248 ? 216.931 212.137 258.800 1.00 114.88 248 GLN D CA 1
ATOM 9118 C C . GLN D 4 248 ? 215.598 212.557 258.187 1.00 111.35 248 GLN D C 1
ATOM 9119 O O . GLN D 4 248 ? 214.881 213.369 258.769 1.00 111.16 248 GLN D O 1
ATOM 9125 N N . ILE D 4 249 ? 215.229 212.002 257.035 1.00 103.23 249 ILE D N 1
ATOM 9126 C CA . ILE D 4 249 ? 213.984 212.379 256.376 1.00 102.07 249 ILE D CA 1
ATOM 9127 C C . ILE D 4 249 ? 212.737 211.885 257.110 1.00 100.89 249 ILE D C 1
ATOM 9128 O O . ILE D 4 249 ? 211.808 212.667 257.285 1.00 112.63 249 ILE D O 1
ATOM 9133 N N . PHE D 4 250 ? 212.668 210.633 257.563 1.00 94.68 250 PHE D N 1
ATOM 9134 C CA . PHE D 4 250 ? 211.443 210.110 258.173 1.00 102.19 250 PHE D CA 1
ATOM 9135 C C . PHE D 4 250 ? 211.260 210.538 259.634 1.00 103.53 250 PHE D C 1
ATOM 9136 O O . PHE D 4 250 ? 210.124 210.647 260.095 1.00 98.58 250 PHE D O 1
ATOM 9144 N N . ASN D 4 251 ? 212.338 210.816 260.372 1.00 121.85 251 ASN D N 1
ATOM 9145 C CA . ASN D 4 251 ? 212.259 211.281 261.753 1.00 121.99 251 ASN D CA 1
ATOM 9146 C C . ASN D 4 251 ? 212.163 212.810 261.871 1.00 119.87 251 ASN D C 1
ATOM 9147 O O . ASN D 4 251 ? 211.355 213.293 262.660 1.00 119.90 251 ASN D O 1
ATOM 9152 N N . ASN D 4 252 ? 212.927 213.579 261.085 1.00 112.05 252 ASN D N 1
ATOM 9153 C CA . ASN D 4 252 ? 212.888 215.044 261.103 1.00 109.92 252 ASN D CA 1
ATOM 9154 C C . ASN D 4 252 ? 212.781 215.652 259.693 1.00 109.67 252 ASN D C 1
ATOM 9155 O O . ASN D 4 252 ? 213.708 216.304 259.223 1.00 113.29 252 ASN D O 1
ATOM 9160 N N . PRO D 4 253 ? 211.631 215.513 259.012 1.00 101.62 253 PRO D N 1
ATOM 9161 C CA . PRO D 4 253 ? 211.405 216.139 257.721 1.00 99.98 253 PRO D CA 1
ATOM 9162 C C . PRO D 4 253 ? 211.350 217.660 257.855 1.00 104.32 253 PRO D C 1
ATOM 9163 O O . PRO D 4 253 ? 210.554 218.176 258.649 1.00 105.36 253 PRO D O 1
ATOM 9167 N N . ARG D 4 254 ? 212.163 218.403 257.094 1.00 103.99 254 ARG D N 1
ATOM 9168 C CA . ARG D 4 254 ? 212.245 219.864 257.259 1.00 104.55 254 ARG D CA 1
ATOM 9169 C C . ARG D 4 254 ? 211.577 220.652 256.151 1.00 108.72 254 ARG D C 1
ATOM 9170 O O . ARG D 4 254 ? 211.020 221.710 256.424 1.00 108.42 254 ARG D O 1
ATOM 9178 N N . HIS D 4 255 ? 211.590 220.171 254.913 1.00 99.41 255 HIS D N 1
ATOM 9179 C CA . HIS D 4 255 ? 210.900 220.868 253.838 1.00 91.02 255 HIS D CA 1
ATOM 9180 C C . HIS D 4 255 ? 209.395 220.691 254.014 1.00 93.42 255 HIS D C 1
ATOM 9181 O O . HIS D 4 255 ? 208.946 219.564 254.230 1.00 103.18 255 HIS D O 1
ATOM 9188 N N . PRO D 4 256 ? 208.567 221.744 253.947 1.00 98.87 256 PRO D N 1
ATOM 9189 C CA . PRO D 4 256 ? 207.147 221.586 254.195 1.00 100.44 256 PRO D CA 1
ATOM 9190 C C . PRO D 4 256 ? 206.439 220.741 253.138 1.00 102.34 256 PRO D C 1
ATOM 9191 O O . PRO D 4 256 ? 205.403 220.167 253.459 1.00 110.20 256 PRO D O 1
ATOM 9195 N N . TYR D 4 257 ? 206.995 220.552 251.933 1.00 105.57 257 TYR D N 1
ATOM 9196 C CA . TYR D 4 257 ? 206.458 219.516 251.055 1.00 106.63 257 TYR D CA 1
ATOM 9197 C C . TYR D 4 257 ? 206.669 218.111 251.628 1.00 107.77 257 TYR D C 1
ATOM 9198 O O . TYR D 4 257 ? 205.731 217.320 251.660 1.00 112.64 257 TYR D O 1
ATOM 9207 N N . THR D 4 258 ? 207.860 217.786 252.141 1.00 98.71 258 THR D N 1
ATOM 9208 C CA . THR D 4 258 ? 208.133 216.497 252.795 1.00 87.17 258 THR D CA 1
ATOM 9209 C C . THR D 4 258 ? 207.228 216.290 254.003 1.00 92.68 258 THR D C 1
ATOM 9210 O O . THR D 4 258 ? 206.668 215.215 254.175 1.00 107.43 258 THR D O 1
ATOM 9214 N N . GLN D 4 259 ? 207.010 217.322 254.819 1.00 94.96 259 GLN D N 1
ATOM 9215 C CA . GLN D 4 259 ? 206.114 217.244 255.965 1.00 94.55 259 GLN D CA 1
ATOM 9216 C C . GLN D 4 259 ? 204.684 216.941 255.535 1.00 93.17 259 GLN D C 1
ATOM 9217 O O . GLN D 4 259 ? 204.058 216.047 256.092 1.00 101.68 259 GLN D O 1
ATOM 9223 N N . ALA D 4 260 ? 204.169 217.613 254.509 1.00 87.57 260 ALA D N 1
ATOM 9224 C CA . ALA D 4 260 ? 202.844 217.333 253.980 1.00 89.20 260 ALA D CA 1
ATOM 9225 C C . ALA D 4 260 ? 202.754 215.947 253.340 1.00 93.74 260 ALA D C 1
ATOM 9226 O O . ALA D 4 260 ? 201.724 215.290 253.461 1.00 102.11 260 ALA D O 1
ATOM 9228 N N . LEU D 4 261 ? 203.808 215.492 252.669 1.00 94.91 261 LEU D N 1
ATOM 9229 C CA . LEU D 4 261 ? 203.873 214.195 252.013 1.00 93.38 261 LEU D CA 1
ATOM 9230 C C . LEU D 4 261 ? 203.882 213.051 253.031 1.00 96.11 261 LEU D C 1
ATOM 9231 O O . LEU D 4 261 ? 202.989 212.212 253.023 1.00 101.73 261 LEU D O 1
ATOM 9236 N N . LEU D 4 262 ? 204.836 213.034 253.963 1.00 94.15 262 LEU D N 1
ATOM 9237 C CA . LEU D 4 262 ? 204.939 211.987 254.982 1.00 92.61 262 LEU D CA 1
ATOM 9238 C C . LEU D 4 262 ? 203.729 211.937 255.925 1.00 99.10 262 LEU D C 1
ATOM 9239 O O . LEU D 4 262 ? 203.436 210.896 256.502 1.00 106.46 262 LEU D O 1
ATOM 9244 N N . SER D 4 263 ? 202.990 213.032 256.066 1.00 109.18 263 SER D N 1
ATOM 9245 C CA . SER D 4 263 ? 201.835 213.227 256.854 1.00 110.50 263 SER D CA 1
ATOM 9246 C C . SER D 4 263 ? 200.590 212.585 256.303 1.00 110.62 263 SER D C 1
ATOM 9247 O O . SER D 4 263 ? 199.619 212.367 257.034 1.00 110.88 263 SER D O 1
ATOM 9250 N N . ALA D 4 264 ? 200.550 212.308 254.999 1.00 111.57 264 ALA D N 1
ATOM 9251 C CA . ALA D 4 264 ? 199.385 211.763 254.301 1.00 110.38 264 ALA D CA 1
ATOM 9252 C C . ALA D 4 264 ? 199.442 210.237 254.108 1.00 116.18 264 ALA D C 1
ATOM 9253 O O . ALA D 4 264 ? 198.505 209.656 253.569 1.00 117.45 264 ALA D O 1
ATOM 9255 N N . THR D 4 265 ? 200.541 209.601 254.522 1.00 124.92 265 THR D N 1
ATOM 9256 C CA . THR D 4 265 ? 200.744 208.162 254.371 1.00 124.12 265 THR D CA 1
ATOM 9257 C C . THR D 4 265 ? 199.659 207.380 255.113 1.00 121.45 265 THR D C 1
ATOM 9258 O O . THR D 4 265 ? 199.408 207.658 256.289 1.00 118.85 265 THR D O 1
ATOM 9262 N N . PRO D 4 266 ? 199.002 206.392 254.480 1.00 128.98 266 PRO D N 1
ATOM 9263 C CA . PRO D 4 266 ? 198.027 205.549 255.158 1.00 130.86 266 PRO D CA 1
ATOM 9264 C C . PRO D 4 266 ? 198.738 204.573 256.100 1.00 131.45 266 PRO D C 1
ATOM 9265 O O . PRO D 4 266 ? 199.807 204.043 255.783 1.00 130.61 266 PRO D O 1
ATOM 9269 N N . ARG D 4 267 ? 198.145 204.315 257.265 1.00 147.49 267 ARG D N 1
ATOM 9270 C CA . ARG D 4 267 ? 198.671 203.410 258.300 1.00 143.87 267 ARG D CA 1
ATOM 9271 C C . ARG D 4 267 ? 197.556 202.498 258.794 1.00 146.00 267 ARG D C 1
ATOM 9272 O O . ARG D 4 267 ? 196.443 202.975 259.002 1.00 147.07 267 ARG D O 1
ATOM 9280 N N . LEU D 4 268 ? 197.802 201.195 258.952 1.00 146.01 268 LEU D N 1
ATOM 9281 C CA . LEU D 4 268 ? 196.694 200.251 259.167 1.00 145.50 268 LEU D CA 1
ATOM 9282 C C . LEU D 4 268 ? 196.030 200.420 260.541 1.00 145.38 268 LEU D C 1
ATOM 9283 O O . LEU D 4 268 ? 194.799 200.390 260.625 1.00 143.03 268 LEU D O 1
ATOM 9288 N N . ASN D 4 269 ? 196.815 200.630 261.601 1.00 168.32 269 ASN D N 1
ATOM 9289 C CA . ASN D 4 269 ? 196.286 200.821 262.952 1.00 169.61 269 ASN D CA 1
ATOM 9290 C C . ASN D 4 269 ? 195.467 202.128 263.038 1.00 171.70 269 ASN D C 1
ATOM 9291 O O . ASN D 4 269 ? 195.984 203.186 262.674 1.00 172.82 269 ASN D O 1
ATOM 9296 N N . PRO D 4 270 ? 194.213 202.110 263.526 1.00 174.20 270 PRO D N 1
ATOM 9297 C CA . PRO D 4 270 ? 193.363 203.282 263.662 1.00 172.69 270 PRO D CA 1
ATOM 9298 C C . PRO D 4 270 ? 193.947 204.421 264.444 1.00 172.54 270 PRO D C 1
ATOM 9299 O O . PRO D 4 270 ? 193.757 205.600 264.121 1.00 173.89 270 PRO D O 1
ATOM 9303 N N . ASP D 4 271 ? 194.653 204.142 265.498 1.00 182.93 271 ASP D N 1
ATOM 9304 C CA . ASP D 4 271 ? 195.306 205.080 266.341 1.00 184.85 271 ASP D CA 1
ATOM 9305 C C . ASP D 4 271 ? 196.334 205.888 265.589 1.00 184.65 271 ASP D C 1
ATOM 9306 O O . ASP D 4 271 ? 196.416 207.118 265.688 1.00 183.16 271 ASP D O 1
ATOM 9311 N N . ASP D 4 272 ? 197.168 205.257 264.826 1.00 173.06 272 ASP D N 1
ATOM 9312 C CA . ASP D 4 272 ? 198.227 205.804 264.070 1.00 170.63 272 ASP D CA 1
ATOM 9313 C C . ASP D 4 272 ? 197.768 206.767 263.008 1.00 169.48 272 ASP D C 1
ATOM 9314 O O . ASP D 4 272 ? 198.535 207.618 262.546 1.00 166.72 272 ASP D O 1
ATOM 9319 N N . ARG D 4 273 ? 196.567 206.677 262.550 1.00 160.24 273 ARG D N 1
ATOM 9320 C CA . ARG D 4 273 ? 195.959 207.499 261.580 1.00 158.47 273 ARG D CA 1
ATOM 9321 C C . ARG D 4 273 ? 195.924 208.936 262.028 1.00 160.22 273 ARG D C 1
ATOM 9322 O O . ARG D 4 273 ? 195.569 209.207 263.178 1.00 159.91 273 ARG D O 1
ATOM 9330 N N . ARG D 4 274 ? 196.245 209.880 261.209 1.00 153.67 274 ARG D N 1
ATOM 9331 C CA . ARG D 4 274 ? 196.276 211.274 261.411 1.00 152.29 274 ARG D CA 1
ATOM 9332 C C . ARG D 4 274 ? 195.753 212.052 260.236 1.00 154.27 274 ARG D C 1
ATOM 9333 O O . ARG D 4 274 ? 195.830 211.570 259.104 1.00 153.11 274 ARG D O 1
ATOM 9341 N N . GLU D 4 275 ? 195.257 213.226 260.416 1.00 157.91 275 GLU D N 1
ATOM 9342 C CA . GLU D 4 275 ? 194.815 214.133 259.433 1.00 157.40 275 GLU D CA 1
ATOM 9343 C C . GLU D 4 275 ? 195.942 214.559 258.531 1.00 153.19 275 GLU D C 1
ATOM 9344 O O . GLU D 4 275 ? 197.010 214.917 259.033 1.00 150.71 275 GLU D O 1
ATOM 9350 N N . ARG D 4 276 ? 195.748 214.483 257.218 1.00 127.48 276 ARG D N 1
ATOM 9351 C CA . ARG D 4 276 ? 196.686 215.054 256.256 1.00 128.99 276 ARG D CA 1
ATOM 9352 C C . ARG D 4 276 ? 196.612 216.585 256.307 1.00 130.11 276 ARG D C 1
ATOM 9353 O O . ARG D 4 276 ? 195.637 217.156 256.790 1.00 132.82 276 ARG D O 1
ATOM 9361 N N . ILE D 4 277 ? 197.637 217.271 255.801 1.00 119.45 277 ILE D N 1
ATOM 9362 C CA . ILE D 4 277 ? 197.734 218.739 255.904 1.00 121.17 277 ILE D CA 1
ATOM 9363 C C . ILE D 4 277 ? 196.665 219.478 255.060 1.00 122.16 277 ILE D C 1
ATOM 9364 O O . ILE D 4 277 ? 196.390 220.654 255.308 1.00 126.88 277 ILE D O 1
ATOM 9369 N N . LYS D 4 278 ? 196.020 218.800 254.099 1.00 126.11 278 LYS D N 1
ATOM 9370 C CA . LYS D 4 278 ? 194.978 219.332 253.198 1.00 128.73 278 LYS D CA 1
ATOM 9371 C C . LYS D 4 278 ? 195.427 220.606 252.474 1.00 131.64 278 LYS D C 1
ATOM 9372 O O . LYS D 4 278 ? 194.789 221.659 252.525 1.00 132.43 278 LYS D O 1
ATOM 9378 N N . LEU D 4 279 ? 196.553 220.458 251.777 1.00 124.21 279 LEU D N 1
ATOM 9379 C CA . LEU D 4 279 ? 197.158 221.474 250.925 1.00 123.47 279 LEU D CA 1
ATOM 9380 C C . LEU D 4 279 ? 196.114 222.072 249.979 1.00 124.73 279 LEU D C 1
ATOM 9381 O O . LEU D 4 279 ? 195.424 221.348 249.263 1.00 123.15 279 LEU D O 1
ATOM 9386 N N . SER D 4 280 ? 195.994 223.396 249.999 1.00 136.10 280 SER D N 1
ATOM 9387 C CA . SER D 4 280 ? 194.972 224.153 249.276 1.00 132.99 280 SER D CA 1
ATOM 9388 C C . SER D 4 280 ? 195.608 225.314 248.516 1.00 132.16 280 SER D C 1
ATOM 9389 O O . SER D 4 280 ? 196.487 225.995 249.043 1.00 131.84 280 SER D O 1
ATOM 9392 N N . GLY D 4 281 ? 195.166 225.545 247.282 1.00 140.84 281 GLY D N 1
ATOM 9393 C CA . GLY D 4 281 ? 195.730 226.524 246.353 1.00 142.69 281 GLY D CA 1
ATOM 9394 C C . GLY D 4 281 ? 196.058 225.924 244.986 1.00 141.62 281 GLY D C 1
ATOM 9395 O O . GLY D 4 281 ? 196.174 224.706 244.845 1.00 139.82 281 GLY D O 1
ATOM 9396 N N . GLU D 4 282 ? 196.196 226.777 243.972 1.00 141.46 282 GLU D N 1
ATOM 9397 C CA . GLU D 4 282 ? 196.401 226.359 242.584 1.00 141.92 282 GLU D CA 1
ATOM 9398 C C . GLU D 4 282 ? 197.691 225.557 242.413 1.00 141.22 282 GLU D C 1
ATOM 9399 O O . GLU D 4 282 ? 198.737 225.908 242.954 1.00 142.49 282 GLU D O 1
ATOM 9405 N N . LEU D 4 283 ? 197.631 224.461 241.660 1.00 119.71 283 LEU D N 1
ATOM 9406 C CA . LEU D 4 283 ? 198.807 223.649 241.363 1.00 112.25 283 LEU D CA 1
ATOM 9407 C C . LEU D 4 283 ? 199.748 224.380 240.394 1.00 117.74 283 LEU D C 1
ATOM 9408 O O . LEU D 4 283 ? 199.283 225.094 239.500 1.00 122.62 283 LEU D O 1
ATOM 9413 N N . PRO D 4 284 ? 201.068 224.214 240.534 1.00 104.73 284 PRO D N 1
ATOM 9414 C CA . PRO D 4 284 ? 202.024 224.796 239.613 1.00 109.30 284 PRO D CA 1
ATOM 9415 C C . PRO D 4 284 ? 202.120 223.973 238.326 1.00 108.13 284 PRO D C 1
ATOM 9416 O O . PRO D 4 284 ? 202.034 222.747 238.350 1.00 108.03 284 PRO D O 1
ATOM 9420 N N . SER D 4 285 ? 202.315 224.648 237.191 1.00 108.65 285 SER D N 1
ATOM 9421 C CA . SER D 4 285 ? 202.321 224.017 235.871 1.00 112.66 285 SER D CA 1
ATOM 9422 C C . SER D 4 285 ? 203.741 223.745 235.385 1.00 116.79 285 SER D C 1
ATOM 9423 O O . SER D 4 285 ? 204.547 224.672 235.344 1.00 125.53 285 SER D O 1
ATOM 9426 N N . PRO D 4 286 ? 204.069 222.529 234.929 1.00 113.82 286 PRO D N 1
ATOM 9427 C CA . PRO D 4 286 ? 205.318 222.244 234.228 1.00 116.44 286 PRO D CA 1
ATOM 9428 C C . PRO D 4 286 ? 205.562 223.064 232.947 1.00 120.36 286 PRO D C 1
ATOM 9429 O O . PRO D 4 286 ? 206.693 223.135 232.477 1.00 121.19 286 PRO D O 1
ATOM 9433 N N . LEU D 4 287 ? 204.532 223.664 232.340 1.00 119.28 287 LEU D N 1
ATOM 9434 C CA . LEU D 4 287 ? 204.647 224.475 231.117 1.00 120.89 287 LEU D CA 1
ATOM 9435 C C . LEU D 4 287 ? 205.115 225.913 231.385 1.00 121.53 287 LEU D C 1
ATOM 9436 O O . LEU D 4 287 ? 205.777 226.526 230.546 1.00 117.39 287 LEU D O 1
ATOM 9441 N N . ASN D 4 288 ? 204.789 226.448 232.558 1.00 122.58 288 ASN D N 1
ATOM 9442 C CA . ASN D 4 288 ? 205.192 227.761 233.039 1.00 125.44 288 ASN D CA 1
ATOM 9443 C C . ASN D 4 288 ? 205.392 227.691 234.556 1.00 122.67 288 ASN D C 1
ATOM 9444 O O . ASN D 4 288 ? 204.550 228.194 235.303 1.00 117.57 288 ASN D O 1
ATOM 9449 N N . PRO D 4 289 ? 206.466 227.041 235.043 1.00 123.65 289 PRO D N 1
ATOM 9450 C CA . PRO D 4 289 ? 206.698 226.885 236.469 1.00 122.35 289 PRO D CA 1
ATOM 9451 C C . PRO D 4 289 ? 206.875 228.258 237.118 1.00 124.12 289 PRO D C 1
ATOM 9452 O O . PRO D 4 289 ? 207.469 229.152 236.499 1.00 128.38 289 PRO D O 1
ATOM 9456 N N . PRO D 4 290 ? 206.341 228.485 238.330 1.00 121.09 290 PRO D N 1
ATOM 9457 C CA . PRO D 4 290 ? 206.244 229.820 238.896 1.00 122.57 290 PRO D CA 1
ATOM 9458 C C . PRO D 4 290 ? 207.630 230.397 239.202 1.00 126.92 290 PRO D C 1
ATOM 9459 O O . PRO D 4 290 ? 208.571 229.636 239.454 1.00 128.00 290 PRO D O 1
ATOM 9463 N N . PRO D 4 291 ? 207.787 231.732 239.218 1.00 125.96 291 PRO D N 1
ATOM 9464 C CA . PRO D 4 291 ? 209.034 232.344 239.619 1.00 121.09 291 PRO D CA 1
ATOM 9465 C C . PRO D 4 291 ? 209.283 232.035 241.091 1.00 126.09 291 PRO D C 1
ATOM 9466 O O . PRO D 4 291 ? 208.374 232.046 241.916 1.00 123.16 291 PRO D O 1
ATOM 9470 N N . GLY D 4 292 ? 210.529 231.743 241.422 1.00 124.16 292 GLY D N 1
ATOM 9471 C CA . GLY D 4 292 ? 210.922 231.335 242.766 1.00 121.74 292 GLY D CA 1
ATOM 9472 C C . GLY D 4 292 ? 210.546 229.900 243.133 1.00 114.69 292 GLY D C 1
ATOM 9473 O O . GLY D 4 292 ? 210.654 228.996 242.308 1.00 113.30 292 GLY D O 1
ATOM 9474 N N . CYS D 4 293 ? 210.179 229.654 244.386 1.00 101.49 293 CYS D N 1
ATOM 9475 C CA . CYS D 4 293 ? 209.928 228.311 244.892 1.00 107.84 293 CYS D CA 1
ATOM 9476 C C . CYS D 4 293 ? 208.654 227.708 244.299 1.00 113.34 293 CYS D C 1
ATOM 9477 O O . CYS D 4 293 ? 207.583 228.304 244.381 1.00 118.28 293 CYS D O 1
ATOM 9480 N N . ALA D 4 294 ? 208.746 226.491 243.765 1.00 111.24 294 ALA D N 1
ATOM 9481 C CA . ALA D 4 294 ? 207.646 225.806 243.102 1.00 106.12 294 ALA D CA 1
ATOM 9482 C C . ALA D 4 294 ? 206.418 225.601 243.990 1.00 107.39 294 ALA D C 1
ATOM 9483 O O . ALA D 4 294 ? 205.299 225.653 243.500 1.00 111.18 294 ALA D O 1
ATOM 9485 N N . PHE D 4 295 ? 206.607 225.365 245.288 1.00 107.14 295 PHE D N 1
ATOM 9486 C CA . PHE D 4 295 ? 205.533 224.986 246.205 1.00 100.58 295 PHE D CA 1
ATOM 9487 C C . PHE D 4 295 ? 204.737 226.182 246.760 1.00 109.93 295 PHE D C 1
ATOM 9488 O O . PHE D 4 295 ? 203.753 225.999 247.478 1.00 112.74 295 PHE D O 1
ATOM 9496 N N . ASN D 4 296 ? 205.126 227.423 246.445 1.00 113.98 296 ASN D N 1
ATOM 9497 C CA . ASN D 4 296 ? 204.633 228.618 247.139 1.00 107.32 296 ASN D CA 1
ATOM 9498 C C . ASN D 4 296 ? 203.115 228.788 247.110 1.00 108.24 296 ASN D C 1
ATOM 9499 O O . ASN D 4 296 ? 202.546 229.353 248.036 1.00 113.60 296 ASN D O 1
ATOM 9504 N N . ALA D 4 297 ? 202.435 228.282 246.084 1.00 109.55 297 ALA D N 1
ATOM 9505 C CA . ALA D 4 297 ? 200.995 228.451 245.929 1.00 112.08 297 ALA D CA 1
ATOM 9506 C C . ALA D 4 297 ? 200.187 227.704 246.998 1.00 111.01 297 ALA D C 1
ATOM 9507 O O . ALA D 4 297 ? 199.065 228.099 247.308 1.00 110.47 297 ALA D O 1
ATOM 9509 N N . ARG D 4 298 ? 200.762 226.635 247.568 1.00 116.52 298 ARG D N 1
ATOM 9510 C CA . ARG D 4 298 ? 200.110 225.683 248.485 1.00 116.28 298 ARG D CA 1
ATOM 9511 C C . ARG D 4 298 ? 200.785 225.607 249.859 1.00 115.82 298 ARG D C 1
ATOM 9512 O O . ARG D 4 298 ? 200.263 224.969 250.768 1.00 113.75 298 ARG D O 1
ATOM 9520 N N . CYS D 4 299 ? 201.939 226.243 250.025 1.00 107.54 299 CYS D N 1
ATOM 9521 C CA . CYS D 4 299 ? 202.763 226.183 251.225 1.00 105.20 299 CYS D CA 1
ATOM 9522 C C . CYS D 4 299 ? 202.180 226.952 252.417 1.00 107.88 299 CYS D C 1
ATOM 9523 O O . CYS D 4 299 ? 201.733 228.087 252.269 1.00 110.58 299 CYS D O 1
ATOM 9526 N N . ARG D 4 300 ? 202.231 226.369 253.622 1.00 121.23 300 ARG D N 1
ATOM 9527 C CA . ARG D 4 300 ? 201.768 227.009 254.867 1.00 120.90 300 ARG D CA 1
ATOM 9528 C C . ARG D 4 300 ? 202.785 227.969 255.501 1.00 122.23 300 ARG D C 1
ATOM 9529 O O . ARG D 4 300 ? 202.401 228.864 256.245 1.00 123.99 300 ARG D O 1
ATOM 9537 N N . ARG D 4 301 ? 204.083 227.780 255.237 1.00 110.10 301 ARG D N 1
ATOM 9538 C CA . ARG D 4 301 ? 205.208 228.570 255.777 1.00 107.72 301 ARG D CA 1
ATOM 9539 C C . ARG D 4 301 ? 205.597 229.756 254.881 1.00 110.47 301 ARG D C 1
ATOM 9540 O O . ARG D 4 301 ? 206.760 230.138 254.832 1.00 111.43 301 ARG D O 1
ATOM 9548 N N . ARG D 4 302 ? 204.645 230.350 254.161 1.00 115.64 302 ARG D N 1
ATOM 9549 C CA . ARG D 4 302 ? 204.836 231.534 253.299 1.00 115.87 302 ARG D CA 1
ATOM 9550 C C . ARG D 4 302 ? 205.714 232.607 253.952 1.00 118.47 302 ARG D C 1
ATOM 9551 O O . ARG D 4 302 ? 205.511 232.972 255.110 1.00 121.47 302 ARG D O 1
ATOM 9559 N N . PHE D 4 303 ? 206.643 233.145 253.172 1.00 114.51 303 PHE D N 1
ATOM 9560 C CA . PHE D 4 303 ? 207.646 234.124 253.584 1.00 117.80 303 PHE D CA 1
ATOM 9561 C C . PHE D 4 303 ? 208.078 234.921 252.339 1.00 120.72 303 PHE D C 1
ATOM 9562 O O . PHE D 4 303 ? 207.814 234.502 251.211 1.00 123.94 303 PHE D O 1
ATOM 9570 N N . GLY D 4 304 ? 208.706 236.083 252.507 1.00 116.94 304 GLY D N 1
ATOM 9571 C CA . GLY D 4 304 ? 208.988 237.029 251.418 1.00 114.93 304 GLY D CA 1
ATOM 9572 C C . GLY D 4 304 ? 209.746 236.463 250.204 1.00 117.81 304 GLY D C 1
ATOM 9573 O O . GLY D 4 304 ? 209.264 236.616 249.084 1.00 117.65 304 GLY D O 1
ATOM 9574 N N . PRO D 4 305 ? 210.911 235.812 250.370 1.00 113.00 305 PRO D N 1
ATOM 9575 C CA . PRO D 4 305 ? 211.721 235.322 249.258 1.00 111.14 305 PRO D CA 1
ATOM 9576 C C . PRO D 4 305 ? 211.033 234.314 248.330 1.00 116.30 305 PRO D C 1
ATOM 9577 O O . PRO D 4 305 ? 211.395 234.196 247.161 1.00 116.59 305 PRO D O 1
ATOM 9581 N N . CYS D 4 306 ? 210.050 233.569 248.831 1.00 127.28 306 CYS D N 1
ATOM 9582 C CA . CYS D 4 306 ? 209.481 232.394 248.180 1.00 122.90 306 CYS D CA 1
ATOM 9583 C C . CYS D 4 306 ? 208.851 232.648 246.809 1.00 125.04 306 CYS D C 1
ATOM 9584 O O . CYS D 4 306 ? 209.009 231.825 245.910 1.00 130.28 306 CYS D O 1
ATOM 9587 N N . THR D 4 307 ? 208.160 233.769 246.623 1.00 126.83 307 THR D N 1
ATOM 9588 C CA . THR D 4 307 ? 207.551 234.160 245.344 1.00 125.67 307 THR D CA 1
ATOM 9589 C C . THR D 4 307 ? 208.524 234.853 244.382 1.00 127.21 307 THR D C 1
ATOM 9590 O O . THR D 4 307 ? 208.108 235.291 243.312 1.00 131.04 307 THR D O 1
ATOM 9594 N N . GLN D 4 308 ? 209.807 234.983 244.737 1.00 118.41 308 GLN D N 1
ATOM 9595 C CA . GLN D 4 308 ? 210.789 235.808 244.029 1.00 120.59 308 GLN D CA 1
ATOM 9596 C C . GLN D 4 308 ? 212.057 235.059 243.621 1.00 117.86 308 GLN D C 1
ATOM 9597 O O . GLN D 4 308 ? 212.570 235.296 242.530 1.00 122.46 308 GLN D O 1
ATOM 9603 N N . LEU D 4 309 ? 212.584 234.175 244.465 1.00 115.42 309 LEU D N 1
ATOM 9604 C CA . LEU D 4 309 ? 213.915 233.581 244.302 1.00 120.04 309 LEU D CA 1
ATOM 9605 C C . LEU D 4 309 ? 213.854 232.045 244.285 1.00 121.76 309 LEU D C 1
ATOM 9606 O O . LEU D 4 309 ? 213.030 231.443 244.960 1.00 120.77 309 LEU D O 1
ATOM 9611 N N . GLN D 4 310 ? 214.689 231.377 243.489 1.00 123.78 310 GLN D N 1
ATOM 9612 C CA . GLN D 4 310 ? 214.778 229.911 243.443 1.00 121.54 310 GLN D CA 1
ATOM 9613 C C . GLN D 4 310 ? 215.628 229.386 244.618 1.00 123.00 310 GLN D C 1
ATOM 9614 O O . GLN D 4 310 ? 216.827 229.664 244.641 1.00 124.39 310 GLN D O 1
ATOM 9620 N N . PRO D 4 311 ? 215.073 228.630 245.584 1.00 113.14 311 PRO D N 1
ATOM 9621 C CA . PRO D 4 311 ? 215.861 228.071 246.671 1.00 106.16 311 PRO D CA 1
ATOM 9622 C C . PRO D 4 311 ? 216.762 226.948 246.180 1.00 107.45 311 PRO D C 1
ATOM 9623 O O . PRO D 4 311 ? 216.467 226.280 245.188 1.00 113.14 311 PRO D O 1
ATOM 9627 N N . GLN D 4 312 ? 217.865 226.717 246.876 1.00 110.36 312 GLN D N 1
ATOM 9628 C CA . GLN D 4 312 ? 218.858 225.703 246.528 1.00 117.51 312 GLN D CA 1
ATOM 9629 C C . GLN D 4 312 ? 219.246 224.884 247.757 1.00 120.21 312 GLN D C 1
ATOM 9630 O O . GLN D 4 312 ? 219.068 225.320 248.889 1.00 119.07 312 GLN D O 1
ATOM 9636 N N . LEU D 4 313 ? 219.767 223.680 247.535 1.00 111.43 313 LEU D N 1
ATOM 9637 C CA . LEU D 4 313 ? 220.126 222.735 248.589 1.00 108.24 313 LEU D CA 1
ATOM 9638 C C . LEU D 4 313 ? 221.242 223.293 249.493 1.00 112.34 313 LEU D C 1
ATOM 9639 O O . LEU D 4 313 ? 222.343 223.584 249.021 1.00 112.53 313 LEU D O 1
ATOM 9644 N N . LYS D 4 314 ? 220.971 223.401 250.797 1.00 122.33 314 LYS D N 1
ATOM 9645 C CA . LYS D 4 314 ? 221.906 223.815 251.854 1.00 121.72 314 LYS D CA 1
ATOM 9646 C C . LYS D 4 314 ? 222.050 222.703 252.895 1.00 119.92 314 LYS D C 1
ATOM 9647 O O . LYS D 4 314 ? 221.111 221.945 253.094 1.00 121.31 314 LYS D O 1
ATOM 9653 N N . ASP D 4 315 ? 223.217 222.586 253.524 1.00 121.23 315 ASP D N 1
ATOM 9654 C CA . ASP D 4 315 ? 223.665 221.376 254.227 1.00 122.97 315 ASP D CA 1
ATOM 9655 C C . ASP D 4 315 ? 222.940 221.000 255.531 1.00 123.42 315 ASP D C 1
ATOM 9656 O O . ASP D 4 315 ? 222.541 219.849 255.680 1.00 127.67 315 ASP D O 1
ATOM 9661 N N . TYR D 4 316 ? 222.816 221.920 256.491 1.00 115.12 316 TYR D N 1
ATOM 9662 C CA . TYR D 4 316 ? 222.116 221.743 257.773 1.00 116.37 316 TYR D CA 1
ATOM 9663 C C . TYR D 4 316 ? 222.387 220.427 258.538 1.00 117.85 316 TYR D C 1
ATOM 9664 O O . TYR D 4 316 ? 221.482 219.868 259.158 1.00 115.28 316 TYR D O 1
ATOM 9673 N N . GLY D 4 317 ? 223.620 219.917 258.516 1.00 133.79 317 GLY D N 1
ATOM 9674 C CA . GLY D 4 317 ? 223.998 218.671 259.194 1.00 132.66 317 GLY D CA 1
ATOM 9675 C C . GLY D 4 317 ? 223.954 217.440 258.288 1.00 135.06 317 GLY D C 1
ATOM 9676 O O . GLY D 4 317 ? 223.559 216.366 258.723 1.00 137.81 317 GLY D O 1
ATOM 9677 N N . GLY D 4 318 ? 224.313 217.592 257.018 1.00 119.57 318 GLY D N 1
ATOM 9678 C CA . GLY D 4 318 ? 224.239 216.552 255.989 1.00 120.40 318 GLY D CA 1
ATOM 9679 C C . GLY D 4 318 ? 222.851 216.350 255.368 1.00 125.41 318 GLY D C 1
ATOM 9680 O O . GLY D 4 318 ? 222.735 215.653 254.362 1.00 121.69 318 GLY D O 1
ATOM 9681 N N . GLN D 4 319 ? 221.805 216.965 255.918 1.00 119.21 319 GLN D N 1
ATOM 9682 C CA . GLN D 4 319 ? 220.446 216.923 255.387 1.00 113.60 319 GLN D CA 1
ATOM 9683 C C . GLN D 4 319 ? 220.201 218.076 254.421 1.00 111.45 319 GLN D C 1
ATOM 9684 O O . GLN D 4 319 ? 219.748 219.143 254.820 1.00 120.32 319 GLN D O 1
ATOM 9690 N N . LEU D 4 320 ? 220.483 217.857 253.138 1.00 102.38 320 LEU D N 1
ATOM 9691 C CA . LEU D 4 320 ? 220.318 218.872 252.114 1.00 106.13 320 LEU D CA 1
ATOM 9692 C C . LEU D 4 320 ? 218.846 219.305 252.001 1.00 105.65 320 LEU D C 1
ATOM 9693 O O . LEU D 4 320 ? 218.009 218.517 251.575 1.00 113.19 320 LEU D O 1
ATOM 9698 N N . VAL D 4 321 ? 218.515 220.553 252.323 1.00 102.01 321 VAL D N 1
ATOM 9699 C CA . VAL D 4 321 ? 217.155 221.103 252.178 1.00 100.74 321 VAL D CA 1
ATOM 9700 C C . VAL D 4 321 ? 217.189 222.356 251.318 1.00 103.70 321 VAL D C 1
ATOM 9701 O O . VAL D 4 321 ? 218.052 223.211 251.501 1.00 111.58 321 VAL D O 1
ATOM 9705 N N . ALA D 4 322 ? 216.252 222.485 250.383 1.00 98.98 322 ALA D N 1
ATOM 9706 C CA . ALA D 4 322 ? 216.103 223.651 249.520 1.00 101.87 322 ALA D CA 1
ATOM 9707 C C . ALA D 4 322 ? 214.892 224.490 249.941 1.00 103.91 322 ALA D C 1
ATOM 9708 O O . ALA D 4 322 ? 213.844 224.460 249.301 1.00 103.72 322 ALA D O 1
ATOM 9710 N N . CYS D 4 323 ? 215.025 225.237 251.038 1.00 101.50 323 CYS D N 1
ATOM 9711 C CA . CYS D 4 323 ? 213.936 226.030 251.597 1.00 103.31 323 CYS D CA 1
ATOM 9712 C C . CYS D 4 323 ? 214.425 227.249 252.385 1.00 109.15 323 CYS D C 1
ATOM 9713 O O . CYS D 4 323 ? 215.221 227.122 253.312 1.00 109.66 323 CYS D O 1
ATOM 9716 N N . PHE D 4 324 ? 213.901 228.431 252.068 1.00 107.05 324 PHE D N 1
ATOM 9717 C CA . PHE D 4 324 ? 214.253 229.682 252.736 1.00 99.78 324 PHE D CA 1
ATOM 9718 C C . PHE D 4 324 ? 213.776 229.756 254.183 1.00 100.87 324 PHE D C 1
ATOM 9719 O O . PHE D 4 324 ? 214.451 230.364 255.005 1.00 108.72 324 PHE D O 1
ATOM 9727 N N . ALA D 4 325 ? 212.651 229.133 254.540 1.00 100.07 325 ALA D N 1
ATOM 9728 C CA . ALA D 4 325 ? 212.182 229.129 255.921 1.00 104.65 325 ALA D CA 1
ATOM 9729 C C . ALA D 4 325 ? 213.060 228.265 256.828 1.00 111.74 325 ALA D C 1
ATOM 9730 O O . ALA D 4 325 ? 213.320 228.636 257.966 1.00 119.68 325 ALA D O 1
ATOM 9732 N N . VAL D 4 326 ? 213.596 227.156 256.315 1.00 106.41 326 VAL D N 1
ATOM 9733 C CA . VAL D 4 326 ? 214.596 226.368 257.045 1.00 107.49 326 VAL D CA 1
ATOM 9734 C C . VAL D 4 326 ? 215.907 227.147 257.174 1.00 115.99 326 VAL D C 1
ATOM 9735 O O . VAL D 4 326 ? 216.508 227.147 258.241 1.00 114.60 326 VAL D O 1
ATOM 9739 N N . ASP D 4 327 ? 216.317 227.902 256.150 1.00 123.22 327 ASP D N 1
ATOM 9740 C CA . ASP D 4 327 ? 217.477 228.794 256.247 1.00 116.86 327 ASP D CA 1
ATOM 9741 C C . ASP D 4 327 ? 217.276 229.904 257.282 1.00 121.55 327 ASP D C 1
ATOM 9742 O O . ASP D 4 327 ? 218.191 230.243 258.031 1.00 127.85 327 ASP D O 1
ATOM 9747 N N . GLN D 4 328 ? 216.069 230.468 257.363 1.00 127.46 328 GLN D N 1
ATOM 9748 C CA . GLN D 4 328 ? 215.698 231.467 258.364 1.00 131.42 328 GLN D CA 1
ATOM 9749 C C . GLN D 4 328 ? 215.676 230.882 259.780 1.00 129.46 328 GLN D C 1
ATOM 9750 O O . GLN D 4 328 ? 216.147 231.530 260.714 1.00 128.00 328 GLN D O 1
ATOM 9756 N N . ASP D 4 329 ? 215.175 229.661 259.956 1.00 125.96 329 ASP D N 1
ATOM 9757 C CA . ASP D 4 329 ? 215.236 228.939 261.226 1.00 126.72 329 ASP D CA 1
ATOM 9758 C C . ASP D 4 329 ? 216.687 228.702 261.651 1.00 124.63 329 ASP D C 1
ATOM 9759 O O . ASP D 4 329 ? 217.064 228.998 262.782 1.00 127.20 329 ASP D O 1
ATOM 9764 N N . GLU D 4 330 ? 217.535 228.223 260.749 1.00 121.14 330 GLU D N 1
ATOM 9765 C CA . GLU D 4 330 ? 218.978 228.119 260.949 1.00 123.33 330 GLU D CA 1
ATOM 9766 C C . GLU D 4 330 ? 219.613 229.514 260.881 1.00 117.98 330 GLU D C 1
ATOM 9767 O O . GLU D 4 330 ? 220.814 229.706 261.098 1.00 111.49 330 GLU D O 1
ATOM 9773 N N . LYS E 5 29 ? 173.557 217.727 159.538 1.00 118.29 29 LYS F N 1
ATOM 9774 C CA . LYS E 5 29 ? 174.042 216.358 159.206 1.00 116.21 29 LYS F CA 1
ATOM 9775 C C . LYS E 5 29 ? 175.438 216.131 159.772 1.00 113.51 29 LYS F C 1
ATOM 9776 O O . LYS E 5 29 ? 176.361 216.846 159.387 1.00 116.58 29 LYS F O 1
ATOM 9782 N N . THR E 5 30 ? 175.626 215.128 160.627 1.00 98.00 30 THR F N 1
ATOM 9783 C CA . THR E 5 30 ? 176.893 214.840 161.324 1.00 93.68 30 THR F CA 1
ATOM 9784 C C . THR E 5 30 ? 177.254 213.364 161.236 1.00 101.05 30 THR F C 1
ATOM 9785 O O . THR E 5 30 ? 176.381 212.524 161.446 1.00 114.09 30 THR F O 1
ATOM 9789 N N . LEU E 5 31 ? 178.519 213.034 160.986 1.00 91.63 31 LEU F N 1
ATOM 9790 C CA . LEU E 5 31 ? 179.046 211.667 160.993 1.00 87.26 31 LEU F CA 1
ATOM 9791 C C . LEU E 5 31 ? 180.158 211.541 162.026 1.00 82.57 31 LEU F C 1
ATOM 9792 O O . LEU E 5 31 ? 181.061 212.375 162.065 1.00 99.34 31 LEU F O 1
ATOM 9797 N N . VAL E 5 32 ? 180.124 210.495 162.845 1.00 77.55 32 VAL F N 1
ATOM 9798 C CA . VAL E 5 32 ? 181.193 210.164 163.791 1.00 83.64 32 VAL F CA 1
ATOM 9799 C C . VAL E 5 32 ? 181.911 208.891 163.353 1.00 80.19 32 VAL F C 1
ATOM 9800 O O . VAL E 5 32 ? 181.288 207.850 163.160 1.00 96.81 32 VAL F O 1
ATOM 9804 N N . TYR E 5 33 ? 183.224 208.951 163.216 1.00 85.46 33 TYR F N 1
ATOM 9805 C CA . TYR E 5 33 ? 184.102 207.850 162.827 1.00 85.11 33 TYR F CA 1
ATOM 9806 C C . TYR E 5 33 ? 185.027 207.467 163.982 1.00 90.70 33 TYR F C 1
ATOM 9807 O O . TYR E 5 33 ? 185.610 208.335 164.621 1.00 104.91 33 TYR F O 1
ATOM 9816 N N . CYS E 5 34 ? 185.162 206.184 164.295 1.00 98.40 34 CYS F N 1
ATOM 9817 C CA . CYS E 5 34 ? 185.929 205.734 165.453 1.00 98.52 34 CYS F CA 1
ATOM 9818 C C . CYS E 5 34 ? 187.385 205.394 165.114 1.00 102.34 34 CYS F C 1
ATOM 9819 O O . CYS E 5 34 ? 187.653 204.264 164.736 1.00 100.16 34 CYS F O 1
ATOM 9822 N N . SER E 5 35 ? 188.344 206.309 165.226 1.00 96.19 35 SER F N 1
ATOM 9823 C CA . SER E 5 35 ? 189.676 206.082 164.653 1.00 91.03 35 SER F CA 1
ATOM 9824 C C . SER E 5 35 ? 190.569 205.142 165.466 1.00 90.96 35 SER F C 1
ATOM 9825 O O . SER E 5 35 ? 190.603 205.164 166.694 1.00 102.12 35 SER F O 1
ATOM 9828 N N . GLU E 5 36 ? 191.347 204.333 164.760 1.00 95.82 36 GLU F N 1
ATOM 9829 C CA . GLU E 5 36 ? 192.434 203.518 165.286 1.00 99.06 36 GLU F CA 1
ATOM 9830 C C . GLU E 5 36 ? 193.602 204.425 165.679 1.00 109.24 36 GLU F C 1
ATOM 9831 O O . GLU E 5 36 ? 194.405 204.829 164.834 1.00 119.37 36 GLU F O 1
ATOM 9837 N N . GLY E 5 37 ? 193.669 204.807 166.951 1.00 104.20 37 GLY F N 1
ATOM 9838 C CA . GLY E 5 37 ? 194.698 205.726 167.432 1.00 108.39 37 GLY F CA 1
ATOM 9839 C C . GLY E 5 37 ? 194.565 207.151 166.886 1.00 108.27 37 GLY F C 1
ATOM 9840 O O . GLY E 5 37 ? 193.521 207.547 166.364 1.00 108.58 37 GLY F O 1
ATOM 9841 N N . SER E 5 38 ? 195.619 207.943 167.075 1.00 107.34 38 SER F N 1
ATOM 9842 C CA . SER E 5 38 ? 195.622 209.404 166.959 1.00 107.01 38 SER F CA 1
ATOM 9843 C C . SER E 5 38 ? 196.638 209.928 165.940 1.00 105.48 38 SER F C 1
ATOM 9844 O O . SER E 5 38 ? 197.683 209.305 165.733 1.00 109.12 38 SER F O 1
ATOM 9847 N N . PRO E 5 39 ? 196.372 211.072 165.290 1.00 101.58 39 PRO F N 1
ATOM 9848 C CA . PRO E 5 39 ? 197.270 211.630 164.302 1.00 104.93 39 PRO F CA 1
ATOM 9849 C C . PRO E 5 39 ? 198.508 212.224 164.950 1.00 103.79 39 PRO F C 1
ATOM 9850 O O . PRO E 5 39 ? 198.460 212.785 166.041 1.00 104.94 39 PRO F O 1
ATOM 9854 N N . GLU E 5 40 ? 199.624 212.143 164.244 1.00 111.31 40 GLU F N 1
ATOM 9855 C CA . GLU E 5 40 ? 200.889 212.720 164.694 1.00 109.44 40 GLU F CA 1
ATOM 9856 C C . GLU E 5 40 ? 200.937 214.244 164.496 1.00 111.65 40 GLU F C 1
ATOM 9857 O O . GLU E 5 40 ? 201.717 214.936 165.147 1.00 117.23 40 GLU F O 1
ATOM 9863 N N . GLY E 5 41 ? 200.074 214.787 163.642 1.00 99.05 41 GLY F N 1
ATOM 9864 C CA . GLY E 5 41 ? 200.000 216.194 163.278 1.00 93.16 41 GLY F CA 1
ATOM 9865 C C . GLY E 5 41 ? 199.258 216.356 161.963 1.00 95.91 41 GLY F C 1
ATOM 9866 O O . GLY E 5 41 ? 198.736 215.383 161.422 1.00 96.99 41 GLY F O 1
ATOM 9867 N N . PHE E 5 42 ? 199.193 217.572 161.425 1.00 99.01 42 PHE F N 1
ATOM 9868 C CA . PHE E 5 42 ? 198.283 217.890 160.326 1.00 99.41 42 PHE F CA 1
ATOM 9869 C C . PHE E 5 42 ? 198.914 218.296 158.989 1.00 97.31 42 PHE F C 1
ATOM 9870 O O . PHE E 5 42 ? 198.178 218.444 158.026 1.00 86.42 42 PHE F O 1
ATOM 9878 N N . ASN E 5 43 ? 200.234 218.372 158.854 1.00 108.43 43 ASN F N 1
ATOM 9879 C CA . ASN E 5 43 ? 200.879 218.361 157.542 1.00 107.64 43 ASN F CA 1
ATOM 9880 C C . ASN E 5 43 ? 201.279 216.918 157.192 1.00 112.81 43 ASN F C 1
ATOM 9881 O O . ASN E 5 43 ? 202.162 216.371 157.849 1.00 115.08 43 ASN F O 1
ATOM 9886 N N . PRO E 5 44 ? 200.716 216.288 156.145 1.00 97.42 44 PRO F N 1
ATOM 9887 C CA . PRO E 5 44 ? 201.009 214.904 155.818 1.00 95.20 44 PRO F CA 1
ATOM 9888 C C . PRO E 5 44 ? 202.394 214.648 155.219 1.00 99.05 44 PRO F C 1
ATOM 9889 O O . PRO E 5 44 ? 202.761 213.500 155.017 1.00 106.06 44 PRO F O 1
ATOM 9893 N N . GLN E 5 45 ? 203.199 215.665 154.938 1.00 95.46 45 GLN F N 1
ATOM 9894 C CA . GLN E 5 45 ? 204.542 215.496 154.384 1.00 98.73 45 GLN F CA 1
ATOM 9895 C C . GLN E 5 45 ? 205.536 214.891 155.375 1.00 100.66 45 GLN F C 1
ATOM 9896 O O . GLN E 5 45 ? 206.460 214.194 154.974 1.00 104.77 45 GLN F O 1
ATOM 9902 N N . LEU E 5 46 ? 205.364 215.163 156.669 1.00 96.61 46 LEU F N 1
ATOM 9903 C CA . LEU E 5 46 ? 206.287 214.805 157.750 1.00 97.96 46 LEU F CA 1
ATOM 9904 C C . LEU E 5 46 ? 206.049 213.409 158.352 1.00 104.70 46 LEU F C 1
ATOM 9905 O O . LEU E 5 46 ? 206.844 212.969 159.179 1.00 110.42 46 LEU F O 1
ATOM 9910 N N . PHE E 5 47 ? 204.952 212.732 157.995 1.00 109.94 47 PHE F N 1
ATOM 9911 C CA . PHE E 5 47 ? 204.390 211.599 158.744 1.00 106.97 47 PHE F CA 1
ATOM 9912 C C . PHE E 5 47 ? 204.174 210.361 157.877 1.00 102.57 47 PHE F C 1
ATOM 9913 O O . PHE E 5 47 ? 203.823 210.470 156.704 1.00 106.40 47 PHE F O 1
ATOM 9921 N N . THR E 5 48 ? 204.372 209.170 158.451 1.00 109.40 48 THR F N 1
ATOM 9922 C CA . THR E 5 48 ? 204.333 207.884 157.734 1.00 114.27 48 THR F CA 1
ATOM 9923 C C . THR E 5 48 ? 203.097 207.017 157.996 1.00 111.04 48 THR F C 1
ATOM 9924 O O . THR E 5 48 ? 202.946 205.976 157.357 1.00 111.24 48 THR F O 1
ATOM 9928 N N . SER E 5 49 ? 202.199 207.401 158.904 1.00 107.93 49 SER F N 1
ATOM 9929 C CA . SER E 5 49 ? 201.136 206.526 159.412 1.00 107.88 49 SER F CA 1
ATOM 9930 C C . SER E 5 49 ? 199.769 206.799 158.790 1.00 103.33 49 SER F C 1
ATOM 9931 O O . SER E 5 49 ? 199.312 207.934 158.694 1.00 105.71 49 SER F O 1
ATOM 9934 N N . GLY E 5 50 ? 199.063 205.736 158.405 1.00 104.96 50 GLY F N 1
ATOM 9935 C CA . GLY E 5 50 ? 197.747 205.822 157.765 1.00 103.77 50 GLY F CA 1
ATOM 9936 C C . GLY E 5 50 ? 196.699 206.524 158.618 1.00 101.97 50 GLY F C 1
ATOM 9937 O O . GLY E 5 50 ? 195.964 207.369 158.121 1.00 109.40 50 GLY F O 1
ATOM 9938 N N . THR E 5 51 ? 196.718 206.288 159.931 1.00 99.32 51 THR F N 1
ATOM 9939 C CA . THR E 5 51 ? 195.853 206.995 160.893 1.00 102.31 51 THR F CA 1
ATOM 9940 C C . THR E 5 51 ? 196.086 208.510 160.901 1.00 103.09 51 THR F C 1
ATOM 9941 O O . THR E 5 51 ? 195.155 209.280 161.117 1.00 97.86 51 THR F O 1
ATOM 9945 N N . THR E 5 52 ? 197.296 208.970 160.555 1.00 104.44 52 THR F N 1
ATOM 9946 C CA . THR E 5 52 ? 197.565 210.391 160.290 1.00 96.65 52 THR F CA 1
ATOM 9947 C C . THR E 5 52 ? 197.012 210.830 158.945 1.00 98.84 52 THR F C 1
ATOM 9948 O O . THR E 5 52 ? 196.350 211.856 158.868 1.00 109.27 52 THR F O 1
ATOM 9952 N N . TYR E 5 53 ? 197.201 210.067 157.873 1.00 94.25 53 TYR F N 1
ATOM 9953 C CA . TYR E 5 53 ? 196.660 210.439 156.570 1.00 88.46 53 TYR F CA 1
ATOM 9954 C C . TYR E 5 53 ? 195.136 210.574 156.553 1.00 88.92 53 TYR F C 1
ATOM 9955 O O . TYR E 5 53 ? 194.621 211.516 155.950 1.00 103.77 53 TYR F O 1
ATOM 9964 N N . ASP E 5 54 ? 194.424 209.722 157.276 1.00 97.09 54 ASP F N 1
ATOM 9965 C CA . ASP E 5 54 ? 192.975 209.823 157.454 1.00 97.40 54 ASP F CA 1
ATOM 9966 C C . ASP E 5 54 ? 192.557 211.124 158.127 1.00 97.73 54 ASP F C 1
ATOM 9967 O O . ASP E 5 54 ? 191.527 211.682 157.784 1.00 102.02 54 ASP F O 1
ATOM 9972 N N . ALA E 5 55 ? 193.339 211.611 159.088 1.00 97.87 55 ALA F N 1
ATOM 9973 C CA . ALA E 5 55 ? 193.049 212.847 159.799 1.00 93.73 55 ALA F CA 1
ATOM 9974 C C . ALA E 5 55 ? 193.526 214.099 159.053 1.00 100.87 55 ALA F C 1
ATOM 9975 O O . ALA E 5 55 ? 192.949 215.172 159.214 1.00 109.56 55 ALA F O 1
ATOM 9977 N N . SER E 5 56 ? 194.585 213.971 158.258 1.00 94.58 56 SER F N 1
ATOM 9978 C CA . SER E 5 56 ? 195.447 215.093 157.904 1.00 87.90 56 SER F CA 1
ATOM 9979 C C . SER E 5 56 ? 195.735 215.235 156.428 1.00 87.19 56 SER F C 1
ATOM 9980 O O . SER E 5 56 ? 196.286 216.243 156.025 1.00 91.53 56 SER F O 1
ATOM 9983 N N . SER E 5 57 ? 195.419 214.240 155.602 1.00 89.85 57 SER F N 1
ATOM 9984 C CA . SER E 5 57 ? 195.693 214.255 154.163 1.00 80.74 57 SER F CA 1
ATOM 9985 C C . SER E 5 57 ? 194.418 214.160 153.360 1.00 85.97 57 SER F C 1
ATOM 9986 O O . SER E 5 57 ? 194.172 214.994 152.493 1.00 98.13 57 SER F O 1
ATOM 9989 N N . VAL E 5 58 ? 193.587 213.164 153.666 1.00 100.52 58 VAL F N 1
ATOM 9990 C CA . VAL E 5 58 ? 192.353 212.895 152.935 1.00 89.53 58 VAL F CA 1
ATOM 9991 C C . VAL E 5 58 ? 191.306 213.995 153.134 1.00 108.06 58 VAL F C 1
ATOM 9992 O O . VAL E 5 58 ? 190.817 214.511 152.132 1.00 119.31 58 VAL F O 1
ATOM 9996 N N . PRO E 5 59 ? 190.972 214.432 154.364 1.00 92.95 59 PRO F N 1
ATOM 9997 C CA . PRO E 5 59 ? 189.980 215.480 154.549 1.00 82.65 59 PRO F CA 1
ATOM 9998 C C . PRO E 5 59 ? 190.509 216.869 154.197 1.00 91.88 59 PRO F C 1
ATOM 9999 O O . PRO E 5 59 ? 189.769 217.673 153.642 1.00 100.79 59 PRO F O 1
ATOM 10003 N N . LEU E 5 60 ? 191.774 217.166 154.522 1.00 94.08 60 LEU F N 1
ATOM 10004 C CA . LEU E 5 60 ? 192.310 218.533 154.505 1.00 86.04 60 LEU F CA 1
ATOM 10005 C C . LEU E 5 60 ? 192.897 218.986 153.169 1.00 82.73 60 LEU F C 1
ATOM 10006 O O . LEU E 5 60 ? 192.841 220.169 152.853 1.00 93.54 60 LEU F O 1
ATOM 10011 N N . TYR E 5 61 ? 193.468 218.094 152.370 1.00 77.34 61 TYR F N 1
ATOM 10012 C CA . TYR E 5 61 ? 194.257 218.453 151.196 1.00 83.91 61 TYR F CA 1
ATOM 10013 C C . TYR E 5 61 ? 193.811 217.705 149.947 1.00 86.13 61 TYR F C 1
ATOM 10014 O O . TYR E 5 61 ? 193.279 216.600 150.024 1.00 96.28 61 TYR F O 1
ATOM 10023 N N . ASN E 5 62 ? 194.101 218.277 148.780 1.00 84.61 62 ASN F N 1
ATOM 10024 C CA . ASN E 5 62 ? 194.165 217.522 147.538 1.00 89.49 62 ASN F CA 1
ATOM 10025 C C . ASN E 5 62 ? 195.624 217.318 147.114 1.00 85.78 62 ASN F C 1
ATOM 10026 O O . ASN E 5 62 ? 196.552 217.884 147.694 1.00 91.10 62 ASN F O 1
ATOM 10031 N N . ARG E 5 63 ? 195.809 216.513 146.074 1.00 82.90 63 ARG F N 1
ATOM 10032 C CA . ARG E 5 63 ? 197.077 216.160 145.432 1.00 85.01 63 ARG F CA 1
ATOM 10033 C C . ARG E 5 63 ? 196.948 216.434 143.934 1.00 89.38 63 ARG F C 1
ATOM 10034 O O . ARG E 5 63 ? 195.836 216.659 143.449 1.00 94.19 63 ARG F O 1
ATOM 10042 N N . LEU E 5 64 ? 198.053 216.490 143.193 1.00 86.94 64 LEU F N 1
ATOM 10043 C CA . LEU E 5 64 ? 198.013 216.850 141.769 1.00 93.79 64 LEU F CA 1
ATOM 10044 C C . LEU E 5 64 ? 197.087 215.920 140.983 1.00 99.24 64 LEU F C 1
ATOM 10045 O O . LEU E 5 64 ? 196.196 216.352 140.257 1.00 99.29 64 LEU F O 1
ATOM 10050 N N . VAL E 5 65 ? 197.261 214.628 141.204 1.00 96.15 65 VAL F N 1
ATOM 10051 C CA . VAL E 5 65 ? 196.451 213.543 140.674 1.00 89.99 65 VAL F CA 1
ATOM 10052 C C . VAL E 5 65 ? 196.046 212.657 141.843 1.00 96.58 65 VAL F C 1
ATOM 10053 O O . VAL E 5 65 ? 196.695 212.685 142.877 1.00 107.46 65 VAL F O 1
ATOM 10057 N N . GLU E 5 66 ? 194.940 211.932 141.762 1.00 108.71 66 GLU F N 1
ATOM 10058 C CA . GLU E 5 66 ? 194.412 211.194 142.913 1.00 110.60 66 GLU F CA 1
ATOM 10059 C C . GLU E 5 66 ? 193.738 209.886 142.522 1.00 106.87 66 GLU F C 1
ATOM 10060 O O . GLU E 5 66 ? 193.308 209.703 141.389 1.00 109.49 66 GLU F O 1
ATOM 10066 N N . PHE E 5 67 ? 193.674 208.938 143.456 1.00 103.48 67 PHE F N 1
ATOM 10067 C CA . PHE E 5 67 ? 193.090 207.620 143.226 1.00 104.34 67 PHE F CA 1
ATOM 10068 C C . PHE E 5 67 ? 191.563 207.674 143.209 1.00 102.06 67 PHE F C 1
ATOM 10069 O O . PHE E 5 67 ? 190.949 208.252 144.107 1.00 105.80 67 PHE F O 1
ATOM 10077 N N . LYS E 5 68 ? 190.927 207.036 142.228 1.00 109.22 68 LYS F N 1
ATOM 10078 C CA . LYS E 5 68 ? 189.479 206.853 142.206 1.00 109.16 68 LYS F CA 1
ATOM 10079 C C . LYS E 5 68 ? 189.086 205.898 143.321 1.00 113.20 68 LYS F C 1
ATOM 10080 O O . LYS E 5 68 ? 189.657 204.814 143.427 1.00 119.51 68 LYS F O 1
ATOM 10086 N N . ILE E 5 69 ? 188.143 206.307 144.167 1.00 117.54 69 ILE F N 1
ATOM 10087 C CA . ILE E 5 69 ? 187.827 205.604 145.414 1.00 116.91 69 ILE F CA 1
ATOM 10088 C C . ILE E 5 69 ? 187.505 204.126 145.153 1.00 119.29 69 ILE F C 1
ATOM 10089 O O . ILE E 5 69 ? 186.709 203.784 144.280 1.00 118.08 69 ILE F O 1
ATOM 10094 N N . GLY E 5 70 ? 188.182 203.241 145.881 1.00 115.92 70 GLY F N 1
ATOM 10095 C CA . GLY E 5 70 ? 188.075 201.796 145.705 1.00 115.12 70 GLY F CA 1
ATOM 10096 C C . GLY E 5 70 ? 189.030 201.195 144.672 1.00 113.21 70 GLY F C 1
ATOM 10097 O O . GLY E 5 70 ? 188.942 199.997 144.414 1.00 109.34 70 GLY F O 1
ATOM 10098 N N . THR E 5 71 ? 189.949 201.970 144.094 1.00 110.84 71 THR F N 1
ATOM 10099 C CA . THR E 5 71 ? 190.844 201.505 143.029 1.00 107.56 71 THR F CA 1
ATOM 10100 C C . THR E 5 71 ? 192.256 202.098 143.102 1.00 109.16 71 THR F C 1
ATOM 10101 O O . THR E 5 71 ? 192.496 203.106 143.754 1.00 109.14 71 THR F O 1
ATOM 10105 N N . THR E 5 72 ? 193.192 201.494 142.373 1.00 120.70 72 THR F N 1
ATOM 10106 C CA . THR E 5 72 ? 194.511 202.053 142.017 1.00 124.54 72 THR F CA 1
ATOM 10107 C C . THR E 5 72 ? 194.436 203.166 140.953 1.00 122.88 72 THR F C 1
ATOM 10108 O O . THR E 5 72 ? 195.424 203.846 140.696 1.00 122.97 72 THR F O 1
ATOM 10112 N N . GLU E 5 73 ? 193.308 203.350 140.269 1.00 119.09 73 GLU F N 1
ATOM 10113 C CA . GLU E 5 73 ? 193.246 204.138 139.038 1.00 117.09 73 GLU F CA 1
ATOM 10114 C C . GLU E 5 73 ? 193.403 205.639 139.294 1.00 120.01 73 GLU F C 1
ATOM 10115 O O . GLU E 5 73 ? 192.617 206.242 140.023 1.00 119.95 73 GLU F O 1
ATOM 10121 N N . VAL E 5 74 ? 194.417 206.251 138.672 1.00 106.13 74 VAL F N 1
ATOM 10122 C CA . VAL E 5 74 ? 194.752 207.675 138.812 1.00 97.90 74 VAL F CA 1
ATOM 10123 C C . VAL E 5 74 ? 193.840 208.547 137.956 1.00 102.32 74 VAL F C 1
ATOM 10124 O O . VAL E 5 74 ? 193.739 208.348 136.748 1.00 106.69 74 VAL F O 1
ATOM 10128 N N . ILE E 5 75 ? 193.200 209.533 138.570 1.00 101.62 75 ILE F N 1
ATOM 10129 C CA . ILE E 5 75 ? 192.238 210.462 137.974 1.00 105.70 75 ILE F CA 1
ATOM 10130 C C . ILE E 5 75 ? 192.606 211.916 138.344 1.00 105.92 75 ILE F C 1
ATOM 10131 O O . ILE E 5 75 ? 193.374 212.135 139.286 1.00 112.77 75 ILE F O 1
ATOM 10136 N N . PRO E 5 76 ? 192.119 212.938 137.617 1.00 110.96 76 PRO F N 1
ATOM 10137 C CA . PRO E 5 76 ? 192.510 214.317 137.859 1.00 109.69 76 PRO F CA 1
ATOM 10138 C C . PRO E 5 76 ? 192.090 214.830 139.236 1.00 111.86 76 PRO F C 1
ATOM 10139 O O . PRO E 5 76 ? 190.908 214.867 139.563 1.00 114.15 76 PRO F O 1
ATOM 10143 N N . GLY E 5 77 ? 193.071 215.282 140.015 1.00 101.94 77 GLY F N 1
ATOM 10144 C CA . GLY E 5 77 ? 192.902 216.008 141.270 1.00 98.81 77 GLY F CA 1
ATOM 10145 C C . GLY E 5 77 ? 192.999 217.506 141.023 1.00 103.18 77 GLY F C 1
ATOM 10146 O O . GLY E 5 77 ? 192.170 218.076 140.314 1.00 104.88 77 GLY F O 1
ATOM 10147 N N . LEU E 5 78 ? 194.032 218.147 141.569 1.00 95.21 78 LEU F N 1
ATOM 10148 C CA . LEU E 5 78 ? 194.327 219.562 141.317 1.00 88.75 78 LEU F CA 1
ATOM 10149 C C . LEU E 5 78 ? 194.871 219.856 139.914 1.00 94.93 78 LEU F C 1
ATOM 10150 O O . LEU E 5 78 ? 194.753 220.986 139.451 1.00 104.93 78 LEU F O 1
ATOM 10155 N N . ALA E 5 79 ? 195.445 218.878 139.223 1.00 96.07 79 ALA F N 1
ATOM 10156 C CA . ALA E 5 79 ? 195.714 218.945 137.800 1.00 95.97 79 ALA F CA 1
ATOM 10157 C C . ALA E 5 79 ? 194.519 218.394 137.018 1.00 98.70 79 ALA F C 1
ATOM 10158 O O . ALA E 5 79 ? 194.089 217.268 137.243 1.00 105.99 79 ALA F O 1
ATOM 10160 N N . GLU E 5 80 ? 193.970 219.174 136.091 1.00 109.87 80 GLU F N 1
ATOM 10161 C CA . GLU E 5 80 ? 192.917 218.709 135.187 1.00 112.88 80 GLU F CA 1
ATOM 10162 C C . GLU E 5 80 ? 193.446 217.719 134.152 1.00 115.41 80 GLU F C 1
ATOM 10163 O O . GLU E 5 80 ? 192.745 216.800 133.733 1.00 115.47 80 GLU F O 1
ATOM 10169 N N . LYS E 5 81 ? 194.667 217.975 133.688 1.00 113.73 81 LYS F N 1
ATOM 10170 C CA . LYS E 5 81 ? 195.306 217.360 132.529 1.00 110.86 81 LYS F CA 1
ATOM 10171 C C . LYS E 5 81 ? 196.795 217.269 132.786 1.00 112.78 81 LYS F C 1
ATOM 10172 O O . LYS E 5 81 ? 197.356 218.118 133.475 1.00 115.58 81 LYS F O 1
ATOM 10178 N N . TRP E 5 82 ? 197.456 216.279 132.210 1.00 111.00 82 TRP F N 1
ATOM 10179 C CA . TRP E 5 82 ? 198.904 216.190 132.249 1.00 112.98 82 TRP F CA 1
ATOM 10180 C C . TRP E 5 82 ? 199.482 215.501 131.022 1.00 109.79 82 TRP F C 1
ATOM 10181 O O . TRP E 5 82 ? 198.834 214.679 130.374 1.00 109.71 82 TRP F O 1
ATOM 10192 N N . GLU E 5 83 ? 200.727 215.829 130.721 1.00 118.79 83 GLU F N 1
ATOM 10193 C CA . GLU E 5 83 ? 201.478 215.346 129.577 1.00 117.59 83 GLU F CA 1
ATOM 10194 C C . GLU E 5 83 ? 202.818 214.795 130.034 1.00 118.50 83 GLU F C 1
ATOM 10195 O O . GLU E 5 83 ? 203.492 215.406 130.856 1.00 124.09 83 GLU F O 1
ATOM 10201 N N . VAL E 5 84 ? 203.229 213.674 129.458 1.00 116.49 84 VAL F N 1
ATOM 10202 C CA . VAL E 5 84 ? 204.538 213.061 129.658 1.00 122.00 84 VAL F CA 1
ATOM 10203 C C . VAL E 5 84 ? 205.352 213.210 128.376 1.00 123.00 84 VAL F C 1
ATOM 10204 O O . VAL E 5 84 ? 204.839 212.969 127.285 1.00 122.79 84 VAL F O 1
ATOM 10208 N N . SER E 5 85 ? 206.609 213.624 128.467 1.00 131.12 85 SER F N 1
ATOM 10209 C CA . SER E 5 85 ? 207.509 213.692 127.314 1.00 130.89 85 SER F CA 1
ATOM 10210 C C . SER E 5 85 ? 207.811 212.310 126.747 1.00 133.15 85 SER F C 1
ATOM 10211 O O . SER E 5 85 ? 207.724 211.304 127.438 1.00 132.32 85 SER F O 1
ATOM 10214 N N . GLU E 5 86 ? 208.197 212.242 125.480 1.00 149.18 86 GLU F N 1
ATOM 10215 C CA . GLU E 5 86 ? 208.430 210.983 124.773 1.00 148.74 86 GLU F CA 1
ATOM 10216 C C . GLU E 5 86 ? 209.559 210.144 125.383 1.00 147.59 86 GLU F C 1
ATOM 10217 O O . GLU E 5 86 ? 209.615 208.934 125.183 1.00 146.62 86 GLU F O 1
ATOM 10223 N N . ASP E 5 87 ? 210.461 210.769 126.134 1.00 139.41 87 ASP F N 1
ATOM 10224 C CA . ASP E 5 87 ? 211.549 210.110 126.860 1.00 139.67 87 ASP F CA 1
ATOM 10225 C C . ASP E 5 87 ? 211.182 209.742 128.307 1.00 137.42 87 ASP F C 1
ATOM 10226 O O . ASP E 5 87 ? 211.981 209.133 129.015 1.00 136.18 87 ASP F O 1
ATOM 10231 N N . GLY E 5 88 ? 209.986 210.114 128.772 1.00 130.85 88 GLY F N 1
ATOM 10232 C CA . GLY E 5 88 ? 209.498 209.887 130.129 1.00 132.27 88 GLY F CA 1
ATOM 10233 C C . GLY E 5 88 ? 210.137 210.764 131.212 1.00 128.52 88 GLY F C 1
ATOM 10234 O O . GLY E 5 88 ? 209.830 210.581 132.386 1.00 128.89 88 GLY F O 1
ATOM 10235 N N . LYS E 5 89 ? 211.041 211.687 130.863 1.00 121.24 89 LYS F N 1
ATOM 10236 C CA . LYS E 5 89 ? 211.784 212.502 131.830 1.00 122.57 89 LYS F CA 1
ATOM 10237 C C . LYS E 5 89 ? 211.095 213.805 132.213 1.00 119.67 89 LYS F C 1
ATOM 10238 O O . LYS E 5 89 ? 211.580 214.475 133.107 1.00 121.63 89 LYS F O 1
ATOM 10244 N N . THR E 5 90 ? 210.001 214.212 131.587 1.00 114.16 90 THR F N 1
ATOM 10245 C CA . THR E 5 90 ? 209.260 215.422 131.963 1.00 114.33 90 THR F CA 1
ATOM 10246 C C . THR E 5 90 ? 207.785 215.124 132.093 1.00 114.10 90 THR F C 1
ATOM 10247 O O . THR E 5 90 ? 207.189 214.580 131.170 1.00 116.15 90 THR F O 1
ATOM 10251 N N . TYR E 5 91 ? 207.188 215.535 133.203 1.00 114.35 91 TYR F N 1
ATOM 10252 C CA . TYR E 5 91 ? 205.753 215.483 133.440 1.00 112.43 91 TYR F CA 1
ATOM 10253 C C . TYR E 5 91 ? 205.235 216.906 133.588 1.00 108.27 91 TYR F C 1
ATOM 10254 O O . TYR E 5 91 ? 205.710 217.642 134.444 1.00 113.63 91 TYR F O 1
ATOM 10263 N N . THR E 5 92 ? 204.270 217.311 132.781 1.00 102.81 92 THR F N 1
ATOM 10264 C CA . THR E 5 92 ? 203.661 218.642 132.816 1.00 103.63 92 THR F CA 1
ATOM 10265 C C . THR E 5 92 ? 202.244 218.538 133.343 1.00 105.94 92 THR F C 1
ATOM 10266 O O . THR E 5 92 ? 201.466 217.775 132.795 1.00 112.24 92 THR F O 1
ATOM 10270 N N . PHE E 5 93 ? 201.878 219.302 134.368 1.00 108.35 93 PHE F N 1
ATOM 10271 C CA . PHE E 5 93 ? 200.561 219.313 134.995 1.00 106.61 93 PHE F CA 1
ATOM 10272 C C . PHE E 5 93 ? 199.872 220.650 134.758 1.00 106.61 93 PHE F C 1
ATOM 10273 O O . PHE E 5 93 ? 200.377 221.693 135.170 1.00 110.50 93 PHE F O 1
ATOM 10281 N N . HIS E 5 94 ? 198.702 220.629 134.137 1.00 109.97 94 HIS F N 1
ATOM 10282 C CA . HIS E 5 94 ? 197.844 221.797 134.010 1.00 110.18 94 HIS F CA 1
ATOM 10283 C C . HIS E 5 94 ? 196.877 221.854 135.184 1.00 108.80 94 HIS F C 1
ATOM 10284 O O . HIS E 5 94 ? 195.972 221.028 135.302 1.00 116.15 94 HIS F O 1
ATOM 10291 N N . LEU E 5 95 ? 197.053 222.856 136.038 1.00 97.47 95 LEU F N 1
ATOM 10292 C CA . LEU E 5 95 ? 196.308 223.062 137.275 1.00 103.09 95 LEU F CA 1
ATOM 10293 C C . LEU E 5 95 ? 194.903 223.620 137.051 1.00 103.71 95 LEU F C 1
ATOM 10294 O O . LEU E 5 95 ? 194.625 224.313 136.074 1.00 101.64 95 LEU F O 1
ATOM 10299 N N . ARG E 5 96 ? 194.012 223.303 137.981 1.00 98.67 96 ARG F N 1
ATOM 10300 C CA . ARG E 5 96 ? 192.587 223.596 137.957 1.00 92.43 96 ARG F CA 1
ATOM 10301 C C . ARG E 5 96 ? 192.294 225.027 138.394 1.00 104.50 96 ARG F C 1
ATOM 10302 O O . ARG E 5 96 ? 192.697 225.447 139.477 1.00 102.96 96 ARG F O 1
ATOM 10310 N N . LYS E 5 97 ? 191.548 225.777 137.583 1.00 119.14 97 LYS F N 1
ATOM 10311 C CA . LYS E 5 97 ? 191.095 227.131 137.923 1.00 118.01 97 LYS F CA 1
ATOM 10312 C C . LYS E 5 97 ? 189.982 227.076 138.966 1.00 116.27 97 LYS F C 1
ATOM 10313 O O . LYS E 5 97 ? 189.205 226.126 139.000 1.00 113.99 97 LYS F O 1
ATOM 10319 N N . GLY E 5 98 ? 189.869 228.094 139.811 1.00 115.20 98 GLY F N 1
ATOM 10320 C CA . GLY E 5 98 ? 188.788 228.210 140.795 1.00 114.50 98 GLY F CA 1
ATOM 10321 C C . GLY E 5 98 ? 189.019 227.471 142.110 1.00 118.26 98 GLY F C 1
ATOM 10322 O O . GLY E 5 98 ? 188.251 227.676 143.049 1.00 118.97 98 GLY F O 1
ATOM 10323 N N . VAL E 5 99 ? 190.058 226.640 142.220 1.00 110.67 99 VAL F N 1
ATOM 10324 C CA . VAL E 5 99 ? 190.428 225.961 143.467 1.00 103.28 99 VAL F CA 1
ATOM 10325 C C . VAL E 5 99 ? 190.832 226.997 144.491 1.00 105.61 99 VAL F C 1
ATOM 10326 O O . VAL E 5 99 ? 191.779 227.747 144.258 1.00 111.93 99 VAL F O 1
ATOM 10330 N N . LYS E 5 100 ? 190.158 227.021 145.634 1.00 95.41 100 LYS F N 1
ATOM 10331 C CA . LYS E 5 100 ? 190.404 228.004 146.686 1.00 106.40 100 LYS F CA 1
ATOM 10332 C C . LYS E 5 100 ? 190.623 227.358 148.033 1.00 101.34 100 LYS F C 1
ATOM 10333 O O . LYS E 5 100 ? 190.138 226.265 148.295 1.00 97.99 100 LYS F O 1
ATOM 10339 N N . TRP E 5 101 ? 191.455 227.992 148.840 1.00 95.69 101 TRP F N 1
ATOM 10340 C CA . TRP E 5 101 ? 191.973 227.447 150.082 1.00 95.29 101 TRP F CA 1
ATOM 10341 C C . TRP E 5 101 ? 191.005 227.641 151.238 1.00 94.15 101 TRP F C 1
ATOM 10342 O O . TRP E 5 101 ? 190.103 228.478 151.188 1.00 95.46 101 TRP F O 1
ATOM 10353 N N . HIS E 5 102 ? 191.218 226.874 152.299 1.00 95.88 102 HIS F N 1
ATOM 10354 C CA . HIS E 5 102 ? 190.537 227.046 153.575 1.00 91.59 102 HIS F CA 1
ATOM 10355 C C . HIS E 5 102 ? 190.795 228.422 154.187 1.00 104.75 102 HIS F C 1
ATOM 10356 O O . HIS E 5 102 ? 191.708 229.144 153.793 1.00 113.03 102 HIS F O 1
ATOM 10363 N N . ASP E 5 103 ? 190.028 228.759 155.215 1.00 119.77 103 ASP F N 1
ATOM 10364 C CA . ASP E 5 103 ? 190.256 229.898 156.095 1.00 118.77 103 ASP F CA 1
ATOM 10365 C C . ASP E 5 103 ? 190.514 229.424 157.534 1.00 115.52 103 ASP F C 1
ATOM 10366 O O . ASP E 5 103 ? 190.072 228.357 157.966 1.00 115.71 103 ASP F O 1
ATOM 10371 N N . ASN E 5 104 ? 191.294 230.199 158.273 1.00 113.71 104 ASN F N 1
ATOM 10372 C CA . ASN E 5 104 ? 191.754 229.905 159.622 1.00 110.11 104 ASN F CA 1
ATOM 10373 C C . ASN E 5 104 ? 191.762 231.212 160.437 1.00 118.70 104 ASN F C 1
ATOM 10374 O O . ASN E 5 104 ? 191.817 232.305 159.872 1.00 130.13 104 ASN F O 1
ATOM 10379 N N . LYS E 5 105 ? 191.721 231.136 161.772 1.00 122.20 105 LYS F N 1
ATOM 10380 C CA . LYS E 5 105 ? 191.719 232.334 162.631 1.00 123.14 105 LYS F CA 1
ATOM 10381 C C . LYS E 5 105 ? 192.934 233.260 162.466 1.00 124.64 105 LYS F C 1
ATOM 10382 O O . LYS E 5 105 ? 192.857 234.421 162.855 1.00 123.69 105 LYS F O 1
ATOM 10388 N N . GLU E 5 106 ? 194.026 232.795 161.861 1.00 125.10 106 GLU F N 1
ATOM 10389 C CA . GLU E 5 106 ? 195.205 233.600 161.536 1.00 123.39 106 GLU F CA 1
ATOM 10390 C C . GLU E 5 106 ? 195.469 233.764 160.024 1.00 123.56 106 GLU F C 1
ATOM 10391 O O . GLU E 5 106 ? 196.471 234.369 159.648 1.00 123.04 106 GLU F O 1
ATOM 10397 N N . PHE E 5 107 ? 194.607 233.248 159.138 1.00 115.27 107 PHE F N 1
ATOM 10398 C CA . PHE E 5 107 ? 194.809 233.304 157.685 1.00 115.41 107 PHE F CA 1
ATOM 10399 C C . PHE E 5 107 ? 193.506 233.303 156.886 1.00 116.16 107 PHE F C 1
ATOM 10400 O O . PHE E 5 107 ? 192.636 232.463 157.094 1.00 118.49 107 PHE F O 1
ATOM 10408 N N . LYS E 5 108 ? 193.428 234.165 155.875 1.00 124.16 108 LYS F N 1
ATOM 10409 C CA . LYS E 5 108 ? 192.457 234.089 154.781 1.00 123.61 108 LYS F CA 1
ATOM 10410 C C . LYS E 5 108 ? 193.195 234.234 153.444 1.00 124.53 108 LYS F C 1
ATOM 10411 O O . LYS E 5 108 ? 194.035 235.127 153.333 1.00 124.18 108 LYS F O 1
ATOM 10417 N N . PRO E 5 109 ? 192.899 233.410 152.425 1.00 118.11 109 PRO F N 1
ATOM 10418 C CA . PRO E 5 109 ? 193.596 233.462 151.154 1.00 120.98 109 PRO F CA 1
ATOM 10419 C C . PRO E 5 109 ? 193.138 234.659 150.326 1.00 122.26 109 PRO F C 1
ATOM 10420 O O . PRO E 5 109 ? 191.947 234.965 150.270 1.00 121.51 109 PRO F O 1
ATOM 10424 N N . THR E 5 110 ? 194.058 235.308 149.624 1.00 131.07 110 THR F N 1
ATOM 10425 C CA . THR E 5 110 ? 193.711 236.227 148.533 1.00 131.52 110 THR F CA 1
ATOM 10426 C C . THR E 5 110 ? 193.706 235.509 147.186 1.00 131.79 110 THR F C 1
ATOM 10427 O O . THR E 5 110 ? 192.913 235.863 146.315 1.00 134.00 110 THR F O 1
ATOM 10431 N N . ARG E 5 111 ? 194.554 234.487 147.010 1.00 118.73 111 ARG F N 1
ATOM 10432 C CA . ARG E 5 111 ? 194.673 233.714 145.771 1.00 116.36 111 ARG F CA 1
ATOM 10433 C C . ARG E 5 111 ? 193.808 232.450 145.733 1.00 118.94 111 ARG F C 1
ATOM 10434 O O . ARG E 5 111 ? 193.463 231.861 146.752 1.00 116.81 111 ARG F O 1
ATOM 10442 N N . GLU E 5 112 ? 193.547 231.986 144.520 1.00 125.89 112 GLU F N 1
ATOM 10443 C CA . GLU E 5 112 ? 193.293 230.578 144.209 1.00 123.49 112 GLU F CA 1
ATOM 10444 C C . GLU E 5 112 ? 194.616 229.775 144.174 1.00 122.43 112 GLU F C 1
ATOM 10445 O O . GLU E 5 112 ? 195.689 230.306 144.456 1.00 129.25 112 GLU F O 1
ATOM 10451 N N . LEU E 5 113 ? 194.584 228.486 143.847 1.00 99.34 113 LEU F N 1
ATOM 10452 C CA . LEU E 5 113 ? 195.793 227.663 143.741 1.00 96.57 113 LEU F CA 1
ATOM 10453 C C . LEU E 5 113 ? 196.652 228.031 142.515 1.00 105.01 113 LEU F C 1
ATOM 10454 O O . LEU E 5 113 ? 196.197 227.922 141.379 1.00 106.15 113 LEU F O 1
ATOM 10459 N N . ASN E 5 114 ? 197.897 228.441 142.744 1.00 114.13 114 ASN F N 1
ATOM 10460 C CA . ASN E 5 114 ? 198.899 228.741 141.723 1.00 105.75 114 ASN F CA 1
ATOM 10461 C C . ASN E 5 114 ? 199.837 227.551 141.507 1.00 103.76 114 ASN F C 1
ATOM 10462 O O . ASN E 5 114 ? 200.023 226.706 142.376 1.00 109.16 114 ASN F O 1
ATOM 10467 N N . ALA E 5 115 ? 200.596 227.581 140.420 1.00 94.99 115 ALA F N 1
ATOM 10468 C CA . ALA E 5 115 ? 201.792 226.763 140.279 1.00 99.61 115 ALA F CA 1
ATOM 10469 C C . ALA E 5 115 ? 202.833 227.005 141.388 1.00 107.96 115 ALA F C 1
ATOM 10470 O O . ALA E 5 115 ? 203.546 226.087 141.766 1.00 112.99 115 ALA F O 1
ATOM 10472 N N . ASP E 5 116 ? 202.904 228.210 141.963 1.00 111.22 116 ASP F N 1
ATOM 10473 C CA . ASP E 5 116 ? 203.798 228.531 143.087 1.00 107.69 116 ASP F CA 1
ATOM 10474 C C . ASP E 5 116 ? 203.528 227.679 144.334 1.00 108.25 116 ASP F C 1
ATOM 10475 O O . ASP E 5 116 ? 204.463 227.318 145.041 1.00 111.44 116 ASP F O 1
ATOM 10480 N N . ASP E 5 117 ? 202.269 227.311 144.589 1.00 100.31 117 ASP F N 1
ATOM 10481 C CA . ASP E 5 117 ? 201.900 226.442 145.710 1.00 98.81 117 ASP F CA 1
ATOM 10482 C C . ASP E 5 117 ? 202.412 225.016 145.504 1.00 101.65 117 ASP F C 1
ATOM 10483 O O . ASP E 5 117 ? 203.010 224.418 146.398 1.00 108.33 117 ASP F O 1
ATOM 10488 N N . VAL E 5 118 ? 202.273 224.483 144.292 1.00 98.81 118 VAL F N 1
ATOM 10489 C CA . VAL E 5 118 ? 202.821 223.176 143.907 1.00 99.61 118 VAL F CA 1
ATOM 10490 C C . VAL E 5 118 ? 204.343 223.178 143.988 1.00 100.23 118 VAL F C 1
ATOM 10491 O O . VAL E 5 118 ? 204.922 222.289 144.607 1.00 108.50 118 VAL F O 1
ATOM 10495 N N . VAL E 5 119 ? 205.006 224.198 143.440 1.00 90.37 119 VAL F N 1
ATOM 10496 C CA . VAL E 5 119 ? 206.466 224.332 143.492 1.00 93.96 119 VAL F CA 1
ATOM 10497 C C . VAL E 5 119 ? 206.977 224.341 144.933 1.00 97.87 119 VAL F C 1
ATOM 10498 O O . VAL E 5 119 ? 207.873 223.571 145.256 1.00 99.21 119 VAL F O 1
ATOM 10502 N N . PHE E 5 120 ? 206.391 225.138 145.832 1.00 99.56 120 PHE F N 1
ATOM 10503 C CA . PHE E 5 120 ? 206.818 225.179 147.235 1.00 90.22 120 PHE F CA 1
ATOM 10504 C C . PHE E 5 120 ? 206.530 223.885 147.981 1.00 95.99 120 PHE F C 1
ATOM 10505 O O . PHE E 5 120 ? 207.330 223.482 148.821 1.00 102.85 120 PHE F O 1
ATOM 10513 N N . SER E 5 121 ? 205.436 223.197 147.657 1.00 97.43 121 SER F N 1
ATOM 10514 C CA . SER E 5 121 ? 205.099 221.912 148.264 1.00 95.69 121 SER F CA 1
ATOM 10515 C C . SER E 5 121 ? 206.180 220.871 148.029 1.00 99.50 121 SER F C 1
ATOM 10516 O O . SER E 5 121 ? 206.478 220.103 148.940 1.00 106.54 121 SER F O 1
ATOM 10519 N N . PHE E 5 122 ? 206.804 220.840 146.849 1.00 97.86 122 PHE F N 1
ATOM 10520 C CA . PHE E 5 122 ? 207.896 219.893 146.581 1.00 92.94 122 PHE F CA 1
ATOM 10521 C C . PHE E 5 122 ? 209.273 220.482 146.835 1.00 102.87 122 PHE F C 1
ATOM 10522 O O . PHE E 5 122 ? 210.186 219.739 147.171 1.00 106.71 122 PHE F O 1
ATOM 10530 N N . ASP E 5 123 ? 209.488 221.795 146.719 1.00 108.76 123 ASP F N 1
ATOM 10531 C CA . ASP E 5 123 ? 210.774 222.431 147.055 1.00 100.36 123 ASP F CA 1
ATOM 10532 C C . ASP E 5 123 ? 211.070 222.361 148.558 1.00 100.82 123 ASP F C 1
ATOM 10533 O O . ASP E 5 123 ? 212.197 222.056 148.929 1.00 108.43 123 ASP F O 1
ATOM 10538 N N . ARG E 5 124 ? 210.058 222.500 149.429 1.00 95.09 124 ARG F N 1
ATOM 10539 C CA . ARG E 5 124 ? 210.212 222.307 150.878 1.00 98.86 124 ARG F CA 1
ATOM 10540 C C . ARG E 5 124 ? 210.867 220.977 151.213 1.00 103.74 124 ARG F C 1
ATOM 10541 O O . ARG E 5 124 ? 211.683 220.911 152.123 1.00 115.53 124 ARG F O 1
ATOM 10549 N N . GLN E 5 125 ? 210.505 219.914 150.507 1.00 93.76 125 GLN F N 1
ATOM 10550 C CA . GLN E 5 125 ? 210.935 218.552 150.808 1.00 97.26 125 GLN F CA 1
ATOM 10551 C C . GLN E 5 125 ? 212.316 218.230 150.219 1.00 96.17 125 GLN F C 1
ATOM 10552 O O . GLN E 5 125 ? 213.059 217.436 150.786 1.00 100.79 125 GLN F O 1
ATOM 10558 N N . LYS E 5 126 ? 212.678 218.854 149.094 1.00 102.47 126 LYS F N 1
ATOM 10559 C CA . LYS E 5 126 ? 213.900 218.587 148.322 1.00 100.83 126 LYS F CA 1
ATOM 10560 C C . LYS E 5 126 ? 215.073 219.515 148.652 1.00 103.76 126 LYS F C 1
ATOM 10561 O O . LYS E 5 126 ? 216.218 219.079 148.587 1.00 106.82 126 LYS F O 1
ATOM 10567 N N . ASN E 5 127 ? 214.823 220.786 148.961 1.00 110.44 127 ASN F N 1
ATOM 10568 C CA . ASN E 5 127 ? 215.827 221.851 148.927 1.00 106.60 127 ASN F CA 1
ATOM 10569 C C . ASN E 5 127 ? 216.268 222.298 150.324 1.00 111.09 127 ASN F C 1
ATOM 10570 O O . ASN E 5 127 ? 215.498 222.896 151.070 1.00 112.63 127 ASN F O 1
ATOM 10575 N N . ALA E 5 128 ? 217.535 222.089 150.666 1.00 115.97 128 ALA F N 1
ATOM 10576 C CA . ALA E 5 128 ? 218.065 222.395 151.991 1.00 111.54 128 ALA F CA 1
ATOM 10577 C C . ALA E 5 128 ? 218.119 223.899 152.319 1.00 112.27 128 ALA F C 1
ATOM 10578 O O . ALA E 5 128 ? 218.191 224.264 153.492 1.00 115.55 128 ALA F O 1
ATOM 10580 N N . GLN E 5 129 ? 218.080 224.776 151.310 1.00 111.68 129 GLN F N 1
ATOM 10581 C CA . GLN E 5 129 ? 218.115 226.231 151.474 1.00 114.90 129 GLN F CA 1
ATOM 10582 C C . GLN E 5 129 ? 216.722 226.876 151.561 1.00 109.36 129 GLN F C 1
ATOM 10583 O O . GLN E 5 129 ? 216.614 228.081 151.784 1.00 109.52 129 GLN F O 1
ATOM 10589 N N . ASN E 5 130 ? 215.646 226.112 151.399 1.00 102.03 130 ASN F N 1
ATOM 10590 C CA . ASN E 5 130 ? 214.284 226.617 151.496 1.00 101.51 130 ASN F CA 1
ATOM 10591 C C . ASN E 5 130 ? 213.943 227.017 152.949 1.00 108.03 130 ASN F C 1
ATOM 10592 O O . ASN E 5 130 ? 214.319 226.292 153.870 1.00 108.97 130 ASN F O 1
ATOM 10597 N N . PRO E 5 131 ? 213.191 228.112 153.190 1.00 115.25 131 PRO F N 1
ATOM 10598 C CA . PRO E 5 131 ? 212.792 228.539 154.529 1.00 107.26 131 PRO F CA 1
ATOM 10599 C C . PRO E 5 131 ? 212.159 227.453 155.409 1.00 107.20 131 PRO F C 1
ATOM 10600 O O . PRO E 5 131 ? 212.423 227.418 156.605 1.00 106.38 131 PRO F O 1
ATOM 10604 N N . TYR E 5 132 ? 211.343 226.558 154.839 1.00 106.45 132 TYR F N 1
ATOM 10605 C CA . TYR E 5 132 ? 210.557 225.581 155.594 1.00 100.21 132 TYR F CA 1
ATOM 10606 C C . TYR E 5 132 ? 211.210 224.208 155.715 1.00 98.18 132 TYR F C 1
ATOM 10607 O O . TYR E 5 132 ? 210.660 223.353 156.399 1.00 101.82 132 TYR F O 1
ATOM 10616 N N . HIS E 5 133 ? 212.367 223.954 155.101 1.00 96.62 133 HIS F N 1
ATOM 10617 C CA . HIS E 5 133 ? 212.954 222.616 155.080 1.00 95.90 133 HIS F CA 1
ATOM 10618 C C . HIS E 5 133 ? 213.194 222.045 156.484 1.00 103.46 133 HIS F C 1
ATOM 10619 O O . HIS E 5 133 ? 212.758 220.937 156.779 1.00 106.75 133 HIS F O 1
ATOM 10626 N N . LYS E 5 134 ? 213.815 222.812 157.384 1.00 115.18 134 LYS F N 1
ATOM 10627 C CA . LYS E 5 134 ? 214.101 222.406 158.770 1.00 111.73 134 LYS F CA 1
ATOM 10628 C C . LYS E 5 134 ? 212.898 222.525 159.714 1.00 112.24 134 LYS F C 1
ATOM 10629 O O . LYS E 5 134 ? 212.957 222.035 160.837 1.00 112.45 134 LYS F O 1
ATOM 10635 N N . VAL E 5 135 ? 211.816 223.186 159.303 1.00 104.53 135 VAL F N 1
ATOM 10636 C CA . VAL E 5 135 ? 210.648 223.437 160.159 1.00 103.90 135 VAL F CA 1
ATOM 10637 C C . VAL E 5 135 ? 209.972 222.117 160.517 1.00 101.45 135 VAL F C 1
ATOM 10638 O O . VAL E 5 135 ? 209.845 221.221 159.685 1.00 102.02 135 VAL F O 1
ATOM 10642 N N . SER E 5 136 ? 209.581 221.977 161.784 1.00 112.07 136 SER F N 1
ATOM 10643 C CA . SER E 5 136 ? 209.031 220.748 162.378 1.00 110.23 136 SER F CA 1
ATOM 10644 C C . SER E 5 136 ? 209.927 219.515 162.234 1.00 111.62 136 SER F C 1
ATOM 10645 O O . SER E 5 136 ? 209.435 218.392 162.207 1.00 116.53 136 SER F O 1
ATOM 10648 N N . GLY E 5 137 ? 211.242 219.700 162.150 1.00 115.21 137 GLY F N 1
ATOM 10649 C CA . GLY E 5 137 ? 212.229 218.619 162.144 1.00 115.79 137 GLY F CA 1
ATOM 10650 C C . GLY E 5 137 ? 212.586 218.067 160.766 1.00 115.20 137 GLY F C 1
ATOM 10651 O O . GLY E 5 137 ? 213.479 217.229 160.676 1.00 115.49 137 GLY F O 1
ATOM 10652 N N . GLY E 5 138 ? 211.935 218.514 159.689 1.00 116.37 138 GLY F N 1
ATOM 10653 C CA . GLY E 5 138 ? 212.338 218.186 158.314 1.00 119.53 138 GLY F CA 1
ATOM 10654 C C . GLY E 5 138 ? 212.325 216.694 157.951 1.00 123.22 138 GLY F C 1
ATOM 10655 O O . GLY E 5 138 ? 213.108 216.250 157.114 1.00 125.55 138 GLY F O 1
ATOM 10656 N N . SER E 5 139 ? 211.481 215.885 158.600 1.00 121.60 139 SER F N 1
ATOM 10657 C CA . SER E 5 139 ? 211.410 214.422 158.444 1.00 118.83 139 SER F CA 1
ATOM 10658 C C . SER E 5 139 ? 210.511 214.001 157.280 1.00 121.45 139 SER F C 1
ATOM 10659 O O . SER E 5 139 ? 209.484 213.346 157.467 1.00 124.56 139 SER F O 1
ATOM 10662 N N . TYR E 5 140 ? 210.850 214.417 156.066 1.00 111.07 140 TYR F N 1
ATOM 10663 C CA . TYR E 5 140 ? 210.088 214.145 154.831 1.00 108.87 140 TYR F CA 1
ATOM 10664 C C . TYR E 5 140 ? 210.213 212.688 154.370 1.00 112.77 140 TYR F C 1
ATOM 10665 O O . TYR E 5 140 ? 210.759 212.377 153.311 1.00 116.26 140 TYR F O 1
ATOM 10674 N N . GLU E 5 141 ? 209.754 211.757 155.203 1.00 124.07 141 GLU F N 1
ATOM 10675 C CA . GLU E 5 141 ? 210.184 210.362 155.174 1.00 120.42 141 GLU F CA 1
ATOM 10676 C C . GLU E 5 141 ? 209.731 209.593 153.931 1.00 120.25 141 GLU F C 1
ATOM 10677 O O . GLU E 5 141 ? 210.492 208.781 153.413 1.00 122.11 141 GLU F O 1
ATOM 10683 N N . TYR E 5 142 ? 208.538 209.867 153.394 1.00 109.66 142 TYR F N 1
ATOM 10684 C CA . TYR E 5 142 ? 208.126 209.260 152.127 1.00 109.90 142 TYR F CA 1
ATOM 10685 C C . TYR E 5 142 ? 208.846 209.869 150.928 1.00 111.89 142 TYR F C 1
ATOM 10686 O O . TYR E 5 142 ? 209.335 209.120 150.094 1.00 114.51 142 TYR F O 1
ATOM 10695 N N . PHE E 5 143 ? 208.994 211.192 150.844 1.00 98.19 143 PHE F N 1
ATOM 10696 C CA . PHE E 5 143 ? 209.717 211.829 149.748 1.00 89.33 143 PHE F CA 1
ATOM 10697 C C . PHE E 5 143 ? 211.106 211.222 149.593 1.00 97.15 143 PHE F C 1
ATOM 10698 O O . PHE E 5 143 ? 211.492 210.807 148.503 1.00 105.93 143 PHE F O 1
ATOM 10706 N N . GLU E 5 144 ? 211.847 211.109 150.694 1.00 117.25 144 GLU F N 1
ATOM 10707 C CA . GLU E 5 144 ? 213.196 210.545 150.689 1.00 120.70 144 GLU F CA 1
ATOM 10708 C C . GLU E 5 144 ? 213.217 209.021 150.507 1.00 122.68 144 GLU F C 1
ATOM 10709 O O . GLU E 5 144 ? 214.123 208.499 149.857 1.00 120.08 144 GLU F O 1
ATOM 10715 N N . GLY E 5 145 ? 212.244 208.298 151.064 1.00 121.74 145 GLY F N 1
ATOM 10716 C CA . GLY E 5 145 ? 212.149 206.841 150.967 1.00 119.26 145 GLY F CA 1
ATOM 10717 C C . GLY E 5 145 ? 211.786 206.344 149.570 1.00 123.94 145 GLY F C 1
ATOM 10718 O O . GLY E 5 145 ? 212.249 205.286 149.150 1.00 125.20 145 GLY F O 1
ATOM 10719 N N . MET E 5 146 ? 211.008 207.119 148.819 1.00 116.71 146 MET F N 1
ATOM 10720 C CA . MET E 5 146 ? 210.659 206.851 147.423 1.00 114.49 146 MET F CA 1
ATOM 10721 C C . MET E 5 146 ? 211.795 207.195 146.432 1.00 117.03 146 MET F C 1
ATOM 10722 O O . MET E 5 146 ? 211.659 206.910 145.245 1.00 117.49 146 MET F O 1
ATOM 10727 N N . GLY E 5 147 ? 212.910 207.815 146.859 1.00 113.46 147 GLY F N 1
ATOM 10728 C CA . GLY E 5 147 ? 213.941 208.271 146.075 1.00 114.18 147 GLY F CA 1
ATOM 10729 C C . GLY E 5 147 ? 213.719 209.414 145.184 1.00 116.47 147 GLY F C 1
ATOM 10730 O O . GLY E 5 147 ? 214.403 209.599 144.174 1.00 119.80 147 GLY F O 1
ATOM 10731 N N . LEU E 5 148 ? 212.677 210.203 145.485 1.00 109.28 148 LEU F N 1
ATOM 10732 C CA . LEU E 5 148 ? 212.340 211.405 144.741 1.00 106.15 148 LEU F CA 1
ATOM 10733 C C . LEU E 5 148 ? 213.434 212.468 144.779 1.00 108.06 148 LEU F C 1
ATOM 10734 O O . LEU E 5 148 ? 213.500 213.236 143.820 1.00 115.75 148 LEU F O 1
ATOM 10739 N N . PRO E 5 149 ? 214.328 212.533 145.783 1.00 106.42 149 PRO F N 1
ATOM 10740 C CA . PRO E 5 149 ? 215.482 213.410 145.711 1.00 104.88 149 PRO F CA 1
ATOM 10741 C C . PRO E 5 149 ? 216.377 213.194 144.529 1.00 110.88 149 PRO F C 1
ATOM 10742 O O . PRO E 5 149 ? 216.841 214.138 143.880 1.00 113.41 149 PRO F O 1
ATOM 10746 N N . GLU E 5 150 ? 216.670 211.981 144.188 1.00 120.68 150 GLU F N 1
ATOM 10747 C CA . GLU E 5 150 ? 217.395 211.563 143.051 1.00 114.80 150 GLU F CA 1
ATOM 10748 C C . GLU E 5 150 ? 216.613 211.699 141.773 1.00 117.68 150 GLU F C 1
ATOM 10749 O O . GLU E 5 150 ? 217.118 212.152 140.740 1.00 121.08 150 GLU F O 1
ATOM 10755 N N . LEU E 5 151 ? 215.350 211.266 141.795 1.00 112.29 151 LEU F N 1
ATOM 10756 C CA . LEU E 5 151 ? 214.500 211.248 140.615 1.00 110.50 151 LEU F CA 1
ATOM 10757 C C . LEU E 5 151 ? 214.153 212.659 140.143 1.00 116.95 151 LEU F C 1
ATOM 10758 O O . LEU E 5 151 ? 214.446 212.982 139.003 1.00 123.67 151 LEU F O 1
ATOM 10763 N N . ILE E 5 152 ? 213.537 213.514 140.966 1.00 113.65 152 ILE F N 1
ATOM 10764 C CA . ILE E 5 152 ? 213.122 214.858 140.544 1.00 109.55 152 ILE F CA 1
ATOM 10765 C C . ILE E 5 152 ? 214.363 215.734 140.407 1.00 111.22 152 ILE F C 1
ATOM 10766 O O . ILE E 5 152 ? 215.056 215.984 141.391 1.00 109.64 152 ILE F O 1
ATOM 10771 N N . SER E 5 153 ? 214.666 216.259 139.241 1.00 119.90 153 SER F N 1
ATOM 10772 C CA . SER E 5 153 ? 215.704 217.166 138.939 1.00 117.82 153 SER F CA 1
ATOM 10773 C C . SER E 5 153 ? 215.336 218.597 139.225 1.00 119.96 153 SER F C 1
ATOM 10774 O O . SER E 5 153 ? 216.112 219.386 139.775 1.00 120.72 153 SER F O 1
ATOM 10777 N N . GLU E 5 154 ? 214.167 219.005 138.862 1.00 118.80 154 GLU F N 1
ATOM 10778 C CA . GLU E 5 154 ? 213.605 220.294 138.950 1.00 115.92 154 GLU F CA 1
ATOM 10779 C C . GLU E 5 154 ? 212.110 220.294 139.088 1.00 112.32 154 GLU F C 1
ATOM 10780 O O . GLU E 5 154 ? 211.463 219.326 138.683 1.00 114.14 154 GLU F O 1
ATOM 10786 N N . VAL E 5 155 ? 211.513 221.320 139.591 1.00 94.12 155 VAL F N 1
ATOM 10787 C CA . VAL E 5 155 ? 210.142 221.652 139.669 1.00 92.05 155 VAL F CA 1
ATOM 10788 C C . VAL E 5 155 ? 209.896 223.033 139.130 1.00 99.67 155 VAL F C 1
ATOM 10789 O O . VAL E 5 155 ? 210.013 223.996 139.898 1.00 104.26 155 VAL F O 1
ATOM 10793 N N . LYS E 5 156 ? 209.600 223.221 137.891 1.00 110.24 156 LYS F N 1
ATOM 10794 C CA . LYS E 5 156 ? 209.491 224.411 137.143 1.00 110.09 156 LYS F CA 1
ATOM 10795 C C . LYS E 5 156 ? 208.095 224.964 137.156 1.00 107.99 156 LYS F C 1
ATOM 10796 O O . LYS E 5 156 ? 207.153 224.185 136.982 1.00 112.19 156 LYS F O 1
ATOM 10802 N N . LYS E 5 157 ? 207.942 226.262 137.360 1.00 100.96 157 LYS F N 1
ATOM 10803 C CA . LYS E 5 157 ? 206.706 226.987 137.097 1.00 103.08 157 LYS F CA 1
ATOM 10804 C C . LYS E 5 157 ? 206.743 227.466 135.644 1.00 104.99 157 LYS F C 1
ATOM 10805 O O . LYS E 5 157 ? 207.423 228.440 135.330 1.00 106.61 157 LYS F O 1
ATOM 10811 N N . VAL E 5 158 ? 206.059 226.772 134.740 1.00 100.77 158 VAL F N 1
ATOM 10812 C CA . VAL E 5 158 ? 205.876 227.111 133.383 1.00 103.33 158 VAL F CA 1
ATOM 10813 C C . VAL E 5 158 ? 205.128 228.407 133.219 1.00 104.77 158 VAL F C 1
ATOM 10814 O O . VAL E 5 158 ? 205.557 229.336 132.534 1.00 104.51 158 VAL F O 1
ATOM 10818 N N . ASP E 5 159 ? 203.997 228.534 133.824 1.00 111.92 159 ASP F N 1
ATOM 10819 C CA . ASP E 5 159 ? 203.157 229.662 133.925 1.00 109.44 159 ASP F CA 1
ATOM 10820 C C . ASP E 5 159 ? 202.388 229.686 135.219 1.00 114.39 159 ASP F C 1
ATOM 10821 O O . ASP E 5 159 ? 202.636 228.878 136.117 1.00 118.96 159 ASP F O 1
ATOM 10826 N N . ASP E 5 160 ? 201.451 230.604 135.463 1.00 121.67 160 ASP F N 1
ATOM 10827 C CA . ASP E 5 160 ? 200.734 230.654 136.757 1.00 122.80 160 ASP F CA 1
ATOM 10828 C C . ASP E 5 160 ? 199.869 229.420 137.083 1.00 122.63 160 ASP F C 1
ATOM 10829 O O . ASP E 5 160 ? 199.501 229.219 138.240 1.00 123.84 160 ASP F O 1
ATOM 10834 N N . ASN E 5 161 ? 199.567 228.572 136.100 1.00 109.57 161 ASN F N 1
ATOM 10835 C CA . ASN E 5 161 ? 198.672 227.415 136.176 1.00 111.35 161 ASN F CA 1
ATOM 10836 C C . ASN E 5 161 ? 199.248 226.147 135.506 1.00 105.65 161 ASN F C 1
ATOM 10837 O O . ASN E 5 161 ? 198.510 225.201 135.234 1.00 109.62 161 ASN F O 1
ATOM 10842 N N . THR E 5 162 ? 200.549 226.076 135.251 1.00 97.99 162 THR F N 1
ATOM 10843 C CA . THR E 5 162 ? 201.289 224.997 134.721 1.00 102.67 162 THR F CA 1
ATOM 10844 C C . THR E 5 162 ? 202.507 224.663 135.532 1.00 103.76 162 THR F C 1
ATOM 10845 O O . THR E 5 162 ? 203.229 225.588 135.911 1.00 106.47 162 THR F O 1
ATOM 10849 N N . VAL E 5 163 ? 202.804 223.439 135.814 1.00 101.60 163 VAL F N 1
ATOM 10850 C CA . VAL E 5 163 ? 203.884 222.894 136.542 1.00 99.26 163 VAL F CA 1
ATOM 10851 C C . VAL E 5 163 ? 204.585 221.805 135.783 1.00 97.69 163 VAL F C 1
ATOM 10852 O O . VAL E 5 163 ? 203.902 220.968 135.183 1.00 102.52 163 VAL F O 1
ATOM 10856 N N . GLN E 5 164 ? 205.871 221.730 135.766 1.00 108.06 164 GLN F N 1
ATOM 10857 C CA . GLN E 5 164 ? 206.730 220.794 135.151 1.00 110.11 164 GLN F CA 1
ATOM 10858 C C . GLN E 5 164 ? 207.612 220.060 136.119 1.00 108.73 164 GLN F C 1
ATOM 10859 O O . GLN E 5 164 ? 208.249 220.712 136.952 1.00 110.98 164 GLN F O 1
ATOM 10865 N N . PHE E 5 165 ? 207.691 218.742 136.090 1.00 101.32 165 PHE F N 1
ATOM 10866 C CA . PHE E 5 165 ? 208.638 217.971 136.883 1.00 97.41 165 PHE F CA 1
ATOM 10867 C C . PHE E 5 165 ? 209.614 217.371 135.905 1.00 96.10 165 PHE F C 1
ATOM 10868 O O . PHE E 5 165 ? 209.201 216.665 134.989 1.00 106.33 165 PHE F O 1
ATOM 10876 N N . VAL E 5 166 ? 210.891 217.660 136.065 1.00 98.30 166 VAL F N 1
ATOM 10877 C CA . VAL E 5 166 ? 211.948 217.118 135.214 1.00 105.03 166 VAL F CA 1
ATOM 10878 C C . VAL E 5 166 ? 212.646 216.057 136.021 1.00 109.87 166 VAL F C 1
ATOM 10879 O O . VAL E 5 166 ? 212.964 216.322 137.169 1.00 113.78 166 VAL F O 1
ATOM 10883 N N . LEU E 5 167 ? 212.885 214.872 135.473 1.00 110.09 167 LEU F N 1
ATOM 10884 C CA . LEU E 5 167 ? 213.371 213.712 136.201 1.00 107.75 167 LEU F CA 1
ATOM 10885 C C . LEU E 5 167 ? 214.730 213.271 135.658 1.00 109.55 167 LEU F C 1
ATOM 10886 O O . LEU E 5 167 ? 214.964 213.312 134.456 1.00 115.96 167 LEU F O 1
ATOM 10891 N N . THR E 5 168 ? 215.644 212.827 136.506 1.00 121.03 168 THR F N 1
ATOM 10892 C CA . THR E 5 168 ? 216.992 212.373 136.109 1.00 124.41 168 THR F CA 1
ATOM 10893 C C . THR E 5 168 ? 216.999 211.048 135.331 1.00 124.78 168 THR F C 1
ATOM 10894 O O . THR E 5 168 ? 217.944 210.756 134.600 1.00 122.89 168 THR F O 1
ATOM 10898 N N . ARG E 5 169 ? 215.929 210.263 135.453 1.00 122.51 169 ARG F N 1
ATOM 10899 C CA . ARG E 5 169 ? 215.651 208.987 134.789 1.00 122.38 169 ARG F CA 1
ATOM 10900 C C . ARG E 5 169 ? 214.136 208.833 134.642 1.00 123.93 169 ARG F C 1
ATOM 10901 O O . ARG E 5 169 ? 213.417 209.439 135.432 1.00 127.66 169 ARG F O 1
ATOM 10909 N N . PRO E 5 170 ? 213.616 208.055 133.692 1.00 122.00 170 PRO F N 1
ATOM 10910 C CA . PRO E 5 170 ? 212.185 207.797 133.597 1.00 119.79 170 PRO F CA 1
ATOM 10911 C C . PRO E 5 170 ? 211.728 206.784 134.654 1.00 122.44 170 PRO F C 1
ATOM 10912 O O . PRO E 5 170 ? 212.401 205.784 134.896 1.00 123.33 170 PRO F O 1
ATOM 10916 N N . GLU E 5 171 ? 210.552 206.996 135.244 1.00 121.91 171 GLU F N 1
ATOM 10917 C CA . GLU E 5 171 ? 209.876 206.010 136.092 1.00 118.56 171 GLU F CA 1
ATOM 10918 C C . GLU E 5 171 ? 208.362 206.016 135.856 1.00 118.72 171 GLU F C 1
ATOM 10919 O O . GLU E 5 171 ? 207.699 207.027 136.080 1.00 120.74 171 GLU F O 1
ATOM 10925 N N . ALA E 5 172 ? 207.801 204.883 135.435 1.00 113.73 172 ALA F N 1
ATOM 10926 C CA . ALA E 5 172 ? 206.375 204.696 135.270 1.00 115.54 172 ALA F CA 1
ATOM 10927 C C . ALA E 5 172 ? 205.555 204.858 136.565 1.00 117.43 172 ALA F C 1
ATOM 10928 O O . ALA E 5 172 ? 204.449 205.390 136.472 1.00 114.42 172 ALA F O 1
ATOM 10930 N N . PRO E 5 173 ? 206.031 204.503 137.779 1.00 114.80 173 PRO F N 1
ATOM 10931 C CA . PRO E 5 173 ? 205.243 204.722 138.991 1.00 110.49 173 PRO F CA 1
ATOM 10932 C C . PRO E 5 173 ? 205.111 206.186 139.418 1.00 112.10 173 PRO F C 1
ATOM 10933 O O . PRO E 5 173 ? 204.251 206.487 140.238 1.00 117.45 173 PRO F O 1
ATOM 10937 N N . PHE E 5 174 ? 205.906 207.119 138.875 1.00 112.63 174 PHE F N 1
ATOM 10938 C CA . PHE E 5 174 ? 205.982 208.501 139.369 1.00 111.62 174 PHE F CA 1
ATOM 10939 C C . PHE E 5 174 ? 204.623 209.204 139.442 1.00 102.37 174 PHE F C 1
ATOM 10940 O O . PHE E 5 174 ? 204.329 209.895 140.415 1.00 96.90 174 PHE F O 1
ATOM 10948 N N . LEU E 5 175 ? 203.754 209.003 138.457 1.00 98.50 175 LEU F N 1
ATOM 10949 C CA . LEU E 5 175 ? 202.430 209.605 138.469 1.00 101.70 175 LEU F CA 1
ATOM 10950 C C . LEU E 5 175 ? 201.557 209.098 139.634 1.00 109.67 175 LEU F C 1
ATOM 10951 O O . LEU E 5 175 ? 200.812 209.870 140.230 1.00 110.79 175 LEU F O 1
ATOM 10956 N N . ALA E 5 176 ? 201.657 207.814 139.991 1.00 114.96 176 ALA F N 1
ATOM 10957 C CA . ALA E 5 176 ? 200.968 207.262 141.150 1.00 106.73 176 ALA F CA 1
ATOM 10958 C C . ALA E 5 176 ? 201.631 207.697 142.468 1.00 106.22 176 ALA F C 1
ATOM 10959 O O . ALA E 5 176 ? 200.944 207.838 143.474 1.00 103.48 176 ALA F O 1
ATOM 10961 N N . ASP E 5 177 ? 202.930 207.993 142.477 1.00 112.54 177 ASP F N 1
ATOM 10962 C CA . ASP E 5 177 ? 203.586 208.607 143.635 1.00 111.64 177 ASP F CA 1
ATOM 10963 C C . ASP E 5 177 ? 203.053 210.019 143.907 1.00 109.52 177 ASP F C 1
ATOM 10964 O O . ASP E 5 177 ? 202.783 210.364 145.053 1.00 107.63 177 ASP F O 1
ATOM 10969 N N . LEU E 5 178 ? 202.804 210.830 142.878 1.00 100.16 178 LEU F N 1
ATOM 10970 C CA . LEU E 5 178 ? 202.138 212.125 143.037 1.00 95.85 178 LEU F CA 1
ATOM 10971 C C . LEU E 5 178 ? 200.668 212.009 143.471 1.00 91.84 178 LEU F C 1
ATOM 10972 O O . LEU E 5 178 ? 200.061 213.028 143.786 1.00 98.72 178 LEU F O 1
ATOM 10977 N N . ALA E 5 179 ? 200.093 210.807 143.527 1.00 91.86 179 ALA F N 1
ATOM 10978 C CA . ALA E 5 179 ? 198.772 210.546 144.094 1.00 93.00 179 ALA F CA 1
ATOM 10979 C C . ALA E 5 179 ? 198.785 210.179 145.582 1.00 96.67 179 ALA F C 1
ATOM 10980 O O . ALA E 5 179 ? 197.726 210.048 146.191 1.00 101.01 179 ALA F O 1
ATOM 10982 N N . MET E 5 180 ? 199.955 210.053 146.203 1.00 98.88 180 MET F N 1
ATOM 10983 C CA . MET E 5 180 ? 200.095 209.767 147.624 1.00 97.96 180 MET F CA 1
ATOM 10984 C C . MET E 5 180 ? 199.979 210.992 148.527 1.00 99.88 180 MET F C 1
ATOM 10985 O O . MET E 5 180 ? 200.124 212.138 148.120 1.00 108.15 180 MET F O 1
ATOM 10990 N N . ASP E 5 181 ? 199.786 210.731 149.813 1.00 104.79 181 ASP F N 1
ATOM 10991 C CA . ASP E 5 181 ? 199.537 211.719 150.853 1.00 95.20 181 ASP F CA 1
ATOM 10992 C C . ASP E 5 181 ? 200.656 212.740 151.057 1.00 95.98 181 ASP F C 1
ATOM 10993 O O . ASP E 5 181 ? 200.369 213.908 151.321 1.00 106.10 181 ASP F O 1
ATOM 10998 N N . PHE E 5 182 ? 201.917 212.359 150.875 1.00 97.44 182 PHE F N 1
ATOM 10999 C CA . PHE E 5 182 ? 203.036 213.298 150.971 1.00 96.46 182 PHE F CA 1
ATOM 11000 C C . PHE E 5 182 ? 203.079 214.320 149.824 1.00 95.68 182 PHE F C 1
ATOM 11001 O O . PHE E 5 182 ? 203.643 215.401 149.973 1.00 103.46 182 PHE F O 1
ATOM 11009 N N . ALA E 5 183 ? 202.467 214.011 148.685 1.00 70.56 183 ALA F N 1
ATOM 11010 C CA . ALA E 5 183 ? 202.323 214.901 147.544 1.00 73.07 183 ALA F CA 1
ATOM 11011 C C . ALA E 5 183 ? 201.173 215.909 147.707 1.00 81.81 183 ALA F C 1
ATOM 11012 O O . ALA E 5 183 ? 200.716 216.508 146.738 1.00 91.27 183 ALA F O 1
ATOM 11014 N N . SER E 5 184 ? 200.659 216.113 148.922 1.00 82.91 184 SER F N 1
ATOM 11015 C CA . SER E 5 184 ? 199.615 217.104 149.208 1.00 75.13 184 SER F CA 1
ATOM 11016 C C . SER E 5 184 ? 200.117 218.524 148.990 1.00 77.67 184 SER F C 1
ATOM 11017 O O . SER E 5 184 ? 201.259 218.827 149.332 1.00 85.39 184 SER F O 1
ATOM 11020 N N . ILE E 5 185 ? 199.269 219.399 148.448 1.00 88.13 185 ILE F N 1
ATOM 11021 C CA . ILE E 5 185 ? 199.682 220.748 148.053 1.00 90.72 185 ILE F CA 1
ATOM 11022 C C . ILE E 5 185 ? 199.364 221.741 149.167 1.00 93.54 185 ILE F C 1
ATOM 11023 O O . ILE E 5 185 ? 198.228 221.829 149.619 1.00 84.52 185 ILE F O 1
ATOM 11028 N N . LEU E 5 186 ? 200.389 222.472 149.607 1.00 101.30 186 LEU F N 1
ATOM 11029 C CA . LEU E 5 186 ? 200.410 223.416 150.724 1.00 93.37 186 LEU F CA 1
ATOM 11030 C C . LEU E 5 186 ? 200.483 224.855 150.206 1.00 103.84 186 LEU F C 1
ATOM 11031 O O . LEU E 5 186 ? 201.195 225.145 149.249 1.00 116.19 186 LEU F O 1
ATOM 11036 N N . SER E 5 187 ? 199.784 225.781 150.863 1.00 101.02 187 SER F N 1
ATOM 11037 C CA . SER E 5 187 ? 199.732 227.174 150.424 1.00 100.59 187 SER F CA 1
ATOM 11038 C C . SER E 5 187 ? 201.050 227.915 150.669 1.00 104.12 187 SER F C 1
ATOM 11039 O O . SER E 5 187 ? 201.476 228.058 151.813 1.00 114.42 187 SER F O 1
ATOM 11042 N N . LYS E 5 188 ? 201.668 228.466 149.619 1.00 106.54 188 LYS F N 1
ATOM 11043 C CA . LYS E 5 188 ? 202.803 229.404 149.715 1.00 95.14 188 LYS F CA 1
ATOM 11044 C C . LYS E 5 188 ? 202.369 230.739 150.305 1.00 102.93 188 LYS F C 1
ATOM 11045 O O . LYS E 5 188 ? 203.118 231.320 151.079 1.00 112.79 188 LYS F O 1
ATOM 11051 N N . GLU E 5 189 ? 201.147 231.195 150.020 1.00 113.14 189 GLU F N 1
ATOM 11052 C CA . GLU E 5 189 ? 200.579 232.407 150.625 1.00 113.40 189 GLU F CA 1
ATOM 11053 C C . GLU E 5 189 ? 200.486 232.278 152.149 1.00 113.63 189 GLU F C 1
ATOM 11054 O O . GLU E 5 189 ? 200.866 233.192 152.874 1.00 117.86 189 GLU F O 1
ATOM 11060 N N . TYR E 5 190 ? 200.032 231.132 152.652 1.00 110.97 190 TYR F N 1
ATOM 11061 C CA . TYR E 5 190 ? 200.022 230.866 154.088 1.00 104.95 190 TYR F CA 1
ATOM 11062 C C . TYR E 5 190 ? 201.428 230.640 154.632 1.00 102.46 190 TYR F C 1
ATOM 11063 O O . TYR E 5 190 ? 201.769 231.204 155.667 1.00 113.04 190 TYR F O 1
ATOM 11072 N N . ALA E 5 191 ? 202.266 229.864 153.944 1.00 104.66 191 ALA F N 1
ATOM 11073 C CA . ALA E 5 191 ? 203.610 229.560 154.406 1.00 111.14 191 ALA F CA 1
ATOM 11074 C C . ALA E 5 191 ? 204.423 230.825 154.684 1.00 106.92 191 ALA F C 1
ATOM 11075 O O . ALA E 5 191 ? 204.917 231.006 155.799 1.00 112.44 191 ALA F O 1
ATOM 11077 N N . ASP E 5 192 ? 204.494 231.754 153.723 1.00 110.49 192 ASP F N 1
ATOM 11078 C CA . ASP E 5 192 ? 205.245 232.991 153.932 1.00 115.51 192 ASP F CA 1
ATOM 11079 C C . ASP E 5 192 ? 204.524 234.038 154.794 1.00 116.88 192 ASP F C 1
ATOM 11080 O O . ASP E 5 192 ? 205.213 234.817 155.455 1.00 117.86 192 ASP F O 1
ATOM 11085 N N . ALA E 5 193 ? 203.194 233.989 154.943 1.00 112.01 193 ALA F N 1
ATOM 11086 C CA . ALA E 5 193 ? 202.506 234.747 155.987 1.00 113.07 193 ALA F CA 1
ATOM 11087 C C . ALA E 5 193 ? 202.917 234.291 157.395 1.00 112.62 193 ALA F C 1
ATOM 11088 O O . ALA E 5 193 ? 203.164 235.133 158.256 1.00 117.43 193 ALA F O 1
ATOM 11090 N N . MET E 5 194 ? 203.042 232.989 157.648 1.00 114.73 194 MET F N 1
ATOM 11091 C CA . MET E 5 194 ? 203.496 232.483 158.947 1.00 111.32 194 MET F CA 1
ATOM 11092 C C . MET E 5 194 ? 204.993 232.714 159.166 1.00 115.66 194 MET F C 1
ATOM 11093 O O . MET E 5 194 ? 205.413 232.949 160.298 1.00 119.23 194 MET F O 1
ATOM 11098 N N . MET E 5 195 ? 205.802 232.714 158.106 1.00 116.83 195 MET F N 1
ATOM 11099 C CA . MET E 5 195 ? 207.238 232.990 158.202 1.00 112.69 195 MET F CA 1
ATOM 11100 C C . MET E 5 195 ? 207.526 234.460 158.527 1.00 112.01 195 MET F C 1
ATOM 11101 O O . MET E 5 195 ? 208.305 234.732 159.435 1.00 116.75 195 MET F O 1
ATOM 11106 N N . LYS E 5 196 ? 206.856 235.426 157.879 1.00 113.41 196 LYS F N 1
ATOM 11107 C CA . LYS E 5 196 ? 206.983 236.850 158.245 1.00 117.84 196 LYS F CA 1
ATOM 11108 C C . LYS E 5 196 ? 206.345 237.180 159.596 1.00 116.04 196 LYS F C 1
ATOM 11109 O O . LYS E 5 196 ? 206.811 238.087 160.280 1.00 122.82 196 LYS F O 1
ATOM 11115 N N . ALA E 5 197 ? 205.339 236.415 160.025 1.00 112.56 197 ALA F N 1
ATOM 11116 C CA . ALA E 5 197 ? 204.787 236.464 161.380 1.00 113.31 197 ALA F CA 1
ATOM 11117 C C . ALA E 5 197 ? 205.665 235.771 162.436 1.00 114.44 197 ALA F C 1
ATOM 11118 O O . ALA E 5 197 ? 205.333 235.801 163.615 1.00 113.16 197 ALA F O 1
ATOM 11120 N N . GLY E 5 198 ? 206.787 235.157 162.052 1.00 122.83 198 GLY F N 1
ATOM 11121 C CA . GLY E 5 198 ? 207.791 234.622 162.973 1.00 120.38 198 GLY F CA 1
ATOM 11122 C C . GLY E 5 198 ? 207.443 233.276 163.599 1.00 119.45 198 GLY F C 1
ATOM 11123 O O . GLY E 5 198 ? 208.095 232.868 164.557 1.00 120.80 198 GLY F O 1
ATOM 11124 N N . THR E 5 199 ? 206.431 232.577 163.087 1.00 121.11 199 THR F N 1
ATOM 11125 C CA . THR E 5 199 ? 205.899 231.332 163.665 1.00 124.16 199 THR F CA 1
ATOM 11126 C C . THR E 5 199 ? 205.633 230.287 162.581 1.00 122.72 199 THR F C 1
ATOM 11127 O O . THR E 5 199 ? 204.477 229.953 162.320 1.00 124.31 199 THR F O 1
ATOM 11131 N N . PRO E 5 200 ? 206.666 229.739 161.921 1.00 115.41 200 PRO F N 1
ATOM 11132 C CA . PRO E 5 200 ? 206.485 228.878 160.760 1.00 116.15 200 PRO F CA 1
ATOM 11133 C C . PRO E 5 200 ? 205.863 227.518 161.086 1.00 115.61 200 PRO F C 1
ATOM 11134 O O . PRO E 5 200 ? 205.223 226.917 160.230 1.00 118.78 200 PRO F O 1
ATOM 11138 N N . GLU E 5 201 ? 205.972 227.050 162.330 1.00 109.51 201 GLU F N 1
ATOM 11139 C CA . GLU E 5 201 ? 205.362 225.795 162.779 1.00 102.57 201 GLU F CA 1
ATOM 11140 C C . GLU E 5 201 ? 203.836 225.795 162.637 1.00 101.17 201 GLU F C 1
ATOM 11141 O O . GLU E 5 201 ? 203.240 224.737 162.466 1.00 109.75 201 GLU F O 1
ATOM 11147 N N . LYS E 5 202 ? 203.183 226.956 162.579 1.00 104.03 202 LYS F N 1
ATOM 11148 C CA . LYS E 5 202 ? 201.740 227.042 162.347 1.00 105.92 202 LYS F CA 1
ATOM 11149 C C . LYS E 5 202 ? 201.321 226.506 160.982 1.00 112.66 202 LYS F C 1
ATOM 11150 O O . LYS E 5 202 ? 200.203 226.019 160.864 1.00 114.93 202 LYS F O 1
ATOM 11156 N N . LEU E 5 203 ? 202.208 226.483 159.983 1.00 109.29 203 LEU F N 1
ATOM 11157 C CA . LEU E 5 203 ? 201.940 225.820 158.700 1.00 107.43 203 LEU F CA 1
ATOM 11158 C C . LEU E 5 203 ? 201.651 224.321 158.876 1.00 108.96 203 LEU F C 1
ATOM 11159 O O . LEU E 5 203 ? 200.839 223.754 158.149 1.00 110.39 203 LEU F O 1
ATOM 11164 N N . ASP E 5 204 ? 202.285 223.688 159.861 1.00 102.61 204 ASP F N 1
ATOM 11165 C CA . ASP E 5 204 ? 202.132 222.270 160.155 1.00 103.69 204 ASP F CA 1
ATOM 11166 C C . ASP E 5 204 ? 201.110 221.976 161.266 1.00 102.26 204 ASP F C 1
ATOM 11167 O O . ASP E 5 204 ? 200.425 220.958 161.215 1.00 101.90 204 ASP F O 1
ATOM 11172 N N . LEU E 5 205 ? 200.997 222.849 162.271 1.00 110.36 205 LEU F N 1
ATOM 11173 C CA . LEU E 5 205 ? 200.143 222.684 163.458 1.00 110.53 205 LEU F CA 1
ATOM 11174 C C . LEU E 5 205 ? 198.719 223.231 163.281 1.00 108.91 205 LEU F C 1
ATOM 11175 O O . LEU E 5 205 ? 197.799 222.762 163.941 1.00 113.97 205 LEU F O 1
ATOM 11180 N N . ASN E 5 206 ? 198.524 224.213 162.406 1.00 104.64 206 ASN F N 1
ATOM 11181 C CA . ASN E 5 206 ? 197.249 224.853 162.104 1.00 104.37 206 ASN F CA 1
ATOM 11182 C C . ASN E 5 206 ? 197.012 224.792 160.582 1.00 109.83 206 ASN F C 1
ATOM 11183 O O . ASN E 5 206 ? 197.384 225.718 159.862 1.00 111.15 206 ASN F O 1
ATOM 11188 N N . PRO E 5 207 ? 196.480 223.687 160.045 1.00 103.52 207 PRO F N 1
ATOM 11189 C CA . PRO E 5 207 ? 196.564 223.370 158.626 1.00 101.24 207 PRO F CA 1
ATOM 11190 C C . PRO E 5 207 ? 195.637 224.218 157.749 1.00 96.71 207 PRO F C 1
ATOM 11191 O O . PRO E 5 207 ? 194.471 224.428 158.072 1.00 97.39 207 PRO F O 1
ATOM 11195 N N . ILE E 5 208 ? 196.156 224.644 156.596 1.00 98.01 208 ILE F N 1
ATOM 11196 C CA . ILE E 5 208 ? 195.408 225.195 155.460 1.00 101.22 208 ILE F CA 1
ATOM 11197 C C . ILE E 5 208 ? 195.649 224.293 154.255 1.00 107.18 208 ILE F C 1
ATOM 11198 O O . ILE E 5 208 ? 196.798 224.080 153.875 1.00 113.42 208 ILE F O 1
ATOM 11203 N N . GLY E 5 209 ? 194.576 223.801 153.645 1.00 94.33 209 GLY F N 1
ATOM 11204 C CA . GLY E 5 209 ? 194.607 223.013 152.424 1.00 92.85 209 GLY F CA 1
ATOM 11205 C C . GLY E 5 209 ? 193.482 223.403 151.470 1.00 96.88 209 GLY F C 1
ATOM 11206 O O . GLY E 5 209 ? 192.819 224.422 151.648 1.00 103.97 209 GLY F O 1
ATOM 11207 N N . THR E 5 210 ? 193.278 222.597 150.432 1.00 86.32 210 THR F N 1
ATOM 11208 C CA . THR E 5 210 ? 192.187 222.746 149.460 1.00 79.60 210 THR F CA 1
ATOM 11209 C C . THR E 5 210 ? 191.061 221.729 149.643 1.00 89.18 210 THR F C 1
ATOM 11210 O O . THR E 5 210 ? 190.107 221.756 148.878 1.00 97.83 210 THR F O 1
ATOM 11214 N N . GLY E 5 211 ? 191.183 220.794 150.590 1.00 90.34 211 GLY F N 1
ATOM 11215 C CA . GLY E 5 211 ? 190.369 219.587 150.659 1.00 84.22 211 GLY F CA 1
ATOM 11216 C C . GLY E 5 211 ? 188.920 219.811 151.080 1.00 86.38 211 GLY F C 1
ATOM 11217 O O . GLY E 5 211 ? 188.540 220.921 151.459 1.00 96.63 211 GLY F O 1
ATOM 11218 N N . PRO E 5 212 ? 188.085 218.761 151.051 1.00 79.52 212 PRO F N 1
ATOM 11219 C CA . PRO E 5 212 ? 186.648 218.872 151.281 1.00 80.94 212 PRO F CA 1
ATOM 11220 C C . PRO E 5 212 ? 186.248 219.280 152.702 1.00 86.94 212 PRO F C 1
ATOM 11221 O O . PRO E 5 212 ? 185.136 219.765 152.903 1.00 90.21 212 PRO F O 1
ATOM 11225 N N . PHE E 5 213 ? 187.128 219.117 153.688 1.00 90.99 213 PHE F N 1
ATOM 11226 C CA . PHE E 5 213 ? 186.887 219.456 155.089 1.00 82.14 213 PHE F CA 1
ATOM 11227 C C . PHE E 5 213 ? 187.996 220.335 155.661 1.00 84.84 213 PHE F C 1
ATOM 11228 O O . PHE E 5 213 ? 189.153 220.186 155.292 1.00 90.28 213 PHE F O 1
ATOM 11236 N N . GLN E 5 214 ? 187.659 221.212 156.606 1.00 91.86 214 GLN F N 1
ATOM 11237 C CA . GLN E 5 214 ? 188.611 222.049 157.329 1.00 93.00 214 GLN F CA 1
ATOM 11238 C C . GLN E 5 214 ? 188.566 221.767 158.831 1.00 91.54 214 GLN F C 1
ATOM 11239 O O . GLN E 5 214 ? 187.508 221.502 159.401 1.00 95.01 214 GLN F O 1
ATOM 11245 N N . LEU E 5 215 ? 189.729 221.790 159.477 1.00 91.89 215 LEU F N 1
ATOM 11246 C CA . LEU E 5 215 ? 189.919 221.440 160.881 1.00 92.45 215 LEU F CA 1
ATOM 11247 C C . LEU E 5 215 ? 189.376 222.529 161.808 1.00 85.85 215 LEU F C 1
ATOM 11248 O O . LEU E 5 215 ? 189.849 223.664 161.774 1.00 95.53 215 LEU F O 1
ATOM 11253 N N . GLN E 5 216 ? 188.424 222.190 162.676 1.00 92.66 216 GLN F N 1
ATOM 11254 C CA . GLN E 5 216 ? 187.937 223.086 163.720 1.00 92.35 216 GLN F CA 1
ATOM 11255 C C . GLN E 5 216 ? 188.636 222.872 165.063 1.00 97.23 216 GLN F C 1
ATOM 11256 O O . GLN E 5 216 ? 189.000 223.849 165.714 1.00 106.55 216 GLN F O 1
ATOM 11262 N N . GLN E 5 217 ? 188.831 221.624 165.488 1.00 100.04 217 GLN F N 1
ATOM 11263 C CA . GLN E 5 217 ? 189.448 221.289 166.770 1.00 100.02 217 GLN F CA 1
ATOM 11264 C C . GLN E 5 217 ? 190.207 219.972 166.705 1.00 97.20 217 GLN F C 1
ATOM 11265 O O . GLN E 5 217 ? 189.803 219.051 166.001 1.00 102.12 217 GLN F O 1
ATOM 11271 N N . TYR E 5 218 ? 191.220 219.829 167.547 1.00 83.83 218 TYR F N 1
ATOM 11272 C CA . TYR E 5 218 ? 191.812 218.559 167.914 1.00 84.44 218 TYR F CA 1
ATOM 11273 C C . TYR E 5 218 ? 192.050 218.540 169.418 1.00 93.45 218 TYR F C 1
ATOM 11274 O O . TYR E 5 218 ? 192.874 219.289 169.942 1.00 103.45 218 TYR F O 1
ATOM 11283 N N . GLN E 5 219 ? 191.301 217.693 170.122 1.00 87.36 219 GLN F N 1
ATOM 11284 C CA . GLN E 5 219 ? 191.473 217.434 171.539 1.00 84.47 219 GLN F CA 1
ATOM 11285 C C . GLN E 5 219 ? 192.391 216.226 171.660 1.00 83.14 219 GLN F C 1
ATOM 11286 O O . GLN E 5 219 ? 192.045 215.134 171.212 1.00 86.90 219 GLN F O 1
ATOM 11292 N N . LYS E 5 220 ? 193.584 216.427 172.214 1.00 99.77 220 LYS F N 1
ATOM 11293 C CA . LYS E 5 220 ? 194.727 215.519 172.069 1.00 101.91 220 LYS F CA 1
ATOM 11294 C C . LYS E 5 220 ? 194.391 214.102 172.519 1.00 102.02 220 LYS F C 1
ATOM 11295 O O . LYS E 5 220 ? 193.939 213.898 173.639 1.00 112.87 220 LYS F O 1
ATOM 11301 N N . ASP E 5 221 ? 194.585 213.131 171.628 1.00 102.61 221 ASP F N 1
ATOM 11302 C CA . ASP E 5 221 ? 194.241 211.722 171.846 1.00 106.95 221 ASP F CA 1
ATOM 11303 C C . ASP E 5 221 ? 192.785 211.455 172.284 1.00 106.03 221 ASP F C 1
ATOM 11304 O O . ASP E 5 221 ? 192.502 210.434 172.900 1.00 107.35 221 ASP F O 1
ATOM 11309 N N . SER E 5 222 ? 191.845 212.327 171.936 1.00 96.83 222 SER F N 1
ATOM 11310 C CA . SER E 5 222 ? 190.428 212.197 172.275 1.00 99.10 222 SER F CA 1
ATOM 11311 C C . SER E 5 222 ? 189.521 212.305 171.054 1.00 97.91 222 SER F C 1
ATOM 11312 O O . SER E 5 222 ? 188.880 211.329 170.672 1.00 97.04 222 SER F O 1
ATOM 11315 N N . ARG E 5 223 ? 189.467 213.463 170.398 1.00 94.02 223 ARG F N 1
ATOM 11316 C CA . ARG E 5 223 ? 188.630 213.668 169.210 1.00 90.92 223 ARG F CA 1
ATOM 11317 C C . ARG E 5 223 ? 189.089 214.788 168.289 1.00 88.06 223 ARG F C 1
ATOM 11318 O O . ARG E 5 223 ? 189.733 215.731 168.730 1.00 101.71 223 ARG F O 1
ATOM 11326 N N . ILE E 5 224 ? 188.731 214.689 167.013 1.00 93.79 224 ILE F N 1
ATOM 11327 C CA . ILE E 5 224 ? 188.995 215.689 165.972 1.00 92.60 224 ILE F CA 1
ATOM 11328 C C . ILE E 5 224 ? 187.669 216.147 165.377 1.00 89.59 224 ILE F C 1
ATOM 11329 O O . ILE E 5 224 ? 186.856 215.298 165.024 1.00 100.16 224 ILE F O 1
ATOM 11334 N N . ARG E 5 225 ? 187.429 217.450 165.257 1.00 92.30 225 ARG F N 1
ATOM 11335 C CA . ARG E 5 225 ? 186.207 218.024 164.673 1.00 86.55 225 ARG F CA 1
ATOM 11336 C C . ARG E 5 225 ? 186.533 218.726 163.366 1.00 93.44 225 ARG F C 1
ATOM 11337 O O . ARG E 5 225 ? 187.396 219.604 163.342 1.00 109.29 225 ARG F O 1
ATOM 11345 N N . TYR E 5 226 ? 185.815 218.395 162.301 1.00 75.06 226 TYR F N 1
ATOM 11346 C CA . TYR E 5 226 ? 185.933 219.034 160.995 1.00 79.71 226 TYR F CA 1
ATOM 11347 C C . TYR E 5 226 ? 184.610 219.629 160.521 1.00 83.13 226 TYR F C 1
ATOM 11348 O O . TYR E 5 226 ? 183.541 219.097 160.822 1.00 101.18 226 TYR F O 1
ATOM 11357 N N . LYS E 5 227 ? 184.675 220.703 159.740 1.00 88.29 227 LYS F N 1
ATOM 11358 C CA . LYS E 5 227 ? 183.547 221.345 159.052 1.00 90.45 227 LYS F CA 1
ATOM 11359 C C . LYS E 5 227 ? 183.711 221.152 157.552 1.00 95.39 227 LYS F C 1
ATOM 11360 O O . LYS E 5 227 ? 184.826 221.260 157.048 1.00 102.38 227 LYS F O 1
ATOM 11366 N N . ALA E 5 228 ? 182.642 220.868 156.820 1.00 88.96 228 ALA F N 1
ATOM 11367 C CA . ALA E 5 228 ? 182.697 220.820 155.368 1.00 88.74 228 ALA F CA 1
ATOM 11368 C C . ALA E 5 228 ? 183.028 222.199 154.788 1.00 95.58 228 ALA F C 1
ATOM 11369 O O . ALA E 5 228 ? 182.408 223.195 155.166 1.00 98.59 228 ALA F O 1
ATOM 11371 N N . PHE E 5 229 ? 183.996 222.272 153.875 1.00 96.20 229 PHE F N 1
ATOM 11372 C CA . PHE E 5 229 ? 184.391 223.529 153.263 1.00 85.69 229 PHE F CA 1
ATOM 11373 C C . PHE E 5 229 ? 183.382 223.956 152.193 1.00 90.48 229 PHE F C 1
ATOM 11374 O O . PHE E 5 229 ? 183.218 223.295 151.172 1.00 91.68 229 PHE F O 1
ATOM 11382 N N . ASP E 5 230 ? 182.688 225.071 152.421 1.00 112.87 230 ASP F N 1
ATOM 11383 C CA . ASP E 5 230 ? 181.591 225.547 151.571 1.00 110.77 230 ASP F CA 1
ATOM 11384 C C . ASP E 5 230 ? 182.019 225.965 150.159 1.00 110.77 230 ASP F C 1
ATOM 11385 O O . ASP E 5 230 ? 181.207 225.956 149.236 1.00 108.08 230 ASP F O 1
ATOM 11390 N N . GLY E 5 231 ? 183.287 226.324 149.974 1.00 101.16 231 GLY F N 1
ATOM 11391 C CA . GLY E 5 231 ? 183.860 226.739 148.697 1.00 96.89 231 GLY F CA 1
ATOM 11392 C C . GLY E 5 231 ? 184.578 225.634 147.919 1.00 100.36 231 GLY F C 1
ATOM 11393 O O . GLY E 5 231 ? 185.313 225.951 146.985 1.00 107.27 231 GLY F O 1
ATOM 11394 N N . TYR E 5 232 ? 184.460 224.364 148.311 1.00 92.77 232 TYR F N 1
ATOM 11395 C CA . TYR E 5 232 ? 185.213 223.260 147.706 1.00 91.02 232 TYR F CA 1
ATOM 11396 C C . TYR E 5 232 ? 184.944 223.127 146.198 1.00 98.71 232 TYR F C 1
ATOM 11397 O O . TYR E 5 232 ? 183.829 223.366 145.727 1.00 103.76 232 TYR F O 1
ATOM 11406 N N . TRP E 5 233 ? 185.976 222.757 145.432 1.00 98.97 233 TRP F N 1
ATOM 11407 C CA . TRP E 5 233 ? 185.942 222.707 143.969 1.00 96.77 233 TRP F CA 1
ATOM 11408 C C . TRP E 5 233 ? 185.249 221.467 143.406 1.00 99.66 233 TRP F C 1
ATOM 11409 O O . TRP E 5 233 ? 184.653 221.529 142.332 1.00 96.97 233 TRP F O 1
ATOM 11420 N N . GLY E 5 234 ? 185.319 220.342 144.113 1.00 109.23 234 GLY F N 1
ATOM 11421 C CA . GLY E 5 234 ? 184.558 219.142 143.791 1.00 106.13 234 GLY F CA 1
ATOM 11422 C C . GLY E 5 234 ? 183.123 219.247 144.292 1.00 102.27 234 GLY F C 1
ATOM 11423 O O . GLY E 5 234 ? 182.631 220.323 144.630 1.00 105.87 234 GLY F O 1
ATOM 11424 N N . THR E 5 235 ? 182.440 218.114 144.402 1.00 103.65 235 THR F N 1
ATOM 11425 C CA . THR E 5 235 ? 181.145 218.041 145.086 1.00 107.81 235 THR F CA 1
ATOM 11426 C C . THR E 5 235 ? 181.329 218.323 146.577 1.00 110.54 235 THR F C 1
ATOM 11427 O O . THR E 5 235 ? 182.062 217.601 147.254 1.00 114.06 235 THR F O 1
ATOM 11431 N N . LYS E 5 236 ? 180.658 219.346 147.115 1.00 116.01 236 LYS F N 1
ATOM 11432 C CA . LYS E 5 236 ? 180.656 219.653 148.554 1.00 117.07 236 LYS F CA 1
ATOM 11433 C C . LYS E 5 236 ? 180.132 218.453 149.362 1.00 112.93 236 LYS F C 1
ATOM 11434 O O . LYS E 5 236 ? 179.125 217.867 148.955 1.00 113.94 236 LYS F O 1
ATOM 11440 N N . PRO E 5 237 ? 180.755 218.085 150.496 1.00 97.35 237 PRO F N 1
ATOM 11441 C CA . PRO E 5 237 ? 180.281 216.996 151.335 1.00 101.45 237 PRO F CA 1
ATOM 11442 C C . PRO E 5 237 ? 178.811 217.089 151.751 1.00 102.83 237 PRO F C 1
ATOM 11443 O O . PRO E 5 237 ? 178.312 218.160 152.093 1.00 104.86 237 PRO F O 1
ATOM 11447 N N . GLN E 5 238 ? 178.126 215.945 151.768 1.00 111.19 238 GLN F N 1
ATOM 11448 C CA . GLN E 5 238 ? 176.730 215.833 152.207 1.00 112.76 238 GLN F CA 1
ATOM 11449 C C . GLN E 5 238 ? 176.579 215.729 153.735 1.00 112.07 238 GLN F C 1
ATOM 11450 O O . GLN E 5 238 ? 175.464 215.823 154.247 1.00 112.51 238 GLN F O 1
ATOM 11456 N N . ILE E 5 239 ? 177.688 215.613 154.468 1.00 99.71 239 ILE F N 1
ATOM 11457 C CA . ILE E 5 239 ? 177.762 215.803 155.916 1.00 99.85 239 ILE F CA 1
ATOM 11458 C C . ILE E 5 239 ? 178.364 217.182 156.219 1.00 104.38 239 ILE F C 1
ATOM 11459 O O . ILE E 5 239 ? 179.419 217.533 155.706 1.00 109.59 239 ILE F O 1
ATOM 11464 N N . ASP E 5 240 ? 177.689 217.997 157.032 1.00 113.74 240 ASP F N 1
ATOM 11465 C CA . ASP E 5 240 ? 178.120 219.365 157.359 1.00 113.36 240 ASP F CA 1
ATOM 11466 C C . ASP E 5 240 ? 179.331 219.362 158.294 1.00 112.09 240 ASP F C 1
ATOM 11467 O O . ASP E 5 240 ? 180.170 220.263 158.256 1.00 116.09 240 ASP F O 1
ATOM 11472 N N . THR E 5 241 ? 179.436 218.337 159.136 1.00 94.84 241 THR F N 1
ATOM 11473 C CA . THR E 5 241 ? 180.540 218.146 160.066 1.00 92.91 241 THR F CA 1
ATOM 11474 C C . THR E 5 241 ? 180.859 216.669 160.253 1.00 87.81 241 THR F C 1
ATOM 11475 O O . THR E 5 241 ? 179.998 215.798 160.147 1.00 101.70 241 THR F O 1
ATOM 11479 N N . LEU E 5 242 ? 182.127 216.395 160.504 1.00 75.27 242 LEU F N 1
ATOM 11480 C CA . LEU E 5 242 ? 182.719 215.077 160.637 1.00 73.15 242 LEU F CA 1
ATOM 11481 C C . LEU E 5 242 ? 183.517 215.054 161.937 1.00 79.28 242 LEU F C 1
ATOM 11482 O O . LEU E 5 242 ? 184.279 215.982 162.196 1.00 101.98 242 LEU F O 1
ATOM 11487 N N . VAL E 5 243 ? 183.360 214.022 162.762 1.00 68.32 243 VAL F N 1
ATOM 11488 C CA . VAL E 5 243 ? 184.088 213.875 164.028 1.00 74.77 243 VAL F CA 1
ATOM 11489 C C . VAL E 5 243 ? 184.842 212.555 164.082 1.00 77.05 243 VAL F C 1
ATOM 11490 O O . VAL E 5 243 ? 184.236 211.502 163.945 1.00 86.78 243 VAL F O 1
ATOM 11494 N N . PHE E 5 244 ? 186.147 212.567 164.323 1.00 85.49 244 PHE F N 1
ATOM 11495 C CA . PHE E 5 244 ? 186.908 211.362 164.639 1.00 78.79 244 PHE F CA 1
ATOM 11496 C C . PHE E 5 244 ? 186.885 211.181 166.155 1.00 81.63 244 PHE F C 1
ATOM 11497 O O . PHE E 5 244 ? 187.487 211.974 166.871 1.00 106.85 244 PHE F O 1
ATOM 11505 N N . SER E 5 245 ? 186.208 210.157 166.657 1.00 83.60 245 SER F N 1
ATOM 11506 C CA . SER E 5 245 ? 186.269 209.727 168.050 1.00 88.73 245 SER F CA 1
ATOM 11507 C C . SER E 5 245 ? 187.416 208.736 168.214 1.00 93.31 245 SER F C 1
ATOM 11508 O O . SER E 5 245 ? 187.290 207.565 167.857 1.00 99.82 245 SER F O 1
ATOM 11511 N N . ILE E 5 246 ? 188.576 209.179 168.676 1.00 94.15 246 ILE F N 1
ATOM 11512 C CA . ILE E 5 246 ? 189.757 208.320 168.766 1.00 93.40 246 ILE F CA 1
ATOM 11513 C C . ILE E 5 246 ? 189.476 207.192 169.755 1.00 99.82 246 ILE F C 1
ATOM 11514 O O . ILE E 5 246 ? 189.261 207.433 170.938 1.00 105.02 246 ILE F O 1
ATOM 11519 N N . THR E 5 247 ? 189.461 205.955 169.263 1.00 101.38 247 THR F N 1
ATOM 11520 C CA . THR E 5 247 ? 189.024 204.774 170.010 1.00 100.42 247 THR F CA 1
ATOM 11521 C C . THR E 5 247 ? 190.016 203.646 169.763 1.00 103.96 247 THR F C 1
ATOM 11522 O O . THR E 5 247 ? 189.869 202.907 168.790 1.00 108.78 247 THR F O 1
ATOM 11526 N N . PRO E 5 248 ? 191.061 203.488 170.583 1.00 104.69 248 PRO F N 1
ATOM 11527 C CA . PRO E 5 248 ? 192.166 202.588 170.278 1.00 105.84 248 PRO F CA 1
ATOM 11528 C C . PRO E 5 248 ? 191.866 201.091 170.432 1.00 110.77 248 PRO F C 1
ATOM 11529 O O . PRO E 5 248 ? 192.675 200.294 169.968 1.00 113.08 248 PRO F O 1
ATOM 11533 N N . ASP E 5 249 ? 190.746 200.670 171.042 1.00 121.38 249 ASP F N 1
ATOM 11534 C CA . ASP E 5 249 ? 190.424 199.238 171.176 1.00 119.50 249 ASP F CA 1
ATOM 11535 C C . ASP E 5 249 ? 189.376 198.779 170.155 1.00 119.15 249 ASP F C 1
ATOM 11536 O O . ASP E 5 249 ? 188.262 199.300 170.107 1.00 120.96 249 ASP F O 1
ATOM 11541 N N . ALA E 5 250 ? 189.720 197.766 169.354 1.00 103.49 250 ALA F N 1
ATOM 11542 C CA . ALA E 5 250 ? 188.901 197.262 168.258 1.00 105.09 250 ALA F CA 1
ATOM 11543 C C . ALA E 5 250 ? 187.573 196.656 168.700 1.00 108.05 250 ALA F C 1
ATOM 11544 O O . ALA E 5 250 ? 186.581 196.776 167.989 1.00 110.06 250 ALA F O 1
ATOM 11546 N N . SER E 5 251 ? 187.520 196.066 169.893 1.00 105.91 251 SER F N 1
ATOM 11547 C CA . SER E 5 251 ? 186.300 195.508 170.460 1.00 102.22 251 SER F CA 1
ATOM 11548 C C . SER E 5 251 ? 185.390 196.617 170.983 1.00 105.43 251 SER F C 1
ATOM 11549 O O . SER E 5 251 ? 184.181 196.591 170.757 1.00 107.68 251 SER F O 1
ATOM 11552 N N . VAL E 5 252 ? 185.961 197.663 171.584 1.00 100.27 252 VAL F N 1
ATOM 11553 C CA . VAL E 5 252 ? 185.201 198.843 172.019 1.00 98.07 252 VAL F CA 1
ATOM 11554 C C . VAL E 5 252 ? 184.681 199.659 170.845 1.00 101.41 252 VAL F C 1
ATOM 11555 O O . VAL E 5 252 ? 183.591 200.218 170.934 1.00 105.75 252 VAL F O 1
ATOM 11559 N N . ARG E 5 253 ? 185.385 199.692 169.709 1.00 92.29 253 ARG F N 1
ATOM 11560 C CA . ARG E 5 253 ? 184.857 200.309 168.487 1.00 93.06 253 ARG F CA 1
ATOM 11561 C C . ARG E 5 253 ? 183.558 199.656 168.044 1.00 96.14 253 ARG F C 1
ATOM 11562 O O . ARG E 5 253 ? 182.614 200.376 167.732 1.00 103.03 253 ARG F O 1
ATOM 11570 N N . TYR E 5 254 ? 183.445 198.329 168.084 1.00 99.85 254 TYR F N 1
ATOM 11571 C CA . TYR E 5 254 ? 182.181 197.681 167.742 1.00 94.15 254 TYR F CA 1
ATOM 11572 C C . TYR E 5 254 ? 181.105 197.978 168.777 1.00 97.75 254 TYR F C 1
ATOM 11573 O O . TYR E 5 254 ? 179.961 198.197 168.400 1.00 99.63 254 TYR F O 1
ATOM 11582 N N . ALA E 5 255 ? 181.438 198.113 170.058 1.00 97.73 255 ALA F N 1
ATOM 11583 C CA . ALA E 5 255 ? 180.473 198.556 171.051 1.00 94.91 255 ALA F CA 1
ATOM 11584 C C . ALA E 5 255 ? 179.936 199.968 170.764 1.00 97.02 255 ALA F C 1
ATOM 11585 O O . ALA E 5 255 ? 178.726 200.184 170.820 1.00 98.51 255 ALA F O 1
ATOM 11587 N N . LYS E 5 256 ? 180.794 200.931 170.389 1.00 99.97 256 LYS F N 1
ATOM 11588 C CA . LYS E 5 256 ? 180.368 202.283 169.970 1.00 96.16 256 LYS F CA 1
ATOM 11589 C C . LYS E 5 256 ? 179.502 202.246 168.720 1.00 93.72 256 LYS F C 1
ATOM 11590 O O . LYS E 5 256 ? 178.531 202.993 168.633 1.00 95.49 256 LYS F O 1
ATOM 11596 N N . LEU E 5 257 ? 179.820 201.377 167.774 1.00 100.83 257 LEU F N 1
ATOM 11597 C CA . LEU E 5 257 ? 179.048 201.194 166.543 1.00 103.09 257 LEU F CA 1
ATOM 11598 C C . LEU E 5 257 ? 177.677 200.554 166.803 1.00 101.24 257 LEU F C 1
ATOM 11599 O O . LEU E 5 257 ? 176.672 201.016 166.269 1.00 102.98 257 LEU F O 1
ATOM 11604 N N . GLN E 5 258 ? 177.594 199.545 167.673 1.00 97.00 258 GLN F N 1
ATOM 11605 C CA . GLN E 5 258 ? 176.335 198.921 168.089 1.00 95.84 258 GLN F CA 1
ATOM 11606 C C . GLN E 5 258 ? 175.378 199.937 168.698 1.00 101.24 258 GLN F C 1
ATOM 11607 O O . GLN E 5 258 ? 174.196 199.947 168.362 1.00 102.71 258 GLN F O 1
ATOM 11613 N N . LYS E 5 259 ? 175.879 200.824 169.560 1.00 108.49 259 LYS F N 1
ATOM 11614 C CA . LYS E 5 259 ? 175.074 201.810 170.289 1.00 104.70 259 LYS F CA 1
ATOM 11615 C C . LYS E 5 259 ? 174.766 203.098 169.509 1.00 108.89 259 LYS F C 1
ATOM 11616 O O . LYS E 5 259 ? 174.125 203.996 170.042 1.00 111.72 259 LYS F O 1
ATOM 11622 N N . ASN E 5 260 ? 175.223 203.232 168.262 1.00 113.39 260 ASN F N 1
ATOM 11623 C CA . ASN E 5 260 ? 175.110 204.453 167.445 1.00 110.37 260 ASN F CA 1
ATOM 11624 C C . ASN E 5 260 ? 175.776 205.686 168.074 1.00 111.19 260 ASN F C 1
ATOM 11625 O O . ASN E 5 260 ? 175.330 206.813 167.889 1.00 116.69 260 ASN F O 1
ATOM 11630 N N . GLU E 5 261 ? 176.873 205.494 168.806 1.00 109.78 261 GLU F N 1
ATOM 11631 C CA . GLU E 5 261 ? 177.785 206.587 169.173 1.00 111.97 261 GLU F CA 1
ATOM 11632 C C . GLU E 5 261 ? 178.692 206.989 167.999 1.00 114.30 261 GLU F C 1
ATOM 11633 O O . GLU E 5 261 ? 179.420 207.976 168.057 1.00 113.42 261 GLU F O 1
ATOM 11639 N N . CYS E 5 262 ? 178.690 206.171 166.950 1.00 107.63 262 CYS F N 1
ATOM 11640 C CA . CYS E 5 262 ? 179.692 206.094 165.910 1.00 102.62 262 CYS F CA 1
ATOM 11641 C C . CYS E 5 262 ? 179.070 205.390 164.704 1.00 96.69 262 CYS F C 1
ATOM 11642 O O . CYS E 5 262 ? 178.381 204.389 164.883 1.00 106.25 262 CYS F O 1
ATOM 11645 N N . GLN E 5 263 ? 179.250 205.912 163.494 1.00 88.82 263 GLN F N 1
ATOM 11646 C CA . GLN E 5 263 ? 178.619 205.372 162.291 1.00 87.25 263 GLN F CA 1
ATOM 11647 C C . GLN E 5 263 ? 179.533 204.547 161.373 1.00 87.81 263 GLN F C 1
ATOM 11648 O O . GLN E 5 263 ? 179.025 203.767 160.570 1.00 97.11 263 GLN F O 1
ATOM 11654 N N . VAL E 5 264 ? 180.854 204.647 161.504 1.00 91.93 264 VAL F N 1
ATOM 11655 C CA . VAL E 5 264 ? 181.850 203.890 160.731 1.00 91.49 264 VAL F CA 1
ATOM 11656 C C . VAL E 5 264 ? 183.040 203.556 161.625 1.00 92.01 264 VAL F C 1
ATOM 11657 O O . VAL E 5 264 ? 183.399 204.365 162.478 1.00 98.36 264 VAL F O 1
ATOM 11661 N N . MET E 5 265 ? 183.699 202.415 161.430 1.00 92.98 265 MET F N 1
ATOM 11662 C CA . MET E 5 265 ? 184.923 202.060 162.159 1.00 96.90 265 MET F CA 1
ATOM 11663 C C . MET E 5 265 ? 185.940 201.294 161.302 1.00 94.83 265 MET F C 1
ATOM 11664 O O . MET E 5 265 ? 185.546 200.512 160.445 1.00 99.40 265 MET F O 1
ATOM 11669 N N . PRO E 5 266 ? 187.243 201.469 161.548 1.00 92.43 266 PRO F N 1
ATOM 11670 C CA . PRO E 5 266 ? 188.317 200.729 160.925 1.00 96.61 266 PRO F CA 1
ATOM 11671 C C . PRO E 5 266 ? 188.636 199.449 161.684 1.00 99.90 266 PRO F C 1
ATOM 11672 O O . PRO E 5 266 ? 188.297 199.312 162.863 1.00 101.36 266 PRO F O 1
ATOM 11676 N N . TYR E 5 267 ? 189.378 198.556 161.033 1.00 105.34 267 TYR F N 1
ATOM 11677 C CA . TYR E 5 267 ? 190.027 197.388 161.626 1.00 104.30 267 TYR F CA 1
ATOM 11678 C C . TYR E 5 267 ? 189.173 196.674 162.685 1.00 105.30 267 TYR F C 1
ATOM 11679 O O . TYR E 5 267 ? 189.522 196.711 163.871 1.00 103.78 267 TYR F O 1
ATOM 11688 N N . PRO E 5 268 ? 188.052 196.024 162.314 1.00 103.87 268 PRO F N 1
ATOM 11689 C CA . PRO E 5 268 ? 187.361 195.147 163.235 1.00 101.27 268 PRO F CA 1
ATOM 11690 C C . PRO E 5 268 ? 188.273 193.974 163.566 1.00 107.53 268 PRO F C 1
ATOM 11691 O O . PRO E 5 268 ? 188.926 193.408 162.686 1.00 113.16 268 PRO F O 1
ATOM 11695 N N . ASN E 5 269 ? 188.332 193.599 164.837 1.00 115.40 269 ASN F N 1
ATOM 11696 C CA . ASN E 5 269 ? 189.076 192.424 165.270 1.00 118.74 269 ASN F CA 1
ATOM 11697 C C . ASN E 5 269 ? 188.472 191.194 164.576 1.00 113.72 269 ASN F C 1
ATOM 11698 O O . ASN E 5 269 ? 187.247 191.054 164.604 1.00 111.57 269 ASN F O 1
ATOM 11703 N N . PRO E 5 270 ? 189.294 190.257 164.065 1.00 110.16 270 PRO F N 1
ATOM 11704 C CA . PRO E 5 270 ? 188.825 189.113 163.288 1.00 115.41 270 PRO F CA 1
ATOM 11705 C C . PRO E 5 270 ? 187.752 188.248 163.969 1.00 117.61 270 PRO F C 1
ATOM 11706 O O . PRO E 5 270 ? 186.879 187.712 163.298 1.00 117.61 270 PRO F O 1
ATOM 11710 N N . ALA E 5 271 ? 187.777 188.135 165.294 1.00 112.87 271 ALA F N 1
ATOM 11711 C CA . ALA E 5 271 ? 186.808 187.345 166.050 1.00 109.06 271 ALA F CA 1
ATOM 11712 C C . ALA E 5 271 ? 185.365 187.874 165.953 1.00 112.29 271 ALA F C 1
ATOM 11713 O O . ALA E 5 271 ? 184.430 187.079 165.986 1.00 117.94 271 ALA F O 1
ATOM 11715 N N . ASP E 5 272 ? 185.147 189.191 165.823 1.00 108.80 272 ASP F N 1
ATOM 11716 C CA . ASP E 5 272 ? 183.813 189.778 165.781 1.00 112.13 272 ASP F CA 1
ATOM 11717 C C . ASP E 5 272 ? 183.201 189.785 164.383 1.00 116.44 272 ASP F C 1
ATOM 11718 O O . ASP E 5 272 ? 182.011 190.050 164.253 1.00 118.19 272 ASP F O 1
ATOM 11723 N N . ILE E 5 273 ? 183.983 189.463 163.350 1.00 108.56 273 ILE F N 1
ATOM 11724 C CA . ILE E 5 273 ? 183.535 189.486 161.956 1.00 101.83 273 ILE F CA 1
ATOM 11725 C C . ILE E 5 273 ? 182.347 188.558 161.756 1.00 103.80 273 ILE F C 1
ATOM 11726 O O . ILE E 5 273 ? 181.369 188.954 161.137 1.00 108.73 273 ILE F O 1
ATOM 11731 N N . ALA E 5 274 ? 182.365 187.363 162.346 1.00 108.00 274 ALA F N 1
ATOM 11732 C CA . ALA E 5 274 ? 181.325 186.410 162.344 1.00 109.53 274 ALA F CA 1
ATOM 11733 C C . ALA E 5 274 ? 180.038 186.997 162.856 1.00 111.90 274 ALA F C 1
ATOM 11734 O O . ALA E 5 274 ? 178.964 186.874 162.258 1.00 111.57 274 ALA F O 1
ATOM 11736 N N . ARG E 5 275 ? 180.101 187.698 163.995 1.00 114.38 275 ARG F N 1
ATOM 11737 C CA . ARG E 5 275 ? 178.944 188.358 164.615 1.00 113.47 275 ARG F CA 1
ATOM 11738 C C . ARG E 5 275 ? 178.451 189.526 163.772 1.00 112.47 275 ARG F C 1
ATOM 11739 O O . ARG E 5 275 ? 177.259 189.640 163.527 1.00 110.27 275 ARG F O 1
ATOM 11747 N N . MET E 5 276 ? 179.363 190.347 163.254 1.00 110.07 276 MET F N 1
ATOM 11748 C CA . MET E 5 276 ? 179.064 191.501 162.404 1.00 110.02 276 MET F CA 1
ATOM 11749 C C . MET E 5 276 ? 178.367 191.114 161.100 1.00 112.40 276 MET F C 1
ATOM 11750 O O . MET E 5 276 ? 177.468 191.826 160.668 1.00 108.95 276 MET F O 1
ATOM 11755 N N . LYS E 5 277 ? 178.693 189.963 160.500 1.00 107.81 277 LYS F N 1
ATOM 11756 C CA . LYS E 5 277 ? 177.988 189.418 159.323 1.00 103.77 277 LYS F CA 1
ATOM 11757 C C . LYS E 5 277 ? 176.493 189.200 159.578 1.00 109.22 277 LYS F C 1
ATOM 11758 O O . LYS E 5 277 ? 175.694 189.285 158.648 1.00 106.15 277 LYS F O 1
ATOM 11764 N N . GLN E 5 278 ? 176.098 188.917 160.821 1.00 116.05 278 GLN F N 1
ATOM 11765 C CA . GLN E 5 278 ? 174.792 188.667 161.297 1.00 115.75 278 GLN F CA 1
ATOM 11766 C C . GLN E 5 278 ? 174.059 189.863 161.842 1.00 118.04 278 GLN F C 1
ATOM 11767 O O . GLN E 5 278 ? 172.897 189.748 162.244 1.00 120.65 278 GLN F O 1
ATOM 11773 N N . ASP E 5 279 ? 174.692 191.033 161.954 1.00 116.35 279 ASP F N 1
ATOM 11774 C CA . ASP E 5 279 ? 174.133 192.210 162.636 1.00 112.35 279 ASP F CA 1
ATOM 11775 C C . ASP E 5 279 ? 173.278 193.066 161.701 1.00 112.95 279 ASP F C 1
ATOM 11776 O O . ASP E 5 279 ? 173.774 193.626 160.729 1.00 118.22 279 ASP F O 1
ATOM 11781 N N . LYS E 5 280 ? 171.979 193.173 161.981 1.00 117.03 280 LYS F N 1
ATOM 11782 C CA . LYS E 5 280 ? 171.007 193.799 161.074 1.00 121.96 280 LYS F CA 1
ATOM 11783 C C . LYS E 5 280 ? 171.081 195.326 161.055 1.00 121.62 280 LYS F C 1
ATOM 11784 O O . LYS E 5 280 ? 170.496 195.943 160.168 1.00 122.08 280 LYS F O 1
ATOM 11790 N N . SER E 5 281 ? 171.808 195.942 161.989 1.00 106.00 281 SER F N 1
ATOM 11791 C CA . SER E 5 281 ? 171.987 197.398 162.091 1.00 106.94 281 SER F CA 1
ATOM 11792 C C . SER E 5 281 ? 173.125 197.955 161.226 1.00 109.25 281 SER F C 1
ATOM 11793 O O . SER E 5 281 ? 173.190 199.163 161.000 1.00 113.64 281 SER F O 1
ATOM 11796 N N . ILE E 5 282 ? 174.014 197.106 160.705 1.00 102.32 282 ILE F N 1
ATOM 11797 C CA . ILE E 5 282 ? 175.201 197.495 159.939 1.00 103.22 282 ILE F CA 1
ATOM 11798 C C . ILE E 5 282 ? 175.284 196.770 158.595 1.00 102.65 282 ILE F C 1
ATOM 11799 O O . ILE E 5 282 ? 174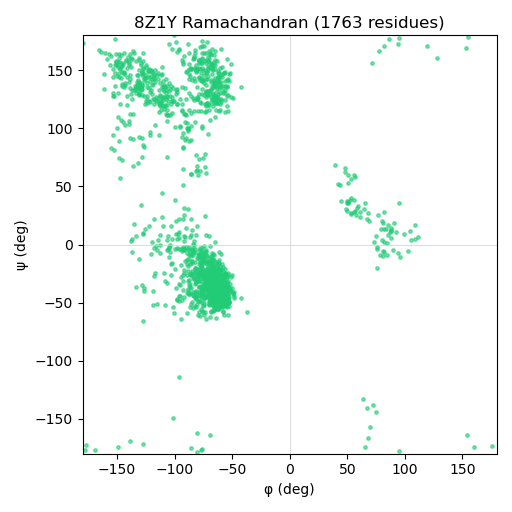.710 195.703 158.406 1.00 106.11 282 ILE F O 1
ATOM 11804 N N . ASN E 5 283 ? 176.028 197.350 157.658 1.00 102.03 283 ASN F N 1
ATOM 11805 C CA . ASN E 5 283 ? 176.630 196.647 156.536 1.00 101.69 283 ASN F CA 1
ATOM 11806 C C . ASN E 5 283 ? 178.096 196.417 156.882 1.00 100.43 283 ASN F C 1
ATOM 11807 O O . ASN E 5 283 ? 178.822 197.363 157.167 1.00 107.03 283 ASN F O 1
ATOM 11812 N N . LEU E 5 284 ? 178.562 195.176 156.863 1.00 90.98 284 LEU F N 1
ATOM 11813 C CA . LEU E 5 284 ? 179.977 194.872 156.973 1.00 93.23 284 LEU F CA 1
ATOM 11814 C C . LEU E 5 284 ? 180.561 194.881 155.566 1.00 96.32 284 LEU F C 1
ATOM 11815 O O . LEU E 5 284 ? 180.374 193.925 154.816 1.00 99.69 284 LEU F O 1
ATOM 11820 N N . MET E 5 285 ? 181.210 195.973 155.177 1.00 103.15 285 MET F N 1
ATOM 11821 C CA . MET E 5 285 ? 181.767 196.108 153.836 1.00 96.80 285 MET F CA 1
ATOM 11822 C C . MET E 5 285 ? 183.111 195.415 153.729 1.00 100.01 285 MET F C 1
ATOM 11823 O O . MET E 5 285 ? 183.857 195.343 154.697 1.00 107.38 285 MET F O 1
ATOM 11828 N N . GLU E 5 286 ? 183.418 194.897 152.549 1.00 109.89 286 GLU F N 1
ATOM 11829 C CA . GLU E 5 286 ? 184.572 194.044 152.275 1.00 110.64 286 GLU F CA 1
ATOM 11830 C C . GLU E 5 286 ? 185.313 194.519 151.023 1.00 115.14 286 GLU F C 1
ATOM 11831 O O . GLU E 5 286 ? 184.682 194.943 150.054 1.00 115.78 286 GLU F O 1
ATOM 11837 N N . MET E 5 287 ? 186.634 194.386 150.993 1.00 114.36 287 MET F N 1
ATOM 11838 C CA . MET E 5 287 ? 187.453 194.601 149.804 1.00 112.86 287 MET F CA 1
ATOM 11839 C C . MET E 5 287 ? 188.745 193.771 149.909 1.00 112.58 287 MET F C 1
ATOM 11840 O O . MET E 5 287 ? 189.402 193.838 150.949 1.00 115.56 287 MET F O 1
ATOM 11845 N N . PRO E 5 288 ? 189.155 192.989 148.894 1.00 104.02 288 PRO F N 1
ATOM 11846 C CA . PRO E 5 288 ? 190.469 192.362 148.871 1.00 102.26 288 PRO F CA 1
ATOM 11847 C C . PRO E 5 288 ? 191.551 193.431 149.001 1.00 107.48 288 PRO F C 1
ATOM 11848 O O . PRO E 5 288 ? 191.693 194.298 148.143 1.00 114.65 288 PRO F O 1
ATOM 11852 N N . GLY E 5 289 ? 192.287 193.421 150.104 1.00 100.77 289 GLY F N 1
ATOM 11853 C CA . GLY E 5 289 ? 193.193 194.505 150.453 1.00 97.87 289 GLY F CA 1
ATOM 11854 C C . GLY E 5 289 ? 194.493 194.417 149.678 1.00 98.43 289 GLY F C 1
ATOM 11855 O O . GLY E 5 289 ? 195.003 193.324 149.448 1.00 99.26 289 GLY F O 1
ATOM 11856 N N . LEU E 5 290 ? 195.063 195.563 149.291 1.00 93.90 290 LEU F N 1
ATOM 11857 C CA . LEU E 5 290 ? 196.365 195.619 148.630 1.00 89.65 290 LEU F CA 1
ATOM 11858 C C . LEU E 5 290 ? 197.495 195.520 149.649 1.00 94.55 290 LEU F C 1
ATOM 11859 O O . LEU E 5 290 ? 198.231 196.471 149.879 1.00 105.52 290 LEU F O 1
ATOM 11864 N N . ASN E 5 291 ? 197.636 194.363 150.279 1.00 92.34 291 ASN F N 1
ATOM 11865 C CA . ASN E 5 291 ? 198.695 194.092 151.243 1.00 92.91 291 ASN F CA 1
ATOM 11866 C C . ASN E 5 291 ? 199.107 192.621 151.219 1.00 89.87 291 ASN F C 1
ATOM 11867 O O . ASN E 5 291 ? 198.419 191.788 150.636 1.00 103.64 291 ASN F O 1
ATOM 11872 N N . VAL E 5 292 ? 200.256 192.293 151.789 1.00 85.64 292 VAL F N 1
ATOM 11873 C CA . VAL E 5 292 ? 200.777 190.930 151.857 1.00 87.89 292 VAL F CA 1
ATOM 11874 C C . VAL E 5 292 ? 201.510 190.681 153.169 1.00 94.83 292 VAL F C 1
ATOM 11875 O O . VAL E 5 292 ? 202.302 191.515 153.597 1.00 105.29 292 VAL F O 1
ATOM 11879 N N . GLY E 5 293 ? 201.271 189.538 153.799 1.00 78.93 293 GLY F N 1
ATOM 11880 C CA . GLY E 5 293 ? 202.092 189.002 154.879 1.00 80.26 293 GLY F CA 1
ATOM 11881 C C . GLY E 5 293 ? 202.943 187.844 154.365 1.00 86.56 293 GLY F C 1
ATOM 11882 O O . GLY E 5 293 ? 202.470 187.008 153.597 1.00 100.47 293 GLY F O 1
ATOM 11883 N N . TYR E 5 294 ? 204.197 187.773 154.788 1.00 90.95 294 TYR F N 1
ATOM 11884 C CA . TYR E 5 294 ? 205.154 186.778 154.328 1.00 89.89 294 TYR F CA 1
ATOM 11885 C C . TYR E 5 294 ? 206.164 186.416 155.427 1.00 96.31 294 TYR F C 1
ATOM 11886 O O . TYR E 5 294 ? 206.392 187.193 156.347 1.00 107.62 294 TYR F O 1
ATOM 11895 N N . LEU E 5 295 ? 206.780 185.236 155.354 1.00 94.97 295 LEU F N 1
ATOM 11896 C CA . LEU E 5 295 ? 207.881 184.826 156.220 1.00 91.13 295 LEU F CA 1
ATOM 11897 C C . LEU E 5 295 ? 209.141 184.716 155.385 1.00 90.88 295 LEU F C 1
ATOM 11898 O O . LEU E 5 295 ? 209.214 183.919 154.459 1.00 95.68 295 LEU F O 1
ATOM 11903 N N . SER E 5 296 ? 210.146 185.503 155.708 1.00 81.83 296 SER F N 1
ATOM 11904 C CA . SER E 5 296 ? 211.258 185.761 154.815 1.00 86.72 296 SER F CA 1
ATOM 11905 C C . SER E 5 296 ? 212.458 184.893 155.142 1.00 87.75 296 SER F C 1
ATOM 11906 O O . SER E 5 296 ? 212.969 184.986 156.254 1.00 96.49 296 SER F O 1
ATOM 11909 N N . TYR E 5 297 ? 212.930 184.069 154.210 1.00 89.75 297 TYR F N 1
ATOM 11910 C CA . TYR E 5 297 ? 214.071 183.179 154.408 1.00 89.62 297 TYR F CA 1
ATOM 11911 C C . TYR E 5 297 ? 215.387 183.913 154.190 1.00 94.85 297 TYR F C 1
ATOM 11912 O O . TYR E 5 297 ? 215.615 184.453 153.117 1.00 104.85 297 TYR F O 1
ATOM 11921 N N . ASN E 5 298 ? 216.290 183.911 155.159 1.00 103.61 298 ASN F N 1
ATOM 11922 C CA . ASN E 5 298 ? 217.608 184.489 154.990 1.00 98.93 298 ASN F CA 1
ATOM 11923 C C . ASN E 5 298 ? 218.508 183.566 154.163 1.00 107.47 298 ASN F C 1
ATOM 11924 O O . ASN E 5 298 ? 219.078 182.603 154.672 1.00 114.38 298 ASN F O 1
ATOM 11929 N N . VAL E 5 299 ? 218.665 183.876 152.879 1.00 114.31 299 VAL F N 1
ATOM 11930 C CA . VAL E 5 299 ? 219.444 183.097 151.911 1.00 109.69 299 VAL F CA 1
ATOM 11931 C C . VAL E 5 299 ? 220.934 183.027 152.268 1.00 111.07 299 VAL F C 1
ATOM 11932 O O . VAL E 5 299 ? 221.636 182.146 151.785 1.00 118.84 299 VAL F O 1
ATOM 11936 N N . GLN E 5 300 ? 221.449 183.902 153.133 1.00 115.78 300 GLN F N 1
ATOM 11937 C CA . GLN E 5 300 ? 222.850 183.869 153.581 1.00 115.90 300 GLN F CA 1
ATOM 11938 C C . GLN E 5 300 ? 223.116 182.811 154.663 1.00 120.63 300 GLN F C 1
ATOM 11939 O O . GLN E 5 300 ? 224.275 182.572 155.007 1.00 121.45 300 GLN F O 1
ATOM 11945 N N . LYS E 5 301 ? 222.073 182.178 155.224 1.00 121.12 301 LYS F N 1
ATOM 11946 C CA . LYS E 5 301 ? 222.172 181.202 156.321 1.00 120.05 301 LYS F CA 1
ATOM 11947 C C . LYS E 5 301 ? 222.127 179.771 155.786 1.00 122.42 301 LYS F C 1
ATOM 11948 O O . LYS E 5 301 ? 221.266 179.424 154.983 1.00 125.48 301 LYS F O 1
ATOM 11954 N N . LYS E 5 302 ? 223.041 178.919 156.252 1.00 123.04 302 LYS F N 1
ATOM 11955 C CA . LYS E 5 302 ? 223.374 177.609 155.652 1.00 128.76 302 LYS F CA 1
ATOM 11956 C C . LYS E 5 302 ? 222.216 176.653 155.296 1.00 130.96 302 LYS F C 1
ATOM 11957 O O . LYS E 5 302 ? 222.287 176.073 154.216 1.00 131.88 302 LYS F O 1
ATOM 11963 N N . PRO E 5 303 ? 221.176 176.422 156.118 1.00 126.07 303 PRO F N 1
ATOM 11964 C CA . PRO E 5 303 ? 220.108 175.519 155.700 1.00 119.03 303 PRO F CA 1
ATOM 11965 C C . PRO E 5 303 ? 219.241 176.138 154.596 1.00 121.05 303 PRO F C 1
ATOM 11966 O O . PRO E 5 303 ? 218.734 175.422 153.741 1.00 123.60 303 PRO F O 1
ATOM 11970 N N . LEU E 5 304 ? 219.078 177.463 154.588 1.00 110.98 304 LEU F N 1
ATOM 11971 C CA . LEU E 5 304 ? 218.169 178.193 153.703 1.00 106.99 304 LEU F CA 1
ATOM 11972 C C . LEU E 5 304 ? 218.798 178.673 152.390 1.00 112.69 304 LEU F C 1
ATOM 11973 O O . LEU E 5 304 ? 218.087 179.199 151.540 1.00 117.25 304 LEU F O 1
ATOM 11978 N N . ASP E 5 305 ? 220.098 178.492 152.177 1.00 128.51 305 ASP F N 1
ATOM 11979 C CA . ASP E 5 305 ? 220.763 178.842 150.922 1.00 126.07 305 ASP F CA 1
ATOM 11980 C C . ASP E 5 305 ? 220.382 177.920 149.742 1.00 127.34 305 ASP F C 1
ATOM 11981 O O . ASP E 5 305 ? 220.702 178.243 148.597 1.00 127.99 305 ASP F O 1
ATOM 11986 N N . ASP E 5 306 ? 219.707 176.796 149.989 1.00 124.44 306 ASP F N 1
ATOM 11987 C CA . ASP E 5 306 ? 219.325 175.818 148.976 1.00 123.13 306 ASP F CA 1
ATOM 11988 C C . ASP E 5 306 ? 217.843 175.973 148.647 1.00 121.72 306 ASP F C 1
ATOM 11989 O O . ASP E 5 306 ? 216.973 175.855 149.513 1.00 125.66 306 ASP F O 1
ATOM 11994 N N . VAL E 5 307 ? 217.542 176.238 147.375 1.00 112.29 307 VAL F N 1
ATOM 11995 C CA . VAL E 5 307 ? 216.186 176.469 146.878 1.00 117.97 307 VAL F CA 1
ATOM 11996 C C . VAL E 5 307 ? 215.236 175.337 147.261 1.00 122.69 307 VAL F C 1
ATOM 11997 O O . VAL E 5 307 ? 214.087 175.589 147.620 1.00 119.50 307 VAL F O 1
ATOM 12001 N N . LYS E 5 308 ? 215.728 174.087 147.289 1.00 125.61 308 LYS F N 1
ATOM 12002 C CA . LYS E 5 308 ? 214.972 172.890 147.680 1.00 118.10 308 LYS F CA 1
ATOM 12003 C C . LYS E 5 308 ? 214.507 172.953 149.127 1.00 118.68 308 LYS F C 1
ATOM 12004 O O . LYS E 5 308 ? 213.361 172.620 149.410 1.00 125.83 308 LYS F O 1
ATOM 12010 N N . VAL E 5 309 ? 215.347 173.428 150.045 1.00 108.29 309 VAL F N 1
ATOM 12011 C CA . VAL E 5 309 ? 214.960 173.595 151.447 1.00 109.33 309 VAL F CA 1
ATOM 12012 C C . VAL E 5 309 ? 213.883 174.670 151.590 1.00 113.80 309 VAL F C 1
ATOM 12013 O O . VAL E 5 309 ? 212.903 174.462 152.300 1.00 116.46 309 VAL F O 1
ATOM 12017 N N . ARG E 5 310 ? 213.970 175.778 150.846 1.00 108.88 310 ARG F N 1
ATOM 12018 C CA . ARG E 5 310 ? 212.985 176.856 150.943 1.00 101.48 310 ARG F CA 1
ATOM 12019 C C . ARG E 5 310 ? 211.644 176.422 150.357 1.00 108.59 310 ARG F C 1
ATOM 12020 O O . ARG E 5 310 ? 210.591 176.672 150.945 1.00 115.61 310 ARG F O 1
ATOM 12028 N N . GLN E 5 311 ? 211.666 175.680 149.254 1.00 106.68 311 GLN F N 1
ATOM 12029 C CA . GLN E 5 311 ? 210.468 175.065 148.690 1.00 106.00 311 GLN F CA 1
ATOM 12030 C C . GLN E 5 311 ? 209.828 174.066 149.665 1.00 107.55 311 GLN F C 1
ATOM 12031 O O . GLN E 5 311 ? 208.625 174.121 149.898 1.00 108.74 311 GLN F O 1
ATOM 12037 N N . ALA E 5 312 ? 210.605 173.196 150.302 1.00 110.66 312 ALA F N 1
ATOM 12038 C CA . ALA E 5 312 ? 210.138 172.230 151.281 1.00 107.58 312 ALA F CA 1
ATOM 12039 C C . ALA E 5 312 ? 209.487 172.866 152.501 1.00 109.48 312 ALA F C 1
ATOM 12040 O O . ALA E 5 312 ? 208.362 172.518 152.849 1.00 120.83 312 ALA F O 1
ATOM 12042 N N . LEU E 5 313 ? 210.145 173.845 153.114 1.00 92.89 313 LEU F N 1
ATOM 12043 C CA . LEU E 5 313 ? 209.564 174.617 154.206 1.00 92.50 313 LEU F CA 1
ATOM 12044 C C . LEU E 5 313 ? 208.313 175.394 153.787 1.00 89.24 313 LEU F C 1
ATOM 12045 O O . LEU E 5 313 ? 207.548 175.796 154.653 1.00 95.50 313 LEU F O 1
ATOM 12050 N N . THR E 5 314 ? 208.061 175.573 152.490 1.00 85.71 314 THR F N 1
ATOM 12051 C CA . THR E 5 314 ? 206.798 176.101 151.967 1.00 90.21 314 THR F CA 1
ATOM 12052 C C . THR E 5 314 ? 205.726 175.035 151.776 1.00 102.78 314 THR F C 1
ATOM 12053 O O . THR E 5 314 ? 204.617 175.186 152.281 1.00 97.31 314 THR F O 1
ATOM 12057 N N . TYR E 5 315 ? 206.046 173.923 151.114 1.00 115.11 315 TYR F N 1
ATOM 12058 C CA . TYR E 5 315 ? 205.134 172.772 150.972 1.00 105.25 315 TYR F CA 1
ATOM 12059 C C . TYR E 5 315 ? 204.634 172.259 152.325 1.00 108.23 315 TYR F C 1
ATOM 12060 O O . TYR E 5 315 ? 203.500 171.802 152.440 1.00 114.98 315 TYR F O 1
ATOM 12069 N N . ALA E 5 316 ? 205.472 172.337 153.358 1.00 98.50 316 ALA F N 1
ATOM 12070 C CA . ALA E 5 316 ? 205.168 171.870 154.699 1.00 97.42 316 ALA F CA 1
ATOM 12071 C C . ALA E 5 316 ? 204.086 172.673 155.436 1.00 104.59 316 ALA F C 1
ATOM 12072 O O . ALA E 5 316 ? 203.599 172.187 156.448 1.00 109.81 316 ALA F O 1
ATOM 12074 N N . VAL E 5 317 ? 203.695 173.869 154.987 1.00 98.33 317 VAL F N 1
ATOM 12075 C CA . VAL E 5 317 ? 202.820 174.781 155.747 1.00 95.52 317 VAL F CA 1
ATOM 12076 C C . VAL E 5 317 ? 201.394 174.791 155.206 1.00 100.89 317 VAL F C 1
ATOM 12077 O O . VAL E 5 317 ? 201.176 175.042 154.024 1.00 100.56 317 VAL F O 1
ATOM 12081 N N . ASN E 5 318 ? 200.403 174.575 156.072 1.00 107.22 318 ASN F N 1
ATOM 12082 C CA . ASN E 5 318 ? 198.990 174.627 155.716 1.00 108.18 318 ASN F CA 1
ATOM 12083 C C . ASN E 5 318 ? 198.463 176.059 155.806 1.00 108.73 318 ASN F C 1
ATOM 12084 O O . ASN E 5 318 ? 197.972 176.509 156.845 1.00 111.55 318 ASN F O 1
ATOM 12089 N N . LYS E 5 319 ? 198.553 176.804 154.702 1.00 98.80 319 LYS F N 1
ATOM 12090 C CA . LYS E 5 319 ? 198.086 178.193 154.651 1.00 97.60 319 LYS F CA 1
ATOM 12091 C C . LYS E 5 319 ? 196.592 178.318 154.919 1.00 100.58 319 LYS F C 1
ATOM 12092 O O . LYS E 5 319 ? 196.188 179.255 155.600 1.00 104.73 319 LYS F O 1
ATOM 12098 N N . ASP E 5 320 ? 195.764 177.390 154.453 1.00 110.00 320 ASP F N 1
ATOM 12099 C CA . ASP E 5 320 ? 194.315 177.455 154.676 1.00 111.15 320 ASP F CA 1
ATOM 12100 C C . ASP E 5 320 ? 193.953 177.342 156.161 1.00 111.20 320 ASP F C 1
ATOM 12101 O O . ASP E 5 320 ? 193.059 178.039 156.645 1.00 116.58 320 ASP F O 1
ATOM 12106 N N . ALA E 5 321 ? 194.693 176.539 156.923 1.00 94.64 321 ALA F N 1
ATOM 12107 C CA . ALA E 5 321 ? 194.561 176.495 158.370 1.00 101.46 321 ALA F CA 1
ATOM 12108 C C . ALA E 5 321 ? 194.973 177.818 159.016 1.00 110.57 321 ALA F C 1
ATOM 12109 O O . ALA E 5 321 ? 194.252 178.307 159.878 1.00 113.15 321 ALA F O 1
ATOM 12111 N N . ILE E 5 322 ? 196.077 178.441 158.586 1.00 101.60 322 ILE F N 1
ATOM 12112 C CA . ILE E 5 322 ? 196.482 179.777 159.061 1.00 96.90 322 ILE F CA 1
ATOM 12113 C C . ILE E 5 322 ? 195.399 180.820 158.755 1.00 99.25 322 ILE F C 1
ATOM 12114 O O . ILE E 5 322 ? 195.118 181.672 159.593 1.00 104.15 322 ILE F O 1
ATOM 12119 N N . ILE E 5 323 ? 194.730 180.746 157.606 1.00 95.96 323 ILE F N 1
ATOM 12120 C CA . ILE E 5 323 ? 193.622 181.638 157.255 1.00 94.32 323 ILE F CA 1
ATOM 12121 C C . ILE E 5 323 ? 192.415 181.425 158.171 1.00 100.15 323 ILE F C 1
ATOM 12122 O O . ILE E 5 323 ? 191.853 182.396 158.673 1.00 106.94 323 ILE F O 1
ATOM 12127 N N . LYS E 5 324 ? 192.017 180.179 158.448 1.00 108.06 324 LYS F N 1
ATOM 12128 C CA . LYS E 5 324 ? 190.906 179.885 159.368 1.00 110.70 324 LYS F CA 1
ATOM 12129 C C . LYS E 5 324 ? 191.241 180.187 160.828 1.00 109.70 324 LYS F C 1
ATOM 12130 O O . LYS E 5 324 ? 190.372 180.654 161.552 1.00 110.60 324 LYS F O 1
ATOM 12136 N N . ALA E 5 325 ? 192.475 179.961 161.262 1.00 106.69 325 ALA F N 1
ATOM 12137 C CA . ALA E 5 325 ? 192.903 180.126 162.644 1.00 104.23 325 ALA F CA 1
ATOM 12138 C C . ALA E 5 325 ? 193.402 181.537 162.983 1.00 110.67 325 ALA F C 1
ATOM 12139 O O . ALA E 5 325 ? 192.826 182.194 163.844 1.00 120.09 325 ALA F O 1
ATOM 12141 N N . VAL E 5 326 ? 194.440 182.046 162.305 1.00 105.26 326 VAL F N 1
ATOM 12142 C CA . VAL E 5 326 ? 195.039 183.368 162.597 1.00 101.04 326 VAL F CA 1
ATOM 12143 C C . VAL E 5 326 ? 194.183 184.496 162.062 1.00 101.65 326 VAL F C 1
ATOM 12144 O O . VAL E 5 326 ? 193.878 185.441 162.778 1.00 95.30 326 VAL F O 1
ATOM 12148 N N . TYR E 5 327 ? 193.795 184.402 160.795 1.00 98.14 327 TYR F N 1
ATOM 12149 C CA . TYR E 5 327 ? 192.997 185.430 160.139 1.00 98.71 327 TYR F CA 1
ATOM 12150 C C . TYR E 5 327 ? 191.496 185.283 160.404 1.00 99.20 327 TYR F C 1
ATOM 12151 O O . TYR E 5 327 ? 190.748 186.180 160.038 1.00 108.28 327 TYR F O 1
ATOM 12160 N N . GLN E 5 328 ? 191.020 184.194 161.009 1.00 97.87 328 GLN F N 1
ATOM 12161 C CA . GLN E 5 328 ? 189.592 183.942 161.262 1.00 100.01 328 GLN F CA 1
ATOM 12162 C C . GLN E 5 328 ? 188.728 184.130 160.008 1.00 101.70 328 GLN F C 1
ATOM 12163 O O . GLN E 5 328 ? 187.612 184.636 160.067 1.00 99.90 328 GLN F O 1
ATOM 12169 N N . GLY E 5 329 ? 189.251 183.753 158.840 1.00 113.60 329 GLY F N 1
ATOM 12170 C CA . GLY E 5 329 ? 188.570 183.878 157.549 1.00 112.17 329 GLY F CA 1
ATOM 12171 C C . GLY E 5 329 ? 188.650 185.266 156.905 1.00 111.23 329 GLY F C 1
ATOM 12172 O O . GLY E 5 329 ? 188.091 185.470 155.830 1.00 109.88 329 GLY F O 1
ATOM 12173 N N . ALA E 5 330 ? 189.343 186.220 157.524 1.00 110.75 330 ALA F N 1
ATOM 12174 C CA . ALA E 5 330 ? 189.503 187.574 157.013 1.00 109.70 330 ALA F CA 1
ATOM 12175 C C . ALA E 5 330 ? 190.525 187.698 155.874 1.00 108.26 330 ALA F C 1
ATOM 12176 O O . ALA E 5 330 ? 190.512 188.688 155.155 1.00 110.07 330 ALA F O 1
ATOM 12178 N N . GLY E 5 331 ? 191.434 186.749 155.693 1.00 97.67 331 GLY F N 1
ATOM 12179 C CA . GLY E 5 331 ? 192.432 186.774 154.623 1.00 95.74 331 GLY F CA 1
ATOM 12180 C C . GLY E 5 331 ? 192.033 185.964 153.394 1.00 97.51 331 GLY F C 1
ATOM 12181 O O . GLY E 5 331 ? 191.125 185.140 153.446 1.00 106.26 331 GLY F O 1
ATOM 12182 N N . VAL E 5 332 ? 192.771 186.138 152.303 1.00 93.50 332 VAL F N 1
ATOM 12183 C CA . VAL E 5 332 ? 192.854 185.173 151.195 1.00 100.34 332 VAL F CA 1
ATOM 12184 C C . VAL E 5 332 ? 194.291 184.699 151.046 1.00 98.88 332 VAL F C 1
ATOM 12185 O O . VAL E 5 332 ? 195.227 185.476 151.202 1.00 100.65 332 VAL F O 1
ATOM 12189 N N . SER E 5 333 ? 194.473 183.406 150.816 1.00 97.74 333 SER F N 1
ATOM 12190 C CA . SER E 5 333 ? 195.776 182.746 150.795 1.00 100.47 333 SER F CA 1
ATOM 12191 C C . SER E 5 333 ? 196.627 183.185 149.601 1.00 101.62 333 SER F C 1
ATOM 12192 O O . SER E 5 333 ? 196.113 183.376 148.500 1.00 96.41 333 SER F O 1
ATOM 12195 N N . ALA E 5 334 ? 197.929 183.377 149.807 1.00 97.42 334 ALA F N 1
ATOM 12196 C CA . ALA E 5 334 ? 198.811 184.032 148.848 1.00 95.26 334 ALA F CA 1
ATOM 12197 C C . ALA E 5 334 ? 199.762 183.055 148.152 1.00 100.70 334 ALA F C 1
ATOM 12198 O O . ALA E 5 334 ? 200.421 182.258 148.814 1.00 104.72 334 ALA F O 1
ATOM 12200 N N . LYS E 5 335 ? 199.889 183.145 146.819 1.00 109.69 335 LYS F N 1
ATOM 12201 C CA . LYS E 5 335 ? 200.801 182.313 146.009 1.00 110.22 335 LYS F CA 1
ATOM 12202 C C . LYS E 5 335 ? 202.011 183.042 145.429 1.00 110.01 335 LYS F C 1
ATOM 12203 O O . LYS E 5 335 ? 203.036 182.415 145.181 1.00 103.65 335 LYS F O 1
ATOM 12209 N N . ASN E 5 336 ? 201.912 184.359 145.256 1.00 110.18 336 ASN F N 1
ATOM 12210 C CA . ASN E 5 336 ? 202.988 185.265 144.850 1.00 111.55 336 ASN F CA 1
ATOM 12211 C C . ASN E 5 336 ? 202.721 186.664 145.436 1.00 105.72 336 ASN F C 1
ATOM 12212 O O . ASN E 5 336 ? 201.647 186.917 145.968 1.00 109.00 336 ASN F O 1
ATOM 12217 N N . LEU E 5 337 ? 203.736 187.528 145.453 1.00 95.16 337 LEU F N 1
ATOM 12218 C CA . LEU E 5 337 ? 203.824 188.697 146.341 1.00 99.79 337 LEU F CA 1
ATOM 12219 C C . LEU E 5 337 ? 202.747 189.769 146.115 1.00 102.39 337 LEU F C 1
ATOM 12220 O O . LEU E 5 337 ? 202.299 190.412 147.057 1.00 102.90 337 LEU F O 1
ATOM 12225 N N . ILE E 5 338 ? 202.338 189.965 144.870 1.00 113.83 338 ILE F N 1
ATOM 12226 C CA . ILE E 5 338 ? 201.344 190.947 144.452 1.00 105.98 338 ILE F CA 1
ATOM 12227 C C . ILE E 5 338 ? 199.929 190.467 144.800 1.00 110.01 338 ILE F C 1
ATOM 12228 O O . ILE E 5 338 ? 199.570 189.349 144.442 1.00 113.64 338 ILE F O 1
ATOM 12233 N N . PRO E 5 339 ? 199.094 191.278 145.462 1.00 103.42 339 PRO F N 1
ATOM 12234 C CA . PRO E 5 339 ? 197.695 190.955 145.704 1.00 106.34 339 PRO F CA 1
ATOM 12235 C C . PRO E 5 339 ? 196.912 190.572 144.436 1.00 107.41 339 PRO F C 1
ATOM 12236 O O . PRO E 5 339 ? 197.122 191.180 143.387 1.00 113.40 339 PRO F O 1
ATOM 12240 N N . PRO E 5 340 ? 195.923 189.668 144.522 1.00 98.02 340 PRO F N 1
ATOM 12241 C CA . PRO E 5 340 ? 195.207 189.172 143.354 1.00 96.58 340 PRO F CA 1
ATOM 12242 C C . PRO E 5 340 ? 194.373 190.228 142.619 1.00 95.78 340 PRO F C 1
ATOM 12243 O O . PRO E 5 340 ? 194.066 190.065 141.442 1.00 100.09 340 PRO F O 1
ATOM 12247 N N . THR E 5 341 ? 193.990 191.312 143.292 1.00 101.05 341 THR F N 1
ATOM 12248 C CA . THR E 5 341 ? 193.194 192.400 142.704 1.00 108.38 341 THR F CA 1
ATOM 12249 C C . THR E 5 341 ? 194.039 193.498 142.041 1.00 111.80 341 THR F C 1
ATOM 12250 O O . THR E 5 341 ? 193.502 194.429 141.440 1.00 108.67 341 THR F O 1
ATOM 12254 N N . MET E 5 342 ? 195.370 193.421 142.123 1.00 114.00 342 MET F N 1
ATOM 12255 C CA . MET E 5 342 ? 196.273 194.413 141.545 1.00 111.00 342 MET F CA 1
ATOM 12256 C C . MET E 5 342 ? 196.576 194.057 140.090 1.00 108.62 342 MET F C 1
ATOM 12257 O O . MET E 5 342 ? 196.598 192.885 139.719 1.00 114.95 342 MET F O 1
ATOM 12262 N N . TRP E 5 343 ? 196.852 195.044 139.246 1.00 103.16 343 TRP F N 1
ATOM 12263 C CA . TRP E 5 343 ? 197.300 194.769 137.887 1.00 111.70 343 TRP F CA 1
ATOM 12264 C C . TRP E 5 343 ? 198.689 194.120 137.890 1.00 112.42 343 TRP F C 1
ATOM 12265 O O . TRP E 5 343 ? 199.490 194.334 138.789 1.00 117.20 343 TRP F O 1
ATOM 12276 N N . GLY E 5 344 ? 198.994 193.287 136.901 1.00 103.08 344 GLY F N 1
ATOM 12277 C CA . GLY E 5 344 ? 200.274 192.576 136.817 1.00 100.77 344 GLY F CA 1
ATOM 12278 C C . GLY E 5 344 ? 200.344 191.267 137.604 1.00 108.91 344 GLY F C 1
ATOM 12279 O O . GLY E 5 344 ? 201.377 190.609 137.584 1.00 110.37 344 GLY F O 1
ATOM 12280 N N . TYR E 5 345 ? 199.266 190.851 138.275 1.00 114.47 345 TYR F N 1
ATOM 12281 C CA . TYR E 5 345 ? 199.172 189.586 139.011 1.00 108.61 345 TYR F CA 1
ATOM 12282 C C . TYR E 5 345 ? 199.308 188.376 138.084 1.00 107.07 345 TYR F C 1
ATOM 12283 O O . TYR E 5 345 ? 198.580 188.262 137.096 1.00 111.13 345 TYR F O 1
ATOM 12292 N N . ASN E 5 346 ? 200.217 187.455 138.393 1.00 107.05 346 ASN F N 1
ATOM 12293 C CA . ASN E 5 346 ? 200.343 186.205 137.656 1.00 106.73 346 ASN F CA 1
ATOM 12294 C C . ASN E 5 346 ? 199.465 185.112 138.279 1.00 112.03 346 ASN F C 1
ATOM 12295 O O . ASN E 5 346 ? 199.886 184.382 139.175 1.00 114.23 346 ASN F O 1
ATOM 12300 N N . ASP E 5 347 ? 198.234 184.986 137.792 1.00 121.59 347 ASP F N 1
ATOM 12301 C CA . ASP E 5 347 ? 197.335 183.891 138.168 1.00 119.73 347 ASP F CA 1
ATOM 12302 C C . ASP E 5 347 ? 197.669 182.574 137.442 1.00 118.31 347 ASP F C 1
ATOM 12303 O O . ASP E 5 347 ? 197.202 181.507 137.820 1.00 118.34 347 ASP F O 1
ATOM 12308 N N . ASP E 5 348 ? 198.505 182.621 136.405 1.00 132.09 348 ASP F N 1
ATOM 12309 C CA . ASP E 5 348 ? 198.902 181.467 135.595 1.00 133.72 348 ASP F CA 1
ATOM 12310 C C . ASP E 5 348 ? 200.023 180.634 136.233 1.00 132.12 348 ASP F C 1
ATOM 12311 O O . ASP E 5 348 ? 200.535 179.710 135.599 1.00 132.48 348 ASP F O 1
ATOM 12316 N N . VAL E 5 349 ? 200.403 180.902 137.488 1.00 120.55 349 VAL F N 1
ATOM 12317 C CA . VAL E 5 349 ? 201.245 180.005 138.306 1.00 123.96 349 VAL F CA 1
ATOM 12318 C C . VAL E 5 349 ? 200.455 179.402 139.461 1.00 125.43 349 VAL F C 1
ATOM 12319 O O . VAL E 5 349 ? 199.538 180.019 140.004 1.00 127.62 349 VAL F O 1
ATOM 12323 N N . GLN E 5 350 ? 200.808 178.170 139.814 1.00 132.21 350 GLN F N 1
ATOM 12324 C CA . GLN E 5 350 ? 200.171 177.348 140.833 1.00 132.79 350 GLN F CA 1
ATOM 12325 C C . GLN E 5 350 ? 201.052 177.266 142.085 1.00 131.31 350 GLN F C 1
ATOM 12326 O O . GLN E 5 350 ? 202.266 177.109 141.985 1.00 128.20 350 GLN F O 1
ATOM 12332 N N . ASP E 5 351 ? 200.456 177.387 143.271 1.00 121.63 351 ASP F N 1
ATOM 12333 C CA . ASP E 5 351 ? 201.188 177.464 144.542 1.00 119.28 351 ASP F CA 1
ATOM 12334 C C . ASP E 5 351 ? 201.891 176.149 144.918 1.00 120.48 351 ASP F C 1
ATOM 12335 O O . ASP E 5 351 ? 201.523 175.069 144.447 1.00 119.72 351 ASP F O 1
ATOM 12340 N N . TYR E 5 352 ? 202.836 176.211 145.852 1.00 111.33 352 TYR F N 1
ATOM 12341 C CA . TYR E 5 352 ? 203.325 175.055 146.597 1.00 112.29 352 TYR F CA 1
ATOM 12342 C C . TYR E 5 352 ? 202.267 174.625 147.628 1.00 113.82 352 TYR F C 1
ATOM 12343 O O . TYR E 5 352 ? 202.446 174.805 148.835 1.00 113.79 352 TYR F O 1
ATOM 12352 N N . THR E 5 353 ? 201.113 174.139 147.157 1.00 126.19 353 THR F N 1
ATOM 12353 C CA . THR E 5 353 ? 199.956 173.796 148.002 1.00 124.70 353 THR F CA 1
ATOM 12354 C C . THR E 5 353 ? 200.307 172.712 149.015 1.00 124.24 353 THR F C 1
ATOM 12355 O O . THR E 5 353 ? 201.225 171.926 148.791 1.00 124.76 353 THR F O 1
ATOM 12359 N N . TYR E 5 354 ? 199.613 172.701 150.156 1.00 116.05 354 TYR F N 1
ATOM 12360 C CA . TYR E 5 354 ? 200.013 171.940 151.340 1.00 110.68 354 TYR F CA 1
ATOM 12361 C C . TYR E 5 354 ? 200.230 170.463 151.041 1.00 117.47 354 TYR F C 1
ATOM 12362 O O . TYR E 5 354 ? 199.307 169.760 150.623 1.00 120.65 354 TYR F O 1
ATOM 12371 N N . ASP E 5 355 ? 201.452 169.993 151.266 1.00 116.25 355 ASP F N 1
ATOM 12372 C CA . ASP E 5 355 ? 201.850 168.640 150.924 1.00 111.17 355 ASP F CA 1
ATOM 12373 C C . ASP E 5 355 ? 203.013 168.231 151.816 1.00 110.34 355 ASP F C 1
ATOM 12374 O O . ASP E 5 355 ? 204.180 168.374 151.426 1.00 115.76 355 ASP F O 1
ATOM 12379 N N . PRO E 5 356 ? 202.753 167.762 153.050 1.00 111.18 356 PRO F N 1
ATOM 12380 C CA . PRO E 5 356 ? 203.824 167.268 153.896 1.00 114.07 356 PRO F CA 1
ATOM 12381 C C . PRO E 5 356 ? 204.689 166.206 153.296 1.00 115.11 356 PRO F C 1
ATOM 12382 O O . PRO E 5 356 ? 205.907 166.163 153.511 1.00 117.78 356 PRO F O 1
ATOM 12386 N N . GLU E 5 357 ? 204.137 165.296 152.560 1.00 127.66 357 GLU F N 1
ATOM 12387 C CA . GLU E 5 357 ? 204.794 164.234 151.898 1.00 127.66 357 GLU F CA 1
ATOM 12388 C C . GLU E 5 357 ? 205.845 164.740 150.947 1.00 126.84 357 GLU F C 1
ATOM 12389 O O . GLU E 5 357 ? 207.005 164.308 150.945 1.00 129.41 357 GLU F O 1
ATOM 12395 N N . LYS E 5 358 ? 205.507 165.660 150.104 1.00 117.13 358 LYS F N 1
ATOM 12396 C CA . LYS E 5 358 ? 206.343 166.309 149.173 1.00 118.14 358 LYS F CA 1
ATOM 12397 C C . LYS E 5 358 ? 207.449 167.072 149.847 1.00 114.58 358 LYS F C 1
ATOM 12398 O O . LYS E 5 358 ? 208.599 167.095 149.402 1.00 111.88 358 LYS F O 1
ATOM 12404 N N . ALA E 5 359 ? 207.172 167.738 150.919 1.00 112.88 359 ALA F N 1
ATOM 12405 C CA . ALA E 5 359 ? 208.083 168.429 151.749 1.00 109.21 359 ALA F CA 1
ATOM 12406 C C . ALA E 5 359 ? 209.159 167.514 152.273 1.00 109.07 359 ALA F C 1
ATOM 12407 O O . ALA E 5 359 ? 210.363 167.786 152.208 1.00 113.92 359 ALA F O 1
ATOM 12409 N N . LYS E 5 360 ? 208.810 166.366 152.875 1.00 119.74 360 LYS F N 1
ATOM 12410 C CA . LYS E 5 360 ? 209.808 165.434 153.464 1.00 119.26 360 LYS F CA 1
ATOM 12411 C C . LYS E 5 360 ? 210.780 164.887 152.422 1.00 116.78 360 LYS F C 1
ATOM 12412 O O . LYS E 5 360 ? 211.974 164.784 152.682 1.00 118.17 360 LYS F O 1
ATOM 12418 N N . ALA E 5 361 ? 210.285 164.566 151.229 1.00 119.98 361 ALA F N 1
ATOM 12419 C CA . ALA E 5 361 ? 211.086 164.050 150.124 1.00 122.67 361 ALA F CA 1
ATOM 12420 C C . ALA E 5 361 ? 212.139 165.050 149.633 1.00 124.54 361 ALA F C 1
ATOM 12421 O O . ALA E 5 361 ? 213.257 164.667 149.287 1.00 127.21 361 ALA F O 1
ATOM 12423 N N . LEU E 5 362 ? 211.805 166.339 149.629 1.00 121.69 362 LEU F N 1
ATOM 12424 C CA . LEU E 5 362 ? 212.662 167.401 149.106 1.00 120.38 362 LEU F CA 1
ATOM 12425 C C . LEU E 5 362 ? 213.779 167.821 150.075 1.00 116.91 362 LEU F C 1
ATOM 12426 O O . LEU E 5 362 ? 214.853 168.202 149.632 1.00 118.21 362 LEU F O 1
ATOM 12431 N N . LEU E 5 363 ? 213.596 167.665 151.389 1.00 122.02 363 LEU F N 1
ATOM 12432 C CA . LEU E 5 363 ? 214.688 167.770 152.367 1.00 121.72 363 LEU F CA 1
ATOM 12433 C C . LEU E 5 363 ? 215.627 166.560 152.332 1.00 125.65 363 LEU F C 1
ATOM 12434 O O . LEU E 5 363 ? 216.820 166.716 152.581 1.00 128.09 363 LEU F O 1
ATOM 12439 N N . LYS E 5 364 ? 215.140 165.367 151.976 1.00 141.15 364 LYS F N 1
ATOM 12440 C CA . LYS E 5 364 ? 215.995 164.185 151.773 1.00 140.37 364 LYS F CA 1
ATOM 12441 C C . LYS E 5 364 ? 216.958 164.393 150.614 1.00 138.63 364 LYS F C 1
ATOM 12442 O O . LYS E 5 364 ? 218.141 164.107 150.742 1.00 137.05 364 LYS F O 1
ATOM 12448 N N . GLU E 5 365 ? 216.490 164.980 149.516 1.00 138.00 365 GLU F N 1
ATOM 12449 C CA . GLU E 5 365 ? 217.324 165.351 148.367 1.00 138.84 365 GLU F CA 1
ATOM 12450 C C . GLU E 5 365 ? 218.394 166.402 148.720 1.00 138.34 365 GLU F C 1
ATOM 12451 O O . GLU E 5 365 ? 219.508 166.352 148.205 1.00 137.82 365 GLU F O 1
ATOM 12457 N N . ALA E 5 366 ? 218.101 167.312 149.654 1.00 139.33 366 ALA F N 1
ATOM 12458 C CA . ALA E 5 366 ? 219.059 168.276 150.207 1.00 139.10 366 ALA F CA 1
ATOM 12459 C C . ALA E 5 366 ? 220.073 167.670 151.208 1.00 139.31 366 ALA F C 1
ATOM 12460 O O . ALA E 5 366 ? 220.988 168.365 151.648 1.00 137.98 366 ALA F O 1
ATOM 12462 N N . GLY E 5 367 ? 219.924 166.401 151.606 1.00 148.91 367 GLY F N 1
ATOM 12463 C CA . GLY E 5 367 ? 220.762 165.750 152.626 1.00 149.97 367 GLY F CA 1
ATOM 12464 C C . GLY E 5 367 ? 220.365 166.049 154.080 1.00 150.77 367 GLY F C 1
ATOM 12465 O O . GLY E 5 367 ? 221.132 165.767 155.000 1.00 147.14 367 GLY F O 1
ATOM 12466 N N . LEU E 5 368 ? 219.173 166.614 154.303 1.00 152.47 368 LEU F N 1
ATOM 12467 C CA . LEU E 5 368 ? 218.688 167.121 155.591 1.00 151.17 368 LEU F CA 1
ATOM 12468 C C . LEU E 5 368 ? 217.543 166.290 156.196 1.00 153.08 368 LEU F C 1
ATOM 12469 O O . LEU E 5 368 ? 216.800 166.781 157.044 1.00 154.15 368 LEU F O 1
ATOM 12474 N N . GLU E 5 369 ? 217.407 165.013 155.825 1.00 164.92 369 GLU F N 1
ATOM 12475 C CA . GLU E 5 369 ? 216.420 164.100 156.435 1.00 164.40 369 GLU F CA 1
ATOM 12476 C C . GLU E 5 369 ? 216.634 163.905 157.950 1.00 163.63 369 GLU F C 1
ATOM 12477 O O . GLU E 5 369 ? 215.692 163.591 158.679 1.00 160.24 369 GLU F O 1
ATOM 12483 N N . LYS E 5 370 ? 217.861 164.144 158.430 1.00 160.10 370 LYS F N 1
ATOM 12484 C CA . LYS E 5 370 ? 218.239 164.189 159.850 1.00 159.60 370 LYS F CA 1
ATOM 12485 C C . LYS E 5 370 ? 217.648 165.381 160.622 1.00 159.09 370 LYS F C 1
ATOM 12486 O O . LYS E 5 370 ? 217.732 165.410 161.851 1.00 156.45 370 LYS F O 1
ATOM 12492 N N . GLY E 5 371 ? 217.052 166.348 159.925 1.00 146.61 371 GLY F N 1
ATOM 12493 C CA . GLY E 5 371 ? 216.488 167.570 160.495 1.00 142.02 371 GLY F CA 1
ATOM 12494 C C . GLY E 5 371 ? 217.528 168.631 160.869 1.00 142.14 371 GLY F C 1
ATOM 12495 O O . GLY E 5 371 ? 218.731 168.380 160.926 1.00 140.40 371 GLY F O 1
ATOM 12496 N N . PHE E 5 372 ? 217.052 169.844 161.132 1.00 127.67 372 PHE F N 1
ATOM 12497 C CA . PHE E 5 372 ? 217.844 170.987 161.580 1.00 126.01 372 PHE F CA 1
ATOM 12498 C C . PHE E 5 372 ? 217.002 171.898 162.471 1.00 124.16 372 PHE F C 1
ATOM 12499 O O . PHE E 5 372 ? 215.771 171.891 162.400 1.00 123.52 372 PHE F O 1
ATOM 12507 N N . SER E 5 373 ? 217.658 172.682 163.322 1.00 114.69 373 SER F N 1
ATOM 12508 C CA . SER E 5 373 ? 217.023 173.758 164.080 1.00 115.82 373 SER F CA 1
ATOM 12509 C C . SER E 5 373 ? 217.001 175.042 163.256 1.00 118.38 373 SER F C 1
ATOM 12510 O O . SER E 5 373 ? 217.914 175.312 162.475 1.00 118.90 373 SER F O 1
ATOM 12513 N N . ILE E 5 374 ? 215.943 175.837 163.404 1.00 113.58 374 ILE F N 1
ATOM 12514 C CA . ILE E 5 374 ? 215.723 177.065 162.640 1.00 106.81 374 ILE F CA 1
ATOM 12515 C C . ILE E 5 374 ? 215.009 178.109 163.494 1.00 111.26 374 ILE F C 1
ATOM 12516 O O . ILE E 5 374 ? 214.136 177.781 164.297 1.00 117.85 374 ILE F O 1
ATOM 12521 N N . ASP E 5 375 ? 215.360 179.377 163.327 1.00 104.05 375 ASP F N 1
ATOM 12522 C CA . ASP E 5 375 ? 214.758 180.490 164.058 1.00 98.71 375 ASP F CA 1
ATOM 12523 C C . ASP E 5 375 ? 213.605 181.088 163.258 1.00 95.52 375 ASP F C 1
ATOM 12524 O O . ASP E 5 375 ? 213.706 181.323 162.052 1.00 102.67 375 ASP F O 1
ATOM 12529 N N . LEU E 5 376 ? 212.510 181.348 163.950 1.00 87.30 376 LEU F N 1
ATOM 12530 C CA . LEU E 5 376 ? 211.234 181.763 163.398 1.00 91.93 376 LEU F CA 1
ATOM 12531 C C . LEU E 5 376 ? 210.798 183.019 164.128 1.00 93.20 376 LEU F C 1
ATOM 12532 O O . LEU E 5 376 ? 210.125 182.972 165.152 1.00 105.50 376 LEU F O 1
ATOM 12537 N N . TRP E 5 377 ? 211.272 184.160 163.652 1.00 95.55 377 TRP F N 1
ATOM 12538 C CA . TRP E 5 377 ? 211.046 185.416 164.331 1.00 99.86 377 TRP F CA 1
ATOM 12539 C C . TRP E 5 377 ? 209.645 185.939 164.061 1.00 95.62 377 TRP F C 1
ATOM 12540 O O . TRP E 5 377 ? 209.239 186.049 162.907 1.00 100.44 377 TRP F O 1
ATOM 12551 N N . ALA E 5 378 ? 208.930 186.299 165.113 1.00 93.56 378 ALA F N 1
ATOM 12552 C CA . ALA E 5 378 ? 207.582 186.808 165.067 1.00 90.88 378 ALA F CA 1
ATOM 12553 C C . ALA E 5 378 ? 207.465 188.142 165.795 1.00 93.39 378 ALA F C 1
ATOM 12554 O O . ALA E 5 378 ? 207.847 188.283 166.955 1.00 109.97 378 ALA F O 1
ATOM 12556 N N . MET E 5 379 ? 206.908 189.131 165.119 1.00 92.64 379 MET F N 1
ATOM 12557 C CA . MET E 5 379 ? 206.600 190.444 165.672 1.00 97.97 379 MET F CA 1
ATOM 12558 C C . MET E 5 379 ? 205.509 190.357 166.746 1.00 105.31 379 MET F C 1
ATOM 12559 O O . MET E 5 379 ? 204.530 189.640 166.562 1.00 116.57 379 MET F O 1
ATOM 12564 N N . PRO E 5 380 ? 205.623 191.076 167.872 1.00 120.70 380 PRO F N 1
ATOM 12565 C CA . PRO E 5 380 ? 204.583 191.081 168.888 1.00 121.18 380 PRO F CA 1
ATOM 12566 C C . PRO E 5 380 ? 203.438 192.051 168.573 1.00 122.80 380 PRO F C 1
ATOM 12567 O O . PRO E 5 380 ? 202.321 191.866 169.049 1.00 123.60 380 PRO F O 1
ATOM 12571 N N . VAL E 5 381 ? 203.698 193.078 167.763 1.00 107.62 381 VAL F N 1
ATOM 12572 C CA . VAL E 5 381 ? 202.701 194.063 167.335 1.00 105.95 381 VAL F CA 1
ATOM 12573 C C . VAL E 5 381 ? 201.735 193.492 166.293 1.00 111.25 381 VAL F C 1
ATOM 12574 O O . VAL E 5 381 ? 202.106 192.707 165.428 1.00 109.14 381 VAL F O 1
ATOM 12578 N N . GLN E 5 382 ? 200.483 193.931 166.345 1.00 115.91 382 GLN F N 1
ATOM 12579 C CA . GLN E 5 382 ? 199.490 193.724 165.295 1.00 111.62 382 GLN F CA 1
ATOM 12580 C C . GLN E 5 382 ? 199.818 194.575 164.056 1.00 115.97 382 GLN F C 1
ATOM 12581 O O . GLN E 5 382 ? 200.395 195.660 164.166 1.00 120.48 382 GLN F O 1
ATOM 12587 N N . ARG E 5 383 ? 199.450 194.102 162.860 1.00 108.17 383 ARG F N 1
ATOM 12588 C CA . ARG E 5 383 ? 199.669 194.764 161.560 1.00 107.96 383 ARG F CA 1
ATOM 12589 C C . ARG E 5 383 ? 198.406 194.648 160.692 1.00 112.30 383 ARG F C 1
ATOM 12590 O O . ARG E 5 383 ? 197.640 193.703 160.894 1.00 115.59 383 ARG F O 1
ATOM 12598 N N . PRO E 5 384 ? 198.223 195.508 159.671 1.00 110.99 384 PRO F N 1
ATOM 12599 C CA . PRO E 5 384 ? 197.160 195.338 158.680 1.00 109.42 384 PRO F CA 1
ATOM 12600 C C . PRO E 5 384 ? 197.251 193.997 157.943 1.00 110.84 384 PRO F C 1
ATOM 12601 O O . PRO E 5 384 ? 196.242 193.348 157.681 1.00 109.71 384 PRO F O 1
ATOM 12605 N N . TYR E 5 385 ? 198.473 193.563 157.625 1.00 110.92 385 TYR F N 1
ATOM 12606 C CA . TYR E 5 385 ? 198.781 192.356 156.860 1.00 105.44 385 TYR F CA 1
ATOM 12607 C C . TYR E 5 385 ? 198.946 191.071 157.693 1.00 108.53 385 TYR F C 1
ATOM 12608 O O . TYR E 5 385 ? 198.974 189.976 157.135 1.00 109.99 385 TYR F O 1
ATOM 12617 N N . ASN E 5 386 ? 199.063 191.166 159.018 1.00 110.59 386 ASN F N 1
ATOM 12618 C CA . ASN E 5 386 ? 199.284 190.030 159.918 1.00 110.69 386 ASN F CA 1
ATOM 12619 C C . ASN E 5 386 ? 198.660 190.314 161.298 1.00 108.29 386 ASN F C 1
ATOM 12620 O O . ASN E 5 386 ? 199.240 191.063 162.085 1.00 111.44 386 ASN F O 1
ATOM 12625 N N . PRO E 5 387 ? 197.465 189.778 161.603 1.00 102.78 387 PRO F N 1
ATOM 12626 C CA . PRO E 5 387 ? 196.747 190.141 162.815 1.00 103.80 387 PRO F CA 1
ATOM 12627 C C . PRO E 5 387 ? 197.313 189.491 164.086 1.00 102.70 387 PRO F C 1
ATOM 12628 O O . PRO E 5 387 ? 197.156 190.054 165.165 1.00 104.79 387 PRO F O 1
ATOM 12632 N N . ASN E 5 388 ? 197.999 188.349 163.985 1.00 110.76 388 ASN F N 1
ATOM 12633 C CA . ASN E 5 388 ? 198.714 187.740 165.102 1.00 110.31 388 ASN F CA 1
ATOM 12634 C C . ASN E 5 388 ? 199.890 186.875 164.634 1.00 111.49 388 ASN F C 1
ATOM 12635 O O . ASN E 5 388 ? 199.737 185.689 164.356 1.00 109.27 388 ASN F O 1
ATOM 12640 N N . ALA E 5 389 ? 201.091 187.439 164.581 1.00 102.25 389 ALA F N 1
ATOM 12641 C CA . ALA E 5 389 ? 202.279 186.726 164.138 1.00 94.99 389 ALA F CA 1
ATOM 12642 C C . ALA E 5 389 ? 202.750 185.655 165.123 1.00 99.90 389 ALA F C 1
ATOM 12643 O O . ALA E 5 389 ? 203.355 184.681 164.683 1.00 107.41 389 ALA F O 1
ATOM 12645 N N . ARG E 5 390 ? 202.454 185.768 166.428 1.00 118.42 390 ARG F N 1
ATOM 12646 C CA . ARG E 5 390 ? 202.796 184.727 167.416 1.00 122.32 390 ARG F CA 1
ATOM 12647 C C . ARG E 5 390 ? 202.031 183.430 167.153 1.00 124.04 390 ARG F C 1
ATOM 12648 O O . ARG E 5 390 ? 202.662 182.409 166.898 1.00 124.17 390 ARG F O 1
ATOM 12656 N N . ARG E 5 391 ? 200.696 183.450 167.093 1.00 115.18 391 ARG F N 1
ATOM 12657 C CA . ARG E 5 391 ? 199.923 182.223 166.850 1.00 108.96 391 ARG F CA 1
ATOM 12658 C C . ARG E 5 391 ? 200.072 181.690 165.432 1.00 115.71 391 ARG F C 1
ATOM 12659 O O . ARG E 5 391 ? 200.027 180.479 165.232 1.00 126.70 391 ARG F O 1
ATOM 12667 N N . MET E 5 392 ? 200.422 182.539 164.472 1.00 97.18 392 MET F N 1
ATOM 12668 C CA . MET E 5 392 ? 200.923 182.099 163.171 1.00 98.39 392 MET F CA 1
ATOM 12669 C C . MET E 5 392 ? 202.265 181.380 163.247 1.00 98.44 392 MET F C 1
ATOM 12670 O O . MET E 5 392 ? 202.407 180.306 162.675 1.00 102.21 392 MET F O 1
ATOM 12675 N N . ALA E 5 393 ? 203.240 181.913 163.972 1.00 92.58 393 ALA F N 1
ATOM 12676 C CA . ALA E 5 393 ? 204.498 181.224 164.202 1.00 92.31 393 ALA F CA 1
ATOM 12677 C C . ALA E 5 393 ? 204.312 179.908 164.960 1.00 96.81 393 ALA F C 1
ATOM 12678 O O . ALA E 5 393 ? 204.983 178.935 164.652 1.00 107.52 393 ALA F O 1
ATOM 12680 N N . GLU E 5 394 ? 203.351 179.815 165.878 1.00 109.63 394 GLU F N 1
ATOM 12681 C CA . GLU E 5 394 ? 202.999 178.567 166.567 1.00 111.43 394 GLU F CA 1
ATOM 12682 C C . GLU E 5 394 ? 202.358 177.536 165.632 1.00 110.04 394 GLU F C 1
ATOM 12683 O O . GLU E 5 394 ? 202.543 176.332 165.816 1.00 113.13 394 GLU F O 1
ATOM 12689 N N . MET E 5 395 ? 201.653 177.954 164.584 1.00 101.09 395 MET F N 1
ATOM 12690 C CA . MET E 5 395 ? 201.200 177.056 163.523 1.00 96.97 395 MET F CA 1
ATOM 12691 C C . MET E 5 395 ? 202.305 176.657 162.553 1.00 101.06 395 MET F C 1
ATOM 12692 O O . MET E 5 395 ? 202.425 175.475 162.249 1.00 101.67 395 MET F O 1
ATOM 12697 N N . ILE E 5 396 ? 203.163 177.580 162.121 1.00 93.51 396 ILE F N 1
ATOM 12698 C CA . ILE E 5 396 ? 204.314 177.245 161.274 1.00 92.13 396 ILE F CA 1
ATOM 12699 C C . ILE E 5 396 ? 205.274 176.329 162.031 1.00 91.51 396 ILE F C 1
ATOM 12700 O O . ILE E 5 396 ? 205.771 175.369 161.461 1.00 96.92 396 ILE F O 1
ATOM 12705 N N . GLN E 5 397 ? 205.471 176.530 163.332 1.00 89.15 397 GLN F N 1
ATOM 12706 C CA . GLN E 5 397 ? 206.254 175.642 164.180 1.00 94.95 397 GLN F CA 1
ATOM 12707 C C . GLN E 5 397 ? 205.715 174.217 164.203 1.00 103.12 397 GLN F C 1
ATOM 12708 O O . GLN E 5 397 ? 206.481 173.282 164.023 1.00 101.49 397 GLN F O 1
ATOM 12714 N N . ALA E 5 398 ? 204.414 174.017 164.401 1.00 117.53 398 ALA F N 1
ATOM 12715 C CA . ALA E 5 398 ? 203.813 172.687 164.377 1.00 109.01 398 ALA F CA 1
ATOM 12716 C C . ALA E 5 398 ? 203.843 172.060 162.979 1.00 110.16 398 ALA F C 1
ATOM 12717 O O . ALA E 5 398 ? 204.118 170.872 162.842 1.00 117.27 398 ALA F O 1
ATOM 12719 N N . ASP E 5 399 ? 203.614 172.848 161.930 1.00 112.76 399 ASP F N 1
ATOM 12720 C CA . ASP E 5 399 ? 203.695 172.398 160.539 1.00 115.51 399 ASP F CA 1
ATOM 12721 C C . ASP E 5 399 ? 205.105 171.927 160.183 1.00 109.15 399 ASP F C 1
ATOM 12722 O O . ASP E 5 399 ? 205.293 170.814 159.711 1.00 105.85 399 ASP F O 1
ATOM 12727 N N . TRP E 5 400 ? 206.115 172.735 160.475 1.00 100.68 400 TRP F N 1
ATOM 12728 C CA . TRP E 5 400 ? 207.508 172.370 160.275 1.00 102.55 400 TRP F CA 1
ATOM 12729 C C . TRP E 5 400 ? 207.942 171.215 161.186 1.00 104.52 400 TRP F C 1
ATOM 12730 O O . TRP E 5 400 ? 208.746 170.382 160.758 1.00 110.91 400 TRP F O 1
ATOM 12741 N N . ALA E 5 401 ? 207.351 171.051 162.376 1.00 97.40 401 ALA F N 1
ATOM 12742 C CA . ALA E 5 401 ? 207.619 170.013 163.294 1.00 96.53 401 ALA F CA 1
ATOM 12743 C C . ALA E 5 401 ? 207.318 168.659 162.709 1.00 103.38 401 ALA F C 1
ATOM 12744 O O . ALA E 5 401 ? 208.109 167.711 162.782 1.00 102.81 401 ALA F O 1
ATOM 12746 N N . LYS E 5 402 ? 206.136 168.528 162.097 1.00 117.33 402 LYS F N 1
ATOM 12747 C CA . LYS E 5 402 ? 205.673 167.291 161.458 1.00 116.63 402 LYS F CA 1
ATOM 12748 C C . LYS E 5 402 ? 206.577 166.840 160.310 1.00 115.74 402 LYS F C 1
ATOM 12749 O O . LYS E 5 402 ? 206.514 165.687 159.901 1.00 117.53 402 LYS F O 1
ATOM 12755 N N . VAL E 5 403 ? 207.434 167.728 159.805 1.00 115.36 403 VAL F N 1
ATOM 12756 C CA . VAL E 5 403 ? 208.385 167.489 158.703 1.00 114.73 403 VAL F CA 1
ATOM 12757 C C . VAL E 5 403 ? 209.834 167.324 159.189 1.00 116.98 403 VAL F C 1
ATOM 12758 O O . VAL E 5 403 ? 210.726 167.034 158.402 1.00 119.67 403 VAL F O 1
ATOM 12762 N N . GLY E 5 404 ? 210.092 167.409 160.494 1.00 116.94 404 GLY F N 1
ATOM 12763 C CA . GLY E 5 404 ? 211.424 167.186 161.073 1.00 116.85 404 GLY F CA 1
ATOM 12764 C C . GLY E 5 404 ? 212.302 168.434 161.188 1.00 118.41 404 GLY F C 1
ATOM 12765 O O . GLY E 5 404 ? 213.517 168.322 161.325 1.00 117.05 404 GLY F O 1
ATOM 12766 N N . VAL E 5 405 ? 211.706 169.625 161.134 1.00 118.80 405 VAL F N 1
ATOM 12767 C CA . VAL E 5 405 ? 212.398 170.911 161.263 1.00 111.69 405 VAL F CA 1
ATOM 12768 C C . VAL E 5 405 ? 211.975 171.582 162.563 1.00 112.62 405 VAL F C 1
ATOM 12769 O O . VAL E 5 405 ? 210.794 171.819 162.795 1.00 107.80 405 VAL F O 1
ATOM 12773 N N . GLN E 5 406 ? 212.933 171.856 163.442 1.00 120.18 406 GLN F N 1
ATOM 12774 C CA . GLN E 5 406 ? 212.666 172.242 164.829 1.00 118.60 406 GLN F CA 1
ATOM 12775 C C . GLN E 5 406 ? 212.592 173.763 164.964 1.00 115.85 406 GLN F C 1
ATOM 12776 O O . GLN E 5 406 ? 213.603 174.396 165.273 1.00 116.37 406 GLN F O 1
ATOM 12782 N N . ALA E 5 407 ? 211.446 174.393 164.683 1.00 106.99 407 ALA F N 1
ATOM 12783 C CA . ALA E 5 407 ? 211.309 175.795 164.667 1.00 104.61 407 ALA F CA 1
ATOM 12784 C C . ALA E 5 407 ? 211.275 176.376 166.053 1.00 101.07 407 ALA F C 1
ATOM 12785 O O . ALA E 5 407 ? 210.505 175.892 166.886 1.00 107.34 407 ALA F O 1
ATOM 12787 N N . LYS E 5 408 ? 212.113 177.379 166.327 1.00 109.84 408 LYS F N 1
ATOM 12788 C CA . LYS E 5 408 ? 212.217 178.114 167.586 1.00 113.18 408 LYS F CA 1
ATOM 12789 C C . LYS E 5 408 ? 211.647 179.513 167.408 1.00 114.35 408 LYS F C 1
ATOM 12790 O O . LYS E 5 408 ? 212.200 180.322 166.670 1.00 122.07 408 LYS F O 1
ATOM 12796 N N . ILE E 5 409 ? 210.532 179.799 168.058 1.00 100.32 409 ILE F N 1
ATOM 12797 C CA . ILE E 5 409 ? 209.849 181.076 167.897 1.00 99.47 409 ILE F CA 1
ATOM 12798 C C . ILE E 5 409 ? 210.596 182.138 168.686 1.00 97.08 409 ILE F C 1
ATOM 12799 O O . ILE E 5 409 ? 210.759 182.009 169.897 1.00 106.91 409 ILE F O 1
ATOM 12804 N N . VAL E 5 410 ? 211.046 183.190 168.006 1.00 103.66 410 VAL F N 1
ATOM 12805 C CA . VAL E 5 410 ? 211.801 184.297 168.627 1.00 104.72 410 VAL F CA 1
ATOM 12806 C C . VAL E 5 410 ? 210.992 185.569 168.479 1.00 102.97 410 VAL F C 1
ATOM 12807 O O . VAL E 5 410 ? 210.372 185.806 167.449 1.00 115.02 410 VAL F O 1
ATOM 12811 N N . THR E 5 411 ? 210.961 186.398 169.509 1.00 107.59 411 THR F N 1
ATOM 12812 C CA . THR E 5 411 ? 210.211 187.651 169.479 1.00 111.98 411 THR F CA 1
ATOM 12813 C C . THR E 5 411 ? 210.941 188.752 170.247 1.00 116.58 411 THR F C 1
ATOM 12814 O O . THR E 5 411 ? 211.659 188.489 171.203 1.00 120.86 411 THR F O 1
ATOM 12818 N N . TYR E 5 412 ? 210.763 189.998 169.794 1.00 115.71 412 TYR F N 1
ATOM 12819 C CA . TYR E 5 412 ? 211.401 191.202 170.304 1.00 116.99 412 TYR F CA 1
ATOM 12820 C C . TYR E 5 412 ? 210.426 192.362 170.180 1.00 118.25 412 TYR F C 1
ATOM 12821 O O . TYR E 5 412 ? 209.580 192.351 169.298 1.00 122.23 412 TYR F O 1
ATOM 12830 N N . GLU E 5 413 ? 210.550 193.377 171.022 1.00 115.98 413 GLU F N 1
ATOM 12831 C CA . GLU E 5 413 ? 209.806 194.614 170.831 1.00 117.53 413 GLU F CA 1
ATOM 12832 C C . GLU E 5 413 ? 210.101 195.215 169.450 1.00 120.48 413 GLU F C 1
ATOM 12833 O O . GLU E 5 413 ? 211.191 195.039 168.906 1.00 122.10 413 GLU F O 1
ATOM 12839 N N . TRP E 5 414 ? 209.115 195.880 168.847 1.00 108.12 414 TRP F N 1
ATOM 12840 C CA . TRP E 5 414 ? 209.136 196.241 167.430 1.00 102.74 414 TRP F CA 1
ATOM 12841 C C . TRP E 5 414 ? 210.391 196.984 166.965 1.00 100.70 414 TRP F C 1
ATOM 12842 O O . TRP E 5 414 ? 210.898 196.703 165.882 1.00 105.17 414 TRP F O 1
ATOM 12853 N N . GLY E 5 415 ? 210.953 197.869 167.779 1.00 101.84 415 GLY F N 1
ATOM 12854 C CA . GLY E 5 415 ? 212.176 198.583 167.441 1.00 104.19 415 GLY F CA 1
ATOM 12855 C C . GLY E 5 415 ? 213.398 197.680 167.432 1.00 104.71 415 GLY F C 1
ATOM 12856 O O . GLY E 5 415 ? 214.248 197.795 166.554 1.00 113.15 415 GLY F O 1
ATOM 12857 N N . GLU E 5 416 ? 213.486 196.741 168.367 1.00 107.51 416 GLU F N 1
ATOM 12858 C CA . GLU E 5 416 ? 214.549 195.744 168.352 1.00 110.07 416 GLU F CA 1
ATOM 12859 C C . GLU E 5 416 ? 214.338 194.709 167.242 1.00 111.31 416 GLU F C 1
ATOM 12860 O O . GLU E 5 416 ? 215.322 194.271 166.643 1.00 108.90 416 GLU F O 1
ATOM 12866 N N . TYR E 5 417 ? 213.084 194.376 166.897 1.00 113.08 417 TYR F N 1
ATOM 12867 C CA . TYR E 5 417 ? 212.780 193.470 165.801 1.00 107.90 417 TYR F CA 1
ATOM 12868 C C . TYR E 5 417 ? 213.235 194.051 164.466 1.00 104.86 417 TYR F C 1
ATOM 12869 O O . TYR E 5 417 ? 213.984 193.400 163.742 1.00 107.48 417 TYR F O 1
ATOM 12878 N N . LEU E 5 418 ? 212.879 195.309 164.177 1.00 105.38 418 LEU F N 1
ATOM 12879 C CA . LEU E 5 418 ? 213.328 196.038 162.990 1.00 101.08 418 LEU F CA 1
ATOM 12880 C C . LEU E 5 418 ? 214.851 196.159 162.943 1.00 104.57 418 LEU F C 1
ATOM 12881 O O . LEU E 5 418 ? 215.436 195.861 161.903 1.00 108.62 418 LEU F O 1
ATOM 12886 N N . LYS E 5 419 ? 215.514 196.544 164.039 1.00 106.69 419 LYS F N 1
ATOM 12887 C CA . LYS E 5 419 ? 216.970 196.690 164.074 1.00 107.98 419 LYS F CA 1
ATOM 12888 C C . LYS E 5 419 ? 217.686 195.399 163.703 1.00 116.70 419 LYS F C 1
ATOM 12889 O O . LYS E 5 419 ? 218.469 195.387 162.754 1.00 118.34 419 LYS F O 1
ATOM 12895 N N . ARG E 5 420 ? 217.446 194.304 164.427 1.00 117.85 420 ARG F N 1
ATOM 12896 C CA . ARG E 5 420 ? 218.220 193.067 164.236 1.00 110.21 420 ARG F CA 1
ATOM 12897 C C . ARG E 5 420 ? 217.871 192.355 162.934 1.00 113.29 420 ARG F C 1
ATOM 12898 O O . ARG E 5 420 ? 218.735 191.712 162.348 1.00 110.41 420 ARG F O 1
ATOM 12906 N N . ALA E 5 421 ? 216.641 192.506 162.440 1.00 116.24 421 ALA F N 1
ATOM 12907 C CA . ALA E 5 421 ? 216.239 192.009 161.132 1.00 111.44 421 ALA F CA 1
ATOM 12908 C C . ALA E 5 421 ? 216.996 192.701 159.991 1.00 116.93 421 ALA F C 1
ATOM 12909 O O . ALA E 5 421 ? 217.498 192.038 159.083 1.00 123.34 421 ALA F O 1
ATOM 12911 N N . LYS E 5 422 ? 217.135 194.030 160.047 1.00 114.42 422 LYS F N 1
ATOM 12912 C CA . LYS E 5 422 ? 217.893 194.806 159.055 1.00 110.05 422 LYS F CA 1
ATOM 12913 C C . LYS E 5 422 ? 219.386 194.494 159.110 1.00 110.32 422 LYS F C 1
ATOM 12914 O O . LYS E 5 422 ? 220.035 194.416 158.073 1.00 116.37 422 LYS F O 1
ATOM 12920 N N . ASP E 5 423 ? 219.910 194.228 160.301 1.00 122.08 423 ASP F N 1
ATOM 12921 C CA . ASP E 5 423 ? 221.283 193.757 160.533 1.00 127.60 423 ASP F CA 1
ATOM 12922 C C . ASP E 5 423 ? 221.524 192.283 160.125 1.00 126.15 423 ASP F C 1
ATOM 12923 O O . ASP E 5 423 ? 222.654 191.801 160.137 1.00 121.68 423 ASP F O 1
ATOM 12928 N N . GLY E 5 424 ? 220.475 191.544 159.735 1.00 122.01 424 GLY F N 1
ATOM 12929 C CA . GLY E 5 424 ? 220.574 190.182 159.205 1.00 118.99 424 GLY F CA 1
ATOM 12930 C C . GLY E 5 424 ? 220.824 189.085 160.246 1.00 123.48 424 GLY F C 1
ATOM 12931 O O . GLY E 5 424 ? 221.396 188.047 159.915 1.00 124.10 424 GLY F O 1
ATOM 12932 N N . GLU E 5 425 ? 220.443 189.288 161.506 1.00 125.53 425 GLU F N 1
ATOM 12933 C CA . GLU E 5 425 ? 220.674 188.315 162.587 1.00 122.68 425 GLU F CA 1
ATOM 12934 C C . GLU E 5 425 ? 219.713 187.106 162.559 1.00 121.71 425 GLU F C 1
ATOM 12935 O O . GLU E 5 425 ? 220.003 186.056 163.130 1.00 118.14 425 GLU F O 1
ATOM 12941 N N . HIS E 5 426 ? 218.579 187.218 161.872 1.00 117.40 426 HIS F N 1
ATOM 12942 C CA . HIS E 5 426 ? 217.539 186.189 161.759 1.00 115.68 426 HIS F CA 1
ATOM 12943 C C . HIS E 5 426 ? 217.861 185.075 160.757 1.00 115.34 426 HIS F C 1
ATOM 12944 O O . HIS E 5 426 ? 218.612 185.268 159.800 1.00 120.60 426 HIS F O 1
ATOM 12951 N N . GLN E 5 427 ? 217.214 183.915 160.913 1.00 108.40 427 GLN F N 1
ATOM 12952 C CA . GLN E 5 427 ? 217.129 182.890 159.867 1.00 108.82 427 GLN F CA 1
ATOM 12953 C C . GLN E 5 427 ? 215.825 182.994 159.072 1.00 107.73 427 GLN F C 1
ATOM 12954 O O . GLN E 5 427 ? 215.859 183.067 157.849 1.00 115.48 427 GLN F O 1
ATOM 12960 N N . THR E 5 428 ? 214.675 183.088 159.734 1.00 95.40 428 THR F N 1
ATOM 12961 C CA . THR E 5 428 ? 213.398 183.440 159.105 1.00 90.11 428 THR F CA 1
ATOM 12962 C C . THR E 5 428 ? 212.668 184.500 159.913 1.00 97.52 428 THR F C 1
ATOM 12963 O O . THR E 5 428 ? 212.705 184.470 161.140 1.00 110.13 428 THR F O 1
ATOM 12967 N N . VAL E 5 429 ? 212.044 185.475 159.253 1.00 91.85 429 VAL F N 1
ATOM 12968 C CA . VAL E 5 429 ? 211.397 186.612 159.926 1.00 91.42 429 VAL F CA 1
ATOM 12969 C C . VAL E 5 429 ? 210.050 186.949 159.328 1.00 91.54 429 VAL F C 1
ATOM 12970 O O . VAL E 5 429 ? 209.902 187.019 158.112 1.00 103.27 429 VAL F O 1
ATOM 12974 N N . MET E 5 430 ? 209.056 187.131 160.187 1.00 98.53 430 MET F N 1
ATOM 12975 C CA . MET E 5 430 ? 207.716 187.524 159.786 1.00 97.32 430 MET F CA 1
ATOM 12976 C C . MET E 5 430 ? 207.736 188.973 159.324 1.00 94.16 430 MET F C 1
ATOM 12977 O O . MET E 5 430 ? 208.282 189.820 160.031 1.00 105.78 430 MET F O 1
ATOM 12982 N N . MET E 5 431 ? 207.130 189.260 158.180 1.00 96.59 431 MET F N 1
ATOM 12983 C CA . MET E 5 431 ? 207.145 190.566 157.534 1.00 95.25 431 MET F CA 1
ATOM 12984 C C . MET E 5 431 ? 205.891 190.784 156.699 1.00 95.77 431 MET F C 1
ATOM 12985 O O . MET E 5 431 ? 205.038 189.907 156.584 1.00 108.37 431 MET F O 1
ATOM 12990 N N . GLY E 5 432 ? 205.770 191.966 156.113 1.00 85.21 432 GLY F N 1
ATOM 12991 C CA . GLY E 5 432 ? 204.729 192.262 155.144 1.00 89.39 432 GLY F CA 1
ATOM 12992 C C . GLY E 5 432 ? 204.824 193.662 154.571 1.00 90.67 432 GLY F C 1
ATOM 12993 O O . GLY E 5 432 ? 205.748 194.412 154.873 1.00 93.92 432 GLY F O 1
ATOM 12994 N N . TRP E 5 433 ? 203.858 194.012 153.731 1.00 94.58 433 TRP F N 1
ATOM 12995 C CA . TRP E 5 433 ? 203.768 195.307 153.074 1.00 89.62 433 TRP F CA 1
ATOM 12996 C C . TRP E 5 433 ? 202.322 195.689 152.804 1.00 97.36 433 TRP F C 1
ATOM 12997 O O . TRP E 5 433 ? 201.488 194.821 152.565 1.00 112.09 433 TRP F O 1
ATOM 13008 N N . THR E 5 434 ? 202.003 196.974 152.901 1.00 90.78 434 THR F N 1
ATOM 13009 C CA . THR E 5 434 ? 200.738 197.565 152.455 1.00 91.30 434 THR F CA 1
ATOM 13010 C C . THR E 5 434 ? 201.040 198.474 151.276 1.00 98.11 434 THR F C 1
ATOM 13011 O O . THR E 5 434 ? 201.947 199.292 151.355 1.00 102.38 434 THR F O 1
ATOM 13015 N N . GLY E 5 435 ? 200.330 198.313 150.168 1.00 104.47 435 GLY F N 1
ATOM 13016 C CA . GLY E 5 435 ? 200.607 199.040 148.940 1.00 101.07 435 GLY F CA 1
ATOM 13017 C C . GLY E 5 435 ? 200.439 200.541 149.129 1.00 106.13 435 GLY F C 1
ATOM 13018 O O . GLY E 5 435 ? 199.390 201.009 149.563 1.00 103.40 435 GLY F O 1
ATOM 13019 N N . ASP E 5 436 ? 201.473 201.297 148.786 1.00 113.25 436 ASP F N 1
ATOM 13020 C CA . ASP E 5 436 ? 201.472 202.753 148.871 1.00 108.54 436 ASP F CA 1
ATOM 13021 C C . ASP E 5 436 ? 200.620 203.387 147.768 1.00 110.49 436 ASP F C 1
ATOM 13022 O O . ASP E 5 436 ? 199.843 204.301 148.023 1.00 109.29 436 ASP F O 1
ATOM 13027 N N . ASN E 5 437 ? 200.789 202.900 146.538 1.00 112.76 437 ASN F N 1
ATOM 13028 C CA . ASN E 5 437 ? 200.362 203.568 145.311 1.00 112.41 437 ASN F CA 1
ATOM 13029 C C . ASN E 5 437 ? 199.719 202.617 144.282 1.00 107.06 437 ASN F C 1
ATOM 13030 O O . ASN E 5 437 ? 199.389 203.027 143.172 1.00 104.63 437 ASN F O 1
ATOM 13035 N N . GLY E 5 438 ? 199.555 201.337 144.623 1.00 100.97 438 GLY F N 1
ATOM 13036 C CA . GLY E 5 438 ? 198.923 200.330 143.771 1.00 107.96 438 GLY F CA 1
ATOM 13037 C C . GLY E 5 438 ? 199.759 199.815 142.594 1.00 108.97 438 GLY F C 1
ATOM 13038 O O . GLY E 5 438 ? 199.244 199.065 141.775 1.00 108.94 438 GLY F O 1
ATOM 13039 N N . ASP E 5 439 ? 201.031 200.183 142.493 1.00 112.23 439 ASP F N 1
ATOM 13040 C CA . ASP E 5 439 ? 201.928 199.762 141.422 1.00 112.78 439 ASP F CA 1
ATOM 13041 C C . ASP E 5 439 ? 202.798 198.575 141.872 1.00 116.80 439 ASP F C 1
ATOM 13042 O O . ASP E 5 439 ? 203.375 198.650 142.956 1.00 120.05 439 ASP F O 1
ATOM 13047 N N . PRO E 5 440 ? 202.927 197.473 141.117 1.00 107.24 440 PRO F N 1
ATOM 13048 C CA . PRO E 5 440 ? 203.759 196.345 141.499 1.00 105.61 440 PRO F CA 1
ATOM 13049 C C . PRO E 5 440 ? 205.218 196.666 141.789 1.00 102.26 440 PRO F C 1
ATOM 13050 O O . PRO E 5 440 ? 205.833 195.964 142.588 1.00 103.59 440 PRO F O 1
ATOM 13054 N N . ASP E 5 441 ? 205.787 197.734 141.222 1.00 109.73 441 ASP F N 1
ATOM 13055 C CA . ASP E 5 441 ? 207.122 198.195 141.611 1.00 112.14 441 ASP F CA 1
ATOM 13056 C C . ASP E 5 441 ? 207.188 198.409 143.117 1.00 112.51 441 ASP F C 1
ATOM 13057 O O . ASP E 5 441 ? 208.199 198.101 143.744 1.00 116.29 441 ASP F O 1
ATOM 13062 N N . ASN E 5 442 ? 206.111 198.895 143.734 1.00 105.29 442 ASN F N 1
ATOM 13063 C CA . ASN E 5 442 ? 206.065 199.200 145.152 1.00 99.33 442 ASN F CA 1
ATOM 13064 C C . ASN E 5 442 ? 206.284 197.978 146.040 1.00 103.92 442 ASN F C 1
ATOM 13065 O O . ASN E 5 442 ? 206.664 198.146 147.191 1.00 114.63 442 ASN F O 1
ATOM 13070 N N . PHE E 5 443 ? 206.074 196.761 145.534 1.00 98.39 443 PHE F N 1
ATOM 13071 C CA . PHE E 5 443 ? 206.298 195.506 146.142 1.00 98.95 443 PHE F CA 1
ATOM 13072 C C . PHE E 5 443 ? 207.631 194.882 145.838 1.00 101.75 443 PHE F C 1
ATOM 13073 O O . PHE E 5 443 ? 208.490 194.704 146.707 1.00 101.78 443 PHE F O 1
ATOM 13081 N N . PHE E 5 444 ? 207.869 194.547 144.570 1.00 105.10 444 PHE F N 1
ATOM 13082 C CA . PHE E 5 444 ? 209.073 193.828 144.179 1.00 99.77 444 PHE F CA 1
ATOM 13083 C C . PHE E 5 444 ? 210.339 194.627 144.441 1.00 102.46 444 PHE F C 1
ATOM 13084 O O . PHE E 5 444 ? 211.286 194.125 145.045 1.00 107.58 444 PHE F O 1
ATOM 13092 N N . ALA E 5 445 ? 210.372 195.882 144.004 1.00 109.99 445 ALA F N 1
ATOM 13093 C CA . ALA E 5 445 ? 211.452 196.774 144.174 1.00 110.44 445 ALA F CA 1
ATOM 13094 C C . ALA E 5 445 ? 211.748 197.030 145.625 1.00 106.10 445 ALA F C 1
ATOM 13095 O O . ALA E 5 445 ? 212.892 196.978 146.090 1.00 108.80 445 ALA F O 1
ATOM 13097 N N . THR E 5 446 ? 210.745 197.357 146.442 1.00 106.00 446 THR F N 1
ATOM 13098 C CA . THR E 5 446 ? 210.986 197.738 147.847 1.00 107.43 446 THR F CA 1
ATOM 13099 C C . THR E 5 446 ? 211.288 196.557 148.771 1.00 109.59 446 THR F C 1
ATOM 13100 O O . THR E 5 446 ? 211.912 196.762 149.812 1.00 113.45 446 THR F O 1
ATOM 13104 N N . LEU E 5 447 ? 210.901 195.327 148.408 1.00 109.62 447 LEU F N 1
ATOM 13105 C CA . LEU E 5 447 ? 211.057 194.147 149.264 1.00 109.97 447 LEU F CA 1
ATOM 13106 C C . LEU E 5 447 ? 212.132 193.162 148.800 1.00 107.45 447 LEU F C 1
ATOM 13107 O O . LEU E 5 447 ? 212.723 192.508 149.650 1.00 109.59 447 LEU F O 1
ATOM 13112 N N . PHE E 5 448 ? 212.411 193.015 147.502 1.00 105.03 448 PHE F N 1
ATOM 13113 C CA . PHE E 5 448 ? 213.249 191.914 147.002 1.00 102.29 448 PHE F CA 1
ATOM 13114 C C . PHE E 5 448 ? 214.333 192.324 146.003 1.00 109.93 448 PHE F C 1
ATOM 13115 O O . PHE E 5 448 ? 215.003 191.469 145.432 1.00 116.62 448 PHE F O 1
ATOM 13123 N N . SER E 5 449 ? 214.549 193.615 145.779 1.00 107.86 449 SER F N 1
ATOM 13124 C CA . SER E 5 449 ? 215.543 194.182 144.958 1.00 108.85 449 SER F CA 1
ATOM 13125 C C . SER E 5 449 ? 216.863 194.323 145.678 1.00 113.67 449 SER F C 1
ATOM 13126 O O . SER E 5 449 ? 216.899 194.353 146.909 1.00 116.29 449 SER F O 1
ATOM 13129 N N . CYS E 5 450 ? 217.956 194.447 144.998 1.00 115.47 450 CYS F N 1
ATOM 13130 C CA . CYS E 5 450 ? 219.252 194.688 145.505 1.00 116.45 450 CYS F CA 1
ATOM 13131 C C . CYS E 5 450 ? 219.331 195.999 146.242 1.00 119.37 450 CYS F C 1
ATOM 13132 O O . CYS E 5 450 ? 219.971 196.134 147.293 1.00 122.18 450 CYS F O 1
ATOM 13135 N N . ALA E 5 451 ? 218.717 197.019 145.737 1.00 115.45 451 ALA F N 1
ATOM 13136 C CA . ALA E 5 451 ? 218.550 198.287 146.334 1.00 120.05 451 ALA F CA 1
ATOM 13137 C C . ALA E 5 451 ? 217.909 198.175 147.691 1.00 119.40 451 ALA F C 1
ATOM 13138 O O . ALA E 5 451 ? 218.357 198.747 148.692 1.00 123.32 451 ALA F O 1
ATOM 13140 N N . ALA E 5 452 ? 216.802 197.435 147.771 1.00 110.62 452 ALA F N 1
ATOM 13141 C CA . ALA E 5 452 ? 216.131 197.159 149.030 1.00 110.81 452 ALA F CA 1
ATOM 13142 C C . ALA E 5 452 ? 217.042 196.416 150.010 1.00 119.07 452 ALA F C 1
ATOM 13143 O O . ALA E 5 452 ? 216.979 196.648 151.215 1.00 122.72 452 ALA F O 1
ATOM 13145 N N . SER E 5 453 ? 217.931 195.549 149.530 1.00 124.98 453 SER F N 1
ATOM 13146 C CA . SER E 5 453 ? 218.947 194.905 150.267 1.00 122.09 453 SER F CA 1
ATOM 13147 C C . SER E 5 453 ? 219.877 195.898 150.908 1.00 119.44 453 SER F C 1
ATOM 13148 O O . SER E 5 453 ? 220.229 195.814 152.090 1.00 120.22 453 SER F O 1
ATOM 13151 N N . GLU E 5 454 ? 220.326 196.864 150.178 1.00 131.21 454 GLU F N 1
ATOM 13152 C CA . GLU E 5 454 ? 221.119 197.950 150.609 1.00 132.22 454 GLU F CA 1
ATOM 13153 C C . GLU E 5 454 ? 220.446 198.729 151.709 1.00 133.62 454 GLU F C 1
ATOM 13154 O O . GLU E 5 454 ? 221.028 199.044 152.754 1.00 134.11 454 GLU F O 1
ATOM 13160 N N . GLN E 5 455 ? 219.184 199.126 151.531 1.00 124.50 455 GLN F N 1
ATOM 13161 C CA . GLN E 5 455 ? 218.436 199.896 152.535 1.00 118.60 455 GLN F CA 1
ATOM 13162 C C . GLN E 5 455 ? 217.971 199.073 153.752 1.00 120.31 455 GLN F C 1
ATOM 13163 O O . GLN E 5 455 ? 217.446 199.638 154.705 1.00 121.05 455 GLN F O 1
ATOM 13169 N N . GLY E 5 456 ? 218.115 197.750 153.734 1.00 117.85 456 GLY F N 1
ATOM 13170 C CA . GLY E 5 456 ? 217.728 196.844 154.822 1.00 110.23 456 GLY F CA 1
ATOM 13171 C C . GLY E 5 456 ? 216.350 196.187 154.696 1.00 106.46 456 GLY F C 1
ATOM 13172 O O . GLY E 5 456 ? 216.081 195.249 155.437 1.00 110.13 456 GLY F O 1
ATOM 13173 N N . SER E 5 457 ? 215.485 196.594 153.761 1.00 108.94 457 SER F N 1
ATOM 13174 C CA . SER E 5 457 ? 214.150 196.001 153.574 1.00 107.70 457 SER F CA 1
ATOM 13175 C C . SER E 5 457 ? 214.111 194.664 152.821 1.00 109.14 457 SER F C 1
ATOM 13176 O O . SER E 5 457 ? 213.077 194.001 152.836 1.00 113.04 457 SER F O 1
ATOM 13179 N N . A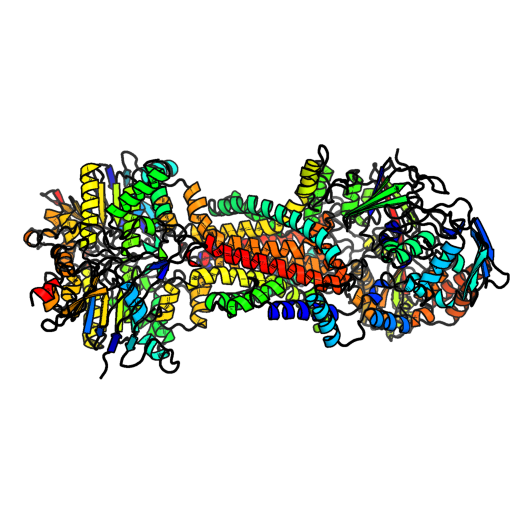SN E 5 458 ? 215.199 194.192 152.207 1.00 100.43 458 ASN F N 1
ATOM 13180 C CA . ASN E 5 458 ? 215.279 192.820 151.700 1.00 99.13 458 ASN F CA 1
ATOM 13181 C C . ASN E 5 458 ? 215.621 191.854 152.831 1.00 102.60 458 ASN F C 1
ATOM 13182 O O . ASN E 5 458 ? 216.743 191.354 152.940 1.00 104.21 458 ASN F O 1
ATOM 13187 N N . TYR E 5 459 ? 214.625 191.535 153.650 1.00 97.60 459 TYR F N 1
ATOM 13188 C CA . TYR E 5 459 ? 214.756 190.627 154.786 1.00 96.05 459 TYR F CA 1
ATOM 13189 C C . TYR E 5 459 ? 215.082 189.178 154.400 1.00 97.14 459 TYR F C 1
ATOM 13190 O O . TYR E 5 459 ? 215.126 188.307 155.262 1.00 103.67 459 TYR F O 1
ATOM 13199 N N . SER E 5 460 ? 215.258 188.867 153.118 1.00 90.91 460 SER F N 1
ATOM 13200 C CA . SER E 5 460 ? 215.677 187.551 152.640 1.00 92.20 460 SER F CA 1
ATOM 13201 C C . SER E 5 460 ? 217.133 187.519 152.196 1.00 89.63 460 SER F C 1
ATOM 13202 O O . SER E 5 460 ? 217.689 186.454 151.959 1.00 95.43 460 SER F O 1
ATOM 13205 N N . LYS E 5 461 ? 217.782 188.684 152.086 1.00 104.07 461 LYS F N 1
ATOM 13206 C CA . LYS E 5 461 ? 219.116 188.865 151.503 1.00 108.92 461 LYS F CA 1
ATOM 13207 C C . LYS E 5 461 ? 219.236 188.269 150.089 1.00 112.87 461 LYS F C 1
ATOM 13208 O O . LYS E 5 461 ? 220.317 187.881 149.659 1.00 113.97 461 LYS F O 1
ATOM 13214 N N . TRP E 5 462 ? 218.115 188.203 149.367 1.00 106.04 462 TRP F N 1
ATOM 13215 C CA . TRP E 5 462 ? 218.001 187.626 148.034 1.00 107.08 462 TRP F CA 1
ATOM 13216 C C . TRP E 5 462 ? 218.238 188.681 146.958 1.00 111.01 462 TRP F C 1
ATOM 13217 O O . TRP E 5 462 ? 217.375 189.517 146.702 1.00 115.85 462 TRP F O 1
ATOM 13228 N N . CYS E 5 463 ? 219.409 188.621 146.328 1.00 126.11 463 CYS F N 1
ATOM 13229 C CA . CYS E 5 463 ? 219.721 189.287 145.074 1.00 124.02 463 CYS F CA 1
ATOM 13230 C C . CYS E 5 463 ? 219.714 188.221 143.969 1.00 123.14 463 CYS F C 1
ATOM 13231 O O . CYS E 5 463 ? 220.575 187.332 143.965 1.00 124.59 463 CYS F O 1
ATOM 13234 N N . TYR E 5 464 ? 218.748 188.267 143.048 1.00 113.66 464 TYR F N 1
ATOM 13235 C CA . TYR E 5 464 ? 218.756 187.380 141.899 1.00 116.77 464 TYR F CA 1
ATOM 13236 C C . TYR E 5 464 ? 218.652 188.195 140.613 1.00 123.38 464 TYR F C 1
ATOM 13237 O O . TYR E 5 464 ? 217.686 188.917 140.370 1.00 125.33 464 TYR F O 1
ATOM 13246 N N . LYS E 5 465 ? 219.651 188.069 139.744 1.00 121.62 465 LYS F N 1
ATOM 13247 C CA . LYS E 5 465 ? 219.809 188.750 138.516 1.00 119.26 465 LYS F CA 1
ATOM 13248 C C . LYS E 5 465 ? 218.639 188.599 137.581 1.00 118.14 465 LYS F C 1
ATOM 13249 O O . LYS E 5 465 ? 218.146 189.597 137.030 1.00 125.07 465 LYS F O 1
ATOM 13255 N N . PRO E 5 466 ? 218.169 187.368 137.320 1.00 108.39 466 PRO F N 1
ATOM 13256 C CA . PRO E 5 466 ? 216.985 187.165 136.511 1.00 115.08 466 PRO F CA 1
ATOM 13257 C C . PRO E 5 466 ? 215.729 187.860 137.038 1.00 115.94 466 PRO F C 1
ATOM 13258 O O . PRO E 5 466 ? 214.861 188.175 136.242 1.00 116.13 466 PRO F O 1
ATOM 13262 N N . PHE E 5 467 ? 215.611 188.135 138.341 1.00 101.01 467 PHE F N 1
ATOM 13263 C CA . PHE E 5 467 ? 214.501 188.910 138.895 1.00 100.71 467 PHE F CA 1
ATOM 13264 C C . PHE E 5 467 ? 214.687 190.400 138.635 1.00 109.34 467 PHE F C 1
ATOM 13265 O O . PHE E 5 467 ? 213.768 191.072 138.172 1.00 111.42 467 PHE F O 1
ATOM 13273 N N . GLU E 5 468 ? 215.893 190.919 138.857 1.00 124.45 468 GLU F N 1
ATOM 13274 C CA . GLU E 5 468 ? 216.280 192.261 138.649 1.00 118.63 468 GLU F CA 1
ATOM 13275 C C . GLU E 5 468 ? 216.051 192.694 137.228 1.00 114.96 468 GLU F C 1
ATOM 13276 O O . GLU E 5 468 ? 215.470 193.744 136.933 1.00 120.35 468 GLU F O 1
ATOM 13282 N N . ASP E 5 469 ? 216.585 191.928 136.286 1.00 111.74 469 ASP F N 1
ATOM 13283 C CA . ASP E 5 469 ? 216.507 192.219 134.862 1.00 116.70 469 ASP F CA 1
ATOM 13284 C C . ASP E 5 469 ? 215.067 192.244 134.333 1.00 116.70 469 ASP F C 1
ATOM 13285 O O . ASP E 5 469 ? 214.834 192.635 133.193 1.00 117.27 469 ASP F O 1
ATOM 13290 N N . LEU E 5 470 ? 214.083 191.883 135.158 1.00 115.37 470 LEU F N 1
ATOM 13291 C CA . LEU E 5 470 ? 212.665 192.049 134.889 1.00 116.28 470 LEU F CA 1
ATOM 13292 C C . LEU E 5 470 ? 212.108 193.257 135.627 1.00 119.65 470 LEU F C 1
ATOM 13293 O O . LEU E 5 470 ? 211.515 194.139 135.008 1.00 120.09 470 LEU F O 1
ATOM 13298 N N . ILE E 5 471 ? 212.297 193.323 136.944 1.00 118.30 471 ILE F N 1
ATOM 13299 C CA . ILE E 5 471 ? 211.636 194.339 137.765 1.00 117.73 471 ILE F CA 1
ATOM 13300 C C . ILE E 5 471 ? 212.168 195.743 137.519 1.00 120.28 471 ILE F C 1
ATOM 13301 O O . ILE E 5 471 ? 211.414 196.705 137.634 1.00 123.73 471 ILE F O 1
ATOM 13306 N N . GLN E 5 472 ? 213.430 195.891 137.123 1.00 122.59 472 GLN F N 1
ATOM 13307 C CA . GLN E 5 472 ? 214.047 197.126 136.811 1.00 119.98 472 GLN F CA 1
ATOM 13308 C C . GLN E 5 472 ? 213.512 197.739 135.546 1.00 118.53 472 GLN F C 1
ATOM 13309 O O . GLN E 5 472 ? 213.005 198.874 135.552 1.00 117.44 472 GLN F O 1
ATOM 13315 N N . PRO E 5 473 ? 213.660 197.104 134.368 1.00 109.64 473 PRO F N 1
ATOM 13316 C CA . PRO E 5 473 ? 213.093 197.614 133.129 1.00 112.58 473 PRO F CA 1
ATOM 13317 C C . PRO E 5 473 ? 211.599 197.902 133.221 1.00 112.94 473 PRO F C 1
ATOM 13318 O O . PRO E 5 473 ? 211.125 198.856 132.611 1.00 115.74 473 PRO F O 1
ATOM 13322 N N . ALA E 5 474 ? 210.858 197.158 134.036 1.00 109.34 474 ALA F N 1
ATOM 13323 C CA . ALA E 5 474 ? 209.450 197.403 134.300 1.00 110.36 474 ALA F CA 1
ATOM 13324 C C . ALA E 5 474 ? 209.184 198.676 135.114 1.00 112.35 474 ALA F C 1
ATOM 13325 O O . ALA E 5 474 ? 208.059 199.158 135.115 1.00 110.13 474 ALA F O 1
ATOM 13327 N N . ARG E 5 475 ? 210.181 199.257 135.784 1.00 119.20 475 ARG F N 1
ATOM 13328 C CA . ARG E 5 475 ? 210.073 200.561 136.451 1.00 113.61 475 ARG F CA 1
ATOM 13329 C C . ARG E 5 475 ? 210.193 201.717 135.472 1.00 120.34 475 ARG F C 1
ATOM 13330 O O . ARG E 5 475 ? 209.470 202.691 135.599 1.00 121.13 475 ARG F O 1
ATOM 13338 N N . ALA E 5 476 ? 211.088 201.655 134.510 1.00 119.23 476 ALA F N 1
ATOM 13339 C CA . ALA E 5 476 ? 211.401 202.638 133.545 1.00 116.12 476 ALA F CA 1
ATOM 13340 C C . ALA E 5 476 ? 210.467 202.632 132.365 1.00 117.40 476 ALA F C 1
ATOM 13341 O O . ALA E 5 476 ? 210.036 203.675 131.861 1.00 116.57 476 ALA F O 1
ATOM 13343 N N . THR E 5 477 ? 210.091 201.454 131.872 1.00 128.11 477 THR F N 1
ATOM 13344 C CA . THR E 5 477 ? 209.255 201.302 130.668 1.00 127.60 477 THR F CA 1
ATOM 13345 C C . THR E 5 477 ? 207.840 201.831 130.868 1.00 126.32 477 THR F C 1
ATOM 13346 O O . THR E 5 477 ? 207.158 201.439 131.807 1.00 130.43 477 THR F O 1
ATOM 13350 N N . ASP E 5 478 ? 207.373 202.674 129.951 1.00 126.46 478 ASP F N 1
ATOM 13351 C CA . ASP E 5 478 ? 206.052 203.295 129.952 1.00 128.14 478 ASP F CA 1
ATOM 13352 C C . ASP E 5 478 ? 204.941 202.405 129.377 1.00 129.70 478 ASP F C 1
ATOM 13353 O O . ASP E 5 478 ? 203.773 202.597 129.715 1.00 131.41 478 ASP F O 1
ATOM 13358 N N . ASP E 5 479 ? 205.266 201.434 128.519 1.00 128.75 479 ASP F N 1
ATOM 13359 C CA . ASP E 5 479 ? 204.288 200.516 127.929 1.00 128.82 479 ASP F CA 1
ATOM 13360 C C . ASP E 5 479 ? 203.731 199.569 128.991 1.00 129.29 479 ASP F C 1
ATOM 13361 O O . ASP E 5 479 ? 204.404 198.632 129.431 1.00 131.41 479 ASP F O 1
ATOM 13366 N N . HIS E 5 480 ? 202.480 199.786 129.389 1.00 117.73 480 HIS F N 1
ATOM 13367 C CA . HIS E 5 480 ? 201.815 199.038 130.450 1.00 117.55 480 HIS F CA 1
ATOM 13368 C C . HIS E 5 480 ? 201.787 197.525 130.200 1.00 117.57 480 HIS F C 1
ATOM 13369 O O . HIS E 5 480 ? 201.925 196.741 131.136 1.00 122.30 480 HIS F O 1
ATOM 13376 N N . ASN E 5 481 ? 201.697 197.092 128.940 1.00 115.70 481 ASN F N 1
ATOM 13377 C CA . ASN E 5 481 ? 201.747 195.682 128.573 1.00 117.96 481 ASN F CA 1
ATOM 13378 C C . ASN E 5 481 ? 203.122 195.084 128.853 1.00 120.49 481 ASN F C 1
ATOM 13379 O O . ASN E 5 481 ? 203.216 193.956 129.334 1.00 128.17 481 ASN F O 1
ATOM 13384 N N . LYS E 5 482 ? 204.192 195.836 128.607 1.00 114.52 482 LYS F N 1
ATOM 13385 C CA . LYS E 5 482 ? 205.559 195.394 128.876 1.00 117.27 482 LYS F CA 1
ATOM 13386 C C . LYS E 5 482 ? 205.817 195.338 130.373 1.00 125.77 482 LYS F C 1
ATOM 13387 O O . LYS E 5 482 ? 206.444 194.396 130.839 1.00 133.38 482 LYS F O 1
ATOM 13393 N N . ARG E 5 483 ? 205.258 196.269 131.152 1.00 123.16 483 ARG F N 1
ATOM 13394 C CA . ARG E 5 483 ? 205.274 196.198 132.619 1.00 115.01 483 ARG F CA 1
ATOM 13395 C C . ARG E 5 483 ? 204.560 194.946 133.123 1.00 119.73 483 ARG F C 1
ATOM 13396 O O . ARG E 5 483 ? 205.154 194.177 133.867 1.00 125.27 483 ARG F O 1
ATOM 13404 N N . VAL E 5 484 ? 203.326 194.697 132.678 1.00 111.46 484 VAL F N 1
ATOM 13405 C CA . VAL E 5 484 ? 202.557 193.484 132.996 1.00 105.89 484 VAL F CA 1
ATOM 13406 C C . VAL E 5 484 ? 203.332 192.224 132.640 1.00 107.87 484 VAL F C 1
ATOM 13407 O O . VAL E 5 484 ? 203.448 191.337 133.475 1.00 123.20 484 VAL F O 1
ATOM 13411 N N . GLU E 5 485 ? 203.911 192.131 131.450 1.00 112.62 485 GLU F N 1
ATOM 13412 C CA . GLU E 5 485 ? 204.692 190.974 131.018 1.00 116.10 485 GLU F CA 1
ATOM 13413 C C . GLU E 5 485 ? 205.934 190.724 131.887 1.00 117.65 485 GLU F C 1
ATOM 13414 O O . GLU E 5 485 ? 206.154 189.605 132.354 1.00 121.47 485 GLU F O 1
ATOM 13420 N N . LEU E 5 486 ? 206.736 191.748 132.160 1.00 109.02 486 LEU F N 1
ATOM 13421 C CA . LEU E 5 486 ? 207.930 191.633 132.992 1.00 110.63 486 LEU F CA 1
ATOM 13422 C C . LEU E 5 486 ? 207.592 191.324 134.456 1.00 112.59 486 LEU F C 1
ATOM 13423 O O . LEU E 5 486 ? 208.263 190.500 135.068 1.00 118.93 486 LEU F O 1
ATOM 13428 N N . TYR E 5 487 ? 206.537 191.911 135.027 1.00 107.79 487 TYR F N 1
ATOM 13429 C CA . TYR E 5 487 ? 206.082 191.549 136.369 1.00 108.86 487 TYR F CA 1
ATOM 13430 C C . TYR E 5 487 ? 205.502 190.134 136.427 1.00 109.23 487 TYR F C 1
ATOM 13431 O O . TYR E 5 487 ? 205.765 189.429 137.402 1.00 114.23 487 TYR F O 1
ATOM 13440 N N . LYS E 5 488 ? 204.794 189.658 135.396 1.00 105.98 488 LYS F N 1
ATOM 13441 C CA . LYS E 5 488 ? 204.375 188.261 135.301 1.00 103.13 488 LYS F CA 1
ATOM 13442 C C . LYS E 5 488 ? 205.576 187.318 135.320 1.00 108.62 488 LYS F C 1
ATOM 13443 O O . LYS E 5 488 ? 205.558 186.359 136.089 1.00 121.56 488 LYS F O 1
ATOM 13449 N N . GLN E 5 489 ? 206.648 187.617 134.604 1.00 106.67 489 GLN F N 1
ATOM 13450 C CA . GLN E 5 489 ? 207.909 186.882 134.686 1.00 111.31 489 GLN F CA 1
ATOM 13451 C C . GLN E 5 489 ? 208.594 186.996 136.054 1.00 110.22 489 GLN F C 1
ATOM 13452 O O . GLN E 5 489 ? 209.115 186.002 136.553 1.00 120.70 489 GLN F O 1
ATOM 13458 N N . ALA E 5 490 ? 208.558 188.159 136.710 1.00 106.02 490 ALA F N 1
ATOM 13459 C CA . ALA E 5 490 ? 209.163 188.338 138.026 1.00 110.67 490 ALA F CA 1
ATOM 13460 C C . ALA E 5 490 ? 208.545 187.398 139.063 1.00 112.75 490 ALA F C 1
ATOM 13461 O O . ALA E 5 490 ? 209.252 186.806 139.870 1.00 115.26 490 ALA F O 1
ATOM 13463 N N . GLN E 5 491 ? 207.234 187.186 138.984 1.00 112.25 491 GLN F N 1
ATOM 13464 C CA . GLN E 5 491 ? 206.513 186.238 139.824 1.00 101.02 491 GLN F CA 1
ATOM 13465 C C . GLN E 5 491 ? 206.853 184.778 139.521 1.00 98.55 491 GLN F C 1
ATOM 13466 O O . GLN E 5 491 ? 206.932 183.984 140.450 1.00 111.04 491 GLN F O 1
ATOM 13472 N N . VAL E 5 492 ? 207.117 184.411 138.265 1.00 101.64 492 VAL F N 1
ATOM 13473 C CA . VAL E 5 492 ? 207.580 183.058 137.909 1.00 105.35 492 VAL F CA 1
ATOM 13474 C C . VAL E 5 492 ? 208.945 182.770 138.512 1.00 105.20 492 VAL F C 1
ATOM 13475 O O . VAL E 5 492 ? 209.111 181.769 139.202 1.00 112.19 492 VAL F O 1
ATOM 13479 N N . VAL E 5 493 ? 209.927 183.648 138.321 1.00 102.30 493 VAL F N 1
ATOM 13480 C CA . VAL E 5 493 ? 211.286 183.392 138.816 1.00 105.03 493 VAL F CA 1
ATOM 13481 C C . VAL E 5 493 ? 211.392 183.458 140.338 1.00 109.76 493 VAL F C 1
ATOM 13482 O O . VAL E 5 493 ? 212.058 182.628 140.954 1.00 116.18 493 VAL F O 1
ATOM 13486 N N . MET E 5 494 ? 210.663 184.369 140.971 1.00 111.20 494 MET F N 1
ATOM 13487 C CA . MET E 5 494 ? 210.541 184.439 142.422 1.00 104.70 494 MET F CA 1
ATOM 13488 C C . MET E 5 494 ? 209.843 183.220 143.025 1.00 107.36 494 MET F C 1
ATOM 13489 O O . MET E 5 494 ? 210.265 182.753 144.076 1.00 112.01 494 MET F O 1
ATOM 13494 N N . HIS E 5 495 ? 208.814 182.662 142.383 1.00 109.72 495 HIS F N 1
ATOM 13495 C CA . HIS E 5 495 ? 208.183 181.438 142.862 1.00 106.94 495 HIS F CA 1
ATOM 13496 C C . HIS E 5 495 ? 209.127 180.234 142.791 1.00 106.70 495 HIS F C 1
ATOM 13497 O O . HIS E 5 495 ? 209.210 179.471 143.753 1.00 112.92 495 HIS F O 1
ATOM 13504 N N . ASP E 5 496 ? 209.892 180.073 141.712 1.00 112.98 496 ASP F N 1
ATOM 13505 C CA . ASP E 5 496 ? 210.874 178.987 141.602 1.00 114.00 496 ASP F CA 1
ATOM 13506 C C . ASP E 5 496 ? 211.962 179.101 142.665 1.00 107.92 496 ASP F C 1
ATOM 13507 O O . ASP E 5 496 ? 212.327 178.101 143.275 1.00 113.11 496 ASP F O 1
ATOM 13512 N N . GLN E 5 497 ? 212.464 180.308 142.925 1.00 103.72 497 GLN F N 1
ATOM 13513 C CA . GLN E 5 497 ? 213.513 180.565 143.919 1.00 106.48 497 GLN F CA 1
ATOM 13514 C C . GLN E 5 497 ? 213.028 180.630 145.373 1.00 106.58 497 GLN F C 1
ATOM 13515 O O . GLN E 5 497 ? 213.810 180.360 146.281 1.00 98.98 497 GLN F O 1
ATOM 13521 N N . ALA E 5 498 ? 211.764 180.952 145.616 1.00 117.41 498 ALA F N 1
ATOM 13522 C CA . ALA E 5 498 ? 211.114 180.962 146.925 1.00 115.38 498 ALA F CA 1
ATOM 13523 C C . ALA E 5 498 ? 211.915 181.682 148.030 1.00 113.97 498 ALA F C 1
ATOM 13524 O O . ALA E 5 498 ? 212.358 181.045 148.988 1.00 118.83 498 ALA F O 1
ATOM 13526 N N . PRO E 5 499 ? 212.124 183.009 147.949 1.00 105.57 499 PRO F N 1
ATOM 13527 C CA . PRO E 5 499 ? 212.801 183.772 148.993 1.00 98.31 499 PRO F CA 1
ATOM 13528 C C . PRO E 5 499 ? 211.943 183.961 150.258 1.00 100.05 499 PRO F C 1
ATOM 13529 O O . PRO E 5 499 ? 212.445 184.403 151.287 1.00 105.41 499 PRO F O 1
ATOM 13533 N N . ALA E 5 500 ? 210.657 183.607 150.223 1.00 94.74 500 ALA F N 1
ATOM 13534 C CA . ALA E 5 500 ? 209.748 183.696 151.351 1.00 96.62 500 ALA F CA 1
ATOM 13535 C C . ALA E 5 500 ? 208.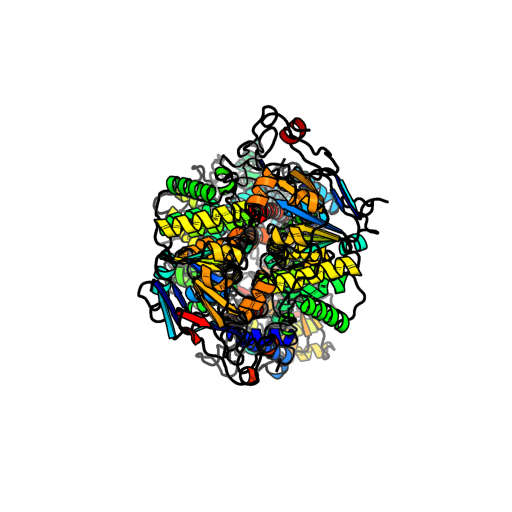606 182.662 151.324 1.00 99.04 500 ALA F C 1
ATOM 13536 O O . ALA E 5 500 ? 208.172 182.260 150.247 1.00 100.31 500 ALA F O 1
ATOM 13538 N N . LEU E 5 501 ? 208.047 182.290 152.484 1.00 96.01 501 LEU F N 1
ATOM 13539 C CA . LEU E 5 501 ? 206.644 181.859 152.517 1.00 100.15 501 LEU F CA 1
ATOM 13540 C C . LEU E 5 501 ? 205.847 183.105 152.186 1.00 101.45 501 LEU F C 1
ATOM 13541 O O . LEU E 5 501 ? 206.010 184.101 152.883 1.00 102.14 501 LEU F O 1
ATOM 13546 N N . ILE E 5 502 ? 204.927 183.072 151.244 1.00 91.78 502 ILE F N 1
ATOM 13547 C CA . ILE E 5 502 ? 203.966 184.163 151.091 1.00 90.55 502 ILE F CA 1
ATOM 13548 C C . ILE E 5 502 ? 202.656 183.606 151.605 1.00 91.36 502 ILE F C 1
ATOM 13549 O O . ILE E 5 502 ? 202.239 182.533 151.179 1.00 100.45 502 ILE F O 1
ATOM 13554 N N . ILE E 5 503 ? 202.091 184.227 152.635 1.00 84.33 503 ILE F N 1
ATOM 13555 C CA . ILE E 5 503 ? 201.060 183.590 153.459 1.00 85.80 503 ILE F CA 1
ATOM 13556 C C . ILE E 5 503 ? 199.670 184.072 153.069 1.00 92.89 503 ILE F C 1
ATOM 13557 O O . ILE E 5 503 ? 198.844 183.257 152.668 1.00 95.64 503 ILE F O 1
ATOM 13562 N N . ALA E 5 504 ? 199.396 185.369 153.146 1.00 78.75 504 ALA F N 1
ATOM 13563 C CA . ALA E 5 504 ? 198.049 185.883 152.941 1.00 78.08 504 ALA F CA 1
ATOM 13564 C C . ALA E 5 504 ? 197.994 187.356 152.565 1.00 70.72 504 ALA F C 1
ATOM 13565 O O . ALA E 5 504 ? 198.908 188.115 152.867 1.00 76.24 504 ALA F O 1
ATOM 13567 N N . HIS E 5 505 ? 196.871 187.756 151.977 1.00 89.08 505 HIS F N 1
ATOM 13568 C CA . HIS E 5 505 ? 196.444 189.129 151.767 1.00 91.91 505 HIS F CA 1
ATOM 13569 C C . HIS E 5 505 ? 195.221 189.392 152.648 1.00 95.10 505 HIS F C 1
ATOM 13570 O O . HIS E 5 505 ? 194.225 188.680 152.533 1.00 102.62 505 HIS F O 1
ATOM 13577 N N . SER E 5 506 ? 195.248 190.379 153.534 1.00 94.70 506 SER F N 1
ATOM 13578 C CA . SER E 5 506 ? 194.099 190.676 154.391 1.00 96.04 506 SER F CA 1
ATOM 13579 C C . SER E 5 506 ? 192.949 191.287 153.598 1.00 98.14 506 SER F C 1
ATOM 13580 O O . SER E 5 506 ? 193.149 192.248 152.860 1.00 96.71 506 SER F O 1
ATOM 13583 N N . THR E 5 507 ? 191.723 190.806 153.773 1.00 104.80 507 THR F N 1
ATOM 13584 C CA . THR E 5 507 ? 190.530 191.537 153.345 1.00 103.38 507 THR F CA 1
ATOM 13585 C C . THR E 5 507 ? 190.350 192.696 154.297 1.00 101.79 507 THR F C 1
ATOM 13586 O O . THR E 5 507 ? 190.332 192.499 155.511 1.00 109.79 507 THR F O 1
ATOM 13590 N N . VAL E 5 508 ? 190.226 193.921 153.783 1.00 93.77 508 VAL F N 1
ATOM 13591 C CA . VAL E 5 508 ? 189.891 195.075 154.619 1.00 98.80 508 VAL F CA 1
ATOM 13592 C C . VAL E 5 508 ? 188.389 195.087 154.852 1.00 95.34 508 VAL F C 1
ATOM 13593 O O . VAL E 5 508 ? 187.609 195.031 153.907 1.00 92.90 508 VAL F O 1
ATOM 13597 N N . PHE E 5 509 ? 187.987 195.109 156.118 1.00 101.23 509 PHE F N 1
ATOM 13598 C CA . PHE E 5 509 ? 186.595 195.134 156.550 1.00 96.48 509 PHE F CA 1
ATOM 13599 C C . PHE E 5 509 ? 186.241 196.485 157.153 1.00 103.46 509 PHE F C 1
ATOM 13600 O O . PHE E 5 509 ? 186.972 197.019 157.985 1.00 110.65 509 PHE F O 1
ATOM 13608 N N . GLU E 5 510 ? 185.082 197.006 156.783 1.00 102.02 510 GLU F N 1
ATOM 13609 C CA . GLU E 5 510 ? 184.585 198.297 157.221 1.00 101.84 510 GLU F CA 1
ATOM 13610 C C . GLU E 5 510 ? 183.147 198.114 157.713 1.00 106.22 510 GLU F C 1
ATOM 13611 O O . GLU E 5 510 ? 182.208 198.136 156.914 1.00 114.03 510 GLU F O 1
ATOM 13617 N N . PRO E 5 511 ? 182.935 197.866 159.011 1.00 94.95 511 PRO F N 1
ATOM 13618 C CA . PRO E 5 511 ? 181.622 197.965 159.613 1.00 96.01 511 PRO F CA 1
ATOM 13619 C C . PRO E 5 511 ? 181.066 199.388 159.476 1.00 97.81 511 PRO F C 1
ATOM 13620 O O . PRO E 5 511 ? 181.659 200.346 159.972 1.00 103.06 511 PRO F O 1
ATOM 13624 N N . VAL E 5 512 ? 179.918 199.533 158.825 1.00 95.93 512 VAL F N 1
ATOM 13625 C CA . VAL E 5 512 ? 179.267 200.813 158.527 1.00 92.17 512 VAL F CA 1
ATOM 13626 C C . VAL E 5 512 ? 177.787 200.729 158.905 1.00 94.24 512 VAL F C 1
ATOM 13627 O O . VAL E 5 512 ? 177.118 199.767 158.543 1.00 109.91 512 VAL F O 1
ATOM 13631 N N . ARG E 5 513 ? 177.223 201.709 159.619 1.00 94.60 513 ARG F N 1
ATOM 13632 C CA . ARG E 5 513 ? 175.788 201.714 159.964 1.00 98.54 513 ARG F CA 1
ATOM 13633 C C . ARG E 5 513 ? 174.930 201.778 158.706 1.00 106.03 513 ARG F C 1
ATOM 13634 O O . ARG E 5 513 ? 175.256 202.493 157.771 1.00 106.02 513 ARG F O 1
ATOM 13642 N N . LYS E 5 514 ? 173.782 201.113 158.694 1.00 109.70 514 LYS F N 1
ATOM 13643 C CA . LYS E 5 514 ? 172.876 201.080 157.539 1.00 109.23 514 LYS F CA 1
ATOM 13644 C C . LYS E 5 514 ? 172.339 202.460 157.141 1.00 113.37 514 LYS F C 1
ATOM 13645 O O . LYS E 5 514 ? 171.907 202.653 156.010 1.00 113.15 514 LYS F O 1
ATOM 13651 N N . GLU E 5 515 ? 172.351 203.412 158.071 1.00 124.96 515 GLU F N 1
ATOM 13652 C CA . GLU E 5 515 ? 171.943 204.801 157.851 1.00 123.41 515 GLU F CA 1
ATOM 13653 C C . GLU E 5 515 ? 172.937 205.597 156.982 1.00 122.59 515 GLU F C 1
ATOM 13654 O O . GLU E 5 515 ? 172.577 206.644 156.446 1.00 121.95 515 GLU F O 1
ATOM 13660 N N . VAL E 5 516 ? 174.171 205.106 156.820 1.00 103.61 516 VAL F N 1
ATOM 13661 C CA . VAL E 5 516 ? 175.225 205.696 155.988 1.00 102.93 516 VAL F CA 1
ATOM 13662 C C . VAL E 5 516 ? 175.102 205.224 154.539 1.00 102.81 516 VAL F C 1
ATOM 13663 O O . VAL E 5 516 ? 175.056 204.027 154.264 1.00 110.57 516 VAL F O 1
ATOM 13667 N N . LYS E 5 517 ? 175.082 206.159 153.589 1.00 113.04 517 LYS F N 1
ATOM 13668 C CA . LYS E 5 517 ? 174.969 206.050 152.189 1.00 112.34 517 LYS F CA 1
ATOM 13669 C C . LYS E 5 517 ? 176.202 206.507 151.460 1.00 117.09 517 LYS F C 1
ATOM 13670 O O . LYS E 5 517 ? 176.808 207.501 151.867 1.00 116.06 517 LYS F O 1
ATOM 13676 N N . GLY E 5 518 ? 176.603 205.883 150.407 1.00 114.61 518 GLY F N 1
ATOM 13677 C CA . GLY E 5 518 ? 177.644 206.230 149.584 1.00 113.95 518 GLY F CA 1
ATOM 13678 C C . GLY E 5 518 ? 179.033 205.920 149.950 1.00 114.62 518 GLY F C 1
ATOM 13679 O O . GLY E 5 518 ? 179.983 206.240 149.226 1.00 115.91 518 GLY F O 1
ATOM 13680 N N . TYR E 5 519 ? 179.266 205.216 151.064 1.00 101.41 519 TYR F N 1
ATOM 13681 C CA . TYR E 5 519 ? 180.607 204.764 151.465 1.00 96.70 519 TYR F CA 1
ATOM 13682 C C . TYR E 5 519 ? 181.174 203.732 150.490 1.00 104.97 519 TYR F C 1
ATOM 13683 O O . TYR E 5 519 ? 180.454 202.834 150.043 1.00 110.73 519 TYR F O 1
ATOM 13692 N N . VAL E 5 520 ? 182.469 203.832 150.179 1.00 101.55 520 VAL F N 1
ATOM 13693 C CA . VAL E 5 520 ? 183.200 202.883 149.330 1.00 97.93 520 VAL F CA 1
ATOM 13694 C C . VAL E 5 520 ? 184.536 202.571 149.982 1.00 96.98 520 VAL F C 1
ATOM 13695 O O . VAL E 5 520 ? 185.243 203.476 150.409 1.00 98.51 520 VAL F O 1
ATOM 13699 N N . VAL E 5 521 ? 184.903 201.298 150.075 1.00 105.48 521 VAL F N 1
ATOM 13700 C CA . VAL E 5 521 ? 186.106 200.851 150.791 1.00 107.21 521 VAL F CA 1
ATOM 13701 C C . VAL E 5 521 ? 187.355 201.040 149.937 1.00 110.37 521 VAL F C 1
ATOM 13702 O O . VAL E 5 521 ? 187.433 200.532 148.829 1.00 116.40 521 VAL F O 1
ATOM 13706 N N . ASP E 5 522 ? 188.368 201.750 150.434 1.00 114.75 522 ASP F N 1
ATOM 13707 C CA . ASP E 5 522 ? 189.631 201.988 149.725 1.00 112.88 522 ASP F CA 1
ATOM 13708 C C . ASP E 5 522 ? 190.644 200.840 149.896 1.00 114.54 522 ASP F C 1
ATOM 13709 O O . ASP E 5 522 ? 191.013 200.535 151.030 1.00 116.64 522 ASP F O 1
ATOM 13714 N N . PRO E 5 523 ? 191.189 200.241 148.824 1.00 108.39 523 PRO F N 1
ATOM 13715 C CA . PRO E 5 523 ? 192.182 199.189 148.946 1.00 108.54 523 PRO F CA 1
ATOM 13716 C C . PRO E 5 523 ? 193.538 199.646 149.482 1.00 106.51 523 PRO F C 1
ATOM 13717 O O . PRO E 5 523 ? 194.269 198.813 150.012 1.00 109.46 523 PRO F O 1
ATOM 13721 N N . LEU E 5 524 ? 193.893 200.932 149.375 1.00 113.36 524 LEU F N 1
ATOM 13722 C CA . LEU E 5 524 ? 195.157 201.476 149.897 1.00 114.63 524 LEU F CA 1
ATOM 13723 C C . LEU E 5 524 ? 195.126 201.707 151.420 1.00 114.66 524 LEU F C 1
ATOM 13724 O O . LEU E 5 524 ? 196.140 202.067 152.013 1.00 115.44 524 LEU F O 1
ATOM 13729 N N . GLY E 5 525 ? 193.988 201.468 152.077 1.00 112.20 525 GLY F N 1
ATOM 13730 C CA . GLY E 5 525 ? 193.838 201.502 153.531 1.00 109.14 525 GLY F CA 1
ATOM 13731 C C . GLY E 5 525 ? 193.500 202.865 154.133 1.00 112.25 525 GLY F C 1
ATOM 13732 O O . GLY E 5 525 ? 193.612 203.022 155.346 1.00 122.62 525 GLY F O 1
ATOM 13733 N N . LYS E 5 526 ? 193.117 203.860 153.327 1.00 107.24 526 LYS F N 1
ATOM 13734 C CA . LYS E 5 526 ? 192.637 205.167 153.788 1.00 111.17 526 LYS F CA 1
ATOM 13735 C C . LYS E 5 526 ? 191.126 205.138 154.009 1.00 110.11 526 LYS F C 1
ATOM 13736 O O . LYS E 5 526 ? 190.456 204.178 153.640 1.00 112.80 526 LYS F O 1
ATOM 13742 N N . HIS E 5 527 ? 190.557 206.199 154.573 1.00 93.25 527 HIS F N 1
ATOM 13743 C CA . HIS E 5 527 ? 189.114 206.343 154.781 1.00 95.47 527 HIS F CA 1
ATOM 13744 C C . HIS E 5 527 ? 188.612 207.685 154.235 1.00 99.30 527 HIS F C 1
ATOM 13745 O O . HIS E 5 527 ? 189.228 208.718 154.484 1.00 106.47 527 HIS F O 1
ATOM 13752 N N . HIS E 5 528 ? 187.503 207.678 153.495 1.00 89.54 528 HIS F N 1
ATOM 13753 C CA . HIS E 5 528 ? 186.971 208.829 152.764 1.00 91.48 528 HIS F CA 1
ATOM 13754 C C . HIS E 5 528 ? 185.510 209.111 153.123 1.00 92.29 528 HIS F C 1
ATOM 13755 O O . HIS E 5 528 ? 184.724 208.185 153.317 1.00 102.35 528 HIS F O 1
ATOM 13762 N N . PHE E 5 529 ? 185.128 210.387 153.182 1.00 93.07 529 PHE F N 1
ATOM 13763 C CA . PHE E 5 529 ? 183.844 210.841 153.737 1.00 95.01 529 PHE F CA 1
ATOM 13764 C C . PHE E 5 529 ? 183.146 211.934 152.913 1.00 101.01 529 PHE F C 1
ATOM 13765 O O . PHE E 5 529 ? 182.000 212.283 153.164 1.00 105.30 529 PHE F O 1
ATOM 13773 N N . GLU E 5 530 ? 183.807 212.452 151.890 1.00 100.34 530 GLU F N 1
ATOM 13774 C CA . GLU E 5 530 ? 183.306 213.506 151.021 1.00 100.73 530 GLU F CA 1
ATOM 13775 C C . GLU E 5 530 ? 182.130 213.063 150.139 1.00 106.19 530 GLU F C 1
ATOM 13776 O O . GLU E 5 530 ? 181.269 213.871 149.799 1.00 110.15 530 GLU F O 1
ATOM 13782 N N . ASN E 5 531 ? 182.046 211.772 149.811 1.00 107.37 531 ASN F N 1
ATOM 13783 C CA . ASN E 5 531 ? 180.956 211.166 149.044 1.00 104.33 531 ASN F CA 1
ATOM 13784 C C . ASN E 5 531 ? 179.884 210.493 149.923 1.00 110.35 531 ASN F C 1
ATOM 13785 O O . ASN E 5 531 ? 179.018 209.782 149.416 1.00 113.93 531 ASN F O 1
ATOM 13790 N N . VAL E 5 532 ? 179.947 210.677 151.243 1.00 110.94 532 VAL F N 1
ATOM 13791 C CA . VAL E 5 532 ? 179.153 209.936 152.228 1.00 105.62 532 VAL F CA 1
ATOM 13792 C C . VAL E 5 532 ? 177.999 210.776 152.747 1.00 107.24 532 VAL F C 1
ATOM 13793 O O . VAL E 5 532 ? 178.167 211.954 153.048 1.00 110.99 532 VAL F O 1
ATOM 13797 N N . SER E 5 533 ? 176.822 210.173 152.854 1.00 112.81 533 SER F N 1
ATOM 13798 C CA . SER E 5 533 ? 175.585 210.809 153.308 1.00 115.67 533 SER F CA 1
ATOM 13799 C C . SER E 5 533 ? 174.965 210.035 154.462 1.00 116.51 533 SER F C 1
ATOM 13800 O O . SER E 5 533 ? 175.061 208.812 154.519 1.00 124.30 533 SER F O 1
ATOM 13803 N N . ILE E 5 534 ? 174.326 210.740 155.388 1.00 112.64 534 ILE F N 1
ATOM 13804 C CA . ILE E 5 534 ? 173.523 210.156 156.462 1.00 116.85 534 ILE F CA 1
ATOM 13805 C C . ILE E 5 534 ? 172.071 210.594 156.265 1.00 115.99 534 ILE F C 1
ATOM 13806 O O . ILE E 5 534 ? 171.755 211.779 156.154 1.00 117.06 534 ILE F O 1
ATOM 13811 N N . GLU E 5 535 ? 171.163 209.629 156.237 1.00 125.51 535 GLU F N 1
ATOM 13812 C CA . GLU E 5 535 ? 169.758 209.728 156.147 1.00 128.82 535 GLU F CA 1
ATOM 13813 C C . GLU E 5 535 ? 168.981 208.645 156.849 1.00 128.21 535 GLU F C 1
ATOM 13814 O O . GLU E 5 535 ? 167.775 208.741 157.069 1.00 125.75 535 GLU F O 1
#

Nearest PDB structures (foldseek):
  8wd9-assembly1_B  TM=8.416E-01  e=1.991E-15  Mycobacterium tuberculosis H37Rv
  8wda-assembly1_B  TM=8.412E-01  e=3.645E-14  Mycobacterium tuberculosis H37Rv
  8j5q-assembly1_B  TM=8.534E-01  e=2.196E-13  Mycobacterium tuberculosis H37Rv
  3tui-assembly2_E  TM=7.748E-01  e=6.728E-05  Escherichia coli K-12
  3tuz-assembly2_F  TM=7.984E-01  e=1.662E-03  Escherichia coli K-12